Protein 5M26 (pdb70)

Solvent-accessible surface area: 72063 Å² total; per-residue (Å²): 191,59,90,9,105,34,6,26,15,136,108,72,156,82,18,17,4,87,57,89,108,34,43,13,105,37,0,0,1,0,0,1,3,49,5,0,44,119,7,57,68,23,48,2,0,0,0,0,32,3,52,52,16,0,1,1,0,0,32,0,69,30,84,10,18,12,13,1,7,31,31,24,0,1,0,2,0,4,28,30,84,0,35,0,37,2,13,61,12,76,38,36,64,57,67,7,84,61,70,33,85,0,1,34,66,24,29,148,80,127,6,79,29,138,120,0,0,67,0,12,0,133,84,0,7,0,0,0,2,4,70,13,3,0,4,58,0,79,0,133,116,63,0,1,1,1,0,1,0,10,63,29,96,27,22,52,83,45,18,46,139,19,11,35,68,133,88,220,92,205,67,115,55,152,2,90,92,51,46,79,103,52,76,97,73,152,108,16,27,4,70,21,3,62,0,3,24,0,36,0,54,3,28,73,126,70,0,102,2,58,14,84,81,27,74,29,79,6,68,0,31,34,0,0,39,0,0,3,1,0,14,34,34,35,3,29,43,1,2,0,4,14,26,107,4,0,0,0,29,9,59,53,20,40,0,11,0,1,0,0,53,14,17,52,73,58,102,134,70,58,171,28,42,67,12,97,0,69,12,41,20,0,27,53,2,0,110,54,0,1,35,25,0,0,6,47,19,7,19,0,5,10,1,60,165,61,35,32,123,3,97,23,101,56,68,37,61,21,56,130,9,19,78,80,90,86,49,84,2,110,17,0,0,37,11,65,47,26,19,88,39,28,53,52,84,72,52,53,84,46,20,92,32,0,74,67,7,74,51,113,92,10,74,60,79,35,61,118,70,31,111,27,26,5,13,16,3,4,0,6,2,9,3,0,29,7,62,10,1,4,30,30,17,19,0,0,30,5,58,54,0,30,2,8,2,4,0,3,8,81,50,14,14,0,19,4,0,2,22,2,6,3,0,6,1,1,3,0,14,66,0,26,3,30,0,39,29,39,89,27,16,127,70,38,0,94,0,30,1,53,9,0,0,0,1,0,1,2,3,47,0,4,3,28,0,86,2,137,44,0,0,0,1,0,6,2,2,2,18,8,51,92,0,34,113,55,34,82,92,63,94,5,83,52,15,24,12,124,64,190,56,91,9,104,32,6,22,22,135,95,67,158,91,19,24,37,96,67,94,108,33,48,66,187,33,0,36,41,26,0,0,2,55,25,0,47,113,7,56,66,26,45,2,4,5,4,0,44,5,78,65,16,0,0,1,0,0,31,0,63,30,81,9,30,7,13,0,6,26,33,23,0,1,0,2,0,4,30,30,86,0,31,0,36,4,8,57,11,84,38,33,61,57,67,7,91,58,130,38,81,0,1,35,67,30,35,87,80,129,8,84,31,143,140,0,4,81,0,14,0,134,85,0,6,0,0,0,3,3,68,12,2,0,2,63,0,81,1,134,124,61,0,1,1,3,0,1,0,10,69,27,90,26,20,46,80,71,112,84,121,163,103,17,92,88,52,48,76,101,54,77,86,65,142,134,12,26,4,74,17,3,60,0,3,24,0,38,0,49,3,26,72,126,73,0,102,2,53,14,83,87,25,75,28,79,6,67,0,31,32,0,0,42,1,0,4,1,0,13,26,20,28,3,28,45,2,5,0,2,14,27,110,3,0,0,0,29,10,60,53,18,40,0,12,0,1,0,0,52,12,22,55,75,58,107,131,56,61,174,27,41,64,13,110,0,86,11,41,17,0,24,54,3,0,111,52,0,1,36,28,0,0,8,115,50,8,19,0,6,11,2,63,164,63,35,34,123,2,99,22,103,56,97,34,73,32,58,157,9,19,79,83,90,156,49,72,2,115,18,0,0,37,12,64,44,26,16,88,61,32,50,58,104,73,52,56,85,34,19,92,34,0,73,65,6,61,24,87,155,8,72,60,85,36,55,113,69,26,110,24,29,5,15,16,7,16,0,6,3,10,2,0,16,9,64,10,2,4,27,31,14,19,0,0,29,4,59,55,0,32,2,7,2,4,0,3,8,83,47,14,14,0,19,5,0,2,23,3,14,2,1,6,1,1,2,0,15,69,0,27,4,30,0,38,31,36,84,24,16,133,70,34,0,90,0,27,2,58,11,0,1,0,1,0,1,2,3,54,0,3,4,27,0,88,2,136,46,1,0,0,0,1,6,1,3,2,18,13,46,123,4,32,68,96,39,86,152,124,47,51,88,188,54,93,9,109,37,7,22,21,132,105,74,66,86,19,22,29,38,27,5,74,32,52,45,148,38,0,2,3,1,0,1,1,50,7,0,44,110,8,53,65,25,48,2,0,0,0,0,35,7,70,63,16,0,0,0,0,0,29,0,66,35,74,3,23,12,17,1,7,33,30,24,0,1,0,2,0,4,25,33,71,0,35,0,57,2,10,66,11,88,99,36,105,81,70,7,87,91,135,32,86,0,1,33,66,25,38,133,82,131,5,122,29,143,102,1,5,70,0,14,0,130,88,0,9,1,0,0,3,4,67,14,2,0,4,51,1,80,2,134,132,61,0,2,1,2,2,1,0,9,63,28,91,26,23,49,82,45,31,78,130,20,44,59,258,15,90,86,57,46,76,103,53,76,92,66,144,136,14,28,4,75,16,4,62,0,5,29,0,34,0,47,2,13,42,0,0,0,58,1,55,13,84,68,11,30,16,10,6,36,0,32,34,0,0,39,1,0,4,1,0,14,34,35,40,3,29,43,2,7,0,3,14,28,75,3,0,0,1,28,13,60,104,48,38,0,12,0,1,0,0,55,13,9,28,5,6,98,112,32,57,108,28,43,63,17,109,0,87,19,90,18,0,26,54,3,0,107,51,0,2,35,28,0,0,7,115,50,7,20,0,6,9,1,21,83,63,31,33,81,3,38,4,76,57,93,34,75,28,58,155,9,18,80,82,91,82,56,87,2,196,40,0,0,38,11,99,94,24,19,84,38,25,53,39,32,43,51,54,86,46,19,93,24,0,72,65,6,76,55,118,89,9,76,61,77,35,70,115,68,24,112,60,48,4,16,15,3,4,1,6,3,8,2,0,31,7,60,11,1,5,29,27,14,16,0,0,28,5,59,50,0,30,2,8,3,3,0,3,1,10,24,14,13,0,10,5,0,2,26,3,12,2,0,8,2,0,2,0,16,57,0,6,3,22,0,29,28,39,86,26,19,64,14,35,0,16,0,30,2,83,10,0,1,1,0,0,1,2,3,47,0,3,3,28,0,27,0,23,41,1,0,0,1,2,6,2,2,3,21,16,113,149,2,32,109,56,37,82,91,59,95,8,95,58,34,30,99,114,128,48,100,9,107,30,6,24,17,136,105,76,157,88,19,17,16,39,27,3,76,34,48,40,156,25,0,7,2,0,0,1,2,46,7,0,44,112,10,54,69,26,51,3,0,0,0,0,66,6,81,70,16,0,0,0,1,0,31,0,67,31,78,10,31,8,12,0,8,30,31,24,0,1,0,2,0,4,30,26,79,0,30,0,37,3,13,62,12,91,99,36,103,80,68,7,86,96,87,37,80,0,0,34,66,26,30,152,76,124,9,118,29,144,128,2,3,78,0,12,0,137,86,0,9,0,0,0,2,2,70,16,1,0,3,63,0,76,1,134,108,68,0,3,0,2,2,0,0,10,58,25,98,28,19,49,85,44,60,78,142,22,31,86,154,158,94,239,155,20,91,87,53,48,76,102,58,77,81,75,144,110,16,27,4,68,21,2,59,0,3,24,0,39,0,57,3,14,39,0,0,0,56,1,51,14,84,59,12,35,15,12,7,35,0,31,33,0,0,36,2,0,2,1,0,15,30,12,37,4,20,41,2,3,0,3,13,28,72,3,0,0,0,28,12,60,101,47,39,0,12,0,1,0,0,51,12,8,28,5,6,100,113,37,55,95,28,42,62,14,109,0,92,21,92,18,0,23,54,4,0,107,52,0,1,34,28,0,0,7,113,49,8,19,0,8,9,2,20,81,62,33,35,84,2,40,4,87,52,92,35,72,30,59,154,9,24,81,83,92,127,37,68,2,169,63,0,0,38,11,96,65,20,21,88,40,22,52,68,55,63,28,47,83,44,19,96,30,0,74,66,7,75,53,117,91,10,75,58,80,36,56,116,71,27,110,55,47,5,16,16,3,4,0,6,3,8,3,0,34,9,59,10,1,5,22,17,11,18,0,0,30,4,58,52,0,29,2,3,3,3,0,3,1,10,23,14,14,0,13,4,0,1,21,3,14,2,5,6,1,1,3,0,17,52,1,6,4,22,0,25,30,37,88,24,18,67,14,36,0,17,0,29,2,50,8,0,1,0,1,0,0,2,6,37,0,2,3,26,0,28,0,24,44,1,0,0,0,0,5,2,7,3,19,15,109,98,3,28,60,47,39,89,105,65,101,7,100,62,33,52,53,184

Radius of gyration: 41.26 Å; Cα contacts (8 Å, |Δi|>4): 5365; chains: 8; bounding box: 118×99×93 Å

Foldseek 3Di:
DDDDDAAWLPGDDADADDDDDDFRVVVLDFDLSPVQNPDDAPQWEFSDDDPFWTKTKHKHEAKDAKKAFLAKKKKAWAAAKKKKWKWQAPCVCVQDPNPFWDIDRRGNDDGHGHTDDMDMDHHGDMDMRGHRIMMMMGGHDITMMMMTTGDGDRYDYDSVVGGDGHD/DDPPDDLADQDKDWADQDPFQRFTKIGDVQKIWDDHQFWTWIDGVQDIDIDGPLLQLLLLLQCLLCLNPFAWWALDQFWTWGDPDQKIKTKGCQQACVCVVVVNIDIHMHGSVSVSVVSLVNSFRQAAPFAQSQADPVVTDDSGGGHHHGDNVNSVDDAAAFPAAEPAVPTNHADDVVVPFDFDPLCVPPDADFDDWDDDPPCPRPGDGGDVVNSQRRDPGAQWFYFGHDDPQKGWGKHKHAAKNSTFAQHLAKKKKAFAAAKKKKFKAFRRHRHTDDIDIHHHGDMDMDFNGITIMMGDHGTGMMIIIDRRDSVRNVCPVVVVAGRGNDDD/DDDDDAAWLVGDDADADDDPDDDRVVVLGDDLSPVQNPDDAPQWEFSDDDPFKTKTKHKHEFKFAKKAFLFKKKKAWAAAKKKKWKWQAPCVCVQDPNPFWDMDGRGNDDHDGHGDDMDIDHHGDMDMPGHRIIMMMGGNHITMMMMTTTDHDRYHYDSPD/DDADQDKDWADQDPFQRFTKIDDVQKIWDDHQFWIWIDGVPDIDIDGVLLVLLLLLQCLLCLNPFAWWALDCFWTWGDPPQKIKTKGNQQAVVCVVVVNIDIGMHGSVSVSVRSLVNSFRQAAPFAASQADPVVTDDRGGGHHHGPNVRSPDDAAAFPAAEPAVPTNHADDVVVPFDFDPLCVPPDADFPDFDDDPPCVRPGDGGDVVNSQSRDPGADWFHFGHDDPQKTWGKHWHAAKNSTFAQGLAKKKKAWQAAKKKKFKAFRRHRHTDDIDIHHHGDMDMDFNRITIMMGGHGTTMMIIIDRRDPPRNVVVVVPRHD/DDDDDAAWLVGDDADADDDPDDDRLVVLGFDLSPVQNPDDAPQWEFSDDDPFKTKTKHKHDAKFAKKAFLFKKKKAWAAAKKKKWKFQAPCVCVQYPNPFWDIDRRGRDDHDGGTDDMDIDHHGDMDMRGHRIMMMMGGHHITMMMMTTGDGDRYHYDSVPGGD/DADQDKDWADQDPFQRFTKIDDDQKIWDDHQFWTWIDGVPDIDIDGVLLVLLLLLQCLLCLNPFAWWALDQFWTWGDPDQKIKTKGCQQACVCVVVVNIDIGMHGSVSVSVVSLVNSFRQAAPFAQSQADVVVTDDSGTGHHHGDNVNSVDDAAAFPAAEPAVVTNHQDDVVVPFDFDPLCVPPDADFDDWDDDPPCPRPGDGGDVVNSQSRDPGAQWFYFGHDDQQKGWGKHWHAAKNSTFAQHLAKKKKAFAAAKKKKFKAFRRHRHTDDIDIDHHGDMDMDFNGITIMMGGHGTTMMIIIDRRDPCRNVCPVVVVDDRDDD/DDDDDDAAWLVGDDADADDDPDDDRVVVLGFDLSPVQNPDDAPQWEFSDDDPFWTKTKHKHEFKDAKKAFLAKKKKAWAAAKKKKWKFQAPCVCVQDVNVFWDIDGRGRDDHDGHGDDMDIDHHGDMDMPGHRIMMMMGGNDITMMMMGTGDGDRYDYDRVVGGD/DDDPDADQDKDWADQDPFQRFTKIGDPQKIWDDHQFWTWIDGVPDIDIDGVLLVLLLLLQCLLCLNPFAWWALDLFWTWGDPDQKIKTKGCQQACVCVVVVNIDIGMHGSVSVSVVSLVNNFRQAAPFAASQADPVVTDDSGGGHHHGDNVNSVDDAAAFPAAEPAVPTNHQDDVVVPFDFDPLCVPPDADFDDFDDDPPCVRPRDGGDVVNSQSRDPGALWFYFGHDDPQKGWGKHKHAAKNSTFAQGLAKKKKAWAAAKKKKFKAFRRHRHTDDIDIDHHGDMDMDFNRITIMMGGHGTGMMTIIDRRDPCRNVCCVVVVDDRDNDD

Sequence (1963 aa):
DVVTEFGALTDYRKGGVEIIDDDPRNYVFSNVFEVAANAAPYERVAVGKNFEYVIESARAEGTSGWFSCAHDEFVLAMDGQIEVHLLKLDNSDAYVDPDSEGAVAIGEALPEGRKMGRIVLRRGHMALLPVGAAYRFYAEQPAAMLFQSIEGAVTVQKWGEICQTEAIDFGDSKARTDTEHLAINNETGYRSFRAGGFTTFTRDEYFARLTWPGGSHIIPIDAFLRAMMRDVAWGFFYGVVNFDHVFGTINHYGEVTMFAGRFNDDAYRNAGRDHEERFKSSALMAVFKDILSDWTVEGYDPFAAPMETGLPWGIKNGNNDEAISRQRVTARRMVGLPGDTPVRTDANGFPVNRQFADVPQEQPVVEAEPGFEAEVSAYNLFGYLSRSDVTWNPSVCSVVGDSLFCPTSEEFILPVEHGNDRCEWFLQLSDEIVWDVKDKESGKPRARVTARAGDICCCMPADIRHQGYSTKRSMLLVWENGSPKIPQMIADGTAPVVPVTFDVVTEFGALTDYRKGGVEIIDDDPRNYVFSNVFEVAANAAPYERVAVGKNFEYVIESARAEGTSGWFSCAHDEFVLAMDGQIEVHLLKLDNSDAYVDPDSEGAVAIGEALPEGRKMGRIVLRRGHMALLPVGAAYRFYAEQPAAMLFQSIEGAVTVQKWGESKARTDTEHLAINNETGYRSFRAGGFTFTRDEYFARLTWPGGSHIIPIDAFLRAMMRDVAWGFFYGVVNFDHVFGTINHYGEVTMFAGRFNDAYRRNAGRDHEERFKSSALMAVFKDILSDWTVEGYDPFAAPMETGLPWGIKNGNNDEAISRQRVTARRMVGLPGDTPVRTDANGFPVNRQFADVPQEQPVVEAEPGFEAEVSAYNLFGYLSRSDVTWNPSVCSVVGDSLFCPTSEEFILPVEHGNDRCEWFLQLSDEIVWDVKDKESGKPRARVTARAGDICCMPADIRHQGYSTKRSMLLVWENGSPKIPQMIADPVVPDVVTEFGALTDYRKGGVEIIDDDPRNYVFSNVFEVAANAAPYERVAVGKNFEYVIESARAEGTSGWFSCAHDEFVLAMDGQIEVHLLKLDNSDAYVDPDSEGAVAIGEALPEGRKMGRIVLRRGHMALLPVGAAYRFYAEQPAAMLFQSIEGAVTVQKWGEICQKARTDTEHLAINNETGYRSFRAGGFTTFTRDEYFARLTWPGGSHIIPIDAFLRAMMRDVAWGFFYGVVNFDHVFGTINHYGEVTMFAGRFNDAYRNAGRDHEERFKSSALMAVFKDILSDWTVEGYDPFAAPMETGLPWGIKNGNNDEAISRQRVTARRMVGLPGDTPVRTDANGFPVNRQFADVPQEQPVVEAEPGFEAEVSAYNLFGYLSRSDVTWNPSVCSVVGDSLFCPTSEEFILPVEHGNDRCEWFLQLSDEIVWDVKDKESGKPRARVTARAGDICCMPADIRHQGYSTKRSMLLVWENGSPKIPQMIADGTAPVVPVADVVTEFGALTDYRKGGVEIIDDDPRNYVFSNVFEVAANAAPYERVAVGKNFEYVIESARAEGTSGWFSCAHDEFVLAMDGQIEVHLLKLDNSDAYVDPDSEGAVAIGEALPEGRKMGRIVLRRGHMALLPVGAAYRFYAEQPAAMLFQSIEGAVTVQKWGEICQIIDFKARTDTEHLAINNETGYRSFRAGGFTFTRDEYFARLTWPGGSHIIPIDAFLRAMMRDVAWGFFYGVVNFDHVFGTINHYGEVTMFAGRFNDDAYRNAGRDHEERFKSSALMAVFKDILSDWTVEGYDPFAAPMETGLPWGIKNGNNDEAISRQRRVTARRMVGLPGDTPVRTDANGFPVNRQFADVPQEQPVVEAEPGFEAEVSAYNLFGYLSRSDVTWNPSVCSVVGDSLFCPTSEEFILPVEHGNDRCEWFLQLSDEIVWDVKDKESGKPRARVTARAGDICCMPADIRHQGYSTKRSMLLVWEENGSPKIPQMIADGTAPVVPVT

Secondary structure (DSSP, 8-state):
-------BTTB----EEEESSS-GGGG--EEHHHHHHHSPTT-EEEEEEETTEEEEEEEEEEE--EEE-SS-EEEEEEES-EEEEEEEES-GGGTS-TT--S-EEEESSPPSEEEEEEEEE-TTEEEEE-TTEEEEEEEEEEEEEEEEEE--TTEEP-HHHHS----/--TT--SSB--EEEEEEPTTT-PEEEEETTEEEEE-SSEEEEEETTEEEEEEHHHHHHHHHHHHHTTT-SSEEESSSSEEEEE-SSEEEEEESTT-HHHHHHT--EEEEEEHHHHHHHHHHHHHHH--TT--TTS-GGGS----SS-----HHHHTPPP---SSBTTSTTSPPPP-TTTT-PPPGGGTTS--PPPEEEEPTT-TTT--EEEHHHHHHT--SSS-----EEETTEEEEEEEEEEE-SSEEE-SS-EEEEE-SSEEEEEEEETTT--EEEEEEEETTEEEEE-TTEEEEEEEEEEEEEEEEEE--TTHHHHHHHTSS-SSS---/-------BTTB----EEEESSS-GGGG--EEHHHHHHHSPTT-EEEEEEETTEEEEEEEEEEE--EEE-SS-EEEEEEES-EEEEEEEES-GGGTS-TT--S-EEEESSPPSEEEEEEEEE-TTEEEEE-TTEEEEEEEEEEEEEEEEEES-TTEE--TT-/-PPB--EEEEEEPTTT-PEEEEETTEEEEE-SSEEEEEETTEEEEEEHHHHHHHHHHHHHTTT-SSEEESSSSEEEEE-SSEEEEEESTT-HHHHHTT--EEEEEEHHHHHHHHHHHHHHH--TT--TTS-GGGS----SS-----HHHHTPPP---SSBTTSTTSPPPP-TTTT-PPPGGGTTS--PPPEEEEPTT-TTT--EEEHHHHHHT-SSSS-----EEETTEEEEEEEEEEE-SSEEE-SS-EEEEE-SSEEEEEEEETTT--EEEEEEEETTEEEEE-TTEEEEEEEEEEEEEEEEEE--TTHHHHHT-----/-------BTTB----EEEESSS-GGGG--EEHHHHHHHS-BT-EEEEEEETTEEEEEEEEEEE--EEE-SS-EEEEEEESEEEEEEEEETTHHHHS-TT--S-EEEESS--SEEEEEEEEEETTEEEEE-TTEEEEEEEEEEEEEEEEEE--TTEE--HHHH--/--B--EEEEEEPTTT-PEEEEETTEEEEE-SSEEEEEETTEEEEEEHHHHHHHHHHHHHTTT-SSEEESSSSEEEEE-SSEEEEEESTT-HHHHHTT--EEEEEEHHHHHHHHHHHHHHH--TT--TTS-GGGS----SS-----HHHHTPPP---SSBTTSTTSPPPP-TTTT-PPPGGGTTS--PPPEEEE-TT-TTT--EEEHHHHHHT-SSSS-----EEETTEEEEEEEEEEE-SSEEE-SS-EEEEE-SSEEEEEEEETTT--EEEEEEEETTEEEEE-TTEEEEEEEEEEEEEEEEEE--TTHHHHHHHSSS-SS--/--------BTTB----EEEESSS-GGGG--EEHHHHHHHSPTT-EEEEEEETTEEEEEEEEEEE--EEE-SS-EEEEEEES-EEEEEEEES-GGGTS-TT--S-EEEESSPPSEEEEEEEEE-TTEEEEE-TTEEEEEEEEEEEEEEEEEE--TTEE--HHHH--/------B--EEEEEEPTTT-PEEEEETTEEEEE-SSEEEEEETTEEEEEEHHHHHHHHHHHHHTTT-SSEEESSSSEEEEE-SSEEEEEESTT-HHHHHTT--EEEEEEHHHHHHHHHHHHHHHPPTT--TTS-GGGS----SS-----HHHHTPPP---SSBTTSTTSPPPP-TTTT-PPPGGGTTS--PPPEEEEPTT-TTT--EEEHHHHHHT-SSSS-----EEETTEEEEEEEEEEE-SSEEE-SS-EEEEE-SSEEEEEEEETTT--EEEEEEEETTEEEEE-TTEEEEEEEEEEEEEEEEEE--TTHHHHHHHTSS-SS---

Nearest PDB structures (foldseek):
  5m4o-assembly1_D  TM=1.002E+00  e=1.406E-67  Sphingomonas sp. TTNP3
  5m21-assembly1_D  TM=1.002E+00  e=2.086E-67  Sphingomonas sp. TTNP3
  4zxc-assembly2_Y  TM=9.724E-01  e=1.083E-47  Pseudomonas sp. WBC-3
  1ipj-assembly1_B  TM=7.890E-01  e=8.448E-03  Glycine max
  1uik-assembly1_C  TM=7.619E-01  e=2.921E-02  Glycine max

Structure (mmCIF, N/CA/C/O backbone):
data_5M26
#
_entry.id   5M26
#
_cell.length_a   88.406
_cell.length_b   125.231
_cell.length_c   91.352
_cell.angle_alpha   90.000
_cell.angle_beta   102.550
_cell.angle_gamma   90.000
#
_symmetry.space_group_name_H-M   'P 1 21 1'
#
loop_
_entity.id
_entity.type
_entity.pdbx_description
1 polymer 'Hydroquinone dioxygenase small subunit'
2 polymer 'Hydroquinone dioxygenase large subunit'
3 non-polymer 'FE (III) ION'
4 non-polymer 2-methylbenzene-1,4-diol
5 water water
#
loop_
_atom_site.group_PDB
_atom_site.id
_atom_site.type_symbol
_atom_site.label_atom_id
_atom_site.label_alt_id
_atom_site.label_comp_id
_atom_site.label_asym_id
_atom_site.label_entity_id
_atom_site.label_seq_id
_atom_site.pdbx_PDB_ins_code
_atom_site.Cartn_x
_atom_site.Cartn_y
_atom_site.Cartn_z
_atom_site.occupancy
_atom_site.B_iso_or_equiv
_atom_site.auth_seq_id
_atom_site.auth_comp_id
_atom_site.auth_asym_id
_atom_site.auth_atom_id
_atom_site.pdbx_PDB_model_num
ATOM 1 N N . ASP A 1 3 ? 35.095 -26.644 16.311 1.00 41.12 3 ASP A N 1
ATOM 2 C CA . ASP A 1 3 ? 33.644 -26.299 16.275 1.00 41.04 3 ASP A CA 1
ATOM 3 C C . ASP A 1 3 ? 32.968 -26.562 17.610 1.00 34.88 3 ASP A C 1
ATOM 4 O O . ASP A 1 3 ? 33.151 -27.626 18.187 1.00 35.35 3 ASP A O 1
ATOM 9 N N . VAL A 1 4 ? 32.157 -25.610 18.066 1.00 30.71 4 VAL A N 1
ATOM 10 C CA . VAL A 1 4 ? 31.553 -25.643 19.415 1.00 24.58 4 VAL A CA 1
ATOM 11 C C . VAL A 1 4 ? 30.543 -26.786 19.634 1.00 22.09 4 VAL A C 1
ATOM 12 O O . VAL A 1 4 ? 29.617 -26.990 18.834 1.00 20.11 4 VAL A O 1
ATOM 16 N N . VAL A 1 5 ? 30.705 -27.519 20.734 1.00 19.81 5 VAL A N 1
ATOM 17 C CA . VAL A 1 5 ? 29.799 -28.617 21.040 1.00 18.83 5 VAL A CA 1
ATOM 18 C C . VAL A 1 5 ? 29.338 -28.454 22.472 1.00 18.43 5 VAL A C 1
ATOM 19 O O . VAL A 1 5 ? 30.115 -28.583 23.407 1.00 17.90 5 VAL A O 1
ATOM 23 N N . THR A 1 6 ? 28.062 -28.147 22.633 1.00 18.04 6 THR A N 1
ATOM 24 C CA . THR A 1 6 ? 27.457 -28.089 23.959 1.00 17.48 6 THR A CA 1
ATOM 25 C C . THR A 1 6 ? 26.985 -29.508 24.354 1.00 17.70 6 THR A C 1
ATOM 26 O O . THR A 1 6 ? 26.111 -30.084 23.705 1.00 17.18 6 THR A O 1
ATOM 30 N N . GLU A 1 7 ? 27.592 -30.067 25.398 1.00 18.08 7 GLU A N 1
ATOM 31 C CA . GLU A 1 7 ? 27.299 -31.438 25.818 1.00 19.45 7 GLU A CA 1
ATOM 32 C C . GLU A 1 7 ? 26.068 -31.493 26.715 1.00 18.24 7 GLU A C 1
ATOM 33 O O . GLU A 1 7 ? 26.100 -30.979 27.843 1.00 16.73 7 GLU A O 1
ATOM 39 N N . PHE A 1 8 ? 25.003 -32.123 26.224 1.00 16.60 8 PHE A N 1
ATOM 40 C CA . PHE A 1 8 ? 23.794 -32.365 27.015 1.00 16.12 8 PHE A CA 1
ATOM 41 C C . PHE A 1 8 ? 23.655 -33.849 27.339 1.00 16.47 8 PHE A C 1
ATOM 42 O O . PHE A 1 8 ? 24.057 -34.679 26.535 1.00 15.71 8 PHE A O 1
ATOM 50 N N . GLY A 1 9 ? 23.074 -34.178 28.501 1.00 15.74 9 GLY A N 1
ATOM 51 C CA . GLY A 1 9 ? 22.841 -35.567 28.877 1.00 16.95 9 GLY A CA 1
ATOM 52 C C . GLY A 1 9 ? 21.555 -36.098 28.254 1.00 17.31 9 GLY A C 1
ATOM 53 O O . GLY A 1 9 ? 20.745 -35.334 27.708 1.00 17.62 9 GLY A O 1
ATOM 54 N N . ALA A 1 10 ? 21.375 -37.406 28.352 1.00 17.64 10 ALA A N 1
ATOM 55 C CA . ALA A 1 10 ? 20.196 -38.115 27.854 1.00 18.22 10 ALA A CA 1
ATOM 56 C C . ALA A 1 10 ? 20.029 -39.374 28.705 1.00 18.69 10 ALA A C 1
ATOM 57 O O . ALA A 1 10 ? 20.982 -39.806 29.386 1.00 18.65 10 ALA A O 1
ATOM 59 N N . LEU A 1 11 ? 18.839 -39.985 28.669 1.00 18.68 11 LEU A N 1
ATOM 60 C CA . LEU A 1 11 ? 18.605 -41.177 29.467 1.00 19.66 11 LEU A CA 1
ATOM 61 C C . LEU A 1 11 ? 19.618 -42.275 29.160 1.00 21.22 11 LEU A C 1
ATOM 62 O O . LEU A 1 11 ? 19.998 -43.038 30.046 1.00 21.44 11 LEU A O 1
ATOM 67 N N . THR A 1 12 ? 20.027 -42.371 27.905 1.00 22.15 12 THR A N 1
ATOM 68 C CA . THR A 1 12 ? 20.945 -43.442 27.529 1.00 25.75 12 THR A CA 1
ATOM 69 C C . THR A 1 12 ? 22.345 -42.942 27.209 1.00 25.31 12 THR A C 1
ATOM 70 O O . THR A 1 12 ? 23.164 -43.681 26.699 1.00 26.75 12 THR A O 1
ATOM 74 N N . ASP A 1 13 ? 22.631 -41.688 27.530 1.00 24.35 13 ASP A N 1
ATOM 75 C CA . ASP A 1 13 ? 23.977 -41.192 27.358 1.00 24.61 13 ASP A CA 1
ATOM 76 C C . ASP A 1 13 ? 24.235 -40.057 28.317 1.00 23.64 13 ASP A C 1
ATOM 77 O O . ASP A 1 13 ? 23.955 -38.897 28.011 1.00 24.60 13 ASP A O 1
ATOM 82 N N . TYR A 1 14 ? 24.728 -40.404 29.497 1.00 22.54 14 TYR A N 1
ATOM 83 C CA . TYR A 1 14 ? 25.175 -39.421 30.480 1.00 22.27 14 TYR A CA 1
ATOM 84 C C . TYR A 1 14 ? 26.493 -39.907 31.075 1.00 23.27 14 TYR A C 1
ATOM 85 O O . TYR A 1 14 ? 26.864 -41.081 30.930 1.00 22.05 14 TYR A O 1
ATOM 94 N N . ARG A 1 15 ? 27.198 -39.027 31.767 1.00 23.47 15 ARG A N 1
ATOM 95 C CA . ARG A 1 15 ? 28.427 -39.422 32.382 1.00 23.80 15 ARG A CA 1
ATOM 96 C C . ARG A 1 15 ? 28.573 -38.731 33.729 1.00 24.73 15 ARG A C 1
ATOM 97 O O . ARG A 1 15 ? 29.040 -37.575 33.822 1.00 23.90 15 ARG A O 1
ATOM 105 N N . LYS A 1 16 ? 28.157 -39.447 34.763 1.00 22.07 16 LYS A N 1
ATOM 106 C CA . LYS A 1 16 ? 28.162 -38.949 36.130 1.00 22.98 16 LYS A CA 1
ATOM 107 C C . LYS A 1 16 ? 29.544 -38.526 36.622 1.00 22.27 16 LYS A C 1
ATOM 108 O O . LYS A 1 16 ? 30.546 -39.200 36.366 1.00 20.32 16 LYS A O 1
ATOM 114 N N . GLY A 1 17 ? 29.598 -37.384 37.307 1.00 20.54 17 GLY A N 1
ATOM 115 C CA . GLY A 1 17 ? 30.816 -36.978 37.988 1.00 19.01 17 GLY A CA 1
ATOM 116 C C . GLY A 1 17 ? 30.753 -37.429 39.434 1.00 18.17 17 GLY A C 1
ATOM 117 O O . GLY A 1 17 ? 30.232 -38.510 39.742 1.00 19.20 17 GLY A O 1
ATOM 118 N N . GLY A 1 18 ? 31.241 -36.603 40.340 1.00 16.54 18 GLY A N 1
ATOM 119 C CA . GLY A 1 18 ? 31.205 -36.990 41.739 1.00 16.70 18 GLY A CA 1
ATOM 120 C C . GLY A 1 18 ? 32.047 -36.147 42.632 1.00 16.94 18 GLY A C 1
ATOM 121 O O . GLY A 1 18 ? 32.643 -35.162 42.188 1.00 17.30 18 GLY A O 1
ATOM 122 N N . VAL A 1 19 ? 32.076 -36.545 43.899 1.00 17.10 19 VAL A N 1
ATOM 123 C CA . VAL A 1 19 ? 32.729 -35.800 44.958 1.00 16.84 19 VAL A CA 1
ATOM 124 C C . VAL A 1 19 ? 34.119 -36.410 45.193 1.00 17.79 19 VAL A C 1
ATOM 125 O O . VAL A 1 19 ? 34.212 -37.611 45.481 1.00 15.42 19 VAL A O 1
ATOM 129 N N . GLU A 1 20 ? 35.169 -35.587 45.033 1.00 17.44 20 GLU A N 1
ATOM 130 C CA . GLU A 1 20 ? 36.543 -35.940 45.423 1.00 19.34 20 GLU A CA 1
ATOM 131 C C . GLU A 1 20 ? 36.743 -35.406 46.847 1.00 19.12 20 GLU A C 1
ATOM 132 O O . GLU A 1 20 ? 36.468 -34.231 47.136 1.00 18.99 20 GLU A O 1
ATOM 138 N N . ILE A 1 21 ? 37.232 -36.249 47.740 1.00 18.24 21 ILE A N 1
ATOM 139 C CA . ILE A 1 21 ? 37.325 -35.845 49.136 1.00 19.13 21 ILE A CA 1
ATOM 140 C C . ILE A 1 21 ? 38.735 -35.397 49.532 1.00 20.35 21 ILE A C 1
ATOM 141 O O . ILE A 1 21 ? 39.723 -36.074 49.209 1.00 20.81 21 ILE A O 1
ATOM 146 N N . ILE A 1 22 ? 38.795 -34.261 50.240 1.00 18.84 22 ILE A N 1
ATOM 147 C CA . ILE A 1 22 ? 39.974 -33.857 50.962 1.00 19.58 22 ILE A CA 1
ATOM 148 C C . ILE A 1 22 ? 39.782 -34.179 52.457 1.00 20.83 22 ILE A C 1
ATOM 149 O O . ILE A 1 22 ? 40.586 -34.906 53.041 1.00 20.94 22 ILE A O 1
ATOM 154 N N . ASP A 1 23 ? 38.703 -33.674 53.051 1.00 20.36 23 ASP A N 1
ATOM 155 C CA . ASP A 1 23 ? 38.378 -33.952 54.440 1.00 20.63 23 ASP A CA 1
ATOM 156 C C . ASP A 1 23 ? 36.896 -33.677 54.568 1.00 19.71 23 ASP A C 1
ATOM 157 O O . ASP A 1 23 ? 36.487 -32.550 54.852 1.00 18.63 23 ASP A O 1
ATOM 162 N N . ASP A 1 24 ? 36.078 -34.692 54.309 1.00 19.25 24 ASP A N 1
ATOM 163 C CA . ASP A 1 24 ? 34.636 -34.473 54.238 1.00 18.93 24 ASP A CA 1
ATOM 164 C C . ASP A 1 24 ? 33.963 -35.818 54.070 1.00 17.98 24 ASP A C 1
ATOM 165 O O . ASP A 1 24 ? 34.633 -36.850 54.033 1.00 16.56 24 ASP A O 1
ATOM 170 N N . ASP A 1 25 ? 32.644 -35.796 53.962 1.00 17.41 25 ASP A N 1
ATOM 171 C CA . ASP A 1 25 ? 31.858 -37.020 53.748 1.00 18.67 25 ASP A CA 1
ATOM 172 C C . ASP A 1 25 ? 31.085 -36.797 52.454 1.00 18.00 25 ASP A C 1
ATOM 173 O O . ASP A 1 25 ? 30.336 -35.811 52.350 1.00 18.37 25 ASP A O 1
ATOM 178 N N . PRO A 1 26 ? 31.280 -37.666 51.447 1.00 18.13 26 PRO A N 1
ATOM 179 C CA . PRO A 1 26 ? 30.622 -37.368 50.161 1.00 18.87 26 PRO A CA 1
ATOM 180 C C . PRO A 1 26 ? 29.090 -37.381 50.251 1.00 18.81 26 PRO A C 1
ATOM 181 O O . PRO A 1 26 ? 28.420 -36.859 49.359 1.00 19.31 26 PRO A O 1
ATOM 185 N N . ARG A 1 27 ? 28.559 -37.954 51.330 1.00 18.69 27 ARG A N 1
ATOM 186 C CA . ARG A 1 27 ? 27.119 -37.981 51.565 1.00 19.93 27 ARG A CA 1
ATOM 187 C C . ARG A 1 27 ? 26.567 -36.584 51.825 1.00 18.65 27 ARG A C 1
ATOM 188 O O . ARG A 1 27 ? 25.403 -36.326 51.508 1.00 18.25 27 ARG A O 1
ATOM 196 N N . ASN A 1 28 ? 27.400 -35.695 52.372 1.00 18.66 28 ASN A N 1
ATOM 197 C CA . ASN A 1 28 ? 26.999 -34.296 52.620 1.00 17.61 28 ASN A CA 1
ATOM 198 C C . ASN A 1 28 ? 26.555 -33.590 51.331 1.00 16.84 28 ASN A C 1
ATOM 199 O O . ASN A 1 28 ? 25.852 -32.573 51.395 1.00 17.52 28 ASN A O 1
ATOM 204 N N . TYR A 1 29 ? 26.982 -34.107 50.179 1.00 15.24 29 TYR A N 1
ATOM 205 C CA . TYR A 1 29 ? 26.720 -33.459 48.891 1.00 14.37 29 TYR A CA 1
ATOM 206 C C . TYR A 1 29 ? 25.498 -34.010 48.185 1.00 13.99 29 TYR A C 1
ATOM 207 O O . TYR A 1 29 ? 25.110 -33.511 47.130 1.00 13.18 29 TYR A O 1
ATOM 216 N N . VAL A 1 30 ? 24.914 -35.064 48.755 1.00 13.49 30 VAL A N 1
ATOM 217 C CA . VAL A 1 30 ? 23.691 -35.655 48.200 1.00 13.76 30 VAL A CA 1
ATOM 218 C C . VAL A 1 30 ? 23.728 -35.656 46.658 1.00 13.53 30 VAL A C 1
ATOM 219 O O . VAL A 1 30 ? 22.860 -35.084 45.986 1.00 12.83 30 VAL A O 1
ATOM 223 N N . PHE A 1 31 ? 24.743 -36.316 46.118 1.00 13.59 31 PHE A N 1
ATOM 224 C CA . PHE A 1 31 ? 25.082 -36.235 44.676 1.00 14.28 31 PHE A CA 1
ATOM 225 C C . PHE A 1 31 ? 24.440 -37.377 43.865 1.00 14.89 31 PHE A C 1
ATOM 226 O O . PHE A 1 31 ? 24.723 -38.575 44.101 1.00 15.23 31 PHE A O 1
ATOM 234 N N . SER A 1 32 ? 23.589 -37.017 42.901 1.00 14.70 32 SER A N 1
ATOM 235 C CA . SER A 1 32 ? 22.986 -38.003 42.002 1.00 14.25 32 SER A CA 1
ATOM 236 C C . SER A 1 32 ? 23.012 -37.482 40.556 1.00 14.84 32 SER A C 1
ATOM 237 O O . SER A 1 32 ? 23.408 -36.337 40.317 1.00 14.90 32 SER A O 1
ATOM 240 N N . ASN A 1 33 ? 22.632 -38.326 39.600 1.00 14.19 33 ASN A N 1
ATOM 241 C CA . ASN A 1 33 ? 22.422 -37.897 38.230 1.00 14.16 33 ASN A CA 1
ATOM 242 C C . ASN A 1 33 ? 20.973 -38.146 37.843 1.00 14.41 33 ASN A C 1
ATOM 243 O O . ASN A 1 33 ? 20.490 -39.287 37.907 1.00 14.72 33 ASN A O 1
ATOM 248 N N . VAL A 1 34 ? 20.279 -37.079 37.457 1.00 13.78 34 VAL A N 1
ATOM 249 C CA . VAL A 1 34 ? 18.842 -37.158 37.196 1.00 14.30 34 VAL A CA 1
ATOM 250 C C . VAL A 1 34 ? 18.481 -38.093 36.056 1.00 15.03 34 VAL A C 1
ATOM 251 O O . VAL A 1 34 ? 17.372 -38.630 36.038 1.00 16.01 34 VAL A O 1
ATOM 255 N N . PHE A 1 35 ? 19.396 -38.287 35.095 1.00 15.22 35 PHE A N 1
ATOM 256 C CA . PHE A 1 35 ? 19.131 -39.228 34.009 1.00 15.61 35 PHE A CA 1
ATOM 257 C C . PHE A 1 35 ? 19.184 -40.674 34.512 1.00 16.76 35 PHE A C 1
ATOM 258 O O . PHE A 1 35 ? 18.348 -41.504 34.142 1.00 16.76 35 PHE A O 1
ATOM 266 N N . GLU A 1 36 ? 20.151 -40.957 35.378 1.00 17.38 36 GLU A N 1
ATOM 267 C CA . GLU A 1 36 ? 20.303 -42.282 35.971 1.00 18.85 36 GLU A CA 1
ATOM 268 C C . GLU A 1 36 ? 19.075 -42.585 36.822 1.00 19.44 36 GLU A C 1
ATOM 269 O O . GLU A 1 36 ? 18.539 -43.706 36.804 1.00 19.15 36 GLU A O 1
ATOM 275 N N . VAL A 1 37 ? 18.622 -41.573 37.556 1.00 18.60 37 VAL A N 1
ATOM 276 C CA . VAL A 1 37 ? 17.474 -41.726 38.416 1.00 17.79 37 VAL A CA 1
ATOM 277 C C . VAL A 1 37 ? 16.251 -42.035 37.571 1.00 18.62 37 VAL A C 1
ATOM 278 O O . VAL A 1 37 ? 15.557 -43.020 37.844 1.00 18.00 37 VAL A O 1
ATOM 282 N N . ALA A 1 38 ? 16.005 -41.229 36.539 1.00 18.94 38 ALA A N 1
ATOM 283 C CA . ALA A 1 38 ? 14.870 -41.454 35.636 1.00 19.72 38 ALA A CA 1
ATOM 284 C C . ALA A 1 38 ? 14.951 -42.815 34.904 1.00 20.61 38 ALA A C 1
ATOM 285 O O . ALA A 1 38 ? 13.931 -43.510 34.761 1.00 19.89 38 ALA A O 1
ATOM 287 N N . ALA A 1 39 ? 16.153 -43.206 34.478 1.00 20.20 39 ALA A N 1
ATOM 288 C CA . ALA A 1 39 ? 16.326 -44.507 33.796 1.00 21.66 39 ALA A CA 1
ATOM 289 C C . ALA A 1 39 ? 15.900 -45.671 34.661 1.00 21.86 39 ALA A C 1
ATOM 290 O O . ALA A 1 39 ? 15.341 -46.621 34.150 1.00 23.86 39 ALA A O 1
ATOM 292 N N . ASN A 1 40 ? 16.138 -45.584 35.967 1.00 23.13 40 ASN A N 1
ATOM 293 C CA . ASN A 1 40 ? 15.907 -46.716 36.873 1.00 24.08 40 ASN A CA 1
ATOM 294 C C . ASN A 1 40 ? 14.542 -46.734 37.562 1.00 23.55 40 ASN A C 1
ATOM 295 O O . ASN A 1 40 ? 14.206 -47.696 38.240 1.00 23.25 40 ASN A O 1
ATOM 300 N N . ALA A 1 41 ? 13.762 -45.674 37.396 1.00 21.57 41 ALA A N 1
ATOM 301 C CA . ALA A 1 41 ? 12.463 -45.580 38.036 1.00 22.05 41 ALA A CA 1
ATOM 302 C C . ALA A 1 41 ? 11.374 -46.139 37.113 1.00 21.67 41 ALA A C 1
ATOM 303 O O . ALA A 1 41 ? 11.606 -46.373 35.941 1.00 24.59 41 ALA A O 1
ATOM 305 N N . ALA A 1 42 ? 10.193 -46.362 37.661 1.00 20.81 42 ALA A N 1
ATOM 306 C CA . ALA A 1 42 ? 9.000 -46.729 36.900 1.00 20.22 42 ALA A CA 1
ATOM 307 C C . ALA A 1 42 ? 8.502 -45.495 36.159 1.00 20.88 42 ALA A C 1
ATOM 308 O O . ALA A 1 42 ? 8.736 -44.366 36.619 1.00 19.78 42 ALA A O 1
ATOM 310 N N . PRO A 1 43 ? 7.807 -45.691 35.028 1.00 20.50 43 PRO A N 1
ATOM 311 C CA . PRO A 1 43 ? 7.314 -44.566 34.229 1.00 20.54 43 PRO A CA 1
ATOM 312 C C . PRO A 1 43 ? 6.488 -43.592 35.055 1.00 19.64 43 PRO A C 1
ATOM 313 O O . PRO A 1 43 ? 5.543 -44.014 35.699 1.00 19.90 43 PRO A O 1
ATOM 317 N N . TYR A 1 44 ? 6.858 -42.312 35.047 1.00 17.30 44 TYR A N 1
ATOM 318 C CA . TYR A 1 44 ? 6.099 -41.250 35.696 1.00 16.71 44 TYR A CA 1
ATOM 319 C C . TYR A 1 44 ? 6.217 -41.263 37.219 1.00 16.54 44 TYR A C 1
ATOM 320 O O . TYR A 1 44 ? 5.586 -40.454 37.894 1.00 17.70 44 TYR A O 1
ATOM 329 N N . GLU A 1 45 ? 7.034 -42.174 37.750 1.00 16.06 45 GLU A N 1
ATOM 330 C CA . GLU A 1 45 ? 7.398 -42.156 39.183 1.00 16.19 45 GLU A CA 1
ATOM 331 C C . GLU A 1 45 ? 8.236 -40.895 39.441 1.00 15.27 45 GLU A C 1
ATOM 332 O O . GLU A 1 45 ? 9.216 -40.706 38.758 1.00 14.92 45 GLU A O 1
ATOM 338 N N . ARG A 1 46 ? 7.880 -40.096 40.451 1.00 14.67 46 ARG A N 1
ATOM 339 C CA . ARG A 1 46 ? 8.563 -38.818 40.703 1.00 13.66 46 ARG A CA 1
ATOM 340 C C . ARG A 1 46 ? 9.514 -38.903 41.874 1.00 13.35 46 ARG A C 1
ATOM 341 O O . ARG A 1 46 ? 9.115 -38.785 43.018 1.00 12.72 46 ARG A O 1
ATOM 349 N N . VAL A 1 47 ? 10.787 -39.154 41.564 1.00 14.17 47 VAL A N 1
ATOM 350 C CA . VAL A 1 47 ? 11.800 -39.395 42.568 1.00 14.76 47 VAL A CA 1
ATOM 351 C C . VAL A 1 47 ? 12.480 -38.095 42.951 1.00 15.27 47 VAL A C 1
ATOM 352 O O . VAL A 1 47 ? 12.956 -37.353 42.070 1.00 14.86 47 VAL A O 1
ATOM 356 N N . ALA A 1 48 ? 12.544 -37.825 44.252 1.00 13.78 48 ALA A N 1
ATOM 357 C CA . ALA A 1 48 ? 13.170 -36.604 44.734 1.00 14.47 48 ALA A CA 1
ATOM 358 C C . ALA A 1 48 ? 14.684 -36.661 44.451 1.00 14.89 48 ALA A C 1
ATOM 359 O O . ALA A 1 48 ? 15.336 -37.617 44.850 1.00 15.36 48 ALA A O 1
ATOM 361 N N . VAL A 1 49 ? 15.219 -35.663 43.735 1.00 14.33 49 VAL A N 1
ATOM 362 C CA . VAL A 1 49 ? 16.676 -35.553 43.507 1.00 14.15 49 VAL A CA 1
ATOM 363 C C . VAL A 1 49 ? 17.250 -34.317 44.230 1.00 14.27 49 VAL A C 1
ATOM 364 O O . VAL A 1 49 ? 18.456 -34.205 44.451 1.00 14.54 49 VAL A O 1
ATOM 368 N N . GLY A 1 50 ? 16.371 -33.394 44.595 1.00 13.88 50 GLY A N 1
ATOM 369 C CA . GLY A 1 50 ? 16.733 -32.276 45.449 1.00 14.73 50 GLY A CA 1
ATOM 370 C C . GLY A 1 50 ? 15.653 -31.985 46.480 1.00 14.55 50 GLY A C 1
ATOM 371 O O . GLY A 1 50 ? 14.453 -32.182 46.233 1.00 14.73 50 GLY A O 1
ATOM 372 N N . LYS A 1 51 ? 16.080 -31.528 47.647 1.00 14.70 51 LYS A N 1
ATOM 373 C CA . LYS A 1 51 ? 15.162 -31.221 48.724 1.00 15.88 51 LYS A CA 1
ATOM 374 C C . LYS A 1 51 ? 15.703 -30.075 49.565 1.00 15.66 51 LYS A C 1
ATOM 375 O O . LYS A 1 51 ? 16.883 -30.024 49.879 1.00 15.39 51 LYS A O 1
ATOM 381 N N . ASN A 1 52 ? 14.827 -29.147 49.926 1.00 15.79 52 ASN A N 1
ATOM 382 C CA . ASN A 1 52 ? 15.223 -28.019 50.759 1.00 15.76 52 ASN A CA 1
ATOM 38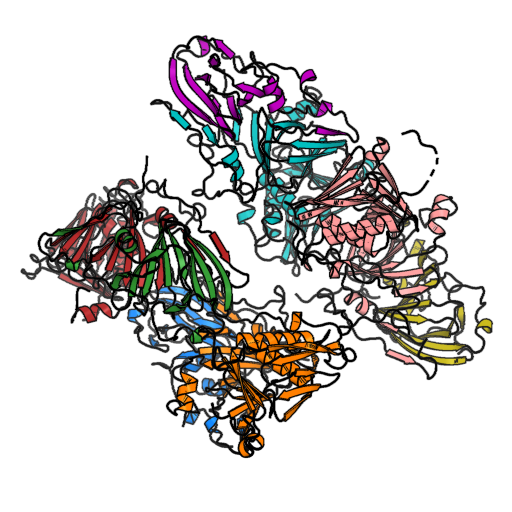3 C C . ASN A 1 52 ? 14.011 -27.589 51.554 1.00 16.35 52 ASN A C 1
ATOM 384 O O . ASN A 1 52 ? 13.103 -26.942 51.012 1.00 15.41 52 ASN A O 1
ATOM 389 N N . PHE A 1 53 ? 13.995 -27.975 52.835 1.00 15.67 53 PHE A N 1
ATOM 390 C CA . PHE A 1 53 ? 12.773 -27.958 53.634 1.00 16.15 53 PHE A CA 1
ATOM 391 C C . PHE A 1 53 ? 11.692 -28.689 52.829 1.00 14.90 53 PHE A C 1
ATOM 392 O O . PHE A 1 53 ? 11.921 -29.807 52.420 1.00 14.42 53 PHE A O 1
ATOM 400 N N . GLU A 1 54 ? 10.539 -28.078 52.580 1.00 14.20 54 GLU A N 1
ATOM 401 C CA . GLU A 1 54 ? 9.453 -28.804 51.927 1.00 14.94 54 GLU A CA 1
ATOM 402 C C . GLU A 1 54 ? 9.572 -28.861 50.395 1.00 13.79 54 GLU A C 1
ATOM 403 O O . GLU A 1 54 ? 8.959 -29.701 49.731 1.00 12.44 54 GLU A O 1
ATOM 409 N N . TYR A 1 55 ? 10.397 -27.989 49.843 1.00 12.82 55 TYR A N 1
ATOM 410 C CA . TYR A 1 55 ? 10.546 -27.916 48.382 1.00 12.70 55 TYR A CA 1
ATOM 411 C C . TYR A 1 55 ? 11.413 -29.055 47.781 1.00 12.65 55 TYR A C 1
ATOM 412 O O . TYR A 1 55 ? 12.398 -29.481 48.387 1.00 11.89 55 TYR A O 1
ATOM 421 N N . VAL A 1 56 ? 11.048 -29.517 46.581 1.00 12.56 56 VAL A N 1
ATOM 422 C CA . VAL A 1 56 ? 11.755 -30.610 45.926 1.00 12.83 56 VAL A CA 1
ATOM 423 C C . VAL A 1 56 ? 11.996 -30.316 44.453 1.00 13.08 56 VAL A C 1
ATOM 424 O O . VAL A 1 56 ? 11.280 -29.521 43.827 1.00 12.28 56 VAL A O 1
ATOM 428 N N . ILE A 1 57 ? 13.037 -30.957 43.938 1.00 12.74 57 ILE A N 1
ATOM 429 C CA . ILE A 1 57 ? 13.160 -31.217 42.512 1.00 13.42 57 ILE A CA 1
ATOM 430 C C . ILE A 1 57 ? 12.981 -32.719 42.399 1.00 13.61 57 ILE A C 1
ATOM 431 O O . ILE A 1 57 ? 13.644 -33.486 43.115 1.00 13.66 57 ILE A O 1
ATOM 436 N N . GLU A 1 58 ? 12.046 -33.119 41.549 1.00 14.20 58 GLU A N 1
ATOM 437 C CA . GLU A 1 58 ? 11.814 -34.541 41.271 1.00 13.68 58 GLU A CA 1
ATOM 438 C C . GLU A 1 58 ? 12.260 -34.899 39.861 1.00 13.89 58 GLU A C 1
ATOM 439 O O . GLU A 1 58 ? 12.010 -34.150 38.933 1.00 14.18 58 GLU A O 1
ATOM 445 N N . SER A 1 59 ? 12.909 -36.049 39.701 1.00 13.60 59 SER A N 1
ATOM 446 C CA . SER A 1 59 ? 13.213 -36.586 38.380 1.00 14.79 59 SER A CA 1
ATOM 447 C C . SER A 1 59 ? 12.227 -37.725 38.040 1.00 15.27 59 SER A C 1
ATOM 448 O O . SER A 1 59 ? 11.865 -38.492 38.935 1.00 15.83 59 SER A O 1
ATOM 451 N N . ALA A 1 60 ? 11.825 -37.844 36.766 1.00 15.54 60 ALA A N 1
ATOM 452 C CA . ALA A 1 60 ? 10.886 -38.898 36.316 1.00 15.91 60 ALA A CA 1
ATOM 453 C C . ALA A 1 60 ? 11.165 -39.234 34.863 1.00 17.10 60 ALA A C 1
ATOM 454 O O . ALA A 1 60 ? 11.569 -38.354 34.086 1.00 16.13 60 ALA A O 1
ATOM 456 N N . ARG A 1 61 ? 10.888 -40.487 34.499 1.00 17.06 61 ARG A N 1
ATOM 457 C CA . ARG A 1 61 ? 10.894 -40.904 33.120 1.00 18.93 61 ARG A CA 1
ATOM 458 C C . ARG A 1 61 ? 9.483 -40.854 32.576 1.00 18.74 61 ARG A C 1
ATOM 459 O O . ARG A 1 61 ? 8.553 -41.444 33.159 1.00 19.05 61 ARG A O 1
ATOM 467 N N . ALA A 1 62 ? 9.319 -40.169 31.454 1.00 18.47 62 ALA A N 1
ATOM 468 C CA . ALA A 1 62 ? 8.035 -40.198 30.755 1.00 19.71 62 ALA A CA 1
ATOM 469 C C . ALA A 1 62 ? 8.093 -41.306 29.725 1.00 20.91 62 ALA A C 1
ATOM 470 O O . ALA A 1 62 ? 9.010 -41.355 28.898 1.00 21.33 62 ALA A O 1
ATOM 472 N N . GLU A 1 63 ? 7.099 -42.186 29.779 1.00 21.77 63 GLU A N 1
ATOM 473 C CA . GLU A 1 63 ? 6.990 -43.294 28.851 1.00 22.73 63 GLU A CA 1
ATOM 474 C C . GLU A 1 63 ? 5.531 -43.728 28.806 1.00 20.54 63 GLU A C 1
ATOM 475 O O . GLU A 1 63 ? 4.958 -44.040 29.826 1.00 20.74 63 GLU A O 1
ATOM 481 N N . GLY A 1 64 ? 4.935 -43.716 27.628 1.00 20.95 64 GLY A N 1
ATOM 482 C CA . GLY A 1 64 ? 3.503 -43.941 27.505 1.00 21.44 64 GLY A CA 1
ATOM 483 C C . GLY A 1 64 ? 2.720 -42.754 28.019 1.00 22.56 64 GLY A C 1
ATOM 484 O O . GLY A 1 64 ? 3.224 -41.622 28.054 1.00 21.08 64 GLY A O 1
ATOM 485 N N . THR A 1 65 ? 1.481 -43.019 28.418 1.00 20.68 65 THR A N 1
ATOM 486 C CA . THR A 1 65 ? 0.578 -42.002 28.921 1.00 21.66 65 THR A CA 1
ATOM 487 C C . THR A 1 65 ? 0.491 -42.096 30.442 1.00 21.06 65 THR A C 1
ATOM 488 O O . THR A 1 65 ? 0.334 -43.176 30.987 1.00 21.28 65 THR A O 1
ATOM 492 N N . SER A 1 66 ? 0.597 -40.963 31.121 1.00 18.80 66 SER A N 1
ATOM 493 C CA . SER A 1 66 ? 0.489 -40.956 32.564 1.00 17.78 66 SER A CA 1
ATOM 494 C C . SER A 1 66 ? -0.983 -40.843 32.942 1.00 16.83 66 SER A C 1
ATOM 495 O O . SER A 1 66 ? -1.832 -40.599 32.080 1.00 16.19 66 SER A O 1
ATOM 498 N N . GLY A 1 67 ? -1.270 -40.996 34.235 1.00 16.24 67 GLY A N 1
ATOM 499 C CA . GLY A 1 67 ? -2.567 -40.632 34.770 1.00 16.67 67 GLY A CA 1
ATOM 500 C C . GLY A 1 67 ? -2.612 -39.107 34.883 1.00 17.36 67 GLY A C 1
ATOM 501 O O . GLY A 1 67 ? -1.655 -38.413 34.497 1.00 16.02 67 GLY A O 1
ATOM 502 N N . TRP A 1 68 ? -3.693 -38.594 35.461 1.00 16.33 68 TRP A N 1
ATOM 503 C CA . TRP A 1 68 ? -3.829 -37.163 35.702 1.00 16.42 68 TRP A CA 1
ATOM 504 C C . TRP A 1 68 ? -3.208 -36.755 37.032 1.00 16.39 68 TRP A C 1
ATOM 505 O O . TRP A 1 68 ? -3.264 -37.506 37.996 1.00 16.45 68 TRP A O 1
ATOM 516 N N . PHE A 1 69 ? -2.608 -35.558 37.070 1.00 16.53 69 PHE A N 1
ATOM 517 C CA . PHE A 1 69 ? -2.151 -34.949 38.309 1.00 16.10 69 PHE A CA 1
ATOM 518 C C . PHE A 1 69 ? -2.841 -33.583 38.502 1.00 15.80 69 PHE A C 1
ATOM 519 O O . PHE A 1 69 ? -3.256 -32.945 37.529 1.00 15.18 69 PHE A O 1
ATOM 527 N N . SER A 1 70 ? -2.954 -33.149 39.752 1.00 15.55 70 SER A N 1
ATOM 528 C CA . SER A 1 70 ? -3.269 -31.762 40.071 1.00 17.07 70 SER A CA 1
ATOM 529 C C . SER A 1 70 ? -2.601 -31.352 41.398 1.00 17.56 70 SER A C 1
ATOM 530 O O . SER A 1 70 ? -2.122 -32.201 42.144 1.00 17.35 70 SER A O 1
ATOM 533 N N . CYS A 1 71 ? -2.558 -30.054 41.687 1.00 16.81 71 CYS A N 1
ATOM 534 C CA . CYS A 1 71 ? -1.760 -29.578 42.793 1.00 16.28 71 CYS A CA 1
ATOM 535 C C . CYS A 1 71 ? -2.409 -28.339 43.384 1.00 16.67 71 CYS A C 1
ATOM 536 O O . CYS A 1 71 ? -3.044 -27.560 42.674 1.00 17.15 71 CYS A O 1
ATOM 539 N N . ALA A 1 72 ? -2.239 -28.153 44.692 1.00 17.00 72 ALA A N 1
ATOM 540 C CA . ALA A 1 72 ? -2.763 -26.975 45.360 1.00 17.37 72 ALA A CA 1
ATOM 541 C C . ALA A 1 72 ? -1.890 -25.729 45.123 1.00 17.22 72 ALA A C 1
ATOM 542 O O . ALA A 1 72 ? -2.236 -24.656 45.581 1.00 17.13 72 ALA A O 1
ATOM 544 N N . HIS A 1 73 ? -0.784 -25.866 44.397 1.00 16.76 73 HIS A N 1
ATOM 545 C CA . HIS A 1 73 ? 0.080 -24.714 44.078 1.00 16.16 73 HIS A CA 1
ATOM 546 C C . HIS A 1 73 ? 0.658 -24.902 42.682 1.00 15.46 73 HIS A C 1
ATOM 547 O O . HIS A 1 73 ? 0.531 -25.976 42.112 1.00 15.02 73 HIS A O 1
ATOM 554 N N . ASP A 1 74 ? 1.307 -23.869 42.152 1.00 13.95 74 ASP A N 1
ATOM 555 C CA . ASP A 1 74 ? 1.974 -23.944 40.840 1.00 13.36 74 ASP A CA 1
ATOM 556 C C . ASP A 1 74 ? 3.083 -24.980 40.924 1.00 12.34 74 ASP A C 1
ATOM 557 O O . ASP A 1 74 ? 3.683 -25.181 41.998 1.00 11.86 74 ASP A O 1
ATOM 562 N N . GLU A 1 75 ? 3.385 -25.567 39.775 1.00 12.35 75 GLU A N 1
ATOM 563 C CA . GLU A 1 75 ? 4.549 -26.441 39.600 1.00 12.47 75 GLU A CA 1
ATOM 564 C C . GLU A 1 75 ? 5.127 -26.162 38.231 1.00 12.23 75 GLU A C 1
ATOM 565 O O . GLU A 1 75 ? 4.449 -25.571 37.399 1.00 13.62 75 GLU A O 1
ATOM 571 N N . PHE A 1 76 ? 6.366 -26.576 37.991 1.00 11.88 76 PHE A N 1
ATOM 572 C CA . PHE A 1 76 ? 6.973 -26.434 36.674 1.00 12.21 76 PHE A CA 1
ATOM 573 C C . PHE A 1 76 ? 7.571 -27.747 36.285 1.00 12.33 76 PHE A C 1
ATOM 574 O O . PHE A 1 76 ? 8.013 -28.485 37.154 1.00 12.00 76 PHE A O 1
ATOM 582 N N . VAL A 1 77 ? 7.544 -28.040 34.988 1.00 12.07 77 VAL A N 1
ATOM 583 C CA . VAL A 1 77 ? 8.218 -29.225 34.471 1.00 12.29 77 VAL A CA 1
ATOM 584 C C . VAL A 1 77 ? 9.227 -28.771 33.425 1.00 12.30 77 VAL A C 1
ATOM 585 O O . VAL A 1 77 ? 8.932 -27.925 32.595 1.00 12.23 77 VAL A O 1
ATOM 589 N N . LEU A 1 78 ? 10.431 -29.321 33.492 1.00 13.22 78 LEU A N 1
ATOM 590 C CA . LEU A 1 78 ? 11.472 -29.050 32.521 1.00 13.45 78 LEU A CA 1
ATOM 591 C C . LEU A 1 78 ? 11.811 -30.382 31.872 1.00 13.94 78 LEU A C 1
ATOM 592 O O . LEU A 1 78 ? 12.213 -31.312 32.571 1.00 13.42 78 LEU A O 1
ATOM 597 N N . ALA A 1 79 ? 11.656 -30.469 30.549 1.00 13.77 79 ALA A N 1
ATOM 598 C CA . ALA A 1 79 ? 12.016 -31.676 29.810 1.00 14.21 79 ALA A CA 1
ATOM 599 C C . ALA A 1 79 ? 13.521 -31.688 29.674 1.00 14.77 79 ALA A C 1
ATOM 600 O O . ALA A 1 79 ? 14.121 -30.657 29.419 1.00 14.19 79 ALA A O 1
ATOM 602 N N . MET A 1 80 ? 14.132 -32.850 29.862 1.00 15.66 80 MET A N 1
ATOM 603 C CA . MET A 1 80 ? 15.591 -32.940 29.855 1.00 16.92 80 MET A CA 1
ATOM 604 C C . MET A 1 80 ? 16.137 -33.746 28.692 1.00 17.74 80 MET A C 1
ATOM 605 O O . MET A 1 80 ? 17.330 -33.682 28.413 1.00 18.47 80 MET A O 1
ATOM 610 N N . ASP A 1 81 ? 15.265 -34.500 28.025 1.00 18.49 81 ASP A N 1
ATOM 611 C CA . ASP A 1 81 ? 15.645 -35.421 26.971 1.00 20.85 81 ASP A CA 1
ATOM 612 C C . ASP A 1 81 ? 14.365 -36.004 26.386 1.00 22.52 81 ASP A C 1
ATOM 613 O O . ASP A 1 81 ? 13.540 -36.526 27.128 1.00 24.91 81 ASP A O 1
ATOM 618 N N . GLY A 1 82 ? 14.215 -35.944 25.066 1.00 22.06 82 GLY A N 1
ATOM 619 C CA . GLY A 1 82 ? 13.110 -36.601 24.385 1.00 21.86 82 GLY A CA 1
ATOM 620 C C . GLY A 1 82 ? 11.974 -35.623 24.177 1.00 22.91 82 GLY A C 1
ATOM 621 O O . GLY A 1 82 ? 12.132 -34.415 24.358 1.00 24.84 82 GLY A O 1
ATOM 622 N N . GLN A 1 83 ? 10.826 -36.133 23.781 1.00 20.54 83 GLN A N 1
ATOM 623 C CA . GLN A 1 83 ? 9.717 -35.255 23.524 1.00 21.63 83 GLN A CA 1
ATOM 624 C C . GLN A 1 83 ? 8.555 -35.640 24.423 1.00 20.14 83 GLN A C 1
ATOM 625 O O . GLN A 1 83 ? 8.187 -36.807 24.491 1.00 20.71 83 GLN A O 1
ATOM 631 N N . ILE A 1 84 ? 7.988 -34.665 25.119 1.00 18.36 84 ILE A N 1
ATOM 632 C CA . ILE A 1 84 ? 6.886 -34.923 26.034 1.00 17.64 84 ILE A CA 1
ATOM 633 C C . ILE A 1 84 ? 5.697 -34.018 25.735 1.00 18.15 84 ILE A C 1
ATOM 634 O O . ILE A 1 84 ? 5.820 -32.799 25.706 1.00 17.18 84 ILE A O 1
ATOM 639 N N . GLU A 1 85 ? 4.544 -34.631 25.527 1.00 18.72 85 GLU A N 1
ATOM 640 C CA . GLU A 1 85 ? 3.306 -33.901 25.340 1.00 21.54 85 GLU A CA 1
ATOM 641 C C . GLU A 1 85 ? 2.628 -33.677 26.695 1.00 20.93 85 GLU A C 1
ATOM 642 O O . GLU A 1 85 ? 2.537 -34.615 27.496 1.00 19.88 85 GLU A O 1
ATOM 648 N N . VAL A 1 86 ? 2.147 -32.452 26.947 1.00 18.39 86 VAL A N 1
ATOM 649 C CA . VAL A 1 86 ? 1.442 -32.135 28.181 1.00 18.02 86 VAL A CA 1
ATOM 650 C C . VAL A 1 86 ? 0.020 -31.715 27.808 1.00 19.34 86 VAL A C 1
ATOM 651 O O . VAL A 1 86 ? -0.167 -30.839 26.960 1.00 19.25 86 VAL A O 1
ATOM 655 N N . HIS A 1 87 ? -0.968 -32.346 28.436 1.00 19.25 87 HIS A N 1
ATOM 656 C CA . HIS A 1 87 ? -2.370 -31.949 28.304 1.00 19.27 87 HIS A CA 1
ATOM 657 C C . HIS A 1 87 ? -2.824 -31.293 29.585 1.00 18.54 87 HIS A C 1
ATOM 658 O O . HIS A 1 87 ? -2.544 -31.810 30.684 1.00 16.45 87 HIS A O 1
ATOM 665 N N . LEU A 1 88 ? -3.477 -30.134 29.449 1.00 17.41 88 LEU A N 1
ATOM 666 C CA . LEU A 1 88 ? -3.925 -29.346 30.582 1.00 16.86 88 LEU A CA 1
ATOM 667 C C . LEU A 1 88 ? -5.421 -29.229 30.509 1.00 17.46 88 LEU A C 1
ATOM 668 O O . LEU A 1 88 ? -5.981 -29.005 29.431 1.00 16.55 88 LEU A O 1
ATOM 673 N N . LEU A 1 89 ? -6.044 -29.328 31.680 1.00 18.30 89 LEU A N 1
ATOM 674 C CA . LEU A 1 89 ? -7.486 -29.363 31.809 1.00 19.48 89 LEU A CA 1
ATOM 675 C C . LEU A 1 89 ? -7.862 -28.498 33.004 1.00 19.01 89 LEU A C 1
ATOM 676 O O . LEU A 1 89 ? -7.319 -28.677 34.088 1.00 18.48 89 LEU A O 1
ATOM 681 N N . LYS A 1 90 ? -8.770 -27.543 32.801 1.00 19.17 90 LYS A N 1
ATOM 682 C CA . LYS A 1 90 ? -9.234 -26.690 33.878 1.00 20.28 90 LYS A CA 1
ATOM 683 C C . LYS A 1 90 ? -10.317 -27.434 34.670 1.00 19.31 90 LYS A C 1
ATOM 684 O O . LYS A 1 90 ? -11.411 -27.667 34.166 1.00 20.16 90 LYS A O 1
ATOM 690 N N . LEU A 1 91 ? -10.032 -27.802 35.910 1.00 19.18 91 LEU A N 1
ATOM 691 C CA . LEU A 1 91 ? -10.995 -28.622 36.676 1.00 18.18 91 LEU A CA 1
ATOM 692 C C . LEU A 1 91 ? -12.239 -27.810 37.044 1.00 18.71 91 LEU A C 1
ATOM 693 O O . LEU A 1 91 ? -12.116 -26.659 37.461 1.00 17.95 91 LEU A O 1
ATOM 698 N N . ASP A 1 92 ? -13.426 -28.406 36.859 1.00 19.02 92 ASP A N 1
ATOM 699 C CA . ASP A 1 92 ? -14.675 -27.752 37.253 1.00 22.32 92 ASP A CA 1
ATOM 700 C C . ASP A 1 92 ? -14.670 -27.518 38.752 1.00 21.96 92 ASP A C 1
ATOM 701 O O . ASP A 1 92 ? -15.053 -26.449 39.195 1.00 22.91 92 ASP A O 1
ATOM 706 N N . ASN A 1 93 ? -14.233 -28.522 39.511 1.00 20.72 93 ASN A N 1
ATOM 707 C CA . ASN A 1 93 ? -14.121 -28.460 40.965 1.00 20.32 93 ASN A CA 1
ATOM 708 C C . ASN A 1 93 ? -12.783 -29.065 41.408 1.00 21.94 93 ASN A C 1
ATOM 709 O O . ASN A 1 93 ? -12.698 -30.269 41.686 1.00 20.84 93 ASN A O 1
ATOM 714 N N . SER A 1 94 ? -11.737 -28.247 41.492 1.00 21.55 94 SER A N 1
ATOM 715 C CA . SER A 1 94 ? -10.437 -28.803 41.841 1.00 23.77 94 SER A CA 1
ATOM 716 C C . SER A 1 94 ? -10.429 -29.331 43.270 1.00 24.29 94 SER A C 1
ATOM 717 O O . SER A 1 94 ? -9.735 -30.311 43.565 1.00 24.23 94 SER A O 1
ATOM 720 N N . ASP A 1 95 ? -11.221 -28.709 44.143 1.00 24.67 95 ASP A N 1
ATOM 721 C CA . ASP A 1 95 ? -11.334 -29.164 45.529 1.00 27.42 95 ASP A CA 1
ATOM 722 C C . ASP A 1 95 ? -11.877 -30.589 45.657 1.00 26.51 95 ASP A C 1
ATOM 723 O O . ASP A 1 95 ? -11.695 -31.210 46.697 1.00 28.52 95 ASP A O 1
ATOM 728 N N . ALA A 1 96 ? -12.537 -31.106 44.619 1.00 24.42 96 ALA A N 1
ATOM 729 C CA . ALA A 1 96 ? -13.016 -32.488 44.632 1.00 24.24 96 ALA A CA 1
ATOM 730 C C . ALA A 1 96 ? -11.856 -33.463 44.433 1.00 25.33 96 ALA A C 1
ATOM 731 O O . ALA A 1 96 ? -11.987 -34.642 44.726 1.00 26.48 96 ALA A O 1
ATOM 733 N N . TYR A 1 97 ? -10.726 -32.965 43.932 1.00 24.77 97 TYR A N 1
ATOM 734 C CA . TYR A 1 97 ? -9.577 -33.817 43.619 1.00 24.74 97 TYR A CA 1
ATOM 735 C C . TYR A 1 97 ? -8.348 -33.502 44.470 1.00 24.23 97 TYR A C 1
ATOM 736 O O . TYR A 1 97 ? -7.491 -34.362 44.679 1.00 23.91 97 TYR A O 1
ATOM 745 N N . VAL A 1 98 ? -8.239 -32.263 44.934 1.00 25.04 98 VAL A N 1
ATOM 746 C CA . VAL A 1 98 ? -7.053 -31.828 45.673 1.00 25.55 98 VAL A CA 1
ATOM 747 C C . VAL A 1 98 ? -7.452 -31.088 46.938 1.00 26.73 98 VAL A C 1
ATOM 748 O O . VAL A 1 98 ? -8.157 -30.072 46.874 1.00 25.75 98 VAL A O 1
ATOM 752 N N . ASP A 1 99 ? -6.998 -31.584 48.093 1.00 29.90 99 ASP A N 1
ATOM 753 C CA . ASP A 1 99 ? -7.189 -30.859 49.354 1.00 30.75 99 ASP A CA 1
ATOM 754 C C . ASP A 1 99 ? -6.457 -29.528 49.233 1.00 33.56 99 ASP A C 1
ATOM 755 O O . ASP A 1 99 ? -5.267 -29.498 48.925 1.00 31.82 99 ASP A O 1
ATOM 760 N N . PRO A 1 100 ? -7.177 -28.416 49.454 1.00 35.21 100 PRO A N 1
ATOM 761 C CA . PRO A 1 100 ? -6.600 -27.084 49.305 1.00 35.75 100 PRO A CA 1
ATOM 762 C C . PRO A 1 100 ? -5.456 -26.836 50.294 1.00 33.25 100 PRO A C 1
ATOM 763 O O . PRO A 1 100 ? -4.579 -26.029 50.032 1.00 34.59 100 PRO A O 1
ATOM 767 N N . ASP A 1 101 ? -5.463 -27.550 51.412 1.00 33.37 101 ASP A N 1
ATOM 768 C CA . ASP A 1 101 ? -4.393 -27.455 52.397 1.00 34.09 101 ASP A CA 1
ATOM 769 C C . ASP A 1 101 ? -3.203 -28.382 52.063 1.00 31.26 101 ASP A C 1
ATOM 770 O O . ASP A 1 101 ? -2.188 -28.342 52.738 1.00 32.31 101 ASP A O 1
ATOM 772 N N . SER A 1 102 ? -3.331 -29.217 51.035 1.00 29.53 102 SER A N 1
ATOM 773 C CA . SER A 1 102 ? -2.239 -30.134 50.664 1.00 25.84 102 SER A CA 1
ATOM 774 C C . SER A 1 102 ? -1.093 -29.404 49.952 1.00 24.59 102 SER A C 1
ATOM 775 O O . SER A 1 102 ? -1.222 -28.251 49.580 1.00 22.17 102 SER A O 1
ATOM 778 N N . GLU A 1 103 ? 0.030 -30.097 49.790 1.00 22.96 103 GLU A N 1
ATOM 779 C CA . GLU A 1 103 ? 1.159 -29.596 49.034 1.00 21.90 103 GLU A CA 1
ATOM 780 C C . GLU A 1 103 ? 1.737 -30.747 48.243 1.00 21.02 103 GLU A C 1
ATOM 781 O O . GLU A 1 103 ? 1.498 -31.924 48.571 1.00 18.73 103 GLU A O 1
ATOM 787 N N . GLY A 1 104 ? 2.461 -30.418 47.174 1.00 18.70 104 GLY A N 1
ATOM 788 C CA . GLY A 1 104 ? 2.940 -31.437 46.233 1.00 17.26 104 GLY A CA 1
ATOM 789 C C . GLY A 1 104 ? 1.834 -31.920 45.309 1.00 17.20 104 GLY A C 1
ATOM 790 O O . GLY A 1 104 ? 0.651 -31.778 45.620 1.00 17.12 104 GLY A O 1
ATOM 791 N N . ALA A 1 105 ? 2.220 -32.451 44.150 1.00 16.38 105 ALA A N 1
ATOM 792 C CA . ALA A 1 105 ? 1.265 -33.004 43.217 1.00 16.23 105 ALA A CA 1
ATOM 793 C C . ALA A 1 105 ? 0.481 -34.159 43.862 1.00 16.77 105 ALA A C 1
ATOM 794 O O . ALA A 1 105 ? 0.974 -34.834 44.771 1.00 16.89 105 ALA A O 1
ATOM 796 N N . VAL A 1 106 ? -0.752 -34.320 43.396 1.00 16.93 106 VAL A N 1
ATOM 797 C CA . VAL A 1 106 ? -1.654 -35.420 43.781 1.00 17.45 106 VAL A CA 1
ATOM 798 C C . VAL A 1 106 ? -1.925 -36.235 42.515 1.00 17.88 106 VAL A C 1
ATOM 799 O O . VAL A 1 106 ? -2.198 -35.663 41.456 1.00 16.78 106 VAL A O 1
ATOM 803 N N . ALA A 1 107 ? -1.803 -37.569 42.567 1.00 18.83 107 ALA A N 1
ATOM 804 C CA . ALA A 1 107 ? -2.240 -38.369 41.405 1.00 18.49 107 ALA A CA 1
ATOM 805 C C . ALA A 1 107 ? -3.767 -38.498 41.471 1.00 19.32 107 ALA A C 1
ATOM 806 O O . ALA A 1 107 ? -4.301 -39.090 42.411 1.00 20.26 107 ALA A O 1
ATOM 808 N N . ILE A 1 108 ? -4.471 -37.929 40.502 1.00 17.83 108 ILE A N 1
ATOM 809 C CA . ILE A 1 108 ? -5.932 -37.868 40.625 1.00 18.57 108 ILE A CA 1
ATOM 810 C C . ILE A 1 108 ? -6.670 -38.887 39.764 1.00 18.82 108 ILE A C 1
ATOM 811 O O . ILE A 1 108 ? -7.886 -38.785 39.606 1.00 18.49 108 ILE A O 1
ATOM 816 N N . GLY A 1 109 ? -5.918 -39.869 39.242 1.00 19.30 109 GLY A N 1
ATOM 817 C CA . GLY A 1 109 ? -6.458 -41.042 38.567 1.00 19.70 109 GLY A CA 1
ATOM 818 C C . GLY A 1 109 ? -6.248 -41.023 37.076 1.00 21.31 109 GLY A C 1
ATOM 819 O O . GLY A 1 109 ? -5.953 -39.976 36.505 1.00 20.66 109 GLY A O 1
ATOM 820 N N . GLU A 1 110 ? -6.401 -42.192 36.448 1.00 22.83 110 GLU A N 1
ATOM 821 C CA . GLU A 1 110 ? -6.412 -42.330 34.981 1.00 23.98 110 GLU A CA 1
ATOM 822 C C . GLU A 1 110 ? -7.722 -41.872 34.340 1.00 23.90 110 GLU A C 1
ATOM 823 O O . GLU A 1 110 ? -7.729 -41.446 33.196 1.00 26.79 110 GLU A O 1
ATOM 829 N N . ALA A 1 111 ? -8.828 -41.977 35.066 1.00 24.87 111 ALA A N 1
ATOM 830 C CA . ALA A 1 111 ? -10.141 -41.500 34.596 1.00 25.27 111 ALA A CA 1
ATOM 831 C C . ALA A 1 111 ? -10.079 -40.021 34.252 1.00 25.81 111 ALA A C 1
ATOM 832 O O . ALA A 1 111 ? -9.461 -39.240 34.987 1.00 24.70 111 ALA A O 1
ATOM 834 N N . LEU A 1 112 ? -10.711 -39.640 33.143 1.00 25.92 112 LEU A N 1
ATOM 835 C CA . LEU A 1 112 ? -10.811 -38.221 32.747 1.00 25.79 112 LEU A CA 1
ATOM 836 C C . LEU A 1 112 ? -11.541 -37.392 33.811 1.00 25.08 112 LEU A C 1
ATOM 837 O O . LEU A 1 112 ? -12.722 -37.646 34.103 1.00 24.30 112 LEU A O 1
ATOM 842 N N . PRO A 1 113 ? -10.840 -36.408 34.425 1.00 24.75 113 PRO A N 1
ATOM 843 C CA . PRO A 1 113 ? -11.521 -35.559 35.397 1.00 23.55 113 PRO A CA 1
ATOM 844 C C . PRO A 1 113 ? -12.472 -34.623 34.687 1.00 22.31 113 PRO A C 1
ATOM 845 O O . PRO A 1 113 ? -12.344 -34.417 33.478 1.00 21.85 113 PRO A O 1
ATOM 849 N N . GLU A 1 114 ? -13.388 -34.044 35.455 1.00 22.99 114 GLU A N 1
ATOM 850 C CA . GLU A 1 114 ? -14.389 -33.108 34.947 1.00 24.14 114 GLU A CA 1
ATOM 851 C C . GLU A 1 114 ? -13.808 -31.716 34.814 1.00 22.65 114 GLU A C 1
ATOM 852 O O . GLU A 1 114 ? -13.358 -31.132 35.794 1.00 22.16 114 GLU A O 1
ATOM 858 N N . GLY A 1 115 ? -13.810 -31.182 33.603 1.00 23.33 115 GLY A N 1
ATOM 859 C CA . GLY A 1 115 ? -13.290 -29.830 33.398 1.00 24.82 115 GLY A CA 1
ATOM 860 C C . GLY A 1 115 ? -13.242 -29.475 31.935 1.00 25.22 115 GLY A C 1
ATOM 861 O O . GLY A 1 115 ? -13.686 -30.248 31.117 1.00 25.54 115 GLY A O 1
ATOM 862 N N . ARG A 1 116 ? -12.701 -28.302 31.613 1.00 25.77 116 ARG A N 1
ATOM 863 C CA . ARG A 1 116 ? -12.615 -27.850 30.220 1.00 25.39 116 ARG A CA 1
ATOM 864 C C . ARG A 1 116 ? -11.179 -27.977 29.728 1.00 23.18 116 ARG A C 1
ATOM 865 O O . ARG A 1 116 ? -10.246 -27.732 30.489 1.00 21.38 116 ARG A O 1
ATOM 873 N N . LYS A 1 117 ? -11.017 -28.372 28.465 1.00 22.54 117 LYS A N 1
ATOM 874 C CA . LYS A 1 117 ? -9.702 -28.492 27.849 1.00 23.30 117 LYS A CA 1
ATOM 875 C C . LYS A 1 117 ? -9.012 -27.114 27.831 1.00 22.39 117 LYS A C 1
ATOM 876 O O . LYS A 1 117 ? -9.567 -26.136 27.326 1.00 21.01 117 LYS A O 1
ATOM 882 N N . MET A 1 118 ? -7.807 -27.044 28.390 1.00 21.78 118 MET A N 1
ATOM 883 C CA . MET A 1 118 ? -7.069 -25.770 28.433 1.00 20.84 118 MET A CA 1
ATOM 884 C C . MET A 1 118 ? -6.099 -25.630 27.280 1.00 20.12 118 MET A C 1
ATOM 885 O O . MET A 1 118 ? -5.950 -24.551 26.704 1.00 20.25 118 MET A O 1
ATOM 890 N N . GLY A 1 119 ? -5.393 -26.715 26.996 1.00 19.12 119 GLY A N 1
ATOM 891 C CA . GLY A 1 119 ? -4.458 -26.714 25.9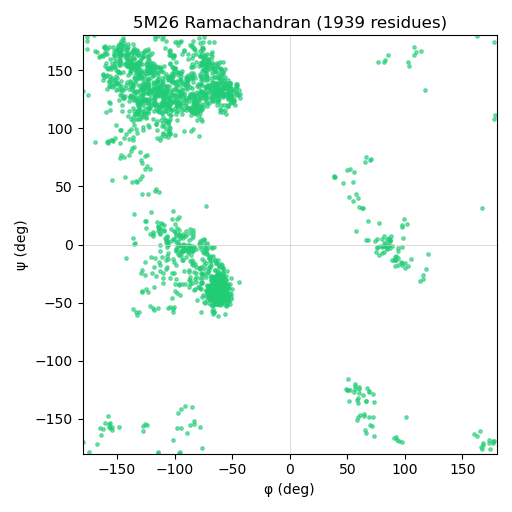08 1.00 18.85 119 GLY A CA 1
ATOM 892 C C . GLY A 1 119 ? -3.537 -27.904 25.878 1.00 17.61 119 GLY A C 1
ATOM 893 O O . GLY A 1 119 ? -3.682 -28.867 26.626 1.00 16.94 119 GLY A O 1
ATOM 894 N N . ARG A 1 120 ? -2.578 -27.825 24.978 1.00 17.92 120 ARG A N 1
ATOM 895 C CA . ARG A 1 120 ? -1.615 -28.892 24.788 1.00 18.66 120 ARG A CA 1
ATOM 896 C C . ARG A 1 120 ? -0.252 -28.221 24.613 1.00 17.20 120 ARG A C 1
ATOM 897 O O . ARG A 1 120 ? -0.164 -27.172 24.001 1.00 17.84 120 ARG A O 1
ATOM 905 N N . ILE A 1 121 ? 0.782 -28.798 25.202 1.00 16.04 121 ILE A N 1
ATOM 906 C CA . ILE A 1 121 ? 2.147 -28.324 24.981 1.00 15.88 121 ILE A CA 1
ATOM 907 C C . ILE A 1 121 ? 2.992 -29.519 24.562 1.00 16.11 121 ILE A C 1
ATOM 908 O O . ILE A 1 121 ? 2.820 -30.617 25.088 1.00 15.99 121 ILE A O 1
ATOM 913 N N . VAL A 1 122 ? 3.873 -29.327 23.581 1.00 16.70 122 VAL A N 1
ATOM 914 C CA . VAL A 1 122 ? 4.884 -30.332 23.281 1.00 16.39 122 VAL A CA 1
ATOM 915 C C . VAL A 1 122 ? 6.261 -29.788 23.675 1.00 17.24 122 VAL A C 1
ATOM 916 O O . VAL A 1 122 ? 6.761 -28.821 23.084 1.00 16.55 122 VAL A O 1
ATOM 920 N N . LEU A 1 123 ? 6.851 -30.420 24.685 1.00 16.20 123 LEU A N 1
ATOM 921 C CA . LEU A 1 123 ? 8.180 -30.077 25.151 1.00 16.15 123 LEU A CA 1
ATOM 922 C C . LEU A 1 123 ? 9.255 -30.939 24.511 1.00 16.63 123 LEU A C 1
ATOM 923 O O . LEU A 1 123 ? 9.084 -32.151 24.374 1.00 16.63 123 LEU A O 1
ATOM 928 N N . ARG A 1 124 ? 10.380 -30.314 24.162 1.00 16.73 124 ARG A N 1
ATOM 929 C CA . ARG A 1 124 ? 11.607 -31.045 23.873 1.00 18.99 124 ARG A CA 1
ATOM 930 C C . ARG A 1 124 ? 12.666 -30.702 24.923 1.00 17.10 124 ARG A C 1
ATOM 931 O O . ARG A 1 124 ? 12.408 -29.904 25.819 1.00 17.43 124 ARG A O 1
ATOM 939 N N . ARG A 1 125 ? 13.857 -31.275 24.771 1.00 15.09 125 ARG A N 1
ATOM 940 C CA . ARG A 1 125 ? 14.948 -31.089 25.707 1.00 14.93 125 ARG A CA 1
ATOM 941 C C . ARG A 1 125 ? 15.154 -29.592 25.959 1.00 14.25 125 ARG A C 1
ATOM 942 O O . ARG A 1 125 ? 15.227 -28.806 25.028 1.00 13.07 125 ARG A O 1
ATOM 950 N N . GLY A 1 126 ? 15.190 -29.208 27.226 1.00 13.20 126 GLY A N 1
ATOM 951 C CA . GLY A 1 126 ? 15.478 -27.820 27.565 1.00 12.78 126 GLY A CA 1
ATOM 952 C C . GLY A 1 126 ? 14.250 -26.928 27.592 1.00 12.33 126 GLY A C 1
ATOM 953 O O . GLY A 1 126 ? 14.368 -25.732 27.823 1.00 12.30 126 GLY A O 1
ATOM 954 N N . HIS A 1 127 ? 13.064 -27.496 27.382 1.00 11.84 127 HIS A N 1
ATOM 955 C CA . HIS A 1 127 ? 11.860 -26.672 27.409 1.00 11.92 127 HIS A CA 1
ATOM 956 C C . HIS A 1 127 ? 11.115 -26.807 28.735 1.00 12.11 127 HIS A C 1
ATOM 957 O O . HIS A 1 127 ? 10.939 -27.922 29.230 1.00 12.32 127 HIS A O 1
ATOM 964 N N . MET A 1 128 ? 10.608 -25.690 29.253 1.00 12.17 128 MET A N 1
ATOM 965 C CA . MET A 1 128 ? 9.885 -25.670 30.539 1.00 12.68 128 MET A CA 1
ATOM 966 C C . MET A 1 128 ? 8.438 -25.217 30.378 1.00 12.81 128 MET A C 1
ATOM 967 O O . MET A 1 128 ? 8.170 -24.284 29.642 1.00 13.88 128 MET A O 1
ATOM 972 N N . ALA A 1 129 ? 7.515 -25.869 31.074 1.00 12.58 129 ALA A N 1
ATOM 973 C CA . ALA A 1 129 ? 6.119 -25.471 31.041 1.00 11.85 129 ALA A CA 1
ATOM 974 C C . ALA A 1 129 ? 5.635 -25.153 32.430 1.00 11.58 129 ALA A C 1
ATOM 975 O O . ALA A 1 129 ? 6.073 -25.769 33.402 1.00 11.67 129 ALA A O 1
ATOM 977 N N . LEU A 1 130 ? 4.695 -24.205 32.524 1.00 11.45 130 LEU A N 1
ATOM 978 C CA . LEU A 1 130 ? 3.976 -23.926 33.750 1.00 11.48 130 LEU A CA 1
ATOM 979 C C . LEU A 1 130 ? 2.931 -25.033 33.956 1.00 11.80 130 LEU A C 1
ATOM 980 O O . LEU A 1 130 ? 2.254 -25.402 33.006 1.00 11.32 130 LEU A O 1
ATOM 985 N N . LEU A 1 131 ? 2.789 -25.524 35.197 1.00 12.12 131 LEU A N 1
ATOM 986 C CA . LEU A 1 131 ? 1.675 -26.405 35.557 1.00 12.56 131 LEU A CA 1
ATOM 987 C C . LEU A 1 131 ? 0.855 -25.628 36.577 1.00 13.09 131 LEU A C 1
ATOM 988 O O . LEU A 1 131 ? 1.143 -25.647 37.788 1.00 13.62 131 LEU A O 1
ATOM 993 N N . PRO A 1 132 ? -0.146 -24.883 36.084 1.00 13.59 132 PRO A N 1
ATOM 994 C CA . PRO A 1 132 ? -0.781 -23.879 36.942 1.00 14.55 132 PRO A CA 1
ATOM 995 C C . PRO A 1 132 ? -1.732 -24.490 37.953 1.00 15.25 132 PRO A C 1
ATOM 996 O O . PRO A 1 132 ? -2.449 -25.472 37.632 1.00 14.76 132 PRO A O 1
ATOM 1000 N N . VAL A 1 133 ? -1.745 -23.917 39.153 1.00 15.46 133 VAL A N 1
ATOM 1001 C CA . VAL A 1 133 ? -2.708 -24.364 40.151 1.00 17.60 133 VAL A CA 1
ATOM 1002 C C . VAL A 1 133 ? -4.109 -24.298 39.553 1.00 17.82 133 VAL A C 1
ATOM 1003 O O . VAL A 1 133 ? -4.450 -23.341 38.884 1.00 17.68 133 VAL A O 1
ATOM 1007 N N . GLY A 1 134 ? -4.896 -25.351 39.759 1.00 18.84 134 GLY A N 1
ATOM 1008 C CA . GLY A 1 134 ? -6.303 -25.339 39.361 1.00 19.13 134 GLY A CA 1
ATOM 1009 C C . GLY A 1 134 ? -6.503 -26.188 38.123 1.00 19.58 134 GLY A C 1
ATOM 1010 O O . GLY A 1 134 ? -7.642 -26.514 37.727 1.00 19.48 134 GLY A O 1
ATOM 1011 N N . ALA A 1 135 ? -5.386 -26.541 37.500 1.00 18.47 135 ALA A N 1
ATOM 1012 C CA . ALA A 1 135 ? -5.425 -27.352 36.319 1.00 17.60 135 ALA A CA 1
ATOM 1013 C C . ALA A 1 135 ? -5.068 -28.783 36.694 1.00 17.42 135 ALA A C 1
ATOM 1014 O O . ALA A 1 135 ? -4.376 -29.026 37.694 1.00 17.10 135 ALA A O 1
ATOM 1016 N N . ALA A 1 136 ? -5.587 -29.728 35.913 1.00 16.29 136 ALA A N 1
ATOM 1017 C CA . ALA A 1 136 ? -5.090 -31.103 35.955 1.00 15.49 136 ALA A CA 1
ATOM 1018 C C . ALA A 1 136 ? -4.171 -31.234 34.773 1.00 15.68 136 ALA A C 1
ATOM 1019 O O . ALA A 1 136 ? -4.394 -30.601 33.731 1.00 16.10 136 ALA A O 1
ATOM 1021 N N . TYR A 1 137 ? -3.151 -32.083 34.895 1.00 15.17 137 TYR A N 1
ATOM 1022 C CA . TYR A 1 137 ? -2.235 -32.251 33.800 1.00 14.73 137 TYR A CA 1
ATOM 1023 C C . TYR A 1 137 ? -1.892 -33.714 33.611 1.00 15.17 137 TYR A C 1
ATOM 1024 O O . TYR A 1 137 ? -1.901 -34.489 34.568 1.00 15.34 137 TYR A O 1
ATOM 1033 N N . ARG A 1 138 ? -1.618 -34.086 32.371 1.00 15.60 138 ARG A N 1
ATOM 1034 C CA . ARG A 1 138 ? -1.061 -35.398 32.083 1.00 18.19 138 ARG A CA 1
ATOM 1035 C C . ARG A 1 138 ? -0.139 -35.387 30.882 1.00 17.99 138 ARG A C 1
ATOM 1036 O O . ARG A 1 138 ? -0.151 -34.455 30.076 1.00 17.85 138 ARG A O 1
ATOM 1044 N N . PHE A 1 139 ? 0.649 -36.452 30.779 1.00 17.91 139 PHE A N 1
ATOM 1045 C CA . PHE A 1 139 ? 1.767 -36.518 29.878 1.00 18.34 139 PHE A CA 1
ATOM 1046 C C . PHE A 1 139 ? 1.654 -37.679 28.918 1.00 19.12 139 PHE A C 1
ATOM 1047 O O . PHE A 1 139 ? 1.092 -38.738 29.249 1.00 17.41 139 PHE A O 1
ATOM 1055 N N . TYR A 1 140 ? 2.201 -37.471 27.726 1.00 19.48 140 TYR A N 1
ATOM 1056 C CA . TYR A 1 140 ? 2.361 -38.547 26.775 1.00 21.87 140 TYR A CA 1
ATOM 1057 C C . TYR A 1 140 ? 3.750 -38.450 26.153 1.00 22.12 140 TYR A C 1
ATOM 1058 O O . TYR A 1 140 ? 4.146 -37.384 25.661 1.00 21.72 140 TYR A O 1
ATOM 1067 N N . ALA A 1 141 ? 4.486 -39.554 26.202 1.00 21.00 141 ALA A N 1
ATOM 1068 C CA . ALA A 1 141 ? 5.796 -39.664 25.565 1.00 22.40 141 ALA A CA 1
ATOM 1069 C C . ALA A 1 141 ? 5.845 -40.959 24.741 1.00 24.58 141 ALA A C 1
ATOM 1070 O O . ALA A 1 141 ? 5.704 -42.055 25.291 1.00 22.43 141 ALA A O 1
ATOM 1072 N N . GLU A 1 142 ? 6.003 -40.814 23.426 1.00 27.47 142 GLU A N 1
ATOM 1073 C CA . GLU A 1 142 ? 6.047 -41.962 22.518 1.00 31.21 142 GLU A CA 1
ATOM 1074 C C . GLU A 1 142 ? 7.322 -42.783 22.748 1.00 31.28 142 GLU A C 1
ATOM 1075 O O . GLU A 1 142 ? 7.266 -43.996 22.878 1.00 31.84 142 GLU A O 1
ATOM 1081 N N . GLN A 1 143 ? 8.460 -42.103 22.818 1.00 29.94 143 GLN A N 1
ATOM 1082 C CA . GLN A 1 143 ? 9.734 -42.708 23.194 1.00 29.91 143 GLN A CA 1
ATOM 1083 C C . GLN A 1 143 ? 10.065 -42.299 24.633 1.00 28.12 143 GLN A C 1
ATOM 1084 O O . GLN A 1 143 ? 9.579 -41.264 25.099 1.00 27.37 143 GLN A O 1
ATOM 1090 N N . PRO A 1 144 ? 10.901 -43.091 25.336 1.00 25.96 144 PRO A N 1
ATOM 1091 C CA . PRO A 1 144 ? 11.233 -42.753 26.724 1.00 24.81 144 PRO A CA 1
ATOM 1092 C C . PRO A 1 144 ? 11.902 -41.361 26.807 1.00 23.34 144 PRO A C 1
ATOM 1093 O O . PRO A 1 144 ? 12.703 -41.030 25.951 1.00 22.58 144 PRO A O 1
ATOM 1097 N N . ALA A 1 145 ? 11.530 -40.556 27.803 1.00 22.39 145 ALA A N 1
ATOM 1098 C CA . ALA A 1 145 ? 12.024 -39.169 27.942 1.00 20.34 145 ALA A CA 1
ATOM 1099 C C . ALA A 1 145 ? 12.300 -38.887 29.413 1.00 20.09 145 ALA A C 1
ATOM 1100 O O . ALA A 1 145 ? 11.704 -39.530 30.265 1.00 19.81 145 ALA A O 1
ATOM 1102 N N . ALA A 1 146 ? 13.205 -37.941 29.713 1.00 18.80 146 ALA A N 1
ATOM 1103 C CA . ALA A 1 146 ? 13.501 -37.539 31.086 1.00 17.03 146 ALA A CA 1
ATOM 1104 C C . ALA A 1 146 ? 12.873 -36.173 31.380 1.00 16.85 146 ALA A C 1
ATOM 1105 O O . ALA A 1 146 ? 12.833 -35.309 30.501 1.00 16.70 146 ALA A O 1
ATOM 1107 N N . MET A 1 147 ? 12.378 -35.975 32.595 1.00 15.66 147 MET A N 1
ATOM 1108 C CA . MET A 1 147 ? 11.818 -34.664 32.958 1.00 16.19 147 MET A CA 1
ATOM 1109 C C . MET A 1 147 ? 12.030 -34.371 34.433 1.00 15.67 147 MET A C 1
ATOM 1110 O O . MET A 1 147 ? 12.279 -35.286 35.234 1.00 14.66 147 MET A O 1
ATOM 1115 N N . LEU A 1 148 ? 11.941 -33.090 34.780 1.00 14.35 148 LEU A N 1
ATOM 1116 C CA . LEU A 1 148 ? 12.203 -32.659 36.133 1.00 14.44 148 LEU A CA 1
ATOM 1117 C C . LEU A 1 148 ? 11.040 -31.825 36.569 1.00 13.88 148 LEU A C 1
ATOM 1118 O O . LEU A 1 148 ? 10.515 -31.055 35.763 1.00 13.79 148 LEU A O 1
ATOM 1123 N N . PHE A 1 149 ? 10.681 -31.928 37.844 1.00 13.37 149 PHE A N 1
ATOM 1124 C CA . PHE A 1 149 ? 9.614 -31.105 38.391 1.00 13.74 149 PHE A CA 1
ATOM 1125 C C . PHE A 1 149 ? 10.149 -30.192 39.475 1.00 13.82 149 PHE A C 1
ATOM 1126 O O . PHE A 1 149 ? 10.916 -30.629 40.346 1.00 12.59 149 PHE A O 1
ATOM 1134 N N . GLN A 1 150 ? 9.762 -28.919 39.400 1.00 13.35 150 GLN A N 1
ATOM 1135 C CA . GLN A 1 150 ? 9.935 -28.007 40.513 1.00 13.28 150 GLN A CA 1
ATOM 1136 C C . GLN A 1 150 ? 8.634 -28.014 41.318 1.00 13.75 150 GLN A C 1
ATOM 1137 O O . GLN A 1 150 ? 7.574 -27.541 40.848 1.00 13.82 150 GLN A O 1
ATOM 1143 N N . SER A 1 151 ? 8.693 -28.551 42.535 1.00 13.91 151 SER A N 1
ATOM 1144 C CA . SER A 1 151 ? 7.456 -28.732 43.294 1.00 14.08 151 SER A CA 1
ATOM 1145 C C . SER A 1 151 ? 7.690 -28.757 44.801 1.00 14.06 151 SER A C 1
ATOM 1146 O O . SER A 1 151 ? 8.680 -28.190 45.288 1.00 13.54 151 SER A O 1
ATOM 1149 N N . ILE A 1 152 ? 6.759 -29.372 45.535 1.00 13.61 152 ILE A N 1
ATOM 1150 C CA . ILE A 1 152 ? 6.853 -29.493 46.987 1.00 14.25 152 ILE A CA 1
ATOM 1151 C C . ILE A 1 152 ? 6.609 -30.974 47.331 1.00 15.95 152 ILE A C 1
ATOM 1152 O O . ILE A 1 152 ? 5.855 -31.668 46.639 1.00 14.63 152 ILE A O 1
ATOM 1157 N N . GLU A 1 153 ? 7.267 -31.474 48.375 1.00 18.07 153 GLU A N 1
ATOM 1158 C CA . GLU A 1 153 ? 7.124 -32.892 48.714 1.00 20.28 153 GLU A CA 1
ATOM 1159 C C . GLU A 1 153 ? 5.670 -33.150 49.108 1.00 20.18 153 GLU A C 1
ATOM 1160 O O . GLU A 1 153 ? 5.093 -32.381 49.867 1.00 19.36 153 GLU A O 1
ATOM 1166 N N . GLY A 1 154 ? 5.081 -34.210 48.553 1.00 20.39 154 GLY A N 1
ATOM 1167 C CA . GLY A 1 154 ? 3.703 -34.598 48.868 1.00 19.86 154 GLY A CA 1
ATOM 1168 C C . GLY A 1 154 ? 3.442 -36.049 48.505 1.00 20.04 154 GLY A C 1
ATOM 1169 O O . GLY A 1 154 ? 4.371 -36.854 48.430 1.00 20.21 154 GLY A O 1
ATOM 1170 N N . ALA A 1 155 ? 2.184 -36.384 48.230 1.00 20.30 155 ALA A N 1
ATOM 1171 C CA . ALA A 1 155 ? 1.766 -37.789 48.096 1.00 20.17 155 ALA A CA 1
ATOM 1172 C C . ALA A 1 155 ? 2.432 -38.573 46.966 1.00 19.89 155 ALA A C 1
ATOM 1173 O O . ALA A 1 155 ? 2.412 -39.797 46.946 1.00 19.58 155 ALA A O 1
ATOM 1175 N N . VAL A 1 156 ? 3.033 -37.866 46.024 1.00 18.94 156 VAL A N 1
ATOM 1176 C CA . VAL A 1 156 ? 3.578 -38.482 44.825 1.00 19.15 156 VAL A CA 1
ATOM 1177 C C . VAL A 1 156 ? 5.134 -38.538 44.855 1.00 18.89 156 VAL A C 1
ATOM 1178 O O . VAL A 1 156 ? 5.778 -39.203 44.044 1.00 18.60 156 VAL A O 1
ATOM 1182 N N . THR A 1 157 ? 5.747 -37.868 45.814 1.00 19.35 157 THR A N 1
ATOM 1183 C CA . THR A 1 157 ? 7.210 -37.817 45.796 1.00 20.22 157 THR A CA 1
ATOM 1184 C C . THR A 1 157 ? 7.874 -38.991 46.506 1.00 20.59 157 THR A C 1
ATOM 1185 O O . THR A 1 157 ? 7.603 -39.284 47.677 1.00 20.76 157 THR A O 1
ATOM 1189 N N . VAL A 1 158 ? 8.725 -39.681 45.754 1.00 18.83 158 VAL A N 1
ATOM 1190 C CA . VAL A 1 158 ? 9.388 -40.878 46.231 1.00 18.82 158 VAL A CA 1
ATOM 1191 C C . VAL A 1 158 ? 10.784 -40.520 46.710 1.00 19.46 158 VAL A C 1
ATOM 1192 O O . VAL A 1 158 ? 11.603 -40.012 45.930 1.00 19.11 158 VAL A O 1
ATOM 1196 N N . GLN A 1 159 ? 11.075 -40.786 47.983 1.00 19.13 159 GLN A N 1
ATOM 1197 C CA . GLN A 1 159 ? 12.430 -40.537 48.484 1.00 20.21 159 GLN A CA 1
ATOM 1198 C C . GLN A 1 159 ? 13.236 -41.827 48.570 1.00 21.47 159 GLN A C 1
ATOM 1199 O O . GLN A 1 159 ? 12.751 -42.819 49.109 1.00 22.79 159 GLN A O 1
ATOM 1205 N N . LYS A 1 160 ? 14.440 -41.822 48.001 1.00 19.80 160 LYS A N 1
ATOM 1206 C CA . LYS A 1 160 ? 15.328 -42.990 48.075 1.00 19.89 160 LYS A CA 1
ATOM 1207 C C . LYS A 1 160 ? 16.794 -42.567 47.935 1.00 18.57 160 LYS A C 1
ATOM 1208 O O . LYS A 1 160 ? 17.537 -43.044 47.082 1.00 17.26 160 LYS A O 1
ATOM 1214 N N . TRP A 1 161 ? 17.183 -41.661 48.818 1.00 18.70 161 TRP A N 1
ATOM 1215 C CA . TRP A 1 161 ? 18.476 -40.988 48.769 1.00 18.58 161 TRP A CA 1
ATOM 1216 C C . TRP A 1 161 ? 19.626 -42.009 48.789 1.00 19.17 161 TRP A C 1
ATOM 1217 O O . TRP A 1 161 ? 20.550 -41.921 47.989 1.00 18.61 161 TRP A O 1
ATOM 1228 N N . GLY A 1 162 ? 19.542 -42.967 49.707 1.00 20.15 162 GLY A N 1
ATOM 1229 C CA . GLY A 1 162 ? 20.520 -44.056 49.805 1.00 20.64 162 GLY A CA 1
ATOM 1230 C C . GLY A 1 162 ? 20.747 -44.829 48.523 1.00 22.07 162 GLY A C 1
ATOM 1231 O O . GLY A 1 162 ? 21.855 -45.314 48.274 1.00 22.35 162 GLY A O 1
ATOM 1232 N N . GLU A 1 163 ? 19.696 -44.979 47.727 1.00 22.84 163 GLU A N 1
ATOM 1233 C CA . GLU A 1 163 ? 19.782 -45.685 46.456 1.00 25.16 163 GLU A CA 1
ATOM 1234 C C . GLU A 1 163 ? 20.425 -44.860 45.365 1.00 24.17 163 GLU A C 1
ATOM 1235 O O . GLU A 1 163 ? 21.158 -45.408 44.544 1.00 25.41 163 GLU A O 1
ATOM 1241 N N . ILE A 1 164 ? 20.131 -43.560 45.324 1.00 21.15 164 ILE A N 1
ATOM 1242 C CA . ILE A 1 164 ? 20.529 -42.754 44.172 1.00 20.25 164 ILE A CA 1
ATOM 1243 C C . ILE A 1 164 ? 21.816 -41.938 44.383 1.00 19.74 164 ILE A C 1
ATOM 1244 O O . ILE A 1 164 ? 22.400 -41.475 43.402 1.00 18.11 164 ILE A O 1
ATOM 1249 N N . CYS A 1 165 ? 22.236 -41.735 45.632 1.00 18.72 165 CYS A N 1
ATOM 1250 C CA . CYS A 1 165 ? 23.353 -40.822 45.896 1.00 20.33 165 CYS A CA 1
ATOM 1251 C C . CYS A 1 165 ? 24.715 -41.489 46.113 1.00 20.68 165 CYS A C 1
ATOM 1252 O O . CYS A 1 165 ? 24.796 -42.636 46.563 1.00 20.70 165 CYS A O 1
ATOM 1255 N N . GLN A 1 166 ? 25.774 -40.758 45.776 1.00 20.90 166 GLN A N 1
ATOM 1256 C CA . GLN A 1 166 ? 27.130 -41.188 46.016 1.00 21.60 166 GLN A CA 1
ATOM 1257 C C . GLN A 1 166 ? 27.331 -41.338 47.522 1.00 22.87 166 GLN A C 1
ATOM 1258 O O . GLN A 1 166 ? 26.970 -40.443 48.279 1.00 21.63 166 GLN A O 1
ATOM 1264 N N . THR A 1 167 ? 27.891 -42.469 47.959 1.00 23.81 167 THR A N 1
ATOM 1265 C CA . THR A 1 167 ? 28.103 -42.681 49.397 1.00 26.44 167 THR A CA 1
ATOM 1266 C C . THR A 1 167 ? 29.574 -42.844 49.788 1.00 29.33 167 THR A C 1
ATOM 1267 O O . THR A 1 167 ? 29.932 -42.668 50.953 1.00 31.50 167 THR A O 1
ATOM 1271 N N . GLU A 1 168 ? 30.417 -43.169 48.821 1.00 31.19 168 GLU A N 1
ATOM 1272 C CA . GLU A 1 168 ? 31.848 -43.358 49.070 1.00 36.41 168 GLU A CA 1
ATOM 1273 C C . GLU A 1 168 ? 32.684 -42.493 48.108 1.00 35.19 168 GLU A C 1
ATOM 1274 O O . GLU A 1 168 ? 32.159 -41.986 47.121 1.00 32.40 168 GLU A O 1
ATOM 1280 N N . ALA A 1 169 ? 33.976 -42.340 48.413 1.00 39.14 169 ALA A N 1
ATOM 1281 C CA . ALA A 1 169 ? 35.004 -41.845 47.470 1.00 41.49 169 ALA A CA 1
ATOM 1282 C C . ALA A 1 169 ? 34.869 -40.398 47.056 1.00 44.84 169 ALA A C 1
ATOM 1283 O O . ALA A 1 169 ? 35.440 -40.005 46.032 1.00 55.00 169 ALA A O 1
ATOM 1285 N N . ILE B 2 10 ? 18.961 13.225 70.769 1.00 34.64 10 ILE B N 1
ATOM 1286 C CA . ILE B 2 10 ? 18.423 11.850 70.488 1.00 35.23 10 ILE B CA 1
ATOM 1287 C C . ILE B 2 10 ? 17.692 11.803 69.152 1.00 35.18 10 ILE B C 1
ATOM 1288 O O . ILE B 2 10 ? 16.606 12.364 68.988 1.00 33.70 10 ILE B O 1
ATOM 1293 N N . ASP B 2 11 ? 18.292 11.080 68.219 1.00 36.08 11 ASP B N 1
ATOM 1294 C CA . ASP B 2 11 ? 17.852 11.029 66.834 1.00 35.60 11 ASP B CA 1
ATOM 1295 C C . ASP B 2 11 ? 17.256 9.641 66.523 1.00 35.18 11 ASP B C 1
ATOM 1296 O O . ASP B 2 11 ? 17.982 8.649 66.464 1.00 34.27 11 ASP B O 1
ATOM 1301 N N . PHE B 2 12 ? 15.937 9.568 66.337 1.00 35.83 12 PHE B N 1
ATOM 1302 C CA . PHE B 2 12 ? 15.272 8.299 66.008 1.00 38.91 12 PHE B CA 1
ATOM 1303 C C . PHE B 2 12 ? 15.754 7.704 64.667 1.00 41.36 12 PHE B C 1
ATOM 1304 O O . PHE B 2 12 ? 15.487 6.536 64.368 1.00 41.12 12 PHE B O 1
ATOM 1312 N N . GLY B 2 13 ? 16.459 8.517 63.878 1.00 41.29 13 GLY B N 1
ATOM 1313 C CA . GLY B 2 13 ? 17.131 8.070 62.656 1.00 44.90 13 GLY B CA 1
ATOM 1314 C C . GLY B 2 13 ? 18.413 7.304 62.924 1.00 45.98 13 GLY B C 1
ATOM 1315 O O . GLY B 2 13 ? 18.956 6.677 62.020 1.00 48.73 13 GLY B O 1
ATOM 1316 N N . ASP B 2 14 ? 18.890 7.354 64.169 1.00 49.94 14 ASP B N 1
ATOM 1317 C CA . ASP B 2 14 ? 20.083 6.615 64.610 1.00 50.51 14 ASP B CA 1
ATOM 1318 C C . ASP B 2 14 ? 19.885 5.106 64.594 1.00 50.26 14 ASP B C 1
ATOM 1319 O O . ASP B 2 14 ? 18.901 4.588 65.132 1.00 48.97 14 ASP B O 1
ATOM 1324 N N . SER B 2 15 ? 20.852 4.413 64.001 1.00 47.11 15 SER B N 1
ATOM 1325 C CA . SER B 2 15 ? 20.858 2.956 63.947 1.00 44.26 15 SER B CA 1
ATOM 1326 C C . SER B 2 15 ? 22.223 2.388 64.357 1.00 42.15 15 SER B C 1
ATOM 1327 O O . SER B 2 15 ? 23.254 3.058 64.216 1.00 39.95 15 SER B O 1
ATOM 1330 N N . LYS B 2 16 ? 22.224 1.162 64.881 1.00 39.26 16 LYS B N 1
ATOM 1331 C CA . LYS B 2 16 ? 23.477 0.427 65.132 1.00 37.43 16 LYS B CA 1
ATOM 1332 C C . LYS B 2 16 ? 24.290 0.353 63.828 1.00 34.43 16 LYS B C 1
ATOM 1333 O O . LYS B 2 16 ? 25.500 0.557 63.839 1.00 37.03 16 LYS B O 1
ATOM 1337 N N . ALA B 2 17 ? 23.596 0.112 62.712 1.00 31.70 17 ALA B N 1
ATOM 1338 C CA . ALA B 2 17 ? 24.211 -0.061 61.383 1.00 27.35 17 ALA B CA 1
ATOM 1339 C C . ALA B 2 17 ? 24.636 1.267 60.767 1.00 25.58 17 ALA B C 1
ATOM 1340 O O . ALA B 2 17 ? 23.855 2.199 60.713 1.00 24.10 17 ALA B O 1
ATOM 1342 N N . ARG B 2 18 ? 25.868 1.321 60.276 1.00 22.19 18 ARG B N 1
ATOM 1343 C CA . ARG B 2 18 ? 26.470 2.540 59.744 1.00 22.92 18 ARG B CA 1
ATOM 1344 C C . ARG B 2 18 ? 25.984 2.957 58.363 1.00 22.40 18 ARG B C 1
ATOM 1345 O O . ARG B 2 18 ? 25.487 2.156 57.564 1.00 21.99 18 ARG B O 1
ATOM 1353 N N . THR B 2 19 ? 26.221 4.226 58.079 1.00 22.59 19 THR B N 1
ATOM 1354 C CA . THR B 2 19 ? 25.620 4.909 56.986 1.00 22.70 19 THR B CA 1
ATOM 1355 C C . THR B 2 19 ? 26.661 5.866 56.374 1.00 23.81 19 THR B C 1
ATOM 1356 O O . THR B 2 19 ? 26.479 6.395 55.281 1.00 22.53 19 THR B O 1
ATOM 1360 N N . ASP B 2 20 ? 27.766 6.058 57.086 1.00 24.11 20 ASP B N 1
ATOM 1361 C CA . ASP B 2 20 ? 28.802 6.991 56.672 1.00 23.57 20 ASP B CA 1
ATOM 1362 C C . ASP B 2 20 ? 29.674 6.442 55.539 1.00 23.46 20 ASP B C 1
ATOM 1363 O O . ASP B 2 20 ? 30.512 5.566 55.749 1.00 23.87 20 ASP B O 1
ATOM 1368 N N . THR B 2 21 ? 29.472 6.962 54.334 1.00 22.35 21 THR B N 1
ATOM 1369 C CA . THR B 2 21 ? 30.369 6.668 53.219 1.00 22.38 21 THR B CA 1
ATOM 1370 C C . THR B 2 21 ? 30.849 7.992 52.624 1.00 22.31 21 THR B C 1
ATOM 1371 O O . THR B 2 21 ? 30.273 9.036 52.913 1.00 21.27 21 THR B O 1
ATOM 1375 N N . GLU B 2 22 ? 31.883 7.964 51.794 1.00 21.80 22 GLU B N 1
ATOM 1376 C CA . GLU B 2 22 ? 32.469 9.223 51.335 1.00 24.37 22 GLU B CA 1
ATOM 1377 C C . GLU B 2 22 ? 33.201 9.036 50.019 1.00 24.46 22 GLU B C 1
ATOM 1378 O O . GLU B 2 22 ? 33.916 8.059 49.852 1.00 24.30 22 GLU B O 1
ATOM 1384 N N . HIS B 2 23 ? 33.006 9.964 49.085 1.00 25.15 23 HIS B N 1
ATOM 1385 C CA . HIS B 2 23 ? 33.832 10.060 47.884 1.00 25.11 23 HIS B CA 1
ATOM 1386 C C . HIS B 2 23 ? 35.067 10.840 48.282 1.00 25.47 23 HIS B C 1
ATOM 1387 O O . HIS B 2 23 ? 34.953 11.967 48.771 1.00 24.60 23 HIS B O 1
ATOM 1394 N N . LEU B 2 24 ? 36.241 10.262 48.099 1.00 23.73 24 LEU B N 1
ATOM 1395 C CA . LEU B 2 24 ? 37.472 10.973 48.429 1.00 24.77 24 LEU B CA 1
ATOM 1396 C C . LEU B 2 24 ? 38.044 11.580 47.157 1.00 24.41 24 LEU B C 1
ATOM 1397 O O . LEU B 2 24 ? 37.305 11.782 46.165 1.00 23.46 24 LEU B O 1
ATOM 1402 N N . ALA B 2 25 ? 39.348 11.849 47.181 1.00 24.19 25 ALA B N 1
ATOM 1403 C CA . ALA B 2 25 ? 40.041 12.558 46.107 1.00 25.03 25 ALA B CA 1
ATOM 1404 C C . ALA B 2 25 ? 40.266 11.734 44.828 1.00 23.14 25 ALA B C 1
ATOM 1405 O O . ALA B 2 25 ? 40.430 10.519 44.896 1.00 24.94 25 ALA B O 1
ATOM 1407 N N . ILE B 2 26 ? 40.255 12.391 43.672 1.00 22.05 26 ILE B N 1
ATOM 1408 C CA . ILE B 2 26 ? 40.766 11.777 42.448 1.00 23.13 26 ILE B CA 1
ATOM 1409 C C . ILE B 2 26 ? 42.287 11.873 42.458 1.00 25.65 26 ILE B C 1
ATOM 1410 O O . ILE B 2 26 ? 42.852 12.955 42.709 1.00 25.52 26 ILE B O 1
ATOM 1415 N N . ASN B 2 27 ? 42.946 10.744 42.209 1.00 24.14 27 ASN B N 1
ATOM 1416 C CA . ASN B 2 27 ? 44.389 10.718 42.126 1.00 23.00 27 ASN B CA 1
ATOM 1417 C C . ASN B 2 27 ? 44.824 11.257 40.768 1.00 23.31 27 ASN B C 1
ATOM 1418 O O . ASN B 2 27 ? 44.370 10.799 39.722 1.00 20.99 27 ASN B O 1
ATOM 1423 N N . ASN B 2 28 ? 45.695 12.259 40.771 1.00 23.78 28 ASN B N 1
ATOM 1424 C CA . ASN B 2 28 ? 46.024 12.919 39.517 1.00 25.28 28 ASN B CA 1
ATOM 1425 C C . ASN B 2 28 ? 46.893 12.051 38.618 1.00 23.65 28 ASN B C 1
ATOM 1426 O O . ASN B 2 28 ? 46.834 12.181 37.398 1.00 24.26 28 ASN B O 1
ATOM 1431 N N . GLU B 2 29 ? 47.686 11.168 39.216 1.00 23.12 29 GLU B N 1
ATOM 1432 C CA . GLU B 2 29 ? 48.509 10.226 38.445 1.00 22.59 29 GLU B CA 1
ATOM 1433 C C . GLU B 2 29 ? 47.656 9.091 37.840 1.00 22.96 29 GLU B C 1
ATOM 1434 O O . GLU B 2 29 ? 47.740 8.830 36.635 1.00 22.39 29 GLU B O 1
ATOM 1437 N N . THR B 2 30 ? 46.818 8.446 38.655 1.00 19.07 30 THR B N 1
ATOM 1438 C CA . THR B 2 30 ? 46.033 7.305 38.155 1.00 17.81 30 THR B CA 1
ATOM 1439 C C . THR B 2 30 ? 44.690 7.659 37.518 1.00 16.78 30 THR B C 1
ATOM 1440 O O . THR B 2 30 ? 44.145 6.876 36.736 1.00 16.96 30 THR B O 1
ATOM 1444 N N . GLY B 2 31 ? 44.129 8.805 37.881 1.00 15.80 31 GLY B N 1
ATOM 1445 C CA . GLY B 2 31 ? 42.810 9.206 37.382 1.00 16.31 31 GLY B CA 1
ATOM 1446 C C . GLY B 2 31 ? 41.619 8.598 38.116 1.00 16.05 31 GLY B C 1
ATOM 1447 O O . GLY B 2 31 ? 40.464 8.925 37.795 1.00 15.52 31 GLY B O 1
ATOM 1448 N N . TYR B 2 32 ? 41.888 7.743 39.114 1.00 14.87 32 TYR B N 1
ATOM 1449 C CA . TYR B 2 32 ? 40.815 7.057 39.856 1.00 14.84 32 TYR B CA 1
ATOM 1450 C C . TYR B 2 32 ? 40.522 7.767 41.151 1.00 15.53 32 TYR B C 1
ATOM 1451 O O . TYR B 2 32 ? 41.425 8.339 41.763 1.00 15.07 32 TYR B O 1
ATOM 1460 N N . ARG B 2 33 ? 39.263 7.698 41.574 1.00 15.87 33 ARG B N 1
ATOM 1461 C CA . ARG B 2 33 ? 38.843 8.261 42.840 1.00 17.00 33 ARG B CA 1
ATOM 1462 C C . ARG B 2 33 ? 38.982 7.194 43.892 1.00 17.00 33 ARG B C 1
ATOM 1463 O O . ARG B 2 33 ? 38.728 6.011 43.622 1.00 16.03 33 ARG B O 1
ATOM 1471 N N . SER B 2 34 ? 39.399 7.577 45.092 1.00 16.91 34 SER B N 1
ATOM 1472 C CA . SER B 2 34 ? 39.241 6.646 46.212 1.00 17.75 34 SER B CA 1
ATOM 1473 C C . SER B 2 34 ? 37.930 6.885 46.966 1.00 17.12 34 SER B C 1
ATOM 1474 O O . SER B 2 34 ? 37.277 7.930 46.793 1.00 17.84 34 SER B O 1
ATOM 1477 N N . PHE B 2 35 ? 37.536 5.911 47.779 1.00 16.28 35 PHE B N 1
ATOM 1478 C CA . PHE B 2 35 ? 36.225 5.935 48.441 1.00 16.00 35 PHE B CA 1
ATOM 1479 C C . PHE B 2 35 ? 36.353 5.424 49.866 1.00 16.58 35 PHE B C 1
ATOM 1480 O O . PHE B 2 35 ? 37.243 4.631 50.168 1.00 17.01 35 PHE B O 1
ATOM 1488 N N . ARG B 2 36 ? 35.455 5.869 50.738 1.00 16.53 36 ARG B N 1
ATOM 1489 C CA . ARG B 2 36 ? 35.437 5.383 52.113 1.00 17.41 36 ARG B CA 1
ATOM 1490 C C . ARG B 2 36 ? 34.048 4.849 52.489 1.00 17.28 36 ARG B C 1
ATOM 1491 O O . ARG B 2 36 ? 33.024 5.450 52.170 1.00 17.44 36 ARG B O 1
ATOM 1499 N N . ALA B 2 37 ? 34.029 3.732 53.183 1.00 16.43 37 ALA B N 1
ATOM 1500 C CA . ALA B 2 37 ? 32.805 3.192 53.746 1.00 16.54 37 ALA B CA 1
ATOM 1501 C C . ALA B 2 37 ? 33.121 2.843 55.206 1.00 16.58 37 ALA B C 1
ATOM 1502 O O . ALA B 2 37 ? 33.864 1.887 55.481 1.00 16.20 37 ALA B O 1
ATOM 1504 N N . GLY B 2 38 ? 32.584 3.622 56.145 1.00 16.29 38 GLY B N 1
ATOM 1505 C CA . GLY B 2 38 ? 32.884 3.418 57.560 1.00 15.90 38 GLY B CA 1
ATOM 1506 C C . GLY B 2 38 ? 34.383 3.570 57.784 1.00 17.04 38 GLY B C 1
ATOM 1507 O O . GLY B 2 38 ? 34.969 4.557 57.357 1.00 17.64 38 GLY B O 1
ATOM 1508 N N . GLY B 2 39 ? 34.997 2.576 58.422 1.00 17.41 39 GLY B N 1
ATOM 1509 C CA . GLY B 2 39 ? 36.445 2.559 58.635 1.00 16.84 39 GLY B CA 1
ATOM 1510 C C . GLY B 2 39 ? 37.248 2.005 57.459 1.00 16.87 39 GLY B C 1
ATOM 1511 O O . GLY B 2 39 ? 38.477 1.958 57.517 1.00 17.54 39 GLY B O 1
ATOM 1512 N N . PHE B 2 40 ? 36.573 1.577 56.390 1.00 16.30 40 PHE B N 1
ATOM 1513 C CA . PHE B 2 40 ? 37.258 0.982 55.245 1.00 15.82 40 PHE B CA 1
ATOM 1514 C C . PHE B 2 40 ? 37.540 2.007 54.186 1.00 15.28 40 PHE B C 1
ATOM 1515 O O . PHE B 2 40 ? 36.700 2.868 53.946 1.00 15.78 40 PHE B O 1
ATOM 1523 N N . THR B 2 41 ? 38.712 1.917 53.549 1.00 14.50 41 THR B N 1
ATOM 1524 C CA A THR B 2 41 ? 39.038 2.747 52.402 0.50 15.23 41 THR B CA 1
ATOM 1525 C CA B THR B 2 41 ? 38.987 2.739 52.372 0.50 14.18 41 THR B CA 1
ATOM 1526 C C . THR B 2 41 ? 39.327 1.894 51.162 1.00 14.14 41 THR B C 1
ATOM 1527 O O . THR B 2 41 ? 39.926 0.822 51.271 1.00 15.39 41 THR B O 1
ATOM 1534 N N . PHE B 2 42 ? 38.921 2.395 50.011 1.00 13.92 42 PHE B N 1
ATOM 1535 C CA . PHE B 2 42 ? 39.087 1.701 48.739 1.00 13.45 42 PHE B CA 1
ATOM 1536 C C . PHE B 2 42 ? 39.867 2.601 47.806 1.00 13.84 42 PHE B C 1
ATOM 1537 O O . PHE B 2 42 ? 39.453 3.731 47.567 1.00 13.30 42 PHE B O 1
ATOM 1545 N N . THR B 2 43 ? 41.013 2.105 47.321 1.00 13.05 43 THR B N 1
ATOM 1546 C CA . THR B 2 43 ? 41.850 2.809 46.353 1.00 13.73 43 THR B CA 1
ATOM 1547 C C . THR B 2 43 ? 42.287 1.797 45.296 1.00 13.74 43 THR B C 1
ATOM 1548 O O . THR B 2 43 ? 42.580 0.645 45.637 1.00 13.27 43 THR B O 1
ATOM 1552 N N . ARG B 2 44 ? 42.283 2.184 44.018 1.00 12.88 44 ARG B N 1
ATOM 1553 C CA . ARG B 2 44 ? 42.862 1.295 43.012 1.00 12.73 44 ARG B CA 1
ATOM 1554 C C . ARG B 2 44 ? 43.999 2.004 42.295 1.00 13.11 44 ARG B C 1
ATOM 1555 O O . ARG B 2 44 ? 44.037 3.252 42.256 1.00 12.84 44 ARG B O 1
ATOM 1563 N N . ASP B 2 45 ? 44.910 1.212 41.741 1.00 12.42 45 ASP B N 1
ATOM 1564 C CA . ASP B 2 45 ? 45.978 1.745 40.918 1.00 12.66 45 ASP B CA 1
ATOM 1565 C C . ASP B 2 45 ? 46.000 1.009 39.574 1.00 12.46 45 ASP B C 1
ATOM 1566 O O . ASP B 2 45 ? 44.988 0.409 39.201 1.00 12.14 45 ASP B O 1
ATOM 1571 N N . GLU B 2 46 ? 47.116 1.055 38.848 1.00 11.84 46 GLU B N 1
ATOM 1572 C CA . GLU B 2 46 ? 47.212 0.375 37.534 1.00 12.83 46 GLU B CA 1
ATOM 1573 C C . GLU B 2 46 ? 46.881 -1.156 37.590 1.00 12.66 46 GLU B C 1
ATOM 1574 O O . GLU B 2 46 ? 46.417 -1.723 36.610 1.00 12.50 46 GLU B O 1
ATOM 1580 N N . TYR B 2 47 ? 47.095 -1.791 38.742 1.00 12.80 47 TYR B N 1
ATOM 1581 C CA . TYR B 2 47 ? 46.990 -3.262 38.847 1.00 12.24 47 TYR B CA 1
ATOM 1582 C C . TYR B 2 47 ? 46.111 -3.811 39.977 1.00 12.40 47 TYR B C 1
ATOM 1583 O O . TYR B 2 47 ? 45.648 -4.964 39.901 1.00 11.91 47 TYR B O 1
ATOM 1592 N N . PHE B 2 48 ? 45.924 -3.021 41.040 1.00 12.05 48 PHE B N 1
ATOM 1593 C CA . PHE B 2 48 ? 45.367 -3.534 42.285 1.00 12.56 48 PHE B CA 1
ATOM 1594 C C . PHE B 2 48 ? 44.207 -2.731 42.847 1.00 13.01 48 PHE B C 1
ATOM 1595 O O . PHE B 2 48 ? 44.147 -1.506 42.683 1.00 12.71 48 PHE B O 1
ATOM 1603 N N . ALA B 2 49 ? 43.300 -3.428 43.516 1.00 13.35 49 ALA B N 1
ATOM 1604 C CA . ALA B 2 49 ? 42.455 -2.795 44.518 1.00 14.32 49 ALA B CA 1
ATOM 1605 C C . ALA B 2 49 ? 43.204 -2.825 45.856 1.00 14.68 49 ALA B C 1
ATOM 1606 O O . ALA B 2 49 ? 43.680 -3.882 46.301 1.00 14.47 49 ALA B O 1
ATOM 1608 N N . ARG B 2 50 ? 43.318 -1.664 46.488 1.00 15.07 50 ARG B N 1
ATOM 1609 C CA . ARG B 2 50 ? 44.033 -1.533 47.778 1.00 16.36 50 ARG B CA 1
ATOM 1610 C C . ARG B 2 50 ? 43.046 -1.181 48.884 1.00 15.78 50 ARG B C 1
ATOM 1611 O O . ARG B 2 50 ? 42.402 -0.116 48.842 1.00 15.63 50 ARG B O 1
ATOM 1619 N N . LEU B 2 51 ? 42.928 -2.061 49.873 1.00 15.63 51 LEU B N 1
ATOM 1620 C CA . LEU B 2 51 ? 41.923 -1.906 50.935 1.00 15.45 51 LEU B CA 1
ATOM 1621 C C . LEU B 2 51 ? 42.612 -1.613 52.254 1.00 15.40 51 LEU B C 1
ATOM 1622 O O . LEU B 2 51 ? 43.687 -2.152 52.535 1.00 14.01 51 LEU B O 1
ATOM 1627 N N . THR B 2 52 ? 42.032 -0.717 53.043 1.00 15.56 52 THR B N 1
ATOM 1628 C CA . THR B 2 52 ? 42.511 -0.473 54.409 1.00 15.98 52 THR B CA 1
ATOM 1629 C C . THR B 2 52 ? 41.338 -0.481 55.343 1.00 16.51 52 THR B C 1
ATOM 1630 O O . THR B 2 52 ? 40.185 -0.243 54.930 1.00 16.64 52 THR B O 1
ATOM 1634 N N . TRP B 2 53 ? 41.612 -0.779 56.606 1.00 16.23 53 TRP B N 1
ATOM 1635 C CA . TRP B 2 53 ? 40.598 -0.679 57.654 1.00 15.65 53 TRP B CA 1
ATOM 1636 C C . TRP B 2 53 ? 41.407 -0.375 58.919 1.00 17.19 53 TRP B C 1
ATOM 1637 O O . TRP B 2 53 ? 42.642 -0.463 58.877 1.00 16.88 53 TRP B O 1
ATOM 1648 N N . PRO B 2 54 ? 40.751 0.034 60.027 1.00 19.06 54 PRO B N 1
ATOM 1649 C CA . PRO B 2 54 ? 41.603 0.324 61.195 1.00 20.06 54 PRO B CA 1
ATOM 1650 C C . PRO B 2 54 ? 42.437 -0.895 61.578 1.00 20.92 54 PRO B C 1
ATOM 1651 O O . PRO B 2 54 ? 41.880 -1.951 61.858 1.00 22.77 54 PRO B O 1
ATOM 1655 N N . GLY B 2 55 ? 43.763 -0.763 61.549 1.00 22.55 55 GLY B N 1
ATOM 1656 C CA . GLY B 2 55 ? 44.640 -1.859 61.970 1.00 22.21 55 GLY B CA 1
ATOM 1657 C C . GLY B 2 55 ? 45.155 -2.805 60.891 1.00 22.18 55 GLY B C 1
ATOM 1658 O O . GLY B 2 55 ? 45.959 -3.688 61.186 1.00 21.92 55 GLY B O 1
ATOM 1659 N N . GLY B 2 56 ? 44.697 -2.660 59.645 1.00 20.20 56 GLY B N 1
ATOM 1660 C CA . GLY B 2 56 ? 45.304 -3.450 58.584 1.00 19.26 56 GLY B CA 1
ATOM 1661 C C . GLY B 2 56 ? 44.959 -3.043 57.172 1.00 18.24 56 GLY B C 1
ATOM 1662 O O . GLY B 2 56 ? 44.282 -2.039 56.951 1.00 16.89 56 GLY B O 1
ATOM 1663 N N . SER B 2 57 ? 45.377 -3.880 56.231 1.00 17.00 57 SER B N 1
ATOM 1664 C CA . SER B 2 57 ? 45.376 -3.553 54.808 1.00 16.76 57 SER B CA 1
ATOM 1665 C C . SER B 2 57 ? 45.421 -4.800 53.988 1.00 15.57 57 SER B C 1
ATOM 1666 O O . SER B 2 57 ? 45.964 -5.819 54.430 1.00 16.03 57 SER B O 1
ATOM 1669 N N . HIS B 2 58 ? 44.942 -4.714 52.753 1.00 14.45 58 HIS B N 1
ATOM 1670 C CA . HIS B 2 58 ? 44.943 -5.895 51.907 1.00 14.51 58 HIS B CA 1
ATOM 1671 C C . HIS B 2 58 ? 44.981 -5.449 50.455 1.00 14.35 58 HIS B C 1
ATOM 1672 O O . HIS B 2 58 ? 44.568 -4.316 50.135 1.00 14.33 58 HIS B O 1
ATOM 1679 N N . ILE B 2 59 ? 45.467 -6.325 49.583 1.00 13.94 59 ILE B N 1
ATOM 1680 C CA . ILE B 2 59 ? 45.538 -6.037 48.150 1.00 13.91 59 ILE B CA 1
ATOM 1681 C C . ILE B 2 59 ? 44.840 -7.115 47.371 1.00 14.47 59 ILE B C 1
ATOM 1682 O O . ILE B 2 59 ? 45.018 -8.289 47.664 1.00 14.72 59 ILE B O 1
ATOM 1687 N N . ILE B 2 60 ? 44.047 -6.742 46.370 1.00 13.90 60 ILE B N 1
ATOM 1688 C CA . ILE B 2 60 ? 43.467 -7.743 45.496 1.00 14.10 60 ILE B CA 1
ATOM 1689 C C . ILE B 2 60 ? 43.755 -7.317 44.060 1.00 13.63 60 ILE B C 1
ATOM 1690 O O . ILE B 2 60 ? 43.518 -6.159 43.724 1.00 14.58 60 ILE B O 1
ATOM 1695 N N . PRO B 2 61 ? 44.206 -8.243 43.197 1.00 13.12 61 PRO B N 1
ATOM 1696 C CA . PRO B 2 61 ? 44.339 -7.879 41.763 1.00 12.58 61 PRO B CA 1
ATOM 1697 C C . PRO B 2 61 ? 43.067 -7.237 41.176 1.00 12.81 61 PRO B C 1
ATOM 1698 O O . PRO B 2 61 ? 41.966 -7.759 41.369 1.00 12.55 61 PRO B O 1
ATOM 1702 N N . ILE B 2 62 ? 43.209 -6.128 40.451 1.00 12.16 62 ILE B N 1
ATOM 1703 C CA . ILE B 2 62 ? 42.019 -5.327 40.130 1.00 12.51 62 ILE B CA 1
ATOM 1704 C C . ILE B 2 62 ? 40.990 -6.080 39.275 1.00 12.52 62 ILE B C 1
ATOM 1705 O O . ILE B 2 62 ? 39.798 -5.837 39.394 1.00 11.76 62 ILE B O 1
ATOM 1710 N N . ASP B 2 63 ? 41.440 -7.040 38.470 1.00 13.59 63 ASP B N 1
ATOM 1711 C CA . ASP B 2 63 ? 40.486 -7.809 37.657 1.00 14.12 63 ASP B CA 1
ATOM 1712 C C . ASP B 2 63 ? 39.601 -8.704 38.517 1.00 13.60 63 ASP B C 1
ATOM 1713 O O . ASP B 2 63 ? 38.380 -8.607 38.461 1.00 12.04 63 ASP B O 1
ATOM 1718 N N . ALA B 2 64 ? 40.223 -9.505 39.376 1.00 13.49 64 ALA B N 1
ATOM 1719 C CA . ALA B 2 64 ? 39.466 -10.286 40.338 1.00 13.93 64 ALA B CA 1
ATOM 1720 C C . ALA B 2 64 ? 38.542 -9.398 41.197 1.00 13.49 64 ALA B C 1
ATOM 1721 O O . ALA B 2 64 ? 37.411 -9.782 41.502 1.00 12.63 64 ALA B O 1
ATOM 1723 N N . PHE B 2 65 ? 39.037 -8.238 41.617 1.00 12.65 65 PHE B N 1
ATOM 1724 C CA . PHE B 2 65 ? 38.283 -7.418 42.549 1.00 12.30 65 PHE B CA 1
ATOM 1725 C C . PHE B 2 65 ? 37.008 -6.915 41.865 1.00 12.26 65 PHE B C 1
ATOM 1726 O O . PHE B 2 65 ? 35.928 -6.920 42.470 1.00 12.32 65 PHE B O 1
ATOM 1734 N N . LEU B 2 66 ? 37.143 -6.464 40.619 1.00 11.35 66 LEU B N 1
ATOM 1735 C CA . LEU B 2 66 ? 36.011 -5.908 39.900 1.00 11.36 66 LEU B CA 1
ATOM 1736 C C . LEU B 2 66 ? 34.994 -6.970 39.539 1.00 11.62 66 LEU B C 1
ATOM 1737 O O . LEU B 2 66 ? 33.787 -6.682 39.509 1.00 11.04 66 LEU B O 1
ATOM 1742 N N . ARG B 2 67 ? 35.478 -8.177 39.222 1.00 11.47 67 ARG B N 1
ATOM 1743 C CA . ARG B 2 67 ? 34.565 -9.263 38.897 1.00 11.63 67 ARG B CA 1
ATOM 1744 C C . ARG B 2 67 ? 33.746 -9.604 40.120 1.00 11.41 67 ARG B C 1
ATOM 1745 O O . ARG B 2 67 ? 32.568 -9.807 39.994 1.00 11.74 67 ARG B O 1
ATOM 1753 N N . ALA B 2 68 ? 34.368 -9.663 41.300 1.00 11.51 68 ALA B N 1
ATOM 1754 C CA . ALA B 2 68 ? 33.630 -9.897 42.576 1.00 11.31 68 ALA B CA 1
ATOM 1755 C C . ALA B 2 68 ? 32.675 -8.745 42.963 1.00 11.36 68 ALA B C 1
ATOM 1756 O O . ALA B 2 68 ? 31.533 -8.978 43.346 1.00 11.04 68 ALA B O 1
ATOM 1758 N N . MET B 2 69 ? 33.146 -7.504 42.846 1.00 11.62 69 MET B N 1
ATOM 1759 C CA . MET B 2 69 ? 32.299 -6.363 43.140 1.00 12.31 69 MET B CA 1
ATOM 1760 C C . MET B 2 69 ? 31.085 -6.323 42.211 1.00 12.20 69 MET B C 1
ATOM 1761 O O . MET B 2 69 ? 29.982 -6.017 42.676 1.00 13.39 69 MET B O 1
ATOM 1766 N N . MET B 2 70 ? 31.288 -6.606 40.915 1.00 11.30 70 MET B N 1
ATOM 1767 C CA . MET B 2 70 ? 30.174 -6.692 39.952 1.00 11.77 70 MET B CA 1
ATOM 1768 C C . MET B 2 70 ? 29.118 -7.659 40.463 1.00 11.59 70 MET B C 1
ATOM 1769 O O . MET B 2 70 ? 27.924 -7.380 40.392 1.00 12.09 70 MET B O 1
ATOM 1774 N N . ARG B 2 71 ? 29.553 -8.811 40.955 1.00 11.91 71 ARG B N 1
ATOM 1775 C CA . ARG B 2 71 ? 28.583 -9.814 41.438 1.00 12.10 71 ARG B CA 1
ATOM 1776 C C . ARG B 2 71 ? 27.894 -9.320 42.693 1.00 12.27 71 ARG B C 1
ATOM 1777 O O . ARG B 2 71 ? 26.679 -9.434 42.816 1.00 12.66 71 ARG B O 1
ATOM 1785 N N . ASP B 2 72 ? 28.658 -8.774 43.632 1.00 12.23 72 ASP B N 1
ATOM 1786 C CA . ASP B 2 72 ? 28.064 -8.370 44.906 1.00 12.12 72 ASP B CA 1
ATOM 1787 C C . ASP B 2 72 ? 27.036 -7.260 44.671 1.00 12.88 72 ASP B C 1
ATOM 1788 O O . ASP B 2 72 ? 25.973 -7.234 45.305 1.00 13.77 72 ASP B O 1
ATOM 1793 N N . VAL B 2 73 ? 27.320 -6.374 43.721 1.00 13.95 73 VAL B N 1
ATOM 1794 C CA . VAL B 2 73 ? 26.364 -5.294 43.356 1.00 13.44 73 VAL B CA 1
ATOM 1795 C C . VAL B 2 73 ? 25.128 -5.860 42.625 1.00 14.26 73 VAL B C 1
ATOM 1796 O O . VAL B 2 73 ? 23.978 -5.533 42.979 1.00 13.15 73 VAL B O 1
ATOM 1800 N N . ALA B 2 74 ? 25.373 -6.675 41.585 1.00 14.12 74 ALA B N 1
ATOM 1801 C CA . ALA B 2 74 ? 24.301 -7.212 40.763 1.00 15.49 74 ALA B CA 1
ATOM 1802 C C . ALA B 2 74 ? 23.355 -8.083 41.580 1.00 15.88 74 ALA B C 1
ATOM 1803 O O . ALA B 2 74 ? 22.143 -8.084 41.341 1.00 16.16 74 ALA B O 1
ATOM 1805 N N . TRP B 2 75 ? 23.901 -8.808 42.556 1.00 16.75 75 TRP B N 1
ATOM 1806 C CA . TRP B 2 75 ? 23.093 -9.725 43.387 1.00 16.87 75 TRP B CA 1
ATOM 1807 C C . TRP B 2 75 ? 22.452 -9.052 44.593 1.00 17.77 75 TRP B C 1
ATOM 1808 O O . TRP B 2 75 ? 21.755 -9.706 45.383 1.00 18.98 75 TRP B O 1
ATOM 1819 N N . GLY B 2 76 ? 22.734 -7.769 44.782 1.00 17.94 76 GLY B N 1
ATOM 1820 C CA . GLY B 2 76 ? 22.248 -7.038 45.955 1.00 17.90 76 GLY B CA 1
ATOM 1821 C C . GLY B 2 76 ? 22.737 -7.676 47.253 1.00 17.63 76 GLY B C 1
ATOM 1822 O O . GLY B 2 76 ? 21.983 -7.812 48.201 1.00 17.47 76 GLY B O 1
ATOM 1823 N N . PHE B 2 77 ? 23.998 -8.115 47.251 1.00 16.64 77 PHE B N 1
ATOM 1824 C CA . PHE B 2 77 ? 24.640 -8.793 48.369 1.00 15.55 77 PHE B CA 1
ATOM 1825 C C . PHE B 2 77 ? 24.257 -10.266 48.512 1.00 16.58 77 PHE B C 1
ATOM 1826 O O . PHE B 2 77 ? 24.769 -10.939 49.408 1.00 16.25 77 PHE B O 1
ATOM 1834 N N . PHE B 2 78 ? 23.380 -10.759 47.633 1.00 17.10 78 PHE B N 1
ATOM 1835 C CA . PHE B 2 78 ? 23.116 -12.206 47.497 1.00 18.01 78 PHE B CA 1
ATOM 1836 C C . PHE B 2 78 ? 22.578 -12.822 48.799 1.00 16.91 78 PHE B C 1
ATOM 1837 O O . PHE B 2 78 ? 21.857 -12.159 49.529 1.00 17.41 78 PHE B O 1
ATOM 1845 N N . TYR B 2 79 ? 22.924 -14.078 49.079 1.00 16.71 79 TYR B N 1
ATOM 1846 C CA . TYR B 2 79 ? 22.515 -14.772 50.302 1.00 15.77 79 TYR B CA 1
ATOM 1847 C C . TYR B 2 79 ? 23.768 -15.052 51.122 1.00 14.78 79 TYR B C 1
ATOM 1848 O O . TYR B 2 79 ? 24.745 -15.561 50.574 1.00 14.54 79 TYR B O 1
ATOM 1857 N N . GLY B 2 80 ? 23.753 -14.724 52.417 1.00 13.42 80 GLY B N 1
ATOM 1858 C CA . GLY B 2 80 ? 24.860 -15.129 53.285 1.00 12.41 80 GLY B CA 1
ATOM 1859 C C . GLY B 2 80 ? 26.172 -14.450 52.942 1.00 11.56 80 GLY B C 1
ATOM 1860 O O . GLY B 2 80 ? 26.217 -13.243 52.703 1.00 10.97 80 GLY B O 1
ATOM 1861 N N . VAL B 2 81 ? 27.245 -15.222 52.889 1.00 10.86 81 VAL B N 1
ATOM 1862 C CA . VAL B 2 81 ? 28.582 -14.626 52.764 1.00 10.84 81 VAL B CA 1
ATOM 1863 C C . VAL B 2 81 ? 29.068 -14.619 51.323 1.00 11.27 81 VAL B C 1
ATOM 1864 O O . VAL B 2 81 ? 29.150 -15.664 50.686 1.00 11.14 81 VAL B O 1
ATOM 1868 N N . VAL B 2 82 ? 29.421 -13.433 50.835 1.00 12.13 82 VAL B N 1
ATOM 1869 C CA . VAL B 2 82 ? 30.140 -13.294 49.569 1.00 12.38 82 VAL B CA 1
ATOM 1870 C C . VAL B 2 82 ? 31.616 -12.956 49.844 1.00 12.21 82 VAL B C 1
ATOM 1871 O O . VAL B 2 82 ? 31.975 -11.775 50.069 1.00 11.60 82 VAL B O 1
ATOM 1875 N N . ASN B 2 83 ? 32.476 -13.984 49.794 1.00 11.83 83 ASN B N 1
ATOM 1876 C CA . ASN B 2 83 ? 33.902 -13.793 50.038 1.00 12.42 83 ASN B CA 1
ATOM 1877 C C . ASN B 2 83 ? 34.538 -13.356 48.738 1.00 12.93 83 ASN B C 1
ATOM 1878 O O . ASN B 2 83 ? 34.522 -14.139 47.797 1.00 13.37 83 ASN B O 1
ATOM 1883 N N . PHE B 2 84 ? 35.088 -12.133 48.661 1.00 12.57 84 PHE B N 1
ATOM 1884 C CA . PHE B 2 84 ? 35.874 -11.758 47.456 1.00 12.57 84 PHE B CA 1
ATOM 1885 C C . PHE B 2 84 ? 37.085 -12.658 47.390 1.00 13.16 84 PHE B C 1
ATOM 1886 O O . PHE B 2 84 ? 37.498 -13.082 46.320 1.00 12.47 84 PHE B O 1
ATOM 1894 N N . ASP B 2 85 ? 37.674 -12.917 48.559 1.00 13.46 85 ASP B N 1
ATOM 1895 C CA . ASP B 2 85 ? 38.782 -13.838 48.651 1.00 14.84 85 ASP B CA 1
ATOM 1896 C C . ASP B 2 85 ? 38.880 -14.385 50.071 1.00 15.70 85 ASP B C 1
ATOM 1897 O O . ASP B 2 85 ? 37.867 -14.417 50.804 1.00 15.93 85 ASP B O 1
ATOM 1902 N N . HIS B 2 86 ? 40.084 -14.802 50.460 1.00 14.83 86 HIS B N 1
ATOM 1903 C CA . HIS B 2 86 ? 40.305 -15.395 51.772 1.00 15.21 86 HIS B CA 1
ATOM 1904 C C . HIS B 2 86 ? 40.312 -14.387 52.929 1.00 14.82 86 HIS B C 1
ATOM 1905 O O . HIS B 2 86 ? 40.331 -14.773 54.090 1.00 14.40 86 HIS B O 1
ATOM 1912 N N . VAL B 2 87 ? 40.260 -13.095 52.594 1.00 14.42 87 VAL B N 1
ATOM 1913 C CA . VAL B 2 87 ? 40.282 -12.009 53.560 1.00 13.30 87 VAL B CA 1
ATOM 1914 C C . VAL B 2 87 ? 38.995 -11.179 53.510 1.00 12.64 87 VAL B C 1
ATOM 1915 O O . VAL B 2 87 ? 38.332 -11.029 54.524 1.00 12.36 87 VAL B O 1
ATOM 1919 N N . PHE B 2 88 ? 38.650 -10.642 52.343 1.00 12.00 88 PHE B N 1
ATOM 1920 C CA . PHE B 2 88 ? 37.649 -9.574 52.270 1.00 11.57 88 PHE B CA 1
ATOM 1921 C C . PHE B 2 88 ? 36.286 -9.997 51.724 1.00 11.91 88 PHE B C 1
ATOM 1922 O O . PHE B 2 88 ? 36.212 -10.762 50.754 1.00 11.86 88 PHE B O 1
ATOM 1930 N N . GLY B 2 89 ? 35.193 -9.470 52.291 1.00 11.32 89 GLY B N 1
ATOM 1931 C CA . GLY B 2 89 ? 33.893 -9.842 51.775 1.00 11.05 89 GLY B CA 1
ATOM 1932 C C . GLY B 2 89 ? 32.723 -9.174 52.476 1.00 11.44 89 GLY B C 1
ATOM 1933 O O . GLY B 2 89 ? 32.914 -8.258 53.283 1.00 11.38 89 GLY B O 1
ATOM 1934 N N . THR B 2 90 ? 31.519 -9.641 52.176 1.00 11.09 90 THR B N 1
ATOM 1935 C CA . THR B 2 90 ? 30.315 -9.117 52.814 1.00 11.93 90 THR B CA 1
ATOM 1936 C C . THR B 2 90 ? 29.468 -10.255 53.343 1.00 11.70 90 THR B C 1
ATOM 1937 O O . THR B 2 90 ? 29.616 -11.376 52.879 1.00 11.48 90 THR B O 1
ATOM 1941 N N . ILE B 2 91 ? 28.624 -9.965 54.347 1.00 11.94 91 ILE B N 1
ATOM 1942 C CA . ILE B 2 91 ? 27.595 -10.895 54.826 1.00 11.75 91 ILE B CA 1
ATOM 1943 C C . ILE B 2 91 ? 26.244 -10.190 54.691 1.00 12.52 91 ILE B C 1
ATOM 1944 O O . ILE B 2 91 ? 26.053 -9.103 55.238 1.00 12.56 91 ILE B O 1
ATOM 1949 N N . ASN B 2 92 ? 25.308 -10.800 53.973 1.00 12.38 92 ASN B N 1
ATOM 1950 C CA . ASN B 2 92 ? 24.002 -10.169 53.814 1.00 12.73 92 ASN B CA 1
ATOM 1951 C C . ASN B 2 92 ? 23.101 -10.463 55.017 1.00 13.56 92 ASN B C 1
ATOM 1952 O O . ASN B 2 92 ? 22.921 -11.627 55.423 1.00 13.06 92 ASN B O 1
ATOM 1957 N N . HIS B 2 93 ? 22.539 -9.395 55.581 1.00 14.01 93 HIS B N 1
ATOM 1958 C CA . HIS B 2 93 ? 21.537 -9.538 56.628 1.00 15.37 93 HIS B CA 1
ATOM 1959 C C . HIS B 2 93 ? 20.183 -9.032 56.175 1.00 14.43 93 HIS B C 1
ATOM 1960 O O . HIS B 2 93 ? 19.291 -8.857 56.991 1.00 14.77 93 HIS B O 1
ATOM 1967 N N . TYR B 2 94 ? 20.047 -8.784 54.877 1.00 14.49 94 TYR B N 1
ATOM 1968 C CA . TYR B 2 94 ? 18.747 -8.485 54.260 1.00 14.92 94 TYR B CA 1
ATOM 1969 C C . TYR B 2 94 ? 18.148 -7.161 54.749 1.00 15.67 94 TYR B C 1
ATOM 1970 O O . TYR B 2 94 ? 17.147 -7.129 55.494 1.00 17.73 94 TYR B O 1
ATOM 1979 N N . GLY B 2 95 ? 18.780 -6.078 54.313 1.00 14.86 95 GLY B N 1
ATOM 1980 C CA . GLY B 2 95 ? 18.432 -4.711 54.717 1.00 15.38 95 GLY B CA 1
ATOM 1981 C C . GLY B 2 95 ? 19.630 -4.098 55.418 1.00 15.17 95 GLY B C 1
ATOM 1982 O O . GLY B 2 95 ? 19.761 -2.875 55.534 1.00 14.69 95 GLY B O 1
ATOM 1983 N N . GLU B 2 96 ? 20.508 -4.967 55.909 1.00 15.33 96 GLU B N 1
ATOM 1984 C CA . GLU B 2 96 ? 21.771 -4.561 56.506 1.00 15.55 96 GLU B CA 1
ATOM 1985 C C . GLU B 2 96 ? 22.845 -5.544 56.019 1.00 15.24 96 GLU B C 1
ATOM 1986 O O . GLU B 2 96 ? 22.516 -6.658 55.605 1.00 15.90 96 GLU B O 1
ATOM 1992 N N . VAL B 2 97 ? 24.103 -5.120 56.027 1.00 14.28 97 VAL B N 1
ATOM 1993 C CA . VAL B 2 97 ? 25.181 -5.923 55.448 1.00 13.90 97 VAL B CA 1
ATOM 1994 C C . VAL B 2 97 ? 26.465 -5.714 56.250 1.00 13.70 97 VAL B C 1
ATOM 1995 O O . VAL B 2 97 ? 26.835 -4.587 56.566 1.00 13.13 97 VAL B O 1
ATOM 1999 N N . THR B 2 98 ? 27.141 -6.806 56.568 1.00 13.59 98 THR B N 1
ATOM 2000 C CA . THR B 2 98 ? 28.441 -6.708 57.228 1.00 14.55 98 THR B CA 1
ATOM 2001 C C . THR B 2 98 ? 29.556 -6.752 56.189 1.00 14.34 98 THR B C 1
ATOM 2002 O O . THR B 2 98 ? 29.550 -7.616 55.308 1.00 14.33 98 THR B O 1
ATOM 2006 N N . MET B 2 99 ? 30.474 -5.790 56.261 1.00 13.90 99 MET B N 1
ATOM 2007 C CA . MET B 2 99 ? 31.688 -5.851 55.445 1.00 14.42 99 MET B CA 1
ATOM 2008 C C . MET B 2 99 ? 32.826 -6.245 56.378 1.00 14.34 99 MET B C 1
ATOM 2009 O O . MET B 2 99 ? 32.908 -5.752 57.495 1.00 14.90 99 MET B O 1
ATOM 2014 N N . PHE B 2 100 ? 33.682 -7.163 55.937 1.00 15.10 100 PHE B N 1
ATOM 2015 C CA . PHE B 2 100 ? 34.709 -7.716 56.810 1.00 13.56 100 PHE B CA 1
ATOM 2016 C C . PHE B 2 100 ? 36.086 -7.854 56.172 1.00 13.54 100 PHE B C 1
ATOM 2017 O O . PHE B 2 100 ? 36.248 -7.912 54.924 1.00 12.88 100 PHE B O 1
ATOM 2025 N N . ALA B 2 101 ? 37.075 -7.944 57.048 1.00 13.00 101 ALA B N 1
ATOM 2026 C CA . ALA B 2 101 ? 38.406 -8.369 56.664 1.00 13.59 101 ALA B CA 1
ATOM 2027 C C . ALA B 2 101 ? 38.846 -9.417 57.651 1.00 14.04 101 ALA B C 1
ATOM 2028 O O . ALA B 2 101 ? 39.015 -9.109 58.834 1.00 15.64 101 ALA B O 1
ATOM 2030 N N . GLY B 2 102 ? 38.989 -10.659 57.187 1.00 13.85 102 GLY B N 1
ATOM 2031 C CA . GLY B 2 102 ? 39.555 -11.742 58.011 1.00 14.37 102 GLY B CA 1
ATOM 2032 C C . GLY B 2 102 ? 38.532 -12.473 58.890 1.00 15.23 102 GLY B C 1
ATOM 2033 O O . GLY B 2 102 ? 38.910 -13.306 59.715 1.00 14.64 102 GLY B O 1
ATOM 2034 N N . ARG B 2 103 ? 37.245 -12.129 58.731 1.00 14.50 103 ARG B N 1
ATOM 2035 C CA . ARG B 2 103 ? 36.169 -12.753 59.499 1.00 14.88 103 ARG B CA 1
ATOM 2036 C C . ARG B 2 103 ? 36.088 -14.277 59.321 1.00 14.88 103 ARG B C 1
ATOM 2037 O O . ARG B 2 103 ? 35.809 -14.991 60.273 1.00 14.84 103 ARG B O 1
ATOM 2045 N N . PHE B 2 104 ? 36.361 -14.772 58.117 1.00 14.86 104 PHE B N 1
ATOM 2046 C CA . PHE B 2 104 ? 36.292 -16.195 57.888 1.00 15.51 104 PHE B CA 1
ATOM 2047 C C . PHE B 2 104 ? 37.671 -16.723 57.524 1.00 15.55 104 PHE B C 1
ATOM 2048 O O . PHE B 2 104 ? 37.849 -17.454 56.574 1.00 16.07 104 PHE B O 1
ATOM 2056 N N . ASN B 2 105 ? 38.637 -16.313 58.322 1.00 16.52 105 ASN B N 1
ATOM 2057 C CA . ASN B 2 105 ? 40.032 -16.669 58.127 1.00 17.61 105 ASN B CA 1
ATOM 2058 C C . ASN B 2 105 ? 40.646 -16.950 59.506 1.00 17.74 105 ASN B C 1
ATOM 2059 O O . ASN B 2 105 ? 40.835 -16.019 60.296 1.00 17.64 105 ASN B O 1
ATOM 2064 N N . ASP B 2 106 ? 40.969 -18.227 59.755 1.00 18.41 106 ASP B N 1
ATOM 2065 C CA A ASP B 2 106 ? 41.609 -18.704 60.993 0.50 18.88 106 ASP B CA 1
ATOM 2066 C CA B ASP B 2 106 ? 41.540 -18.646 61.052 0.50 18.69 106 ASP B CA 1
ATOM 2067 C C . ASP B 2 106 ? 42.734 -17.820 61.553 1.00 18.81 106 ASP B C 1
ATOM 2068 O O . ASP B 2 106 ? 42.816 -17.514 62.759 1.00 19.98 106 ASP B O 1
ATOM 2077 N N . ALA B 2 107 ? 43.639 -17.445 60.677 1.00 18.70 107 ALA B N 1
ATOM 2078 C CA . ALA B 2 107 ? 44.811 -16.687 61.083 1.00 17.50 107 ALA B CA 1
ATOM 2079 C C . ALA B 2 107 ? 44.409 -15.346 61.723 1.00 17.50 107 ALA B C 1
ATOM 2080 O O . ALA B 2 107 ? 44.928 -14.957 62.778 1.00 17.91 107 ALA B O 1
ATOM 2082 N N . TYR B 2 108 ? 43.463 -14.651 61.099 1.00 16.26 108 TYR B N 1
ATOM 2083 C CA . TYR B 2 108 ? 42.983 -13.370 61.607 1.00 15.99 108 TYR B CA 1
ATOM 2084 C C . TYR B 2 108 ? 42.135 -13.569 62.867 1.00 16.95 108 TYR B C 1
ATOM 2085 O O . TYR B 2 108 ? 42.333 -12.857 63.857 1.00 16.91 108 TYR B O 1
ATOM 2094 N N . ARG B 2 109 ? 41.189 -14.515 62.812 1.00 17.74 109 ARG B N 1
ATOM 2095 C CA . ARG B 2 109 ? 40.268 -14.787 63.940 1.00 19.78 109 ARG B CA 1
ATOM 2096 C C . ARG B 2 109 ? 40.991 -15.221 65.222 1.00 20.28 109 ARG B C 1
ATOM 2097 O O . ARG B 2 109 ? 40.785 -14.617 66.265 1.00 21.17 109 ARG B O 1
ATOM 2105 N N . ASN B 2 110 ? 41.859 -16.231 65.126 1.00 22.43 110 ASN B N 1
ATOM 2106 C CA . ASN B 2 110 ? 42.663 -16.679 66.270 1.00 23.13 110 ASN B CA 1
ATOM 2107 C C . ASN B 2 110 ? 43.469 -15.540 66.881 1.00 22.57 110 ASN B C 1
ATOM 2108 O O . ASN B 2 110 ? 43.611 -15.452 68.097 1.00 24.16 110 ASN B O 1
ATOM 2113 N N . ALA B 2 111 ? 43.991 -14.654 66.052 1.00 21.22 111 ALA B N 1
ATOM 2114 C CA . ALA B 2 111 ? 44.785 -13.528 66.556 1.00 20.82 111 ALA B CA 1
ATOM 2115 C C . ALA B 2 111 ? 43.948 -12.327 66.994 1.00 20.76 111 ALA B C 1
ATOM 2116 O O . ALA B 2 111 ? 44.484 -11.380 67.539 1.00 21.54 111 ALA B O 1
ATOM 2118 N N . GLY B 2 112 ? 42.630 -12.373 66.782 1.00 20.72 112 GLY B N 1
ATOM 2119 C CA . GLY B 2 112 ? 41.777 -11.214 67.057 1.00 20.10 112 GLY B CA 1
ATOM 2120 C C . GLY B 2 112 ? 42.103 -10.019 66.179 1.00 21.03 112 GLY B C 1
ATOM 2121 O O . GLY B 2 112 ? 41.931 -8.879 66.595 1.00 21.59 112 GLY B O 1
ATOM 2122 N N . ARG B 2 113 ? 42.567 -10.276 64.955 1.00 20.83 113 ARG B N 1
ATOM 2123 C CA . ARG B 2 113 ? 42.887 -9.210 64.011 1.00 21.71 113 ARG B CA 1
ATOM 2124 C C . ARG B 2 113 ? 41.854 -9.067 62.885 1.00 19.34 113 ARG B C 1
ATOM 2125 O O . ARG B 2 113 ? 42.022 -8.232 62.007 1.00 19.70 113 ARG B O 1
ATOM 2133 N N . ASP B 2 114 ? 40.791 -9.861 62.914 1.00 17.38 114 ASP B N 1
ATOM 2134 C CA . ASP B 2 114 ? 39.692 -9.663 61.986 1.00 16.82 114 ASP B CA 1
ATOM 2135 C C . ASP B 2 114 ? 38.994 -8.320 62.304 1.00 16.25 114 ASP B C 1
ATOM 2136 O O . ASP B 2 114 ? 38.992 -7.840 63.441 1.00 15.73 114 ASP B O 1
ATOM 2141 N N . HIS B 2 115 ? 38.407 -7.707 61.298 1.00 15.49 115 HIS B N 1
ATOM 2142 C CA . HIS B 2 115 ? 37.656 -6.478 61.515 1.00 15.70 115 HIS B CA 1
ATOM 2143 C C . HIS B 2 115 ? 36.337 -6.539 60.767 1.00 16.14 115 HIS B C 1
ATOM 2144 O O . HIS B 2 115 ? 36.317 -6.874 59.555 1.00 16.20 115 HIS B O 1
ATOM 2151 N N . GLU B 2 116 ? 35.238 -6.194 61.450 1.00 16.43 116 GLU B N 1
ATOM 2152 C CA . GLU B 2 116 ? 33.898 -6.205 60.824 1.00 16.31 116 GLU B CA 1
ATOM 2153 C C . GLU B 2 116 ? 33.163 -4.903 61.127 1.00 16.22 116 GLU B C 1
ATOM 2154 O O . GLU B 2 116 ? 33.212 -4.403 62.264 1.00 15.55 116 GLU B O 1
ATOM 2160 N N . GLU B 2 117 ? 32.502 -4.357 60.108 1.00 15.34 117 GLU B N 1
ATOM 2161 C CA . GLU B 2 117 ? 31.564 -3.214 60.279 1.00 16.05 117 GLU B CA 1
ATOM 2162 C C . GLU B 2 117 ? 30.219 -3.519 59.632 1.00 16.47 117 GLU B C 1
ATOM 2163 O O . GLU B 2 117 ? 30.154 -4.147 58.585 1.00 15.73 117 GLU B O 1
ATOM 2169 N N . ARG B 2 118 ? 29.137 -3.084 60.272 1.00 17.05 118 ARG B N 1
ATOM 2170 C CA . ARG B 2 118 ? 27.802 -3.399 59.762 1.00 17.65 118 ARG B CA 1
ATOM 2171 C C . ARG B 2 118 ? 27.161 -2.126 59.222 1.00 17.03 118 ARG B C 1
ATOM 2172 O O . ARG B 2 118 ? 27.194 -1.083 59.899 1.00 18.07 118 ARG B O 1
ATOM 2180 N N . PHE B 2 119 ? 26.608 -2.195 58.006 1.00 14.69 119 PHE B N 1
ATOM 2181 C CA . PHE B 2 119 ? 26.087 -1.005 57.337 1.00 14.54 119 PHE B CA 1
ATOM 2182 C C . PHE B 2 119 ? 24.624 -1.215 57.001 1.00 14.17 119 PHE B C 1
ATOM 2183 O O . PHE B 2 119 ? 24.157 -2.352 56.886 1.00 12.81 119 PHE B O 1
ATOM 2191 N N . LYS B 2 120 ? 23.914 -0.104 56.811 1.00 14.62 120 LYS B N 1
ATOM 2192 C CA . LYS B 2 120 ? 22.626 -0.132 56.134 1.00 14.77 120 LYS B CA 1
ATOM 2193 C C . LYS B 2 120 ? 22.925 -0.482 54.683 1.00 14.25 120 LYS B C 1
ATOM 2194 O O . LYS B 2 120 ? 23.848 0.062 54.105 1.00 13.62 120 LYS B O 1
ATOM 2200 N N . SER B 2 121 ? 22.167 -1.416 54.122 1.00 14.44 121 SER B N 1
ATOM 2201 C CA . SER B 2 121 ? 22.435 -1.927 52.774 1.00 15.42 121 SER B CA 1
ATOM 2202 C C . SER B 2 121 ? 22.439 -0.878 51.678 1.00 16.24 121 SER B C 1
ATOM 2203 O O . SER B 2 121 ? 23.311 -0.910 50.826 1.00 16.78 121 SER B O 1
ATOM 2206 N N . SER B 2 122 ? 21.481 0.058 51.672 1.00 16.47 122 SER B N 1
ATOM 2207 C CA . SER B 2 122 ? 21.457 1.039 50.583 1.00 16.45 122 SER B CA 1
ATOM 2208 C C . SER B 2 122 ? 22.698 1.947 50.604 1.00 14.70 122 SER B C 1
ATOM 2209 O O . SER B 2 122 ? 23.179 2.352 49.549 1.00 13.85 122 SER B O 1
ATOM 2212 N N . ALA B 2 123 ? 23.239 2.202 51.789 1.00 13.47 123 ALA B N 1
ATOM 2213 C CA . ALA B 2 123 ? 24.440 3.036 51.952 1.00 13.55 123 ALA B CA 1
ATOM 2214 C C . ALA B 2 123 ? 25.690 2.337 51.420 1.00 13.74 123 ALA B C 1
ATOM 2215 O O . ALA B 2 123 ? 26.499 2.966 50.735 1.00 13.39 123 ALA B O 1
ATOM 2217 N N . LEU B 2 124 ? 25.868 1.062 51.768 1.00 13.14 124 LEU B N 1
ATOM 2218 C CA . LEU B 2 124 ? 27.027 0.302 51.254 1.00 13.23 124 LEU B CA 1
ATOM 2219 C C . LEU B 2 124 ? 26.886 0.065 49.749 1.00 13.90 124 LEU B C 1
ATOM 2220 O O . LEU B 2 124 ? 27.855 0.231 49.017 1.00 13.62 124 LEU B O 1
ATOM 2225 N N . MET B 2 125 ? 25.664 -0.268 49.295 1.00 14.46 125 MET B N 1
ATOM 2226 C CA . MET B 2 125 ? 25.403 -0.500 47.868 1.00 14.80 125 MET B CA 1
ATOM 2227 C C . MET B 2 125 ? 25.731 0.731 47.044 1.00 14.58 125 MET B C 1
ATOM 2228 O O . MET B 2 125 ? 26.303 0.622 45.979 1.00 14.61 125 MET B O 1
ATOM 2233 N N . ALA B 2 126 ? 25.361 1.910 47.534 1.00 15.36 126 ALA B N 1
ATOM 2234 C CA . ALA B 2 126 ? 25.598 3.137 46.776 1.00 15.51 126 ALA B CA 1
ATOM 2235 C C . ALA B 2 126 ? 27.096 3.375 46.608 1.00 16.25 126 ALA B C 1
ATOM 2236 O O . ALA B 2 126 ? 27.556 3.727 45.532 1.00 15.77 126 ALA B O 1
ATOM 2238 N N . VAL B 2 127 ? 27.893 3.130 47.642 1.00 16.39 127 VAL B N 1
ATOM 2239 C CA . VAL B 2 127 ? 29.309 3.384 47.424 1.00 15.87 127 VAL B CA 1
ATOM 2240 C C . VAL B 2 127 ? 29.932 2.264 46.583 1.00 15.27 127 VAL B C 1
ATOM 2241 O O . VAL B 2 127 ? 30.806 2.525 45.774 1.00 14.27 127 VAL B O 1
ATOM 2245 N N . PHE B 2 128 ? 29.438 1.034 46.728 1.00 14.35 128 PHE B N 1
ATOM 2246 C CA . PHE B 2 128 ? 29.925 -0.088 45.910 1.00 14.10 128 PHE B CA 1
ATOM 2247 C C . PHE B 2 128 ? 29.668 0.220 44.413 1.00 13.72 128 PHE B C 1
ATOM 2248 O O . PHE B 2 128 ? 30.544 0.026 43.555 1.00 13.10 128 PHE B O 1
ATOM 2256 N N . LYS B 2 129 ? 28.484 0.755 44.118 1.00 13.40 129 LYS B N 1
ATOM 2257 C CA . LYS B 2 129 ? 28.153 1.183 42.760 1.00 13.30 129 LYS B CA 1
ATOM 2258 C C . LYS B 2 129 ? 29.086 2.295 42.262 1.00 13.40 129 LYS B C 1
ATOM 2259 O O . LYS B 2 129 ? 29.508 2.290 41.096 1.00 13.12 129 LYS B O 1
ATOM 2265 N N . ASP B 2 130 ? 29.407 3.253 43.128 1.00 13.22 130 ASP B N 1
ATOM 2266 C CA . ASP B 2 130 ? 30.294 4.341 42.698 1.00 13.88 130 ASP B CA 1
ATOM 2267 C C . ASP B 2 130 ? 31.716 3.802 42.440 1.00 13.02 130 ASP B C 1
ATOM 2268 O O . ASP B 2 130 ? 32.362 4.168 41.438 1.00 13.54 130 ASP B O 1
ATOM 2273 N N . ILE B 2 131 ? 32.176 2.920 43.323 1.00 11.57 131 ILE B N 1
ATOM 2274 C CA . ILE B 2 131 ? 33.464 2.222 43.107 1.00 11.37 131 ILE B CA 1
ATOM 2275 C C . ILE B 2 131 ? 33.506 1.488 41.771 1.00 11.35 131 ILE B C 1
ATOM 2276 O O . ILE B 2 131 ? 34.435 1.682 41.002 1.00 11.02 131 ILE B O 1
ATOM 2281 N N . LEU B 2 132 ? 32.505 0.642 41.511 1.00 11.04 132 LEU B N 1
ATOM 2282 C CA . LEU B 2 132 ? 32.427 -0.136 40.293 1.00 11.07 132 LEU B CA 1
ATOM 2283 C C . LEU B 2 132 ? 32.465 0.746 39.044 1.00 11.98 132 LEU B C 1
ATOM 2284 O O . LEU B 2 132 ? 33.172 0.443 38.090 1.00 11.61 132 LEU B O 1
ATOM 2289 N N . SER B 2 133 ? 31.705 1.845 39.060 1.00 11.95 133 SER B N 1
ATOM 2290 C CA . SER B 2 133 ? 31.637 2.731 37.920 1.00 12.77 133 SER B CA 1
ATOM 2291 C C . SER B 2 133 ? 32.965 3.450 37.697 1.00 12.49 133 SER B C 1
ATOM 2292 O O . SER B 2 133 ? 33.491 3.525 36.557 1.00 12.06 133 SER B O 1
ATOM 2295 N N . ASP B 2 134 ? 33.520 3.969 38.779 1.00 12.14 134 ASP B N 1
ATOM 2296 C CA . ASP B 2 134 ? 34.751 4.745 38.653 1.00 12.57 134 ASP B CA 1
ATOM 2297 C C . ASP B 2 134 ? 35.909 3.839 38.234 1.00 12.60 134 ASP B C 1
ATOM 2298 O O . ASP B 2 134 ? 36.805 4.263 37.500 1.00 12.57 134 ASP B O 1
ATOM 2303 N N . TRP B 2 135 ? 35.913 2.592 38.702 1.00 11.80 135 TRP B N 1
ATOM 2304 C CA . TRP B 2 135 ? 37.133 1.757 38.506 1.00 12.13 135 TRP B CA 1
ATOM 2305 C C . TRP B 2 135 ? 37.089 0.911 37.247 1.00 12.19 135 TRP B C 1
ATOM 2306 O O . TRP B 2 135 ? 38.090 0.315 36.851 1.00 12.22 135 TRP B O 1
ATOM 2317 N N . THR B 2 136 ? 35.909 0.811 36.645 1.00 12.99 136 THR B N 1
ATOM 2318 C CA . THR B 2 136 ? 35.750 0.100 35.381 1.00 12.80 136 THR B CA 1
ATOM 2319 C C . THR B 2 136 ? 36.106 1.030 34.228 1.00 13.28 136 THR B C 1
ATOM 2320 O O . THR B 2 136 ? 35.633 2.187 34.161 1.00 13.29 136 THR B O 1
ATOM 2324 N N . VAL B 2 137 ? 36.960 0.547 33.333 1.00 12.80 137 VAL B N 1
ATOM 2325 C CA . VAL B 2 137 ? 37.470 1.374 32.252 1.00 12.88 137 VAL B CA 1
ATOM 2326 C C . VAL B 2 137 ? 36.842 0.933 30.933 1.00 13.76 137 VAL B C 1
ATOM 2327 O O . VAL B 2 137 ? 36.166 -0.096 30.860 1.00 13.27 137 VAL B O 1
ATOM 2331 N N . GLU B 2 138 ? 37.044 1.744 29.907 1.00 14.73 138 GLU B N 1
ATOM 2332 C CA . GLU B 2 138 ? 36.532 1.491 28.565 1.00 15.46 138 GLU B CA 1
ATOM 2333 C C . GLU B 2 138 ? 36.896 0.093 28.060 1.00 14.74 138 GLU B C 1
ATOM 2334 O O . GLU B 2 138 ? 38.064 -0.276 28.094 1.00 14.15 138 GLU B O 1
ATOM 2340 N N . GLY B 2 139 ? 35.909 -0.663 27.569 1.00 14.89 139 GLY B N 1
ATOM 2341 C CA . GLY B 2 139 ? 36.168 -1.976 26.920 1.00 14.11 139 GLY B CA 1
ATOM 2342 C C . GLY B 2 139 ? 36.309 -3.157 27.865 1.00 14.52 139 GLY B C 1
ATOM 2343 O O . GLY B 2 139 ? 36.570 -4.283 27.430 1.00 14.14 139 GLY B O 1
ATOM 2344 N N . TYR B 2 140 ? 36.153 -2.890 29.168 1.00 13.86 140 TYR B N 1
ATOM 2345 C CA . TYR B 2 140 ? 36.258 -3.910 30.206 1.00 13.11 140 TYR B CA 1
ATOM 2346 C C . TYR B 2 140 ? 34.900 -4.173 30.813 1.00 12.15 140 TYR B C 1
ATOM 2347 O O . TYR B 2 140 ? 34.265 -3.252 31.335 1.00 11.27 140 TYR B O 1
ATOM 2356 N N . ASP B 2 141 ? 34.478 -5.436 30.782 1.00 11.73 141 ASP B N 1
ATOM 2357 C CA . ASP B 2 141 ? 33.152 -5.818 31.244 1.00 12.22 141 ASP B CA 1
ATOM 2358 C C . ASP B 2 141 ? 33.374 -6.837 32.339 1.00 12.74 141 ASP B C 1
ATOM 2359 O O . ASP B 2 141 ? 33.675 -8.003 32.044 1.00 13.68 141 ASP B O 1
ATOM 2364 N N . PRO B 2 142 ? 33.265 -6.420 33.608 1.00 12.74 142 PRO B N 1
ATOM 2365 C CA . PRO B 2 142 ? 33.572 -7.343 34.713 1.00 12.25 142 PRO B CA 1
ATOM 2366 C C . PRO B 2 142 ? 32.522 -8.455 34.909 1.00 12.58 142 PRO B C 1
ATOM 2367 O O . PRO B 2 142 ? 32.646 -9.272 35.844 1.00 12.04 142 PRO B O 1
ATOM 2371 N N . PHE B 2 143 ? 31.497 -8.456 34.057 1.00 12.46 143 PHE B N 1
ATOM 2372 C CA . PHE B 2 143 ? 30.455 -9.483 34.096 1.00 12.84 143 PHE B CA 1
ATOM 2373 C C . PHE B 2 143 ? 30.740 -10.621 33.123 1.00 13.41 143 PHE B C 1
ATOM 2374 O O . PHE B 2 143 ? 30.052 -11.662 33.175 1.00 14.20 143 PHE B O 1
ATOM 2382 N N . ALA B 2 144 ? 31.740 -10.426 32.252 1.00 13.30 144 ALA B N 1
ATOM 2383 C CA . ALA B 2 144 ? 32.026 -11.327 31.124 1.00 13.05 144 ALA B CA 1
ATOM 2384 C C . ALA B 2 144 ? 33.195 -12.227 31.448 1.00 13.28 144 ALA B C 1
ATOM 2385 O O . ALA B 2 144 ? 33.933 -11.969 32.415 1.00 13.94 144 ALA B O 1
ATOM 2387 N N . ALA B 2 145 ? 33.347 -13.308 30.673 1.00 13.02 145 ALA B N 1
ATOM 2388 C CA . ALA B 2 145 ? 34.490 -14.197 30.821 1.00 12.69 145 ALA B CA 1
ATOM 2389 C C . ALA B 2 145 ? 35.712 -13.518 30.205 1.00 13.04 145 ALA B C 1
ATOM 2390 O O . ALA B 2 145 ? 35.558 -12.657 29.323 1.00 14.17 145 ALA B O 1
ATOM 2392 N N . PRO B 2 146 ? 36.924 -13.883 30.657 1.00 13.15 146 PRO B N 1
ATOM 2393 C CA . PRO B 2 146 ? 38.104 -13.174 30.121 1.00 13.07 146 PRO B CA 1
ATOM 2394 C C . PRO B 2 146 ? 38.228 -13.193 28.597 1.00 14.26 146 PRO B C 1
ATOM 2395 O O . PRO B 2 146 ? 38.676 -12.200 28.040 1.00 13.66 146 PRO B O 1
ATOM 2399 N N . MET B 2 147 ? 37.874 -14.296 27.921 1.00 14.37 147 MET B N 1
ATOM 2400 C CA . MET B 2 147 ? 38.000 -14.324 26.449 1.00 14.60 147 MET B CA 1
ATOM 2401 C C . MET B 2 147 ? 37.006 -13.446 25.730 1.00 14.16 147 MET B C 1
ATOM 2402 O O . MET B 2 147 ? 37.133 -13.245 24.511 1.00 15.46 147 MET B O 1
ATOM 2407 N N . GLU B 2 148 ? 35.996 -12.951 26.443 1.00 12.79 148 GLU B N 1
ATOM 2408 C CA . GLU B 2 148 ? 34.968 -12.144 25.815 1.00 12.51 148 GLU B CA 1
ATOM 2409 C C . GLU B 2 148 ? 35.185 -10.651 25.982 1.00 12.51 148 GLU B C 1
ATOM 2410 O O . GLU B 2 148 ? 34.358 -9.871 25.522 1.00 12.40 148 GLU B O 1
ATOM 2416 N N . THR B 2 149 ? 36.223 -10.227 26.687 1.00 12.57 149 THR B N 1
ATOM 2417 C CA . THR B 2 149 ? 36.275 -8.789 27.058 1.00 12.70 149 THR B CA 1
ATOM 2418 C C . THR B 2 149 ? 37.715 -8.297 27.091 1.00 13.01 149 THR B C 1
ATOM 2419 O O . THR B 2 149 ? 38.655 -9.069 26.883 1.00 13.43 149 THR B O 1
ATOM 2423 N N . GLY B 2 150 ? 37.879 -7.007 27.311 1.00 13.63 150 GLY B N 1
ATOM 2424 C CA . GLY B 2 150 ? 39.220 -6.414 27.415 1.00 14.23 150 GLY B CA 1
ATOM 2425 C C . GLY B 2 150 ? 39.831 -6.557 28.795 1.00 14.49 150 GLY B C 1
ATOM 2426 O O . GLY B 2 150 ? 39.520 -7.510 29.542 1.00 14.07 150 GLY B O 1
ATOM 2427 N N . LEU B 2 151 ? 40.696 -5.604 29.126 1.00 14.62 151 LEU B N 1
ATOM 2428 C CA . LEU B 2 151 ? 41.531 -5.668 30.328 1.00 14.60 151 LEU B CA 1
ATOM 2429 C C . LEU B 2 151 ? 41.285 -4.466 31.237 1.00 14.02 151 LEU B C 1
ATOM 2430 O O . LEU B 2 151 ? 40.995 -3.360 30.749 1.00 14.37 151 LEU B O 1
ATOM 2435 N N . PRO B 2 152 ? 41.415 -4.644 32.561 1.00 13.93 152 PRO B N 1
ATOM 2436 C CA . PRO B 2 152 ? 41.147 -3.496 33.403 1.00 13.06 152 PRO B CA 1
ATOM 2437 C C . PRO B 2 152 ? 42.398 -2.699 33.792 1.00 13.47 152 PRO B C 1
ATOM 2438 O O . PRO B 2 152 ? 42.303 -1.795 34.620 1.00 14.01 152 PRO B O 1
ATOM 2442 N N . TRP B 2 153 ? 43.558 -3.063 33.240 1.00 13.02 153 TRP B N 1
ATOM 2443 C CA . TRP B 2 153 ? 44.834 -2.518 33.724 1.00 13.04 153 TRP B CA 1
ATOM 2444 C C . TRP B 2 153 ? 45.045 -1.044 33.369 1.00 13.19 153 TRP B C 1
ATOM 2445 O O . TRP B 2 153 ? 44.475 -0.558 32.410 1.00 13.67 153 TRP B O 1
ATOM 2456 N N . GLY B 2 154 ? 45.914 -0.366 34.125 1.00 12.50 154 GLY B N 1
ATOM 2457 C CA . GLY B 2 154 ? 46.397 0.963 33.756 1.00 12.67 154 GLY B CA 1
ATOM 2458 C C . GLY B 2 154 ? 45.567 2.078 34.368 1.00 13.28 154 GLY B C 1
ATOM 2459 O O . GLY B 2 154 ? 44.739 1.834 35.254 1.00 12.40 154 GLY B O 1
ATOM 2460 N N . ILE B 2 155 ? 45.805 3.298 33.884 1.00 13.27 155 ILE B N 1
ATOM 2461 C CA . ILE B 2 155 ? 45.200 4.492 34.440 1.00 14.12 155 ILE B CA 1
ATOM 2462 C C . ILE B 2 155 ? 43.770 4.554 33.922 1.00 13.87 155 ILE B C 1
ATOM 2463 O O . ILE B 2 155 ? 43.451 3.897 32.933 1.00 13.60 155 ILE B O 1
ATOM 2468 N N . LYS B 2 156 ? 42.926 5.350 34.587 1.00 13.93 156 LYS B N 1
ATOM 2469 C CA . LYS B 2 156 ? 41.533 5.531 34.218 1.00 14.05 156 LYS B CA 1
ATOM 2470 C C . LYS B 2 156 ? 41.454 5.943 32.765 1.00 15.72 156 LYS B C 1
ATOM 2471 O O . LYS B 2 156 ? 42.161 6.872 32.318 1.00 14.92 156 LYS B O 1
ATOM 2477 N N . ASN B 2 157 ? 40.580 5.267 32.036 1.00 14.93 157 ASN B N 1
ATOM 2478 C CA . ASN B 2 157 ? 40.426 5.479 30.625 1.00 15.65 157 ASN B CA 1
ATOM 2479 C C . ASN B 2 157 ? 38.959 5.249 30.327 1.00 15.53 157 ASN B C 1
ATOM 2480 O O . ASN B 2 157 ? 38.521 4.110 30.192 1.00 15.47 157 ASN B O 1
ATOM 2485 N N . GLY B 2 158 ? 38.184 6.322 30.237 1.00 14.36 158 GLY B N 1
ATOM 2486 C CA . GLY B 2 158 ? 36.753 6.130 29.987 1.00 16.20 158 GLY B CA 1
ATOM 2487 C C . GLY B 2 158 ? 36.050 5.270 31.039 1.00 15.65 158 GLY B C 1
ATOM 2488 O O . GLY B 2 158 ? 36.451 5.224 32.218 1.00 16.34 158 GLY B O 1
ATOM 2489 N N . ASN B 2 159 ? 35.006 4.578 30.617 1.00 15.24 159 ASN B N 1
ATOM 2490 C CA . ASN B 2 159 ? 34.181 3.843 31.552 1.00 15.51 159 ASN B CA 1
ATOM 2491 C C . ASN B 2 159 ? 33.427 2.762 30.818 1.00 15.66 159 ASN B C 1
ATOM 2492 O O . ASN B 2 159 ? 33.410 2.725 29.594 1.00 15.84 159 ASN B O 1
ATOM 2497 N N . ASN B 2 160 ? 32.819 1.858 31.565 1.00 16.26 160 ASN B N 1
ATOM 2498 C CA . ASN B 2 160 ? 31.884 0.933 30.938 1.00 15.97 160 ASN B CA 1
ATOM 2499 C C . ASN B 2 160 ? 30.619 0.855 31.764 1.00 16.12 160 ASN B C 1
ATOM 2500 O O . ASN B 2 160 ? 30.168 -0.225 32.175 1.00 15.47 160 ASN B O 1
ATOM 2505 N N . ASP B 2 161 ? 30.037 2.019 31.992 1.00 15.95 161 ASP B N 1
ATOM 2506 C CA . ASP B 2 161 ? 28.832 2.116 32.794 1.00 16.19 161 ASP B CA 1
ATOM 2507 C C . ASP B 2 161 ? 27.700 1.246 32.265 1.00 16.65 161 ASP B C 1
ATOM 2508 O O . ASP B 2 161 ? 26.937 0.707 33.054 1.00 16.27 161 ASP B O 1
ATOM 2513 N N . GLU B 2 162 ? 27.601 1.089 30.947 1.00 16.93 162 GLU B N 1
ATOM 2514 C CA . GLU B 2 162 ? 26.547 0.231 30.363 1.00 19.58 162 GLU B CA 1
ATOM 2515 C C . GLU B 2 162 ? 26.683 -1.232 30.829 1.00 17.64 162 GLU B C 1
ATOM 2516 O O . GLU B 2 162 ? 25.693 -1.843 31.239 1.00 18.21 162 GLU B O 1
ATOM 2522 N N . ALA B 2 163 ? 27.905 -1.771 30.788 1.00 15.95 163 ALA B N 1
ATOM 2523 C CA . ALA B 2 163 ? 28.135 -3.153 31.202 1.00 15.74 163 ALA B CA 1
ATOM 2524 C C . ALA B 2 163 ? 27.824 -3.340 32.692 1.00 15.83 163 ALA B C 1
ATOM 2525 O O . ALA B 2 163 ? 27.306 -4.381 33.089 1.00 15.06 163 ALA B O 1
ATOM 2527 N N . ILE B 2 164 ? 28.113 -2.320 33.508 1.00 15.19 164 ILE B N 1
ATOM 2528 C CA . ILE B 2 164 ? 27.938 -2.470 34.969 1.00 15.70 164 ILE B CA 1
ATOM 2529 C C . ILE B 2 164 ? 26.543 -2.065 35.476 1.00 16.44 164 ILE B C 1
ATOM 2530 O O . ILE B 2 164 ? 26.228 -2.233 36.662 1.00 17.24 164 ILE B O 1
ATOM 2535 N N . SER B 2 165 ? 25.718 -1.567 34.565 1.00 17.56 165 SER B N 1
ATOM 2536 C CA . SER B 2 165 ? 24.385 -1.066 34.883 1.00 19.69 165 SER B CA 1
ATOM 2537 C C . SER B 2 165 ? 23.285 -1.954 34.366 1.00 20.34 165 SER B C 1
ATOM 2538 O O . SER B 2 165 ? 22.140 -1.502 34.265 1.00 21.92 165 SER B O 1
ATOM 2541 N N . ARG B 2 166 ? 23.599 -3.194 34.021 1.00 20.08 166 ARG B N 1
ATOM 2542 C CA . ARG B 2 166 ? 22.585 -4.060 33.419 1.00 22.14 166 ARG B CA 1
ATOM 2543 C C . ARG B 2 166 ? 21.430 -4.245 34.390 1.00 22.44 166 ARG B C 1
ATOM 2544 O O . ARG B 2 166 ? 21.665 -4.432 35.562 1.00 23.53 166 ARG B O 1
ATOM 2552 N N . GLN B 2 167 ? 20.192 -4.155 33.896 1.00 26.62 167 GLN B N 1
ATOM 2553 C CA . GLN B 2 167 ? 18.982 -4.403 34.702 1.00 27.87 167 GLN B CA 1
ATOM 2554 C C . GLN B 2 167 ? 18.920 -5.878 35.175 1.00 27.58 167 GLN B C 1
ATOM 2555 O O . GLN B 2 167 ? 19.092 -6.792 34.367 1.00 27.17 167 GLN B O 1
ATOM 2557 N N . ARG B 2 168 ? 18.710 -6.110 36.474 1.00 27.33 168 ARG B N 1
ATOM 2558 C CA . ARG B 2 168 ? 18.541 -7.479 36.968 1.00 28.47 168 ARG B CA 1
ATOM 2559 C C . ARG B 2 168 ? 17.264 -8.058 36.337 1.00 28.13 168 ARG B C 1
ATOM 2560 O O . ARG B 2 168 ? 16.315 -7.322 36.038 1.00 26.80 168 ARG B O 1
ATOM 2562 N N . VAL B 2 169 ? 17.257 -9.369 36.130 1.00 27.10 169 VAL B N 1
ATOM 2563 C CA . VAL B 2 169 ? 16.160 -10.059 35.446 1.00 25.90 169 VAL B CA 1
ATOM 2564 C C . VAL B 2 169 ? 15.634 -11.114 36.413 1.00 23.99 169 VAL B C 1
ATOM 2565 O O . VAL B 2 169 ? 16.378 -11.994 36.823 1.00 25.78 169 VAL B O 1
ATOM 2569 N N . THR B 2 170 ? 14.368 -10.990 36.809 1.00 21.68 170 THR B N 1
ATOM 2570 C CA . THR B 2 170 ? 13.735 -11.920 37.730 1.00 21.43 170 THR B CA 1
ATOM 2571 C C . THR B 2 170 ? 12.332 -12.261 37.233 1.00 19.46 170 THR B C 1
ATOM 2572 O O . THR B 2 170 ? 11.519 -11.361 37.022 1.00 19.18 170 THR B O 1
ATOM 2576 N N . ALA B 2 171 ? 12.035 -13.542 37.052 1.00 16.48 171 ALA B N 1
ATOM 2577 C CA . ALA B 2 171 ? 10.651 -13.942 36.811 1.00 15.88 171 ALA B CA 1
ATOM 2578 C C . ALA B 2 171 ? 9.858 -13.786 38.102 1.00 15.52 171 ALA B C 1
ATOM 2579 O O . ALA B 2 171 ? 10.363 -14.104 39.169 1.00 15.03 171 ALA B O 1
ATOM 2581 N N . ARG B 2 172 ? 8.637 -13.257 38.001 1.00 15.28 172 ARG B N 1
ATOM 2582 C CA . ARG B 2 172 ? 7.682 -13.271 39.099 1.00 15.83 172 ARG B CA 1
ATOM 2583 C C . ARG B 2 172 ? 7.030 -14.666 39.207 1.00 14.58 172 ARG B C 1
ATOM 2584 O O . ARG B 2 172 ? 6.760 -15.139 40.298 1.00 14.35 172 ARG B O 1
ATOM 2592 N N . ARG B 2 173 ? 6.758 -15.315 38.076 1.00 13.27 173 ARG B N 1
ATOM 2593 C CA . ARG B 2 173 ? 6.130 -16.622 38.100 1.00 13.21 173 ARG B CA 1
ATOM 2594 C C . ARG B 2 173 ? 6.901 -17.529 37.145 1.00 13.85 173 ARG B C 1
ATOM 2595 O O . ARG B 2 173 ? 7.456 -18.547 37.560 1.00 13.22 173 ARG B O 1
ATOM 2603 N N . MET B 2 174 ? 6.985 -17.120 35.879 1.00 13.98 174 MET B N 1
ATOM 2604 C CA . MET B 2 174 ? 7.783 -17.824 34.888 1.00 14.81 174 MET B CA 1
ATOM 2605 C C . MET B 2 174 ? 8.088 -16.899 33.728 1.00 13.95 174 MET B C 1
ATOM 2606 O O . MET B 2 174 ? 7.262 -16.063 33.362 1.00 13.66 174 MET B O 1
ATOM 2611 N N . VAL B 2 175 ? 9.285 -17.073 33.178 1.00 13.76 175 VAL B N 1
ATOM 2612 C CA . VAL B 2 175 ? 9.691 -16.438 31.940 1.00 13.73 175 VAL B CA 1
ATOM 2613 C C . VAL B 2 175 ? 8.579 -16.599 30.895 1.00 14.13 175 VAL B C 1
ATOM 2614 O O . VAL B 2 175 ? 8.037 -17.683 30.716 1.00 13.23 175 VAL B O 1
ATOM 2618 N N . GLY B 2 176 ? 8.215 -15.501 30.239 1.00 14.07 176 GLY B N 1
ATOM 2619 C CA . GLY B 2 176 ? 7.394 -15.599 29.051 1.00 13.85 176 GLY B CA 1
ATOM 2620 C C . GLY B 2 176 ? 5.913 -15.454 29.296 1.00 14.39 176 GLY B C 1
ATOM 2621 O O . GLY B 2 176 ? 5.147 -15.324 28.325 1.00 14.68 176 GLY B O 1
ATOM 2622 N N . LEU B 2 177 ? 5.497 -15.493 30.573 1.00 13.62 177 LEU B N 1
ATOM 2623 C CA . LEU B 2 177 ? 4.094 -15.351 30.942 1.00 13.89 177 LEU B CA 1
ATOM 2624 C C . LEU B 2 177 ? 3.659 -13.897 30.708 1.00 13.69 177 LEU B C 1
ATOM 2625 O O . LEU B 2 177 ? 4.498 -13.014 30.758 1.00 13.14 177 LEU B O 1
ATOM 2630 N N . PRO B 2 178 ? 2.360 -13.643 30.461 1.00 14.64 178 PRO B N 1
ATOM 2631 C CA . PRO B 2 178 ? 1.978 -12.223 30.223 1.00 14.50 178 PRO B CA 1
ATOM 2632 C C . PRO B 2 178 ? 2.352 -11.324 31.379 1.00 15.34 178 PRO B C 1
ATOM 2633 O O . PRO B 2 178 ? 2.063 -11.629 32.538 1.00 15.09 178 PRO B O 1
ATOM 2637 N N . GLY B 2 179 ? 3.024 -10.219 31.077 1.00 15.42 179 GLY B N 1
ATOM 2638 C CA . GLY B 2 179 ? 3.426 -9.312 32.133 1.00 16.42 179 GLY B CA 1
ATOM 2639 C C . GLY B 2 179 ? 4.680 -9.747 32.891 1.00 17.37 179 GLY B C 1
ATOM 2640 O O . GLY B 2 179 ? 5.158 -8.993 33.738 1.00 17.34 179 GLY B O 1
ATOM 2641 N N . ASP B 2 180 ? 5.204 -10.957 32.627 1.00 15.68 180 ASP B N 1
ATOM 2642 C CA . ASP B 2 180 ? 6.413 -11.432 33.328 1.00 14.58 180 ASP B CA 1
ATOM 2643 C C . ASP B 2 180 ? 7.668 -11.173 32.488 1.00 14.78 180 ASP B C 1
ATOM 2644 O O . ASP B 2 180 ? 7.587 -10.673 31.362 1.00 14.95 180 ASP B O 1
ATOM 2649 N N . THR B 2 181 ? 8.829 -11.561 33.003 1.00 14.70 181 THR B N 1
ATOM 2650 C CA . THR B 2 181 ? 10.080 -11.304 32.308 1.00 14.68 181 THR B CA 1
ATOM 2651 C C . THR B 2 181 ? 10.107 -12.042 30.950 1.00 15.50 181 THR B C 1
ATOM 2652 O O . THR B 2 181 ? 9.611 -13.183 30.837 1.00 16.25 181 THR B O 1
ATOM 2656 N N . PRO B 2 182 ? 10.605 -11.378 29.897 1.00 15.03 182 PRO B N 1
ATOM 2657 C CA . PRO B 2 182 ? 10.382 -11.928 28.548 1.00 15.71 182 PRO B CA 1
ATOM 2658 C C . PRO B 2 182 ? 11.394 -12.984 28.111 1.00 16.26 182 PRO B C 1
ATOM 2659 O O . PRO B 2 182 ? 12.495 -13.037 28.642 1.00 16.45 182 PRO B O 1
ATOM 2663 N N . VAL B 2 183 ? 11.015 -13.779 27.115 1.00 16.93 183 VAL B N 1
ATOM 2664 C CA . VAL B 2 183 ? 11.947 -14.628 26.373 1.00 17.70 183 VAL B CA 1
ATOM 2665 C C . VAL B 2 183 ? 13.038 -13.739 25.732 1.00 17.82 183 VAL B C 1
ATOM 2666 O O . VAL B 2 183 ? 12.773 -12.576 25.372 1.00 17.25 183 VAL B O 1
ATOM 2670 N N . ARG B 2 184 ? 14.262 -14.265 25.628 1.00 16.64 184 ARG B N 1
ATOM 2671 C CA . ARG B 2 184 ? 15.363 -13.550 24.981 1.00 16.47 184 ARG B CA 1
ATOM 2672 C C . ARG B 2 184 ? 15.378 -13.848 23.487 1.00 16.71 184 ARG B C 1
ATOM 2673 O O . ARG B 2 184 ? 15.232 -14.991 23.090 1.00 15.84 184 ARG B O 1
ATOM 2681 N N . THR B 2 185 ? 15.591 -12.818 22.665 1.00 17.15 185 THR B N 1
ATOM 2682 C CA . THR B 2 185 ? 15.616 -12.981 21.190 1.00 17.89 185 THR B CA 1
ATOM 2683 C C . THR B 2 185 ? 16.723 -12.115 20.609 1.00 19.00 185 THR B C 1
ATOM 2684 O O . THR B 2 185 ? 17.233 -11.217 21.293 1.00 19.53 185 THR B O 1
ATOM 2688 N N . ASP B 2 186 ? 17.099 -12.375 19.354 1.00 20.08 186 ASP B N 1
ATOM 2689 C CA . ASP B 2 186 ? 17.988 -11.462 18.643 1.00 22.70 186 ASP B CA 1
ATOM 2690 C C . ASP B 2 186 ? 17.366 -10.071 18.648 1.00 23.62 186 ASP B C 1
ATOM 2691 O O . ASP B 2 186 ? 18.046 -9.082 18.935 1.00 23.82 186 ASP B O 1
ATOM 2696 N N . ALA B 2 187 ? 16.072 -10.009 18.345 1.00 24.58 187 ALA B N 1
ATOM 2697 C CA . ALA B 2 187 ? 15.328 -8.738 18.276 1.00 25.74 187 ALA B CA 1
ATOM 2698 C C . ALA B 2 187 ? 15.373 -7.912 19.562 1.00 25.92 187 ALA B C 1
ATOM 2699 O O . ALA B 2 187 ? 15.427 -6.680 19.493 1.00 27.02 187 ALA B O 1
ATOM 2701 N N . ASN B 2 188 ? 15.361 -8.553 20.733 1.00 24.09 188 ASN B N 1
ATOM 2702 C CA . ASN B 2 188 ? 15.435 -7.767 21.971 1.00 22.26 188 ASN B CA 1
ATOM 2703 C C . ASN B 2 188 ? 16.814 -7.629 22.575 1.00 22.75 188 ASN B C 1
ATOM 2704 O O . ASN B 2 188 ? 16.955 -7.164 23.703 1.00 22.42 188 ASN B O 1
ATOM 2709 N N . GLY B 2 189 ? 17.838 -7.998 21.811 1.00 21.17 189 GLY B N 1
ATOM 2710 C CA . GLY B 2 189 ? 19.210 -7.649 22.202 1.00 21.57 189 GLY B CA 1
ATOM 2711 C C . GLY B 2 189 ? 19.994 -8.784 22.833 1.00 21.01 189 GLY B C 1
ATOM 2712 O O . GLY B 2 189 ? 21.021 -8.559 23.487 1.00 20.93 189 GLY B O 1
ATOM 2713 N N . PHE B 2 190 ? 19.522 -10.010 22.636 1.00 19.85 190 PHE B N 1
ATOM 2714 C CA . PHE B 2 190 ? 20.170 -11.172 23.253 1.00 18.61 190 PHE B CA 1
ATOM 2715 C C . PHE B 2 190 ? 20.434 -12.271 22.249 1.00 18.87 190 PHE B C 1
ATOM 2716 O O . PHE B 2 190 ? 19.706 -13.260 22.192 1.00 19.10 190 PHE B O 1
ATOM 2724 N N . PRO B 2 191 ? 21.502 -12.110 21.465 1.00 19.07 191 PRO B N 1
ATOM 2725 C CA . PRO B 2 191 ? 21.878 -13.134 20.519 1.00 18.65 191 PRO B CA 1
ATOM 2726 C C . PRO B 2 191 ? 22.494 -14.318 21.248 1.00 18.68 191 PRO B C 1
ATOM 2727 O O . PRO B 2 191 ? 22.909 -14.194 22.398 1.00 19.03 191 PRO B O 1
ATOM 2731 N N . VAL B 2 192 ? 22.556 -15.451 20.576 1.00 17.06 192 VAL B N 1
ATOM 2732 C CA . VAL B 2 192 ? 23.162 -16.638 21.159 1.00 16.81 192 VAL B CA 1
ATOM 2733 C C . VAL B 2 192 ? 24.669 -16.422 21.379 1.00 16.83 192 VAL B C 1
ATOM 2734 O O . VAL B 2 192 ? 25.368 -15.961 20.479 1.00 16.26 192 VAL B O 1
ATOM 2738 N N . ASN B 2 193 ? 25.155 -16.740 22.572 1.00 15.94 193 ASN B N 1
ATOM 2739 C CA . ASN B 2 193 ? 26.592 -16.664 22.872 1.00 16.14 193 ASN B CA 1
ATOM 2740 C C . ASN B 2 193 ? 27.438 -17.607 21.993 1.00 16.89 193 ASN B C 1
ATOM 2741 O O . ASN B 2 193 ? 27.016 -18.737 21.676 1.00 16.25 193 ASN B O 1
ATOM 2746 N N . ARG B 2 194 ? 28.636 -17.161 21.608 1.00 16.64 194 ARG B N 1
ATOM 2747 C CA . ARG B 2 194 ? 29.456 -17.966 20.695 1.00 16.64 194 ARG B CA 1
ATOM 2748 C C . ARG B 2 194 ? 29.692 -19.396 21.219 1.00 16.57 194 ARG B C 1
ATOM 2749 O O . ARG B 2 194 ? 29.760 -20.335 20.441 1.00 15.20 194 ARG B O 1
ATOM 2757 N N . GLN B 2 195 ? 29.814 -19.574 22.534 1.00 16.27 195 GLN B N 1
ATOM 2758 C CA . GLN B 2 195 ? 30.115 -20.916 23.035 1.00 16.24 195 GLN B CA 1
ATOM 2759 C C . GLN B 2 195 ? 28.838 -21.737 23.239 1.00 15.46 195 GLN B C 1
ATOM 2760 O O . GLN B 2 195 ? 28.867 -22.819 23.815 1.00 14.27 195 GLN B O 1
ATOM 2766 N N . PHE B 2 196 ? 27.724 -21.205 22.746 1.00 14.27 196 PHE B N 1
ATOM 2767 C CA . PHE B 2 196 ? 26.483 -21.971 22.729 1.00 14.20 196 PHE B CA 1
ATOM 2768 C C . PHE B 2 196 ? 25.921 -22.004 21.302 1.00 14.70 196 PHE B C 1
ATOM 2769 O O . PHE B 2 196 ? 24.733 -22.236 21.110 1.00 14.23 196 PHE B O 1
ATOM 2777 N N . ALA B 2 197 ? 26.768 -21.754 20.309 1.00 15.49 197 ALA B N 1
ATOM 2778 C CA . ALA B 2 197 ? 26.283 -21.582 18.928 1.00 15.87 197 ALA B CA 1
ATOM 2779 C C . ALA B 2 197 ? 25.511 -22.777 18.371 1.00 16.15 197 ALA B C 1
ATOM 2780 O O . ALA B 2 197 ? 24.696 -22.607 17.488 1.00 16.45 197 ALA B O 1
ATOM 2782 N N . ASP B 2 198 ? 25.777 -23.975 18.874 1.00 16.27 198 ASP B N 1
ATOM 2783 C CA . ASP B 2 198 ? 25.072 -25.180 18.438 1.00 17.13 198 ASP B CA 1
ATOM 2784 C C . ASP B 2 198 ? 23.768 -25.471 19.210 1.00 17.91 198 ASP B C 1
ATOM 2785 O O . ASP B 2 198 ? 23.081 -26.449 18.922 1.00 18.39 198 ASP B O 1
ATOM 2790 N N . VAL B 2 199 ? 23.405 -24.647 20.186 1.00 17.66 199 VAL B N 1
ATOM 2791 C CA . VAL B 2 199 ? 22.207 -24.976 20.995 1.00 17.35 199 VAL B CA 1
ATOM 2792 C C . VAL B 2 199 ? 20.885 -24.755 20.233 1.00 16.77 199 VAL B C 1
ATOM 2793 O O . VAL B 2 199 ? 20.658 -23.677 19.694 1.00 17.91 199 VAL B O 1
ATOM 2797 N N . PRO B 2 200 ? 20.001 -25.774 20.165 1.00 16.81 200 PRO B N 1
ATOM 2798 C CA . PRO B 2 200 ? 18.753 -25.517 19.437 1.00 16.66 200 PRO B CA 1
ATOM 2799 C C . PRO B 2 200 ? 17.929 -24.370 20.040 1.00 16.78 200 PRO B C 1
ATOM 2800 O O . PRO B 2 200 ? 17.826 -24.245 21.267 1.00 17.10 200 PRO B O 1
ATOM 2804 N N . GLN B 2 201 ? 17.297 -23.594 19.169 1.00 16.63 201 GLN B N 1
ATOM 2805 C CA . GLN B 2 201 ? 16.559 -22.390 19.573 1.00 17.28 201 GLN B CA 1
ATOM 2806 C C . GLN B 2 201 ? 15.019 -22.445 19.395 1.00 18.02 201 GLN B C 1
ATOM 2807 O O . GLN B 2 201 ? 14.328 -21.532 19.819 1.00 18.42 201 GLN B O 1
ATOM 2813 N N . GLU B 2 202 ? 14.477 -23.496 18.793 1.00 18.89 202 GLU B N 1
ATOM 2814 C CA . GLU B 2 202 ? 13.011 -23.594 18.612 1.00 20.27 202 GLU B CA 1
ATOM 2815 C C . GLU B 2 202 ? 12.222 -23.502 19.921 1.00 20.03 202 GLU B C 1
ATOM 2816 O O . GLU B 2 202 ? 12.655 -24.007 20.941 1.00 20.50 202 GLU B O 1
ATOM 2820 N N . GLN B 2 203 ? 11.081 -22.821 19.902 1.00 19.75 203 GLN B N 1
ATOM 2821 C CA . GLN B 2 203 ? 10.219 -22.788 21.085 1.00 18.83 203 GLN B CA 1
ATOM 2822 C C . GLN B 2 203 ? 9.360 -24.061 21.086 1.00 19.07 203 GLN B C 1
ATOM 2823 O O . GLN B 2 203 ? 9.120 -24.662 20.020 1.00 17.92 203 GLN B O 1
ATOM 2829 N N . PRO B 2 204 ? 8.936 -24.503 22.276 1.00 17.87 204 PRO B N 1
ATOM 2830 C CA . PRO B 2 204 ? 7.978 -25.612 22.320 1.00 17.52 204 PRO B CA 1
ATOM 2831 C C . PRO B 2 204 ? 6.674 -25.250 21.612 1.00 17.38 204 PRO B C 1
ATOM 2832 O O . PRO B 2 204 ? 6.351 -24.077 21.483 1.00 17.89 204 PRO B O 1
ATOM 2836 N N . VAL B 2 205 ? 5.938 -26.265 21.171 1.00 17.69 205 VAL B N 1
ATOM 2837 C CA . VAL B 2 205 ? 4.594 -26.088 20.605 1.00 18.20 205 VAL B CA 1
ATOM 2838 C C . VAL B 2 205 ? 3.665 -25.797 21.767 1.00 18.11 205 VAL B C 1
ATOM 2839 O O . VAL B 2 205 ? 3.653 -26.528 22.757 1.00 17.35 205 VAL B O 1
ATOM 2843 N N . VAL B 2 206 ? 2.908 -24.717 21.651 1.00 18.29 206 VAL B N 1
ATOM 2844 C CA . VAL B 2 206 ? 1.978 -24.324 22.675 1.00 20.30 206 VAL B CA 1
ATOM 2845 C C . VAL B 2 206 ? 0.664 -24.023 21.955 1.00 22.51 206 VAL B C 1
ATOM 2846 O O . VAL B 2 206 ? 0.610 -23.112 21.128 1.00 22.08 206 VAL B O 1
ATOM 2850 N N . GLU B 2 207 ? -0.379 -24.813 22.235 1.00 23.80 207 GLU B N 1
ATOM 2851 C CA . GLU B 2 207 ? -1.706 -24.473 21.758 1.00 25.23 207 GLU B CA 1
ATOM 2852 C C . GLU B 2 207 ? -2.721 -24.394 22.884 1.00 24.57 207 GLU B C 1
ATOM 2853 O O . GLU B 2 207 ? -3.065 -25.398 23.506 1.00 23.83 207 GLU B O 1
ATOM 2859 N N . ALA B 2 208 ? -3.136 -23.166 23.169 1.00 23.35 208 ALA B N 1
ATOM 2860 C CA . ALA B 2 208 ? -4.154 -22.897 24.149 1.00 25.24 208 ALA B CA 1
ATOM 2861 C C . ALA B 2 208 ? -5.504 -22.953 23.460 1.00 25.31 208 ALA B C 1
ATOM 2862 O O . ALA B 2 208 ? -5.632 -22.595 22.296 1.00 25.54 208 ALA B O 1
ATOM 2864 N N . GLU B 2 209 ? -6.499 -23.420 24.193 1.00 25.99 209 GLU B N 1
ATOM 2865 C CA . GLU B 2 209 ? -7.884 -23.304 23.782 1.00 27.91 209 GLU B CA 1
ATOM 2866 C C . GLU B 2 209 ? -8.330 -21.867 24.055 1.00 28.60 209 GLU B C 1
ATOM 2867 O O . GLU B 2 209 ? -7.761 -21.211 24.938 1.00 27.89 209 GLU B O 1
ATOM 2873 N N . PRO B 2 210 ? -9.344 -21.362 23.313 1.00 30.10 210 PRO B N 1
ATOM 2874 C CA . PRO B 2 210 ? -9.788 -19.975 23.534 1.00 31.10 210 PRO B CA 1
ATOM 2875 C C . PRO B 2 210 ? -10.092 -19.677 25.007 1.00 30.76 210 PRO B C 1
ATOM 2876 O O . PRO B 2 210 ? -10.732 -20.487 25.686 1.00 31.60 210 PRO B O 1
ATOM 2880 N N . GLY B 2 211 ? -9.607 -18.539 25.499 1.00 28.42 211 GLY B N 1
ATOM 2881 C CA . GLY B 2 211 ? -9.828 -18.156 26.891 1.00 27.05 211 GLY B CA 1
ATOM 2882 C C . GLY B 2 211 ? -8.743 -18.607 27.852 1.00 26.59 211 GLY B C 1
ATOM 2883 O O . GLY B 2 211 ? -8.690 -18.151 28.993 1.00 25.51 211 GLY B O 1
ATOM 2884 N N . PHE B 2 212 ? -7.870 -19.502 27.408 1.00 26.07 212 PHE B N 1
ATOM 2885 C CA . PHE B 2 212 ? -6.820 -19.996 28.288 1.00 25.01 212 PHE B CA 1
ATOM 2886 C C . PHE B 2 212 ? -5.393 -19.621 27.868 1.00 24.28 212 PHE B C 1
ATOM 2887 O O . PHE B 2 212 ? -4.425 -20.181 28.390 1.00 25.10 212 PHE B O 1
ATOM 2895 N N . GLU B 2 213 ? -5.246 -18.666 26.961 1.00 26.30 213 GLU B N 1
ATOM 2896 C CA . GLU B 2 213 ? -3.906 -18.345 26.455 1.00 27.37 213 GLU B CA 1
ATOM 2897 C C . GLU B 2 213 ? -2.934 -17.838 27.517 1.00 26.74 213 GLU B C 1
ATOM 2898 O O . GLU B 2 213 ? -1.737 -18.059 27.389 1.00 26.94 213 GLU B O 1
ATOM 2904 N N . ALA B 2 214 ? -3.445 -17.206 28.572 1.00 25.51 214 ALA B N 1
ATOM 2905 C CA . ALA B 2 214 ? -2.599 -16.714 29.666 1.00 25.99 214 ALA B CA 1
ATOM 2906 C C . ALA B 2 214 ? -1.990 -17.799 30.547 1.00 26.70 214 ALA B C 1
ATOM 2907 O O . ALA B 2 214 ? -0.997 -17.533 31.232 1.00 28.58 214 ALA B O 1
ATOM 2909 N N . GLU B 2 215 ? -2.572 -19.003 30.572 1.00 23.80 215 GLU B N 1
ATOM 2910 C CA . GLU B 2 215 ? -2.063 -20.042 31.493 1.00 23.87 215 GLU B CA 1
ATOM 2911 C C . GLU B 2 215 ? -1.582 -21.347 30.867 1.00 20.88 215 GLU B C 1
ATOM 2912 O O . GLU B 2 215 ? -1.302 -22.314 31.564 1.00 21.83 215 GLU B O 1
ATOM 2918 N N . VAL B 2 216 ? -1.493 -21.363 29.546 1.00 19.01 216 VAL B N 1
ATOM 2919 C CA . VAL B 2 216 ? -0.874 -22.452 28.824 1.00 16.69 216 VAL B CA 1
ATOM 2920 C C . VAL B 2 216 ? 0.408 -21.809 28.314 1.00 15.89 216 VAL B C 1
ATOM 2921 O O . VAL B 2 216 ? 0.385 -21.051 27.347 1.00 15.97 216 VAL B O 1
ATOM 2925 N N . SER B 2 217 ? 1.525 -22.100 28.973 1.00 14.52 217 SER B N 1
ATOM 2926 C CA . SER B 2 217 ? 2.748 -21.368 28.695 1.00 13.75 217 SER B CA 1
ATOM 2927 C C . SER B 2 217 ? 3.986 -22.264 28.803 1.00 13.91 217 SER B C 1
ATOM 2928 O O . SER B 2 217 ? 4.130 -23.045 29.748 1.00 13.55 217 SER B O 1
ATOM 2931 N N . ALA B 2 218 ? 4.857 -22.166 27.810 1.00 13.31 218 ALA B N 1
ATOM 2932 C CA . ALA B 2 218 ? 6.123 -22.887 27.842 1.00 14.03 218 ALA B CA 1
ATOM 2933 C C . ALA B 2 218 ? 7.170 -22.124 27.035 1.00 14.45 218 ALA B C 1
ATOM 2934 O O . ALA B 2 218 ? 6.827 -21.357 26.138 1.00 15.48 218 ALA B O 1
ATOM 2936 N N . TYR B 2 219 ? 8.444 -22.349 27.344 1.00 14.39 219 TYR B N 1
ATOM 2937 C CA . TYR B 2 219 ? 9.518 -21.648 26.652 1.00 14.47 219 TYR B CA 1
ATOM 2938 C C . TYR B 2 219 ? 10.767 -22.539 26.630 1.00 14.02 219 TYR B C 1
ATOM 2939 O O . TYR B 2 219 ? 10.901 -23.472 27.441 1.00 14.35 219 TYR B O 1
ATOM 2948 N N . ASN B 2 220 ? 11.651 -22.270 25.678 1.00 13.67 220 ASN B N 1
ATOM 2949 C CA . ASN B 2 220 ? 12.927 -22.974 25.561 1.00 13.36 220 ASN B CA 1
ATOM 2950 C C . ASN B 2 220 ? 13.939 -22.421 26.579 1.00 13.25 220 ASN B C 1
ATOM 2951 O O . ASN B 2 220 ? 14.609 -21.420 26.317 1.00 12.97 220 ASN B O 1
ATOM 2956 N N . LEU B 2 221 ? 14.030 -23.038 27.751 1.00 13.02 221 LEU B N 1
ATOM 2957 C CA . LEU B 2 221 ? 14.960 -22.550 28.792 1.00 13.92 221 LEU B CA 1
ATOM 2958 C C . LEU B 2 221 ? 16.436 -22.642 28.375 1.00 14.65 221 LEU B C 1
ATOM 2959 O O . LEU B 2 221 ? 17.216 -21.679 28.587 1.00 13.76 221 LEU B O 1
ATOM 2964 N N . PHE B 2 222 ? 16.827 -23.766 27.767 1.00 14.50 222 PHE B N 1
ATOM 2965 C CA . PHE B 2 222 ? 18.221 -23.900 27.323 1.00 14.79 222 PHE B CA 1
ATOM 2966 C C . PHE B 2 222 ? 18.543 -22.839 26.274 1.00 15.36 222 PHE B C 1
ATOM 2967 O O . PHE B 2 222 ? 19.630 -22.269 26.296 1.00 15.35 222 PHE B O 1
ATOM 2975 N N . GLY B 2 223 ? 17.585 -22.535 25.395 1.00 15.79 223 GLY B N 1
ATOM 2976 C CA . GLY B 2 223 ? 17.719 -21.383 24.461 1.00 14.83 223 GLY B CA 1
ATOM 2977 C C . GLY B 2 223 ? 17.910 -20.054 25.200 1.00 14.86 223 GLY B C 1
ATOM 2978 O O . GLY B 2 223 ? 18.785 -19.235 24.847 1.00 14.12 223 GLY B O 1
ATOM 2979 N N . TYR B 2 224 ? 17.104 -19.848 26.239 1.00 13.77 224 TYR B N 1
ATOM 2980 C CA . TYR B 2 224 ? 17.146 -18.632 27.048 1.00 13.58 224 TYR B CA 1
ATOM 2981 C C . TYR B 2 224 ? 18.517 -18.479 27.728 1.00 13.45 224 TYR B C 1
ATOM 2982 O O . TYR B 2 224 ? 19.098 -17.380 27.764 1.00 13.04 224 TYR B O 1
ATOM 2991 N N . LEU B 2 225 ? 19.042 -19.576 28.257 1.00 12.96 225 LEU B N 1
ATOM 2992 C CA . LEU B 2 225 ? 20.380 -19.554 28.842 1.00 13.64 225 LEU B CA 1
ATOM 2993 C C . LEU B 2 225 ? 21.483 -19.341 27.844 1.00 14.09 225 LEU B C 1
ATOM 2994 O O . LEU B 2 225 ? 22.484 -18.675 28.181 1.00 14.63 225 LEU B O 1
ATOM 2999 N N . SER B 2 226 ? 21.328 -19.888 26.627 1.00 13.61 226 SER B N 1
ATOM 3000 C CA . SER B 2 226 ? 22.362 -19.736 25.587 1.00 14.02 226 SER B CA 1
ATOM 3001 C C . SER B 2 226 ? 22.508 -18.275 25.158 1.00 13.73 226 SER B C 1
ATOM 3002 O O . SER B 2 226 ? 23.479 -17.905 24.499 1.00 13.56 226 SER B O 1
ATOM 3005 N N . ARG B 2 227 ? 21.538 -17.454 25.555 1.00 13.97 227 ARG B N 1
ATOM 3006 C CA . ARG B 2 227 ? 21.526 -16.036 25.206 1.00 13.80 227 ARG B CA 1
ATOM 3007 C C . ARG B 2 227 ? 21.847 -15.121 26.383 1.00 13.70 227 ARG B C 1
ATOM 3008 O O . ARG B 2 227 ? 21.777 -13.881 26.271 1.00 13.11 227 ARG B O 1
ATOM 3016 N N . SER B 2 228 ? 22.160 -15.712 27.527 1.00 13.45 228 SER B N 1
ATOM 3017 C CA . SER B 2 228 ? 22.578 -14.900 28.652 1.00 14.02 228 SER B CA 1
ATOM 3018 C C . SER B 2 228 ? 23.830 -14.132 28.243 1.00 14.14 228 SER B C 1
ATOM 3019 O O . SER B 2 228 ? 24.757 -14.716 27.697 1.00 13.79 228 SER B O 1
ATOM 3022 N N . ASP B 2 229 ? 23.820 -12.823 28.481 1.00 14.91 229 ASP B N 1
ATOM 3023 C CA . ASP B 2 229 ? 24.944 -11.954 28.130 1.00 17.30 229 ASP B CA 1
ATOM 3024 C C . ASP B 2 229 ? 25.949 -11.748 29.289 1.00 16.77 229 ASP B C 1
ATOM 3025 O O . ASP B 2 229 ? 26.875 -10.926 29.163 1.00 16.78 229 ASP B O 1
ATOM 3030 N N . VAL B 2 230 ? 25.781 -12.473 30.398 1.00 14.50 230 VAL B N 1
ATOM 3031 C CA . VAL B 2 230 ? 26.682 -12.324 31.548 1.00 14.15 230 VAL B CA 1
ATOM 3032 C C . VAL B 2 230 ? 27.067 -13.697 32.066 1.00 13.62 230 VAL B C 1
ATOM 3033 O O . VAL B 2 230 ? 26.364 -14.669 31.781 1.00 13.96 230 VAL B O 1
ATOM 3037 N N . THR B 2 231 ? 28.125 -13.781 32.878 1.00 12.58 231 THR B N 1
ATOM 3038 C CA . THR B 2 231 ? 28.511 -15.069 33.469 1.00 12.39 231 THR B CA 1
ATOM 3039 C C . THR B 2 231 ? 28.283 -15.087 34.977 1.00 12.78 231 THR B C 1
ATOM 3040 O O . THR B 2 231 ? 28.368 -14.035 35.625 1.00 13.10 231 THR B O 1
ATOM 3044 N N . TRP B 2 232 ? 27.975 -16.259 35.541 1.00 11.72 232 TRP B N 1
ATOM 3045 C CA . TRP B 2 232 ? 27.883 -16.396 37.001 1.00 12.63 232 TRP B CA 1
ATOM 3046 C C . TRP B 2 232 ? 26.872 -15.387 37.569 1.00 12.85 232 TRP B C 1
ATOM 3047 O O . TRP B 2 232 ? 27.227 -14.486 38.332 1.00 13.40 232 TRP B O 1
ATOM 3058 N N . ASN B 2 233 ? 25.621 -15.541 37.146 1.00 13.22 233 ASN B N 1
ATOM 3059 C CA . ASN B 2 233 ? 24.557 -14.638 37.542 1.00 14.03 233 ASN B CA 1
ATOM 3060 C C . ASN B 2 233 ? 23.234 -15.382 37.721 1.00 14.42 233 ASN B C 1
ATOM 3061 O O . ASN B 2 233 ? 22.349 -15.276 36.889 1.00 15.15 233 ASN B O 1
ATOM 3066 N N . PRO B 2 234 ? 23.085 -16.122 38.821 1.00 15.33 234 PRO B N 1
ATOM 3067 C CA . PRO B 2 234 ? 21.838 -16.877 39.033 1.00 15.42 234 PRO B CA 1
ATOM 3068 C C . PRO B 2 234 ? 20.645 -15.939 38.875 1.00 15.73 234 PRO B C 1
ATOM 3069 O O . PRO B 2 234 ? 20.625 -14.867 39.493 1.00 15.07 234 PRO B O 1
ATOM 3073 N N . SER B 2 235 ? 19.706 -16.296 38.005 1.00 15.12 235 SER B N 1
ATOM 3074 C CA . SER B 2 235 ? 18.651 -15.388 37.645 1.00 15.55 235 SER B CA 1
ATOM 3075 C C . SER B 2 235 ? 17.326 -16.152 37.678 1.00 14.68 235 SER B C 1
ATOM 3076 O O . SER B 2 235 ? 17.229 -17.180 37.027 1.00 14.44 235 SER B O 1
ATOM 3079 N N . VAL B 2 236 ? 16.324 -15.676 38.432 1.00 13.51 236 VAL B N 1
ATOM 3080 C CA . VAL B 2 236 ? 15.065 -16.464 38.620 1.00 13.43 236 VAL B CA 1
ATOM 3081 C C . VAL B 2 236 ? 14.326 -16.677 37.302 1.00 13.31 236 VAL B C 1
ATOM 3082 O O . VAL B 2 236 ? 13.937 -15.709 36.628 1.00 13.07 236 VAL B O 1
ATOM 3086 N N . CYS B 2 237 ? 14.084 -17.946 36.956 1.00 13.11 237 CYS B N 1
ATOM 3087 C CA . CYS B 2 237 ? 13.239 -18.272 35.811 1.00 12.86 237 CYS B CA 1
ATOM 3088 C C . CYS B 2 237 ? 11.844 -18.821 36.150 1.00 13.06 237 CYS B C 1
ATOM 3089 O O . CYS B 2 237 ? 10.951 -18.752 35.310 1.00 12.94 237 CYS B O 1
ATOM 3092 N N . SER B 2 238 ? 11.641 -19.330 37.371 1.00 12.44 238 SER B N 1
ATOM 3093 C CA . SER B 2 238 ? 10.348 -19.923 37.742 1.00 12.60 238 SER B CA 1
ATOM 3094 C C . SER B 2 238 ? 10.278 -20.004 39.261 1.00 12.86 238 SER B C 1
ATOM 3095 O O . SER B 2 238 ? 11.310 -20.182 39.916 1.00 12.32 238 SER B O 1
ATOM 3098 N N . VAL B 2 239 ? 9.076 -19.818 39.806 1.00 13.11 239 VAL B N 1
ATOM 3099 C CA . VAL B 2 239 ? 8.891 -19.592 41.241 1.00 13.50 239 VAL B CA 1
ATOM 3100 C C . VAL B 2 239 ? 7.769 -20.487 41.754 1.00 13.98 239 VAL B C 1
ATOM 3101 O O . VAL B 2 239 ? 6.681 -20.489 41.169 1.00 14.50 239 VAL B O 1
ATOM 3105 N N . VAL B 2 240 ? 8.016 -21.173 42.874 1.00 13.84 240 VAL B N 1
ATOM 3106 C CA . VAL B 2 240 ? 6.975 -21.897 43.595 1.00 14.66 240 VAL B CA 1
ATOM 3107 C C . VAL B 2 240 ? 7.166 -21.534 45.054 1.00 15.26 240 VAL B C 1
ATOM 3108 O O . VAL B 2 240 ? 8.054 -22.066 45.702 1.00 15.08 240 VAL B O 1
ATOM 3112 N N . GLY B 2 241 ? 6.372 -20.597 45.565 1.00 15.47 241 GLY B N 1
ATOM 3113 C CA . GLY B 2 241 ? 6.608 -20.093 46.916 1.00 16.67 241 GLY B CA 1
ATOM 3114 C C . GLY B 2 241 ? 8.040 -19.573 47.024 1.00 16.65 241 GLY B C 1
ATOM 3115 O O . GLY B 2 241 ? 8.453 -18.771 46.208 1.00 16.44 241 GLY B O 1
ATOM 3116 N N . ASP B 2 242 ? 8.789 -20.051 48.018 1.00 16.21 242 ASP B N 1
ATOM 3117 C CA . ASP B 2 242 ? 10.199 -19.682 48.196 1.00 16.40 242 ASP B CA 1
ATOM 3118 C C . ASP B 2 242 ? 11.210 -20.461 47.358 1.00 15.93 242 ASP B C 1
ATOM 3119 O O . ASP B 2 242 ? 12.420 -20.171 47.414 1.00 15.22 242 ASP B O 1
ATOM 3124 N N . SER B 2 243 ? 10.719 -21.431 46.581 1.00 15.05 243 SER B N 1
ATOM 3125 C CA . SER B 2 243 ? 11.566 -22.227 45.699 1.00 14.96 243 SER B CA 1
ATOM 3126 C C . SER B 2 243 ? 11.823 -21.449 44.419 1.00 14.38 243 SER B C 1
ATOM 3127 O O . SER B 2 243 ? 10.883 -21.102 43.698 1.00 14.94 243 SER B O 1
ATOM 3130 N N . LEU B 2 244 ? 13.097 -21.167 44.157 1.00 13.83 244 LEU B N 1
ATOM 3131 C CA . LEU B 2 244 ? 13.497 -20.322 43.044 1.00 13.14 244 LEU B CA 1
ATOM 3132 C C . LEU B 2 244 ? 14.440 -21.080 42.150 1.00 12.91 244 LEU B C 1
ATOM 3133 O O . LEU B 2 244 ? 15.517 -21.474 42.588 1.00 12.78 244 LEU B O 1
ATOM 3138 N N . PHE B 2 245 ? 14.030 -21.302 40.902 1.00 12.84 245 PHE B N 1
ATOM 3139 C CA . PHE B 2 245 ? 14.942 -21.808 39.877 1.00 12.58 245 PHE B CA 1
ATOM 3140 C C . PHE B 2 245 ? 15.734 -20.617 39.310 1.00 12.99 245 PHE B C 1
ATOM 3141 O O . PHE B 2 245 ? 15.139 -19.718 38.703 1.00 11.72 245 PHE B O 1
ATOM 3149 N N . CYS B 2 246 ? 17.058 -20.645 39.509 1.00 12.57 246 CYS B N 1
ATOM 3150 C CA . CYS B 2 246 ? 17.953 -19.510 39.194 1.00 13.50 246 CYS B CA 1
ATOM 3151 C C . CYS B 2 246 ? 19.098 -19.936 38.264 1.00 13.76 246 CYS B C 1
ATOM 3152 O O . CYS B 2 246 ? 20.260 -19.906 38.664 1.00 14.70 246 CYS B O 1
ATOM 3155 N N . PRO B 2 247 ? 18.778 -20.335 37.022 1.00 13.37 247 PRO B N 1
ATOM 3156 C CA . PRO B 2 247 ? 19.842 -20.805 36.149 1.00 13.67 247 PRO B CA 1
ATOM 3157 C C . PRO B 2 247 ? 20.703 -19.653 35.607 1.00 13.44 247 PRO B C 1
ATOM 3158 O O . PRO B 2 247 ? 20.345 -18.495 35.764 1.00 12.62 247 PRO B O 1
ATOM 3162 N N . THR B 2 248 ? 21.830 -19.993 34.989 1.00 13.28 248 THR B N 1
ATOM 3163 C CA . THR B 2 248 ? 22.847 -18.992 34.610 1.00 14.39 248 THR B CA 1
ATOM 3164 C C . THR B 2 248 ? 23.836 -19.638 33.619 1.00 15.36 248 THR B C 1
ATOM 3165 O O . THR B 2 248 ? 23.892 -20.866 33.518 1.00 15.90 248 THR B O 1
ATOM 3169 N N . SER B 2 249 ? 24.590 -18.837 32.872 1.00 15.34 249 SER B N 1
ATOM 3170 C CA . SER B 2 249 ? 25.644 -19.390 32.028 1.00 15.45 249 SER B CA 1
ATOM 3171 C C . SER B 2 249 ? 26.994 -19.102 32.658 1.00 15.16 249 SER B C 1
ATOM 3172 O O . SER B 2 249 ? 27.264 -17.965 32.985 1.00 15.77 249 SER B O 1
ATOM 3175 N N . GLU B 2 250 ? 27.844 -20.118 32.811 1.00 14.16 250 GLU B N 1
ATOM 3176 C CA . GLU B 2 250 ? 29.074 -20.003 33.598 1.00 14.25 250 GLU B CA 1
ATOM 3177 C C . GLU B 2 250 ? 30.270 -20.246 32.702 1.00 13.48 250 GLU B C 1
ATOM 3178 O O . GLU B 2 250 ? 30.264 -21.177 31.911 1.00 13.89 250 GLU B O 1
ATOM 3184 N N . GLU B 2 251 ? 31.312 -19.439 32.862 1.00 12.49 251 GLU B N 1
ATOM 3185 C CA . GLU B 2 251 ? 32.527 -19.586 32.083 1.00 11.92 251 GLU B CA 1
ATOM 3186 C C . GLU B 2 251 ? 33.665 -19.024 32.928 1.00 11.84 251 GLU B C 1
ATOM 3187 O O . GLU B 2 251 ? 33.501 -17.988 33.568 1.00 11.99 251 GLU B O 1
ATOM 3193 N N . PHE B 2 252 ? 34.811 -19.714 32.930 1.00 11.63 252 PHE B N 1
ATOM 3194 C CA . PHE B 2 252 ? 35.979 -19.345 33.735 1.00 11.77 252 PHE B CA 1
ATOM 3195 C C . PHE B 2 252 ? 35.719 -19.645 35.228 1.00 11.35 252 PHE B C 1
ATOM 3196 O O . PHE B 2 252 ? 35.315 -20.747 35.542 1.00 11.60 252 PHE B O 1
ATOM 3204 N N . ILE B 2 253 ? 35.933 -18.685 36.125 1.00 11.58 253 ILE B N 1
ATOM 3205 C CA . ILE B 2 253 ? 35.865 -18.920 37.588 1.00 11.85 253 ILE B CA 1
ATOM 3206 C C . ILE B 2 253 ? 34.814 -18.045 38.253 1.00 12.01 253 ILE B C 1
ATOM 3207 O O . ILE B 2 253 ? 34.770 -16.818 38.008 1.00 11.15 253 ILE B O 1
ATOM 3212 N N . LEU B 2 254 ? 33.975 -18.653 39.097 1.00 12.21 254 LEU B N 1
ATOM 3213 C CA . LEU B 2 254 ? 33.030 -17.863 39.902 1.00 12.76 254 LEU B CA 1
ATOM 3214 C C . LEU B 2 254 ? 33.872 -16.813 40.643 1.00 12.76 254 LEU B C 1
ATOM 3215 O O . LEU B 2 254 ? 34.842 -17.192 41.298 1.00 12.18 254 LEU B O 1
ATOM 3220 N N . PRO B 2 255 ? 33.523 -15.499 40.517 1.00 13.14 255 PRO B N 1
ATOM 3221 C CA . PRO B 2 255 ? 34.422 -14.446 41.055 1.00 13.67 255 PRO B CA 1
ATOM 3222 C C . PRO B 2 255 ? 34.450 -14.335 42.566 1.00 13.48 255 PRO B C 1
ATOM 3223 O O . PRO B 2 255 ? 35.171 -13.488 43.097 1.00 13.20 255 PRO B O 1
ATOM 3227 N N . VAL B 2 256 ? 33.641 -15.137 43.242 1.00 13.39 256 VAL B N 1
ATOM 3228 C CA . VAL B 2 256 ? 33.635 -15.162 44.703 1.00 13.49 256 VAL B CA 1
ATOM 3229 C C . VAL B 2 256 ? 33.679 -16.604 45.255 1.00 14.40 256 VAL B C 1
ATOM 3230 O O . VAL B 2 256 ? 33.448 -17.557 44.514 1.00 13.83 256 VAL B O 1
ATOM 3234 N N . GLU B 2 257 ? 33.936 -16.754 46.561 1.00 14.98 257 GLU B N 1
ATOM 3235 C CA . GLU B 2 257 ? 33.646 -18.012 47.254 1.00 15.30 257 GLU B CA 1
ATOM 3236 C C . GLU B 2 257 ? 32.353 -17.761 48.041 1.00 15.28 257 GLU B C 1
ATOM 3237 O O . GLU B 2 257 ? 32.308 -16.914 48.940 1.00 15.25 257 GLU B O 1
ATOM 3243 N N . HIS B 2 258 ? 31.292 -18.472 47.680 1.00 14.11 258 HIS B N 1
ATOM 3244 C CA . HIS B 2 258 ? 30.013 -18.215 48.293 1.00 14.57 258 HIS B CA 1
ATOM 3245 C C . HIS B 2 258 ? 29.798 -19.081 49.510 1.00 13.75 258 HIS B C 1
ATOM 3246 O O . HIS B 2 258 ? 29.802 -20.299 49.405 1.00 12.72 258 HIS B O 1
ATOM 3253 N N . GLY B 2 259 ? 29.614 -18.453 50.662 1.00 14.13 259 GLY B N 1
ATOM 3254 C CA . GLY B 2 259 ? 29.295 -19.207 51.893 1.00 14.50 259 GLY B CA 1
ATOM 3255 C C . GLY B 2 259 ? 27.842 -18.929 52.213 1.00 14.46 259 GLY B C 1
ATOM 3256 O O . GLY B 2 259 ? 27.540 -17.940 52.867 1.00 14.24 259 GLY B O 1
ATOM 3257 N N . ASN B 2 260 ? 26.937 -19.779 51.742 1.00 15.27 260 ASN B N 1
ATOM 3258 C CA . ASN B 2 260 ? 25.517 -19.496 51.900 1.00 16.52 260 ASN B CA 1
ATOM 3259 C C . ASN B 2 260 ? 25.097 -19.653 53.354 1.00 16.92 260 ASN B C 1
ATOM 3260 O O . ASN B 2 260 ? 25.771 -20.348 54.120 1.00 17.30 260 ASN B O 1
ATOM 3265 N N . ASP B 2 261 ? 23.985 -19.013 53.730 1.00 16.30 261 ASP B N 1
ATOM 3266 C CA . ASP B 2 261 ? 23.448 -19.142 55.080 1.00 15.52 261 ASP B CA 1
ATOM 3267 C C . ASP B 2 261 ? 22.250 -20.097 55.094 1.00 15.41 261 ASP B C 1
ATOM 3268 O O . ASP B 2 261 ? 21.406 -20.035 55.988 1.00 15.61 261 ASP B O 1
ATOM 3273 N N . ARG B 2 262 ? 22.189 -20.961 54.083 1.00 15.51 262 ARG B N 1
ATOM 3274 C CA . ARG B 2 262 ? 21.136 -21.981 53.921 1.00 14.66 262 ARG B CA 1
ATOM 3275 C C . ARG B 2 262 ? 21.750 -23.038 53.041 1.00 15.20 262 ARG B C 1
ATOM 3276 O O . ARG B 2 262 ? 22.811 -22.803 52.477 1.00 14.07 262 ARG B O 1
ATOM 3284 N N . CYS B 2 263 ? 21.091 -24.190 52.880 1.00 15.78 263 CYS B N 1
ATOM 3285 C CA . CYS B 2 263 ? 21.547 -25.154 51.857 1.00 16.51 263 CYS B CA 1
ATOM 3286 C C . CYS B 2 263 ? 21.120 -24.662 50.494 1.00 16.27 263 CYS B C 1
ATOM 3287 O O . CYS B 2 263 ? 20.076 -24.015 50.345 1.00 16.97 263 CYS B O 1
ATOM 3290 N N . GLU B 2 264 ? 21.902 -24.973 49.483 1.00 15.93 264 GLU B N 1
ATOM 3291 C CA . GLU B 2 264 ? 21.489 -24.635 48.112 1.00 16.65 264 GLU B CA 1
ATOM 3292 C C . GLU B 2 264 ? 21.891 -25.778 47.177 1.00 15.39 264 GLU B C 1
ATOM 3293 O O . GLU B 2 264 ? 22.764 -26.582 47.516 1.00 16.16 264 GLU B O 1
ATOM 3299 N N . TRP B 2 265 ? 21.263 -25.870 46.014 1.00 14.90 265 TRP B N 1
ATOM 3300 C CA . TRP B 2 265 ? 21.517 -27.006 45.129 1.00 14.14 265 TRP B CA 1
ATOM 3301 C C . TRP B 2 265 ? 21.964 -26.560 43.737 1.00 13.53 265 TRP B C 1
ATOM 3302 O O . TRP B 2 265 ? 21.524 -25.520 43.226 1.00 13.97 265 TRP B O 1
ATOM 3313 N N . PHE B 2 266 ? 22.824 -27.369 43.131 1.00 12.66 266 PHE B N 1
ATOM 3314 C CA . PHE B 2 266 ? 23.288 -27.158 41.769 1.00 12.86 266 PHE B CA 1
ATOM 3315 C C . PHE B 2 266 ? 22.875 -28.318 40.888 1.00 13.14 266 PHE B C 1
ATOM 3316 O O . PHE B 2 266 ? 23.252 -29.479 41.158 1.00 12.89 266 PHE B O 1
ATOM 3324 N N . LEU B 2 267 ? 22.160 -28.018 39.810 1.00 12.41 267 LEU B N 1
ATOM 3325 C CA . LEU B 2 267 ? 21.911 -29.018 38.784 1.00 12.77 267 LEU B CA 1
ATOM 3326 C C . LEU B 2 267 ? 22.627 -28.571 37.520 1.00 11.75 267 LEU B C 1
ATOM 3327 O O . LEU B 2 267 ? 22.346 -27.496 36.983 1.00 11.13 267 LEU B O 1
ATOM 3332 N N . GLN B 2 268 ? 23.578 -29.394 37.065 1.00 11.25 268 GLN B N 1
ATOM 3333 C CA . GLN B 2 268 ? 24.357 -29.097 35.878 1.00 11.17 268 GLN B CA 1
ATOM 3334 C C . GLN B 2 268 ? 23.542 -29.461 34.655 1.00 11.80 268 GLN B C 1
ATOM 3335 O O . GLN B 2 268 ? 23.141 -30.636 34.494 1.00 12.26 268 GLN B O 1
ATOM 3341 N N . LEU B 2 269 ? 23.317 -28.478 33.778 1.00 11.27 269 LEU B N 1
ATOM 3342 C CA . LEU B 2 269 ? 22.409 -28.649 32.652 1.00 11.84 269 LEU B CA 1
ATOM 3343 C C . LEU B 2 269 ? 23.165 -28.954 31.353 1.00 12.22 269 LEU B C 1
ATOM 3344 O O . LEU B 2 269 ? 22.677 -29.710 30.516 1.00 12.56 269 LEU B O 1
ATOM 3349 N N . SER B 2 270 ? 24.361 -28.372 31.202 1.00 12.51 270 SER B N 1
ATOM 3350 C CA . SER B 2 270 ? 25.253 -28.716 30.093 1.00 13.12 270 SER B CA 1
ATOM 3351 C C . SER B 2 270 ? 26.718 -28.748 30.553 1.00 13.53 270 SER B C 1
ATOM 3352 O O . SER B 2 270 ? 27.076 -28.229 31.643 1.00 14.03 270 SER B O 1
ATOM 3355 N N . ASP B 2 271 ? 27.538 -29.419 29.748 1.00 12.99 271 ASP B N 1
ATOM 3356 C CA . ASP B 2 271 ? 28.986 -29.420 29.908 1.00 14.17 271 ASP B CA 1
ATOM 3357 C C . ASP B 2 271 ? 29.435 -29.770 31.343 1.00 14.55 271 ASP B C 1
ATOM 3358 O O . ASP B 2 271 ? 28.911 -30.715 31.930 1.00 14.79 271 ASP B O 1
ATOM 3363 N N . GLU B 2 272 ? 30.384 -29.043 31.913 1.00 14.94 272 GLU B N 1
ATOM 3364 C CA . GLU B 2 272 ? 30.998 -29.508 33.166 1.00 15.35 272 GLU B CA 1
ATOM 3365 C C . GLU B 2 272 ? 31.481 -28.386 34.059 1.00 15.65 272 GLU B C 1
ATOM 3366 O O . GLU B 2 272 ? 32.070 -27.412 33.563 1.00 14.17 272 GLU B O 1
ATOM 3372 N N . ILE B 2 273 ? 31.262 -28.522 35.373 1.00 14.62 273 ILE B N 1
ATOM 3373 C CA . ILE B 2 273 ? 31.823 -27.561 36.314 1.00 14.51 273 ILE B CA 1
ATOM 3374 C C . ILE B 2 273 ? 32.532 -28.331 37.413 1.00 15.09 273 ILE B C 1
ATOM 3375 O O . ILE B 2 273 ? 32.117 -29.433 37.766 1.00 15.23 273 ILE B O 1
ATOM 3380 N N . VAL B 2 274 ? 33.618 -27.769 37.934 1.00 14.45 274 VAL B N 1
ATOM 3381 C CA . VAL B 2 274 ? 34.230 -28.297 39.142 1.00 14.55 274 VAL B CA 1
ATOM 3382 C C . VAL B 2 274 ? 34.079 -27.266 40.243 1.00 14.19 274 VAL B C 1
ATOM 3383 O O . VAL B 2 274 ? 34.411 -26.101 40.042 1.00 13.84 274 VAL B O 1
ATOM 3387 N N . TRP B 2 275 ? 33.598 -27.705 41.400 1.00 13.62 275 TRP B N 1
ATOM 3388 C CA . TRP B 2 275 ? 33.393 -26.825 42.553 1.00 14.78 275 TRP B CA 1
ATOM 3389 C C . TRP B 2 275 ? 34.495 -27.095 43.572 1.00 15.35 275 TRP B C 1
ATOM 3390 O O . TRP B 2 275 ? 34.695 -28.251 44.012 1.00 15.55 275 TRP B O 1
ATOM 3401 N N . ASP B 2 276 ? 35.238 -26.043 43.886 1.00 15.87 276 ASP B N 1
ATOM 3402 C CA . ASP B 2 276 ? 36.191 -26.031 44.981 1.00 16.52 276 ASP B CA 1
ATOM 3403 C C . ASP B 2 276 ? 35.410 -25.750 46.273 1.00 15.09 276 ASP B C 1
ATOM 3404 O O . ASP B 2 276 ? 34.868 -24.645 46.465 1.00 14.96 276 ASP B O 1
ATOM 3409 N N . VAL B 2 277 ? 35.349 -26.741 47.155 1.00 14.72 277 VAL B N 1
ATOM 3410 C CA . VAL B 2 277 ? 34.571 -26.609 48.386 1.00 14.21 277 VAL B CA 1
ATOM 3411 C C . VAL B 2 277 ? 35.478 -26.462 49.595 1.00 14.66 277 VAL B C 1
ATOM 3412 O O . VAL B 2 277 ? 36.300 -27.345 49.867 1.00 14.54 277 VAL B O 1
ATOM 3416 N N . LYS B 2 278 ? 35.316 -25.361 50.326 1.00 14.74 278 LYS B N 1
ATOM 3417 C CA . LYS B 2 278 ? 36.089 -25.110 51.538 1.00 16.28 278 LYS B CA 1
ATOM 3418 C C . LYS B 2 278 ? 35.214 -24.942 52.750 1.00 16.11 278 LYS B C 1
ATOM 3419 O O . LYS B 2 278 ? 34.014 -24.667 52.636 1.00 17.11 278 LYS B O 1
ATOM 3425 N N . ASP B 2 279 ? 35.812 -25.051 53.922 1.00 16.23 279 ASP B N 1
ATOM 3426 C CA . ASP B 2 279 ? 35.051 -24.792 55.139 1.00 16.72 279 ASP B CA 1
ATOM 3427 C C . ASP B 2 279 ? 34.551 -23.358 55.131 1.00 16.43 279 ASP B C 1
ATOM 3428 O O . ASP B 2 279 ? 35.330 -22.440 54.848 1.00 16.19 279 ASP B O 1
ATOM 3433 N N . LYS B 2 280 ? 33.272 -23.143 55.456 1.00 16.23 280 LYS B N 1
ATOM 3434 C CA . LYS B 2 280 ? 32.763 -21.772 55.451 1.00 16.73 280 LYS B CA 1
ATOM 3435 C C . LYS B 2 280 ? 33.501 -20.897 56.482 1.00 17.16 280 LYS B C 1
ATOM 3436 O O . LYS B 2 280 ? 33.927 -19.771 56.167 1.00 17.85 280 LYS B O 1
ATOM 3442 N N . GLU B 2 281 ? 33.676 -21.418 57.700 1.00 16.54 281 GLU B N 1
ATOM 3443 C CA . GLU B 2 281 ? 34.275 -20.647 58.769 1.00 17.45 281 GLU B CA 1
ATOM 3444 C C . GLU B 2 281 ? 35.779 -20.428 58.607 1.00 17.56 281 GLU B C 1
ATOM 3445 O O . GLU B 2 281 ? 36.257 -19.319 58.817 1.00 17.06 281 GLU B O 1
ATOM 3451 N N . SER B 2 282 ? 36.521 -21.472 58.230 1.00 17.10 282 SER B N 1
ATOM 3452 C CA . SER B 2 282 ? 37.989 -21.388 58.202 1.00 17.78 282 SER B CA 1
ATOM 3453 C C . SER B 2 282 ? 38.613 -21.162 56.814 1.00 18.20 282 SER B C 1
ATOM 3454 O O . SER B 2 282 ? 39.727 -20.636 56.722 1.00 19.07 282 SER B O 1
ATOM 3457 N N . GLY B 2 283 ? 37.900 -21.543 55.758 1.00 17.24 283 GLY B N 1
ATOM 3458 C CA . GLY B 2 283 ? 38.460 -21.560 54.397 1.00 18.28 283 GLY B CA 1
ATOM 3459 C C . GLY B 2 283 ? 39.330 -22.785 54.050 1.00 18.82 283 GLY B C 1
ATOM 3460 O O . GLY B 2 283 ? 39.904 -22.854 52.957 1.00 18.14 283 GLY B O 1
ATOM 3461 N N . LYS B 2 284 ? 39.427 -23.754 54.959 1.00 18.38 284 LYS B N 1
ATOM 3462 C CA . LYS B 2 284 ? 40.165 -25.004 54.668 1.00 19.30 284 LYS B CA 1
ATOM 3463 C C . LYS B 2 284 ? 39.512 -25.842 53.568 1.00 18.87 284 LYS B C 1
ATOM 3464 O O . LYS B 2 284 ? 38.325 -26.178 53.662 1.00 17.33 284 LYS B O 1
ATOM 3470 N N . PRO B 2 285 ? 40.289 -26.212 52.530 1.00 18.20 285 PRO B N 1
ATOM 3471 C CA . PRO B 2 285 ? 39.811 -27.170 51.527 1.00 17.20 285 PRO B CA 1
ATOM 3472 C C . PRO B 2 285 ? 39.135 -28.390 52.170 1.00 17.08 285 PRO B C 1
ATOM 3473 O O . PRO B 2 285 ? 39.631 -28.907 53.187 1.00 15.95 285 PRO B O 1
ATOM 3477 N N . ARG B 2 286 ? 37.996 -28.808 51.604 1.00 15.38 286 ARG B N 1
ATOM 3478 C CA . ARG B 2 286 ? 37.249 -29.959 52.105 1.00 15.45 286 ARG B CA 1
ATOM 3479 C C . ARG B 2 286 ? 36.933 -30.971 51.013 1.00 14.75 286 ARG B C 1
ATOM 3480 O O . ARG B 2 286 ? 37.028 -32.187 51.240 1.00 15.90 286 ARG B O 1
ATOM 3488 N N . ALA B 2 287 ? 36.585 -30.484 49.824 1.00 13.37 287 ALA B N 1
ATOM 3489 C CA . ALA B 2 287 ? 36.175 -31.357 48.729 1.00 12.49 287 ALA B CA 1
ATOM 3490 C C . ALA B 2 287 ? 36.301 -30.648 47.393 1.00 12.13 287 ALA B C 1
ATOM 3491 O O . ALA B 2 287 ? 36.415 -29.438 47.339 1.00 12.08 287 ALA B O 1
ATOM 3493 N N . ARG B 2 288 ? 36.276 -31.411 46.313 1.00 12.80 288 ARG B N 1
ATOM 3494 C CA . ARG B 2 288 ? 36.180 -30.866 44.961 1.00 13.07 288 ARG B CA 1
ATOM 3495 C C . ARG B 2 288 ? 35.069 -31.662 44.299 1.00 13.09 288 ARG B C 1
ATOM 3496 O O . ARG B 2 288 ? 35.123 -32.891 44.281 1.00 13.07 288 ARG B O 1
ATOM 3504 N N . VAL B 2 289 ? 34.022 -30.977 43.824 1.00 12.99 289 VAL B N 1
ATOM 3505 C CA . VAL B 2 289 ? 32.860 -31.664 43.246 1.00 13.03 289 VAL B CA 1
ATOM 3506 C C . VAL B 2 289 ? 32.833 -31.435 41.732 1.00 13.46 289 VAL B C 1
ATOM 3507 O O . VAL B 2 289 ? 32.821 -30.291 41.278 1.00 13.28 289 VAL B O 1
ATOM 3511 N N . THR B 2 290 ? 32.848 -32.513 40.957 1.00 13.73 290 THR B N 1
ATOM 3512 C CA . THR B 2 290 ? 32.819 -32.404 39.493 1.00 13.75 290 THR B CA 1
ATOM 3513 C C . THR B 2 290 ? 31.417 -32.773 39.047 1.00 14.03 290 THR B C 1
ATOM 3514 O O . THR B 2 290 ? 30.920 -33.846 39.415 1.00 14.22 290 THR B O 1
ATOM 3518 N N . ALA B 2 291 ? 30.770 -31.885 38.287 1.00 13.14 291 ALA B N 1
ATOM 3519 C CA . ALA B 2 291 ? 29.393 -32.131 37.875 1.00 13.45 291 ALA B CA 1
ATOM 3520 C C . ALA B 2 291 ? 29.351 -32.057 36.370 1.00 13.86 291 ALA B C 1
ATOM 3521 O O . ALA B 2 291 ? 29.869 -31.105 35.780 1.00 13.38 291 ALA B O 1
ATOM 3523 N N . ARG B 2 292 ? 28.753 -33.072 35.748 1.00 14.26 292 ARG B N 1
ATOM 3524 C CA . ARG B 2 292 ? 28.543 -33.097 34.295 1.00 15.19 292 ARG B CA 1
ATOM 3525 C C . ARG B 2 292 ? 27.039 -33.059 34.059 1.00 14.59 292 ARG B C 1
ATOM 3526 O O . ARG B 2 292 ? 26.290 -33.032 35.017 1.00 14.70 292 ARG B O 1
ATOM 3534 N N . ALA B 2 293 ? 26.597 -33.056 32.803 1.00 14.20 293 ALA B N 1
ATOM 3535 C CA . ALA B 2 293 ? 25.186 -32.818 32.480 1.00 15.05 293 ALA B CA 1
ATOM 3536 C C . ALA B 2 293 ? 24.267 -33.831 33.188 1.00 15.34 293 ALA B C 1
ATOM 3537 O O . ALA B 2 293 ? 24.508 -35.042 33.147 1.00 16.01 293 ALA B O 1
ATOM 3539 N N . GLY B 2 294 ? 23.239 -33.319 33.865 1.00 14.99 294 GLY B N 1
ATOM 3540 C CA . GLY B 2 294 ? 22.310 -34.145 34.661 1.00 14.10 294 GLY B CA 1
ATOM 3541 C C . GLY B 2 294 ? 22.718 -34.335 36.119 1.00 12.98 294 GLY B C 1
ATOM 3542 O O . GLY B 2 294 ? 21.903 -34.783 36.948 1.00 12.60 294 GLY B O 1
ATOM 3543 N N . ASP B 2 295 ? 23.968 -33.995 36.461 1.00 12.95 295 ASP B N 1
ATOM 3544 C CA . ASP B 2 295 ? 24.443 -34.164 37.853 1.00 13.49 295 ASP B CA 1
ATOM 3545 C C . ASP B 2 295 ? 23.830 -33.120 38.778 1.00 13.53 295 ASP B C 1
ATOM 3546 O O . ASP B 2 295 ? 23.903 -31.913 38.516 1.00 12.84 295 ASP B O 1
ATOM 3551 N N . ILE B 2 296 ? 23.272 -33.584 39.886 1.00 13.82 296 ILE B N 1
ATOM 3552 C CA . ILE B 2 296 ? 22.704 -32.650 40.855 1.00 14.92 296 ILE B CA 1
ATOM 3553 C C . ILE B 2 296 ? 23.371 -32.881 42.191 1.00 15.31 296 ILE B C 1
ATOM 3554 O O . ILE B 2 296 ? 23.618 -34.046 42.573 1.00 15.87 296 ILE B O 1
ATOM 3559 N N . CYS B 2 297 ? 23.699 -31.795 42.883 1.00 14.52 297 CYS B N 1
ATOM 3560 C CA . CYS B 2 297 ? 24.259 -31.917 44.217 1.00 14.80 297 CYS B CA 1
ATOM 3561 C C . CYS B 2 297 ? 23.858 -30.760 45.083 1.00 14.55 297 CYS B C 1
ATOM 3562 O O . CYS B 2 297 ? 23.308 -29.770 44.590 1.00 14.69 297 CYS B O 1
ATOM 3565 N N . CYS B 2 298 ? 24.096 -30.922 46.379 1.00 14.08 298 CYS B N 1
ATOM 3566 C CA A CYS B 2 298 ? 23.789 -29.920 47.365 0.50 13.03 298 CYS B CA 1
ATOM 3567 C CA B CYS B 2 298 ? 23.802 -29.859 47.318 0.50 14.44 298 CYS B CA 1
ATOM 3568 C C . CYS B 2 298 ? 25.083 -29.333 47.934 1.00 13.31 298 CYS B C 1
ATOM 3569 O O . CYS B 2 298 ? 26.047 -30.069 48.164 1.00 13.03 298 CYS B O 1
ATOM 3574 N N . MET B 2 299 ? 25.092 -28.028 48.149 1.00 12.82 299 MET B N 1
ATOM 3575 C CA . MET B 2 299 ? 26.151 -27.371 48.844 1.00 13.00 299 MET B CA 1
ATOM 3576 C C . MET B 2 299 ? 25.638 -27.196 50.289 1.00 13.15 299 MET B C 1
ATOM 3577 O O . MET B 2 299 ? 24.694 -26.428 50.514 1.00 13.83 299 MET B O 1
ATOM 3582 N N . PRO B 2 300 ? 26.280 -27.861 51.271 1.00 13.49 300 PRO B N 1
ATOM 3583 C CA . PRO B 2 300 ? 25.909 -27.714 52.688 1.00 13.25 300 PRO B CA 1
ATOM 3584 C C . PRO B 2 300 ? 26.037 -26.277 53.178 1.00 13.69 300 PRO B C 1
ATOM 3585 O O . PRO B 2 300 ? 26.877 -25.509 52.677 1.00 13.56 300 PRO B O 1
ATOM 3589 N N . ALA B 2 301 ? 25.228 -25.909 54.166 1.00 14.46 301 ALA B N 1
ATOM 3590 C CA . ALA B 2 301 ? 25.272 -24.551 54.700 1.00 14.38 301 ALA B CA 1
ATOM 3591 C C . ALA B 2 301 ? 26.553 -24.233 55.492 1.00 15.79 301 ALA B C 1
ATOM 3592 O O . ALA B 2 301 ? 26.806 -23.063 55.808 1.00 15.14 301 ALA B O 1
ATOM 3594 N N . ASP B 2 302 ? 27.378 -25.243 55.793 1.00 15.87 302 ASP B N 1
ATOM 3595 C CA . ASP B 2 302 ? 28.621 -24.972 56.530 1.00 16.67 302 ASP B CA 1
ATOM 3596 C C . ASP B 2 302 ? 29.878 -24.922 55.624 1.00 16.05 302 ASP B C 1
ATOM 3597 O O . ASP B 2 302 ? 31.005 -24.917 56.119 1.00 15.59 302 ASP B O 1
ATOM 3602 N N . ILE B 2 303 ? 29.680 -24.879 54.306 1.00 15.09 303 ILE B N 1
ATOM 3603 C CA . ILE B 2 303 ? 30.813 -24.740 53.399 1.00 14.90 303 ILE B CA 1
ATOM 3604 C C . ILE B 2 303 ? 30.700 -23.477 52.554 1.00 15.15 303 ILE B C 1
ATOM 3605 O O . ILE B 2 303 ? 29.625 -22.861 52.506 1.00 14.93 303 ILE B O 1
ATOM 3610 N N . ARG B 2 304 ? 31.813 -23.081 51.927 1.00 14.83 304 ARG B N 1
ATOM 3611 C CA . ARG B 2 304 ? 31.804 -22.087 50.843 1.00 14.28 304 ARG B CA 1
ATOM 3612 C C . ARG B 2 304 ? 32.322 -22.759 49.574 1.00 13.97 304 ARG B C 1
ATOM 3613 O O . ARG B 2 304 ? 33.111 -23.719 49.634 1.00 14.24 304 ARG B O 1
ATOM 3621 N N . HIS B 2 305 ? 31.891 -22.258 48.427 1.00 13.13 305 HIS B N 1
ATOM 3622 C CA . HIS B 2 305 ? 32.182 -22.940 47.168 1.00 13.47 305 HIS B CA 1
ATOM 3623 C C . HIS B 2 305 ? 32.560 -21.948 46.097 1.00 13.44 305 HIS B C 1
ATOM 3624 O O . HIS B 2 305 ? 32.086 -20.796 46.110 1.00 12.30 305 HIS B O 1
ATOM 3631 N N . GLN B 2 306 ? 33.381 -22.410 45.152 1.00 13.11 306 GLN B N 1
ATOM 3632 C CA . GLN B 2 306 ? 33.782 -21.596 44.018 1.00 13.48 306 GLN B CA 1
ATOM 3633 C C . GLN B 2 306 ? 33.906 -22.474 42.775 1.00 13.12 306 GLN B C 1
ATOM 3634 O O . GLN B 2 306 ? 34.608 -23.505 42.795 1.00 12.78 306 GLN B O 1
ATOM 3640 N N . GLY B 2 307 ? 33.213 -22.075 41.705 1.00 12.61 307 GLY B N 1
ATOM 3641 C CA . GLY B 2 307 ? 33.098 -22.904 40.489 1.00 12.14 307 GLY B CA 1
ATOM 3642 C C . GLY B 2 307 ? 34.110 -22.603 39.386 1.00 12.38 307 GLY B C 1
ATOM 3643 O O . GLY B 2 307 ? 34.552 -21.458 39.223 1.00 11.21 307 GLY B O 1
ATOM 3644 N N . TYR B 2 308 ? 34.488 -23.664 38.657 1.00 12.40 308 TYR B N 1
ATOM 3645 C CA . TYR B 2 308 ? 35.354 -23.593 37.488 1.00 12.63 308 TYR B CA 1
ATOM 3646 C C . TYR B 2 308 ? 34.691 -24.228 36.262 1.00 12.94 308 TYR B C 1
ATOM 3647 O O . TYR B 2 308 ? 34.334 -25.431 36.269 1.00 12.20 308 TYR B O 1
ATOM 3656 N N . SER B 2 309 ? 34.596 -23.456 35.182 1.00 12.38 309 SER B N 1
ATOM 3657 C CA . SER B 2 309 ? 33.895 -23.926 33.993 1.00 13.76 309 SER B CA 1
ATOM 3658 C C . SER B 2 309 ? 34.705 -23.537 32.766 1.00 13.52 309 SER B C 1
ATOM 3659 O O . SER B 2 309 ? 34.806 -22.360 32.441 1.00 13.44 309 SER B O 1
ATOM 3662 N N . THR B 2 310 ? 35.334 -24.514 32.128 1.00 13.46 310 THR B N 1
ATOM 3663 C CA . THR B 2 310 ? 36.204 -24.191 30.980 1.00 14.26 310 THR B CA 1
ATOM 3664 C C . THR B 2 310 ? 35.405 -23.681 29.798 1.00 14.67 310 THR B C 1
ATOM 3665 O O . THR B 2 310 ? 35.656 -22.585 29.288 1.00 16.26 310 THR B O 1
ATOM 3669 N N . LYS B 2 311 ? 34.452 -24.485 29.353 1.00 14.43 311 LYS B N 1
ATOM 3670 C CA . LYS B 2 311 ? 33.533 -24.053 28.312 1.00 13.96 311 LYS B CA 1
ATOM 3671 C C . LYS B 2 311 ? 32.336 -23.379 28.990 1.00 13.04 311 LYS B C 1
ATOM 3672 O O . LYS B 2 311 ? 31.912 -23.793 30.081 1.00 13.43 311 LYS B O 1
ATOM 3678 N N . ARG B 2 312 ? 31.791 -22.343 28.358 1.00 11.88 312 ARG B N 1
ATOM 3679 C CA . ARG B 2 312 ? 30.580 -21.748 28.882 1.00 11.30 312 ARG B CA 1
ATOM 3680 C C . ARG B 2 312 ? 29.508 -22.854 29.063 1.00 11.64 312 ARG B C 1
ATOM 3681 O O . ARG B 2 312 ? 29.236 -23.583 28.126 1.00 11.07 312 ARG B O 1
ATOM 3689 N N . SER B 2 313 ? 28.931 -22.965 30.269 1.00 11.24 313 SER B N 1
ATOM 3690 C CA . SER B 2 313 ? 28.038 -24.065 30.596 1.00 12.51 313 SER B CA 1
ATOM 3691 C C . SER B 2 313 ? 26.718 -23.556 31.196 1.00 12.39 313 SER B C 1
ATOM 3692 O O . SER B 2 313 ? 26.637 -22.429 31.711 1.00 12.18 313 SER B O 1
ATOM 3695 N N . MET B 2 314 ? 25.699 -24.399 31.136 1.00 12.20 314 MET B N 1
ATOM 3696 C CA . MET B 2 314 ? 24.400 -24.066 31.681 1.00 12.79 314 MET B CA 1
ATOM 3697 C C . MET B 2 314 ? 24.249 -24.716 33.052 1.00 12.64 314 MET B C 1
ATOM 3698 O O . MET B 2 314 ? 24.393 -25.930 33.220 1.00 12.79 314 MET B O 1
ATOM 3703 N N . LEU B 2 315 ? 23.987 -23.902 34.050 1.00 12.22 315 LEU B N 1
ATOM 3704 C CA . LEU B 2 315 ? 23.861 -24.399 35.433 1.00 11.81 315 LEU B CA 1
ATOM 3705 C C . LEU B 2 315 ? 22.531 -23.920 35.985 1.00 12.25 315 LEU B C 1
ATOM 3706 O O . LEU B 2 315 ? 22.164 -22.767 35.769 1.00 12.98 315 LEU B O 1
ATOM 3711 N N . LEU B 2 316 ? 21.795 -24.805 36.666 1.00 12.42 316 LEU B N 1
ATOM 3712 C CA . LEU B 2 316 ? 20.622 -24.395 37.420 1.00 12.19 316 LEU B CA 1
ATOM 3713 C C . LEU B 2 316 ? 21.040 -24.252 38.880 1.00 12.35 316 LEU B C 1
ATOM 3714 O O . LEU B 2 316 ? 21.491 -25.227 39.496 1.00 12.22 316 LEU B O 1
ATOM 3719 N N . VAL B 2 317 ? 20.915 -23.054 39.435 1.00 11.77 317 VAL B N 1
ATOM 3720 C CA . VAL B 2 317 ? 21.115 -22.877 40.864 1.00 12.66 317 VAL B CA 1
ATOM 3721 C C . VAL B 2 317 ? 19.706 -22.859 41.472 1.00 13.28 317 VAL B C 1
ATOM 3722 O O . VAL B 2 317 ? 18.838 -22.077 41.036 1.00 13.28 317 VAL B O 1
ATOM 3726 N N . TRP B 2 318 ? 19.483 -23.703 42.479 1.00 14.00 318 TRP B N 1
ATOM 3727 C CA . TRP B 2 318 ? 18.171 -23.808 43.105 1.00 14.51 318 TRP B CA 1
ATOM 3728 C C . TRP B 2 318 ? 18.199 -23.336 44.543 1.00 15.47 318 TRP B C 1
ATOM 3729 O O . TRP B 2 318 ? 18.911 -23.910 45.382 1.00 15.36 318 TRP B O 1
ATOM 3740 N N . GLU B 2 319 ? 17.459 -22.257 44.810 1.00 15.48 319 GLU B N 1
ATOM 3741 C CA . GLU B 2 319 ? 17.448 -21.639 46.129 1.00 16.61 319 GLU B CA 1
ATOM 3742 C C . GLU B 2 319 ? 16.094 -21.785 46.820 1.00 15.56 319 GLU B C 1
ATOM 3743 O O . GLU B 2 319 ? 15.047 -21.812 46.167 1.00 15.45 319 GLU B O 1
ATOM 3749 N N . ASN B 2 320 ? 16.153 -21.842 48.148 1.00 15.10 320 ASN B N 1
ATOM 3750 C CA . ASN B 2 320 ? 15.015 -21.606 49.026 1.00 15.49 320 ASN B CA 1
ATOM 3751 C C . ASN B 2 320 ? 15.194 -20.214 49.652 1.00 15.57 320 ASN B C 1
ATOM 3752 O O . ASN B 2 320 ? 16.038 -20.020 50.540 1.00 15.93 320 ASN B O 1
ATOM 3757 N N . GLY B 2 321 ? 14.408 -19.249 49.197 1.00 15.65 321 GLY B N 1
ATOM 3758 C CA . GLY B 2 321 ? 14.570 -17.863 49.639 1.00 15.82 321 GLY B CA 1
ATOM 3759 C C . GLY B 2 321 ? 13.883 -17.502 50.957 1.00 16.23 321 GLY B C 1
ATOM 3760 O O . GLY B 2 321 ? 13.748 -16.312 51.292 1.00 15.41 321 GLY B O 1
ATOM 3761 N N . SER B 2 322 ? 13.426 -18.501 51.705 1.00 16.63 322 SER B N 1
ATOM 3762 C CA . SER B 2 322 ? 12.716 -18.233 52.967 1.00 17.29 322 SER B CA 1
ATOM 3763 C C . SER B 2 322 ? 13.660 -17.534 53.936 1.00 17.61 322 SER B C 1
ATOM 3764 O O . SER B 2 322 ? 14.772 -18.014 54.136 1.00 18.84 322 SER B O 1
ATOM 3767 N N . PRO B 2 323 ? 13.236 -16.389 54.518 1.00 17.93 323 PRO B N 1
ATOM 3768 C CA . PRO B 2 323 ? 14.080 -15.685 55.475 1.00 16.75 323 PRO B CA 1
ATOM 3769 C C . PRO B 2 323 ? 14.198 -16.396 56.817 1.00 16.29 323 PRO B C 1
ATOM 3770 O O . PRO B 2 323 ? 15.017 -15.992 57.607 1.00 15.66 323 PRO B O 1
ATOM 3774 N N . LYS B 2 324 ? 13.429 -17.460 57.077 1.00 16.11 324 LYS B N 1
ATOM 3775 C CA . LYS B 2 324 ? 13.526 -18.133 58.385 1.00 17.14 324 LYS B CA 1
ATOM 3776 C C . LYS B 2 324 ? 14.802 -18.969 58.506 1.00 16.68 324 LYS B C 1
ATOM 3777 O O . LYS B 2 324 ? 15.230 -19.267 59.616 1.00 15.95 324 LYS B O 1
ATOM 3783 N N . ILE B 2 325 ? 15.406 -19.336 57.375 1.00 15.77 325 ILE B N 1
ATOM 3784 C CA . ILE B 2 325 ? 16.474 -20.359 57.364 1.00 15.39 325 ILE B CA 1
ATOM 3785 C C . ILE B 2 325 ? 17.730 -19.977 58.153 1.00 15.65 325 ILE B C 1
ATOM 3786 O O . ILE B 2 325 ? 18.190 -20.766 58.984 1.00 15.71 325 ILE B O 1
ATOM 3791 N N . PRO B 2 326 ? 18.281 -18.768 57.938 1.00 15.80 326 PRO B N 1
ATOM 3792 C CA . PRO B 2 326 ? 19.583 -18.533 58.600 1.00 16.42 326 PRO B CA 1
ATOM 3793 C C . PRO B 2 326 ? 19.558 -18.649 60.139 1.00 17.21 326 PRO B C 1
ATOM 3794 O O . PRO B 2 326 ? 20.501 -19.184 60.724 1.00 17.37 326 PRO B O 1
ATOM 3798 N N . GLN B 2 327 ? 18.490 -18.198 60.794 1.00 17.80 327 GLN B N 1
ATOM 3799 C CA . GLN B 2 327 ? 18.424 -18.344 62.258 1.00 18.70 327 GLN B CA 1
ATOM 3800 C C . GLN B 2 327 ? 18.278 -19.819 62.651 1.00 17.97 327 GLN B C 1
ATOM 3801 O O . GLN B 2 327 ? 18.823 -20.266 63.656 1.00 17.77 327 GLN B O 1
ATOM 3807 N N . MET B 2 328 ? 17.501 -20.564 61.881 1.00 17.64 328 MET B N 1
ATOM 3808 C CA . MET B 2 328 ? 17.322 -21.968 62.160 1.00 18.75 328 MET B CA 1
ATOM 3809 C C . MET B 2 328 ? 18.639 -22.744 62.085 1.00 20.29 328 MET B C 1
ATOM 3810 O O . MET B 2 328 ? 18.935 -23.547 62.986 1.00 20.40 328 MET B O 1
ATOM 3815 N N . ILE B 2 329 ? 19.438 -22.481 61.049 1.00 20.46 329 ILE B N 1
ATOM 3816 C CA . ILE B 2 329 ? 20.784 -23.077 60.938 1.00 22.80 329 ILE B CA 1
ATOM 3817 C C . ILE B 2 329 ? 21.642 -22.701 62.155 1.00 22.80 329 ILE B C 1
ATOM 3818 O O . ILE B 2 329 ? 22.218 -23.560 62.797 1.00 21.93 329 ILE B O 1
ATOM 3823 N N . ALA B 2 330 ? 21.694 -21.416 62.465 1.00 23.36 330 ALA B N 1
ATOM 3824 C CA . ALA B 2 330 ? 22.398 -20.912 63.644 1.00 24.47 330 ALA B CA 1
ATOM 3825 C C . ALA B 2 330 ? 21.987 -21.637 64.934 1.00 25.05 330 ALA B C 1
ATOM 3826 O O . ALA B 2 330 ? 22.834 -21.975 65.744 1.00 26.40 330 ALA B O 1
ATOM 3828 N N . ASP B 2 331 ? 20.693 -21.898 65.102 1.00 25.45 331 ASP B N 1
ATOM 3829 C CA . ASP B 2 331 ? 20.154 -22.578 66.292 1.00 23.43 331 ASP B CA 1
ATOM 3830 C C . ASP B 2 331 ? 20.355 -24.078 66.264 1.00 22.97 331 ASP B C 1
ATOM 3831 O O . ASP B 2 331 ? 20.264 -24.731 67.294 1.00 24.77 331 ASP B O 1
ATOM 3836 N N . GLY B 2 332 ? 20.573 -24.633 65.081 1.00 21.15 332 GLY B N 1
ATOM 3837 C CA . GLY B 2 332 ? 20.587 -26.072 64.916 1.00 20.50 332 GLY B CA 1
ATOM 3838 C C . GLY B 2 332 ? 19.183 -26.637 64.900 1.00 21.37 332 GLY B C 1
ATOM 3839 O O . GLY B 2 332 ? 19.002 -27.825 65.125 1.00 21.47 332 GLY B O 1
ATOM 3840 N N . THR B 2 333 ? 18.182 -25.783 64.647 1.00 19.24 333 THR B N 1
ATOM 3841 C CA . THR B 2 333 ? 16.818 -26.251 64.364 1.00 17.88 333 THR B CA 1
ATOM 3842 C C . THR B 2 333 ? 16.596 -26.602 62.895 1.00 17.78 333 THR B C 1
ATOM 3843 O O . THR B 2 333 ? 15.569 -27.191 62.546 1.00 18.43 333 THR B O 1
ATOM 3847 N N . ALA B 2 334 ? 17.520 -26.193 62.034 1.00 16.11 334 ALA B N 1
ATOM 3848 C CA . ALA B 2 334 ? 17.537 -26.670 60.649 1.00 17.03 334 ALA B CA 1
ATOM 3849 C C . ALA B 2 334 ? 18.891 -27.356 60.408 1.00 17.49 334 ALA B C 1
ATOM 3850 O O . ALA B 2 334 ? 19.894 -26.883 60.935 1.00 17.97 334 ALA B O 1
ATOM 3852 N N . PRO B 2 335 ? 18.927 -28.454 59.611 1.00 18.66 335 PRO B N 1
ATOM 3853 C CA . PRO B 2 335 ? 20.201 -29.150 59.423 1.00 19.88 335 PRO B CA 1
ATOM 3854 C C . PRO B 2 335 ? 21.132 -28.442 58.432 1.00 20.34 335 PRO B C 1
ATOM 3855 O O . PRO B 2 335 ? 20.698 -27.625 57.627 1.00 21.21 335 PRO B O 1
ATOM 3859 N N . VAL B 2 336 ? 22.409 -28.783 58.485 1.00 20.70 336 VAL B N 1
ATOM 3860 C CA . VAL B 2 336 ? 23.393 -28.165 57.616 1.00 22.07 336 VAL B CA 1
ATOM 3861 C C . VAL B 2 336 ? 23.415 -28.873 56.252 1.00 21.94 336 VAL B C 1
ATOM 3862 O O . VAL B 2 336 ? 23.884 -28.326 55.249 1.00 21.73 336 VAL B O 1
ATOM 3866 N N . VAL B 2 337 ? 22.855 -30.084 56.228 1.00 21.25 337 VAL B N 1
ATOM 3867 C CA . VAL B 2 337 ? 22.657 -30.862 55.009 1.00 21.46 337 VAL B CA 1
ATOM 3868 C C . VAL B 2 337 ? 21.160 -31.201 54.961 1.00 22.97 337 VAL B C 1
ATOM 3869 O O . VAL B 2 337 ? 20.587 -31.583 55.982 1.00 20.76 337 VAL B O 1
ATOM 3873 N N . PRO B 2 338 ? 20.505 -31.046 53.788 1.00 24.48 338 PRO B N 1
ATOM 3874 C CA . PRO B 2 338 ? 19.024 -31.185 53.784 1.00 26.04 338 PRO B CA 1
ATOM 3875 C C . PRO B 2 338 ? 18.489 -32.611 53.914 1.00 28.39 338 PRO B C 1
ATOM 3876 O O . PRO B 2 338 ? 17.303 -32.803 54.185 1.00 30.72 338 PRO B O 1
ATOM 3880 N N . VAL B 2 339 ? 19.354 -33.595 53.719 1.00 29.28 339 VAL B N 1
ATOM 3881 C CA . VAL B 2 339 ? 18.955 -34.987 53.610 1.00 31.88 339 VAL B CA 1
ATOM 3882 C C . VAL B 2 339 ? 20.076 -35.820 54.221 1.00 33.86 339 VAL B C 1
ATOM 3883 O O . VAL B 2 339 ? 21.252 -35.537 53.966 1.00 32.20 339 VAL B O 1
ATOM 3887 N N . THR B 2 340 ? 19.742 -36.829 55.025 1.00 36.00 340 THR B N 1
ATOM 3888 C CA . THR B 2 340 ? 20.743 -37.856 55.385 1.00 38.94 340 THR B CA 1
ATOM 3889 C C . THR B 2 340 ? 20.271 -39.275 55.028 1.00 40.16 340 THR B C 1
ATOM 3890 O O . THR B 2 340 ? 19.068 -39.535 54.963 1.00 39.46 340 THR B O 1
ATOM 3894 N N . PHE B 2 341 ? 21.218 -40.180 54.777 1.00 40.89 341 PHE B N 1
ATOM 3895 C CA . PHE B 2 341 ? 20.890 -41.541 54.317 1.00 42.20 341 PHE B CA 1
ATOM 3896 C C . PHE B 2 341 ? 21.903 -42.591 54.772 1.00 44.86 341 PHE B C 1
ATOM 3897 O O . PHE B 2 341 ? 23.112 -42.427 54.591 1.00 48.58 341 PHE B O 1
ATOM 3905 N N . ASP C 1 3 ? -34.974 11.204 33.584 1.00 38.97 3 ASP C N 1
ATOM 3906 C CA . ASP C 1 3 ? -33.516 11.097 33.293 1.00 39.96 3 ASP C CA 1
ATOM 3907 C C . ASP C 1 3 ? -32.847 10.156 34.304 1.00 33.73 3 ASP C C 1
ATOM 3908 O O . ASP C 1 3 ? -33.084 10.280 35.505 1.00 35.41 3 ASP C O 1
ATOM 3913 N N . VAL C 1 4 ? -32.017 9.226 33.832 1.00 29.02 4 VAL C N 1
ATOM 3914 C CA . VAL C 1 4 ? -31.440 8.191 34.712 1.00 24.23 4 VAL C CA 1
ATOM 3915 C C . VAL C 1 4 ? -30.451 8.742 35.759 1.00 21.92 4 VAL C C 1
ATOM 3916 O O . VAL C 1 4 ? -29.502 9.434 35.432 1.00 21.27 4 VAL C O 1
ATOM 3920 N N . VAL C 1 5 ? -30.690 8.443 37.025 1.00 19.83 5 VAL C N 1
ATOM 3921 C CA . VAL C 1 5 ? -29.782 8.881 38.083 1.00 19.19 5 VAL C CA 1
ATOM 3922 C C . VAL C 1 5 ? -29.335 7.684 38.942 1.00 17.44 5 VAL C C 1
ATOM 3923 O O . VAL C 1 5 ? -30.134 7.038 39.631 1.00 17.94 5 VAL C O 1
ATOM 3927 N N . THR C 1 6 ? -28.055 7.379 38.860 1.00 15.60 6 THR C N 1
ATOM 3928 C CA . THR C 1 6 ? -27.456 6.316 39.643 1.00 15.19 6 THR C CA 1
ATOM 3929 C C . THR C 1 6 ? -26.955 6.912 40.971 1.00 15.53 6 THR C C 1
ATOM 3930 O O . THR C 1 6 ? -26.068 7.759 40.989 1.00 16.37 6 THR C O 1
ATOM 3934 N N . GLU C 1 7 ? -27.537 6.473 42.076 1.00 15.54 7 GLU C N 1
ATOM 3935 C CA . GLU C 1 7 ? -27.258 7.057 43.388 1.00 16.34 7 GLU C CA 1
ATOM 3936 C C . GLU C 1 7 ? -26.037 6.415 44.032 1.00 15.15 7 GLU C C 1
ATOM 3937 O O . GLU C 1 7 ? -26.061 5.214 44.316 1.00 14.55 7 GLU C O 1
ATOM 3943 N N . PHE C 1 8 ? -24.971 7.196 44.225 1.00 14.60 8 PHE C N 1
ATOM 3944 C CA . PHE C 1 8 ? -23.770 6.736 44.950 1.00 13.98 8 PHE C CA 1
ATOM 3945 C C . PHE C 1 8 ? -23.679 7.505 46.258 1.00 14.60 8 PHE C C 1
ATOM 3946 O O . PHE C 1 8 ? -24.151 8.644 46.336 1.00 14.55 8 PHE C O 1
ATOM 3954 N N . GLY C 1 9 ? -23.074 6.889 47.258 1.00 14.29 9 GLY C N 1
ATOM 3955 C CA . GLY C 1 9 ? -22.925 7.481 48.582 1.00 14.16 9 GLY C CA 1
ATOM 3956 C C . GLY C 1 9 ? -21.672 8.357 48.575 1.00 14.38 9 GLY C C 1
ATOM 3957 O O . GLY C 1 9 ? -20.899 8.348 47.611 1.00 13.31 9 GLY C O 1
ATOM 3958 N N . ALA C 1 10 ? -21.508 9.134 49.638 1.00 14.53 10 ALA C N 1
ATOM 3959 C CA . ALA C 1 10 ? -20.325 9.986 49.867 1.00 15.53 10 ALA C CA 1
ATOM 3960 C C . ALA C 1 10 ? -20.239 10.223 51.367 1.00 16.36 10 ALA C C 1
ATOM 3961 O O . ALA C 1 10 ? -21.252 10.087 52.063 1.00 16.41 10 ALA C O 1
ATOM 3963 N N . LEU C 1 11 ? -19.058 10.604 51.858 1.00 17.15 11 LEU C N 1
ATOM 3964 C CA . LEU C 1 11 ? -18.864 10.929 53.276 1.00 19.63 11 LEU C CA 1
ATOM 3965 C C . LEU C 1 11 ? -19.922 11.911 53.768 1.00 21.20 11 LEU C C 1
ATOM 3966 O O . LEU C 1 11 ? -20.409 11.778 54.884 1.00 22.68 11 LEU C O 1
ATOM 3971 N N . THR C 1 12 ? -20.277 12.869 52.913 1.00 22.35 12 THR C N 1
ATOM 3972 C CA . THR C 1 12 ? -21.177 13.977 53.298 1.00 26.62 12 THR C CA 1
ATOM 3973 C C . THR C 1 12 ? -22.624 13.718 52.909 1.00 25.30 12 THR C C 1
ATOM 3974 O O . THR C 1 12 ? -23.508 14.541 53.168 1.00 25.78 12 THR C O 1
ATOM 3978 N N . ASP C 1 13 ? -22.872 12.581 52.271 1.00 22.93 13 ASP C N 1
ATOM 3979 C CA . ASP C 1 13 ? -24.192 12.330 51.740 1.00 21.11 13 ASP C CA 1
ATOM 3980 C C . ASP C 1 13 ? -24.402 10.848 51.571 1.00 19.51 13 ASP C C 1
ATOM 3981 O O . ASP C 1 13 ? -24.127 10.319 50.518 1.00 17.95 13 ASP C O 1
ATOM 3986 N N . TYR C 1 14 ? -24.899 10.188 52.609 1.00 18.50 14 TYR C N 1
ATOM 3987 C CA . TYR C 1 14 ? -25.345 8.798 52.496 1.00 19.03 14 TYR C CA 1
ATOM 3988 C C . TYR C 1 14 ? -26.646 8.678 53.265 1.00 20.75 14 TYR C C 1
ATOM 3989 O O . TYR C 1 14 ? -26.954 9.539 54.085 1.00 19.43 14 TYR C O 1
ATOM 3998 N N . ARG C 1 15 ? -27.393 7.606 53.018 1.00 21.78 15 ARG C N 1
ATOM 3999 C CA . ARG C 1 15 ? -28.688 7.388 53.646 1.00 25.04 15 ARG C CA 1
ATOM 4000 C C . ARG C 1 15 ? -28.777 5.921 54.006 1.00 24.76 15 ARG C C 1
ATOM 4001 O O . ARG C 1 15 ? -29.216 5.110 53.205 1.00 25.55 15 ARG C O 1
ATOM 4009 N N . LYS C 1 16 ? -28.342 5.591 55.213 1.00 24.24 16 LYS C N 1
ATOM 4010 C CA . LYS C 1 16 ? -28.244 4.224 55.680 1.00 24.05 16 LYS C CA 1
ATOM 4011 C C . LYS C 1 16 ? -29.619 3.538 55.662 1.00 23.51 16 LYS C C 1
ATOM 4012 O O . LYS C 1 16 ? -30.634 4.164 55.987 1.00 23.51 16 LYS C O 1
ATOM 4018 N N . GLY C 1 17 ? -29.660 2.265 55.274 1.00 21.33 17 GLY C N 1
ATOM 4019 C CA . GLY C 1 17 ? -30.896 1.467 55.336 1.00 20.71 17 GLY C CA 1
ATOM 4020 C C . GLY C 1 17 ? -30.942 0.770 56.685 1.00 20.58 17 GLY C C 1
ATOM 4021 O O . GLY C 1 17 ? -30.562 1.365 57.686 1.00 18.60 17 GLY C O 1
ATOM 4022 N N . GLY C 1 18 ? -31.356 -0.499 56.728 1.00 19.52 18 GLY C N 1
ATOM 4023 C CA . GLY C 1 18 ? -31.326 -1.209 57.999 1.00 18.64 18 GLY C CA 1
ATOM 4024 C C . GLY C 1 18 ? -32.069 -2.524 57.989 1.00 19.03 18 GLY C C 1
ATOM 4025 O O . GLY C 1 18 ? -32.485 -3.011 56.929 1.00 17.47 18 GLY C O 1
ATOM 4026 N N . VAL C 1 19 ? -32.225 -3.092 59.186 1.00 18.02 19 VAL C N 1
ATOM 4027 C CA . VAL C 1 19 ? -32.832 -4.397 59.346 1.00 18.35 19 VAL C CA 1
ATOM 4028 C C . VAL C 1 19 ? -34.229 -4.292 59.965 1.00 19.33 19 VAL C C 1
ATOM 4029 O O . VAL C 1 19 ? -34.425 -3.720 61.036 1.00 19.07 19 VAL C O 1
ATOM 4033 N N . GLU C 1 20 ? -35.186 -4.881 59.282 1.00 19.22 20 GLU C N 1
ATOM 4034 C CA . GLU C 1 20 ? -36.542 -4.935 59.746 1.00 20.46 20 GLU C CA 1
ATOM 4035 C C . GLU C 1 20 ? -36.691 -6.374 60.233 1.00 20.39 20 GLU C C 1
ATOM 4036 O O . GLU C 1 20 ? -36.441 -7.311 59.485 1.00 19.10 20 GLU C O 1
ATOM 4042 N N . ILE C 1 21 ? -37.074 -6.556 61.493 1.00 19.43 21 ILE C N 1
ATOM 4043 C CA . ILE C 1 21 ? -37.161 -7.899 62.076 1.00 21.06 21 ILE C CA 1
ATOM 4044 C C . ILE C 1 21 ? -38.554 -8.530 61.993 1.00 20.12 21 ILE C C 1
ATOM 4045 O O . ILE C 1 21 ? -39.542 -7.886 62.293 1.00 20.19 21 ILE C O 1
ATOM 4050 N N . ILE C 1 22 ? -38.637 -9.789 61.577 1.00 19.40 22 ILE C N 1
ATOM 4051 C CA . ILE C 1 22 ? -39.898 -10.506 61.715 1.00 19.13 22 ILE C CA 1
ATOM 4052 C C . ILE C 1 22 ? -39.722 -11.441 62.894 1.00 20.96 22 ILE C C 1
ATOM 4053 O O . ILE C 1 22 ? -40.497 -11.381 63.833 1.00 21.48 22 ILE C O 1
ATOM 4058 N N . ASP C 1 23 ? -38.669 -12.264 62.850 1.00 21.27 23 ASP C N 1
ATOM 4059 C CA . ASP C 1 23 ? -38.275 -13.110 63.960 1.00 23.82 23 ASP C CA 1
ATOM 4060 C C . ASP C 1 23 ? -36.776 -13.392 63.878 1.00 24.16 23 ASP C C 1
ATOM 4061 O O . ASP C 1 23 ? -36.357 -14.369 63.266 1.00 24.45 23 ASP C O 1
ATOM 4066 N N . ASP C 1 24 ? -35.970 -12.524 64.480 1.00 24.26 24 ASP C N 1
ATOM 4067 C CA . ASP C 1 24 ? -34.519 -12.648 64.382 1.00 24.58 24 ASP C CA 1
ATOM 4068 C C . ASP C 1 24 ? -33.842 -11.688 65.361 1.00 24.79 24 ASP C C 1
ATOM 4069 O O . ASP C 1 24 ? -34.489 -10.949 66.096 1.00 23.28 24 ASP C O 1
ATOM 4074 N N . ASP C 1 25 ? -32.522 -11.718 65.358 1.00 25.33 25 ASP C N 1
ATOM 4075 C CA . ASP C 1 25 ? -31.729 -10.777 66.113 1.00 25.67 25 ASP C CA 1
ATOM 4076 C C . ASP C 1 25 ? -31.018 -9.870 65.099 1.00 24.18 25 ASP C C 1
ATOM 4077 O O . ASP C 1 25 ? -30.209 -10.354 64.326 1.00 22.29 25 ASP C O 1
ATOM 4082 N N . PRO C 1 26 ? -31.313 -8.552 65.102 1.00 24.44 26 PRO C N 1
ATOM 4083 C CA . PRO C 1 26 ? -30.662 -7.684 64.109 1.00 24.41 26 PRO C CA 1
ATOM 4084 C C . PRO C 1 26 ? -29.123 -7.739 64.115 1.00 24.32 26 PRO C C 1
ATOM 4085 O O . PRO C 1 26 ? -28.517 -7.541 63.058 1.00 21.98 26 PRO C O 1
ATOM 4089 N N . ARG C 1 27 ? -28.504 -7.999 65.272 1.00 25.50 27 ARG C N 1
ATOM 4090 C CA . ARG C 1 27 ? -27.029 -8.097 65.373 1.00 27.87 27 ARG C CA 1
ATOM 4091 C C . ARG C 1 27 ? -26.408 -9.110 64.409 1.00 26.04 27 ARG C C 1
ATOM 4092 O O . ARG C 1 27 ? -25.255 -8.960 64.018 1.00 25.12 27 ARG C O 1
ATOM 4100 N N . ASN C 1 28 ? -27.154 -10.166 64.077 1.00 25.77 28 ASN C N 1
ATOM 4101 C CA . ASN C 1 28 ? -26.688 -11.235 63.191 1.00 24.42 28 ASN C CA 1
ATOM 4102 C C . ASN C 1 28 ? -26.272 -10.739 61.813 1.00 22.45 28 ASN C C 1
ATOM 4103 O O . ASN C 1 28 ? -25.486 -11.401 61.127 1.00 23.03 28 ASN C O 1
ATOM 4108 N N . TYR C 1 29 ? -26.831 -9.594 61.415 1.00 20.54 29 TYR C N 1
ATOM 4109 C CA . TYR C 1 29 ? -26.608 -9.014 60.096 1.00 19.07 29 TYR C CA 1
ATOM 4110 C C . TYR C 1 29 ? -25.465 -7.998 60.079 1.00 19.06 29 TYR C C 1
ATOM 4111 O O . TYR C 1 29 ? -25.096 -7.518 59.016 1.00 18.60 29 TYR C O 1
ATOM 4120 N N . VAL C 1 30 ? -24.903 -7.691 61.255 1.00 17.74 30 VAL C N 1
ATOM 4121 C CA . VAL C 1 30 ? -23.723 -6.814 61.380 1.00 17.83 30 VAL C CA 1
ATOM 4122 C C . VAL C 1 30 ? -23.792 -5.643 60.393 1.00 18.83 30 VAL C C 1
ATOM 4123 O O . VAL C 1 30 ? -22.899 -5.445 59.548 1.00 19.38 30 VAL C O 1
ATOM 4127 N N . PHE C 1 31 ? -24.864 -4.863 60.495 1.00 18.16 31 PHE C N 1
ATOM 4128 C CA . PHE C 1 31 ? -25.176 -3.867 59.478 1.00 17.72 31 PHE C CA 1
ATOM 4129 C C . PHE C 1 31 ? -24.446 -2.563 59.755 1.00 17.13 31 PHE C C 1
ATOM 4130 O O . PHE C 1 31 ? -24.521 -2.047 60.852 1.00 17.27 31 PHE C O 1
ATOM 4138 N N . SER C 1 32 ? -23.757 -2.015 58.764 1.00 16.03 32 SER C N 1
ATOM 4139 C CA . SER C 1 32 ? -23.181 -0.679 58.904 1.00 16.10 32 SER C CA 1
ATOM 4140 C C . SER C 1 32 ? -23.141 0.064 57.573 1.00 16.42 32 SER C C 1
ATOM 4141 O O . SER C 1 32 ? -23.447 -0.503 56.512 1.00 16.59 32 SER C O 1
ATOM 4144 N N . ASN C 1 33 ? -22.779 1.344 57.621 1.00 16.19 33 ASN C N 1
ATOM 4145 C CA . ASN C 1 33 ? -22.568 2.071 56.394 1.00 15.58 33 ASN C CA 1
ATOM 4146 C C . ASN C 1 33 ? -21.114 2.504 56.343 1.00 16.32 33 ASN C C 1
ATOM 4147 O O . ASN C 1 33 ? -20.607 3.121 57.299 1.00 15.28 33 ASN C O 1
ATOM 4152 N N . VAL C 1 34 ? -20.438 2.182 55.236 1.00 14.94 34 VAL C N 1
ATOM 4153 C CA . VAL C 1 34 ? -18.985 2.348 55.193 1.00 15.12 34 VAL C CA 1
ATOM 4154 C C . VAL C 1 34 ? -18.575 3.827 55.204 1.00 15.13 34 VAL C C 1
ATOM 4155 O O . VAL C 1 34 ? -17.484 4.177 55.677 1.00 15.30 34 VAL C O 1
ATOM 4159 N N . PHE C 1 35 ? -19.457 4.684 54.697 1.00 14.87 35 PHE C N 1
ATOM 4160 C CA . PHE C 1 35 ? -19.227 6.134 54.714 1.00 15.91 35 PHE C CA 1
ATOM 4161 C C . PHE C 1 35 ? -19.320 6.691 56.137 1.00 16.74 35 PHE C C 1
ATOM 4162 O O . PHE C 1 35 ? -18.484 7.513 56.542 1.00 18.21 35 PHE C O 1
ATOM 4170 N N . GLU C 1 36 ? -20.318 6.235 56.889 1.00 17.04 36 GLU C N 1
ATOM 4171 C CA . GLU C 1 36 ? -20.465 6.615 58.287 1.00 18.50 36 GLU C CA 1
ATOM 4172 C C . GLU C 1 36 ? -19.271 6.175 59.139 1.00 17.78 36 GLU C C 1
ATOM 4173 O O . GLU C 1 36 ? -18.726 6.962 59.917 1.00 17.94 36 GLU C O 1
ATOM 4179 N N . VAL C 1 37 ? -18.878 4.914 58.976 1.00 15.98 37 VAL C N 1
ATOM 4180 C CA . VAL C 1 37 ? -17.672 4.374 59.593 1.00 15.85 37 VAL C CA 1
ATOM 4181 C C . VAL C 1 37 ? -16.399 5.187 59.281 1.00 15.97 37 VAL C C 1
ATOM 4182 O O . VAL C 1 37 ? -15.697 5.554 60.210 1.00 15.48 37 VAL C O 1
ATOM 4186 N N . ALA C 1 38 ? -16.122 5.474 58.003 1.00 14.87 38 ALA C N 1
ATOM 4187 C CA . ALA C 1 38 ? -14.977 6.317 57.625 1.00 16.10 38 ALA C CA 1
ATOM 4188 C C . ALA C 1 38 ? -15.068 7.747 58.196 1.00 16.97 38 ALA C C 1
ATOM 4189 O O . ALA C 1 38 ? -14.049 8.301 58.654 1.00 16.12 38 ALA C O 1
ATOM 4191 N N . ALA C 1 39 ? -16.277 8.336 58.178 1.00 17.42 39 ALA C N 1
ATOM 4192 C CA . ALA C 1 39 ? -16.472 9.707 58.683 1.00 18.92 39 ALA C CA 1
ATOM 4193 C C . ALA C 1 39 ? -16.174 9.783 60.194 1.00 20.00 39 ALA C C 1
ATOM 4194 O O . ALA C 1 39 ? -15.713 10.814 60.685 1.00 20.18 39 ALA C O 1
ATOM 4196 N N . ASN C 1 40 ? -16.405 8.674 60.895 1.00 19.81 40 ASN C N 1
ATOM 4197 C CA . ASN C 1 40 ? -16.216 8.584 62.338 1.00 22.18 40 ASN C CA 1
ATOM 4198 C C . ASN C 1 40 ? -14.822 8.083 62.763 1.00 23.14 40 ASN C C 1
ATOM 4199 O O . ASN C 1 40 ? -14.520 8.057 63.948 1.00 24.47 40 ASN C O 1
ATOM 4204 N N . ALA C 1 41 ? -13.986 7.679 61.811 1.00 21.55 41 ALA C N 1
ATOM 4205 C CA . ALA C 1 41 ? -12.649 7.183 62.158 1.00 22.63 41 ALA C CA 1
ATOM 4206 C C . ALA C 1 41 ? -11.614 8.309 62.145 1.00 21.99 41 ALA C C 1
ATOM 4207 O O . ALA C 1 41 ? -11.897 9.397 61.637 1.00 23.94 41 ALA C O 1
ATOM 4209 N N . ALA C 1 42 ? -10.432 8.053 62.712 1.00 21.43 42 ALA C N 1
ATOM 4210 C CA . ALA C 1 42 ? -9.265 8.932 62.541 1.00 21.04 42 ALA C CA 1
ATOM 4211 C C . ALA C 1 42 ? -8.731 8.825 61.102 1.00 21.18 42 ALA C C 1
ATOM 4212 O O . ALA C 1 42 ? -8.991 7.830 60.439 1.00 22.24 42 ALA C O 1
ATOM 4214 N N . PRO C 1 43 ? -7.962 9.824 60.610 1.00 20.98 43 PRO C N 1
ATOM 4215 C CA . PRO C 1 43 ? -7.472 9.662 59.222 1.00 19.97 43 PRO C CA 1
ATOM 4216 C C . PRO C 1 43 ? -6.606 8.410 59.001 1.00 19.44 43 PRO C C 1
ATOM 4217 O O . PRO C 1 43 ? -5.717 8.116 59.803 1.00 17.74 43 PRO C O 1
ATOM 4221 N N . TYR C 1 44 ? -6.902 7.673 57.930 1.00 18.80 44 TYR C N 1
ATOM 4222 C CA . TYR C 1 44 ? -6.176 6.430 57.559 1.00 18.41 44 TYR C CA 1
ATOM 4223 C C . TYR C 1 44 ? -6.320 5.247 58.519 1.00 19.13 44 TYR C C 1
ATOM 4224 O O . TYR C 1 44 ? -5.728 4.174 58.320 1.00 18.87 44 TYR C O 1
ATOM 4233 N N . GLU C 1 45 ? -7.135 5.422 59.546 1.00 18.74 45 GLU C N 1
ATOM 4234 C CA . GLU C 1 45 ? -7.480 4.311 60.398 1.00 19.43 45 GLU C CA 1
ATOM 4235 C C . GLU C 1 45 ? -8.360 3.305 59.645 1.00 18.43 45 GLU C C 1
ATOM 4236 O O . GLU C 1 45 ? -9.412 3.646 59.098 1.00 18.66 45 GLU C O 1
ATOM 4242 N N . ARG C 1 46 ? -7.931 2.052 59.652 1.00 17.33 46 ARG C N 1
ATOM 4243 C CA . ARG C 1 46 ? -8.581 1.000 58.879 1.00 16.90 46 ARG C CA 1
ATOM 4244 C C . ARG C 1 46 ? -9.524 0.129 59.715 1.00 16.30 46 ARG C C 1
ATOM 4245 O O . ARG C 1 46 ? -9.127 -0.874 60.334 1.00 16.72 46 ARG C O 1
ATOM 4253 N N . VAL C 1 47 ? -10.795 0.510 59.702 1.00 16.05 47 VAL C N 1
ATOM 4254 C CA . VAL C 1 47 ? -11.799 -0.086 60.574 1.00 16.19 47 VAL C CA 1
ATOM 4255 C C . VAL C 1 47 ? -12.426 -1.278 59.862 1.00 16.28 47 VAL C C 1
ATOM 4256 O O . VAL C 1 47 ? -12.889 -1.133 58.723 1.00 17.54 47 VAL C O 1
ATOM 4260 N N . ALA C 1 48 ? -12.433 -2.451 60.493 1.00 15.27 48 ALA C N 1
ATOM 4261 C CA . ALA C 1 48 ? -13.094 -3.620 59.893 1.00 14.48 48 ALA C CA 1
ATOM 4262 C C . ALA C 1 48 ? -14.601 -3.344 59.801 1.00 14.54 48 ALA C C 1
ATOM 4263 O O . ALA C 1 48 ? -15.226 -2.946 60.796 1.00 13.84 48 ALA C O 1
ATOM 4265 N N . VAL C 1 49 ? -15.175 -3.507 58.610 1.00 13.86 49 VAL C N 1
ATOM 4266 C CA . VAL C 1 49 ? -16.633 -3.417 58.440 1.00 14.07 49 VAL C CA 1
ATOM 4267 C C . VAL C 1 49 ? -17.233 -4.741 57.966 1.00 14.43 49 VAL C C 1
ATOM 4268 O O . VAL C 1 49 ? -18.444 -4.911 57.941 1.00 15.46 49 VAL C O 1
ATOM 4272 N N . GLY C 1 50 ? -16.372 -5.669 57.562 1.00 15.13 50 GLY C N 1
ATOM 4273 C CA . GLY C 1 50 ? -16.800 -7.017 57.194 1.00 14.63 50 GLY C CA 1
ATOM 4274 C C . GLY C 1 50 ? -15.690 -7.971 57.579 1.00 15.30 50 GLY C C 1
ATOM 4275 O O . GLY C 1 50 ? -14.510 -7.642 57.422 1.00 15.54 50 GLY C O 1
ATOM 4276 N N . LYS C 1 51 ? -16.063 -9.146 58.089 1.00 15.16 51 LYS C N 1
ATOM 4277 C CA . LYS C 1 51 ? -15.080 -10.154 58.501 1.00 16.00 51 LYS C CA 1
ATOM 4278 C C . LYS C 1 51 ? -15.592 -11.571 58.142 1.00 15.74 51 LYS C C 1
ATOM 4279 O O . LYS C 1 51 ? -16.769 -11.880 58.307 1.00 15.70 51 LYS C O 1
ATOM 4285 N N . ASN C 1 52 ? -14.714 -12.414 57.620 1.00 15.65 52 ASN C N 1
ATOM 4286 C CA . ASN C 1 52 ? -15.103 -13.770 57.258 1.00 16.87 52 ASN C CA 1
ATOM 4287 C C . ASN C 1 52 ? -13.879 -14.609 57.492 1.00 17.37 52 ASN C C 1
ATOM 4288 O O . ASN C 1 52 ? -12.973 -14.638 56.654 1.00 18.10 52 ASN C O 1
ATOM 4293 N N . PHE C 1 53 ? -13.870 -15.268 58.647 1.00 19.23 53 PHE C N 1
ATOM 4294 C CA . PHE C 1 53 ? -12.641 -15.835 59.250 1.00 19.87 53 PHE C CA 1
ATOM 4295 C C . PHE C 1 53 ? -11.565 -14.763 59.255 1.00 19.10 53 PHE C C 1
ATOM 4296 O O . PHE C 1 53 ? -11.830 -13.685 59.796 1.00 19.53 53 PHE C O 1
ATOM 4304 N N . GLU C 1 54 ? -10.394 -15.021 58.672 1.00 18.06 54 GLU C N 1
ATOM 4305 C CA . GLU C 1 54 ? -9.289 -14.061 58.723 1.00 17.70 54 GLU C CA 1
ATOM 4306 C C . GLU C 1 54 ? -9.458 -12.862 57.766 1.00 16.96 54 GLU C C 1
ATOM 4307 O O . GLU C 1 54 ? -8.877 -11.793 58.010 1.00 16.52 54 GLU C O 1
ATOM 4313 N N . TYR C 1 55 ? -10.230 -13.050 56.684 1.00 15.17 55 TYR C N 1
ATOM 4314 C CA . TYR C 1 55 ? -10.418 -12.014 55.673 1.00 14.59 55 TYR C CA 1
ATOM 4315 C C . TYR C 1 55 ? -11.291 -10.847 56.162 1.00 13.60 55 TYR C C 1
ATOM 4316 O O . TYR C 1 55 ? -12.239 -11.035 56.926 1.00 12.63 55 TYR C O 1
ATOM 4325 N N . VAL C 1 56 ? -10.916 -9.649 55.755 1.00 13.59 56 VAL C N 1
ATOM 4326 C CA . VAL C 1 56 ? -11.669 -8.444 56.122 1.00 14.44 56 VAL C CA 1
ATOM 4327 C C . VAL C 1 56 ? -11.962 -7.517 54.942 1.00 14.54 56 VAL C C 1
ATOM 4328 O O . VAL C 1 56 ? -11.261 -7.517 53.927 1.00 14.66 56 VAL C O 1
ATOM 4332 N N . ILE C 1 57 ? -13.014 -6.724 55.101 1.00 15.19 57 ILE C N 1
ATOM 4333 C CA . ILE C 1 57 ? -13.138 -5.476 54.383 1.00 15.06 57 ILE C CA 1
ATOM 4334 C C . ILE C 1 57 ? -12.940 -4.368 55.435 1.00 15.36 57 ILE C C 1
ATOM 4335 O O . ILE C 1 57 ? -13.556 -4.414 56.519 1.00 16.32 57 ILE C O 1
ATOM 4340 N N . GLU C 1 58 ? -12.075 -3.399 55.133 1.00 15.45 58 GLU C N 1
ATOM 4341 C CA . GLU C 1 58 ? -11.806 -2.259 56.026 1.00 15.50 58 GLU C CA 1
ATOM 4342 C C . GLU C 1 58 ? -12.257 -0.966 55.353 1.00 15.74 58 GLU C C 1
ATOM 4343 O O . GLU C 1 58 ? -12.078 -0.800 54.141 1.00 15.08 58 GLU C O 1
ATOM 4349 N N . SER C 1 59 ? -12.831 -0.056 56.147 1.00 14.96 59 SER C N 1
ATOM 4350 C CA . SER C 1 59 ? -13.226 1.251 55.657 1.00 14.57 59 SER C CA 1
ATOM 4351 C C . SER C 1 59 ? -12.293 2.281 56.263 1.00 14.54 59 SER C C 1
ATOM 4352 O O . SER C 1 59 ? -11.930 2.174 57.433 1.00 14.87 59 SER C O 1
ATOM 4355 N N . ALA C 1 60 ? -11.909 3.269 55.469 1.00 14.29 60 ALA C N 1
ATOM 4356 C CA . ALA C 1 60 ? -11.026 4.321 55.947 1.00 15.25 60 ALA C CA 1
ATOM 4357 C C . ALA C 1 60 ? -11.299 5.653 55.276 1.00 15.71 60 ALA C C 1
ATOM 4358 O O . ALA C 1 60 ? -11.780 5.694 54.145 1.00 16.39 60 ALA C O 1
ATOM 4360 N N . ARG C 1 61 ? -10.953 6.730 55.983 1.00 15.76 61 ARG C N 1
ATOM 4361 C CA . ARG C 1 61 ? -10.974 8.067 55.438 1.00 16.35 61 ARG C CA 1
ATOM 4362 C C . ARG C 1 61 ? -9.542 8.508 55.180 1.00 16.52 61 ARG C C 1
ATOM 4363 O O . ARG C 1 61 ? -8.724 8.539 56.101 1.00 16.18 61 ARG C O 1
ATOM 4371 N N . ALA C 1 62 ? -9.246 8.791 53.909 1.00 16.27 62 ALA C N 1
ATOM 4372 C CA . ALA C 1 62 ? -7.969 9.325 53.496 1.00 17.05 62 ALA C CA 1
ATOM 4373 C C . ALA C 1 62 ? -8.078 10.832 53.683 1.00 18.19 62 ALA C C 1
ATOM 4374 O O . ALA C 1 62 ? -9.089 11.434 53.293 1.00 17.21 62 ALA C O 1
ATOM 4376 N N . GLU C 1 63 ? -7.043 11.429 54.273 1.00 19.09 63 GLU C N 1
ATOM 4377 C CA . GLU C 1 63 ? -7.031 12.849 54.564 1.00 20.99 63 GLU C CA 1
ATOM 4378 C C . GLU C 1 63 ? -5.567 13.202 54.722 1.00 20.66 63 GLU C C 1
ATOM 4379 O O . GLU C 1 63 ? -4.918 12.709 55.647 1.00 22.18 63 GLU C O 1
ATOM 4385 N N . GLY C 1 64 ? -5.041 14.021 53.819 1.00 19.05 64 GLY C N 1
ATOM 4386 C CA . GLY C 1 64 ? -3.590 14.273 53.772 1.00 19.35 64 GLY C CA 1
ATOM 4387 C C . GLY C 1 64 ? -2.777 13.059 53.322 1.00 19.03 64 GLY C C 1
ATOM 4388 O O . GLY C 1 64 ? -3.257 12.236 52.551 1.00 17.75 64 GLY C O 1
ATOM 4389 N N . THR C 1 65 ? -1.552 12.948 53.834 1.00 19.91 65 THR C N 1
ATOM 4390 C CA . THR C 1 65 ? -0.577 11.923 53.412 1.00 19.71 65 THR C CA 1
ATOM 4391 C C . THR C 1 65 ? -0.446 10.855 54.468 1.00 19.74 65 THR C C 1
ATOM 4392 O O . THR C 1 65 ? -0.213 11.179 55.631 1.00 19.66 65 THR C O 1
ATOM 4396 N N . SER C 1 66 ? -0.606 9.578 54.093 1.00 18.97 66 SER C N 1
ATOM 4397 C CA . SER C 1 66 ? -0.551 8.508 55.085 1.00 18.32 66 SER C CA 1
ATOM 4398 C C . SER C 1 66 ? 0.900 8.079 55.337 1.00 18.93 66 SER C C 1
ATOM 4399 O O . SER C 1 66 ? 1.810 8.482 54.607 1.00 19.36 66 SER C O 1
ATOM 4402 N N . GLY C 1 67 ? 1.107 7.238 56.342 1.00 18.28 67 GLY C N 1
ATOM 4403 C CA . GLY C 1 67 ? 2.392 6.542 56.451 1.00 19.11 67 GLY C CA 1
ATOM 4404 C C . GLY C 1 67 ? 2.518 5.499 55.342 1.00 19.07 67 GLY C C 1
ATOM 4405 O O . GLY C 1 67 ? 1.568 5.248 54.584 1.00 18.15 67 GLY C O 1
ATOM 4406 N N . TRP C 1 68 ? 3.686 4.877 55.253 1.00 18.72 68 TRP C N 1
ATOM 4407 C CA . TRP C 1 68 ? 3.891 3.802 54.302 1.00 17.75 68 TRP C CA 1
ATOM 4408 C C . TRP C 1 68 ? 3.365 2.513 54.894 1.00 17.57 68 TRP C C 1
ATOM 4409 O O . TRP C 1 68 ? 3.405 2.325 56.104 1.00 17.57 68 TRP C O 1
ATOM 4420 N N . PHE C 1 69 ? 2.822 1.657 54.029 1.00 17.67 69 PHE C N 1
ATOM 4421 C CA . PHE C 1 69 ? 2.327 0.338 54.409 1.00 18.11 69 PHE C CA 1
ATOM 4422 C C . PHE C 1 69 ? 3.013 -0.730 53.531 1.00 17.93 69 PHE C C 1
ATOM 4423 O O . PHE C 1 69 ? 3.374 -0.462 52.398 1.00 18.86 69 PHE C O 1
ATOM 4431 N N . SER C 1 70 ? 3.100 -1.956 54.027 1.00 18.23 70 SER C N 1
ATOM 4432 C CA . SER C 1 70 ? 3.387 -3.095 53.146 1.00 18.76 70 SER C CA 1
ATOM 4433 C C . SER C 1 70 ? 2.719 -4.340 53.713 1.00 18.09 70 SER C C 1
ATOM 4434 O O . SER C 1 70 ? 2.221 -4.323 54.842 1.00 18.34 70 SER C O 1
ATOM 4437 N N . CYS C 1 71 ? 2.712 -5.422 52.942 1.00 17.48 71 CYS C N 1
ATOM 4438 C CA . CYS C 1 71 ? 1.928 -6.590 53.316 1.00 17.15 71 CYS C CA 1
ATOM 4439 C C . CYS C 1 71 ? 2.525 -7.886 52.756 1.00 17.49 71 CYS C C 1
ATOM 4440 O O . CYS C 1 71 ? 3.188 -7.885 51.707 1.00 18.41 71 CYS C O 1
ATOM 4443 N N . ALA C 1 72 ? 2.268 -9.001 53.424 1.00 17.52 72 ALA C N 1
ATOM 4444 C CA . ALA C 1 72 ? 2.881 -10.266 52.983 1.00 17.47 72 ALA C CA 1
ATOM 4445 C C . ALA C 1 72 ? 2.095 -10.903 51.802 1.00 17.96 72 ALA C C 1
ATOM 4446 O O . ALA C 1 72 ? 2.497 -11.923 51.254 1.00 16.48 72 ALA C O 1
ATOM 4448 N N . HIS C 1 73 ? 0.969 -10.286 51.428 1.00 16.68 73 HIS C N 1
ATOM 4449 C CA . HIS C 1 73 ? 0.098 -10.793 50.368 1.00 16.35 73 HIS C CA 1
ATOM 4450 C C . HIS C 1 73 ? -0.521 -9.592 49.627 1.00 16.55 73 HIS C C 1
ATOM 4451 O O . HIS C 1 73 ? -0.463 -8.476 50.114 1.00 15.39 73 HIS C O 1
ATOM 4458 N N . ASP C 1 74 ? -1.079 -9.818 48.436 1.00 16.08 74 ASP C N 1
ATOM 4459 C CA . ASP C 1 74 ? -1.809 -8.774 47.731 1.00 15.39 74 ASP C CA 1
ATOM 4460 C C . ASP C 1 74 ? -2.966 -8.257 48.575 1.00 14.64 74 ASP C C 1
ATOM 4461 O O . ASP C 1 74 ? -3.593 -8.998 49.346 1.00 14.53 74 ASP C O 1
ATOM 4466 N N . GLU C 1 75 ? -3.246 -6.982 48.373 1.00 13.99 75 GLU C N 1
ATOM 4467 C CA . GLU C 1 75 ? -4.455 -6.333 48.848 1.00 13.52 75 GLU C CA 1
ATOM 4468 C C . GLU C 1 75 ? -5.014 -5.477 47.717 1.00 13.12 75 GLU C C 1
ATOM 4469 O O . GLU C 1 75 ? -4.330 -5.232 46.716 1.00 12.26 75 GLU C O 1
ATOM 4475 N N . PHE C 1 76 ? -6.252 -4.992 47.918 1.00 13.34 76 PHE C N 1
ATOM 4476 C CA . PHE C 1 76 ? -6.912 -4.119 46.952 1.00 13.09 76 PHE C CA 1
ATOM 4477 C C . PHE C 1 76 ? -7.560 -2.929 47.658 1.00 13.14 76 PHE C C 1
ATOM 4478 O O . PHE C 1 76 ? -8.025 -3.030 48.806 1.00 12.37 76 PHE C O 1
ATOM 4486 N N . VAL C 1 77 ? -7.505 -1.782 46.999 1.00 13.15 77 VAL C N 1
ATOM 4487 C CA . VAL C 1 77 ? -8.154 -0.580 47.535 1.00 13.05 77 VAL C CA 1
ATOM 4488 C C . VAL C 1 77 ? -9.187 -0.124 46.512 1.00 13.38 77 VAL C C 1
ATOM 4489 O O . VAL C 1 77 ? -8.911 -0.064 45.303 1.00 13.27 77 VAL C O 1
ATOM 4493 N N . LEU C 1 78 ? -10.390 0.152 47.006 1.00 14.23 78 LEU C N 1
ATOM 4494 C CA . LEU C 1 78 ? -11.458 0.689 46.185 1.00 13.88 78 LEU C CA 1
ATOM 4495 C C . LEU C 1 78 ? -11.806 2.071 46.741 1.00 14.36 78 LEU C C 1
ATOM 4496 O O . LEU C 1 78 ? -12.155 2.201 47.929 1.00 13.17 78 LEU C O 1
ATOM 4501 N N . ALA C 1 79 ? -11.697 3.076 45.872 1.00 14.38 79 ALA C N 1
ATOM 4502 C CA . ALA C 1 79 ? -12.002 4.469 46.226 1.00 15.37 79 ALA C CA 1
ATOM 4503 C C . ALA C 1 79 ? -13.515 4.629 46.153 1.00 14.72 79 ALA C C 1
ATOM 4504 O O . ALA C 1 79 ? -14.126 4.243 45.162 1.00 14.46 79 ALA C O 1
ATOM 4506 N N . MET C 1 80 ? -14.112 5.145 47.214 1.00 14.24 80 MET C N 1
ATOM 4507 C CA . MET C 1 80 ? -15.564 5.247 47.281 1.00 15.07 80 MET C CA 1
ATOM 4508 C C . MET C 1 80 ? -16.096 6.682 47.139 1.00 15.30 80 MET C C 1
ATOM 4509 O O . MET C 1 80 ? -17.296 6.876 46.933 1.00 14.76 80 MET C O 1
ATOM 4514 N N . ASP C 1 81 ? -15.224 7.686 47.243 1.00 15.11 81 ASP C N 1
ATOM 4515 C CA . ASP C 1 81 ? -15.686 9.072 47.225 1.00 17.01 81 ASP C CA 1
ATOM 4516 C C . ASP C 1 81 ? -14.494 9.981 47.412 1.00 18.02 81 ASP C C 1
ATOM 4517 O O . ASP C 1 81 ? -13.958 10.055 48.527 1.00 19.64 81 ASP C O 1
ATOM 4522 N N . GLY C 1 82 ? -14.145 10.719 46.370 1.00 17.63 82 GLY C N 1
ATOM 4523 C CA . GLY C 1 82 ? -13.086 11.723 46.461 1.00 18.93 82 GLY C CA 1
ATOM 4524 C C . GLY C 1 82 ? -11.821 11.190 45.834 1.00 19.61 82 GLY C C 1
ATOM 4525 O O . GLY C 1 82 ? -11.614 9.984 45.733 1.00 23.94 82 GLY C O 1
ATOM 4526 N N . GLN C 1 83 ? -10.953 12.080 45.424 1.00 20.10 83 GLN C N 1
ATOM 4527 C CA . GLN C 1 83 ? -9.719 11.695 44.763 1.00 19.89 83 GLN C CA 1
ATOM 4528 C C . GLN C 1 83 ? -8.642 11.204 45.751 1.00 19.80 83 GLN C C 1
ATOM 4529 O O . GLN C 1 83 ? -8.360 11.867 46.771 1.00 18.63 83 GLN C O 1
ATOM 4535 N N . ILE C 1 84 ? -8.062 10.032 45.465 1.00 18.94 84 ILE C N 1
ATOM 4536 C CA . ILE C 1 84 ? -6.992 9.462 46.315 1.00 18.47 84 ILE C CA 1
ATOM 4537 C C . ILE C 1 84 ? -5.796 9.027 45.456 1.00 18.44 84 ILE C C 1
ATOM 4538 O O . ILE C 1 84 ? -5.957 8.276 44.489 1.00 17.63 84 ILE C O 1
ATOM 4543 N N . GLU C 1 85 ? -4.608 9.514 45.809 1.00 18.60 85 GLU C N 1
ATOM 4544 C CA . GLU C 1 85 ? -3.372 9.095 45.134 1.00 19.52 85 GLU C CA 1
ATOM 4545 C C . GLU C 1 85 ? -2.771 7.898 45.803 1.00 19.12 85 GLU C C 1
ATOM 4546 O O . GLU C 1 85 ? -2.741 7.814 47.035 1.00 19.22 85 GLU C O 1
ATOM 4552 N N . VAL C 1 86 ? -2.294 6.964 44.995 1.00 17.74 86 VAL C N 1
ATOM 4553 C CA . VAL C 1 86 ? -1.539 5.844 45.520 1.00 16.78 86 VAL C CA 1
ATOM 4554 C C . VAL C 1 86 ? -0.112 5.990 45.010 1.00 16.50 86 VAL C C 1
ATOM 4555 O O . VAL C 1 86 ? 0.107 6.172 43.799 1.00 15.41 86 VAL C O 1
ATOM 4559 N N . HIS C 1 87 ? 0.847 5.929 45.936 1.00 16.11 87 HIS C N 1
ATOM 4560 C CA . HIS C 1 87 ? 2.259 5.924 45.576 1.00 17.18 87 HIS C CA 1
ATOM 4561 C C . HIS C 1 87 ? 2.839 4.558 45.864 1.00 16.57 87 HIS C C 1
ATOM 4562 O O . HIS C 1 87 ? 2.703 4.094 46.971 1.00 16.76 87 HIS C O 1
ATOM 4569 N N . LEU C 1 88 ? 3.510 3.952 44.885 1.00 16.37 88 LEU C N 1
ATOM 4570 C CA . LEU C 1 88 ? 4.089 2.612 45.041 1.00 16.12 88 LEU C CA 1
ATOM 4571 C C . LEU C 1 88 ? 5.607 2.582 44.919 1.00 16.35 88 LEU C C 1
ATOM 4572 O O . LEU C 1 88 ? 6.173 3.132 43.977 1.00 16.26 88 LEU C O 1
ATOM 4577 N N . LEU C 1 89 ? 6.238 1.871 45.855 1.00 17.54 89 LEU C N 1
ATOM 4578 C CA . LEU C 1 89 ? 7.688 1.730 45.935 1.00 19.35 89 LEU C CA 1
ATOM 4579 C C . LEU C 1 89 ? 8.015 0.228 45.997 1.00 18.09 89 LEU C C 1
ATOM 4580 O O . LEU C 1 89 ? 7.411 -0.474 46.770 1.00 17.85 89 LEU C O 1
ATOM 4585 N N . LYS C 1 90 ? 8.925 -0.263 45.153 1.00 17.25 90 LYS C N 1
ATOM 4586 C CA . LYS C 1 90 ? 9.328 -1.685 45.196 1.00 17.36 90 LYS C CA 1
ATOM 4587 C C . LYS C 1 90 ? 10.405 -1.851 46.247 1.00 17.03 90 LYS C C 1
ATOM 4588 O O . LYS C 1 90 ? 11.480 -1.284 46.098 1.00 16.57 90 LYS C O 1
ATOM 4594 N N . LEU C 1 91 ? 10.132 -2.580 47.319 1.00 18.17 91 LEU C N 1
ATOM 4595 C CA . LEU C 1 91 ? 11.125 -2.704 48.394 1.00 17.91 91 LEU C CA 1
ATOM 4596 C C . LEU C 1 91 ? 12.330 -3.557 47.950 1.00 18.35 91 LEU C C 1
ATOM 4597 O O . LEU C 1 91 ? 12.158 -4.566 47.251 1.00 17.96 91 LEU C O 1
ATOM 4602 N N . ASP C 1 92 ? 13.535 -3.095 48.313 1.00 18.91 92 ASP C N 1
ATOM 4603 C CA . ASP C 1 92 ? 14.792 -3.825 48.097 1.00 19.41 92 ASP C CA 1
ATOM 4604 C C . ASP C 1 92 ? 14.805 -5.132 48.900 1.00 20.01 92 ASP C C 1
ATOM 4605 O O . ASP C 1 92 ? 15.234 -6.163 48.405 1.00 19.98 92 ASP C O 1
ATOM 4610 N N . ASN C 1 93 ? 14.364 -5.056 50.152 1.00 19.19 93 ASN C N 1
ATOM 4611 C CA . ASN C 1 93 ? 14.270 -6.184 51.046 1.00 19.85 93 ASN C CA 1
ATOM 4612 C C . ASN C 1 93 ? 12.942 -6.119 51.800 1.00 19.57 93 ASN C C 1
ATOM 4613 O O . ASN C 1 93 ? 12.896 -5.662 52.939 1.00 19.15 93 ASN C O 1
ATOM 4618 N N . SER C 1 94 ? 11.858 -6.598 51.208 1.00 19.96 94 SER C N 1
ATOM 4619 C CA . SER C 1 94 ? 10.549 -6.450 51.886 1.00 20.53 94 SER C CA 1
ATOM 4620 C C . SER C 1 94 ? 10.478 -7.190 53.227 1.00 21.91 94 SER C C 1
ATOM 4621 O O . SER C 1 94 ? 9.720 -6.803 54.124 1.00 21.21 94 SER C O 1
ATOM 4624 N N . ASP C 1 95 ? 11.279 -8.257 53.351 1.00 22.28 95 ASP C N 1
ATOM 4625 C CA . ASP C 1 95 ? 11.413 -9.031 54.593 1.00 22.07 95 ASP C CA 1
ATOM 4626 C C . ASP C 1 95 ? 11.956 -8.180 55.729 1.00 21.80 95 ASP C C 1
ATOM 4627 O O . ASP C 1 95 ? 11.710 -8.468 56.894 1.00 20.96 95 ASP C O 1
ATOM 4632 N N . ALA C 1 96 ? 12.695 -7.123 55.403 1.00 20.61 96 ALA C N 1
ATOM 4633 C CA . ALA C 1 96 ? 13.171 -6.195 56.426 1.00 22.17 96 ALA C CA 1
ATOM 4634 C C . ALA C 1 96 ? 12.019 -5.396 57.051 1.00 23.10 96 ALA C C 1
ATOM 4635 O O . ALA C 1 96 ? 12.171 -4.824 58.131 1.00 24.84 96 ALA C O 1
ATOM 4637 N N . TYR C 1 97 ? 10.874 -5.363 56.376 1.00 22.92 97 TYR C N 1
ATOM 4638 C CA . TYR C 1 97 ? 9.778 -4.494 56.792 1.00 24.10 97 TYR C CA 1
ATOM 4639 C C . TYR C 1 97 ? 8.536 -5.286 57.177 1.00 24.78 97 TYR C C 1
ATOM 4640 O O . TYR C 1 97 ? 7.817 -4.900 58.094 1.00 26.06 97 TYR C O 1
ATOM 4649 N N . VAL C 1 98 ? 8.272 -6.381 56.478 1.00 25.81 98 VAL C N 1
ATOM 4650 C CA . VAL C 1 98 ? 7.126 -7.231 56.831 1.00 26.49 98 VAL C CA 1
ATOM 4651 C C . VAL C 1 98 ? 7.542 -8.704 56.891 1.00 27.90 98 VAL C C 1
ATOM 4652 O O . VAL C 1 98 ? 8.216 -9.216 55.992 1.00 25.69 98 VAL C O 1
ATOM 4656 N N . ASP C 1 99 ? 7.159 -9.364 57.980 1.00 31.10 99 ASP C N 1
ATOM 4657 C CA . ASP C 1 99 ? 7.382 -10.796 58.163 1.00 33.42 99 ASP C CA 1
ATOM 4658 C C . ASP C 1 99 ? 6.607 -11.542 57.079 1.00 36.69 99 ASP C C 1
ATOM 4659 O O . ASP C 1 99 ? 5.378 -11.419 57.011 1.00 33.50 99 ASP C O 1
ATOM 4664 N N . PRO C 1 100 ? 7.317 -12.317 56.222 1.00 38.60 100 PRO C N 1
ATOM 4665 C CA . PRO C 1 100 ? 6.623 -12.902 55.062 1.00 39.70 100 PRO C CA 1
ATOM 4666 C C . PRO C 1 100 ? 5.592 -13.966 55.441 1.00 37.94 100 PRO C C 1
ATOM 4667 O O . PRO C 1 100 ? 4.867 -14.448 54.563 1.00 36.56 100 PRO C O 1
ATOM 4671 N N . ASP C 1 101 ? 5.491 -14.286 56.734 1.00 36.42 101 ASP C N 1
ATOM 4672 C CA . ASP C 1 101 ? 4.406 -15.154 57.201 1.00 39.05 101 ASP C CA 1
ATOM 4673 C C . ASP C 1 101 ? 3.269 -14.485 57.989 1.00 35.18 101 ASP C C 1
ATOM 4674 O O . ASP C 1 101 ? 2.295 -15.140 58.352 1.00 34.23 101 ASP C O 1
ATOM 4679 N N . SER C 1 102 ? 3.396 -13.180 58.217 1.00 29.78 102 SER C N 1
ATOM 4680 C CA . SER C 1 102 ? 2.296 -12.346 58.711 1.00 25.82 102 SER C CA 1
ATOM 4681 C C . SER C 1 102 ? 1.136 -12.230 57.694 1.00 24.57 102 SER C C 1
ATOM 4682 O O . SER C 1 102 ? 1.228 -12.702 56.555 1.00 22.90 102 SER C O 1
ATOM 4685 N N . GLU C 1 103 ? 0.050 -11.586 58.120 1.00 22.97 103 GLU C N 1
ATOM 4686 C CA . GLU C 1 103 ? -1.062 -11.276 57.232 1.00 21.47 103 GLU C CA 1
ATOM 4687 C C . GLU C 1 103 ? -1.583 -9.924 57.620 1.00 20.45 103 GLU C C 1
ATOM 4688 O O . GLU C 1 103 ? -1.430 -9.484 58.767 1.00 20.03 103 GLU C O 1
ATOM 4694 N N . GLY C 1 104 ? -2.225 -9.281 56.660 1.00 18.53 104 GLY C N 1
ATOM 4695 C CA . GLY C 1 104 ? -2.782 -7.962 56.868 1.00 17.53 104 GLY C CA 1
ATOM 4696 C C . GLY C 1 104 ? -1.702 -6.923 56.676 1.00 17.43 104 GLY C C 1
ATOM 4697 O O . GLY C 1 104 ? -0.487 -7.212 56.751 1.00 17.19 104 GLY C O 1
ATOM 4698 N N . ALA C 1 105 ? -2.116 -5.699 56.401 1.00 16.59 105 ALA C N 1
ATOM 4699 C CA . ALA C 1 105 ? -1.116 -4.663 56.192 1.00 16.85 105 ALA C CA 1
ATOM 4700 C C . ALA C 1 105 ? -0.326 -4.393 57.491 1.00 17.51 105 ALA C C 1
ATOM 4701 O O . ALA C 1 105 ? -0.822 -4.619 58.611 1.00 18.08 105 ALA C O 1
ATOM 4703 N N . VAL C 1 106 ? 0.903 -3.905 57.314 1.00 17.47 106 VAL C N 1
ATOM 4704 C CA . VAL C 1 106 ? 1.767 -3.480 58.396 1.00 18.44 106 VAL C CA 1
ATOM 4705 C C . VAL C 1 106 ? 2.112 -2.005 58.118 1.00 18.53 106 VAL C C 1
ATOM 4706 O O . VAL C 1 106 ? 2.402 -1.645 56.965 1.00 18.24 106 VAL C O 1
ATOM 4710 N N . ALA C 1 107 ? 2.023 -1.150 59.139 1.00 18.13 107 ALA C N 1
ATOM 4711 C CA . ALA C 1 107 ? 2.451 0.251 58.996 1.00 19.85 107 ALA C CA 1
ATOM 4712 C C . ALA C 1 107 ? 3.955 0.277 59.159 1.00 20.60 107 ALA C C 1
ATOM 4713 O O . ALA C 1 107 ? 4.472 -0.162 60.176 1.00 21.75 107 ALA C O 1
ATOM 4715 N N . ILE C 1 108 ? 4.654 0.770 58.148 1.00 21.27 108 ILE C N 1
ATOM 4716 C CA . ILE C 1 108 ? 6.117 0.764 58.161 1.00 23.28 108 ILE C CA 1
ATOM 4717 C C . ILE C 1 108 ? 6.765 2.155 58.270 1.00 23.76 108 ILE C C 1
ATOM 4718 O O . ILE C 1 108 ? 7.955 2.299 58.043 1.00 24.26 108 ILE C O 1
ATOM 4723 N N . GLY C 1 109 ? 5.984 3.169 58.617 1.00 24.11 109 GLY C N 1
ATOM 4724 C CA . GLY C 1 109 ? 6.552 4.473 58.916 1.00 26.55 109 GLY C CA 1
ATOM 4725 C C . GLY C 1 109 ? 6.291 5.570 57.914 1.00 27.68 109 GLY C C 1
ATOM 4726 O O . GLY C 1 109 ? 5.875 5.325 56.778 1.00 28.71 109 GLY C O 1
ATOM 4727 N N . GLU C 1 110 ? 6.556 6.800 58.340 1.00 28.99 110 GLU C N 1
ATOM 4728 C CA . GLU C 1 110 ? 6.342 7.973 57.508 1.00 30.20 110 GLU C CA 1
ATOM 4729 C C . GLU C 1 110 ? 7.516 8.131 56.562 1.00 30.33 110 GLU C C 1
ATOM 4730 O O . GLU C 1 110 ? 7.332 8.583 55.434 1.00 30.47 110 GLU C O 1
ATOM 4732 N N . ALA C 1 111 ? 8.705 7.730 57.027 1.00 28.83 111 ALA C N 1
ATOM 4733 C CA . ALA C 1 111 ? 9.949 7.804 56.250 1.00 28.89 111 ALA C CA 1
ATOM 4734 C C . ALA C 1 111 ? 9.894 6.947 54.990 1.00 27.81 111 ALA C C 1
ATOM 4735 O O . ALA C 1 111 ? 9.307 5.859 54.981 1.00 27.16 111 ALA C O 1
ATOM 4737 N N . LEU C 1 112 ? 10.505 7.455 53.931 1.00 25.22 112 LEU C N 1
ATOM 4738 C CA . LEU C 1 112 ? 10.624 6.728 52.692 1.00 24.13 112 LEU C CA 1
ATOM 4739 C C . LEU C 1 112 ? 11.381 5.407 52.910 1.00 22.59 112 LEU C C 1
ATOM 4740 O O . LEU C 1 112 ? 12.540 5.425 53.296 1.00 22.72 112 LEU C O 1
ATOM 4745 N N . PRO C 1 113 ? 10.717 4.252 52.694 1.00 21.94 113 PRO C N 1
ATOM 4746 C CA . PRO C 1 113 ? 11.455 2.970 52.781 1.00 21.09 113 PRO C CA 1
ATOM 4747 C C . PRO C 1 113 ? 12.460 2.803 51.638 1.00 22.25 113 PRO C C 1
ATOM 4748 O O . PRO C 1 113 ? 12.351 3.506 50.625 1.00 20.57 113 PRO C O 1
ATOM 4752 N N . GLU C 1 114 ? 13.407 1.864 51.794 1.00 22.98 114 GLU C N 1
ATOM 4753 C CA . GLU C 1 114 ? 14.449 1.628 50.797 1.00 24.37 114 GLU C CA 1
ATOM 4754 C C . GLU C 1 114 ? 13.935 0.858 49.575 1.00 23.48 114 GLU C C 1
ATOM 4755 O O . GLU C 1 114 ? 13.522 -0.293 49.678 1.00 23.77 114 GLU C O 1
ATOM 4761 N N . GLY C 1 115 ? 13.968 1.476 48.411 1.00 22.53 115 GLY C N 1
ATOM 4762 C CA . GLY C 1 115 ? 13.515 0.761 47.229 1.00 23.44 115 GLY C CA 1
ATOM 4763 C C . GLY C 1 115 ? 13.437 1.612 45.999 1.00 24.35 115 GLY C C 1
ATOM 4764 O O . GLY C 1 115 ? 13.930 2.737 45.980 1.00 28.08 115 GLY C O 1
ATOM 4765 N N . ARG C 1 116 ? 12.812 1.085 44.962 1.00 22.91 116 ARG C N 1
ATOM 4766 C CA . ARG C 1 116 ? 12.725 1.797 43.713 1.00 21.82 116 ARG C CA 1
ATOM 4767 C C . ARG C 1 116 ? 11.300 2.293 43.516 1.00 21.53 116 ARG C C 1
ATOM 4768 O O . ARG C 1 116 ? 10.338 1.544 43.749 1.00 18.13 116 ARG C O 1
ATOM 4776 N N . LYS C 1 117 ? 11.186 3.548 43.078 1.00 21.18 117 LYS C N 1
ATOM 4777 C CA . LYS C 1 117 ? 9.917 4.097 42.563 1.00 22.83 117 LYS C CA 1
ATOM 4778 C C . LYS C 1 117 ? 9.255 3.155 41.554 1.00 21.23 117 LYS C C 1
ATOM 4779 O O . LYS C 1 117 ? 9.836 2.835 40.513 1.00 22.49 117 LYS C O 1
ATOM 4785 N N . MET C 1 118 ? 8.041 2.713 41.874 1.00 20.06 118 MET C N 1
ATOM 4786 C CA . MET C 1 118 ? 7.265 1.811 41.017 1.00 19.47 118 MET C CA 1
ATOM 4787 C C . MET C 1 118 ? 6.261 2.558 40.169 1.00 18.92 118 MET C C 1
ATOM 4788 O O . MET C 1 118 ? 6.054 2.226 39.022 1.00 18.96 118 MET C O 1
ATOM 4793 N N . GLY C 1 119 ? 5.598 3.545 40.760 1.00 17.68 119 GLY C N 1
ATOM 4794 C CA . GLY C 1 119 ? 4.541 4.214 40.030 1.00 17.51 119 GLY C CA 1
ATOM 4795 C C . GLY C 1 119 ? 3.585 5.016 40.884 1.00 16.91 119 GLY C C 1
ATOM 4796 O O . GLY C 1 119 ? 3.695 5.061 42.124 1.00 15.00 119 GLY C O 1
ATOM 4797 N N . ARG C 1 120 ? 2.629 5.639 40.198 1.00 16.60 120 ARG C N 1
ATOM 4798 C CA . ARG C 1 120 ? 1.663 6.484 40.854 1.00 16.83 120 ARG C CA 1
ATOM 4799 C C . ARG C 1 120 ? 0.307 6.226 40.228 1.00 15.98 120 ARG C C 1
ATOM 4800 O O . ARG C 1 120 ? 0.201 6.088 39.005 1.00 16.31 120 ARG C O 1
ATOM 4808 N N . ILE C 1 121 ? -0.720 6.148 41.059 1.00 14.47 121 ILE C N 1
ATOM 4809 C CA . ILE C 1 121 ? -2.085 5.917 40.567 1.00 13.77 121 ILE C CA 1
ATOM 4810 C C . ILE C 1 121 ? -2.955 6.997 41.172 1.00 13.62 121 ILE C C 1
ATOM 4811 O O . ILE C 1 121 ? -2.854 7.296 42.373 1.00 13.55 121 ILE C O 1
ATOM 4816 N N . VAL C 1 122 ? -3.787 7.615 40.351 1.00 12.94 122 VAL C N 1
ATOM 4817 C CA . VAL C 1 122 ? -4.802 8.526 40.900 1.00 12.72 122 VAL C CA 1
ATOM 4818 C C . VAL C 1 122 ? -6.199 7.927 40.723 1.00 12.53 122 VAL C C 1
ATOM 4819 O O . VAL C 1 122 ? -6.705 7.797 39.589 1.00 12.65 122 VAL C O 1
ATOM 4823 N N . LEU C 1 123 ? -6.806 7.592 41.847 1.00 12.72 123 LEU C N 1
ATOM 4824 C CA . LEU C 1 123 ? -8.119 6.973 41.905 1.00 13.64 123 LEU C CA 1
ATOM 4825 C C . LEU C 1 123 ? -9.192 8.035 42.111 1.00 15.24 123 LEU C C 1
ATOM 4826 O O . LEU C 1 123 ? -9.011 8.956 42.922 1.00 15.59 123 LEU C O 1
ATOM 4831 N N . ARG C 1 124 ? -10.326 7.851 41.440 1.00 15.47 124 ARG C N 1
ATOM 4832 C CA . ARG C 1 124 ? -11.548 8.586 41.773 1.00 16.54 124 ARG C CA 1
ATOM 4833 C C . ARG C 1 124 ? -12.622 7.575 42.220 1.00 15.23 124 ARG C C 1
ATOM 4834 O O . ARG C 1 124 ? -12.382 6.344 42.214 1.00 13.52 124 ARG C O 1
ATOM 4842 N N . ARG C 1 125 ? -13.785 8.086 42.624 1.00 14.06 125 ARG C N 1
ATOM 4843 C CA . ARG C 1 125 ? -14.902 7.228 43.055 1.00 13.35 125 ARG C CA 1
ATOM 4844 C C . ARG C 1 125 ? -15.068 6.042 42.112 1.00 12.83 125 ARG C C 1
ATOM 4845 O O . ARG C 1 125 ? -15.127 6.211 40.878 1.00 12.56 125 ARG C O 1
ATOM 4853 N N . GLY C 1 126 ? -15.138 4.846 42.684 1.00 12.98 126 GLY C N 1
ATOM 4854 C CA . GLY C 1 126 ? -15.373 3.623 41.895 1.00 13.22 126 GLY C CA 1
ATOM 4855 C C . GLY C 1 126 ? -14.146 2.950 41.272 1.00 13.43 126 GLY C C 1
ATOM 4856 O O . GLY C 1 126 ? -14.260 1.896 40.616 1.00 13.30 126 GLY C O 1
ATOM 4857 N N . HIS C 1 127 ? -12.973 3.541 41.484 1.00 12.89 127 HIS C N 1
ATOM 4858 C CA . HIS C 1 127 ? -11.746 2.980 40.933 1.00 12.31 127 HIS C CA 1
ATOM 4859 C C . HIS C 1 127 ? -11.057 2.101 41.956 1.00 12.27 127 HIS C C 1
ATOM 4860 O O . HIS C 1 127 ? -10.966 2.451 43.147 1.00 12.59 127 HIS C O 1
ATOM 4867 N N . MET C 1 128 ? -10.572 0.953 41.482 1.00 11.74 128 MET C N 1
ATOM 4868 C CA . MET C 1 128 ? -9.908 -0.017 42.325 1.00 11.41 128 MET C CA 1
ATOM 4869 C C . MET C 1 128 ? -8.451 -0.124 41.862 1.00 11.38 128 MET C C 1
ATOM 4870 O O . MET C 1 128 ? -8.176 -0.079 40.667 1.00 10.79 128 MET C O 1
ATOM 4875 N N . ALA C 1 129 ? -7.538 -0.235 42.819 1.00 11.09 129 ALA C N 1
ATOM 4876 C CA . ALA C 1 129 ? -6.135 -0.475 42.512 1.00 11.37 129 ALA C CA 1
ATOM 4877 C C . ALA C 1 129 ? -5.628 -1.734 43.195 1.00 11.34 129 ALA C C 1
ATOM 4878 O O . ALA C 1 129 ? -6.046 -2.051 44.287 1.00 11.98 129 ALA C O 1
ATOM 4880 N N . LEU C 1 130 ? -4.672 -2.397 42.548 1.00 11.88 130 LEU C N 1
ATOM 4881 C CA . LEU C 1 130 ? -3.891 -3.494 43.118 1.00 12.58 130 LEU C CA 1
ATOM 4882 C C . LEU C 1 130 ? -2.837 -2.894 44.066 1.00 13.24 130 LEU C C 1
ATOM 4883 O O . LEU C 1 130 ? -2.152 -1.923 43.717 1.00 15.47 130 LEU C O 1
ATOM 4888 N N . LEU C 1 131 ? -2.726 -3.450 45.265 1.00 13.46 131 LEU C N 1
ATOM 4889 C CA . LEU C 1 131 ? -1.620 -3.167 46.164 1.00 13.71 131 LEU C CA 1
ATOM 4890 C C . LEU C 1 131 ? -0.779 -4.451 46.221 1.00 14.03 131 LEU C C 1
ATOM 4891 O O . LEU C 1 131 ? -1.075 -5.364 46.982 1.00 14.27 131 LEU C O 1
ATOM 4896 N N . PRO C 1 132 ? 0.282 -4.512 45.407 1.00 13.94 132 PRO C N 1
ATOM 4897 C CA . PRO C 1 132 ? 0.849 -5.836 45.191 1.00 14.09 132 PRO C CA 1
ATOM 4898 C C . PRO C 1 132 ? 1.837 -6.194 46.274 1.00 13.94 132 PRO C C 1
ATOM 4899 O O . PRO C 1 132 ? 2.563 -5.316 46.737 1.00 14.29 132 PRO C O 1
ATOM 4903 N N . VAL C 1 133 ? 1.881 -7.471 46.643 1.00 14.30 133 VAL C N 1
ATOM 4904 C CA . VAL C 1 133 ? 2.868 -7.976 47.622 1.00 15.39 133 VAL C CA 1
ATOM 4905 C C . VAL C 1 133 ? 4.266 -7.568 47.144 1.00 15.39 133 VAL C C 1
ATOM 4906 O O . VAL C 1 133 ? 4.538 -7.601 45.928 1.00 16.22 133 VAL C O 1
ATOM 4910 N N . GLY C 1 134 ? 5.150 -7.188 48.059 1.00 16.66 134 GLY C N 1
ATOM 4911 C CA . GLY C 1 134 ? 6.508 -6.744 47.659 1.00 17.14 134 GLY C CA 1
ATOM 4912 C C . GLY C 1 134 ? 6.672 -5.238 47.468 1.00 17.98 134 GLY C C 1
ATOM 4913 O O . GLY C 1 134 ? 7.808 -4.716 47.422 1.00 19.73 134 GLY C O 1
ATOM 4914 N N . ALA C 1 135 ? 5.548 -4.542 47.320 1.00 17.42 135 ALA C N 1
ATOM 4915 C CA . ALA C 1 135 ? 5.522 -3.079 47.216 1.00 17.53 135 ALA C CA 1
ATOM 4916 C C . ALA C 1 135 ? 5.245 -2.458 48.566 1.00 16.86 135 ALA C C 1
ATOM 4917 O O . ALA C 1 135 ? 4.531 -3.034 49.369 1.00 17.44 135 ALA C O 1
ATOM 4919 N N . ALA C 1 136 ? 5.809 -1.276 48.810 1.00 16.62 136 ALA C N 1
ATOM 4920 C CA . ALA C 1 136 ? 5.284 -0.414 49.849 1.00 16.37 136 ALA C CA 1
ATOM 4921 C C . ALA C 1 136 ? 4.324 0.592 49.191 1.00 16.03 136 ALA C C 1
ATOM 4922 O O . ALA C 1 136 ? 4.502 0.972 48.029 1.00 16.78 136 ALA C O 1
ATOM 4924 N N . TYR C 1 137 ? 3.292 0.992 49.919 1.00 15.53 137 TYR C N 1
ATOM 4925 C CA . TYR C 1 137 ? 2.334 1.945 49.384 1.00 15.77 137 TYR C CA 1
ATOM 4926 C C . TYR C 1 137 ? 1.965 2.989 50.419 1.00 15.82 137 TYR C C 1
ATOM 4927 O O . TYR C 1 137 ? 2.028 2.737 51.619 1.00 14.49 137 TYR C O 1
ATOM 4936 N N . ARG C 1 138 ? 1.592 4.164 49.926 1.00 16.19 138 ARG C N 1
ATOM 4937 C CA . ARG C 1 138 ? 1.013 5.181 50.772 1.00 17.86 138 ARG C CA 1
ATOM 4938 C C . ARG C 1 138 ? 0.044 6.027 49.956 1.00 17.34 138 ARG C C 1
ATOM 4939 O O . ARG C 1 138 ? 0.013 5.971 48.707 1.00 17.37 138 ARG C O 1
ATOM 4947 N N . PHE C 1 139 ? -0.734 6.818 50.676 1.00 16.39 139 PHE C N 1
ATOM 4948 C CA . PHE C 1 139 ? -1.812 7.542 50.064 1.00 16.58 139 PHE C CA 1
ATOM 4949 C C . PHE C 1 139 ? -1.662 9.037 50.279 1.00 16.60 139 PHE C C 1
ATOM 4950 O O . PHE C 1 139 ? -1.044 9.477 51.259 1.00 16.33 139 PHE C O 1
ATOM 4958 N N . TYR C 1 140 ? -2.227 9.792 49.347 1.00 15.98 140 TYR C N 1
ATOM 4959 C CA . TYR C 1 140 ? -2.424 11.216 49.536 1.00 17.46 140 TYR C CA 1
ATOM 4960 C C . TYR C 1 140 ? -3.814 11.636 49.028 1.00 17.07 140 TYR C C 1
ATOM 4961 O O . TYR C 1 140 ? -4.197 11.353 47.885 1.00 18.14 140 TYR C O 1
ATOM 4970 N N . ALA C 1 141 ? -4.542 12.330 49.888 1.00 17.72 141 ALA C N 1
ATOM 4971 C CA . ALA C 1 141 ? -5.844 12.882 49.537 1.00 18.33 141 ALA C CA 1
ATOM 4972 C C . ALA C 1 141 ? -5.871 14.345 49.968 1.00 19.25 141 ALA C C 1
ATOM 4973 O O . ALA C 1 141 ? -5.722 14.656 51.157 1.00 17.68 141 ALA C O 1
ATOM 4975 N N . GLU C 1 142 ? -6.041 15.238 48.995 1.00 21.31 142 GLU C N 1
ATOM 4976 C CA . GLU C 1 142 ? -6.113 16.678 49.305 1.00 24.41 142 GLU C CA 1
ATOM 4977 C C . GLU C 1 142 ? -7.336 17.005 50.180 1.00 23.75 142 GLU C C 1
ATOM 4978 O O . GLU C 1 142 ? -7.234 17.803 51.120 1.00 23.52 142 GLU C O 1
ATOM 4984 N N . GLN C 1 143 ? -8.471 16.376 49.871 1.00 21.07 143 GLN C N 1
ATOM 4985 C CA . GLN C 1 143 ? -9.698 16.515 50.667 1.00 20.84 143 GLN C CA 1
ATOM 4986 C C . GLN C 1 143 ? -10.090 15.144 51.235 1.00 21.21 143 GLN C C 1
ATOM 4987 O O . GLN C 1 143 ? -9.754 14.106 50.624 1.00 19.11 143 GLN C O 1
ATOM 4993 N N . PRO C 1 144 ? -10.774 15.130 52.407 1.00 20.14 144 PRO C N 1
ATOM 4994 C CA . PRO C 1 144 ? -11.251 13.869 52.961 1.00 20.30 144 PRO C CA 1
ATOM 4995 C C . PRO C 1 144 ? -11.950 13.002 51.892 1.00 19.37 144 PRO C C 1
ATOM 4996 O O . PRO C 1 144 ? -12.782 13.494 51.144 1.00 17.48 144 PRO C O 1
ATOM 5000 N N . ALA C 1 145 ? -11.550 11.734 51.803 1.00 17.60 145 ALA C N 1
ATOM 5001 C CA . ALA C 1 145 ? -12.124 10.792 50.833 1.00 17.91 145 ALA C CA 1
ATOM 5002 C C . ALA C 1 145 ? -12.293 9.410 51.483 1.00 17.55 145 ALA C C 1
ATOM 5003 O O . ALA C 1 145 ? -11.487 9.040 52.334 1.00 19.18 145 ALA C O 1
ATOM 5005 N N . ALA C 1 146 ? -13.342 8.668 51.107 1.00 16.83 146 ALA C N 1
ATOM 5006 C CA . ALA C 1 146 ? -13.584 7.326 51.639 1.00 16.00 146 ALA C CA 1
ATOM 5007 C C . ALA C 1 146 ? -12.901 6.268 50.757 1.00 15.99 146 ALA C C 1
ATOM 5008 O O . ALA C 1 146 ? -12.855 6.392 49.528 1.00 15.95 146 ALA C O 1
ATOM 5010 N N . MET C 1 147 ? -12.395 5.219 51.379 1.00 15.76 147 MET C N 1
ATOM 5011 C CA . MET C 1 147 ? -11.845 4.094 50.616 1.00 16.33 147 MET C CA 1
ATOM 5012 C C . MET C 1 147 ? -12.072 2.785 51.372 1.00 15.21 147 MET C C 1
ATOM 5013 O O . MET C 1 147 ? -12.312 2.784 52.589 1.00 15.06 147 MET C O 1
ATOM 5018 N N . LEU C 1 148 ? -11.971 1.690 50.628 1.00 14.52 148 LEU C N 1
ATOM 5019 C CA . LEU C 1 148 ? -12.206 0.338 51.121 1.00 14.47 148 LEU C CA 1
ATOM 5020 C C . LEU C 1 148 ? -11.004 -0.536 50.824 1.00 13.86 148 LEU C C 1
ATOM 5021 O O . LEU C 1 148 ? -10.417 -0.421 49.749 1.00 14.34 148 LEU C O 1
ATOM 5026 N N . PHE C 1 149 ? -10.658 -1.410 51.765 1.00 13.41 149 PHE C N 1
ATOM 5027 C CA . PHE C 1 149 ? -9.580 -2.391 51.547 1.00 12.88 149 PHE C CA 1
ATOM 5028 C C . PHE C 1 149 ? -10.118 -3.795 51.559 1.00 12.67 149 PHE C C 1
ATOM 5029 O O . PHE C 1 149 ? -10.969 -4.134 52.380 1.00 13.40 149 PHE C O 1
ATOM 5037 N N . GLN C 1 150 ? -9.598 -4.604 50.645 1.00 12.56 150 GLN C N 1
ATOM 5038 C CA . GLN C 1 150 ? -9.841 -6.033 50.626 1.00 12.45 150 GLN C CA 1
ATOM 5039 C C . GLN C 1 150 ? -8.524 -6.607 51.135 1.00 12.84 150 GLN C C 1
ATOM 5040 O O . GLN C 1 150 ? -7.519 -6.563 50.428 1.00 12.62 150 GLN C O 1
ATOM 5046 N N . SER C 1 151 ? -8.516 -7.079 52.374 1.00 13.28 151 SER C N 1
ATOM 5047 C CA . SER C 1 151 ? -7.290 -7.588 52.980 1.00 14.53 151 SER C CA 1
ATOM 5048 C C . SER C 1 151 ? -7.574 -8.722 53.982 1.00 15.26 151 SER C C 1
ATOM 5049 O O . SER C 1 151 ? -8.612 -9.416 53.917 1.00 14.16 151 SER C O 1
ATOM 5052 N N . ILE C 1 152 ? -6.632 -8.908 54.896 1.00 15.32 152 ILE C N 1
ATOM 5053 C CA . ILE C 1 152 ? -6.729 -9.899 55.952 1.00 16.80 152 ILE C CA 1
ATOM 5054 C C . ILE C 1 152 ? -6.491 -9.181 57.278 1.00 16.76 152 ILE C C 1
ATOM 5055 O O . ILE C 1 152 ? -5.770 -8.191 57.329 1.00 17.80 152 ILE C O 1
ATOM 5060 N N . GLU C 1 153 ? -7.114 -9.665 58.339 1.00 18.63 153 GLU C N 1
ATOM 5061 C CA . GLU C 1 153 ? -7.030 -9.035 59.655 1.00 21.03 153 GLU C CA 1
ATOM 5062 C C . GLU C 1 153 ? -5.560 -9.050 60.100 1.00 21.11 153 GLU C C 1
ATOM 5063 O O . GLU C 1 153 ? -4.911 -10.093 60.050 1.00 20.73 153 GLU C O 1
ATOM 5069 N N . GLY C 1 154 ? -5.033 -7.902 60.512 1.00 19.47 154 GLY C N 1
ATOM 5070 C CA . GLY C 1 154 ? -3.649 -7.848 61.005 1.00 18.94 154 GLY C CA 1
ATOM 5071 C C . GLY C 1 154 ? -3.390 -6.662 61.898 1.00 19.45 154 GLY C C 1
ATOM 5072 O O . GLY C 1 154 ? -4.293 -6.206 62.597 1.00 19.25 154 GLY C O 1
ATOM 5073 N N . ALA C 1 155 ? -2.163 -6.149 61.850 1.00 20.03 155 ALA C N 1
ATOM 5074 C CA . ALA C 1 155 ? -1.692 -5.112 62.791 1.00 20.14 155 ALA C CA 1
ATOM 5075 C C . ALA C 1 155 ? -2.397 -3.770 62.695 1.00 20.57 155 ALA C C 1
ATOM 5076 O O . ALA C 1 155 ? -2.511 -3.082 63.698 1.00 20.60 155 ALA C O 1
ATOM 5078 N N . VAL C 1 156 ? -2.873 -3.399 61.505 1.00 20.39 156 VAL C N 1
ATOM 5079 C CA . VAL C 1 156 ? -3.557 -2.120 61.339 1.00 19.48 156 VAL C CA 1
ATOM 5080 C C . VAL C 1 156 ? -5.081 -2.254 61.350 1.00 19.35 156 VAL C C 1
ATOM 5081 O O . VAL C 1 156 ? -5.779 -1.256 61.278 1.00 21.25 156 VAL C O 1
ATOM 5085 N N . THR C 1 157 ? -5.602 -3.472 61.432 1.00 19.27 157 THR C N 1
ATOM 5086 C CA . THR C 1 157 ? -7.054 -3.663 61.412 1.00 19.43 157 THR C CA 1
ATOM 5087 C C . THR C 1 157 ? -7.665 -3.187 62.725 1.00 21.18 157 THR C C 1
ATOM 5088 O O . THR C 1 157 ? -7.329 -3.708 63.790 1.00 21.27 157 THR C O 1
ATOM 5092 N N . VAL C 1 158 ? -8.554 -2.202 62.658 1.00 21.29 158 VAL C N 1
ATOM 5093 C CA . VAL C 1 158 ? -9.208 -1.739 63.866 1.00 22.58 158 VAL C CA 1
ATOM 5094 C C . VAL C 1 158 ? -10.597 -2.374 63.953 1.00 24.13 158 VAL C C 1
ATOM 5095 O O . VAL C 1 158 ? -11.413 -2.252 63.028 1.00 23.14 158 VAL C O 1
ATOM 5099 N N . GLN C 1 159 ? -10.848 -3.091 65.046 1.00 25.54 159 GLN C N 1
ATOM 5100 C CA . GLN C 1 159 ? -12.148 -3.732 65.242 1.00 28.05 159 GLN C CA 1
ATOM 5101 C C . GLN C 1 159 ? -12.981 -2.929 66.240 1.00 30.31 159 GLN C C 1
ATOM 5102 O O . GLN C 1 159 ? -12.568 -2.754 67.384 1.00 31.78 159 GLN C O 1
ATOM 5108 N N . LYS C 1 160 ? -14.107 -2.379 65.770 1.00 28.40 160 LYS C N 1
ATOM 5109 C CA . LYS C 1 160 ? -14.960 -1.492 66.572 1.00 29.37 160 LYS C CA 1
ATOM 5110 C C . LYS C 1 160 ? -16.403 -1.962 66.547 1.00 30.66 160 LYS C C 1
ATOM 5111 O O . LYS C 1 160 ? -17.312 -1.134 66.416 1.00 30.45 160 LYS C O 1
ATOM 5117 N N . TRP C 1 161 ? -16.610 -3.273 66.683 1.00 29.18 161 TRP C N 1
ATOM 5118 C CA . TRP C 1 161 ? -17.926 -3.870 66.478 1.00 32.84 161 TRP C CA 1
ATOM 5119 C C . TRP C 1 161 ? -19.052 -3.229 67.302 1.00 37.00 161 TRP C C 1
ATOM 5120 O O . TRP C 1 161 ? -20.174 -3.080 66.811 1.00 39.22 161 TRP C O 1
ATOM 5131 N N . GLY C 1 162 ? -18.747 -2.815 68.529 1.00 39.04 162 GLY C N 1
ATOM 5132 C CA . GLY C 1 162 ? -19.728 -2.122 69.364 1.00 41.40 162 GLY C CA 1
ATOM 5133 C C . GLY C 1 162 ? -20.057 -0.688 68.957 1.00 43.80 162 GLY C C 1
ATOM 5134 O O . GLY C 1 162 ? -21.216 -0.281 69.014 1.00 44.96 162 GLY C O 1
ATOM 5135 N N . GLU C 1 163 ? -19.050 0.085 68.552 1.00 45.46 163 GLU C N 1
ATOM 5136 C CA . GLU C 1 163 ? -19.234 1.521 68.303 1.00 46.79 163 GLU C CA 1
ATOM 5137 C C . GLU C 1 163 ? -19.585 1.833 66.854 1.00 47.66 163 GLU C C 1
ATOM 5138 O O . GLU C 1 163 ? -20.422 1.163 66.254 1.00 50.91 163 GLU C O 1
ATOM 5140 N N . SER D 2 15 ? -23.644 -45.981 48.351 1.00 54.39 15 SER D N 1
ATOM 5141 C CA . SER D 2 15 ? -24.440 -44.736 48.094 1.00 55.04 15 SER D CA 1
ATOM 5142 C C . SER D 2 15 ? -23.743 -43.801 47.092 1.00 54.94 15 SER D C 1
ATOM 5143 O O . SER D 2 15 ? -23.530 -42.620 47.384 1.00 56.10 15 SER D O 1
ATOM 5145 N N . LYS D 2 16 ? -23.387 -44.329 45.918 1.00 51.61 16 LYS D N 1
ATOM 5146 C CA . LYS D 2 16 ? -22.695 -43.535 44.891 1.00 46.18 16 LYS D CA 1
ATOM 5147 C C . LYS D 2 16 ? -23.637 -42.511 44.220 1.00 42.36 16 LYS D C 1
ATOM 5148 O O . LYS D 2 16 ? -24.849 -42.737 44.088 1.00 42.79 16 LYS D O 1
ATOM 5150 N N . ALA D 2 17 ? -23.068 -41.378 43.824 1.00 34.83 17 ALA D N 1
ATOM 5151 C CA . ALA D 2 17 ? -23.789 -40.345 43.099 1.00 28.21 17 ALA D CA 1
ATOM 5152 C C . ALA D 2 17 ? -24.263 -40.777 41.701 1.00 26.66 17 ALA D C 1
ATOM 5153 O O . ALA D 2 17 ? -23.529 -41.387 40.923 1.00 26.40 17 ALA D O 1
ATOM 5155 N N . ARG D 2 18 ? -25.504 -40.432 41.389 1.00 23.73 18 ARG D N 1
ATOM 5156 C CA . ARG D 2 18 ? -26.169 -40.844 40.172 1.00 22.97 18 ARG D CA 1
ATOM 5157 C C . ARG D 2 18 ? -25.634 -40.176 38.884 1.00 21.48 18 ARG D C 1
ATOM 5158 O O . ARG D 2 18 ? -25.116 -39.050 38.915 1.00 20.33 18 ARG D O 1
ATOM 5166 N N . THR D 2 19 ? -25.809 -40.838 37.744 1.00 19.60 19 THR D N 1
ATOM 5167 C CA . THR D 2 19 ? -25.400 -40.234 36.466 1.00 19.84 19 THR D CA 1
ATOM 5168 C C . THR D 2 19 ? -26.451 -40.406 35.395 1.00 20.05 19 THR D C 1
ATOM 5169 O O . THR D 2 19 ? -26.257 -39.961 34.254 1.00 22.28 19 THR D O 1
ATOM 5173 N N . ASP D 2 20 ? -27.559 -41.052 35.740 1.00 20.97 20 ASP D N 1
ATOM 5174 C CA . ASP D 2 20 ? -28.583 -41.392 34.750 1.00 21.18 20 ASP D CA 1
ATOM 5175 C C . ASP D 2 20 ? -29.469 -40.194 34.359 1.00 21.38 20 ASP D C 1
ATOM 5176 O O . ASP D 2 20 ? -30.236 -39.690 35.171 1.00 21.08 20 ASP D O 1
ATOM 5181 N N . THR D 2 21 ? -29.353 -39.760 33.109 1.00 21.39 21 THR D N 1
ATOM 5182 C CA . THR D 2 21 ? -30.166 -38.672 32.579 1.00 21.33 21 THR D CA 1
ATOM 5183 C C . THR D 2 21 ? -30.570 -39.096 31.187 1.00 22.86 21 THR D C 1
ATOM 5184 O O . THR D 2 21 ? -29.942 -39.980 30.583 1.00 21.62 21 THR D O 1
ATOM 5188 N N . GLU D 2 22 ? -31.609 -38.471 30.659 1.00 22.23 22 GLU D N 1
ATOM 5189 C CA . GLU D 2 22 ? -32.167 -38.949 29.429 1.00 23.55 22 GLU D CA 1
ATOM 5190 C C . GLU D 2 22 ? -32.918 -37.837 28.751 1.00 22.62 22 GLU D C 1
ATOM 5191 O O . GLU D 2 22 ? -33.580 -37.051 29.416 1.00 21.70 22 GLU D O 1
ATOM 5197 N N . HIS D 2 23 ? -32.803 -37.772 27.427 1.00 22.34 23 HIS D N 1
ATOM 5198 C CA . HIS D 2 23 ? -33.669 -36.925 26.614 1.00 22.69 23 HIS D CA 1
ATOM 5199 C C . HIS D 2 23 ? -34.946 -37.708 26.344 1.00 24.20 23 HIS D C 1
ATOM 5200 O O . HIS D 2 23 ? -34.895 -38.797 25.783 1.00 24.64 23 HIS D O 1
ATOM 5207 N N . LEU D 2 24 ? -36.087 -37.179 26.766 1.00 23.41 24 LEU D N 1
ATOM 5208 C CA . LEU D 2 24 ? -37.356 -37.817 26.441 1.00 23.29 24 LEU D CA 1
ATOM 5209 C C . LEU D 2 24 ? -37.899 -37.289 25.112 1.00 22.44 24 LEU D C 1
ATOM 5210 O O . LEU D 2 24 ? -37.145 -36.738 24.317 1.00 23.30 24 LEU D O 1
ATOM 5215 N N . ALA D 2 25 ? -39.191 -37.493 24.857 1.00 23.43 25 ALA D N 1
ATOM 5216 C CA . ALA D 2 25 ? -39.821 -37.044 23.602 1.00 24.62 25 ALA D CA 1
ATOM 5217 C C . ALA D 2 25 ? -40.059 -35.532 23.485 1.00 23.93 25 ALA D C 1
ATOM 5218 O O . ALA D 2 25 ? -40.206 -34.821 24.481 1.00 22.43 25 ALA D O 1
ATOM 5220 N N . ILE D 2 26 ? -40.125 -35.060 22.247 1.00 25.08 26 ILE D N 1
ATOM 5221 C CA . ILE D 2 26 ? -40.691 -33.759 21.944 1.00 25.60 26 ILE D CA 1
ATOM 5222 C C . ILE D 2 26 ? -42.209 -33.888 21.911 1.00 26.20 26 ILE D C 1
ATOM 5223 O O . ILE D 2 26 ? -42.742 -34.796 21.276 1.00 28.45 26 ILE D O 1
ATOM 5228 N N . ASN D 2 27 ? -42.902 -32.987 22.594 1.00 24.38 27 ASN D N 1
ATOM 5229 C CA . ASN D 2 27 ? -44.346 -32.909 22.527 1.00 25.30 27 ASN D CA 1
ATOM 5230 C C . ASN D 2 27 ? -44.769 -32.213 21.242 1.00 26.25 27 ASN D C 1
ATOM 5231 O O . ASN D 2 27 ? -44.315 -31.105 20.953 1.00 23.59 27 ASN D O 1
ATOM 5236 N N . ASN D 2 28 ? -45.646 -32.862 20.473 1.00 29.61 28 ASN D N 1
ATOM 5237 C CA . ASN D 2 28 ? -46.100 -32.336 19.168 1.00 31.61 28 ASN D CA 1
ATOM 5238 C C . ASN D 2 28 ? -46.837 -31.007 19.217 1.00 29.81 28 ASN D C 1
ATOM 5239 O O . ASN D 2 28 ? -46.661 -30.173 18.348 1.00 30.49 28 ASN D O 1
ATOM 5244 N N . GLU D 2 29 ? -47.673 -30.806 20.222 1.00 30.06 29 GLU D N 1
ATOM 5245 C CA . GLU D 2 29 ? -48.394 -29.544 20.324 1.00 30.89 29 GLU D CA 1
ATOM 5246 C C . GLU D 2 29 ? -47.465 -28.405 20.772 1.00 27.75 29 GLU D C 1
ATOM 5247 O O . GLU D 2 29 ? -47.420 -27.368 20.125 1.00 28.84 29 GLU D O 1
ATOM 5253 N N . THR D 2 30 ? -46.706 -28.613 21.842 1.00 22.16 30 THR D N 1
ATOM 5254 C CA . THR D 2 30 ? -45.887 -27.536 22.391 1.00 19.39 30 THR D CA 1
ATOM 5255 C C . THR D 2 30 ? -44.552 -27.336 21.667 1.00 18.22 30 THR D C 1
ATOM 5256 O O . THR D 2 30 ? -44.010 -26.245 21.676 1.00 17.80 30 THR D O 1
ATOM 5260 N N . GLY D 2 31 ? -43.985 -28.393 21.099 1.00 16.47 31 GLY D N 1
ATOM 5261 C CA . GLY D 2 31 ? -42.690 -28.273 20.434 1.00 15.67 31 GLY D CA 1
ATOM 5262 C C . GLY D 2 31 ? -41.486 -28.394 21.361 1.00 15.08 31 GLY D C 1
ATOM 5263 O O . GLY D 2 31 ? -40.360 -28.361 20.896 1.00 14.41 31 GLY D O 1
ATOM 5264 N N . TYR D 2 32 ? -41.705 -28.515 22.672 1.00 14.27 32 TYR D N 1
ATOM 5265 C CA . TYR D 2 32 ? -40.597 -28.657 23.611 1.00 14.42 32 TYR D CA 1
ATOM 5266 C C . TYR D 2 32 ? -40.300 -30.103 23.891 1.00 14.98 32 TYR D C 1
ATOM 5267 O O . TYR D 2 32 ? -41.213 -30.951 23.907 1.00 14.24 32 TYR D O 1
ATOM 5276 N N . ARG D 2 33 ? -39.026 -30.358 24.160 1.00 15.62 33 ARG D N 1
ATOM 5277 C CA . ARG D 2 33 ? -38.587 -31.659 24.635 1.00 17.53 33 ARG D CA 1
ATOM 5278 C C . ARG D 2 33 ? -38.734 -31.778 26.148 1.00 18.01 33 ARG D C 1
ATOM 5279 O O . ARG D 2 33 ? -38.518 -30.820 26.901 1.00 17.20 33 ARG D O 1
ATOM 5287 N N . SER D 2 34 ? -39.098 -32.964 26.606 1.00 18.18 34 SER D N 1
ATOM 5288 C CA . SER D 2 34 ? -39.030 -33.177 28.034 1.00 18.77 34 SER D CA 1
ATOM 5289 C C . SER D 2 34 ? -37.775 -34.007 28.394 1.00 17.93 34 SER D C 1
ATOM 5290 O O . SER D 2 34 ? -37.146 -34.599 27.512 1.00 16.69 34 SER D O 1
ATOM 5293 N N . PHE D 2 35 ? -37.368 -33.982 29.667 1.00 16.58 35 PHE D N 1
ATOM 5294 C CA . PHE D 2 35 ? -36.071 -34.524 30.086 1.00 17.76 35 PHE D CA 1
ATOM 5295 C C . PHE D 2 35 ? -36.204 -35.233 31.430 1.00 18.90 35 PHE D C 1
ATOM 5296 O O . PHE D 2 35 ? -37.101 -34.907 32.222 1.00 18.07 35 PHE D O 1
ATOM 5304 N N . ARG D 2 36 ? -35.318 -36.207 31.662 1.00 18.44 36 ARG D N 1
ATOM 5305 C CA . ARG D 2 36 ? -35.259 -36.933 32.926 1.00 19.67 36 ARG D CA 1
ATOM 5306 C C . ARG D 2 36 ? -33.863 -36.824 33.555 1.00 18.48 36 ARG D C 1
ATOM 5307 O O . ARG D 2 36 ? -32.845 -36.900 32.851 1.00 18.07 36 ARG D O 1
ATOM 5315 N N . ALA D 2 37 ? -33.824 -36.623 34.872 1.00 16.75 37 ALA D N 1
ATOM 5316 C CA . ALA D 2 37 ? -32.585 -36.715 35.619 1.00 17.20 37 ALA D CA 1
ATOM 5317 C C . ALA D 2 37 ? -32.886 -37.569 36.844 1.00 17.33 37 ALA D C 1
ATOM 5318 O O . ALA D 2 37 ? -33.652 -37.152 37.688 1.00 16.51 37 ALA D O 1
ATOM 5320 N N . GLY D 2 38 ? -32.303 -38.775 36.907 1.00 17.03 38 GLY D N 1
ATOM 5321 C CA . GLY D 2 38 ? -32.670 -39.770 37.915 1.00 16.13 38 GLY D CA 1
ATOM 5322 C C . GLY D 2 38 ? -34.170 -40.000 37.920 1.00 15.92 38 GLY D C 1
ATOM 5323 O O . GLY D 2 38 ? -34.775 -40.331 36.892 1.00 15.35 38 GLY D O 1
ATOM 5324 N N . GLY D 2 39 ? -34.779 -39.831 39.086 1.00 15.93 39 GLY D N 1
ATOM 5325 C CA . GLY D 2 39 ? -36.227 -39.979 39.198 1.00 15.29 39 GLY D CA 1
ATOM 5326 C C . GLY D 2 39 ? -37.024 -38.730 38.899 1.00 15.51 39 GLY D C 1
ATOM 5327 O O . GLY D 2 39 ? -38.251 -38.773 38.964 1.00 15.29 39 GLY D O 1
ATOM 5328 N N . PHE D 2 40 ? -36.358 -37.612 38.590 1.00 14.70 40 PHE D N 1
ATOM 5329 C CA . PHE D 2 40 ? -37.067 -36.354 38.281 1.00 14.97 40 PHE D CA 1
ATOM 5330 C C . PHE D 2 40 ? -37.335 -36.240 36.783 1.00 15.85 40 PHE D C 1
ATOM 5331 O O . PHE D 2 40 ? -36.471 -36.599 35.985 1.00 16.47 40 PHE D O 1
ATOM 5339 N N . THR D 2 41 ? -38.514 -35.752 36.401 1.00 15.54 41 THR D N 1
ATOM 5340 C CA . THR D 2 41 ? -38.772 -35.397 35.006 1.00 16.05 41 THR D CA 1
ATOM 5341 C C . THR D 2 41 ? -39.138 -33.910 34.897 1.00 15.93 41 THR D C 1
ATOM 5342 O O . THR D 2 41 ? -39.660 -33.322 35.834 1.00 16.42 41 THR D O 1
ATOM 5346 N N . PHE D 2 42 ? -38.838 -33.332 33.737 1.00 15.91 42 PHE D N 1
ATOM 5347 C CA . PHE D 2 42 ? -38.978 -31.917 33.456 1.00 15.07 42 PHE D CA 1
ATOM 5348 C C . PHE D 2 42 ? -39.721 -31.775 32.144 1.00 14.82 42 PHE D C 1
ATOM 5349 O O . PHE D 2 42 ? -39.299 -32.306 31.106 1.00 15.82 42 PHE D O 1
ATOM 5357 N N . THR D 2 43 ? -40.825 -31.041 32.167 1.00 14.20 43 THR D N 1
ATOM 5358 C CA . THR D 2 43 ? -41.606 -30.836 30.973 1.00 13.26 43 THR D CA 1
ATOM 5359 C C . THR D 2 43 ? -42.025 -29.364 31.017 1.00 13.75 43 THR D C 1
ATOM 5360 O O . THR D 2 43 ? -42.379 -28.853 32.081 1.00 14.32 43 THR D O 1
ATOM 5364 N N . ARG D 2 44 ? -42.020 -28.679 29.888 1.00 13.09 44 ARG D N 1
ATOM 5365 C CA . ARG D 2 44 ? -42.639 -27.342 29.874 1.00 12.79 44 ARG D CA 1
ATOM 5366 C C . ARG D 2 44 ? -43.787 -27.265 28.880 1.00 13.00 44 ARG D C 1
ATOM 5367 O O . ARG D 2 44 ? -43.814 -27.981 27.885 1.00 13.97 44 ARG D O 1
ATOM 5375 N N . ASP D 2 45 ? -44.727 -26.375 29.138 1.00 12.94 45 ASP D N 1
ATOM 5376 C CA . ASP D 2 45 ? -45.753 -26.110 28.174 1.00 12.95 45 ASP D CA 1
ATOM 5377 C C . ASP D 2 45 ? -45.773 -24.608 27.904 1.00 13.62 45 ASP D C 1
ATOM 5378 O O . ASP D 2 45 ? -44.752 -23.938 28.076 1.00 13.48 45 ASP D O 1
ATOM 5383 N N . GLU D 2 46 ? -46.921 -24.072 27.487 1.00 13.45 46 GLU D N 1
ATOM 5384 C CA . GLU D 2 46 ? -46.974 -22.647 27.116 1.00 13.83 46 GLU D CA 1
ATOM 5385 C C . GLU D 2 46 ? -46.639 -21.695 28.267 1.00 13.59 46 GLU D C 1
ATOM 5386 O O . GLU D 2 46 ? -46.173 -20.561 28.026 1.00 13.25 46 GLU D O 1
ATOM 5392 N N . TYR D 2 47 ? -46.890 -22.133 29.505 1.00 13.47 47 TYR D N 1
ATOM 5393 C CA . TYR D 2 47 ? -46.847 -21.239 30.658 1.00 13.31 47 TYR D CA 1
ATOM 5394 C C . TYR D 2 47 ? -45.983 -21.726 31.801 1.00 13.99 47 TYR D C 1
ATOM 5395 O O . TYR D 2 47 ? -45.569 -20.902 32.636 1.00 15.27 47 TYR D O 1
ATOM 5404 N N . PHE D 2 48 ? -45.736 -23.045 31.866 1.00 13.39 48 PHE D N 1
ATOM 5405 C CA . PHE D 2 48 ? -45.240 -23.679 33.081 1.00 12.97 48 PHE D CA 1
ATOM 5406 C C . PHE D 2 48 ? -44.076 -24.635 32.846 1.00 12.72 48 PHE D C 1
ATOM 5407 O O . PHE D 2 48 ? -43.990 -25.265 31.809 1.00 12.14 48 PHE D O 1
ATOM 5415 N N . ALA D 2 49 ? -43.194 -24.721 33.831 1.00 12.88 49 ALA D N 1
ATOM 5416 C CA . ALA D 2 49 ? -42.324 -25.878 33.990 1.00 13.63 49 ALA D CA 1
ATOM 5417 C C . ALA D 2 49 ? -43.046 -26.848 34.917 1.00 14.19 49 ALA D C 1
ATOM 5418 O O . ALA D 2 49 ? -43.503 -26.470 36.010 1.00 13.38 49 ALA D O 1
ATOM 5420 N N . ARG D 2 50 ? -43.123 -28.106 34.487 1.00 14.76 50 ARG D N 1
ATOM 5421 C CA . ARG D 2 50 ? -43.850 -29.148 35.224 1.00 15.30 50 ARG D CA 1
ATOM 5422 C C . ARG D 2 50 ? -42.813 -30.175 35.654 1.00 15.63 50 ARG D C 1
ATOM 5423 O O . ARG D 2 50 ? -42.150 -30.811 34.820 1.00 14.71 50 ARG D O 1
ATOM 5431 N N . LEU D 2 51 ? -42.662 -30.310 36.963 1.00 15.01 51 LEU D N 1
ATOM 5432 C CA . LEU D 2 51 ? -41.714 -31.230 37.531 1.00 15.70 51 LEU D CA 1
ATOM 5433 C C . LEU D 2 51 ? -42.430 -32.411 38.150 1.00 15.50 51 LEU D C 1
ATOM 5434 O O . LEU D 2 51 ? -43.495 -32.250 38.732 1.00 14.96 51 LEU D O 1
ATOM 5439 N N . THR D 2 52 ? -41.823 -33.587 38.031 1.00 15.57 52 THR D N 1
ATOM 5440 C CA . THR D 2 52 ? -42.280 -34.762 38.759 1.00 16.86 52 THR D CA 1
ATOM 5441 C C . THR D 2 52 ? -41.082 -35.478 39.356 1.00 16.48 52 THR D C 1
ATOM 5442 O O . THR D 2 52 ? -39.944 -35.357 38.854 1.00 15.92 52 THR D O 1
ATOM 5446 N N . TRP D 2 53 ? -41.357 -36.198 40.439 1.00 16.42 53 TRP D N 1
ATOM 5447 C CA . TRP D 2 53 ? -40.411 -37.109 41.087 1.00 17.34 53 TRP D CA 1
ATOM 5448 C C . TRP D 2 53 ? -41.212 -38.252 41.726 1.00 18.36 53 TRP D C 1
ATOM 5449 O O . TRP D 2 53 ? -42.448 -38.180 41.803 1.00 17.56 53 TRP D O 1
ATOM 5460 N N . PRO D 2 54 ? -40.523 -39.309 42.197 1.00 20.20 54 PRO D N 1
ATOM 5461 C CA . PRO D 2 54 ? -41.315 -40.386 42.826 1.00 21.11 54 PRO D CA 1
ATOM 5462 C C . PRO D 2 54 ? -42.226 -39.909 43.985 1.00 20.89 54 PRO D C 1
ATOM 5463 O O . PRO D 2 54 ? -41.743 -39.478 45.039 1.00 22.93 54 PRO D O 1
ATOM 5467 N N . GLY D 2 55 ? -43.539 -39.971 43.779 1.00 19.82 55 GLY D N 1
ATOM 5468 C CA . GLY D 2 55 ? -44.490 -39.599 44.822 1.00 20.75 55 GLY D CA 1
ATOM 5469 C C . GLY D 2 55 ? -45.008 -38.165 44.803 1.00 19.12 55 GLY D C 1
ATOM 5470 O O . GLY D 2 55 ? -45.866 -37.799 45.593 1.00 20.37 55 GLY D O 1
ATOM 5471 N N . GLY D 2 56 ? -44.520 -37.345 43.891 1.00 19.63 56 GLY D N 1
ATOM 5472 C CA . GLY D 2 56 ? -44.960 -35.943 43.873 1.00 18.92 56 GLY D CA 1
ATOM 5473 C C . GLY D 2 56 ? -44.734 -35.216 42.568 1.00 17.57 56 GLY D C 1
ATOM 5474 O O . GLY D 2 56 ? -44.053 -35.719 41.686 1.00 16.75 56 GLY D O 1
ATOM 5475 N N . SER D 2 57 ? -45.302 -34.017 42.495 1.00 17.13 57 SER D N 1
ATOM 5476 C CA . SER D 2 57 ? -45.294 -33.148 41.320 1.00 17.83 57 SER D CA 1
ATOM 5477 C C . SER D 2 57 ? -45.272 -31.681 41.760 1.00 16.68 57 SER D C 1
ATOM 5478 O O . SER D 2 57 ? -45.655 -31.380 42.876 1.00 17.15 57 SER D O 1
ATOM 5481 N N . HIS D 2 58 ? -44.831 -30.789 40.885 1.00 15.55 58 HIS D N 1
ATOM 5482 C CA . HIS D 2 58 ? -44.781 -29.353 41.193 1.00 14.81 58 HIS D CA 1
ATOM 5483 C C . HIS D 2 58 ? -44.815 -28.540 39.899 1.00 15.25 58 HIS D C 1
ATOM 5484 O O . HIS D 2 58 ? -44.392 -29.023 38.836 1.00 14.85 58 HIS D O 1
ATOM 5491 N N . ILE D 2 59 ? -45.325 -27.307 39.982 1.00 15.07 59 ILE D N 1
ATOM 5492 C CA . ILE D 2 59 ? -45.373 -26.410 38.819 1.00 15.24 59 ILE D CA 1
ATOM 5493 C C . ILE D 2 59 ? -44.706 -25.097 39.170 1.00 14.43 59 ILE D C 1
ATOM 5494 O O . ILE D 2 59 ? -44.927 -24.571 40.266 1.00 14.24 59 ILE D O 1
ATOM 5499 N N . ILE D 2 60 ? -43.873 -24.590 38.262 1.00 14.24 60 ILE D N 1
ATOM 5500 C CA . ILE D 2 60 ? -43.236 -23.267 38.424 1.00 13.56 60 ILE D CA 1
ATOM 5501 C C . ILE D 2 60 ? -43.542 -22.449 37.158 1.00 13.59 60 ILE D C 1
ATOM 5502 O O . ILE D 2 60 ? -43.410 -22.972 36.052 1.00 13.42 60 ILE D O 1
ATOM 5507 N N . PRO D 2 61 ? -43.971 -21.174 37.294 1.00 13.26 61 PRO D N 1
ATOM 5508 C CA . PRO D 2 61 ? -44.160 -20.423 36.041 1.00 12.78 61 PRO D CA 1
ATOM 5509 C C . PRO D 2 61 ? -42.862 -20.393 35.232 1.00 12.28 61 PRO D C 1
ATOM 5510 O O . PRO D 2 61 ? -41.779 -20.212 35.801 1.00 12.00 61 PRO D O 1
ATOM 5514 N N . ILE D 2 62 ? -42.966 -20.542 33.917 1.00 11.56 62 ILE D N 1
ATOM 5515 C CA . ILE D 2 62 ? -41.775 -20.838 33.134 1.00 11.63 62 ILE D CA 1
ATOM 5516 C C . ILE D 2 62 ? -40.752 -19.707 33.126 1.00 11.65 62 ILE D C 1
ATOM 5517 O O . ILE D 2 62 ? -39.551 -19.972 32.937 1.00 11.43 62 ILE D O 1
ATOM 5522 N N . ASP D 2 63 ? -41.208 -18.465 33.287 1.00 11.94 63 ASP D N 1
ATOM 5523 C CA . ASP D 2 63 ? -40.258 -17.349 33.327 1.00 12.59 63 ASP D CA 1
ATOM 5524 C C . ASP D 2 63 ? -39.398 -17.453 34.568 1.00 12.26 63 ASP D C 1
ATOM 5525 O O . ASP D 2 63 ? -38.168 -17.444 34.456 1.00 12.19 63 ASP D O 1
ATOM 5530 N N . ALA D 2 64 ? -40.037 -17.594 35.741 1.00 12.08 64 ALA D N 1
ATOM 5531 C CA . ALA D 2 64 ? -39.291 -17.800 37.003 1.00 11.85 64 ALA D CA 1
ATOM 5532 C C . ALA D 2 64 ? -38.388 -19.027 36.904 1.00 12.31 64 ALA D C 1
ATOM 5533 O O . ALA D 2 64 ? -37.232 -18.977 37.290 1.00 12.50 64 ALA D O 1
ATOM 5535 N N . PHE D 2 65 ? -38.904 -20.122 36.359 1.00 12.56 65 PHE D N 1
ATOM 5536 C CA . PHE D 2 65 ? -38.073 -21.333 36.233 1.00 12.56 65 PHE D CA 1
ATOM 5537 C C . PHE D 2 65 ? -36.797 -21.097 35.402 1.00 12.08 65 PHE D C 1
ATOM 5538 O O . PHE D 2 65 ? -35.712 -21.466 35.818 1.00 12.20 65 PHE D O 1
ATOM 5546 N N . LEU D 2 66 ? -36.940 -20.461 34.243 1.00 12.24 66 LEU D N 1
ATOM 5547 C CA . LEU D 2 66 ? -35.809 -20.281 33.319 1.00 12.72 66 LEU D CA 1
ATOM 5548 C C . LEU D 2 66 ? -34.783 -19.318 33.885 1.00 12.78 66 LEU D C 1
ATOM 5549 O O . LEU D 2 66 ? -33.588 -19.541 33.751 1.00 12.28 66 LEU D O 1
ATOM 5554 N N . ARG D 2 67 ? -35.254 -18.245 34.521 1.00 13.16 67 ARG D N 1
ATOM 5555 C CA . ARG D 2 67 ? -34.341 -17.306 35.171 1.00 12.69 67 ARG D CA 1
ATOM 5556 C C . ARG D 2 67 ? -33.534 -18.030 36.243 1.00 12.98 67 ARG D C 1
ATOM 5557 O O . ARG D 2 67 ? -32.333 -17.786 36.400 1.00 11.37 67 ARG D O 1
ATOM 5565 N N . ALA D 2 68 ? -34.213 -18.913 36.990 1.00 12.47 68 ALA D N 1
ATOM 5566 C CA . ALA D 2 68 ? -33.592 -19.673 38.071 1.00 12.69 68 ALA D CA 1
ATOM 5567 C C . ALA D 2 68 ? -32.560 -20.687 37.503 1.00 13.33 68 ALA D C 1
ATOM 5568 O O . ALA D 2 68 ? -31.420 -20.789 38.000 1.00 13.29 68 ALA D O 1
ATOM 5570 N N . MET D 2 69 ? -32.979 -21.410 36.461 1.00 13.69 69 MET D N 1
ATOM 5571 C CA . MET D 2 69 ? -32.140 -22.384 35.764 1.00 14.24 69 MET D CA 1
ATOM 5572 C C . MET D 2 69 ? -30.917 -21.717 35.144 1.00 14.24 69 MET D C 1
ATOM 5573 O O . MET D 2 69 ? -29.794 -22.244 35.229 1.00 13.63 69 MET D O 1
ATOM 5578 N N . MET D 2 70 ? -31.126 -20.552 34.533 1.00 13.67 70 MET D N 1
ATOM 5579 C CA . MET D 2 70 ? -30.004 -19.774 34.000 1.00 12.90 70 MET D CA 1
ATOM 5580 C C . MET D 2 70 ? -28.928 -19.560 35.080 1.00 13.00 70 MET D C 1
ATOM 5581 O O . MET D 2 70 ? -27.745 -19.767 34.830 1.00 13.86 70 MET D O 1
ATOM 5586 N N . ARG D 2 71 ? -29.335 -19.135 36.274 1.00 13.29 71 ARG D N 1
ATOM 5587 C CA . ARG D 2 71 ? -28.366 -18.920 37.382 1.00 13.33 71 ARG D CA 1
ATOM 5588 C C . ARG D 2 71 ? -27.652 -20.213 37.824 1.00 13.88 71 ARG D C 1
ATOM 5589 O O . ARG D 2 71 ? -26.416 -20.260 37.874 1.00 13.54 71 ARG D O 1
ATOM 5597 N N . ASP D 2 72 ? -28.407 -21.275 38.097 1.00 13.61 72 ASP D N 1
ATOM 5598 C CA . ASP D 2 72 ? -27.778 -22.533 38.574 1.00 14.44 72 ASP D CA 1
ATOM 5599 C C . ASP D 2 72 ? -26.769 -23.039 37.566 1.00 14.36 72 ASP D C 1
ATOM 5600 O O . ASP D 2 72 ? -25.691 -23.522 37.959 1.00 15.68 72 ASP D O 1
ATOM 5605 N N . VAL D 2 73 ? -27.107 -22.918 36.272 1.00 14.24 73 VAL D N 1
ATOM 5606 C CA . VAL D 2 73 ? -26.206 -23.303 35.176 1.00 14.53 73 VAL D CA 1
ATOM 5607 C C . VAL D 2 73 ? -24.971 -22.379 35.173 1.00 15.84 73 VAL D C 1
ATOM 5608 O O . VAL D 2 73 ? -23.854 -22.854 35.322 1.00 15.70 73 VAL D O 1
ATOM 5612 N N . ALA D 2 74 ? -25.182 -21.064 35.049 1.00 16.10 74 ALA D N 1
ATOM 5613 C CA . ALA D 2 74 ? -24.054 -20.114 34.950 1.00 15.81 74 ALA D CA 1
ATOM 5614 C C . ALA D 2 74 ? -23.130 -20.185 36.156 1.00 16.28 74 ALA D C 1
ATOM 5615 O O . ALA D 2 74 ? -21.916 -19.981 36.033 1.00 17.16 74 ALA D O 1
ATOM 5617 N N . TRP D 2 75 ? -23.692 -20.455 37.329 1.00 16.57 75 TRP D N 1
ATOM 5618 C CA . TRP D 2 75 ? -22.887 -20.478 38.555 1.00 16.91 75 TRP D CA 1
ATOM 5619 C C . TRP D 2 75 ? -22.242 -21.818 38.880 1.00 17.00 75 TRP D C 1
ATOM 5620 O O . TRP D 2 75 ? -21.639 -21.955 39.942 1.00 18.08 75 TRP D O 1
ATOM 5631 N N . GLY D 2 76 ? -22.388 -22.809 38.007 1.00 16.80 76 GLY D N 1
ATOM 5632 C CA . GLY D 2 76 ? -21.981 -24.190 38.319 1.00 16.68 76 GLY D CA 1
ATOM 5633 C C . GLY D 2 76 ? -22.533 -24.714 39.638 1.00 17.12 76 GLY D C 1
ATOM 5634 O O . GLY D 2 76 ? -21.811 -25.402 40.377 1.00 17.32 76 GLY D O 1
ATOM 5635 N N . PHE D 2 77 ? -23.805 -24.403 39.925 1.00 16.44 77 PHE D N 1
ATOM 5636 C CA . PHE D 2 77 ? -24.494 -24.789 41.179 1.00 15.66 77 PHE D CA 1
ATOM 5637 C C . PHE D 2 77 ? -24.087 -23.968 42.408 1.00 16.31 77 PHE D C 1
ATOM 5638 O O . PHE D 2 77 ? -24.616 -24.187 43.509 1.00 15.62 77 PHE D O 1
ATOM 5646 N N . PHE D 2 78 ? -23.128 -23.058 42.235 1.00 16.40 78 PHE D N 1
ATOM 5647 C CA . PHE D 2 78 ? -22.851 -22.000 43.217 1.00 18.24 78 PHE D CA 1
ATOM 5648 C C . PHE D 2 78 ? -22.340 -22.497 44.584 1.00 18.10 78 PHE D C 1
ATOM 5649 O O . PHE D 2 78 ? -21.623 -23.497 44.660 1.00 19.97 78 PHE D O 1
ATOM 5657 N N . TYR D 2 79 ? -22.678 -21.795 45.652 1.00 16.95 79 TYR D N 1
ATOM 5658 C CA . TYR D 2 79 ? -22.343 -22.240 46.982 1.00 17.74 79 TYR D CA 1
ATOM 5659 C C . TYR D 2 79 ? -23.589 -22.670 47.725 1.00 16.50 79 TYR D C 1
ATOM 5660 O O . TYR D 2 79 ? -24.593 -21.946 47.742 1.00 15.51 79 TYR D O 1
ATOM 5669 N N . GLY D 2 80 ? -23.531 -23.849 48.332 1.00 16.04 80 GLY D N 1
ATOM 5670 C CA . GLY D 2 80 ? -24.641 -24.308 49.174 1.00 16.80 80 GLY D CA 1
ATOM 5671 C C . GLY D 2 80 ? -25.935 -24.496 48.388 1.00 15.56 80 GLY D C 1
ATOM 5672 O O . GLY D 2 80 ? -25.937 -25.122 47.344 1.00 16.24 80 GLY D O 1
ATOM 5673 N N . VAL D 2 81 ? -27.031 -23.916 48.875 1.00 15.33 81 VAL D N 1
ATOM 5674 C CA . VAL D 2 81 ? -28.351 -24.256 48.362 1.00 14.80 81 VAL D CA 1
ATOM 5675 C C . VAL D 2 81 ? -28.861 -23.191 47.426 1.00 14.78 81 VAL D C 1
ATOM 5676 O O . VAL D 2 81 ? -28.882 -22.024 47.792 1.00 14.35 81 VAL D O 1
ATOM 5680 N N . VAL D 2 82 ? -29.255 -23.613 46.222 1.00 15.07 82 VAL D N 1
ATOM 5681 C CA . VAL D 2 82 ? -29.943 -22.757 45.264 1.00 15.26 82 VAL D CA 1
ATOM 5682 C C . VAL D 2 82 ? -31.419 -23.220 45.219 1.00 16.16 82 VAL D C 1
ATOM 5683 O O . VAL D 2 82 ? -31.748 -24.234 44.588 1.00 16.94 82 VAL D O 1
ATOM 5687 N N . ASN D 2 83 ? -32.298 -22.512 45.923 1.00 15.41 83 ASN D N 1
ATOM 5688 C CA . ASN D 2 83 ? -33.725 -22.828 45.913 1.00 17.25 83 ASN D CA 1
ATOM 5689 C C . ASN D 2 83 ? -34.353 -22.097 44.759 1.00 17.00 83 ASN D C 1
ATOM 5690 O O . ASN D 2 83 ? -34.345 -20.858 44.746 1.00 17.46 83 ASN D O 1
ATOM 5695 N N . PHE D 2 84 ? -34.910 -22.825 43.798 1.00 15.99 84 PHE D N 1
ATOM 5696 C CA . PHE D 2 84 ? -35.688 -22.186 42.753 1.00 15.16 84 PHE D CA 1
ATOM 5697 C C . PHE D 2 84 ? -36.923 -21.541 43.369 1.00 15.93 84 PHE D C 1
ATOM 5698 O O . PHE D 2 84 ? -37.322 -20.441 42.974 1.00 15.96 84 PHE D O 1
ATOM 5706 N N . ASP D 2 85 ? -37.513 -22.238 44.337 1.00 15.87 85 ASP D N 1
ATOM 5707 C CA . ASP D 2 85 ? -38.615 -21.714 45.096 1.00 15.96 85 ASP D CA 1
ATOM 5708 C C . ASP D 2 85 ? -38.702 -22.434 46.436 1.00 16.35 85 ASP D C 1
ATOM 5709 O O . ASP D 2 85 ? -37.719 -22.991 46.922 1.00 15.17 85 ASP D O 1
ATOM 5714 N N . HIS D 2 86 ? -39.887 -22.409 47.018 1.00 16.36 86 HIS D N 1
ATOM 5715 C CA . HIS D 2 86 ? -40.144 -23.010 48.316 1.00 17.10 86 HIS D CA 1
ATOM 5716 C C . HIS D 2 86 ? -40.160 -24.556 48.240 1.00 16.22 86 HIS D C 1
ATOM 5717 O O . HIS D 2 86 ? -40.240 -25.217 49.259 1.00 15.84 86 HIS D O 1
ATOM 5724 N N . VAL D 2 87 ? -40.064 -25.124 47.033 1.00 15.47 87 VAL D N 1
ATOM 5725 C CA . VAL D 2 87 ? -40.033 -26.600 46.884 1.00 15.67 87 VAL D CA 1
ATOM 5726 C C . VAL D 2 87 ? -38.751 -27.147 46.238 1.00 16.01 87 VAL D C 1
ATOM 5727 O O . VAL D 2 87 ? -38.088 -28.029 46.803 1.00 17.12 87 VAL D O 1
ATOM 5731 N N . PHE D 2 88 ? -38.409 -26.633 45.057 1.00 14.95 88 PHE D N 1
ATOM 5732 C CA . PHE D 2 88 ? -37.432 -27.287 44.186 1.00 14.19 88 PHE D CA 1
ATOM 5733 C C . PHE D 2 88 ? -36.086 -26.576 44.228 1.00 13.18 88 PHE D C 1
ATOM 5734 O O . PHE D 2 88 ? -36.050 -25.350 44.319 1.00 12.57 88 PHE D O 1
ATOM 5742 N N . GLY D 2 89 ? -34.980 -27.327 44.153 1.00 12.63 89 GLY D N 1
ATOM 5743 C CA . GLY D 2 89 ? -33.663 -26.662 44.089 1.00 12.50 89 GLY D CA 1
ATOM 5744 C C . GLY D 2 89 ? -32.509 -27.630 44.101 1.00 12.67 89 GLY D C 1
ATOM 5745 O O . GLY D 2 89 ? -32.716 -28.849 43.997 1.00 13.36 89 GLY D O 1
ATOM 5746 N N . THR D 2 90 ? -31.297 -27.108 44.243 1.00 12.50 90 THR D N 1
ATOM 5747 C CA . THR D 2 90 ? -30.112 -27.960 44.257 1.00 12.82 90 THR D CA 1
ATOM 5748 C C . THR D 2 90 ? -29.237 -27.621 45.466 1.00 13.41 90 THR D C 1
ATOM 5749 O O . THR D 2 90 ? -29.328 -26.503 46.014 1.00 13.25 90 THR D O 1
ATOM 5753 N N . ILE D 2 91 ? -28.387 -28.570 45.876 1.00 13.37 91 ILE D N 1
ATOM 5754 C CA . ILE D 2 91 ? -27.412 -28.313 46.944 1.00 13.77 91 ILE D CA 1
ATOM 5755 C C . ILE D 2 91 ? -26.070 -28.690 46.369 1.00 14.62 91 ILE D C 1
ATOM 5756 O O . ILE D 2 91 ? -25.880 -29.815 45.921 1.00 14.83 91 ILE D O 1
ATOM 5761 N N . ASN D 2 92 ? -25.148 -27.747 46.351 1.00 14.78 92 ASN D N 1
ATOM 5762 C CA . ASN D 2 92 ? -23.849 -28.041 45.784 1.00 16.00 92 ASN D CA 1
ATOM 5763 C C . ASN D 2 92 ? -22.970 -28.750 46.808 1.00 15.97 92 ASN D C 1
ATOM 5764 O O . ASN D 2 92 ? -22.822 -28.294 47.956 1.00 16.14 92 ASN D O 1
ATOM 5769 N N . HIS D 2 93 ? -22.434 -29.893 46.404 1.00 16.55 93 HIS D N 1
ATOM 5770 C CA . HIS D 2 93 ? -21.439 -30.580 47.219 1.00 17.65 93 HIS D CA 1
ATOM 5771 C C . HIS D 2 93 ? -20.042 -30.481 46.604 1.00 17.60 93 HIS D C 1
ATOM 5772 O O . HIS D 2 93 ? -19.133 -31.075 47.130 1.00 17.71 93 HIS D O 1
ATOM 5779 N N . TYR D 2 94 ? -19.900 -29.722 45.514 1.00 17.33 94 TYR D N 1
ATOM 5780 C CA . TYR D 2 94 ? -18.594 -29.415 44.866 1.00 18.39 94 TYR D CA 1
ATOM 5781 C C . TYR D 2 94 ? -17.990 -30.639 44.182 1.00 18.13 94 TYR D C 1
ATOM 5782 O O . TYR D 2 94 ? -17.021 -31.225 44.675 1.00 17.97 94 TYR D O 1
ATOM 5791 N N . GLY D 2 95 ? -18.592 -31.016 43.047 1.00 17.02 95 GLY D N 1
ATOM 5792 C CA . GLY D 2 95 ? -18.244 -32.246 42.335 1.00 17.15 95 GLY D CA 1
ATOM 5793 C C . GLY D 2 95 ? -19.435 -33.182 42.350 1.00 16.71 95 GLY D C 1
ATOM 5794 O O . GLY D 2 95 ? -19.627 -33.954 41.416 1.00 17.48 95 GLY D O 1
ATOM 5795 N N . GLU D 2 96 ? -20.248 -33.076 43.401 1.00 16.62 96 GLU D N 1
ATOM 5796 C CA . GLU D 2 96 ? -21.566 -33.738 43.441 1.00 16.42 96 GLU D CA 1
ATOM 5797 C C . GLU D 2 96 ? -22.640 -32.695 43.785 1.00 15.97 96 GLU D C 1
ATOM 5798 O O . GLU D 2 96 ? -22.313 -31.608 44.268 1.00 15.77 96 GLU D O 1
ATOM 5804 N N . VAL D 2 97 ? -23.897 -33.011 43.489 1.00 15.23 97 VAL D N 1
ATOM 5805 C CA . VAL D 2 97 ? -24.992 -32.039 43.656 1.00 14.68 97 VAL D CA 1
ATOM 5806 C C . VAL D 2 97 ? -26.253 -32.811 43.985 1.00 15.00 97 VAL D C 1
ATOM 5807 O O . VAL D 2 97 ? -26.531 -33.831 43.361 1.00 15.75 97 VAL D O 1
ATOM 5811 N N . THR D 2 98 ? -26.991 -32.344 44.984 1.00 15.75 98 THR D N 1
ATOM 5812 C CA . THR D 2 98 ? -28.286 -32.917 45.335 1.00 15.68 98 THR D CA 1
ATOM 5813 C C . THR D 2 98 ? -29.385 -32.113 44.681 1.00 15.91 98 THR D C 1
ATOM 5814 O O . THR D 2 98 ? -29.363 -30.885 44.734 1.00 15.81 98 THR D O 1
ATOM 5818 N N . MET D 2 99 ? -30.327 -32.789 44.038 1.00 15.40 99 MET D N 1
ATOM 5819 C CA . MET D 2 99 ? -31.527 -32.110 43.572 1.00 15.53 99 MET D CA 1
ATOM 5820 C C . MET D 2 99 ? -32.703 -32.514 44.471 1.00 16.04 99 MET D C 1
ATOM 5821 O O . MET D 2 99 ? -32.839 -33.697 44.849 1.00 15.24 99 MET D O 1
ATOM 5826 N N . PHE D 2 100 ? -33.527 -31.540 44.862 1.00 14.76 100 PHE D N 1
ATOM 5827 C CA . PHE D 2 100 ? -34.532 -31.800 45.875 1.00 14.87 100 PHE D CA 1
ATOM 5828 C C . PHE D 2 100 ? -35.928 -31.264 45.531 1.00 15.36 100 PHE D C 1
ATOM 5829 O O . PHE D 2 100 ? -36.073 -30.334 44.729 1.00 14.38 100 PHE D O 1
ATOM 5837 N N . ALA D 2 101 ? -36.948 -31.910 46.091 1.00 15.34 101 ALA D N 1
ATOM 5838 C CA . ALA D 2 101 ? -38.284 -31.334 46.161 1.00 15.17 101 ALA D CA 1
ATOM 5839 C C . ALA D 2 101 ? -38.670 -31.415 47.633 1.00 15.75 101 ALA D C 1
ATOM 5840 O O . ALA D 2 101 ? -38.768 -32.521 48.178 1.00 15.85 101 ALA D O 1
ATOM 5842 N N . GLY D 2 102 ? -38.797 -30.254 48.281 1.00 15.15 102 GLY D N 1
ATOM 5843 C CA . GLY D 2 102 ? -39.306 -30.153 49.635 1.00 15.33 102 GLY D CA 1
ATOM 5844 C C . GLY D 2 102 ? -38.323 -30.315 50.772 1.00 15.24 102 GLY D C 1
ATOM 5845 O O . GLY D 2 102 ? -38.726 -30.319 51.923 1.00 15.32 102 GLY D O 1
ATOM 5846 N N . ARG D 2 103 ? -37.036 -30.455 50.459 1.00 15.48 103 ARG D N 1
ATOM 5847 C CA . ARG D 2 103 ? -35.968 -30.636 51.475 1.00 15.52 103 ARG D CA 1
ATOM 5848 C C . ARG D 2 103 ? -35.887 -29.512 52.498 1.00 16.13 103 ARG D C 1
ATOM 5849 O O . ARG D 2 103 ? -35.520 -29.747 53.649 1.00 15.71 103 ARG D O 1
ATOM 5857 N N . PHE D 2 104 ? -36.266 -28.291 52.106 1.00 16.25 104 PHE D N 1
ATOM 5858 C CA . PHE D 2 104 ? -36.195 -27.128 53.009 1.00 16.53 104 PHE D CA 1
ATOM 5859 C C . PHE D 2 104 ? -37.573 -26.510 53.125 1.00 17.87 104 PHE D C 1
ATOM 5860 O O . PHE D 2 104 ? -37.739 -25.294 53.093 1.00 16.98 104 PHE D O 1
ATOM 5868 N N . ASN D 2 105 ? -38.557 -27.382 53.261 1.00 17.61 105 ASN D N 1
ATOM 5869 C CA . ASN D 2 105 ? -39.929 -26.971 53.392 1.00 18.10 105 ASN D CA 1
ATOM 5870 C C . ASN D 2 105 ? -40.472 -27.819 54.497 1.00 18.81 105 ASN D C 1
ATOM 5871 O O . ASN D 2 105 ? -40.533 -29.046 54.361 1.00 17.98 105 ASN D O 1
ATOM 5876 N N . ASP D 2 106 ? -40.844 -27.180 55.598 1.00 20.55 106 ASP D N 1
ATOM 5877 C CA . ASP D 2 106 ? -41.342 -27.913 56.761 1.00 24.44 106 ASP D CA 1
ATOM 5878 C C . ASP D 2 106 ? -42.537 -28.819 56.473 1.00 22.62 106 ASP D C 1
ATOM 5879 O O . ASP D 2 106 ? -42.601 -29.927 56.989 1.00 23.61 106 ASP D O 1
ATOM 5884 N N . ALA D 2 107 ? -43.492 -28.354 55.665 1.00 22.56 107 ALA D N 1
ATOM 5885 C CA . ALA D 2 107 ? -44.657 -29.186 55.324 1.00 20.26 107 ALA D CA 1
ATOM 5886 C C . ALA D 2 107 ? -44.221 -30.526 54.758 1.00 19.61 107 ALA D C 1
ATOM 5887 O O . ALA D 2 107 ? -44.690 -31.579 55.196 1.00 19.27 107 ALA D O 1
ATOM 5889 N N . TYR D 2 108 ? -43.351 -30.484 53.750 1.00 18.38 108 TYR D N 1
ATOM 5890 C CA . TYR D 2 108 ? -42.904 -31.699 53.089 1.00 18.09 108 TYR D CA 1
ATOM 5891 C C . TYR D 2 108 ? -42.090 -32.538 54.064 1.00 19.43 108 TYR D C 1
ATOM 5892 O O . TYR D 2 108 ? -42.266 -33.756 54.171 1.00 18.80 108 TYR D O 1
ATOM 5901 N N . ARG D 2 109 ? -41.205 -31.871 54.791 1.00 21.06 109 ARG D N 1
ATOM 5902 C CA A ARG D 2 109 ? -40.354 -32.623 55.683 0.50 21.96 109 ARG D CA 1
ATOM 5903 C CA B ARG D 2 109 ? -40.305 -32.488 55.769 0.50 23.13 109 ARG D CA 1
ATOM 5904 C C . ARG D 2 109 ? -41.030 -33.256 56.884 1.00 23.85 109 ARG D C 1
ATOM 5905 O O . ARG D 2 109 ? -40.771 -34.441 57.141 1.00 25.56 109 ARG D O 1
ATOM 5920 N N . ASN D 2 110 ? -41.925 -32.551 57.571 1.00 23.77 110 ASN D N 1
ATOM 5921 C CA . ASN D 2 110 ? -42.634 -33.200 58.687 1.00 26.55 110 ASN D CA 1
ATOM 5922 C C . ASN D 2 110 ? -43.460 -34.374 58.198 1.00 25.66 110 ASN D C 1
ATOM 5923 O O . ASN D 2 110 ? -43.708 -35.297 58.959 1.00 27.10 110 ASN D O 1
ATOM 5928 N N . ALA D 2 111 ? -43.858 -34.352 56.925 1.00 24.77 111 ALA D N 1
ATOM 5929 C CA . ALA D 2 111 ? -44.700 -35.392 56.362 1.00 23.23 111 ALA D CA 1
ATOM 5930 C C . ALA D 2 111 ? -43.896 -36.550 55.800 1.00 22.72 111 ALA D C 1
ATOM 5931 O O . ALA D 2 111 ? -44.463 -37.550 55.370 1.00 22.00 111 ALA D O 1
ATOM 5933 N N . GLY D 2 112 ? -42.570 -36.425 55.786 1.00 21.58 112 GLY D N 1
ATOM 5934 C CA . GLY D 2 112 ? -41.760 -37.424 55.108 1.00 20.33 112 GLY D CA 1
ATOM 5935 C C . GLY D 2 112 ? -41.960 -37.389 53.598 1.00 19.73 112 GLY D C 1
ATOM 5936 O O . GLY D 2 112 ? -41.649 -38.343 52.923 1.00 20.49 112 GLY D O 1
ATOM 5937 N N . ARG D 2 113 ? -42.459 -36.284 53.053 1.00 19.78 113 ARG D N 1
ATOM 5938 C CA . ARG D 2 113 ? -42.657 -36.213 51.585 1.00 19.59 113 ARG D CA 1
ATOM 5939 C C . ARG D 2 113 ? -41.634 -35.455 50.743 1.00 18.09 113 ARG D C 1
ATOM 5940 O O . ARG D 2 113 ? -41.778 -35.341 49.528 1.00 16.30 113 ARG D O 1
ATOM 5948 N N . ASP D 2 114 ? -40.575 -34.982 51.378 1.00 18.20 114 ASP D N 1
ATOM 5949 C CA . ASP D 2 114 ? -39.448 -34.440 50.630 1.00 18.65 114 ASP D CA 1
ATOM 5950 C C . ASP D 2 114 ? -38.761 -35.551 49.863 1.00 19.61 114 ASP D C 1
ATOM 5951 O O . ASP D 2 114 ? -38.807 -36.713 50.281 1.00 18.79 114 ASP D O 1
ATOM 5956 N N . HIS D 2 115 ? -38.132 -35.204 48.741 1.00 19.04 115 HIS D N 1
ATOM 5957 C CA . HIS D 2 115 ? -37.386 -36.182 47.951 1.00 18.72 115 HIS D CA 1
ATOM 5958 C C . HIS D 2 115 ? -36.056 -35.602 47.483 1.00 18.29 115 HIS D C 1
ATOM 5959 O O . HIS D 2 115 ? -36.006 -34.482 46.933 1.00 15.67 115 HIS D O 1
ATOM 5966 N N . GLU D 2 116 ? -34.982 -36.376 47.659 1.00 17.68 116 GLU D N 1
ATOM 5967 C CA . GLU D 2 116 ? -33.634 -35.906 47.300 1.00 18.40 116 GLU D CA 1
ATOM 5968 C C . GLU D 2 116 ? -32.913 -36.961 46.470 1.00 17.69 116 GLU D C 1
ATOM 5969 O O . GLU D 2 116 ? -33.089 -38.152 46.698 1.00 16.89 116 GLU D O 1
ATOM 5975 N N . GLU D 2 117 ? -32.106 -36.528 45.512 1.00 16.87 117 GLU D N 1
ATOM 5976 C CA . GLU D 2 117 ? -31.266 -37.459 44.734 1.00 17.39 117 GLU D CA 1
ATOM 5977 C C . GLU D 2 117 ? -29.932 -36.775 44.549 1.00 17.28 117 GLU D C 1
ATOM 5978 O O . GLU D 2 117 ? -29.900 -35.581 44.226 1.00 17.39 117 GLU D O 1
ATOM 5984 N N . ARG D 2 118 ? -28.854 -37.514 44.785 1.00 15.93 118 ARG D N 1
ATOM 5985 C CA . ARG D 2 118 ? -27.500 -36.980 44.651 1.00 17.67 118 ARG D CA 1
ATOM 5986 C C . ARG D 2 118 ? -26.890 -37.411 43.313 1.00 17.43 118 ARG D C 1
ATOM 5987 O O . ARG D 2 118 ? -26.872 -38.623 42.989 1.00 18.12 118 ARG D O 1
ATOM 5995 N N . PHE D 2 119 ? -26.372 -36.440 42.559 1.00 17.16 119 PHE D N 1
ATOM 5996 C CA . PHE D 2 119 ? -25.827 -36.679 41.206 1.00 16.84 119 PHE D CA 1
ATOM 5997 C C . PHE D 2 119 ? -24.353 -36.330 41.118 1.00 17.39 119 PHE D C 1
ATOM 5998 O O . PHE D 2 119 ? -23.874 -35.486 41.859 1.00 17.43 119 PHE D O 1
ATOM 6006 N N . LYS D 2 120 ? -23.639 -36.932 40.166 1.00 19.45 120 LYS D N 1
ATOM 6007 C CA . LYS D 2 120 ? -22.354 -36.357 39.762 1.00 20.14 120 LYS D CA 1
ATOM 6008 C C . LYS D 2 120 ? -22.687 -35.026 39.122 1.00 19.21 120 LYS D C 1
ATOM 6009 O O . LYS D 2 120 ? -23.616 -34.953 38.308 1.00 19.28 120 LYS D O 1
ATOM 6015 N N . SER D 2 121 ? -21.932 -33.988 39.475 1.00 17.70 121 SER D N 1
ATOM 6016 C CA . SER D 2 121 ? -22.263 -32.626 39.060 1.00 16.98 121 SER D CA 1
ATOM 6017 C C . SER D 2 121 ? -22.270 -32.476 37.533 1.00 16.97 121 SER D C 1
ATOM 6018 O O . SER D 2 121 ? -23.175 -31.862 37.007 1.00 15.95 121 SER D O 1
ATOM 6021 N N . SER D 2 122 ? -21.297 -33.042 36.815 1.00 16.15 122 SER D N 1
ATOM 6022 C CA . SER D 2 122 ? -21.289 -32.859 35.343 1.00 17.56 122 SER D CA 1
ATOM 6023 C C . SER D 2 122 ? -22.486 -33.547 34.674 1.00 17.44 122 SER D C 1
ATOM 6024 O O . SER D 2 122 ? -23.004 -33.070 33.668 1.00 18.56 122 SER D O 1
ATOM 6027 N N . ALA D 2 123 ? -22.933 -34.670 35.238 1.00 17.03 123 ALA D N 1
ATOM 6028 C CA . ALA D 2 123 ? -24.142 -35.348 34.761 1.00 15.74 123 ALA D CA 1
ATOM 6029 C C . ALA D 2 123 ? -25.384 -34.471 34.945 1.00 15.58 123 ALA D C 1
ATOM 6030 O O . ALA D 2 123 ? -26.110 -34.276 33.969 1.00 15.48 123 ALA D O 1
ATOM 6032 N N . LEU D 2 124 ? -25.607 -33.899 36.140 1.00 14.65 124 LEU D N 1
ATOM 6033 C CA . LEU D 2 124 ? -26.767 -32.982 36.305 1.00 14.67 124 LEU D CA 1
ATOM 6034 C C . LEU D 2 124 ? -26.646 -31.708 35.497 1.00 14.67 124 LEU D C 1
ATOM 6035 O O . LEU D 2 124 ? -27.631 -31.251 34.900 1.00 14.84 124 LEU D O 1
ATOM 6040 N N . MET D 2 125 ? -25.454 -31.112 35.494 1.00 15.49 125 MET D N 1
ATOM 6041 C CA . MET D 2 125 ? -25.205 -29.916 34.691 1.00 15.63 125 MET D CA 1
ATOM 6042 C C . MET D 2 125 ? -25.496 -30.131 33.210 1.00 15.80 125 MET D C 1
ATOM 6043 O O . MET D 2 125 ? -26.122 -29.274 32.592 1.00 16.11 125 MET D O 1
ATOM 6048 N N . ALA D 2 126 ? -25.048 -31.255 32.626 1.00 15.89 126 ALA D N 1
ATOM 6049 C CA . ALA D 2 126 ? -25.322 -31.497 31.186 1.00 15.90 126 ALA D CA 1
ATOM 6050 C C . ALA D 2 126 ? -26.846 -31.484 30.830 1.00 16.13 126 ALA D C 1
ATOM 6051 O O . ALA D 2 126 ? -27.284 -30.902 29.815 1.00 16.32 126 ALA D O 1
ATOM 6053 N N . VAL D 2 127 ? -27.646 -32.143 31.650 1.00 15.69 127 VAL D N 1
ATOM 6054 C CA . VAL D 2 127 ? -29.076 -32.156 31.392 1.00 15.04 127 VAL D CA 1
ATOM 6055 C C . VAL D 2 127 ? -29.725 -30.794 31.693 1.00 14.55 127 VAL D C 1
ATOM 6056 O O . VAL D 2 127 ? -30.624 -30.380 30.966 1.00 13.97 127 VAL D O 1
ATOM 6060 N N . PHE D 2 128 ? -29.249 -30.081 32.715 1.00 14.83 128 PHE D N 1
ATOM 6061 C CA . PHE D 2 128 ? -29.731 -28.707 32.973 1.00 15.18 128 PHE D CA 1
ATOM 6062 C C . PHE D 2 128 ? -29.468 -27.798 31.761 1.00 15.89 128 PHE D C 1
ATOM 6063 O O . PHE D 2 128 ? -30.319 -26.994 31.388 1.00 16.03 128 PHE D O 1
ATOM 6071 N N . LYS D 2 129 ? -28.277 -27.912 31.169 1.00 16.25 129 LYS D N 1
ATOM 6072 C CA . LYS D 2 129 ? -27.937 -27.113 29.990 1.00 16.49 129 LYS D CA 1
ATOM 6073 C C . LYS D 2 129 ? -28.844 -27.453 28.810 1.00 16.28 129 LYS D C 1
ATOM 6074 O O . LYS D 2 129 ? -29.288 -26.561 28.069 1.00 16.79 129 LYS D O 1
ATOM 6080 N N . ASP D 2 130 ? -29.160 -28.732 28.644 1.00 15.29 130 ASP D N 1
ATOM 6081 C CA . ASP D 2 130 ? -30.072 -29.133 27.559 1.00 15.08 130 ASP D CA 1
ATOM 6082 C C . ASP D 2 130 ? -31.493 -28.597 27.776 1.00 14.12 130 ASP D C 1
ATOM 6083 O O . ASP D 2 130 ? -32.153 -28.184 26.831 1.00 13.68 130 ASP D O 1
ATOM 6088 N N . ILE D 2 131 ? -31.947 -28.611 29.025 1.00 13.48 131 ILE D N 1
ATOM 6089 C CA . ILE D 2 131 ? -33.275 -28.089 29.374 1.00 13.43 131 ILE D CA 1
ATOM 6090 C C . ILE D 2 131 ? -33.303 -26.596 29.059 1.00 13.13 131 ILE D C 1
ATOM 6091 O O . ILE D 2 131 ? -34.203 -26.090 28.351 1.00 13.14 131 ILE D O 1
ATOM 6096 N N . LEU D 2 132 ? -32.294 -25.891 29.567 1.00 12.88 132 LEU D N 1
ATOM 6097 C CA . LEU D 2 132 ? -32.205 -24.442 29.364 1.00 13.14 132 LEU D CA 1
ATOM 6098 C C . LEU D 2 132 ? -32.204 -24.097 27.867 1.00 13.91 132 LEU D C 1
ATOM 6099 O O . LEU D 2 132 ? -32.960 -23.229 27.427 1.00 13.91 132 LEU D O 1
ATOM 6104 N N . SER D 2 133 ? -31.391 -24.802 27.074 1.00 13.97 133 SER D N 1
ATOM 6105 C CA . SER D 2 133 ? -31.363 -24.547 25.619 1.00 14.30 133 SER D CA 1
ATOM 6106 C C . SER D 2 133 ? -32.688 -24.819 24.926 1.00 14.38 133 SER D C 1
ATOM 6107 O O . SER D 2 133 ? -33.160 -24.005 24.128 1.00 15.14 133 SER D O 1
ATOM 6110 N N . ASP D 2 134 ? -33.283 -25.973 25.200 1.00 14.55 134 ASP D N 1
ATOM 6111 C CA . ASP D 2 134 ? -34.532 -26.351 24.550 1.00 14.52 134 ASP D CA 1
ATOM 6112 C C . ASP D 2 134 ? -35.727 -25.458 24.914 1.00 14.05 134 ASP D C 1
ATOM 6113 O O . ASP D 2 134 ? -36.552 -25.143 24.058 1.00 14.60 134 ASP D O 1
ATOM 6118 N N . TRP D 2 135 ? -35.811 -25.059 26.181 1.00 13.11 135 TRP D N 1
ATOM 6119 C CA . TRP D 2 135 ? -36.959 -24.319 26.679 1.00 12.59 135 TRP D CA 1
ATOM 6120 C C . TRP D 2 135 ? -36.893 -22.808 26.502 1.00 12.77 135 TRP D C 1
ATOM 6121 O O . TRP D 2 135 ? -37.913 -22.119 26.663 1.00 12.25 135 TRP D O 1
ATOM 6132 N N . THR D 2 136 ? -35.697 -22.299 26.191 1.00 12.61 136 THR D N 1
ATOM 6133 C CA . THR D 2 136 ? -35.510 -20.878 25.858 1.00 13.51 136 THR D CA 1
ATOM 6134 C C . THR D 2 136 ? -35.837 -20.579 24.392 1.00 14.34 136 THR D C 1
ATOM 6135 O O . THR D 2 136 ? -35.332 -21.251 23.476 1.00 15.28 136 THR D O 1
ATOM 6139 N N . VAL D 2 137 ? -36.679 -19.570 24.170 1.00 14.26 137 VAL D N 1
ATOM 6140 C CA . VAL D 2 137 ? -37.116 -19.259 22.815 1.00 14.43 137 VAL D CA 1
ATOM 6141 C C . VAL D 2 137 ? -36.405 -18.010 22.315 1.00 16.12 137 VAL D C 1
ATOM 6142 O O . VAL D 2 137 ? -35.771 -17.269 23.091 1.00 14.35 137 VAL D O 1
ATOM 6146 N N . GLU D 2 138 ? -36.504 -17.797 21.003 1.00 17.03 138 GLU D N 1
ATOM 6147 C CA . GLU D 2 138 ? -35.926 -16.651 20.332 1.00 18.67 138 GLU D CA 1
ATOM 6148 C C . GLU D 2 138 ? -36.448 -15.394 20.997 1.00 17.47 138 GLU D C 1
ATOM 6149 O O . GLU D 2 138 ? -37.626 -15.335 21.302 1.00 16.38 138 GLU D O 1
ATOM 6155 N N . GLY D 2 139 ? -35.584 -14.395 21.225 1.00 15.77 139 GLY D N 1
ATOM 6156 C CA . GLY D 2 139 ? -36.039 -13.118 21.786 1.00 15.46 139 GLY D CA 1
ATOM 6157 C C . GLY D 2 139 ? -36.141 -13.107 23.309 1.00 15.50 139 GLY D C 1
ATOM 6158 O O . GLY D 2 139 ? -36.452 -12.076 23.888 1.00 15.47 139 GLY D O 1
ATOM 6159 N N . TYR D 2 140 ? -35.870 -14.246 23.956 1.00 13.64 140 TYR D N 1
ATOM 6160 C CA . TYR D 2 140 ? -36.016 -14.355 25.425 1.00 13.84 140 TYR D CA 1
ATOM 6161 C C . TYR D 2 140 ? -34.664 -14.631 26.059 1.00 13.76 140 TYR D C 1
ATOM 6162 O O . TYR D 2 140 ? -34.010 -15.612 25.710 1.00 13.04 140 TYR D O 1
ATOM 6171 N N . ASP D 2 141 ? -34.228 -13.731 26.940 1.00 14.02 141 ASP D N 1
ATOM 6172 C CA . ASP D 2 141 ? -32.935 -13.833 27.623 1.00 13.98 141 ASP D CA 1
ATOM 6173 C C . ASP D 2 141 ? -33.172 -13.998 29.138 1.00 13.83 141 ASP D C 1
ATOM 6174 O O . ASP D 2 141 ? -33.498 -13.011 29.842 1.00 13.16 141 ASP D O 1
ATOM 6179 N N . PRO D 2 142 ? -33.001 -15.231 29.648 1.00 12.75 142 PRO D N 1
ATOM 6180 C CA . PRO D 2 142 ? -33.305 -15.471 31.057 1.00 12.64 142 PRO D CA 1
ATOM 6181 C C . PRO D 2 142 ? -32.261 -14.901 32.024 1.00 12.06 142 PRO D C 1
ATOM 6182 O O . PRO D 2 142 ? -32.424 -15.024 33.241 1.00 11.93 142 PRO D O 1
ATOM 6186 N N . PHE D 2 143 ? -31.224 -14.259 31.489 1.00 12.32 143 PHE D N 1
ATOM 6187 C CA . PHE D 2 143 ? -30.189 -13.643 32.295 1.00 12.50 143 PHE D CA 1
ATOM 6188 C C . PHE D 2 143 ? -30.466 -12.139 32.429 1.00 12.85 143 PHE D C 1
ATOM 6189 O O . PHE D 2 143 ? -29.769 -11.444 33.162 1.00 13.42 143 PHE D O 1
ATOM 6197 N N . ALA D 2 144 ? -31.476 -11.633 31.725 1.00 12.93 144 ALA D N 1
ATOM 6198 C CA . ALA D 2 144 ? -31.733 -10.183 31.698 1.00 13.04 144 ALA D CA 1
ATOM 6199 C C . ALA D 2 144 ? -32.926 -9.781 32.583 1.00 13.49 144 ALA D C 1
ATOM 6200 O O . ALA D 2 144 ? -33.729 -10.636 32.982 1.00 14.52 144 ALA D O 1
ATOM 6202 N N . ALA D 2 145 ? -33.085 -8.491 32.869 1.00 13.39 145 ALA D N 1
ATOM 6203 C CA . ALA D 2 145 ? -34.299 -8.041 33.575 1.00 13.60 145 ALA D CA 1
ATOM 6204 C C . ALA D 2 145 ? -35.502 -8.039 32.631 1.00 13.76 145 ALA D C 1
ATOM 6205 O O . ALA D 2 145 ? -35.314 -7.928 31.436 1.00 13.76 145 ALA D O 1
ATOM 6207 N N . PRO D 2 146 ? -36.742 -8.150 33.171 1.00 13.93 146 PRO D N 1
ATOM 6208 C CA . PRO D 2 146 ? -37.930 -8.241 32.290 1.00 14.39 146 PRO D CA 1
ATOM 6209 C C . PRO D 2 146 ? -38.057 -7.090 31.269 1.00 14.53 146 PRO D C 1
ATOM 6210 O O . PRO D 2 146 ? -38.432 -7.335 30.131 1.00 14.24 146 PRO D O 1
ATOM 6214 N N . MET D 2 147 ? -37.712 -5.862 31.671 1.00 14.07 147 MET D N 1
ATOM 6215 C CA . MET D 2 147 ? -37.803 -4.708 30.777 1.00 15.32 147 MET D CA 1
ATOM 6216 C C . MET D 2 147 ? -36.786 -4.733 29.645 1.00 15.20 147 MET D C 1
ATOM 6217 O O . MET D 2 147 ? -36.925 -3.999 28.686 1.00 16.32 147 MET D O 1
ATOM 6222 N N . GLU D 2 148 ? -35.787 -5.594 29.749 1.00 14.10 148 GLU D N 1
ATOM 6223 C CA . GLU D 2 148 ? -34.719 -5.666 28.763 1.00 14.47 148 GLU D CA 1
ATOM 6224 C C . GLU D 2 148 ? -34.949 -6.738 27.710 1.00 14.58 148 GLU D C 1
ATOM 6225 O O . GLU D 2 148 ? -34.200 -6.826 26.761 1.00 14.17 148 GLU D O 1
ATOM 6231 N N . THR D 2 149 ? -35.954 -7.584 27.880 1.00 14.56 149 THR D N 1
ATOM 6232 C CA . THR D 2 149 ? -36.055 -8.722 26.995 1.00 15.18 149 THR D CA 1
ATOM 6233 C C . THR D 2 149 ? -37.501 -9.096 26.673 1.00 15.61 149 THR D C 1
ATOM 6234 O O . THR D 2 149 ? -38.441 -8.455 27.155 1.00 15.49 149 THR D O 1
ATOM 6238 N N . GLY D 2 150 ? -37.665 -10.106 25.819 1.00 16.17 150 GLY D N 1
ATOM 6239 C CA . GLY D 2 150 ? -38.987 -10.544 25.377 1.00 15.48 150 GLY D CA 1
ATOM 6240 C C . GLY D 2 150 ? -39.562 -11.540 26.353 1.00 15.74 150 GLY D C 1
ATOM 6241 O O . GLY D 2 150 ? -39.186 -11.564 27.545 1.00 15.84 150 GLY D O 1
ATOM 6242 N N . LEU D 2 151 ? -40.461 -12.379 25.852 1.00 14.51 151 LEU D N 1
ATOM 6243 C CA . LEU D 2 151 ? -41.245 -13.273 26.719 1.00 14.81 151 LEU D CA 1
ATOM 6244 C C . LEU D 2 151 ? -41.050 -14.743 26.375 1.00 14.11 151 LEU D C 1
ATOM 6245 O O . LEU D 2 151 ? -40.777 -15.074 25.218 1.00 14.36 151 LEU D O 1
ATOM 6250 N N . PRO D 2 152 ? -41.195 -15.631 27.378 1.00 13.97 152 PRO D N 1
ATOM 6251 C CA . PRO D 2 152 ? -40.949 -17.048 27.131 1.00 13.40 152 PRO D CA 1
ATOM 6252 C C . PRO D 2 152 ? -42.177 -17.873 26.846 1.00 13.80 152 PRO D C 1
ATOM 6253 O O . PRO D 2 152 ? -42.047 -19.084 26.675 1.00 14.32 152 PRO D O 1
ATOM 6257 N N . TRP D 2 153 ? -43.357 -17.252 26.831 1.00 13.57 153 TRP D N 1
ATOM 6258 C CA . TRP D 2 153 ? -44.622 -17.991 26.753 1.00 13.06 153 TRP D CA 1
ATOM 6259 C C . TRP D 2 153 ? -44.882 -18.621 25.407 1.00 13.59 153 TRP D C 1
ATOM 6260 O O . TRP D 2 153 ? -44.381 -18.150 24.390 1.00 13.15 153 TRP D O 1
ATOM 6271 N N . GLY D 2 154 ? -45.716 -19.657 25.393 1.00 13.83 154 GLY D N 1
ATOM 6272 C CA . GLY D 2 154 ? -46.185 -20.204 24.115 1.00 15.54 154 GLY D CA 1
ATOM 6273 C C . GLY D 2 154 ? -45.402 -21.419 23.631 1.00 16.74 154 GLY D C 1
ATOM 6274 O O . GLY D 2 154 ? -44.594 -22.002 24.364 1.00 16.45 154 GLY D O 1
ATOM 6275 N N . ILE D 2 155 ? -45.660 -21.814 22.389 1.00 17.58 155 ILE D N 1
ATOM 6276 C CA . ILE D 2 155 ? -45.012 -22.994 21.826 1.00 17.81 155 ILE D CA 1
ATOM 6277 C C . ILE D 2 155 ? -43.547 -22.672 21.495 1.00 17.67 155 ILE D C 1
ATOM 6278 O O . ILE D 2 155 ? -43.173 -21.509 21.374 1.00 16.88 155 ILE D O 1
ATOM 6283 N N . LYS D 2 156 ? -42.717 -23.705 21.382 1.00 17.72 156 LYS D N 1
ATOM 6284 C CA . LYS D 2 156 ? -41.321 -23.509 21.009 1.00 17.77 156 LYS D CA 1
ATOM 6285 C C . LYS D 2 156 ? -41.240 -22.654 19.747 1.00 18.87 156 LYS D C 1
ATOM 6286 O O . LYS D 2 156 ? -41.973 -22.881 18.773 1.00 17.19 156 LYS D O 1
ATOM 6292 N N . ASN D 2 157 ? -40.365 -21.650 19.780 1.00 19.35 157 ASN D N 1
ATOM 6293 C CA . ASN D 2 157 ? -40.173 -20.795 18.640 1.00 20.36 157 ASN D CA 1
ATOM 6294 C C . ASN D 2 157 ? -38.720 -20.347 18.592 1.00 20.65 157 ASN D C 1
ATOM 6295 O O . ASN D 2 157 ? -38.365 -19.295 19.147 1.00 19.92 157 ASN D O 1
ATOM 6300 N N . GLY D 2 158 ? -37.875 -21.150 17.951 1.00 19.25 158 GLY D N 1
ATOM 6301 C CA . GLY D 2 158 ? -36.471 -20.780 17.813 1.00 19.27 158 GLY D CA 1
ATOM 6302 C C . GLY D 2 158 ? -35.784 -20.951 19.152 1.00 18.89 158 GLY D C 1
ATOM 6303 O O . GLY D 2 158 ? -36.300 -21.617 20.035 1.00 20.17 158 GLY D O 1
ATOM 6304 N N . ASN D 2 159 ? -34.600 -20.374 19.293 1.00 18.10 159 ASN D N 1
ATOM 6305 C CA . ASN D 2 159 ? -33.834 -20.528 20.516 1.00 17.70 159 ASN D CA 1
ATOM 6306 C C . ASN D 2 159 ? -33.136 -19.224 20.780 1.00 16.40 159 ASN D C 1
ATOM 6307 O O . ASN D 2 159 ? -33.159 -18.338 19.934 1.00 17.29 159 ASN D O 1
ATOM 6312 N N . ASN D 2 160 ? -32.544 -19.113 21.963 1.00 16.40 160 ASN D N 1
ATOM 6313 C CA . ASN D 2 160 ? -31.593 -18.052 22.271 1.00 16.84 160 ASN D CA 1
ATOM 6314 C C . ASN D 2 160 ? -30.341 -18.678 22.874 1.00 17.20 160 ASN D C 1
ATOM 6315 O O . ASN D 2 160 ? -29.940 -18.351 24.000 1.00 16.86 160 ASN D O 1
ATOM 6320 N N . ASP D 2 161 ? -29.729 -19.609 22.146 1.00 17.42 161 ASP D N 1
ATOM 6321 C CA . ASP D 2 161 ? -28.534 -20.252 22.657 1.00 17.75 161 ASP D CA 1
ATOM 6322 C C . ASP D 2 161 ? -27.383 -19.259 22.983 1.00 18.66 161 ASP D C 1
ATOM 6323 O O . ASP D 2 161 ? -26.659 -19.459 23.960 1.00 17.23 161 ASP D O 1
ATOM 6328 N N . GLU D 2 162 ? -27.251 -18.179 22.214 1.00 19.42 162 GLU D N 1
ATOM 6329 C CA . GLU D 2 162 ? -26.220 -17.164 22.516 1.00 22.15 162 GLU D CA 1
ATOM 6330 C C . GLU D 2 162 ? -26.364 -16.548 23.908 1.00 20.47 162 GLU D C 1
ATOM 6331 O O . GLU D 2 162 ? -25.373 -16.392 24.618 1.00 20.94 162 GLU D O 1
ATOM 6337 N N . ALA D 2 163 ? -27.596 -16.216 24.293 1.00 18.74 163 ALA D N 1
ATOM 6338 C CA . ALA D 2 163 ? -27.865 -15.658 25.609 1.00 18.12 163 ALA D CA 1
ATOM 6339 C C . ALA D 2 163 ? -27.530 -16.613 26.753 1.00 17.77 163 ALA D C 1
ATOM 6340 O O . ALA D 2 163 ? -27.037 -16.183 27.794 1.00 17.39 163 ALA D O 1
ATOM 6342 N N . ILE D 2 164 ? -27.831 -17.901 26.590 1.00 17.78 164 ILE D N 1
ATOM 6343 C CA . ILE D 2 164 ? -27.651 -18.849 27.694 1.00 18.34 164 ILE D CA 1
ATOM 6344 C C . ILE D 2 164 ? -26.265 -19.518 27.736 1.00 19.35 164 ILE D C 1
ATOM 6345 O O . ILE D 2 164 ? -25.996 -20.281 28.665 1.00 20.47 164 ILE D O 1
ATOM 6350 N N . SER D 2 165 ? -25.407 -19.249 26.743 1.00 19.59 165 SER D N 1
ATOM 6351 C CA . SER D 2 165 ? -24.024 -19.792 26.739 1.00 22.89 165 SER D CA 1
ATOM 6352 C C . SER D 2 165 ? -22.934 -18.746 26.946 1.00 23.54 165 SER D C 1
ATOM 6353 O O . SER D 2 165 ? -21.787 -19.011 26.603 1.00 23.54 165 SER D O 1
ATOM 6356 N N . ARG D 2 166 ? -23.268 -17.566 27.452 1.00 23.74 166 ARG D N 1
ATOM 6357 C CA . ARG D 2 166 ? -22.239 -16.565 27.733 1.00 26.14 166 ARG D CA 1
ATOM 6358 C C . ARG D 2 166 ? -21.116 -17.159 28.581 1.00 26.52 166 ARG D C 1
ATOM 6359 O O . ARG D 2 166 ? -21.369 -17.935 29.489 1.00 26.16 166 ARG D O 1
ATOM 6367 N N . GLN D 2 167 ? -19.879 -16.797 28.253 1.00 30.29 167 GLN D N 1
ATOM 6368 C CA . GLN D 2 167 ? -18.712 -17.273 28.986 1.00 31.62 167 GLN D CA 1
ATOM 6369 C C . GLN D 2 167 ? -18.647 -16.563 30.323 1.00 32.23 167 GLN D C 1
ATOM 6370 O O . GLN D 2 167 ? -18.857 -15.337 30.394 1.00 32.04 167 GLN D O 1
ATOM 6372 N N . ARG D 2 168 ? -18.369 -17.340 31.368 1.00 29.76 168 ARG D N 1
ATOM 6373 C CA . ARG D 2 168 ? -18.142 -16.803 32.691 1.00 31.85 168 ARG D CA 1
ATOM 6374 C C . ARG D 2 168 ? -16.848 -15.987 32.661 1.00 30.66 168 ARG D C 1
ATOM 6375 O O . ARG D 2 168 ? -15.875 -16.366 31.991 1.00 30.01 168 ARG D O 1
ATOM 6383 N N . VAL D 2 169 ? -16.853 -14.848 33.343 1.00 27.92 169 VAL D N 1
ATOM 6384 C CA . VAL D 2 169 ? -15.634 -14.065 33.495 1.00 26.91 169 VAL D CA 1
ATOM 6385 C C . VAL D 2 169 ? -15.256 -14.154 34.956 1.00 24.65 169 VAL D C 1
ATOM 6386 O O . VAL D 2 169 ? -16.109 -14.013 35.835 1.00 24.86 169 VAL D O 1
ATOM 6390 N N . THR D 2 170 ? -13.986 -14.425 35.210 1.00 22.08 170 THR D N 1
ATOM 6391 C CA . THR D 2 170 ? -13.479 -14.575 36.574 1.00 20.02 170 THR D CA 1
ATOM 6392 C C . THR D 2 170 ? -12.058 -14.037 36.571 1.00 18.97 170 THR D C 1
ATOM 6393 O O . THR D 2 170 ? -11.208 -14.540 35.826 1.00 19.52 170 THR D O 1
ATOM 6397 N N . ALA D 2 171 ? -11.804 -13.018 37.378 1.00 16.75 171 ALA D N 1
ATOM 6398 C CA . ALA D 2 171 ? -10.440 -12.547 37.563 1.00 16.22 171 ALA D CA 1
ATOM 6399 C C . ALA D 2 171 ? -9.633 -13.585 38.347 1.00 15.92 171 ALA D C 1
ATOM 6400 O O . ALA D 2 171 ? -10.134 -14.143 39.320 1.00 15.14 171 ALA D O 1
ATOM 6402 N N . ARG D 2 172 ? -8.403 -13.832 37.901 1.00 17.01 172 ARG D N 1
ATOM 6403 C CA . ARG D 2 172 ? -7.439 -14.649 38.642 1.00 17.65 172 ARG D CA 1
ATOM 6404 C C . ARG D 2 172 ? -6.796 -13.827 39.777 1.00 16.06 172 ARG D C 1
ATOM 6405 O O . ARG D 2 172 ? -6.526 -14.339 40.843 1.00 16.78 172 ARG D O 1
ATOM 6413 N N . ARG D 2 173 ? -6.552 -12.545 39.534 1.00 14.36 173 ARG D N 1
ATOM 6414 C CA . ARG D 2 173 ? -5.956 -11.663 40.514 1.00 12.88 173 ARG D CA 1
ATOM 6415 C C . ARG D 2 173 ? -6.733 -10.325 40.509 1.00 12.12 173 ARG D C 1
ATOM 6416 O O . ARG D 2 173 ? -7.244 -9.913 41.552 1.00 11.54 173 ARG D O 1
ATOM 6424 N N . MET D 2 174 ? -6.837 -9.678 39.339 1.00 11.38 174 MET D N 1
ATOM 6425 C CA . MET D 2 174 ? -7.631 -8.417 39.188 1.00 11.02 174 MET D CA 1
ATOM 6426 C C . MET D 2 174 ? -7.958 -8.111 37.728 1.00 11.27 174 MET D C 1
ATOM 6427 O O . MET D 2 174 ? -7.123 -8.291 36.847 1.00 11.29 174 MET D O 1
ATOM 6432 N N . VAL D 2 175 ? -9.170 -7.602 37.484 1.00 11.03 175 VAL D N 1
ATOM 6433 C CA . VAL D 2 175 ? -9.535 -7.101 36.183 1.00 11.16 175 VAL D CA 1
ATOM 6434 C C . VAL D 2 175 ? -8.422 -6.206 35.656 1.00 11.66 175 VAL D C 1
ATOM 6435 O O . VAL D 2 175 ? -7.848 -5.389 36.407 1.00 11.09 175 VAL D O 1
ATOM 6439 N N . GLY D 2 176 ? -8.115 -6.349 34.362 1.00 12.54 176 GLY D N 1
ATOM 6440 C CA . GLY D 2 176 ? -7.231 -5.380 33.704 1.00 12.29 176 GLY D CA 1
ATOM 6441 C C . GLY D 2 176 ? -5.746 -5.701 33.706 1.00 13.43 176 GLY D C 1
ATOM 6442 O O . GLY D 2 176 ? -4.975 -5.108 32.911 1.00 14.70 176 GLY D O 1
ATOM 6443 N N . LEU D 2 177 ? -5.317 -6.599 34.589 1.00 13.04 177 LEU D N 1
ATOM 6444 C CA . LEU D 2 177 ? -3.909 -7.017 34.646 1.00 13.83 177 LEU D CA 1
ATOM 6445 C C . LEU D 2 177 ? -3.532 -7.816 33.400 1.00 15.21 177 LEU D C 1
ATOM 6446 O O . LEU D 2 177 ? -4.405 -8.439 32.779 1.00 16.00 177 LEU D O 1
ATOM 6451 N N . PRO D 2 178 ? -2.236 -7.828 33.039 1.00 16.66 178 PRO D N 1
ATOM 6452 C CA . PRO D 2 178 ? -1.833 -8.583 31.845 1.00 17.50 178 PRO D CA 1
ATOM 6453 C C . PRO D 2 178 ? -2.174 -10.064 31.995 1.00 17.44 178 PRO D C 1
ATOM 6454 O O . PRO D 2 178 ? -1.895 -10.665 33.038 1.00 17.09 178 PRO D O 1
ATOM 6458 N N . GLY D 2 179 ? -2.788 -10.624 30.961 1.00 16.73 179 GLY D N 1
ATOM 6459 C CA . GLY D 2 179 ? -3.238 -12.012 30.974 1.00 16.38 179 GLY D CA 1
ATOM 6460 C C . GLY D 2 179 ? -4.518 -12.237 31.762 1.00 17.06 179 GLY D C 1
ATOM 6461 O O . GLY D 2 179 ? -5.071 -13.324 31.709 1.00 18.12 179 GLY D O 1
ATOM 6462 N N . ASP D 2 180 ? -5.013 -11.236 32.499 1.00 15.94 180 ASP D N 1
ATOM 6463 C CA . ASP D 2 180 ? -6.214 -11.457 33.334 1.00 15.53 180 ASP D CA 1
ATOM 6464 C C . ASP D 2 180 ? -7.495 -11.018 32.616 1.00 15.51 180 ASP D C 1
ATOM 6465 O O . ASP D 2 180 ? -7.451 -10.598 31.454 1.00 14.97 180 ASP D O 1
ATOM 6470 N N . THR D 2 181 ? -8.639 -11.145 33.287 1.00 15.53 181 THR D N 1
ATOM 6471 C CA . THR D 2 181 ? -9.911 -10.813 32.653 1.00 15.66 181 THR D CA 1
ATOM 6472 C C . THR D 2 181 ? -9.914 -9.316 32.291 1.00 15.58 181 THR D C 1
ATOM 6473 O O . THR D 2 181 ? -9.557 -8.499 33.119 1.00 15.35 181 THR D O 1
ATOM 6477 N N . PRO D 2 182 ? -10.289 -8.969 31.041 1.00 15.19 182 PRO D N 1
ATOM 6478 C CA . PRO D 2 182 ? -10.152 -7.598 30.524 1.00 15.83 182 PRO D CA 1
ATOM 6479 C C . PRO D 2 182 ? -11.176 -6.584 31.061 1.00 15.78 182 PRO D C 1
ATOM 6480 O O . PRO D 2 182 ? -12.263 -6.957 31.529 1.00 15.12 182 PRO D O 1
ATOM 6484 N N . VAL D 2 183 ? -10.856 -5.301 30.965 1.00 16.08 183 VAL D N 1
ATOM 6485 C CA . VAL D 2 183 ? -11.894 -4.288 31.207 1.00 15.93 183 VAL D CA 1
ATOM 6486 C C . VAL D 2 183 ? -12.923 -4.312 30.068 1.00 15.61 183 VAL D C 1
ATOM 6487 O O . VAL D 2 183 ? -12.615 -4.750 28.970 1.00 15.92 183 VAL D O 1
ATOM 6491 N N . ARG D 2 184 ? -14.143 -3.866 30.345 1.00 15.08 184 ARG D N 1
ATOM 6492 C CA . ARG D 2 184 ? -15.220 -3.841 29.372 1.00 14.17 184 ARG D CA 1
ATOM 6493 C C . ARG D 2 184 ? -15.244 -2.502 28.668 1.00 14.54 184 ARG D C 1
ATOM 6494 O O . ARG D 2 184 ? -15.088 -1.456 29.319 1.00 12.98 184 ARG D O 1
ATOM 6502 N N . THR D 2 185 ? -15.450 -2.532 27.344 1.00 14.10 185 THR D N 1
ATOM 6503 C CA . THR D 2 185 ? -15.544 -1.309 26.538 1.00 14.42 185 THR D CA 1
ATOM 6504 C C . THR D 2 185 ? -16.625 -1.510 25.457 1.00 14.75 185 THR D C 1
ATOM 6505 O O . THR D 2 185 ? -17.071 -2.649 25.198 1.00 13.99 185 THR D O 1
ATOM 6509 N N . ASP D 2 186 ? -17.079 -0.415 24.853 1.00 15.04 186 ASP D N 1
ATOM 6510 C CA . ASP D 2 186 ? -17.894 -0.521 23.629 1.00 16.48 186 ASP D CA 1
ATOM 6511 C C . ASP D 2 186 ? -17.207 -1.411 22.594 1.00 17.53 186 ASP D C 1
ATOM 6512 O O . ASP D 2 186 ? -17.856 -2.274 21.982 1.00 18.40 186 ASP D O 1
ATOM 6517 N N . ALA D 2 187 ? -15.900 -1.235 22.445 1.00 18.33 187 ALA D N 1
ATOM 6518 C CA . ALA D 2 187 ? -15.125 -1.930 21.403 1.00 19.71 187 ALA D CA 1
ATOM 6519 C C . ALA D 2 187 ? -15.069 -3.442 21.638 1.00 20.09 187 ALA D C 1
ATOM 6520 O O . ALA D 2 187 ? -15.055 -4.213 20.683 1.00 20.84 187 ALA D O 1
ATOM 6522 N N . ASN D 2 188 ? -15.054 -3.893 22.890 1.00 18.45 188 ASN D N 1
ATOM 6523 C CA . ASN D 2 188 ? -15.055 -5.351 23.080 1.00 17.78 188 ASN D CA 1
ATOM 6524 C C . ASN D 2 188 ? -16.440 -5.932 23.373 1.00 17.30 188 ASN D C 1
ATOM 6525 O O . ASN D 2 188 ? -16.600 -7.098 23.765 1.00 18.29 188 ASN D O 1
ATOM 6530 N N . GLY D 2 189 ? -17.452 -5.112 23.123 1.00 16.41 189 GLY D N 1
ATOM 6531 C CA . GLY D 2 189 ? -18.823 -5.576 23.056 1.00 16.47 189 GLY D CA 1
ATOM 6532 C C . GLY D 2 189 ? -19.622 -5.337 24.307 1.00 15.99 189 GLY D C 1
ATOM 6533 O O . GLY D 2 189 ? -20.653 -5.988 24.542 1.00 15.45 189 GLY D O 1
ATOM 6534 N N . PHE D 2 190 ? -19.176 -4.387 25.110 1.00 15.58 190 PHE D N 1
ATOM 6535 C CA . PHE D 2 190 ? -19.826 -4.153 26.408 1.00 16.03 190 PHE D CA 1
ATOM 6536 C C . PHE D 2 190 ? -20.198 -2.705 26.657 1.00 15.55 190 PHE D C 1
ATOM 6537 O O . PHE D 2 190 ? -19.539 -2.029 27.473 1.00 16.37 190 PHE D O 1
ATOM 6545 N N . PRO D 2 191 ? -21.240 -2.222 25.961 1.00 15.40 191 PRO D N 1
ATOM 6546 C CA . PRO D 2 191 ? -21.671 -0.841 26.162 1.00 15.19 191 PRO D CA 1
ATOM 6547 C C . PRO D 2 191 ? -22.347 -0.642 27.515 1.00 14.82 191 PRO D C 1
ATOM 6548 O O . PRO D 2 191 ? -22.821 -1.608 28.150 1.00 14.67 191 PRO D O 1
ATOM 6552 N N . VAL D 2 192 ? -22.379 0.605 27.955 1.00 13.84 192 VAL D N 1
ATOM 6553 C CA . VAL D 2 192 ? -23.001 0.954 29.228 1.00 13.79 192 VAL D CA 1
ATOM 6554 C C . VAL D 2 192 ? -24.505 0.623 29.196 1.00 13.89 192 VAL D C 1
ATOM 6555 O O . VAL D 2 192 ? -25.184 0.964 28.243 1.00 14.62 192 VAL D O 1
ATOM 6559 N N . ASN D 2 193 ? -25.021 -0.038 30.233 1.00 13.33 193 ASN D N 1
ATOM 6560 C CA . ASN D 2 193 ? -26.431 -0.384 30.282 1.00 12.86 193 ASN D CA 1
ATOM 6561 C C . ASN D 2 193 ? -27.266 0.893 30.380 1.00 13.03 193 ASN D C 1
ATOM 6562 O O . ASN D 2 193 ? -26.815 1.872 30.963 1.00 14.37 193 ASN D O 1
ATOM 6567 N N . ARG D 2 194 ? -28.473 0.906 29.824 1.00 12.20 194 ARG D N 1
ATOM 6568 C CA . ARG D 2 194 ? -29.297 2.127 29.884 1.00 12.17 194 ARG D CA 1
ATOM 6569 C C . ARG D 2 194 ? -29.579 2.657 31.307 1.00 12.50 194 ARG D C 1
ATOM 6570 O O . ARG D 2 194 ? -29.688 3.875 31.517 1.00 12.47 194 ARG D O 1
ATOM 6578 N N . GLN D 2 195 ? -29.667 1.779 32.290 1.00 12.36 195 GLN D N 1
ATOM 6579 C CA . GLN D 2 195 ? -29.938 2.255 33.654 1.00 12.76 195 GLN D CA 1
ATOM 6580 C C . GLN D 2 195 ? -28.698 2.665 34.447 1.00 12.86 195 GLN D C 1
ATOM 6581 O O . GLN D 2 195 ? -28.769 2.848 35.667 1.00 13.41 195 GLN D O 1
ATOM 6587 N N . PHE D 2 196 ? -27.573 2.819 33.752 1.00 12.99 196 PHE D N 1
ATOM 6588 C CA . PHE D 2 196 ? -26.343 3.372 34.340 1.00 13.24 196 PHE D CA 1
ATOM 6589 C C . PHE D 2 196 ? -25.774 4.387 33.339 1.00 13.51 196 PHE D C 1
ATOM 6590 O O . PHE D 2 196 ? -24.568 4.607 33.283 1.00 12.94 196 PHE D O 1
ATOM 6598 N N . ALA D 2 197 ? -26.634 4.965 32.508 1.00 13.77 197 ALA D N 1
ATOM 6599 C CA . ALA D 2 197 ? -26.178 5.857 31.439 1.00 15.18 197 ALA D CA 1
ATOM 6600 C C . ALA D 2 197 ? -25.445 7.088 31.978 1.00 16.36 197 ALA D C 1
ATOM 6601 O O . ALA D 2 197 ? -24.620 7.654 31.277 1.00 17.39 197 ALA D O 1
ATOM 6603 N N . ASP D 2 198 ? -25.723 7.475 33.222 1.00 16.51 198 ASP D N 1
ATOM 6604 C CA . ASP D 2 198 ? -25.051 8.619 33.874 1.00 16.03 198 ASP D CA 1
ATOM 6605 C C . ASP D 2 198 ? -23.728 8.295 34.617 1.00 15.97 198 ASP D C 1
ATOM 6606 O O . ASP D 2 198 ? -23.083 9.207 35.147 1.00 14.60 198 ASP D O 1
ATOM 6611 N N . VAL D 2 199 ? -23.333 7.022 34.679 1.00 14.56 199 VAL D N 1
ATOM 6612 C CA . VAL D 2 199 ? -22.158 6.635 35.500 1.00 14.70 199 VAL D CA 1
ATOM 6613 C C . VAL D 2 199 ? -20.875 7.069 34.771 1.00 15.07 199 VAL D C 1
ATOM 6614 O O . VAL D 2 199 ? -20.729 6.790 33.586 1.00 15.79 199 VAL D O 1
ATOM 6618 N N . PRO D 2 200 ? -19.976 7.796 35.460 1.00 16.02 200 PRO D N 1
ATOM 6619 C CA . PRO D 2 200 ? -18.687 8.226 34.870 1.00 15.99 200 PRO D CA 1
ATOM 6620 C C . PRO D 2 200 ? -17.841 7.044 34.404 1.00 16.50 200 PRO D C 1
ATOM 6621 O O . PRO D 2 200 ? -17.839 5.978 35.050 1.00 16.12 200 PRO D O 1
ATOM 6625 N N . GLN D 2 201 ? -17.140 7.238 33.286 1.00 15.55 201 GLN D N 1
ATOM 6626 C CA . GLN D 2 201 ? -16.455 6.158 32.618 1.00 17.16 201 GLN D CA 1
ATOM 6627 C C . GLN D 2 201 ? -14.946 6.424 32.410 1.00 19.03 201 GLN D C 1
ATOM 6628 O O . GLN D 2 201 ? -14.307 5.733 31.647 1.00 20.98 201 GLN D O 1
ATOM 6634 N N . GLU D 2 202 ? -14.381 7.420 33.078 1.00 19.48 202 GLU D N 1
ATOM 6635 C CA . GLU D 2 202 ? -12.946 7.692 32.932 1.00 22.89 202 GLU D CA 1
ATOM 6636 C C . GLU D 2 202 ? -12.105 6.553 33.529 1.00 21.36 202 GLU D C 1
ATOM 6637 O O . GLU D 2 202 ? -12.496 5.925 34.499 1.00 20.43 202 GLU D O 1
ATOM 6643 N N . GLN D 2 203 ? -10.944 6.293 32.959 1.00 21.50 203 GLN D N 1
ATOM 6644 C CA . GLN D 2 203 ? -9.987 5.387 33.607 1.00 22.21 203 GLN D CA 1
ATOM 6645 C C . GLN D 2 203 ? -9.253 6.113 34.733 1.00 21.04 203 GLN D C 1
ATOM 6646 O O . GLN D 2 203 ? -8.996 7.319 34.608 1.00 21.12 203 GLN D O 1
ATOM 6652 N N . PRO D 2 204 ? -8.890 5.391 35.823 1.00 19.50 204 PRO D N 1
ATOM 6653 C CA . PRO D 2 204 ? -7.993 6.037 36.771 1.00 18.69 204 PRO D CA 1
ATOM 6654 C C . PRO D 2 204 ? -6.708 6.459 36.060 1.00 18.17 204 PRO D C 1
ATOM 6655 O O . PRO D 2 204 ? -6.384 5.941 34.992 1.00 18.00 204 PRO D O 1
ATOM 6659 N N . VAL D 2 205 ? -6.003 7.429 36.612 1.00 17.71 205 VAL D N 1
ATOM 6660 C CA . VAL D 2 205 ? -4.680 7.744 36.078 1.00 16.60 205 VAL D CA 1
ATOM 6661 C C . VAL D 2 205 ? -3.676 6.716 36.628 1.00 16.09 205 VAL D C 1
ATOM 6662 O O . VAL D 2 205 ? -3.559 6.522 37.856 1.00 14.40 205 VAL D O 1
ATOM 6666 N N . VAL D 2 206 ? -2.971 6.056 35.718 1.00 15.65 206 VAL D N 1
ATOM 6667 C CA . VAL D 2 206 ? -1.981 5.012 36.078 1.00 16.11 206 VAL D CA 1
ATOM 6668 C C . VAL D 2 206 ? -0.633 5.376 35.431 1.00 17.63 206 VAL D C 1
ATOM 6669 O O . VAL D 2 206 ? -0.523 5.436 34.204 1.00 17.71 206 VAL D O 1
ATOM 6673 N N . GLU D 2 207 ? 0.379 5.623 36.256 1.00 17.85 207 GLU D N 1
ATOM 6674 C CA . GLU D 2 207 ? 1.686 6.043 35.757 1.00 19.35 207 GLU D CA 1
ATOM 6675 C C . GLU D 2 207 ? 2.742 5.126 36.331 1.00 19.94 207 GLU D C 1
ATOM 6676 O O . GLU D 2 207 ? 3.129 5.259 37.482 1.00 19.42 207 GLU D O 1
ATOM 6682 N N . ALA D 2 208 ? 3.182 4.169 35.516 1.00 20.89 208 ALA D N 1
ATOM 6683 C CA . ALA D 2 208 ? 4.140 3.165 35.965 1.00 22.91 208 ALA D CA 1
ATOM 6684 C C . ALA D 2 208 ? 5.550 3.542 35.524 1.00 22.71 208 ALA D C 1
ATOM 6685 O O . ALA D 2 208 ? 5.742 4.032 34.418 1.00 22.74 208 ALA D O 1
ATOM 6687 N N . GLU D 2 209 ? 6.525 3.332 36.399 1.00 23.82 209 GLU D N 1
ATOM 6688 C CA . GLU D 2 209 ? 7.925 3.508 36.022 1.00 25.23 209 GLU D CA 1
ATOM 6689 C C . GLU D 2 209 ? 8.330 2.344 35.157 1.00 26.82 209 GLU D C 1
ATOM 6690 O O . GLU D 2 209 ? 7.788 1.237 35.337 1.00 25.23 209 GLU D O 1
ATOM 6696 N N . PRO D 2 210 ? 9.295 2.570 34.226 1.00 27.66 210 PRO D N 1
ATOM 6697 C CA . PRO D 2 210 ? 9.752 1.509 33.321 1.00 28.00 210 PRO D CA 1
ATOM 6698 C C . PRO D 2 210 ? 10.120 0.248 34.093 1.00 27.23 210 PRO D C 1
ATOM 6699 O O . PRO D 2 210 ? 10.841 0.328 35.087 1.00 28.77 210 PRO D O 1
ATOM 6703 N N . GLY D 2 211 ? 9.594 -0.894 33.669 1.00 25.31 211 GLY D N 1
ATOM 6704 C CA . GLY D 2 211 ? 9.842 -2.150 34.359 1.00 24.76 211 GLY D CA 1
ATOM 6705 C C . GLY D 2 211 ? 8.708 -2.587 35.271 1.00 24.77 211 GLY D C 1
ATOM 6706 O O . GLY D 2 211 ? 8.617 -3.757 35.622 1.00 24.09 211 GLY D O 1
ATOM 6707 N N . PHE D 2 212 ? 7.835 -1.661 35.671 1.00 23.28 212 PHE D N 1
ATOM 6708 C CA . PHE D 2 212 ? 6.805 -2.016 36.648 1.00 22.83 212 PHE D CA 1
ATOM 6709 C C . PHE D 2 212 ? 5.378 -1.949 36.085 1.00 22.61 212 PHE D C 1
ATOM 6710 O O . PHE D 2 212 ? 4.403 -1.947 36.854 1.00 21.48 212 PHE D O 1
ATOM 6718 N N . GLU D 2 213 ? 5.267 -1.910 34.752 1.00 21.55 213 GLU D N 1
ATOM 6719 C CA . GLU D 2 213 ? 3.971 -1.807 34.046 1.00 22.94 213 GLU D CA 1
ATOM 6720 C C . GLU D 2 213 ? 2.976 -2.884 34.487 1.00 22.66 213 GLU D C 1
ATOM 6721 O O . GLU D 2 213 ? 1.783 -2.626 34.578 1.00 22.43 213 GLU D O 1
ATOM 6727 N N . ALA D 2 214 ? 3.470 -4.094 34.751 1.00 22.61 214 ALA D N 1
ATOM 6728 C CA . ALA D 2 214 ? 2.585 -5.219 35.050 1.00 21.88 214 ALA D CA 1
ATOM 6729 C C . ALA D 2 214 ? 2.014 -5.195 36.460 1.00 21.92 214 ALA D C 1
ATOM 6730 O O . ALA D 2 214 ? 1.025 -5.884 36.720 1.00 24.07 214 ALA D O 1
ATOM 6732 N N . GLU D 2 215 ? 2.625 -4.446 37.379 1.00 19.97 215 GLU D N 1
ATOM 6733 C CA . GLU D 2 215 ? 2.125 -4.440 38.759 1.00 19.62 215 GLU D CA 1
ATOM 6734 C C . GLU D 2 215 ? 1.656 -3.087 39.273 1.00 17.72 215 GLU D C 1
ATOM 6735 O O . GLU D 2 215 ? 1.385 -2.935 40.459 1.00 18.64 215 GLU D O 1
ATOM 6741 N N . VAL D 2 216 ? 1.569 -2.116 38.381 1.00 15.12 216 VAL D N 1
ATOM 6742 C CA . VAL D 2 216 ? 0.972 -0.818 38.707 1.00 14.37 216 VAL D CA 1
ATOM 6743 C C . VAL D 2 216 ? -0.322 -0.785 37.898 1.00 13.64 216 VAL D C 1
ATOM 6744 O O . VAL D 2 216 ? -0.299 -0.613 36.689 1.00 13.33 216 VAL D O 1
ATOM 6748 N N . SER D 2 217 ? -1.451 -1.029 38.552 1.00 14.13 217 SER D N 1
ATOM 6749 C CA . SER D 2 217 ? -2.666 -1.308 37.816 1.00 14.24 217 SER D CA 1
ATOM 6750 C C . SER D 2 217 ? -3.891 -0.846 38.575 1.00 13.95 217 SER D C 1
ATOM 6751 O O . SER D 2 217 ? -3.977 -1.016 39.795 1.00 13.60 217 SER D O 1
ATOM 6754 N N . ALA D 2 218 ? -4.837 -0.268 37.838 1.00 13.29 218 ALA D N 1
ATOM 6755 C CA . ALA D 2 218 ? -6.084 0.248 38.427 1.00 12.75 218 ALA D CA 1
ATOM 6756 C C . ALA D 2 218 ? -7.119 0.317 37.342 1.00 13.09 218 ALA D C 1
ATOM 6757 O O . ALA D 2 218 ? -6.786 0.502 36.175 1.00 12.90 218 ALA D O 1
ATOM 6759 N N . TYR D 2 219 ? -8.390 0.169 37.718 1.00 13.02 219 TYR D N 1
ATOM 6760 C CA . TYR D 2 219 ? -9.460 0.261 36.730 1.00 12.41 219 TYR D CA 1
ATOM 6761 C C . TYR D 2 219 ? -10.700 0.872 37.382 1.00 11.74 219 TYR D C 1
ATOM 6762 O O . TYR D 2 219 ? -10.831 0.941 38.614 1.00 12.97 219 TYR D O 1
ATOM 6771 N N . ASN D 2 220 ? -11.604 1.325 36.543 1.00 10.87 220 ASN D N 1
ATOM 6772 C CA . ASN D 2 220 ? -12.847 1.892 36.987 1.00 10.43 220 ASN D CA 1
ATOM 6773 C C . ASN D 2 220 ? -13.838 0.755 37.183 1.00 10.29 220 ASN D C 1
ATOM 6774 O O . ASN D 2 220 ? -14.449 0.288 36.231 1.00 9.92 220 ASN D O 1
ATOM 6779 N N . LEU D 2 221 ? -13.976 0.308 38.425 1.00 9.94 221 LEU D N 1
ATOM 6780 C CA . LEU D 2 221 ? -14.879 -0.809 38.752 1.00 10.45 221 LEU D CA 1
ATOM 6781 C C . LEU D 2 221 ? -16.345 -0.428 38.540 1.00 10.34 221 LEU D C 1
ATOM 6782 O O . LEU D 2 221 ? -17.113 -1.232 38.020 1.00 10.92 221 LEU D O 1
ATOM 6787 N N . PHE D 2 222 ? -16.747 0.787 38.909 1.00 10.54 222 PHE D N 1
ATOM 6788 C CA . PHE D 2 222 ? -18.163 1.149 38.730 1.00 10.73 222 PHE D CA 1
ATOM 6789 C C . PHE D 2 222 ? -18.479 1.139 37.229 1.00 11.04 222 PHE D C 1
ATOM 6790 O O . PHE D 2 222 ? -19.554 0.680 36.805 1.00 11.71 222 PHE D O 1
ATOM 6798 N N . GLY D 2 223 ? -17.543 1.636 36.425 1.00 10.98 223 GLY D N 1
ATOM 6799 C CA . GLY D 2 223 ? -17.669 1.592 34.943 1.00 11.13 223 GLY D CA 1
ATOM 6800 C C . GLY D 2 223 ? -17.836 0.170 34.414 1.00 11.63 223 GLY D C 1
ATOM 6801 O O . GLY D 2 223 ? -18.771 -0.130 33.656 1.00 12.36 223 GLY D O 1
ATOM 6802 N N . TYR D 2 224 ? -16.975 -0.718 34.875 1.00 11.17 224 TYR D N 1
ATOM 6803 C CA . TYR D 2 224 ? -17.024 -2.144 34.521 1.00 11.71 224 TYR D CA 1
ATOM 6804 C C . TYR D 2 224 ? -18.383 -2.774 34.853 1.00 11.52 224 TYR D C 1
ATOM 6805 O O . TYR D 2 224 ? -18.975 -3.521 34.043 1.00 11.35 224 TYR D O 1
ATOM 6814 N N . LEU D 2 225 ? -18.886 -2.484 36.045 1.00 11.24 225 LEU D N 1
ATOM 6815 C CA . LEU D 2 225 ? -20.202 -2.974 36.431 1.00 12.06 225 LEU D CA 1
ATOM 6816 C C . LEU D 2 225 ? -21.340 -2.330 35.638 1.00 12.41 225 LEU D C 1
ATOM 6817 O O . LEU D 2 225 ? -22.381 -2.984 35.356 1.00 12.86 225 LEU D O 1
ATOM 6822 N N . SER D 2 226 ? -21.169 -1.060 35.283 1.00 12.02 226 SER D N 1
ATOM 6823 C CA . SER D 2 226 ? -22.211 -0.335 34.532 1.00 12.51 226 SER D CA 1
ATOM 6824 C C . SER D 2 226 ? -22.390 -0.985 33.167 1.00 13.20 226 SER D C 1
ATOM 6825 O O . SER D 2 226 ? -23.416 -0.787 32.505 1.00 13.66 226 SER D O 1
ATOM 6828 N N . ARG D 2 227 ? -21.399 -1.802 32.792 1.00 12.53 227 ARG D N 1
ATOM 6829 C CA . ARG D 2 227 ? -21.319 -2.439 31.470 1.00 12.96 227 ARG D CA 1
ATOM 6830 C C . ARG D 2 227 ? -21.630 -3.938 31.513 1.00 13.39 227 ARG D C 1
ATOM 6831 O O . ARG D 2 227 ? -21.604 -4.596 30.493 1.00 13.50 227 ARG D O 1
ATOM 6839 N N . SER D 2 228 ? -21.952 -4.456 32.690 1.00 13.49 228 SER D N 1
ATOM 6840 C CA . SER D 2 228 ? -22.414 -5.844 32.801 1.00 14.58 228 SER D CA 1
ATOM 6841 C C . SER D 2 228 ? -23.647 -6.098 31.932 1.00 14.97 228 SER D C 1
ATOM 6842 O O . SER D 2 228 ? -24.625 -5.333 31.981 1.00 14.10 228 SER D O 1
ATOM 6845 N N . ASP D 2 229 ? -23.591 -7.178 31.147 1.00 15.31 229 ASP D N 1
ATOM 6846 C CA . ASP D 2 229 ? -24.643 -7.474 30.189 1.00 16.62 229 ASP D CA 1
ATOM 6847 C C . ASP D 2 229 ? -25.662 -8.473 30.742 1.00 15.60 229 ASP D C 1
ATOM 6848 O O . ASP D 2 229 ? -26.519 -8.950 29.990 1.00 14.35 229 ASP D O 1
ATOM 6853 N N . VAL D 2 230 ? -25.565 -8.783 32.044 1.00 14.61 230 VAL D N 1
ATOM 6854 C CA . VAL D 2 230 ? -26.481 -9.735 32.693 1.00 14.40 230 VAL D CA 1
ATOM 6855 C C . VAL D 2 230 ? -26.818 -9.233 34.094 1.00 13.83 230 VAL D C 1
ATOM 6856 O O . VAL D 2 230 ? -26.136 -8.349 34.617 1.00 13.30 230 VAL D O 1
ATOM 6860 N N . THR D 2 231 ? -27.871 -9.785 34.694 1.00 13.20 231 THR D N 1
ATOM 6861 C CA . THR D 2 231 ? -28.231 -9.430 36.072 1.00 13.06 231 THR D CA 1
ATOM 6862 C C . THR D 2 231 ? -28.054 -10.578 37.063 1.00 12.74 231 THR D C 1
ATOM 6863 O O . THR D 2 231 ? -28.191 -11.763 36.692 1.00 13.27 231 THR D O 1
ATOM 6867 N N . TRP D 2 232 ? -27.801 -10.224 38.322 1.00 12.45 232 TRP D N 1
ATOM 6868 C CA . TRP D 2 232 ? -27.692 -11.177 39.420 1.00 12.27 232 TRP D CA 1
ATOM 6869 C C . TRP D 2 232 ? -26.695 -12.289 39.060 1.00 12.85 232 TRP D C 1
ATOM 6870 O O . TRP D 2 232 ? -27.054 -13.468 38.890 1.00 12.33 232 TRP D O 1
ATOM 6881 N N . ASN D 2 233 ? -25.450 -11.884 38.900 1.00 13.71 233 ASN D N 1
ATOM 6882 C CA . ASN D 2 233 ? -24.371 -12.803 38.474 1.00 13.88 233 ASN D CA 1
ATOM 6883 C C . ASN D 2 233 ? -23.053 -12.389 39.134 1.00 13.39 233 ASN D C 1
ATOM 6884 O O . ASN D 2 233 ? -22.192 -11.804 38.497 1.00 13.27 233 ASN D O 1
ATOM 6889 N N . PRO D 2 234 ? -22.876 -12.712 40.421 1.00 13.77 234 PRO D N 1
ATOM 6890 C CA . PRO D 2 234 ? -21.611 -12.325 41.053 1.00 13.71 234 PRO D CA 1
ATOM 6891 C C . PRO D 2 234 ? -20.427 -12.834 40.228 1.00 14.48 234 PRO D C 1
ATOM 6892 O O . PRO D 2 234 ? -20.373 -14.005 39.854 1.00 13.04 234 PRO D O 1
ATOM 6896 N N . SER D 2 235 ? -19.492 -11.939 39.939 1.00 14.29 235 SER D N 1
ATOM 6897 C CA . SER D 2 235 ? -18.406 -12.245 39.044 1.00 15.65 235 SER D CA 1
ATOM 6898 C C . SER D 2 235 ? -17.126 -11.695 39.684 1.00 14.51 235 SER D C 1
ATOM 6899 O O . SER D 2 235 ? -17.090 -10.563 40.105 1.00 13.73 235 SER D O 1
ATOM 6902 N N . VAL D 2 236 ? -16.101 -12.532 39.830 1.00 14.02 236 VAL D N 1
ATOM 6903 C CA . VAL D 2 236 ? -14.898 -12.174 40.597 1.00 13.56 236 VAL D CA 1
ATOM 6904 C C . VAL D 2 236 ? -14.109 -11.044 39.938 1.00 14.01 236 VAL D C 1
ATOM 6905 O O . VAL D 2 236 ? -13.722 -11.165 38.776 1.00 14.82 236 VAL D O 1
ATOM 6909 N N . CYS D 2 237 ? -13.864 -9.948 40.661 1.00 14.13 237 CYS D N 1
ATOM 6910 C CA . CYS D 2 237 ? -13.059 -8.861 40.074 1.00 13.33 237 CYS D CA 1
ATOM 6911 C C . CYS D 2 237 ? -11.673 -8.799 40.688 1.00 12.82 237 CYS D C 1
ATOM 6912 O O . CYS D 2 237 ? -10.738 -8.236 40.087 1.00 12.43 237 CYS D O 1
ATOM 6915 N N . SER D 2 238 ? -11.534 -9.368 41.884 1.00 12.31 238 SER D N 1
ATOM 6916 C CA . SER D 2 238 ? -10.265 -9.290 42.614 1.00 12.49 238 SER D CA 1
ATOM 6917 C C . SER D 2 238 ? -10.181 -10.346 43.713 1.00 12.52 238 SER D C 1
ATOM 6918 O O . SER D 2 238 ? -11.189 -10.705 44.308 1.00 11.67 238 SER D O 1
ATOM 6921 N N . VAL D 2 239 ? -8.964 -10.836 43.946 1.00 12.77 239 VAL D N 1
ATOM 6922 C CA . VAL D 2 239 ? -8.717 -12.064 44.694 1.00 14.24 239 VAL D CA 1
ATOM 6923 C C . VAL D 2 239 ? -7.603 -11.860 45.704 1.00 13.79 239 VAL D C 1
ATOM 6924 O O . VAL D 2 239 ? -6.520 -11.471 45.341 1.00 14.10 239 VAL D O 1
ATOM 6928 N N . VAL D 2 240 ? -7.877 -12.142 46.970 1.00 15.43 240 VAL D N 1
ATOM 6929 C CA . VAL D 2 240 ? -6.825 -12.223 48.000 1.00 15.79 240 VAL D CA 1
ATOM 6930 C C . VAL D 2 240 ? -6.994 -13.586 48.696 1.00 15.95 240 VAL D C 1
ATOM 6931 O O . VAL D 2 240 ? -7.837 -13.744 49.593 1.00 15.09 240 VAL D O 1
ATOM 6935 N N . GLY D 2 241 ? -6.189 -14.560 48.276 1.00 15.30 241 GLY D N 1
ATOM 6936 C CA . GLY D 2 241 ? -6.322 -15.925 48.776 1.00 14.85 241 GLY D CA 1
ATOM 6937 C C . GLY D 2 241 ? -7.738 -16.387 48.514 1.00 15.06 241 GLY D C 1
ATOM 6938 O O . GLY D 2 241 ? -8.188 -16.389 47.360 1.00 14.67 241 GLY D O 1
ATOM 6939 N N . ASP D 2 242 ? -8.456 -16.771 49.568 1.00 14.21 242 ASP D N 1
ATOM 6940 C CA . ASP D 2 242 ? -9.843 -17.220 49.387 1.00 15.31 242 ASP D CA 1
ATOM 6941 C C . ASP D 2 242 ? -10.886 -16.073 49.388 1.00 14.94 242 ASP D C 1
ATOM 6942 O O . ASP D 2 242 ? -12.090 -16.318 49.170 1.00 14.87 242 ASP D O 1
ATOM 6947 N N . SER D 2 243 ? -10.427 -14.846 49.643 1.00 13.87 243 SER D N 1
ATOM 6948 C CA . SER D 2 243 ? -11.310 -13.666 49.616 1.00 14.06 243 SER D CA 1
ATOM 6949 C C . SER D 2 243 ? -11.608 -13.248 48.166 1.00 13.83 243 SER D C 1
ATOM 6950 O O . SER D 2 243 ? -10.707 -12.831 47.431 1.00 14.44 243 SER D O 1
ATOM 6953 N N . LEU D 2 244 ? -12.874 -13.347 47.774 1.00 13.27 244 LEU D N 1
ATOM 6954 C CA . LEU D 2 244 ? -13.264 -13.055 46.386 1.00 13.01 244 LEU D CA 1
ATOM 6955 C C . LEU D 2 244 ? -14.221 -11.884 46.396 1.00 13.18 244 LEU D C 1
ATOM 6956 O O . LEU D 2 244 ? -15.285 -11.948 47.046 1.00 12.68 244 LEU D O 1
ATOM 6961 N N . PHE D 2 245 ? -13.854 -10.799 45.714 1.00 12.90 245 PHE D N 1
ATOM 6962 C CA . PHE D 2 245 ? -14.826 -9.700 45.507 1.00 12.29 245 PHE D CA 1
ATOM 6963 C C . PHE D 2 245 ? -15.572 -10.036 44.242 1.00 12.12 245 PHE D C 1
ATOM 6964 O O . PHE D 2 245 ? -14.928 -10.179 43.211 1.00 12.46 245 PHE D O 1
ATOM 6972 N N . CYS D 2 246 ? -16.894 -10.251 44.340 1.00 11.75 246 CYS D N 1
ATOM 6973 C CA . CYS D 2 246 ? -17.735 -10.741 43.245 1.00 12.13 246 CYS D CA 1
ATOM 6974 C C . CYS D 2 246 ? -18.880 -9.765 42.913 1.00 12.19 246 CYS D C 1
ATOM 6975 O O . CYS D 2 246 ? -20.045 -10.107 43.094 1.00 12.80 246 CYS D O 1
ATOM 6978 N N . PRO D 2 247 ? -18.566 -8.545 42.430 1.00 11.95 247 PRO D N 1
ATOM 6979 C CA . PRO D 2 247 ? -19.679 -7.593 42.260 1.00 12.02 247 PRO D CA 1
ATOM 6980 C C . PRO D 2 247 ? -20.520 -7.909 41.023 1.00 12.54 247 PRO D C 1
ATOM 6981 O O . PRO D 2 247 ? -20.103 -8.716 40.186 1.00 12.21 247 PRO D O 1
ATOM 6985 N N . THR D 2 248 ? -21.692 -7.275 40.899 1.00 12.67 248 THR D N 1
ATOM 6986 C CA . THR D 2 248 ? -22.628 -7.634 39.840 1.00 13.38 248 THR D CA 1
ATOM 6987 C C . THR D 2 248 ? -23.710 -6.532 39.682 1.00 13.92 248 THR D C 1
ATOM 6988 O O . THR D 2 248 ? -23.852 -5.699 40.547 1.00 14.48 248 THR D O 1
ATOM 6992 N N . SER D 2 249 ? -24.418 -6.489 38.566 1.00 13.48 249 SER D N 1
ATOM 6993 C CA . SER D 2 249 ? -25.487 -5.503 38.394 1.00 14.16 249 SER D CA 1
ATOM 6994 C C . SER D 2 249 ? -26.870 -6.175 38.576 1.00 14.56 249 SER D C 1
ATOM 6995 O O . SER D 2 249 ? -27.171 -7.163 37.916 1.00 16.36 249 SER D O 1
ATOM 6998 N N . GLU D 2 250 ? -27.676 -5.675 39.515 1.00 14.83 250 GLU D N 1
ATOM 6999 C CA . GLU D 2 250 ? -28.925 -6.330 39.931 1.00 14.37 250 GLU D CA 1
ATOM 7000 C C . GLU D 2 250 ? -30.122 -5.506 39.494 1.00 14.13 250 GLU D C 1
ATOM 7001 O O . GLU D 2 250 ? -30.148 -4.296 39.703 1.00 13.50 250 GLU D O 1
ATOM 7007 N N . GLU D 2 251 ? -31.140 -6.160 38.940 1.00 13.36 251 GLU D N 1
ATOM 7008 C CA . GLU D 2 251 ? -32.372 -5.472 38.519 1.00 11.96 251 GLU D CA 1
ATOM 7009 C C . GLU D 2 251 ? -33.500 -6.468 38.661 1.00 12.11 251 GLU D C 1
ATOM 7010 O O . GLU D 2 251 ? -33.305 -7.644 38.370 1.00 12.29 251 GLU D O 1
ATOM 7016 N N . PHE D 2 252 ? -34.682 -5.995 39.074 1.00 11.90 252 PHE D N 1
ATOM 7017 C CA . PHE D 2 252 ? -35.853 -6.886 39.327 1.00 11.88 252 PHE D CA 1
ATOM 7018 C C . PHE D 2 252 ? -35.625 -7.790 40.563 1.00 11.88 252 PHE D C 1
ATOM 7019 O O . PHE D 2 252 ? -35.270 -7.285 41.605 1.00 12.19 252 PHE D O 1
ATOM 7027 N N . ILE D 2 253 ? -35.784 -9.108 40.458 1.00 11.54 253 ILE D N 1
ATOM 7028 C CA . ILE D 2 253 ? -35.686 -9.999 41.624 1.00 11.51 253 ILE D CA 1
ATOM 7029 C C . ILE D 2 253 ? -34.617 -11.093 41.441 1.00 11.17 253 ILE D C 1
ATOM 7030 O O . ILE D 2 253 ? -34.562 -11.712 40.389 1.00 10.63 253 ILE D O 1
ATOM 7035 N N . LEU D 2 254 ? -33.802 -11.337 42.475 1.00 11.32 254 LEU D N 1
ATOM 7036 C CA . LEU D 2 254 ? -32.851 -12.457 42.441 1.00 11.81 254 LEU D CA 1
ATOM 7037 C C . LEU D 2 254 ? -33.677 -13.735 42.131 1.00 11.71 254 LEU D C 1
ATOM 7038 O O . LEU D 2 254 ? -34.606 -14.020 42.859 1.00 11.41 254 LEU D O 1
ATOM 7043 N N . PRO D 2 255 ? -33.381 -14.451 41.014 1.00 12.56 255 PRO D N 1
ATOM 7044 C CA . PRO D 2 255 ? -34.239 -15.587 40.592 1.00 12.82 255 PRO D CA 1
ATOM 7045 C C . PRO D 2 255 ? -34.270 -16.794 41.517 1.00 13.00 255 PRO D C 1
ATOM 7046 O O . PRO D 2 255 ? -34.997 -17.762 41.230 1.00 13.83 255 PRO D O 1
ATOM 7050 N N . VAL D 2 256 ? -33.507 -16.757 42.605 1.00 12.56 256 VAL D N 1
ATOM 7051 C CA . VAL D 2 256 ? -33.429 -17.900 43.519 1.00 12.22 256 VAL D CA 1
ATOM 7052 C C . VAL D 2 256 ? -33.485 -17.380 44.965 1.00 12.58 256 VAL D C 1
ATOM 7053 O O . VAL D 2 256 ? -33.319 -16.179 45.215 1.00 12.10 256 VAL D O 1
ATOM 7057 N N . GLU D 2 257 ? -33.727 -18.268 45.920 1.00 12.46 257 GLU D N 1
ATOM 7058 C CA . GLU D 2 257 ? -33.448 -17.948 47.321 1.00 12.97 257 GLU D CA 1
ATOM 7059 C C . GLU D 2 257 ? -32.148 -18.687 47.642 1.00 12.34 257 GLU D C 1
ATOM 7060 O O . GLU D 2 257 ? -32.099 -19.933 47.646 1.00 12.11 257 GLU D O 1
ATOM 7066 N N . HIS D 2 258 ? -31.088 -17.918 47.842 1.00 11.60 258 HIS D N 1
ATOM 7067 C CA . HIS D 2 258 ? -29.782 -18.503 48.120 1.00 12.13 258 HIS D CA 1
ATOM 7068 C C . HIS D 2 258 ? -29.608 -18.824 49.611 1.00 12.35 258 HIS D C 1
ATOM 7069 O O . HIS D 2 258 ? -29.630 -17.929 50.423 1.00 11.87 258 HIS D O 1
ATOM 7076 N N . GLY D 2 259 ? -29.415 -20.100 49.943 1.00 13.01 259 GLY D N 1
ATOM 7077 C CA . GLY D 2 259 ? -29.082 -20.499 51.294 1.00 14.20 259 GLY D CA 1
ATOM 7078 C C . GLY D 2 259 ? -27.647 -20.972 51.316 1.00 15.36 259 GLY D C 1
ATOM 7079 O O . GLY D 2 259 ? -27.365 -22.126 50.994 1.00 14.75 259 GLY D O 1
ATOM 7080 N N . ASN D 2 260 ? -26.734 -20.071 51.668 1.00 17.32 260 ASN D N 1
ATOM 7081 C CA . ASN D 2 260 ? -25.299 -20.363 51.567 1.00 18.50 260 ASN D CA 1
ATOM 7082 C C . ASN D 2 260 ? -24.862 -21.289 52.694 1.00 18.26 260 ASN D C 1
ATOM 7083 O O . ASN D 2 260 ? -25.516 -21.351 53.750 1.00 19.00 260 ASN D O 1
ATOM 7088 N N . ASP D 2 261 ? -23.771 -22.024 52.466 1.00 18.53 261 ASP D N 1
ATOM 7089 C CA . ASP D 2 261 ? -23.187 -22.916 53.475 1.00 17.80 261 ASP D CA 1
ATOM 7090 C C . ASP D 2 261 ? -22.014 -22.255 54.189 1.00 18.01 261 ASP D C 1
ATOM 7091 O O . ASP D 2 261 ? -21.154 -22.927 54.763 1.00 17.45 261 ASP D O 1
ATOM 7096 N N . ARG D 2 262 ? -21.994 -20.925 54.150 1.00 17.41 262 ARG D N 1
ATOM 7097 C CA . ARG D 2 262 ? -20.968 -20.103 54.777 1.00 17.41 262 ARG D CA 1
ATOM 7098 C C . ARG D 2 262 ? -21.595 -18.698 54.892 1.00 18.25 262 ARG D C 1
ATOM 7099 O O . ARG D 2 262 ? -22.660 -18.455 54.326 1.00 16.87 262 ARG D O 1
ATOM 7107 N N . CYS D 2 263 ? -20.952 -17.789 55.617 1.00 20.07 263 CYS D N 1
ATOM 7108 C CA . CYS D 2 263 ? -21.413 -16.402 55.645 1.00 20.43 263 CYS D CA 1
ATOM 7109 C C . CYS D 2 263 ? -20.999 -15.760 54.331 1.00 19.69 263 CYS D C 1
ATOM 7110 O O . CYS D 2 263 ? -20.015 -16.162 53.736 1.00 18.27 263 CYS D O 1
ATOM 7113 N N . GLU D 2 264 ? -21.762 -14.777 53.875 1.00 18.80 264 GLU D N 1
ATOM 7114 C CA . GLU D 2 264 ? -21.337 -13.957 52.750 1.00 19.77 264 GLU D CA 1
ATOM 7115 C C . GLU D 2 264 ? -21.780 -12.547 53.070 1.00 18.20 264 GLU D C 1
ATOM 7116 O O . GLU D 2 264 ? -22.744 -12.364 53.822 1.00 18.39 264 GLU D O 1
ATOM 7122 N N . TRP D 2 265 ? -21.082 -11.563 52.521 1.00 16.38 265 TRP D N 1
ATOM 7123 C CA . TRP D 2 265 ? -21.416 -10.184 52.821 1.00 15.71 265 TRP D CA 1
ATOM 7124 C C . TRP D 2 265 ? -21.841 -9.484 51.546 1.00 15.06 265 TRP D C 1
ATOM 7125 O O . TRP D 2 265 ? -21.351 -9.821 50.446 1.00 14.44 265 TRP D O 1
ATOM 7136 N N . PHE D 2 266 ? -22.772 -8.537 51.700 1.00 14.92 266 PHE D N 1
ATOM 7137 C CA . PHE D 2 266 ? -23.190 -7.655 50.612 1.00 15.13 266 PHE D CA 1
ATOM 7138 C C . PHE D 2 266 ? -22.790 -6.232 50.977 1.00 14.87 266 PHE D C 1
ATOM 7139 O O . PHE D 2 266 ? -23.111 -5.776 52.080 1.00 15.60 266 PHE D O 1
ATOM 7147 N N . LEU D 2 267 ? -22.097 -5.559 50.065 1.00 14.22 267 LEU D N 1
ATOM 7148 C CA . LEU D 2 267 ? -21.870 -4.113 50.126 1.00 13.99 267 LEU D CA 1
ATOM 7149 C C . LEU D 2 267 ? -22.607 -3.471 48.943 1.00 13.91 267 LEU D C 1
ATOM 7150 O O . LEU D 2 267 ? -22.261 -3.705 47.782 1.00 13.15 267 LEU D O 1
ATOM 7155 N N . GLN D 2 268 ? -23.628 -2.669 49.235 1.00 13.65 268 GLN D N 1
ATOM 7156 C CA . GLN D 2 268 ? -24.345 -1.942 48.195 1.00 13.63 268 GLN D CA 1
ATOM 7157 C C . GLN D 2 268 ? -23.475 -0.789 47.664 1.00 13.59 268 GLN D C 1
ATOM 7158 O O . GLN D 2 268 ? -23.035 0.068 48.442 1.00 13.90 268 GLN D O 1
ATOM 7164 N N . LEU D 2 269 ? -23.220 -0.770 46.357 1.00 11.80 269 LEU D N 1
ATOM 7165 C CA . LEU D 2 269 ? -22.356 0.242 45.764 1.00 11.93 269 LEU D CA 1
ATOM 7166 C C . LEU D 2 269 ? -23.184 1.392 45.197 1.00 12.23 269 LEU D C 1
ATOM 7167 O O . LEU D 2 269 ? -22.776 2.538 45.235 1.00 11.20 269 LEU D O 1
ATOM 7172 N N . SER D 2 270 ? -24.362 1.086 44.671 1.00 12.04 270 SER D N 1
ATOM 7173 C CA . SER D 2 270 ? -25.217 2.167 44.228 1.00 12.83 270 SER D CA 1
ATOM 7174 C C . SER D 2 270 ? -26.657 1.831 44.525 1.00 13.88 270 SER D C 1
ATOM 7175 O O . SER D 2 270 ? -27.007 0.656 44.722 1.00 14.02 270 SER D O 1
ATOM 7178 N N . ASP D 2 271 ? -27.499 2.865 44.533 1.00 13.96 271 ASP D N 1
ATOM 7179 C CA . ASP D 2 271 ? -28.951 2.661 44.538 1.00 13.79 271 ASP D CA 1
ATOM 7180 C C . ASP D 2 271 ? -29.408 1.845 45.762 1.00 14.41 271 ASP D C 1
ATOM 7181 O O . ASP D 2 271 ? -28.932 2.089 46.881 1.00 14.69 271 ASP D O 1
ATOM 7186 N N . GLU D 2 272 ? -30.310 0.880 45.591 1.00 14.36 272 GLU D N 1
ATOM 7187 C CA . GLU D 2 272 ? -30.907 0.243 46.766 1.00 15.17 272 GLU D CA 1
ATOM 7188 C C . GLU D 2 272 ? -31.444 -1.150 46.450 1.00 14.36 272 GLU D C 1
ATOM 7189 O O . GLU D 2 272 ? -32.020 -1.381 45.369 1.00 14.28 272 GLU D O 1
ATOM 7195 N N . ILE D 2 273 ? -31.237 -2.069 47.385 1.00 13.00 273 ILE D N 1
ATOM 7196 C CA . ILE D 2 273 ? -31.785 -3.414 47.287 1.00 12.34 273 ILE D CA 1
ATOM 7197 C C . ILE D 2 273 ? -32.457 -3.742 48.600 1.00 12.32 273 ILE D C 1
ATOM 7198 O O . ILE D 2 273 ? -31.961 -3.354 49.682 1.00 12.40 273 ILE D O 1
ATOM 7203 N N . VAL D 2 274 ? -33.571 -4.470 48.529 1.00 12.06 274 VAL D N 1
ATOM 7204 C CA . VAL D 2 274 ? -34.166 -5.020 49.739 1.00 12.40 274 VAL D CA 1
ATOM 7205 C C . VAL D 2 274 ? -34.031 -6.530 49.676 1.00 12.53 274 VAL D C 1
ATOM 7206 O O . VAL D 2 274 ? -34.319 -7.130 48.633 1.00 11.46 274 VAL D O 1
ATOM 7210 N N . TRP D 2 275 ? -33.541 -7.119 50.769 1.00 12.86 275 TRP D N 1
ATOM 7211 C CA . TRP D 2 275 ? -33.339 -8.566 50.858 1.00 13.83 275 TRP D CA 1
ATOM 7212 C C . TRP D 2 275 ? -34.425 -9.195 51.715 1.00 14.26 275 TRP D C 1
ATOM 7213 O O . TRP D 2 275 ? -34.574 -8.870 52.915 1.00 13.89 275 TRP D O 1
ATOM 7224 N N . ASP D 2 276 ? -35.169 -10.106 51.103 1.00 15.32 276 ASP D N 1
ATOM 7225 C CA . ASP D 2 276 ? -36.106 -10.960 51.838 1.00 16.04 276 ASP D CA 1
ATOM 7226 C C . ASP D 2 276 ? -35.299 -12.095 52.483 1.00 15.45 276 ASP D C 1
ATOM 7227 O O . ASP D 2 276 ? -34.726 -12.910 51.775 1.00 15.32 276 ASP D O 1
ATOM 7232 N N . VAL D 2 277 ? -35.254 -12.138 53.817 1.00 14.91 277 VAL D N 1
ATOM 7233 C CA . VAL D 2 277 ? -34.424 -13.132 54.554 1.00 15.15 277 VAL D CA 1
ATOM 7234 C C . VAL D 2 277 ? -35.326 -14.134 55.261 1.00 15.26 277 VAL D C 1
ATOM 7235 O O . VAL D 2 277 ? -36.174 -13.729 56.076 1.00 15.88 277 VAL D O 1
ATOM 7239 N N . LYS D 2 278 ? -35.161 -15.423 54.940 1.00 15.74 278 LYS D N 1
ATOM 7240 C CA . LYS D 2 278 ? -35.984 -16.503 55.509 1.00 16.07 278 LYS D CA 1
ATOM 7241 C C . LYS D 2 278 ? -35.080 -17.540 56.172 1.00 17.06 278 LYS D C 1
ATOM 7242 O O . LYS D 2 278 ? -33.887 -17.593 55.894 1.00 15.32 278 LYS D O 1
ATOM 7248 N N . ASP D 2 279 ? -35.641 -18.377 57.033 1.00 17.02 279 ASP D N 1
ATOM 7249 C CA . ASP D 2 279 ? -34.835 -19.430 57.624 1.00 17.95 279 ASP D CA 1
ATOM 7250 C C . ASP D 2 279 ? -34.331 -20.370 56.543 1.00 17.22 279 ASP D C 1
ATOM 7251 O O . ASP D 2 279 ? -35.108 -20.757 55.662 1.00 16.62 279 ASP D O 1
ATOM 7256 N N . LYS D 2 280 ? -33.055 -20.769 56.601 1.00 16.83 280 LYS D N 1
ATOM 7257 C CA . LYS D 2 280 ? -32.557 -21.652 55.558 1.00 17.74 280 LYS D CA 1
ATOM 7258 C C . LYS D 2 280 ? -33.285 -23.008 55.517 1.00 17.69 280 LYS D C 1
ATOM 7259 O O . LYS D 2 280 ? -33.621 -23.489 54.436 1.00 15.96 280 LYS D O 1
ATOM 7265 N N . GLU D 2 281 ? -33.524 -23.613 56.682 1.00 18.90 281 GLU D N 1
ATOM 7266 C CA . GLU D 2 281 ? -34.163 -24.947 56.775 1.00 20.16 281 GLU D CA 1
ATOM 7267 C C . GLU D 2 281 ? -35.666 -24.956 56.521 1.00 20.59 281 GLU D C 1
ATOM 7268 O O . GLU D 2 281 ? -36.170 -25.872 55.910 1.00 20.42 281 GLU D O 1
ATOM 7274 N N . SER D 2 282 ? -36.393 -23.994 57.081 1.00 21.47 282 SER D N 1
ATOM 7275 C CA . SER D 2 282 ? -37.861 -24.079 57.121 1.00 21.93 282 SER D CA 1
ATOM 7276 C C . SER D 2 282 ? -38.510 -23.261 56.010 1.00 22.23 282 SER D C 1
ATOM 7277 O O . SER D 2 282 ? -39.615 -23.585 55.548 1.00 22.72 282 SER D O 1
ATOM 7280 N N . GLY D 2 283 ? -37.829 -22.191 55.609 1.00 20.15 283 GLY D N 1
ATOM 7281 C CA . GLY D 2 283 ? -38.390 -21.238 54.666 1.00 21.20 283 GLY D CA 1
ATOM 7282 C C . GLY D 2 283 ? -39.204 -20.127 55.311 1.00 20.82 283 GLY D C 1
ATOM 7283 O O . GLY D 2 283 ? -39.830 -19.330 54.601 1.00 20.56 283 GLY D O 1
ATOM 7284 N N . LYS D 2 284 ? -39.186 -20.048 56.650 1.00 19.83 284 LYS D N 1
ATOM 7285 C CA . LYS D 2 284 ? -39.994 -19.059 57.366 1.00 18.56 284 LYS D CA 1
ATOM 7286 C C . LYS D 2 284 ? -39.356 -17.695 57.325 1.00 17.67 284 LYS D C 1
ATOM 7287 O O . LYS D 2 284 ? -38.150 -17.560 57.566 1.00 17.43 284 LYS D O 1
ATOM 7293 N N . PRO D 2 285 ? -40.164 -16.660 57.057 1.00 17.08 285 PRO D N 1
ATOM 7294 C CA . PRO D 2 285 ? -39.665 -15.294 57.089 1.00 15.95 285 PRO D CA 1
ATOM 7295 C C . PRO D 2 285 ? -38.966 -14.935 58.400 1.00 16.28 285 PRO D C 1
ATOM 7296 O O . PRO D 2 285 ? -39.486 -15.221 59.466 1.00 15.55 285 PRO D O 1
ATOM 7300 N N . ARG D 2 286 ? -37.800 -14.299 58.317 1.00 15.71 286 ARG D N 1
ATOM 7301 C CA . ARG D 2 286 ? -37.052 -13.900 59.526 1.00 15.75 286 ARG D CA 1
ATOM 7302 C C . ARG D 2 286 ? -36.760 -12.419 59.600 1.00 15.59 286 ARG D C 1
ATOM 7303 O O . ARG D 2 286 ? -36.850 -11.809 60.676 1.00 15.76 286 ARG D O 1
ATOM 7311 N N . ALA D 2 287 ? -36.404 -11.829 58.463 1.00 15.45 287 ALA D N 1
ATOM 7312 C CA . ALA D 2 287 ? -36.046 -10.413 58.432 1.00 15.05 287 ALA D CA 1
ATOM 7313 C C . ALA D 2 287 ? -36.152 -9.866 57.017 1.00 14.75 287 ALA D C 1
ATOM 7314 O O . ALA D 2 287 ? -36.322 -10.641 56.067 1.00 14.27 287 ALA D O 1
ATOM 7316 N N . ARG D 2 288 ? -36.072 -8.530 56.908 1.00 13.95 288 ARG D N 1
ATOM 7317 C CA . ARG D 2 288 ? -36.014 -7.825 55.626 1.00 14.42 288 ARG D CA 1
ATOM 7318 C C . ARG D 2 288 ? -34.954 -6.738 55.738 1.00 14.33 288 ARG D C 1
ATOM 7319 O O . ARG D 2 288 ? -35.082 -5.861 56.580 1.00 15.55 288 ARG D O 1
ATOM 7327 N N . VAL D 2 289 ? -33.901 -6.835 54.934 1.00 12.61 289 VAL D N 1
ATOM 7328 C CA . VAL D 2 289 ? -32.769 -5.901 55.010 1.00 12.96 289 VAL D CA 1
ATOM 7329 C C . VAL D 2 289 ? -32.768 -4.938 53.846 1.00 13.52 289 VAL D C 1
ATOM 7330 O O . VAL D 2 289 ? -32.701 -5.373 52.705 1.00 14.05 2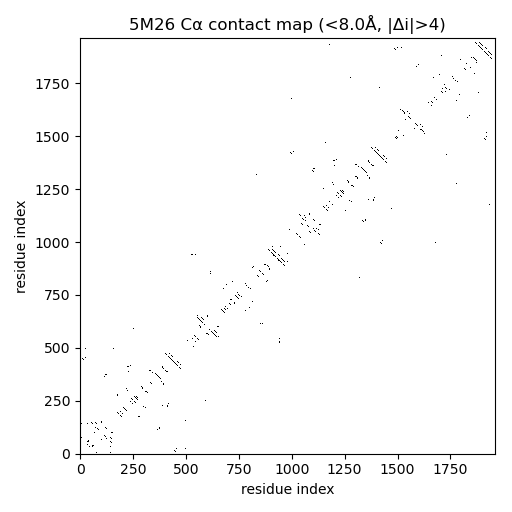89 VAL D O 1
ATOM 7334 N N . THR D 2 290 ? -32.846 -3.637 54.137 1.00 14.16 290 THR D N 1
ATOM 7335 C CA . THR D 2 290 ? -32.845 -2.587 53.129 1.00 14.48 290 THR D CA 1
ATOM 7336 C C . THR D 2 290 ? -31.440 -1.984 53.126 1.00 15.06 290 THR D C 1
ATOM 7337 O O . THR D 2 290 ? -30.939 -1.568 54.166 1.00 14.93 290 THR D O 1
ATOM 7341 N N . ALA D 2 291 ? -30.793 -2.008 51.960 1.00 15.34 291 ALA D N 1
ATOM 7342 C CA . ALA D 2 291 ? -29.430 -1.530 51.826 1.00 16.49 291 ALA D CA 1
ATOM 7343 C C . ALA D 2 291 ? -29.360 -0.472 50.761 1.00 16.86 291 ALA D C 1
ATOM 7344 O O . ALA D 2 291 ? -29.757 -0.694 49.601 1.00 17.32 291 ALA D O 1
ATOM 7346 N N . ARG D 2 292 ? -28.842 0.686 51.154 1.00 16.92 292 ARG D N 1
ATOM 7347 C CA . ARG D 2 292 ? -28.599 1.765 50.225 1.00 17.22 292 ARG D CA 1
ATOM 7348 C C . ARG D 2 292 ? -27.107 1.957 50.036 1.00 17.16 292 ARG D C 1
ATOM 7349 O O . ARG D 2 292 ? -26.323 1.267 50.667 1.00 15.90 292 ARG D O 1
ATOM 7357 N N . ALA D 2 293 ? -26.722 2.902 49.181 1.00 16.94 293 ALA D N 1
ATOM 7358 C CA . ALA D 2 293 ? -25.324 3.052 48.798 1.00 17.08 293 ALA D CA 1
ATOM 7359 C C . ALA D 2 293 ? -24.414 3.152 50.020 1.00 17.19 293 ALA D C 1
ATOM 7360 O O . ALA D 2 293 ? -24.590 4.016 50.879 1.00 17.26 293 ALA D O 1
ATOM 7362 N N . GLY D 2 294 ? -23.452 2.239 50.112 1.00 17.54 294 GLY D N 1
ATOM 7363 C CA . GLY D 2 294 ? -22.495 2.232 51.234 1.00 15.53 294 GLY D CA 1
ATOM 7364 C C . GLY D 2 294 ? -22.832 1.274 52.361 1.00 15.17 294 GLY D C 1
ATOM 7365 O O . GLY D 2 294 ? -21.976 0.988 53.217 1.00 14.64 294 GLY D O 1
ATOM 7366 N N . ASP D 2 295 ? -24.071 0.791 52.389 1.00 14.17 295 ASP D N 1
ATOM 7367 C CA . ASP D 2 295 ? -24.503 -0.190 53.398 1.00 14.42 295 ASP D CA 1
ATOM 7368 C C . ASP D 2 295 ? -23.865 -1.566 53.173 1.00 15.05 295 ASP D C 1
ATOM 7369 O O . ASP D 2 295 ? -23.909 -2.113 52.061 1.00 14.30 295 ASP D O 1
ATOM 7374 N N . ILE D 2 296 ? -23.297 -2.112 54.243 1.00 14.75 296 ILE D N 1
ATOM 7375 C CA . ILE D 2 296 ? -22.718 -3.451 54.227 1.00 15.52 296 ILE D CA 1
ATOM 7376 C C . ILE D 2 296 ? -23.401 -4.280 55.307 1.00 15.78 296 ILE D C 1
ATOM 7377 O O . ILE D 2 296 ? -23.732 -3.773 56.371 1.00 16.93 296 ILE D O 1
ATOM 7382 N N . CYS D 2 297 ? -23.654 -5.538 55.018 1.00 15.96 297 CYS D N 1
ATOM 7383 C CA . CYS D 2 297 ? -24.278 -6.407 55.997 1.00 16.16 297 CYS D CA 1
ATOM 7384 C C . CYS D 2 297 ? -23.851 -7.831 55.716 1.00 15.14 297 CYS D C 1
ATOM 7385 O O . CYS D 2 297 ? -23.391 -8.150 54.609 1.00 15.17 297 CYS D O 1
ATOM 7388 N N . CYS D 2 298 ? -23.997 -8.674 56.729 1.00 15.38 298 CYS D N 1
ATOM 7389 C CA . CYS D 2 298 ? -23.685 -10.095 56.642 1.00 16.07 298 CYS D CA 1
ATOM 7390 C C . CYS D 2 298 ? -24.974 -10.909 56.491 1.00 15.95 298 CYS D C 1
ATOM 7391 O O . CYS D 2 298 ? -26.000 -10.569 57.099 1.00 16.48 298 CYS D O 1
ATOM 7394 N N . MET D 2 299 ? -24.909 -11.930 55.641 1.00 15.45 299 MET D N 1
ATOM 7395 C CA . MET D 2 299 ? -25.948 -12.949 55.460 1.00 16.18 299 MET D CA 1
ATOM 7396 C C . MET D 2 299 ? -25.442 -14.209 56.140 1.00 17.28 299 MET D C 1
ATOM 7397 O O . MET D 2 299 ? -24.551 -14.893 55.622 1.00 17.55 299 MET D O 1
ATOM 7402 N N . PRO D 2 300 ? -25.959 -14.492 57.342 1.00 18.10 300 PRO D N 1
ATOM 7403 C CA . PRO D 2 300 ? -25.518 -15.678 58.071 1.00 18.72 300 PRO D CA 1
ATOM 7404 C C . PRO D 2 300 ? -25.827 -16.985 57.338 1.00 18.49 300 PRO D C 1
ATOM 7405 O O . PRO D 2 300 ? -26.753 -17.038 56.505 1.00 17.32 300 PRO D O 1
ATOM 7409 N N . ALA D 2 301 ? -25.049 -18.032 57.652 1.00 18.04 301 ALA D N 1
ATOM 7410 C CA . ALA D 2 301 ? -25.204 -19.321 57.007 1.00 17.75 301 ALA D CA 1
ATOM 7411 C C . ALA D 2 301 ? -26.502 -20.032 57.371 1.00 19.26 301 ALA D C 1
ATOM 7412 O O . ALA D 2 301 ? -26.871 -20.976 56.698 1.00 22.32 301 ALA D O 1
ATOM 7414 N N . ASP D 2 302 ? -27.218 -19.592 58.407 1.00 18.99 302 ASP D N 1
ATOM 7415 C CA . ASP D 2 302 ? -28.475 -20.266 58.755 1.00 19.36 302 ASP D CA 1
ATOM 7416 C C . ASP D 2 302 ? -29.718 -19.648 58.102 1.00 17.81 302 ASP D C 1
ATOM 7417 O O . ASP D 2 302 ? -30.847 -20.019 58.449 1.00 17.62 302 ASP D O 1
ATOM 7422 N N . ILE D 2 303 ? -29.517 -18.717 57.168 1.00 16.36 303 ILE D N 1
ATOM 7423 C CA . ILE D 2 303 ? -30.655 -18.110 56.446 1.00 15.22 303 ILE D CA 1
ATOM 7424 C C . ILE D 2 303 ? -30.521 -18.285 54.934 1.00 14.05 303 ILE D C 1
ATOM 7425 O O . ILE D 2 303 ? -29.480 -18.708 54.450 1.00 12.65 303 ILE D O 1
ATOM 7430 N N . ARG D 2 304 ? -31.610 -18.029 54.218 1.00 13.68 304 ARG D N 1
ATOM 7431 C CA . ARG D 2 304 ? -31.595 -17.941 52.745 1.00 14.80 304 ARG D CA 1
ATOM 7432 C C . ARG D 2 304 ? -32.116 -16.547 52.431 1.00 14.94 304 ARG D C 1
ATOM 7433 O O . ARG D 2 304 ? -32.875 -15.979 53.231 1.00 16.25 304 ARG D O 1
ATOM 7441 N N . HIS D 2 305 ? -31.686 -15.972 51.313 1.00 15.24 305 HIS D N 1
ATOM 7442 C CA . HIS D 2 305 ? -32.017 -14.591 50.993 1.00 14.33 305 HIS D CA 1
ATOM 7443 C C . HIS D 2 305 ? -32.373 -14.424 49.514 1.00 13.78 305 HIS D C 1
ATOM 7444 O O . HIS D 2 305 ? -31.919 -15.188 48.683 1.00 13.88 305 HIS D O 1
ATOM 7451 N N . GLN D 2 306 ? -33.183 -13.410 49.202 1.00 12.99 306 GLN D N 1
ATOM 7452 C CA . GLN D 2 306 ? -33.590 -13.129 47.842 1.00 13.13 306 GLN D CA 1
ATOM 7453 C C . GLN D 2 306 ? -33.774 -11.618 47.759 1.00 13.50 306 GLN D C 1
ATOM 7454 O O . GLN D 2 306 ? -34.514 -11.048 48.559 1.00 12.97 306 GLN D O 1
ATOM 7460 N N . GLY D 2 307 ? -33.079 -10.981 46.816 1.00 13.39 307 GLY D N 1
ATOM 7461 C CA . GLY D 2 307 ? -33.089 -9.519 46.693 1.00 12.98 307 GLY D CA 1
ATOM 7462 C C . GLY D 2 307 ? -34.030 -8.921 45.644 1.00 12.91 307 GLY D C 1
ATOM 7463 O O . GLY D 2 307 ? -34.402 -9.566 44.669 1.00 12.70 307 GLY D O 1
ATOM 7464 N N . TYR D 2 308 ? -34.371 -7.654 45.865 1.00 12.83 308 TYR D N 1
ATOM 7465 C CA . TYR D 2 308 ? -35.297 -6.894 45.033 1.00 13.21 308 TYR D CA 1
ATOM 7466 C C . TYR D 2 308 ? -34.628 -5.561 44.742 1.00 13.00 308 TYR D C 1
ATOM 7467 O O . TYR D 2 308 ? -34.245 -4.825 45.678 1.00 12.36 308 TYR D O 1
ATOM 7476 N N . SER D 2 309 ? -34.458 -5.267 43.460 1.00 12.06 309 SER D N 1
ATOM 7477 C CA . SER D 2 309 ? -33.775 -4.045 43.049 1.00 12.02 309 SER D CA 1
ATOM 7478 C C . SER D 2 309 ? -34.609 -3.390 41.962 1.00 12.66 309 SER D C 1
ATOM 7479 O O . SER D 2 309 ? -34.639 -3.867 40.843 1.00 12.95 309 SER D O 1
ATOM 7482 N N . THR D 2 310 ? -35.268 -2.279 42.286 1.00 13.32 310 THR D N 1
ATOM 7483 C CA . THR D 2 310 ? -36.081 -1.571 41.306 1.00 13.88 310 THR D CA 1
ATOM 7484 C C . THR D 2 310 ? -35.282 -1.042 40.114 1.00 13.93 310 THR D C 1
ATOM 7485 O O . THR D 2 310 ? -35.542 -1.409 38.958 1.00 14.21 310 THR D O 1
ATOM 7489 N N . LYS D 2 311 ? -34.334 -0.152 40.389 1.00 13.43 311 LYS D N 1
ATOM 7490 C CA . LYS D 2 311 ? -33.412 0.343 39.368 1.00 13.16 311 LYS D CA 1
ATOM 7491 C C . LYS D 2 311 ? -32.210 -0.613 39.338 1.00 12.29 311 LYS D C 1
ATOM 7492 O O . LYS D 2 311 ? -31.767 -1.068 40.394 1.00 12.79 311 LYS D O 1
ATOM 7498 N N . ARG D 2 312 ? -31.682 -0.899 38.157 1.00 11.85 312 ARG D N 1
ATOM 7499 C CA . ARG D 2 312 ? -30.417 -1.658 38.040 1.00 11.62 312 ARG D CA 1
ATOM 7500 C C . ARG D 2 312 ? -29.370 -1.028 38.973 1.00 12.06 312 ARG D C 1
ATOM 7501 O O . ARG D 2 312 ? -29.088 0.193 38.888 1.00 11.81 312 ARG D O 1
ATOM 7509 N N . SER D 2 313 ? -28.835 -1.827 39.897 1.00 11.60 313 SER D N 1
ATOM 7510 C CA . SER D 2 313 ? -27.939 -1.305 40.926 1.00 11.97 313 SER D CA 1
ATOM 7511 C C . SER D 2 313 ? -26.625 -2.094 40.980 1.00 11.81 313 SER D C 1
ATOM 7512 O O . SER D 2 313 ? -26.555 -3.214 40.484 1.00 10.58 313 SER D O 1
ATOM 7515 N N . MET D 2 314 ? -25.611 -1.505 41.600 1.00 12.15 314 MET D N 1
ATOM 7516 C CA . MET D 2 314 ? -24.291 -2.116 41.682 1.00 12.89 314 MET D CA 1
ATOM 7517 C C . MET D 2 314 ? -24.168 -2.732 43.054 1.00 12.84 314 MET D C 1
ATOM 7518 O O . MET D 2 314 ? -24.351 -2.037 44.057 1.00 13.27 314 MET D O 1
ATOM 7523 N N . LEU D 2 315 ? -23.874 -4.031 43.095 1.00 12.14 315 LEU D N 1
ATOM 7524 C CA . LEU D 2 315 ? -23.759 -4.750 44.354 1.00 12.01 315 LEU D CA 1
ATOM 7525 C C . LEU D 2 315 ? -22.426 -5.474 44.370 1.00 12.62 315 LEU D C 1
ATOM 7526 O O . LEU D 2 315 ? -22.067 -6.121 43.386 1.00 13.39 315 LEU D O 1
ATOM 7531 N N . LEU D 2 316 ? -21.696 -5.350 45.473 1.00 13.02 316 LEU D N 1
ATOM 7532 C CA . LEU D 2 316 ? -20.526 -6.205 45.729 1.00 12.78 316 LEU D CA 1
ATOM 7533 C C . LEU D 2 316 ? -20.934 -7.426 46.564 1.00 13.01 316 LEU D C 1
ATOM 7534 O O . LEU D 2 316 ? -21.371 -7.294 47.702 1.00 12.75 316 LEU D O 1
ATOM 7539 N N . VAL D 2 317 ? -20.809 -8.621 46.009 1.00 13.25 317 VAL D N 1
ATOM 7540 C CA . VAL D 2 317 ? -20.994 -9.825 46.819 1.00 13.40 317 VAL D CA 1
ATOM 7541 C C . VAL D 2 317 ? -19.603 -10.273 47.274 1.00 13.76 317 VAL D C 1
ATOM 7542 O O . VAL D 2 317 ? -18.707 -10.484 46.465 1.00 14.67 317 VAL D O 1
ATOM 7546 N N . TRP D 2 318 ? -19.398 -10.367 48.577 1.00 13.41 318 TRP D N 1
ATOM 7547 C CA . TRP D 2 318 ? -18.088 -10.721 49.065 1.00 14.05 318 TRP D CA 1
ATOM 7548 C C . TRP D 2 318 ? -18.134 -12.142 49.614 1.00 14.77 318 TRP D C 1
ATOM 7549 O O . TRP D 2 318 ? -18.897 -12.425 50.565 1.00 13.98 318 TRP D O 1
ATOM 7560 N N . GLU D 2 319 ? -17.318 -13.015 49.007 1.00 16.12 319 GLU D N 1
ATOM 7561 C CA . GLU D 2 319 ? -17.284 -14.437 49.347 1.00 17.35 319 GLU D CA 1
ATOM 7562 C C . GLU D 2 319 ? -15.934 -14.852 49.935 1.00 17.04 319 GLU D C 1
ATOM 7563 O O . GLU D 2 319 ? -14.872 -14.289 49.599 1.00 15.62 319 GLU D O 1
ATOM 7569 N N . ASN D 2 320 ? -16.003 -15.833 50.833 1.00 16.20 320 ASN D N 1
ATOM 7570 C CA . ASN D 2 320 ? -14.839 -16.616 51.226 1.00 16.26 320 ASN D CA 1
ATOM 7571 C C . ASN D 2 320 ? -14.980 -18.018 50.619 1.00 17.29 320 ASN D C 1
ATOM 7572 O O . ASN D 2 320 ? -15.828 -18.830 51.055 1.00 16.28 320 ASN D O 1
ATOM 7577 N N . GLY D 2 321 ? -14.170 -18.287 49.596 1.00 17.64 321 GLY D N 1
ATOM 7578 C CA . GLY D 2 321 ? -14.297 -19.510 48.816 1.00 18.70 321 GLY D CA 1
ATOM 7579 C C . GLY D 2 321 ? -13.616 -20.740 49.387 1.00 20.40 321 GLY D C 1
ATOM 7580 O O . GLY D 2 321 ? -13.595 -21.777 48.737 1.00 20.88 321 GLY D O 1
ATOM 7581 N N . SER D 2 322 ? -13.087 -20.644 50.607 1.00 21.38 322 SER D N 1
ATOM 7582 C CA . SER D 2 322 ? -12.421 -21.785 51.260 1.00 21.92 322 SER D CA 1
ATOM 7583 C C . SER D 2 322 ? -13.354 -22.988 51.326 1.00 21.76 322 SER D C 1
ATOM 7584 O O . SER D 2 322 ? -14.483 -22.866 51.786 1.00 20.44 322 SER D O 1
ATOM 7587 N N . PRO D 2 323 ? -12.892 -24.158 50.861 1.00 22.37 323 PRO D N 1
ATOM 7588 C CA . PRO D 2 323 ? -13.780 -25.326 50.961 1.00 22.45 323 PRO D CA 1
ATOM 7589 C C . PRO D 2 323 ? -13.910 -25.901 52.378 1.00 22.21 323 PRO D C 1
ATOM 7590 O O . PRO D 2 323 ? -14.732 -26.792 52.580 1.00 20.10 323 PRO D O 1
ATOM 7594 N N . LYS D 2 324 ? -13.117 -25.405 53.330 1.00 23.97 324 LYS D N 1
ATOM 7595 C CA . LYS D 2 324 ? -13.156 -25.891 54.733 1.00 27.56 324 LYS D CA 1
ATOM 7596 C C . LYS D 2 324 ? -14.317 -25.352 55.565 1.00 28.98 324 LYS D C 1
ATOM 7597 O O . LYS D 2 324 ? -14.674 -25.922 56.607 1.00 28.94 324 LYS D O 1
ATOM 7603 N N . ILE D 2 325 ? -14.902 -24.247 55.125 1.00 28.14 325 ILE D N 1
ATOM 7604 C CA . ILE D 2 325 ? -15.904 -23.566 55.950 1.00 29.27 325 ILE D CA 1
ATOM 7605 C C . ILE D 2 325 ? -17.176 -24.382 56.242 1.00 29.16 325 ILE D C 1
ATOM 7606 O O . ILE D 2 325 ? -17.590 -24.447 57.397 1.00 29.70 325 ILE D O 1
ATOM 7611 N N . PRO D 2 326 ? -17.795 -25.007 55.213 1.00 30.90 326 PRO D N 1
ATOM 7612 C CA . PRO D 2 326 ? -19.063 -25.688 55.489 1.00 32.24 326 PRO D CA 1
ATOM 7613 C C . PRO D 2 326 ? -18.979 -26.695 56.640 1.00 38.06 326 PRO D C 1
ATOM 7614 O O . PRO D 2 326 ? -19.819 -26.644 57.552 1.00 41.10 326 PRO D O 1
ATOM 7618 N N . GLN D 2 327 ? -17.971 -27.572 56.619 1.00 39.56 327 GLN D N 1
ATOM 7619 C CA . GLN D 2 327 ? -17.770 -28.558 57.687 1.00 40.15 327 GLN D CA 1
ATOM 7620 C C . GLN D 2 327 ? -17.678 -27.890 59.057 1.00 41.75 327 GLN D C 1
ATOM 7621 O O . GLN D 2 327 ? -18.307 -28.345 60.015 1.00 44.05 327 GLN D O 1
ATOM 7623 N N . MET D 2 328 ? -16.914 -26.800 59.135 1.00 42.16 328 MET D N 1
ATOM 7624 C CA . MET D 2 328 ? -16.691 -26.058 60.388 1.00 46.93 328 MET D CA 1
ATOM 7625 C C . MET D 2 328 ? -17.953 -25.418 60.950 1.00 51.59 328 MET D C 1
ATOM 7626 O O . MET D 2 328 ? -18.060 -25.193 62.159 1.00 55.53 328 MET D O 1
ATOM 7631 N N . ILE D 2 329 ? -18.889 -25.100 60.062 1.00 54.82 329 ILE D N 1
ATOM 7632 C CA . ILE D 2 329 ? -20.193 -24.581 60.455 1.00 56.91 329 ILE D CA 1
ATOM 7633 C C . ILE D 2 329 ? -21.071 -25.722 60.970 1.00 58.88 329 ILE D C 1
ATOM 7634 O O . ILE D 2 329 ? -21.859 -25.527 61.893 1.00 61.72 329 ILE D O 1
ATOM 7639 N N . ALA D 2 330 ? -20.900 -26.914 60.400 1.00 63.09 330 ALA D N 1
ATOM 7640 C CA . ALA D 2 330 ? -21.531 -28.132 60.928 1.00 66.77 330 ALA D CA 1
ATOM 7641 C C . ALA D 2 330 ? -20.871 -28.609 62.240 1.00 68.07 330 ALA D C 1
ATOM 7642 O O . ALA D 2 330 ? -20.782 -29.810 62.499 1.00 69.11 330 ALA D O 1
ATOM 7644 N N . ASP D 2 331 ? -20.401 -27.642 63.036 1.00 68.03 331 ASP D N 1
ATOM 7645 C CA . ASP D 2 331 ? -19.885 -27.820 64.401 1.00 68.61 331 ASP D CA 1
ATOM 7646 C C . ASP D 2 331 ? -19.154 -26.556 64.859 1.00 66.23 331 ASP D C 1
ATOM 7647 O O . ASP D 2 331 ? -19.409 -26.027 65.936 1.00 62.16 331 ASP D O 1
ATOM 7652 N N . PRO D 2 335 ? -18.945 -20.891 64.443 1.00 74.69 335 PRO D N 1
ATOM 7653 C CA . PRO D 2 335 ? -20.351 -20.503 64.515 1.00 76.44 335 PRO D CA 1
ATOM 7654 C C . PRO D 2 335 ? -20.990 -20.327 63.128 1.00 76.32 335 PRO D C 1
ATOM 7655 O O . PRO D 2 335 ? -20.300 -20.409 62.104 1.00 80.02 335 PRO D O 1
ATOM 7659 N N . VAL D 2 336 ? -22.301 -20.093 63.106 1.00 74.60 336 VAL D N 1
ATOM 7660 C CA . VAL D 2 336 ? -23.033 -19.813 61.864 1.00 70.02 336 VAL D CA 1
ATOM 7661 C C . VAL D 2 336 ? -23.067 -18.296 61.570 1.00 71.81 336 VAL D C 1
ATOM 7662 O O . VAL D 2 336 ? -23.442 -17.865 60.469 1.00 65.02 336 VAL D O 1
ATOM 7666 N N . VAL D 2 337 ? -22.641 -17.507 62.560 1.00 75.17 337 VAL D N 1
ATOM 7667 C CA . VAL D 2 337 ? -22.602 -16.039 62.476 1.00 78.55 337 VAL D CA 1
ATOM 7668 C C . VAL D 2 337 ? -21.248 -15.495 63.013 1.00 79.27 337 VAL D C 1
ATOM 7669 O O . VAL D 2 337 ? -20.663 -16.089 63.926 1.00 76.40 337 VAL D O 1
ATOM 7673 N N . PRO D 2 338 ? -20.722 -14.392 62.423 1.00 80.98 338 PRO D N 1
ATOM 7674 C CA . PRO D 2 338 ? -19.465 -13.840 62.952 1.00 79.45 338 PRO D CA 1
ATOM 7675 C C . PRO D 2 338 ? -19.672 -13.010 64.219 1.00 79.47 338 PRO D C 1
ATOM 7676 O O . PRO D 2 338 ? -18.774 -12.934 65.060 1.00 80.53 338 PRO D O 1
ATOM 7680 N N . ASP E 1 3 ? 1.142 23.293 31.788 1.00 41.66 3 ASP E N 1
ATOM 7681 C CA . ASP E 1 3 ? -0.300 23.100 31.451 1.00 41.26 3 ASP E CA 1
ATOM 7682 C C . ASP E 1 3 ? -0.627 23.468 30.022 1.00 36.57 3 ASP E C 1
ATOM 7683 O O . ASP E 1 3 ? -0.248 24.538 29.528 1.00 36.87 3 ASP E O 1
ATOM 7688 N N . VAL E 1 4 ? -1.359 22.573 29.377 1.00 30.38 4 VAL E N 1
ATOM 7689 C CA . VAL E 1 4 ? -1.782 22.753 28.003 1.00 27.40 4 VAL E CA 1
ATOM 7690 C C . VAL E 1 4 ? -2.740 23.954 27.917 1.00 24.50 4 VAL E C 1
ATOM 7691 O O . VAL E 1 4 ? -3.616 24.122 28.779 1.00 24.27 4 VAL E O 1
ATOM 7695 N N . VAL E 1 5 ? -2.532 24.799 26.909 1.00 21.29 5 VAL E N 1
ATOM 7696 C CA . VAL E 1 5 ? -3.391 25.965 26.680 1.00 19.89 5 VAL E CA 1
ATOM 7697 C C . VAL E 1 5 ? -3.852 25.949 25.229 1.00 17.80 5 VAL E C 1
ATOM 7698 O O . VAL E 1 5 ? -3.077 26.140 24.306 1.00 17.51 5 VAL E O 1
ATOM 7702 N N . THR E 1 6 ? -5.132 25.672 25.045 1.00 17.70 6 THR E N 1
ATOM 7703 C CA . THR E 1 6 ? -5.766 25.684 23.726 1.00 16.82 6 THR E CA 1
ATOM 7704 C C . THR E 1 6 ? -6.235 27.112 23.438 1.00 17.57 6 THR E C 1
ATOM 7705 O O . THR E 1 6 ? -7.104 27.648 24.127 1.00 17.48 6 THR E O 1
ATOM 7709 N N . GLU E 1 7 ? -5.659 27.736 22.424 1.00 18.77 7 GLU E N 1
ATOM 7710 C CA . GLU E 1 7 ? -5.957 29.145 22.173 1.00 20.95 7 GLU E CA 1
ATOM 7711 C C . GLU E 1 7 ? -7.146 29.319 21.243 1.00 19.71 7 GLU E C 1
ATOM 7712 O O . GLU E 1 7 ? -7.114 28.864 20.097 1.00 18.47 7 GLU E O 1
ATOM 7718 N N . PHE E 1 8 ? -8.168 30.019 21.732 1.00 18.98 8 PHE E N 1
ATOM 7719 C CA . PHE E 1 8 ? -9.369 30.313 20.955 1.00 18.45 8 PHE E CA 1
ATOM 7720 C C . PHE E 1 8 ? -9.481 31.807 20.700 1.00 18.71 8 PHE E C 1
ATOM 7721 O O . PHE E 1 8 ? -9.089 32.596 21.547 1.00 18.61 8 PHE E O 1
ATOM 7729 N N . GLY E 1 9 ? -10.045 32.189 19.554 1.00 18.44 9 GLY E N 1
ATOM 7730 C CA . GLY E 1 9 ? -10.296 33.608 19.283 1.00 19.09 9 GLY E CA 1
ATOM 7731 C C . GLY E 1 9 ? -11.530 34.155 20.003 1.00 18.79 9 GLY E C 1
ATOM 7732 O O . GLY E 1 9 ? -12.364 33.410 20.515 1.00 16.98 9 GLY E O 1
ATOM 7733 N N . ALA E 1 10 ? -11.649 35.475 20.024 1.00 19.31 10 ALA E N 1
ATOM 7734 C CA . ALA E 1 10 ? -12.831 36.134 20.547 1.00 20.52 10 ALA E CA 1
ATOM 7735 C C . ALA E 1 10 ? -12.997 37.467 19.832 1.00 21.55 10 ALA E C 1
ATOM 7736 O O . ALA E 1 10 ? -12.010 38.036 19.370 1.00 20.56 10 ALA E O 1
ATOM 7738 N N . LEU E 1 11 ? -14.237 37.960 19.735 1.00 23.07 11 LEU E N 1
ATOM 7739 C CA . LEU E 1 11 ? -14.523 39.233 19.069 1.00 24.64 11 LEU E CA 1
ATOM 7740 C C . LEU E 1 11 ? -13.530 40.297 19.455 1.00 25.91 11 LEU E C 1
ATOM 7741 O O . LEU E 1 11 ? -13.188 41.150 18.661 1.00 28.49 11 LEU E O 1
ATOM 7746 N N . THR E 1 12 ? -13.060 40.210 20.687 1.00 27.91 12 THR E N 1
ATOM 7747 C CA . THR E 1 12 ? -12.395 41.288 21.363 1.00 32.53 12 THR E CA 1
ATOM 7748 C C . THR E 1 12 ? -10.912 40.939 21.592 1.00 34.29 12 THR E C 1
ATOM 7749 O O . THR E 1 12 ? -10.181 41.654 22.282 1.00 35.31 12 THR E O 1
ATOM 7753 N N . ASP E 1 13 ? -10.482 39.839 20.976 1.00 32.40 13 ASP E N 1
ATOM 7754 C CA . ASP E 1 13 ? -9.183 39.236 21.241 1.00 32.17 13 ASP E CA 1
ATOM 7755 C C . ASP E 1 13 ? -8.915 38.175 20.172 1.00 29.76 13 ASP E C 1
ATOM 7756 O O . ASP E 1 13 ? -9.271 37.005 20.321 1.00 28.32 13 ASP E O 1
ATOM 7761 N N . TYR E 1 14 ? -8.327 38.607 19.064 1.00 27.26 14 TYR E N 1
ATOM 7762 C CA . TYR E 1 14 ? -7.899 37.691 18.015 1.00 27.05 14 TYR E CA 1
ATOM 7763 C C . TYR E 1 14 ? -6.547 38.161 17.487 1.00 27.10 14 TYR E C 1
ATOM 7764 O O . TYR E 1 14 ? -6.200 39.329 17.632 1.00 26.53 14 TYR E O 1
ATOM 7773 N N . ARG E 1 15 ? -5.771 37.258 16.902 1.00 27.36 15 ARG E N 1
ATOM 7774 C CA . ARG E 1 15 ? -4.505 37.644 16.266 1.00 26.26 15 ARG E CA 1
ATOM 7775 C C . ARG E 1 15 ? -4.387 37.021 14.866 1.00 27.33 15 ARG E C 1
ATOM 7776 O O . ARG E 1 15 ? -3.979 35.877 14.715 1.00 28.87 15 ARG E O 1
ATOM 7778 N N . LYS E 1 16 ? -4.755 37.802 13.858 1.00 26.30 16 LYS E N 1
ATOM 7779 C CA . LYS E 1 16 ? -4.842 37.367 12.464 1.00 24.66 16 LYS E CA 1
ATOM 7780 C C . LYS E 1 16 ? -3.481 36.960 11.871 1.00 24.45 16 LYS E C 1
ATOM 7781 O O . LYS E 1 16 ? -2.466 37.637 12.086 1.00 22.34 16 LYS E O 1
ATOM 7787 N N . GLY E 1 17 ? -3.451 35.837 11.156 1.00 21.99 17 GLY E N 1
ATOM 7788 C CA . GLY E 1 17 ? -2.249 35.425 10.419 1.00 22.37 17 GLY E CA 1
ATOM 7789 C C . GLY E 1 17 ? -2.220 36.088 9.053 1.00 23.54 17 GLY E C 1
ATOM 7790 O O . GLY E 1 17 ? -2.591 37.272 8.915 1.00 25.50 17 GLY E O 1
ATOM 7791 N N . GLY E 1 18 ? -1.816 35.344 8.024 1.00 22.35 18 GLY E N 1
ATOM 7792 C CA . GLY E 1 18 ? -1.804 35.902 6.678 1.00 20.83 18 GLY E CA 1
ATOM 7793 C C . GLY E 1 18 ? -1.046 35.123 5.637 1.00 20.91 18 GLY E C 1
ATOM 7794 O O . GLY E 1 18 ? -0.569 33.997 5.884 1.00 19.97 18 GLY E O 1
ATOM 7795 N N . VAL E 1 19 ? -0.944 35.718 4.452 1.00 20.00 19 VAL E N 1
ATOM 7796 C CA . VAL E 1 19 ? -0.329 35.047 3.309 1.00 19.97 19 VAL E CA 1
ATOM 7797 C C . VAL E 1 19 ? 1.042 35.638 3.024 1.00 20.80 19 VAL E C 1
ATOM 7798 O O . VAL E 1 19 ? 1.155 36.849 2.775 1.00 21.16 19 VAL E O 1
ATOM 7802 N N . GLU E 1 20 ? 2.073 34.790 3.079 1.00 21.71 20 GLU E N 1
ATOM 7803 C CA . GLU E 1 20 ? 3.424 35.133 2.612 1.00 22.86 20 GLU E CA 1
ATOM 7804 C C . GLU E 1 20 ? 3.526 34.631 1.174 1.00 22.79 20 GLU E C 1
ATOM 7805 O O . GLU E 1 20 ? 3.233 33.461 0.902 1.00 23.86 20 GLU E O 1
ATOM 7811 N N . ILE E 1 21 ? 3.956 35.494 0.253 1.00 23.06 21 ILE E N 1
ATOM 7812 C CA . ILE E 1 21 ? 3.999 35.123 -1.182 1.00 22.96 21 ILE E CA 1
ATOM 7813 C C . ILE E 1 21 ? 5.421 34.737 -1.610 1.00 24.20 21 ILE E C 1
ATOM 7814 O O . ILE E 1 21 ? 6.405 35.417 -1.265 1.00 24.97 21 ILE E O 1
ATOM 7819 N N . ILE E 1 22 ? 5.537 33.632 -2.338 1.00 25.14 22 ILE E N 1
ATOM 7820 C CA . ILE E 1 22 ? 6.776 33.333 -3.041 1.00 24.71 22 ILE E CA 1
ATOM 7821 C C . ILE E 1 22 ? 6.581 33.723 -4.521 1.00 24.94 22 ILE E C 1
ATOM 7822 O O . ILE E 1 22 ? 7.356 34.507 -5.076 1.00 24.11 22 ILE E O 1
ATOM 7827 N N . ASP E 1 23 ? 5.526 33.193 -5.131 1.00 24.62 23 ASP E N 1
ATOM 7828 C CA . ASP E 1 23 ? 5.160 33.524 -6.497 1.00 24.78 23 ASP E CA 1
ATOM 7829 C C . ASP E 1 23 ? 3.673 33.264 -6.661 1.00 23.71 23 ASP E C 1
ATOM 7830 O O . ASP E 1 23 ? 3.271 32.162 -6.995 1.00 24.54 23 ASP E O 1
ATOM 7835 N N . ASP E 1 24 ? 2.850 34.274 -6.389 1.00 24.47 24 ASP E N 1
ATOM 7836 C CA . ASP E 1 24 ? 1.397 34.092 -6.353 1.00 25.19 24 ASP E CA 1
ATOM 7837 C C . ASP E 1 24 ? 0.735 35.426 -6.107 1.00 25.02 24 ASP E C 1
ATOM 7838 O O . ASP E 1 24 ? 1.408 36.418 -5.883 1.00 24.05 24 ASP E O 1
ATOM 7843 N N . ASP E 1 25 ? -0.594 35.427 -6.142 1.00 26.47 25 ASP E N 1
ATOM 7844 C CA . ASP E 1 25 ? -1.388 36.614 -5.854 1.00 25.82 25 ASP E CA 1
ATOM 7845 C C . ASP E 1 25 ? -2.155 36.341 -4.556 1.00 24.78 25 ASP E C 1
ATOM 7846 O O . ASP E 1 25 ? -2.970 35.402 -4.496 1.00 23.63 25 ASP E O 1
ATOM 7851 N N . PRO E 1 26 ? -1.901 37.151 -3.511 1.00 24.39 26 PRO E N 1
ATOM 7852 C CA . PRO E 1 26 ? -2.523 36.788 -2.224 1.00 26.12 26 PRO E CA 1
ATOM 7853 C C . PRO E 1 26 ? -4.054 36.859 -2.240 1.00 27.50 26 PRO E C 1
ATOM 7854 O O . PRO E 1 26 ? -4.707 36.323 -1.338 1.00 28.02 26 PRO E O 1
ATOM 7858 N N . ARG E 1 27 ? -4.622 37.479 -3.272 1.00 28.50 27 ARG E N 1
ATOM 7859 C CA . ARG E 1 27 ? -6.070 37.566 -3.388 1.00 30.49 27 ARG E CA 1
ATOM 7860 C C . ARG E 1 27 ? -6.746 36.242 -3.736 1.00 28.05 27 ARG E C 1
ATOM 7861 O O . ARG E 1 27 ? -7.925 36.050 -3.419 1.00 25.62 27 ARG E O 1
ATOM 7869 N N . ASN E 1 28 ? -6.000 35.329 -4.364 1.00 26.90 28 ASN E N 1
ATOM 7870 C CA . ASN E 1 28 ? -6.486 33.968 -4.617 1.00 25.19 28 ASN E CA 1
ATOM 7871 C C . ASN E 1 28 ? -6.881 33.247 -3.322 1.00 23.78 28 ASN E C 1
ATOM 7872 O O . ASN E 1 28 ? -7.670 32.297 -3.356 1.00 21.76 28 ASN E O 1
ATOM 7877 N N . TYR E 1 29 ? -6.315 33.693 -2.198 1.00 22.52 29 TYR E N 1
ATOM 7878 C CA . TYR E 1 29 ? -6.473 33.004 -0.906 1.00 21.45 29 TYR E CA 1
ATOM 7879 C C . TYR E 1 29 ? -7.616 33.512 -0.040 1.00 21.16 29 TYR E C 1
ATOM 7880 O O . TYR E 1 29 ? -7.967 32.854 0.955 1.00 19.37 29 TYR E O 1
ATOM 7889 N N . VAL E 1 30 ? -8.163 34.686 -0.408 1.00 19.15 30 VAL E N 1
ATOM 7890 C CA . VAL E 1 30 ? -9.376 35.266 0.214 1.00 18.35 30 VAL E CA 1
ATOM 7891 C C . VAL E 1 30 ? -9.279 35.175 1.756 1.00 18.10 30 VAL E C 1
ATOM 7892 O O . VAL E 1 30 ? -10.179 34.650 2.438 1.00 17.27 30 VAL E O 1
ATOM 7896 N N . PHE E 1 31 ? -8.163 35.684 2.278 1.00 18.08 31 PHE E N 1
ATOM 7897 C CA . PHE E 1 31 ? -7.805 35.506 3.682 1.00 19.23 31 PHE E CA 1
ATOM 7898 C C . PHE E 1 31 ? -8.525 36.549 4.525 1.00 19.92 31 PHE E C 1
ATOM 7899 O O . PHE E 1 31 ? -8.368 37.762 4.299 1.00 19.26 31 PHE E O 1
ATOM 7907 N N . SER E 1 32 ? -9.336 36.086 5.478 1.00 19.50 32 SER E N 1
ATOM 7908 C CA . SER E 1 32 ? -9.911 36.990 6.464 1.00 18.45 32 SER E CA 1
ATOM 7909 C C . SER E 1 32 ? -9.970 36.374 7.844 1.00 17.77 32 SER E C 1
ATOM 7910 O O . SER E 1 32 ? -9.743 35.169 8.021 1.00 16.57 32 SER E O 1
ATOM 7913 N N . ASN E 1 33 ? -10.243 37.212 8.831 1.00 17.63 33 ASN E N 1
ATOM 7914 C CA . ASN E 1 33 ? -10.510 36.709 10.166 1.00 17.69 33 ASN E CA 1
ATOM 7915 C C . ASN E 1 33 ? -11.983 36.911 10.550 1.00 17.77 33 ASN E C 1
ATOM 7916 O O . ASN E 1 33 ? -12.456 38.052 10.599 1.00 16.99 33 ASN E O 1
ATOM 7921 N N . VAL E 1 34 ? -12.685 35.812 10.836 1.00 16.39 34 VAL E N 1
ATOM 7922 C CA . VAL E 1 34 ? -14.122 35.887 11.087 1.00 16.28 34 VAL E CA 1
ATOM 7923 C C . VAL E 1 34 ? -14.496 36.769 12.281 1.00 16.53 34 VAL E C 1
ATOM 7924 O O . VAL E 1 34 ? -15.579 37.383 12.261 1.00 15.54 34 VAL E O 1
ATOM 7928 N N . PHE E 1 35 ? -13.631 36.838 13.299 1.00 16.02 35 PHE E N 1
ATOM 7929 C CA . PHE E 1 35 ? -13.866 37.779 14.426 1.00 17.16 35 PHE E CA 1
ATOM 7930 C C . PHE E 1 35 ? -13.756 39.255 13.985 1.00 18.64 35 PHE E C 1
ATOM 7931 O O . PHE E 1 35 ? -14.605 40.092 14.356 1.00 18.18 35 PHE E O 1
ATOM 7939 N N . GLU E 1 36 ? -12.741 39.566 13.174 1.00 19.38 36 GLU E N 1
ATOM 7940 C CA . GLU E 1 36 ? -12.608 40.915 12.604 1.00 20.64 36 GLU E CA 1
ATOM 7941 C C . GLU E 1 36 ? -13.814 41.290 11.744 1.00 21.14 36 GLU E C 1
ATOM 7942 O O . GLU E 1 36 ? -14.370 42.376 11.886 1.00 20.06 36 GLU E O 1
ATOM 7948 N N . VAL E 1 37 ? -14.238 40.380 10.876 1.00 20.31 37 VAL E N 1
ATOM 7949 C CA . VAL E 1 37 ? -15.399 40.633 10.041 1.00 20.35 37 VAL E CA 1
ATOM 7950 C C . VAL E 1 37 ? -16.642 40.910 10.919 1.00 20.42 37 VAL E C 1
ATOM 7951 O O . VAL E 1 37 ? -17.397 41.882 10.682 1.00 19.31 37 VAL E O 1
ATOM 7955 N N . ALA E 1 38 ? -16.846 40.094 11.948 1.00 20.13 38 ALA E N 1
ATOM 7956 C CA . ALA E 1 38 ? -18.030 40.251 12.789 1.00 21.15 38 ALA E CA 1
ATOM 7957 C C . ALA E 1 38 ? -17.971 41.532 13.618 1.00 21.96 38 ALA E C 1
ATOM 7958 O O . ALA E 1 38 ? -19.006 42.194 13.792 1.00 21.52 38 ALA E O 1
ATOM 7960 N N . ALA E 1 39 ? -16.774 41.882 14.104 1.00 21.80 39 ALA E N 1
ATOM 7961 C CA . ALA E 1 39 ? -16.547 43.146 14.811 1.00 22.91 39 ALA E CA 1
ATOM 7962 C C . ALA E 1 39 ? -16.894 44.368 13.954 1.00 25.30 39 ALA E C 1
ATOM 7963 O O . ALA E 1 39 ? -17.467 45.333 14.443 1.00 25.39 39 ALA E O 1
ATOM 7965 N N . ASN E 1 40 ? -16.586 44.310 12.661 1.00 26.08 40 ASN E N 1
ATOM 7966 C CA . ASN E 1 40 ? -16.819 45.444 11.776 1.00 26.09 40 ASN E CA 1
ATOM 7967 C C . ASN E 1 40 ? -18.199 45.529 11.153 1.00 25.95 40 ASN E C 1
ATOM 7968 O O . ASN E 1 40 ? -18.507 46.489 10.447 1.00 26.18 40 ASN E O 1
ATOM 7973 N N . ALA E 1 41 ? -19.041 44.538 11.420 1.00 23.77 41 ALA E N 1
ATOM 7974 C CA . ALA E 1 41 ? -20.329 44.463 10.751 1.00 23.07 41 ALA E CA 1
ATOM 7975 C C . ALA E 1 41 ? -21.397 45.049 11.661 1.00 23.15 41 ALA E C 1
ATOM 7976 O O . ALA E 1 41 ? -21.116 45.414 12.807 1.00 23.89 41 ALA E O 1
ATOM 7978 N N . ALA E 1 42 ? -22.612 45.163 11.146 1.00 23.30 42 ALA E N 1
ATOM 7979 C CA . ALA E 1 42 ? -23.735 45.618 11.948 1.00 22.66 42 ALA E CA 1
ATOM 7980 C C . ALA E 1 42 ? -24.288 44.391 12.683 1.00 22.50 42 ALA E C 1
ATOM 7981 O O . ALA E 1 42 ? -24.122 43.256 12.209 1.00 20.66 42 ALA E O 1
ATOM 7983 N N . PRO E 1 43 ? -24.956 44.604 13.834 1.00 21.93 43 PRO E N 1
ATOM 7984 C CA . PRO E 1 43 ? -25.558 43.473 14.569 1.00 21.03 43 PRO E CA 1
ATOM 7985 C C . PRO E 1 43 ? -26.370 42.586 13.643 1.00 20.32 43 PRO E C 1
ATOM 7986 O O . PRO E 1 43 ? -27.211 43.103 12.905 1.00 18.74 43 PRO E O 1
ATOM 7990 N N . TYR E 1 44 ? -26.094 41.277 13.658 1.00 18.80 44 TYR E N 1
ATOM 7991 C CA . TYR E 1 44 ? -26.862 40.272 12.879 1.00 18.09 44 TYR E CA 1
ATOM 7992 C C . TYR E 1 44 ? -26.726 40.339 11.351 1.00 18.08 44 TYR E C 1
ATOM 7993 O O . TYR E 1 44 ? -27.344 39.587 10.636 1.00 18.15 44 TYR E O 1
ATOM 8002 N N . GLU E 1 45 ? -25.873 41.223 10.856 1.00 19.01 45 GLU E N 1
ATOM 8003 C CA . GLU E 1 45 ? -25.583 41.268 9.436 1.00 19.23 45 GLU E CA 1
ATOM 8004 C C . GLU E 1 45 ? -24.768 40.009 9.092 1.00 18.82 45 GLU E C 1
ATOM 8005 O O . GLU E 1 45 ? -23.813 39.682 9.789 1.00 19.27 45 GLU E O 1
ATOM 8011 N N . ARG E 1 46 ? -25.144 39.299 8.034 1.00 18.09 46 ARG E N 1
ATOM 8012 C CA . ARG E 1 46 ? -24.480 38.031 7.746 1.00 17.70 46 ARG E CA 1
ATOM 8013 C C . ARG E 1 46 ? -23.538 38.206 6.569 1.00 17.54 46 ARG E C 1
ATOM 8014 O O . ARG E 1 46 ? -23.947 38.177 5.418 1.00 18.19 46 ARG E O 1
ATOM 8022 N N . VAL E 1 47 ? -22.269 38.425 6.889 1.00 18.44 47 VAL E N 1
ATOM 8023 C CA . VAL E 1 47 ? -21.235 38.718 5.885 1.00 18.63 47 VAL E CA 1
ATOM 8024 C C . VAL E 1 47 ? -20.576 37.418 5.393 1.00 18.17 47 VAL E C 1
ATOM 8025 O O . VAL E 1 47 ? -20.043 36.653 6.199 1.00 18.15 47 VAL E O 1
ATOM 8029 N N . ALA E 1 48 ? -20.582 37.169 4.080 1.00 17.99 48 ALA E N 1
ATOM 8030 C CA . ALA E 1 48 ? -19.922 35.973 3.550 1.00 18.15 48 ALA E CA 1
ATOM 8031 C C . ALA E 1 48 ? -18.416 36.061 3.818 1.00 18.10 48 ALA E C 1
ATOM 8032 O O . ALA E 1 48 ? -17.808 37.108 3.625 1.00 18.46 48 ALA E O 1
ATOM 8034 N N . VAL E 1 49 ? -17.823 34.974 4.283 1.00 17.24 49 VAL E N 1
ATOM 8035 C CA . VAL E 1 49 ? -16.376 34.931 4.511 1.00 17.03 49 VAL E CA 1
ATOM 8036 C C . VAL E 1 49 ? -15.796 33.744 3.766 1.00 17.63 49 VAL E C 1
ATOM 8037 O O . VAL E 1 49 ? -14.571 33.650 3.580 1.00 17.33 49 VAL E O 1
ATOM 8041 N N . GLY E 1 50 ? -16.691 32.843 3.351 1.00 17.51 50 GLY E N 1
ATOM 8042 C CA . GLY E 1 50 ? -16.364 31.786 2.403 1.00 18.51 50 GLY E CA 1
ATOM 8043 C C . GLY E 1 50 ? -17.485 31.590 1.402 1.00 20.35 50 GLY E C 1
ATOM 8044 O O . GLY E 1 50 ? -18.673 31.799 1.718 1.00 21.19 50 GLY E O 1
ATOM 8045 N N . LYS E 1 51 ? -17.111 31.186 0.193 1.00 19.39 51 LYS E N 1
ATOM 8046 C CA . LYS E 1 51 ? -18.058 30.917 -0.862 1.00 20.86 51 LYS E CA 1
ATOM 8047 C C . LYS E 1 51 ? -17.551 29.769 -1.747 1.00 20.00 51 LYS E C 1
ATOM 8048 O O . LYS E 1 51 ? -16.393 29.768 -2.168 1.00 18.90 51 LYS E O 1
ATOM 8054 N N . ASN E 1 52 ? -18.416 28.802 -2.032 1.00 19.39 52 ASN E N 1
ATOM 8055 C CA . ASN E 1 52 ? -18.070 27.744 -2.979 1.00 20.30 52 ASN E CA 1
ATOM 8056 C C . ASN E 1 52 ? -19.280 27.470 -3.831 1.00 20.65 52 ASN E C 1
ATOM 8057 O O . ASN E 1 52 ? -20.192 26.763 -3.419 1.00 19.67 52 ASN E O 1
ATOM 8062 N N . PHE E 1 53 ? -19.292 28.065 -5.019 1.00 22.21 53 PHE E N 1
ATOM 8063 C CA . PHE E 1 53 ? -20.499 28.125 -5.843 1.00 22.11 53 PHE E CA 1
ATOM 8064 C C . PHE E 1 53 ? -21.605 28.781 -5.022 1.00 21.45 53 PHE E C 1
ATOM 8065 O O . PHE E 1 53 ? -21.419 29.901 -4.578 1.00 20.92 53 PHE E O 1
ATOM 8073 N N . GLU E 1 54 ? -22.726 28.098 -4.785 1.00 21.72 54 GLU E N 1
ATOM 8074 C CA . GLU E 1 54 ? -23.850 28.773 -4.116 1.00 22.44 54 GLU E CA 1
ATOM 8075 C C . GLU E 1 54 ? -23.671 28.769 -2.598 1.00 21.37 54 GLU E C 1
ATOM 8076 O O . GLU E 1 54 ? -24.206 29.614 -1.890 1.00 22.55 54 GLU E O 1
ATOM 8082 N N . TYR E 1 55 ? -22.899 27.815 -2.109 1.00 20.68 55 TYR E N 1
ATOM 8083 C CA . TYR E 1 55 ? -22.690 27.667 -0.658 1.00 18.83 55 TYR E CA 1
ATOM 8084 C C . TYR E 1 55 ? -21.797 28.746 -0.022 1.00 18.25 55 TYR E C 1
ATOM 8085 O O . TYR E 1 55 ? -20.850 29.240 -0.631 1.00 18.20 55 TYR E O 1
ATOM 8094 N N . VAL E 1 56 ? -22.137 29.135 1.207 1.00 16.66 56 VAL E N 1
ATOM 8095 C CA . VAL E 1 56 ? -21.442 30.190 1.916 1.00 17.03 56 VAL E CA 1
ATOM 8096 C C . VAL E 1 56 ? -21.188 29.776 3.369 1.00 16.28 56 VAL E C 1
ATOM 8097 O O . VAL E 1 56 ? -21.915 28.950 3.934 1.00 15.62 56 VAL E O 1
ATOM 8101 N N . ILE E 1 57 ? -20.141 30.358 3.937 1.00 15.44 57 ILE E N 1
ATOM 8102 C CA . ILE E 1 57 ? -20.011 30.492 5.370 1.00 15.95 57 ILE E CA 1
ATOM 8103 C C . ILE E 1 57 ? -20.186 31.978 5.611 1.00 16.10 57 ILE E C 1
ATOM 8104 O O . ILE E 1 57 ? -19.510 32.787 4.970 1.00 15.99 57 ILE E O 1
ATOM 8109 N N . GLU E 1 58 ? -21.105 32.333 6.516 1.00 15.99 58 GLU E N 1
ATOM 8110 C CA . GLU E 1 58 ? -21.316 33.738 6.895 1.00 16.51 58 GLU E CA 1
ATOM 8111 C C . GLU E 1 58 ? -20.844 33.976 8.325 1.00 16.60 58 GLU E C 1
ATOM 8112 O O . GLU E 1 58 ? -21.080 33.140 9.212 1.00 17.75 58 GLU E O 1
ATOM 8118 N N . SER E 1 59 ? -20.183 35.106 8.547 1.00 15.91 59 SER E N 1
ATOM 8119 C CA . SER E 1 59 ? -19.870 35.575 9.900 1.00 17.04 59 SER E CA 1
ATOM 8120 C C . SER E 1 59 ? -20.850 36.682 10.323 1.00 17.28 59 SER E C 1
ATOM 8121 O O . SER E 1 59 ? -21.204 37.537 9.513 1.00 18.66 59 SER E O 1
ATOM 8124 N N . ALA E 1 60 ? -21.275 36.669 11.584 1.00 16.87 60 ALA E N 1
ATOM 8125 C CA . ALA E 1 60 ? -22.169 37.698 12.124 1.00 17.87 60 ALA E CA 1
ATOM 8126 C C . ALA E 1 60 ? -21.852 37.996 13.584 1.00 17.70 60 ALA E C 1
ATOM 8127 O O . ALA E 1 60 ? -21.385 37.118 14.316 1.00 17.82 60 ALA E O 1
ATOM 8129 N N . ARG E 1 61 ? -22.071 39.239 14.001 1.00 17.93 61 ARG E N 1
ATOM 8130 C CA . ARG E 1 61 ? -22.025 39.565 15.425 1.00 18.91 61 ARG E CA 1
ATOM 8131 C C . ARG E 1 61 ? -23.449 39.518 15.988 1.00 18.82 61 ARG E C 1
ATOM 8132 O O . ARG E 1 61 ? -24.329 40.233 15.514 1.00 19.71 61 ARG E O 1
ATOM 8140 N N . ALA E 1 62 ? -23.678 38.618 16.938 1.00 19.16 62 ALA E N 1
ATOM 8141 C CA . ALA E 1 62 ? -24.907 38.616 17.734 1.00 19.00 62 ALA E CA 1
ATOM 8142 C C . ALA E 1 62 ? -24.756 39.696 18.800 1.00 19.07 62 ALA E C 1
ATOM 8143 O O . ALA E 1 62 ? -23.814 39.675 19.574 1.00 18.83 62 ALA E O 1
ATOM 8145 N N . GLU E 1 63 ? -25.696 40.635 18.820 1.00 20.65 63 GLU E N 1
ATOM 8146 C CA . GLU E 1 63 ? -25.704 41.739 19.783 1.00 20.44 63 GLU E CA 1
ATOM 8147 C C . GLU E 1 63 ? -27.140 42.186 19.866 1.00 19.27 63 GLU E C 1
ATOM 8148 O O . GLU E 1 63 ? -27.717 42.566 18.865 1.00 17.37 63 GLU E O 1
ATOM 8154 N N . GLY E 1 64 ? -27.703 42.144 21.066 1.00 19.99 64 GLY E N 1
ATOM 8155 C CA . GLY E 1 64 ? -29.125 42.408 21.265 1.00 19.85 64 GLY E CA 1
ATOM 8156 C C . GLY E 1 64 ? -29.980 41.264 20.751 1.00 19.27 64 GLY E C 1
ATOM 8157 O O . GLY E 1 64 ? -29.556 40.104 20.743 1.00 19.19 64 GLY E O 1
ATOM 8158 N N . THR E 1 65 ? -31.166 41.603 20.272 1.00 18.61 65 THR E N 1
ATOM 8159 C CA . THR E 1 65 ? -32.159 40.620 19.870 1.00 18.83 65 THR E CA 1
ATOM 8160 C C . THR E 1 65 ? -32.336 40.738 18.362 1.00 18.89 65 THR E C 1
ATOM 8161 O O . THR E 1 65 ? -32.553 41.836 17.866 1.00 18.86 65 THR E O 1
ATOM 8165 N N . SER E 1 66 ? -32.233 39.628 17.632 1.00 17.14 66 SER E N 1
ATOM 8166 C CA . SER E 1 66 ? -32.433 39.663 16.183 1.00 16.80 66 SER E CA 1
ATOM 8167 C C . SER E 1 66 ? -33.917 39.638 15.833 1.00 17.27 66 SER E C 1
ATOM 8168 O O . SER E 1 66 ? -34.748 39.267 16.672 1.00 17.32 66 SER E O 1
ATOM 8171 N N . GLY E 1 67 ? -34.242 39.990 14.580 1.00 17.61 67 GLY E N 1
ATOM 8172 C CA . GLY E 1 67 ? -35.557 39.666 14.003 1.00 16.64 67 GLY E CA 1
ATOM 8173 C C . GLY E 1 67 ? -35.580 38.176 13.666 1.00 17.41 67 GLY E C 1
ATOM 8174 O O . GLY E 1 67 ? -34.562 37.472 13.854 1.00 15.59 67 GLY E O 1
ATOM 8175 N N . TRP E 1 68 ? -36.718 37.699 13.153 1.00 17.48 68 TRP E N 1
ATOM 8176 C CA . TRP E 1 68 ? -36.886 36.278 12.792 1.00 18.45 68 TRP E CA 1
ATOM 8177 C C . TRP E 1 68 ? -36.367 35.940 11.386 1.00 19.21 68 TRP E C 1
ATOM 8178 O O . TRP E 1 68 ? -36.514 36.740 10.467 1.00 19.56 68 TRP E O 1
ATOM 8189 N N . PHE E 1 69 ? -35.795 34.740 11.232 1.00 19.38 69 PHE E N 1
ATOM 8190 C CA . PHE E 1 69 ? -35.319 34.217 9.941 1.00 19.33 69 PHE E CA 1
ATOM 8191 C C . PHE E 1 69 ? -35.987 32.863 9.630 1.00 19.78 69 PHE E C 1
ATOM 8192 O O . PHE E 1 69 ? -36.360 32.142 10.552 1.00 18.78 69 PHE E O 1
ATOM 8200 N N . SER E 1 70 ? -36.129 32.511 8.349 1.00 19.02 70 SER E N 1
ATOM 8201 C CA . SER E 1 70 ? -36.457 31.123 7.993 1.00 19.62 70 SER E CA 1
ATOM 8202 C C . SER E 1 70 ? -35.776 30.798 6.675 1.00 19.07 70 SER E C 1
ATOM 8203 O O . SER E 1 70 ? -35.302 31.690 5.994 1.00 19.73 70 SER E O 1
ATOM 8206 N N . CYS E 1 71 ? -35.742 29.523 6.317 1.00 18.97 71 CYS E N 1
ATOM 8207 C CA . CYS E 1 71 ? -34.992 29.104 5.159 1.00 18.78 71 CYS E CA 1
ATOM 8208 C C . CYS E 1 71 ? -35.666 27.909 4.480 1.00 19.79 71 CYS E C 1
ATOM 8209 O O . CYS E 1 71 ? -36.270 27.046 5.140 1.00 18.45 71 CYS E O 1
ATOM 8212 N N . ALA E 1 72 ? -35.534 27.840 3.157 1.00 19.36 72 ALA E N 1
ATOM 8213 C CA . ALA E 1 72 ? -36.084 26.729 2.414 1.00 19.49 72 ALA E CA 1
ATOM 8214 C C . ALA E 1 72 ? -35.255 25.436 2.586 1.00 19.58 72 ALA E C 1
ATOM 8215 O O . ALA E 1 72 ? -35.635 24.414 2.061 1.00 21.03 72 ALA E O 1
ATOM 8217 N N . HIS E 1 73 ? -34.143 25.487 3.323 1.00 19.39 73 HIS E N 1
ATOM 8218 C CA . HIS E 1 73 ? -33.273 24.308 3.537 1.00 18.64 73 HIS E CA 1
ATOM 8219 C C . HIS E 1 73 ? -32.625 24.392 4.914 1.00 18.45 73 HIS E C 1
ATOM 8220 O O . HIS E 1 73 ? -32.653 25.449 5.542 1.00 20.55 73 HIS E O 1
ATOM 8227 N N . ASP E 1 74 ? -32.060 23.284 5.399 1.00 17.73 74 ASP E N 1
ATOM 8228 C CA . ASP E 1 74 ? -31.321 23.282 6.684 1.00 16.69 74 ASP E CA 1
ATOM 8229 C C . ASP E 1 74 ? -30.202 24.327 6.643 1.00 15.32 74 ASP E C 1
ATOM 8230 O O . ASP E 1 74 ? -29.648 24.640 5.585 1.00 15.60 74 ASP E O 1
ATOM 8235 N N . GLU E 1 75 ? -29.869 24.856 7.806 1.00 15.44 75 GLU E N 1
ATOM 8236 C CA . GLU E 1 75 ? -28.680 25.662 7.978 1.00 14.85 75 GLU E CA 1
ATOM 8237 C C . GLU E 1 75 ? -28.127 25.289 9.334 1.00 14.66 75 GLU E C 1
ATOM 8238 O O . GLU E 1 75 ? -28.823 24.678 10.170 1.00 14.66 75 GLU E O 1
ATOM 8244 N N . PHE E 1 76 ? -26.871 25.637 9.546 1.00 13.82 76 PHE E N 1
ATOM 8245 C CA . PHE E 1 76 ? -26.224 25.419 10.848 1.00 13.37 76 PHE E CA 1
ATOM 8246 C C . PHE E 1 76 ? -25.626 26.703 11.383 1.00 13.33 76 PHE E C 1
ATOM 8247 O O . PHE E 1 76 ? -25.181 27.535 10.611 1.00 12.91 76 PHE E O 1
ATOM 8255 N N . VAL E 1 77 ? -25.626 26.856 12.710 1.00 14.02 77 VAL E N 1
ATOM 8256 C CA . VAL E 1 77 ? -24.996 27.997 13.326 1.00 14.47 77 VAL E CA 1
ATOM 8257 C C . VAL E 1 77 ? -23.974 27.493 14.330 1.00 15.47 77 VAL E C 1
ATOM 8258 O O . VAL E 1 77 ? -24.241 26.561 15.114 1.00 15.59 77 VAL E O 1
ATOM 8262 N N . LEU E 1 78 ? -22.795 28.099 14.281 1.00 15.63 78 LEU E N 1
ATOM 8263 C CA . LEU E 1 78 ? -21.733 27.785 15.207 1.00 15.90 78 LEU E CA 1
ATOM 8264 C C . LEU E 1 78 ? -21.344 29.037 15.963 1.00 16.12 78 LEU E C 1
ATOM 8265 O O . LEU E 1 78 ? -20.917 30.023 15.362 1.00 16.46 78 LEU E O 1
ATOM 8270 N N . ALA E 1 79 ? -21.499 28.985 17.281 1.00 16.80 79 ALA E N 1
ATOM 8271 C CA . ALA E 1 79 ? -21.105 30.085 18.151 1.00 16.90 79 ALA E CA 1
ATOM 8272 C C . ALA E 1 79 ? -19.585 30.084 18.262 1.00 17.70 79 ALA E C 1
ATOM 8273 O O . ALA E 1 79 ? -18.969 29.051 18.567 1.00 16.46 79 ALA E O 1
ATOM 8275 N N . MET E 1 80 ? -18.977 31.235 18.009 1.00 17.72 80 MET E N 1
ATOM 8276 C CA . MET E 1 80 ? -17.517 31.303 18.019 1.00 19.40 80 MET E CA 1
ATOM 8277 C C . MET E 1 80 ? -16.962 31.915 19.294 1.00 20.86 80 MET E C 1
ATOM 8278 O O . MET E 1 80 ? -15.774 31.805 19.567 1.00 21.26 80 MET E O 1
ATOM 8283 N N . ASP E 1 81 ? -17.830 32.533 20.088 1.00 22.65 81 ASP E N 1
ATOM 8284 C CA . ASP E 1 81 ? -17.390 33.287 21.247 1.00 26.25 81 ASP E CA 1
ATOM 8285 C C . ASP E 1 81 ? -18.592 33.888 21.987 1.00 26.68 81 ASP E C 1
ATOM 8286 O O . ASP E 1 81 ? -19.426 34.520 21.369 1.00 31.56 81 ASP E O 1
ATOM 8291 N N . GLY E 1 82 ? -18.660 33.741 23.302 1.00 24.30 82 GLY E N 1
ATOM 8292 C CA . GLY E 1 82 ? -19.700 34.429 24.074 1.00 23.79 82 GLY E CA 1
ATOM 8293 C C . GLY E 1 82 ? -20.807 33.452 24.402 1.00 25.48 82 GLY E C 1
ATOM 8294 O O . GLY E 1 82 ? -20.545 32.253 24.579 1.00 29.92 82 GLY E O 1
ATOM 8295 N N . GLN E 1 83 ? -22.040 33.939 24.484 1.00 22.74 83 GLN E N 1
ATOM 8296 C CA . GLN E 1 83 ? -23.189 33.051 24.694 1.00 21.54 83 GLN E CA 1
ATOM 8297 C C . GLN E 1 83 ? -24.367 33.583 23.878 1.00 20.96 83 GLN E C 1
ATOM 8298 O O . GLN E 1 83 ? -24.717 34.761 24.009 1.00 19.87 83 GLN E O 1
ATOM 8304 N N . ILE E 1 84 ? -24.986 32.723 23.059 1.00 19.46 84 ILE E N 1
ATOM 8305 C CA . ILE E 1 84 ? -26.064 33.129 22.143 1.00 17.11 84 ILE E CA 1
ATOM 8306 C C . ILE E 1 84 ? -27.269 32.208 22.329 1.00 17.35 84 ILE E C 1
ATOM 8307 O O . ILE E 1 84 ? -27.138 30.979 22.249 1.00 16.30 84 ILE E O 1
ATOM 8312 N N . GLU E 1 85 ? -28.437 32.802 22.552 1.00 16.92 85 GLU E N 1
ATOM 8313 C CA . GLU E 1 85 ? -29.667 32.021 22.732 1.00 17.54 85 GLU E CA 1
ATOM 8314 C C . GLU E 1 85 ? -30.422 31.980 21.414 1.00 17.66 85 GLU E C 1
ATOM 8315 O O . GLU E 1 85 ? -30.595 33.014 20.767 1.00 17.17 85 GLU E O 1
ATOM 8321 N N . VAL E 1 86 ? -30.879 30.788 21.038 1.00 17.20 86 VAL E N 1
ATOM 8322 C CA . VAL E 1 86 ? -31.572 30.573 19.781 1.00 17.52 86 VAL E CA 1
ATOM 8323 C C . VAL E 1 86 ? -32.976 30.139 20.108 1.00 17.79 86 VAL E C 1
ATOM 8324 O O . VAL E 1 86 ? -33.163 29.211 20.881 1.00 18.84 86 VAL E O 1
ATOM 8328 N N . HIS E 1 87 ? -33.959 30.802 19.508 1.00 18.00 87 HIS E N 1
ATOM 8329 C CA . HIS E 1 87 ? -35.360 30.431 19.667 1.00 18.31 87 HIS E CA 1
ATOM 8330 C C . HIS E 1 87 ? -35.868 29.841 18.383 1.00 18.46 87 HIS E C 1
ATOM 8331 O O . HIS E 1 87 ? -35.663 30.422 17.313 1.00 18.56 87 HIS E O 1
ATOM 8338 N N . LEU E 1 88 ? -36.520 28.682 18.477 1.00 17.73 88 LEU E N 1
ATOM 8339 C CA . LEU E 1 88 ? -37.060 28.008 17.288 1.00 17.89 88 LEU E CA 1
ATOM 8340 C C . LEU E 1 88 ? -38.584 27.951 17.322 1.00 18.21 88 LEU E C 1
ATOM 8341 O O . LEU E 1 88 ? -39.171 27.758 18.375 1.00 17.51 88 LEU E O 1
ATOM 8346 N N . LEU E 1 89 ? -39.205 28.110 16.159 1.00 18.36 89 LEU E N 1
ATOM 8347 C CA . LEU E 1 89 ? -40.658 28.184 16.058 1.00 20.66 89 LEU E CA 1
ATOM 8348 C C . LEU E 1 89 ? -41.066 27.385 14.812 1.00 20.65 89 LEU E C 1
ATOM 8349 O O . LEU E 1 89 ? -40.576 27.653 13.714 1.00 19.45 89 LEU E O 1
ATOM 8354 N N . LYS E 1 90 ? -41.928 26.385 14.974 1.00 21.47 90 LYS E N 1
ATOM 8355 C CA . LYS E 1 90 ? -42.426 25.620 13.815 1.00 22.54 90 LYS E CA 1
ATOM 8356 C C . LYS E 1 90 ? -43.535 26.419 13.105 1.00 23.39 90 LYS E C 1
ATOM 8357 O O . LYS E 1 90 ? -44.626 26.596 13.663 1.00 22.34 90 LYS E O 1
ATOM 8363 N N . LEU E 1 91 ? -43.243 26.907 11.894 1.00 21.59 91 LEU E N 1
ATOM 8364 C CA . LEU E 1 91 ? -44.180 27.724 11.125 1.00 22.07 91 LEU E CA 1
ATOM 8365 C C . LEU E 1 91 ? -45.405 26.920 10.691 1.00 22.84 91 LEU E C 1
ATOM 8366 O O . LEU E 1 91 ? -45.266 25.806 10.197 1.00 21.28 91 LEU E O 1
ATOM 8371 N N . ASP E 1 92 ? -46.601 27.495 10.877 1.00 23.24 92 ASP E N 1
ATOM 8372 C CA . ASP E 1 92 ? -47.838 26.848 10.425 1.00 24.73 92 ASP E CA 1
ATOM 8373 C C . ASP E 1 92 ? -47.836 26.747 8.902 1.00 23.73 92 ASP E C 1
ATOM 8374 O O . ASP E 1 92 ? -48.227 25.723 8.347 1.00 26.67 92 ASP E O 1
ATOM 8379 N N . ASN E 1 93 ? -47.387 27.801 8.232 1.00 22.15 93 ASN E N 1
ATOM 8380 C CA . ASN E 1 93 ? -47.342 27.846 6.771 1.00 21.97 93 ASN E CA 1
ATOM 8381 C C . ASN E 1 93 ? -46.024 28.476 6.331 1.00 22.10 93 ASN E C 1
ATOM 8382 O O . ASN E 1 93 ? -45.957 29.671 6.021 1.00 20.93 93 ASN E O 1
ATOM 8387 N N . SER E 1 94 ? -44.956 27.683 6.338 1.00 23.73 94 SER E N 1
ATOM 8388 C CA . SER E 1 94 ? -43.624 28.239 6.070 1.00 23.83 94 SER E CA 1
ATOM 8389 C C . SER E 1 94 ? -43.556 28.938 4.705 1.00 23.59 94 SER E C 1
ATOM 8390 O O . SER E 1 94 ? -42.827 29.912 4.529 1.00 22.57 94 SER E O 1
ATOM 8393 N N . ASP E 1 95 ? -44.346 28.453 3.755 1.00 24.82 95 ASP E N 1
ATOM 8394 C CA . ASP E 1 95 ? -44.392 29.029 2.406 1.00 27.32 95 ASP E CA 1
ATOM 8395 C C . ASP E 1 95 ? -45.028 30.418 2.390 1.00 26.47 95 ASP E C 1
ATOM 8396 O O . ASP E 1 95 ? -44.834 31.174 1.444 1.00 26.86 95 ASP E O 1
ATOM 8401 N N . ALA E 1 96 ? -45.781 30.753 3.433 1.00 24.78 96 ALA E N 1
ATOM 8402 C CA . ALA E 1 96 ? -46.238 32.135 3.614 1.00 25.60 96 ALA E CA 1
ATOM 8403 C C . ALA E 1 96 ? -45.081 33.116 3.830 1.00 26.37 96 ALA E C 1
ATOM 8404 O O . ALA E 1 96 ? -45.209 34.299 3.506 1.00 27.10 96 ALA E O 1
ATOM 8406 N N . TYR E 1 97 ? -43.966 32.640 4.387 1.00 25.69 97 TYR E N 1
ATOM 8407 C CA . TYR E 1 97 ? -42.829 33.526 4.719 1.00 26.05 97 TYR E CA 1
ATOM 8408 C C . TYR E 1 97 ? -41.597 33.322 3.849 1.00 26.39 97 TYR E C 1
ATOM 8409 O O . TYR E 1 97 ? -40.797 34.238 3.675 1.00 25.95 97 TYR E O 1
ATOM 8418 N N . VAL E 1 98 ? -41.418 32.101 3.355 1.00 27.66 98 VAL E N 1
ATOM 8419 C CA . VAL E 1 98 ? -40.224 31.733 2.594 1.00 28.52 98 VAL E CA 1
ATOM 8420 C C . VAL E 1 98 ? -40.656 31.132 1.272 1.00 30.63 98 VAL E C 1
ATOM 8421 O O . VAL E 1 98 ? -41.456 30.189 1.259 1.00 31.31 98 VAL E O 1
ATOM 8425 N N . ASP E 1 99 ? -40.148 31.689 0.167 1.00 31.76 99 ASP E N 1
ATOM 8426 C CA . ASP E 1 99 ? -40.371 31.108 -1.152 1.00 35.74 99 ASP E CA 1
ATOM 8427 C C . ASP E 1 99 ? -39.755 29.701 -1.205 1.00 37.11 99 ASP E C 1
ATOM 8428 O O . ASP E 1 99 ? -38.563 29.525 -0.950 1.00 36.95 99 ASP E O 1
ATOM 8433 N N . PRO E 1 100 ? -40.569 28.685 -1.524 1.00 37.40 100 PRO E N 1
ATOM 8434 C CA . PRO E 1 100 ? -40.049 27.322 -1.628 1.00 36.96 100 PRO E CA 1
ATOM 8435 C C . PRO E 1 100 ? -38.900 27.136 -2.649 1.00 35.71 100 PRO E C 1
ATOM 8436 O O . PRO E 1 100 ? -38.155 26.177 -2.541 1.00 33.69 100 PRO E O 1
ATOM 8440 N N . ASP E 1 101 ? -38.750 28.054 -3.605 1.00 37.23 101 ASP E N 1
ATOM 8441 C CA . ASP E 1 101 ? -37.673 27.981 -4.610 1.00 39.48 101 ASP E CA 1
ATOM 8442 C C . ASP E 1 101 ? -36.483 28.865 -4.265 1.00 36.67 101 ASP E C 1
ATOM 8443 O O . ASP E 1 101 ? -35.577 29.039 -5.077 1.00 39.28 101 ASP E O 1
ATOM 8448 N N . SER E 1 102 ? -36.497 29.449 -3.077 1.00 32.33 102 SER E N 1
ATOM 8449 C CA . SER E 1 102 ? -35.415 30.316 -2.652 1.00 28.62 102 SER E CA 1
ATOM 8450 C C . SER E 1 102 ? -34.329 29.494 -1.969 1.00 26.67 102 SER E C 1
ATOM 8451 O O . SER E 1 102 ? -34.556 28.357 -1.576 1.00 25.23 102 SER E O 1
ATOM 8454 N N . GLU E 1 103 ? -33.158 30.097 -1.831 1.00 24.49 103 GLU E N 1
ATOM 8455 C CA . GLU E 1 103 ? -32.069 29.504 -1.098 1.00 24.96 103 GLU E CA 1
ATOM 8456 C C . GLU E 1 103 ? -31.471 30.580 -0.219 1.00 23.49 103 GLU E C 1
ATOM 8457 O O . GLU E 1 103 ? -31.591 31.765 -0.512 1.00 22.48 103 GLU E O 1
ATOM 8463 N N . GLY E 1 104 ? -30.823 30.181 0.865 1.00 23.60 104 GLY E N 1
ATOM 8464 C CA . GLY E 1 104 ? -30.315 31.162 1.818 1.00 22.15 104 GLY E CA 1
ATOM 8465 C C . GLY E 1 104 ? -31.409 31.614 2.764 1.00 22.63 104 GLY E C 1
ATOM 8466 O O . GLY E 1 104 ? -32.605 31.497 2.452 1.00 23.43 104 GLY E O 1
ATOM 8467 N N . ALA E 1 105 ? -31.007 32.114 3.930 1.00 21.86 105 ALA E N 1
ATOM 8468 C CA . ALA E 1 105 ? -31.959 32.580 4.919 1.00 21.85 105 ALA E CA 1
ATOM 8469 C C . ALA E 1 105 ? -32.732 33.797 4.407 1.00 21.95 105 ALA E C 1
ATOM 8470 O O . ALA E 1 105 ? -32.237 34.557 3.598 1.00 21.81 105 ALA E O 1
ATOM 8472 N N . VAL E 1 106 ? -33.970 33.927 4.871 1.00 22.81 106 VAL E N 1
ATOM 8473 C CA . VAL E 1 106 ? -34.835 35.050 4.544 1.00 22.07 106 VAL E CA 1
ATOM 8474 C C . VAL E 1 106 ? -35.119 35.755 5.866 1.00 22.11 106 VAL E C 1
ATOM 8475 O O . VAL E 1 106 ? -35.425 35.096 6.856 1.00 20.61 106 VAL E O 1
ATOM 8479 N N . ALA E 1 107 ? -34.989 37.077 5.893 1.00 21.66 107 ALA E N 1
ATOM 8480 C CA . ALA E 1 107 ? -35.365 37.843 7.058 1.00 23.55 107 ALA E CA 1
ATOM 8481 C C . ALA E 1 107 ? -36.875 37.950 7.004 1.00 24.55 107 ALA E C 1
ATOM 8482 O O . ALA E 1 107 ? -37.417 38.492 6.050 1.00 25.64 107 ALA E O 1
ATOM 8484 N N . ILE E 1 108 ? -37.567 37.419 8.006 1.00 26.02 108 ILE E N 1
ATOM 8485 C CA . ILE E 1 108 ? -39.034 37.371 7.922 1.00 26.29 108 ILE E CA 1
ATOM 8486 C C . ILE E 1 108 ? -39.760 38.320 8.865 1.00 28.16 108 ILE E C 1
ATOM 8487 O O . ILE E 1 108 ? -40.968 38.184 9.031 1.00 30.25 108 ILE E O 1
ATOM 8492 N N . GLY E 1 109 ? -39.032 39.259 9.480 1.00 29.76 109 GLY E N 1
ATOM 8493 C CA . GLY E 1 109 ? -39.658 40.335 10.282 1.00 31.59 109 GLY E CA 1
ATOM 8494 C C . GLY E 1 109 ? -39.370 40.313 11.775 1.00 33.49 109 GLY E C 1
ATOM 8495 O O . GLY E 1 109 ? -38.880 39.322 12.310 1.00 30.77 109 GLY E O 1
ATOM 8496 N N . GLU E 1 110 ? -39.687 41.418 12.447 1.00 36.53 110 GLU E N 1
ATOM 8497 C CA . GLU E 1 110 ? -39.522 41.539 13.899 1.00 39.49 110 GLU E CA 1
ATOM 8498 C C . GLU E 1 110 ? -40.695 40.907 14.660 1.00 37.58 110 GLU E C 1
ATOM 8499 O O . GLU E 1 110 ? -40.544 40.461 15.798 1.00 38.11 110 GLU E O 1
ATOM 8505 N N . ALA E 1 111 ? -41.862 40.885 14.026 1.00 34.78 111 ALA E N 1
ATOM 8506 C CA . ALA E 1 111 ? -43.067 40.356 14.645 1.00 33.30 111 ALA E CA 1
ATOM 8507 C C . ALA E 1 111 ? -42.997 38.836 14.761 1.00 31.79 111 ALA E C 1
ATOM 8508 O O . ALA E 1 111 ? -42.464 38.180 13.869 1.00 31.86 111 ALA E O 1
ATOM 8510 N N . LEU E 1 112 ? -43.521 38.287 15.857 1.00 30.30 112 LEU E N 1
ATOM 8511 C CA . LEU E 1 112 ? -43.636 36.830 16.042 1.00 30.10 112 LEU E CA 1
ATOM 8512 C C . LEU E 1 112 ? -44.417 36.156 14.905 1.00 29.97 112 LEU E C 1
ATOM 8513 O O . LEU E 1 112 ? -45.609 36.419 14.744 1.00 31.25 112 LEU E O 1
ATOM 8518 N N . PRO E 1 113 ? -43.750 35.273 14.120 1.00 27.91 113 PRO E N 1
ATOM 8519 C CA . PRO E 1 113 ? -44.421 34.556 13.037 1.00 26.20 113 PRO E CA 1
ATOM 8520 C C . PRO E 1 113 ? -45.431 33.568 13.610 1.00 25.90 113 PRO E C 1
ATOM 8521 O O . PRO E 1 113 ? -45.357 33.228 14.799 1.00 25.55 113 PRO E O 1
ATOM 8525 N N . GLU E 1 114 ? -46.364 33.115 12.780 1.00 25.55 114 GLU E N 1
ATOM 8526 C CA . GLU E 1 114 ? -47.466 32.270 13.251 1.00 26.64 114 GLU E CA 1
ATOM 8527 C C . GLU E 1 114 ? -46.990 30.828 13.311 1.00 24.68 114 GLU E C 1
ATOM 8528 O O . GLU E 1 114 ? -46.510 30.312 12.315 1.00 23.05 114 GLU E O 1
ATOM 8534 N N . GLY E 1 115 ? -47.105 30.190 14.472 1.00 24.29 115 GLY E N 1
ATOM 8535 C CA . GLY E 1 115 ? -46.728 28.782 14.590 1.00 24.28 115 GLY E CA 1
ATOM 8536 C C . GLY E 1 115 ? -46.583 28.309 16.012 1.00 25.18 115 GLY E C 1
ATOM 8537 O O . GLY E 1 115 ? -47.096 28.947 16.920 1.00 25.53 115 GLY E O 1
ATOM 8538 N N . ARG E 1 116 ? -45.874 27.196 16.212 1.00 25.76 116 ARG E N 1
ATOM 8539 C CA . ARG E 1 116 ? -45.723 26.597 17.538 1.00 25.40 116 ARG E CA 1
ATOM 8540 C C . ARG E 1 116 ? -44.272 26.686 18.002 1.00 24.58 116 ARG E C 1
ATOM 8541 O O . ARG E 1 116 ? -43.362 26.359 17.250 1.00 22.43 116 ARG E O 1
ATOM 8549 N N . LYS E 1 117 ? -44.072 27.150 19.232 1.00 24.07 117 LYS E N 1
ATOM 8550 C CA . LYS E 1 117 ? -42.757 27.213 19.863 1.00 24.96 117 LYS E CA 1
ATOM 8551 C C . LYS E 1 117 ? -42.131 25.807 19.841 1.00 23.96 117 LYS E C 1
ATOM 8552 O O . LYS E 1 117 ? -42.782 24.825 20.215 1.00 24.63 117 LYS E O 1
ATOM 8556 N N . MET E 1 118 ? -40.896 25.704 19.365 1.00 21.84 118 MET E N 1
ATOM 8557 C CA . MET E 1 118 ? -40.193 24.402 19.273 1.00 21.12 118 MET E CA 1
ATOM 8558 C C . MET E 1 118 ? -39.230 24.193 20.429 1.00 20.17 118 MET E C 1
ATOM 8559 O O . MET E 1 118 ? -39.085 23.092 20.967 1.00 18.11 118 MET E O 1
ATOM 8564 N N . GLY E 1 119 ? -38.547 25.269 20.782 1.00 18.80 119 GLY E N 1
ATOM 8565 C CA . GLY E 1 119 ? -37.692 25.236 21.938 1.00 20.08 119 GLY E CA 1
ATOM 8566 C C . GLY E 1 119 ? -36.652 26.316 21.937 1.00 19.60 119 GLY E C 1
ATOM 8567 O O . GLY E 1 119 ? -36.752 27.307 21.202 1.00 20.36 119 GLY E O 1
ATOM 8568 N N . ARG E 1 120 ? -35.649 26.113 22.769 1.00 19.27 120 ARG E N 1
ATOM 8569 C CA . ARG E 1 120 ? -34.644 27.116 23.014 1.00 18.82 120 ARG E CA 1
ATOM 8570 C C . ARG E 1 120 ? -33.328 26.395 23.140 1.00 17.68 120 ARG E C 1
ATOM 8571 O O . ARG E 1 120 ? -33.268 25.319 23.742 1.00 17.69 120 ARG E O 1
ATOM 8579 N N . ILE E 1 121 ? -32.283 26.992 22.574 1.00 16.08 121 ILE E N 1
ATOM 8580 C CA . ILE E 1 121 ? -30.937 26.438 22.642 1.00 16.00 121 ILE E CA 1
ATOM 8581 C C . ILE E 1 121 ? -30.012 27.539 23.168 1.00 16.49 121 ILE E C 1
ATOM 8582 O O . ILE E 1 121 ? -30.051 28.674 22.663 1.00 16.17 121 ILE E O 1
ATOM 8587 N N . VAL E 1 122 ? -29.209 27.229 24.183 1.00 15.66 122 VAL E N 1
ATOM 8588 C CA . VAL E 1 122 ? -28.192 28.199 24.628 1.00 16.25 122 VAL E CA 1
ATOM 8589 C C . VAL E 1 122 ? -26.783 27.769 24.177 1.00 16.23 122 VAL E C 1
ATOM 8590 O O . VAL E 1 122 ? -26.196 26.860 24.750 1.00 16.14 122 VAL E O 1
ATOM 8594 N N . LEU E 1 123 ? -26.248 28.433 23.148 1.00 16.35 123 LEU E N 1
ATOM 8595 C CA . LEU E 1 123 ? -24.914 28.114 22.634 1.00 17.01 123 LEU E CA 1
ATOM 8596 C C . LEU E 1 123 ? -23.837 28.926 23.319 1.00 17.82 123 LEU E C 1
ATOM 8597 O O . LEU E 1 123 ? -24.000 30.121 23.527 1.00 18.51 123 LEU E O 1
ATOM 8602 N N . ARG E 1 124 ? -22.738 28.273 23.673 1.00 17.78 124 ARG E N 1
ATOM 8603 C CA . ARG E 1 124 ? -21.522 28.985 24.049 1.00 18.26 124 ARG E CA 1
ATOM 8604 C C . ARG E 1 124 ? -20.434 28.695 23.001 1.00 16.67 124 ARG E C 1
ATOM 8605 O O . ARG E 1 124 ? -20.704 28.011 21.985 1.00 16.44 124 ARG E O 1
ATOM 8613 N N . ARG E 1 125 ? -19.244 29.265 23.189 1.00 15.99 125 ARG E N 1
ATOM 8614 C CA . ARG E 1 125 ? -18.116 29.035 22.270 1.00 14.76 125 ARG E CA 1
ATOM 8615 C C . ARG E 1 125 ? -18.001 27.567 21.893 1.00 13.81 125 ARG E C 1
ATOM 8616 O O . ARG E 1 125 ? -17.935 26.697 22.763 1.00 12.87 125 ARG E O 1
ATOM 8624 N N . GLY E 1 126 ? -17.977 27.310 20.592 1.00 12.13 126 GLY E N 1
ATOM 8625 C CA . GLY E 1 126 ? -17.737 25.983 20.087 1.00 12.93 126 GLY E CA 1
ATOM 8626 C C . GLY E 1 126 ? -18.956 25.087 19.945 1.00 13.06 126 GLY E C 1
ATOM 8627 O O . GLY E 1 126 ? -18.818 23.922 19.614 1.00 12.63 126 GLY E O 1
ATOM 8628 N N . HIS E 1 127 ? -20.137 25.630 20.218 1.00 13.11 127 HIS E N 1
ATOM 8629 C CA . HIS E 1 127 ? -21.367 24.856 20.131 1.00 13.62 127 HIS E CA 1
ATOM 8630 C C . HIS E 1 127 ? -22.062 25.132 18.808 1.00 13.74 127 HIS E C 1
ATOM 8631 O O . HIS E 1 127 ? -22.205 26.286 18.404 1.00 13.64 127 HIS E O 1
ATOM 8638 N N . MET E 1 128 ? -22.553 24.072 18.189 1.00 13.75 128 MET E N 1
ATOM 8639 C CA . MET E 1 128 ? -23.274 24.165 16.909 1.00 14.11 128 MET E CA 1
ATOM 8640 C C . MET E 1 128 ? -24.736 23.776 17.099 1.00 14.48 128 MET E C 1
ATOM 8641 O O . MET E 1 128 ? -25.031 22.754 17.749 1.00 14.39 128 MET E O 1
ATOM 8646 N N . ALA E 1 129 ? -25.648 24.559 16.511 1.00 13.80 129 ALA E N 1
ATOM 8647 C CA . ALA E 1 129 ? -27.070 24.185 16.470 1.00 12.98 129 ALA E CA 1
ATOM 8648 C C . ALA E 1 129 ? -27.561 23.912 15.043 1.00 13.13 129 ALA E C 1
ATOM 8649 O O . ALA E 1 129 ? -27.122 24.552 14.077 1.00 12.95 129 ALA E O 1
ATOM 8651 N N . LEU E 1 130 ? -28.468 22.945 14.920 1.00 13.64 130 LEU E N 1
ATOM 8652 C CA . LEU E 1 130 ? -29.247 22.753 13.696 1.00 13.76 130 LEU E CA 1
ATOM 8653 C C . LEU E 1 130 ? -30.341 23.826 13.617 1.00 14.15 130 LEU E C 1
ATOM 8654 O O . LEU E 1 130 ? -31.023 24.060 14.611 1.00 15.17 130 LEU E O 1
ATOM 8659 N N . LEU E 1 131 ? -30.468 24.493 12.462 1.00 13.88 131 LEU E N 1
ATOM 8660 C CA . LEU E 1 131 ? -31.588 25.418 12.160 1.00 14.07 131 LEU E CA 1
ATOM 8661 C C . LEU E 1 131 ? -32.394 24.724 11.076 1.00 14.60 131 LEU E C 1
ATOM 8662 O O . LEU E 1 131 ? -32.074 24.830 9.874 1.00 14.40 131 LEU E O 1
ATOM 8667 N N . PRO E 1 132 ? -33.416 23.950 11.494 1.00 15.27 132 PRO E N 1
ATOM 8668 C CA . PRO E 1 132 ? -34.031 23.020 10.550 1.00 16.39 132 PRO E CA 1
ATOM 8669 C C . PRO E 1 132 ? -34.969 23.701 9.570 1.00 17.22 132 PRO E C 1
ATOM 8670 O O . PRO E 1 132 ? -35.700 24.629 9.950 1.00 16.67 132 PRO E O 1
ATOM 8674 N N . VAL E 1 133 ? -34.945 23.228 8.326 1.00 18.34 133 VAL E N 1
ATOM 8675 C CA . VAL E 1 133 ? -35.902 23.675 7.316 1.00 20.03 133 VAL E CA 1
ATOM 8676 C C . VAL E 1 133 ? -37.337 23.608 7.899 1.00 21.57 133 VAL E C 1
ATOM 8677 O O . VAL E 1 133 ? -37.713 22.628 8.550 1.00 20.88 133 VAL E O 1
ATOM 8681 N N . GLY E 1 134 ? -38.129 24.660 7.697 1.00 23.44 134 GLY E N 1
ATOM 8682 C CA . GLY E 1 134 ? -39.515 24.669 8.195 1.00 23.41 134 GLY E CA 1
ATOM 8683 C C . GLY E 1 134 ? -39.667 25.451 9.484 1.00 23.39 134 GLY E C 1
ATOM 8684 O O . GLY E 1 134 ? -40.790 25.785 9.887 1.00 22.45 134 GLY E O 1
ATOM 8685 N N . ALA E 1 135 ? -38.540 25.720 10.147 1.00 21.10 135 ALA E N 1
ATOM 8686 C CA . ALA E 1 135 ? -38.572 26.462 11.397 1.00 20.26 135 ALA E CA 1
ATOM 8687 C C . ALA E 1 135 ? -38.206 27.918 11.156 1.00 20.68 135 ALA E C 1
ATOM 8688 O O . ALA E 1 135 ? -37.505 28.242 10.196 1.00 20.26 135 ALA E O 1
ATOM 8690 N N . ALA E 1 136 ? -38.732 28.794 12.010 1.00 19.00 136 ALA E N 1
ATOM 8691 C CA . ALA E 1 136 ? -38.267 30.171 12.084 1.00 18.32 136 ALA E CA 1
ATOM 8692 C C . ALA E 1 136 ? -37.340 30.228 13.290 1.00 18.01 136 ALA E C 1
ATOM 8693 O O . ALA E 1 136 ? -37.539 29.487 14.259 1.00 17.63 136 ALA E O 1
ATOM 8695 N N . TYR E 1 137 ? -36.306 31.066 13.207 1.00 17.20 137 TYR E N 1
ATOM 8696 C CA . TYR E 1 137 ? -35.380 31.205 14.300 1.00 17.44 137 TYR E CA 1
ATOM 8697 C C . TYR E 1 137 ? -35.027 32.655 14.544 1.00 17.80 137 TYR E C 1
ATOM 8698 O O . TYR E 1 137 ? -35.080 33.479 13.625 1.00 17.36 137 TYR E O 1
ATOM 8707 N N . ARG E 1 138 ? -34.674 32.953 15.797 1.00 17.20 138 ARG E N 1
ATOM 8708 C CA . ARG E 1 138 ? -34.173 34.258 16.163 1.00 18.57 138 ARG E CA 1
ATOM 8709 C C . ARG E 1 138 ? -33.174 34.140 17.307 1.00 18.10 138 ARG E C 1
ATOM 8710 O O . ARG E 1 138 ? -33.086 33.116 18.005 1.00 17.59 138 ARG E O 1
ATOM 8718 N N . PHE E 1 139 ? -32.413 35.198 17.498 1.00 18.01 139 PHE E N 1
ATOM 8719 C CA . PHE E 1 139 ? -31.322 35.170 18.460 1.00 18.28 139 PHE E CA 1
ATOM 8720 C C . PHE E 1 139 ? -31.448 36.233 19.555 1.00 18.60 139 PHE E C 1
ATOM 8721 O O . PHE E 1 139 ? -32.021 37.298 19.342 1.00 17.96 139 PHE E O 1
ATOM 8729 N N . TYR E 1 140 ? -30.872 35.932 20.712 1.00 18.74 140 TYR E N 1
ATOM 8730 C CA . TYR E 1 140 ? -30.676 36.903 21.769 1.00 19.26 140 TYR E CA 1
ATOM 8731 C C . TYR E 1 140 ? -29.246 36.736 22.289 1.00 18.99 140 TYR E C 1
ATOM 8732 O O . TYR E 1 140 ? -28.818 35.631 22.573 1.00 19.14 140 TYR E O 1
ATOM 8741 N N . ALA E 1 141 ? -28.513 37.836 22.386 1.00 19.45 141 ALA E N 1
ATOM 8742 C CA . ALA E 1 141 ? -27.179 37.839 22.971 1.00 20.53 141 ALA E CA 1
ATOM 8743 C C . ALA E 1 141 ? -27.141 38.963 23.985 1.00 22.09 141 ALA E C 1
ATOM 8744 O O . ALA E 1 141 ? -27.391 40.119 23.642 1.00 22.54 141 ALA E O 1
ATOM 8746 N N . GLU E 1 142 ? -26.871 38.632 25.239 1.00 23.35 142 GLU E N 1
ATOM 8747 C CA . GLU E 1 142 ? -26.798 39.664 26.245 1.00 25.23 142 GLU E CA 1
ATOM 8748 C C . GLU E 1 142 ? -25.569 40.549 26.057 1.00 25.58 142 GLU E C 1
ATOM 8749 O O . GLU E 1 142 ? -25.639 41.736 26.304 1.00 26.47 142 GLU E O 1
ATOM 8755 N N . GLN E 1 143 ? -24.453 39.961 25.650 1.00 24.78 143 GLN E N 1
ATOM 8756 C CA . GLN E 1 143 ? -23.226 40.705 25.339 1.00 25.66 143 GLN E CA 1
ATOM 8757 C C . GLN E 1 143 ? -22.869 40.363 23.904 1.00 23.76 143 GLN E C 1
ATOM 8758 O O . GLN E 1 143 ? -23.241 39.283 23.429 1.00 23.41 143 GLN E O 1
ATOM 8764 N N . PRO E 1 144 ? -22.160 41.265 23.192 1.00 21.71 144 PRO E N 1
ATOM 8765 C CA . PRO E 1 144 ? -21.765 40.924 21.823 1.00 20.78 144 PRO E CA 1
ATOM 8766 C C . PRO E 1 144 ? -21.020 39.579 21.742 1.00 20.05 144 PRO E C 1
ATOM 8767 O O . PRO E 1 144 ? -20.171 39.296 22.574 1.00 20.73 144 PRO E O 1
ATOM 8771 N N . ALA E 1 145 ? -21.370 38.752 20.762 1.00 19.53 145 ALA E N 1
ATOM 8772 C CA . ALA E 1 145 ? -20.768 37.424 20.579 1.00 20.15 145 ALA E CA 1
ATOM 8773 C C . ALA E 1 145 ? -20.625 37.188 19.080 1.00 19.92 145 ALA E C 1
ATOM 8774 O O . ALA E 1 145 ? -21.347 37.814 18.288 1.00 20.19 145 ALA E O 1
ATOM 8776 N N . ALA E 1 146 ? -19.689 36.320 18.679 1.00 19.59 146 ALA E N 1
ATOM 8777 C CA . ALA E 1 146 ? -19.526 35.983 17.255 1.00 18.04 146 ALA E CA 1
ATOM 8778 C C . ALA E 1 146 ? -20.140 34.623 16.892 1.00 17.98 146 ALA E C 1
ATOM 8779 O O . ALA E 1 146 ? -20.089 33.675 17.674 1.00 18.42 146 ALA E O 1
ATOM 8781 N N . MET E 1 147 ? -20.676 34.510 15.684 1.00 17.04 147 MET E N 1
ATOM 8782 C CA . MET E 1 147 ? -21.219 33.237 15.229 1.00 17.44 147 MET E CA 1
ATOM 8783 C C . MET E 1 147 ? -21.043 33.068 13.716 1.00 16.79 147 MET E C 1
ATOM 8784 O O . MET E 1 147 ? -20.873 34.059 13.004 1.00 16.59 147 MET E O 1
ATOM 8789 N N . LEU E 1 148 ? -21.076 31.823 13.252 1.00 15.78 148 LEU E N 1
ATOM 8790 C CA . LEU E 1 148 ? -20.897 31.470 11.840 1.00 16.33 148 LEU E CA 1
ATOM 8791 C C . LEU E 1 148 ? -22.104 30.668 11.376 1.00 16.28 148 LEU E C 1
ATOM 8792 O O . LEU E 1 148 ? -22.627 29.842 12.128 1.00 15.66 148 LEU E O 1
ATOM 8797 N N . PHE E 1 149 ? -22.528 30.909 10.133 1.00 16.54 149 PHE E N 1
ATOM 8798 C CA . PHE E 1 149 ? -23.586 30.156 9.497 1.00 16.07 149 PHE E CA 1
ATOM 8799 C C . PHE E 1 149 ? -23.019 29.332 8.326 1.00 16.72 149 PHE E C 1
ATOM 8800 O O . PHE E 1 149 ? -22.228 29.836 7.510 1.00 14.59 149 PHE E O 1
ATOM 8808 N N . GLN E 1 150 ? -23.459 28.073 8.254 1.00 15.78 150 GLN E N 1
ATOM 8809 C CA . GLN E 1 150 ? -23.276 27.236 7.091 1.00 16.13 150 GLN E CA 1
ATOM 8810 C C . GLN E 1 150 ? -24.604 27.308 6.318 1.00 15.73 150 GLN E C 1
ATOM 8811 O O . GLN E 1 150 ? -25.646 26.837 6.793 1.00 15.69 150 GLN E O 1
ATOM 8817 N N . SER E 1 151 ? -24.578 27.918 5.140 1.00 15.30 151 SER E N 1
ATOM 8818 C CA . SER E 1 151 ? -25.825 28.164 4.427 1.00 15.60 151 SER E CA 1
ATOM 8819 C C . SER E 1 151 ? -25.566 28.311 2.937 1.00 16.11 151 SER E C 1
ATOM 8820 O O . SER E 1 151 ? -24.572 27.787 2.429 1.00 15.47 151 SER E O 1
ATOM 8823 N N . ILE E 1 152 ? -26.481 28.969 2.233 1.00 16.77 152 ILE E N 1
ATOM 8824 C CA . ILE E 1 152 ? -26.343 29.198 0.786 1.00 18.36 152 ILE E CA 1
ATOM 8825 C C . ILE E 1 152 ? -26.583 30.690 0.619 1.00 20.00 152 ILE E C 1
ATOM 8826 O O . ILE E 1 152 ? -27.384 31.265 1.356 1.00 19.30 152 ILE E O 1
ATOM 8831 N N . GLU E 1 153 ? -25.869 31.324 -0.305 1.00 22.39 153 GLU E N 1
ATOM 8832 C CA . GLU E 1 153 ? -26.043 32.754 -0.568 1.00 23.66 153 GLU E CA 1
ATOM 8833 C C . GLU E 1 153 ? -27.521 33.041 -0.861 1.00 22.80 153 GLU E C 1
ATOM 8834 O O . GLU E 1 153 ? -28.176 32.301 -1.586 1.00 24.05 153 GLU E O 1
ATOM 8840 N N . GLY E 1 154 ? -28.045 34.104 -0.280 1.00 22.35 154 GLY E N 1
ATOM 8841 C CA . GLY E 1 154 ? -29.438 34.451 -0.488 1.00 21.03 154 GLY E CA 1
ATOM 8842 C C . GLY E 1 154 ? -29.693 35.867 -0.046 1.00 21.08 154 GLY E C 1
ATOM 8843 O O . GLY E 1 154 ? -28.768 36.667 0.062 1.00 20.42 154 GLY E O 1
ATOM 8844 N N . ALA E 1 155 ? -30.953 36.162 0.247 1.00 21.50 155 ALA E N 1
ATOM 8845 C CA . ALA E 1 155 ? -31.407 37.525 0.479 1.00 21.37 155 ALA E CA 1
ATOM 8846 C C . ALA E 1 155 ? -30.710 38.262 1.619 1.00 22.40 155 ALA E C 1
ATOM 8847 O O . ALA E 1 155 ? -30.756 39.489 1.663 1.00 22.99 155 ALA E O 1
ATOM 8849 N N . VAL E 1 156 ? -30.062 37.544 2.536 1.00 22.09 156 VAL E N 1
ATOM 8850 C CA . VAL E 1 156 ? -29.436 38.199 3.689 1.00 22.32 156 VAL E CA 1
ATOM 8851 C C . VAL E 1 156 ? -27.910 38.110 3.673 1.00 22.46 156 VAL E C 1
ATOM 8852 O O . VAL E 1 156 ? -27.255 38.638 4.561 1.00 21.44 156 VAL E O 1
ATOM 8856 N N . THR E 1 157 ? -27.363 37.460 2.647 1.00 21.38 157 THR E N 1
ATOM 8857 C CA . THR E 1 157 ? -25.924 37.291 2.514 1.00 21.04 157 THR E CA 1
ATOM 8858 C C . THR E 1 157 ? -25.303 38.592 2.024 1.00 21.89 157 THR E C 1
ATOM 8859 O O . THR E 1 157 ? -25.598 39.055 0.920 1.00 23.15 157 THR E O 1
ATOM 8863 N N . VAL E 1 158 ? -24.452 39.183 2.848 1.00 20.66 158 VAL E N 1
ATOM 8864 C CA . VAL E 1 158 ? -23.775 40.411 2.475 1.00 22.25 158 VAL E CA 1
ATOM 8865 C C . VAL E 1 158 ? -22.409 40.022 1.929 1.00 24.21 158 VAL E C 1
ATOM 8866 O O . VAL E 1 158 ? -21.622 39.377 2.621 1.00 23.07 158 VAL E O 1
ATOM 8870 N N . GLN E 1 159 ? -22.131 40.384 0.682 1.00 26.38 159 GLN E N 1
ATOM 8871 C CA . GLN E 1 159 ? -20.806 40.120 0.127 1.00 30.48 159 GLN E CA 1
ATOM 8872 C C . GLN E 1 159 ? -19.994 41.406 0.056 1.00 32.94 159 GLN E C 1
ATOM 8873 O O . GLN E 1 159 ? -20.449 42.390 -0.511 1.00 35.87 159 GLN E O 1
ATOM 8879 N N . LYS E 1 160 ? -18.819 41.408 0.684 1.00 32.45 160 LYS E N 1
ATOM 8880 C CA . LYS E 1 160 ? -17.897 42.541 0.603 1.00 33.62 160 LYS E CA 1
ATOM 8881 C C . LYS E 1 160 ? -16.435 42.083 0.558 1.00 33.26 160 LYS E C 1
ATOM 8882 O O . LYS E 1 160 ? -15.604 42.459 1.386 1.00 32.41 160 LYS E O 1
ATOM 8888 N N . TRP E 1 161 ? -16.159 41.273 -0.451 1.00 33.93 161 TRP E N 1
ATOM 8889 C CA . TRP E 1 161 ? -14.888 40.586 -0.632 1.00 37.67 161 TRP E CA 1
ATOM 8890 C C . TRP E 1 161 ? -13.679 41.520 -0.702 1.00 42.26 161 TRP E C 1
ATOM 8891 O O . TRP E 1 161 ? -12.656 41.268 -0.042 1.00 48.57 161 TRP E O 1
ATOM 8902 N N . GLY E 1 162 ? -13.802 42.594 -1.478 1.00 41.57 162 GLY E N 1
ATOM 8903 C CA . GLY E 1 162 ? -12.721 43.559 -1.627 1.00 41.36 162 GLY E CA 1
ATOM 8904 C C . GLY E 1 162 ? -12.380 44.219 -0.305 1.00 43.21 162 GLY E C 1
ATOM 8905 O O . GLY E 1 162 ? -11.250 44.662 -0.098 1.00 43.71 162 GLY E O 1
ATOM 8906 N N . GLU E 1 163 ? -13.356 44.260 0.598 1.00 44.22 163 GLU E N 1
ATOM 8907 C CA . GLU E 1 163 ? -13.204 44.924 1.887 1.00 46.37 163 GLU E CA 1
ATOM 8908 C C . GLU E 1 163 ? -12.585 44.026 2.970 1.00 46.64 163 GLU E C 1
ATOM 8909 O O . GLU E 1 163 ? -11.835 44.508 3.813 1.00 47.82 163 GLU E O 1
ATOM 8915 N N . ILE E 1 164 ? -12.887 42.727 2.939 1.00 44.73 164 ILE E N 1
ATOM 8916 C CA . ILE E 1 164 ? -12.471 41.819 4.025 1.00 45.20 164 ILE E CA 1
ATOM 8917 C C . ILE E 1 164 ? -11.116 41.112 3.831 1.00 45.31 164 ILE E C 1
ATOM 8918 O O . ILE E 1 164 ? -10.496 40.719 4.818 1.00 42.48 164 ILE E O 1
ATOM 8923 N N . CYS E 1 165 ? -10.662 40.979 2.580 1.00 48.05 165 CYS E N 1
ATOM 8924 C CA . CYS E 1 165 ? -9.506 40.126 2.227 1.00 53.05 165 CYS E CA 1
ATOM 8925 C C . CYS E 1 165 ? -8.106 40.751 2.426 1.00 55.24 165 CYS E C 1
ATOM 8926 O O . CYS E 1 165 ? -7.973 41.968 2.627 1.00 51.43 165 CYS E O 1
ATOM 8929 N N . GLN E 1 166 ? -7.080 39.891 2.365 1.00 60.55 166 GLN E N 1
ATOM 8930 C CA . GLN E 1 166 ? -5.660 40.293 2.389 1.00 66.29 166 GLN E CA 1
ATOM 8931 C C . GLN E 1 166 ? -5.188 40.839 1.034 1.00 71.14 166 GLN E C 1
ATOM 8932 O O . GLN E 1 166 ? -5.346 40.197 -0.012 1.00 74.59 166 GLN E O 1
ATOM 8934 N N . LYS F 2 16 ? -9.726 0.366 -20.339 1.00 47.17 16 LYS F N 1
ATOM 8935 C CA . LYS F 2 16 ? -10.359 0.026 -19.033 1.00 47.92 16 LYS F CA 1
ATOM 8936 C C . LYS F 2 16 ? -9.372 -0.088 -17.864 1.00 46.49 16 LYS F C 1
ATOM 8937 O O . LYS F 2 16 ? -8.260 -0.629 -17.988 1.00 47.00 16 LYS F O 1
ATOM 8943 N N . ALA F 2 17 ? -9.813 0.451 -16.734 1.00 40.98 17 ALA F N 1
ATOM 8944 C CA . ALA F 2 17 ? -9.125 0.363 -15.456 1.00 36.55 17 ALA F CA 1
ATOM 8945 C C . ALA F 2 17 ? -8.636 -1.047 -15.097 1.00 34.86 17 ALA F C 1
ATOM 8946 O O . ALA F 2 17 ? -9.362 -2.048 -15.224 1.00 34.37 17 ALA F O 1
ATOM 8948 N N . ARG F 2 18 ? -7.396 -1.100 -14.624 1.00 32.01 18 ARG F N 1
ATOM 8949 C CA . ARG F 2 18 ? -6.750 -2.335 -14.247 1.00 31.53 18 ARG F CA 1
ATOM 8950 C C . ARG F 2 18 ? -7.296 -2.847 -12.925 1.00 30.29 18 ARG F C 1
ATOM 8951 O O . ARG F 2 18 ? -7.805 -2.080 -12.107 1.00 29.53 18 ARG F O 1
ATOM 8959 N N . THR F 2 19 ? -7.183 -4.154 -12.727 1.00 28.79 19 THR F N 1
ATOM 8960 C CA . THR F 2 19 ? -7.615 -4.790 -11.497 1.00 28.24 19 THR F CA 1
ATOM 8961 C C . THR F 2 19 ? -6.564 -5.778 -10.987 1.00 27.62 19 THR F C 1
ATOM 8962 O O . THR F 2 19 ? -6.775 -6.450 -9.974 1.00 27.99 19 THR F O 1
ATOM 8966 N N . ASP F 2 20 ? -5.443 -5.877 -11.697 1.00 28.78 20 ASP F N 1
ATOM 8967 C CA . ASP F 2 20 ? -4.421 -6.881 -11.391 1.00 30.29 20 ASP F CA 1
ATOM 8968 C C . ASP F 2 20 ? -3.527 -6.444 -10.227 1.00 29.40 20 ASP F C 1
ATOM 8969 O O . ASP F 2 20 ? -2.696 -5.548 -10.362 1.00 29.37 20 ASP F O 1
ATOM 8974 N N . THR F 2 21 ? -3.714 -7.082 -9.082 1.00 29.10 21 THR F N 1
ATOM 8975 C CA . THR F 2 21 ? -2.846 -6.838 -7.938 1.00 29.04 21 THR F CA 1
ATOM 8976 C C . THR F 2 21 ? -2.372 -8.191 -7.428 1.00 30.56 21 THR F C 1
ATOM 8977 O O . THR F 2 21 ? -2.935 -9.250 -7.777 1.00 29.94 21 THR F O 1
ATOM 8981 N N . GLU F 2 22 ? -1.338 -8.186 -6.601 1.00 29.29 22 GLU F N 1
ATOM 8982 C CA . GLU F 2 22 ? -0.725 -9.456 -6.238 1.00 30.85 22 GLU F CA 1
ATOM 8983 C C . GLU F 2 22 ? 0.007 -9.349 -4.924 1.00 29.50 22 GLU F C 1
ATOM 8984 O O . GLU F 2 22 ? 0.702 -8.369 -4.686 1.00 28.49 22 GLU F O 1
ATOM 8990 N N . HIS F 2 23 ? -0.157 -10.355 -4.076 1.00 29.93 23 HIS F N 1
ATOM 8991 C CA . HIS F 2 23 ? 0.729 -10.521 -2.927 1.00 33.24 23 HIS F CA 1
ATOM 8992 C C . HIS F 2 23 ? 1.968 -11.245 -3.412 1.00 33.94 23 HIS F C 1
ATOM 8993 O O . HIS F 2 23 ? 1.861 -12.355 -3.923 1.00 35.47 23 HIS F O 1
ATOM 9000 N N . LEU F 2 24 ? 3.138 -10.627 -3.271 1.00 33.50 24 LEU F N 1
ATOM 9001 C CA . LEU F 2 24 ? 4.388 -11.278 -3.657 1.00 33.60 24 LEU F CA 1
ATOM 9002 C C . LEU F 2 24 ? 4.991 -11.943 -2.416 1.00 33.98 24 LEU F C 1
ATOM 9003 O O . LEU F 2 24 ? 4.257 -12.234 -1.460 1.00 33.38 24 LEU F O 1
ATOM 9008 N N . ALA F 2 25 ? 6.303 -12.185 -2.425 1.00 33.94 25 ALA F N 1
ATOM 9009 C CA . ALA F 2 25 ? 6.960 -13.013 -1.396 1.00 34.19 25 ALA F CA 1
ATOM 9010 C C . ALA F 2 25 ? 7.126 -12.299 -0.058 1.00 34.11 25 ALA F C 1
ATOM 9011 O O . ALA F 2 25 ? 7.364 -11.092 -0.036 1.00 35.46 25 ALA F O 1
ATOM 9013 N N . ILE F 2 26 ? 7.010 -13.039 1.048 1.00 34.04 26 ILE F N 1
ATOM 9014 C CA . ILE F 2 26 ? 7.502 -12.531 2.337 1.00 35.18 26 ILE F CA 1
ATOM 9015 C C . ILE F 2 26 ? 9.021 -12.554 2.255 1.00 36.68 26 ILE F C 1
ATOM 9016 O O . ILE F 2 26 ? 9.604 -13.508 1.735 1.00 35.09 26 ILE F O 1
ATOM 9021 N N . ASN F 2 27 ? 9.661 -11.487 2.717 1.00 35.44 27 ASN F N 1
ATOM 9022 C CA . ASN F 2 27 ? 11.106 -11.497 2.851 1.00 34.99 27 ASN F CA 1
ATOM 9023 C C . ASN F 2 27 ? 11.461 -12.156 4.176 1.00 37.59 27 ASN F C 1
ATOM 9024 O O . ASN F 2 27 ? 10.940 -11.773 5.218 1.00 34.81 27 ASN F O 1
ATOM 9029 N N . ASN F 2 28 ? 12.336 -13.158 4.111 1.00 40.23 28 ASN F N 1
ATOM 9030 C CA . ASN F 2 28 ? 12.805 -13.910 5.274 1.00 43.40 28 ASN F CA 1
ATOM 9031 C C . ASN F 2 28 ? 13.478 -13.058 6.316 1.00 41.45 28 ASN F C 1
ATOM 9032 O O . ASN F 2 28 ? 13.348 -13.320 7.510 1.00 41.73 28 ASN F O 1
ATOM 9037 N N . GLU F 2 29 ? 14.232 -12.066 5.857 1.00 39.48 29 GLU F N 1
ATOM 9038 C CA . GLU F 2 29 ? 14.987 -11.216 6.761 1.00 41.03 29 GLU F CA 1
ATOM 9039 C C . GLU F 2 29 ? 14.084 -10.179 7.446 1.00 36.91 29 GLU F C 1
ATOM 9040 O O . GLU F 2 29 ? 13.973 -10.173 8.675 1.00 37.45 29 GLU F O 1
ATOM 9046 N N . THR F 2 30 ? 13.408 -9.355 6.647 1.00 30.97 30 THR F N 1
ATOM 9047 C CA . THR F 2 30 ? 12.614 -8.237 7.162 1.00 27.04 30 THR F CA 1
ATOM 9048 C C . THR F 2 30 ? 11.258 -8.673 7.755 1.00 26.77 30 THR F C 1
ATOM 9049 O O . THR F 2 30 ? 10.693 -7.973 8.600 1.00 25.65 30 THR F O 1
ATOM 9053 N N . GLY F 2 31 ? 10.735 -9.820 7.313 1.00 24.39 31 GLY F N 1
ATOM 9054 C CA . GLY F 2 31 ? 9.424 -10.309 7.778 1.00 22.60 31 GLY F CA 1
ATOM 9055 C C . GLY F 2 31 ? 8.217 -9.675 7.084 1.00 21.47 31 GLY F C 1
ATOM 9056 O O . GLY F 2 31 ? 7.073 -10.026 7.372 1.00 20.20 31 GLY F O 1
ATOM 9057 N N . TYR F 2 32 ? 8.472 -8.738 6.170 1.00 20.17 32 TYR F N 1
ATOM 9058 C CA . TYR F 2 32 ? 7.408 -8.052 5.437 1.00 20.27 32 TYR F CA 1
ATOM 9059 C C . TYR F 2 32 ? 7.185 -8.688 4.089 1.00 19.67 32 TYR F C 1
ATOM 9060 O O . TYR F 2 32 ? 8.123 -9.154 3.445 1.00 19.37 32 TYR F O 1
ATOM 9069 N N . ARG F 2 33 ? 5.928 -8.685 3.671 1.00 21.53 33 ARG F N 1
ATOM 9070 C CA . ARG F 2 33 ? 5.550 -9.098 2.330 1.00 22.63 33 ARG F CA 1
ATOM 9071 C C . ARG F 2 33 ? 5.674 -7.926 1.386 1.00 23.04 33 ARG F C 1
ATOM 9072 O O . ARG F 2 33 ? 5.425 -6.771 1.761 1.00 22.89 33 ARG F O 1
ATOM 9080 N N . SER F 2 34 ? 6.024 -8.216 0.141 1.00 23.75 34 SER F N 1
ATOM 9081 C CA . SER F 2 34 ? 5.946 -7.201 -0.883 1.00 25.01 34 SER F CA 1
ATOM 9082 C C . SER F 2 34 ? 4.689 -7.397 -1.742 1.00 23.81 34 SER F C 1
ATOM 9083 O O . SER F 2 34 ? 4.081 -8.476 -1.727 1.00 25.19 34 SER F O 1
ATOM 9086 N N . PHE F 2 35 ? 4.278 -6.341 -2.443 1.00 23.22 35 PHE F N 1
ATOM 9087 C CA . PHE F 2 35 ? 2.985 -6.325 -3.152 1.00 22.71 35 PHE F CA 1
ATOM 9088 C C . PHE F 2 35 ? 3.136 -5.691 -4.517 1.00 23.34 35 PHE F C 1
ATOM 9089 O O . PHE F 2 35 ? 4.053 -4.910 -4.749 1.00 22.25 35 PHE F O 1
ATOM 9097 N N . ARG F 2 36 ? 2.214 -6.023 -5.413 1.00 24.48 36 ARG F N 1
ATOM 9098 C CA . ARG F 2 36 ? 2.207 -5.472 -6.751 1.00 24.82 36 ARG F CA 1
ATOM 9099 C C . ARG F 2 36 ? 0.808 -4.924 -7.072 1.00 23.98 36 ARG F C 1
ATOM 9100 O O . ARG F 2 36 ? -0.200 -5.540 -6.721 1.00 23.36 36 ARG F O 1
ATOM 9108 N N . ALA F 2 37 ? 0.764 -3.748 -7.695 1.00 23.02 37 ALA F N 1
ATOM 9109 C CA . ALA F 2 37 ? -0.453 -3.238 -8.325 1.00 22.42 37 ALA F CA 1
ATOM 9110 C C . ALA F 2 37 ? -0.117 -2.743 -9.732 1.00 22.53 37 ALA F C 1
ATOM 9111 O O . ALA F 2 37 ? 0.615 -1.767 -9.894 1.00 22.07 37 ALA F O 1
ATOM 9113 N N . GLY F 2 38 ? -0.675 -3.398 -10.748 1.00 22.51 38 GLY F N 1
ATOM 9114 C CA . GLY F 2 38 ? -0.333 -3.083 -12.136 1.00 23.09 38 GLY F CA 1
ATOM 9115 C C . GLY F 2 38 ? 1.154 -3.303 -12.361 1.00 22.76 38 GLY F C 1
ATOM 9116 O O . GLY F 2 38 ? 1.668 -4.388 -12.111 1.00 23.27 38 GLY F O 1
ATOM 9117 N N . GLY F 2 39 ? 1.843 -2.262 -12.798 1.00 23.44 39 GLY F N 1
ATOM 9118 C CA . GLY F 2 39 ? 3.289 -2.339 -13.004 1.00 23.62 39 GLY F CA 1
ATOM 9119 C C . GLY F 2 39 ? 4.094 -1.801 -11.831 1.00 24.26 39 GLY F C 1
ATOM 9120 O O . GLY F 2 39 ? 5.318 -1.725 -11.913 1.00 23.80 39 GLY F O 1
ATOM 9121 N N . PHE F 2 40 ? 3.406 -1.399 -10.754 1.00 22.93 40 PHE F N 1
ATOM 9122 C CA . PHE F 2 40 ? 4.059 -0.911 -9.533 1.00 22.52 40 PHE F CA 1
ATOM 9123 C C . PHE F 2 40 ? 4.354 -2.028 -8.549 1.00 22.51 40 PHE F C 1
ATOM 9124 O O . PHE F 2 40 ? 3.538 -2.938 -8.367 1.00 24.63 40 PHE F O 1
ATOM 9132 N N . THR F 2 41 ? 5.516 -1.974 -7.904 1.00 21.13 41 THR F N 1
ATOM 9133 C CA A THR F 2 41 ? 5.813 -2.921 -6.841 0.50 21.68 41 THR F CA 1
ATOM 9134 C CA B THR F 2 41 ? 5.794 -2.919 -6.824 0.50 20.56 41 THR F CA 1
ATOM 9135 C C . THR F 2 41 ? 6.086 -2.149 -5.540 1.00 20.86 41 THR F C 1
ATOM 9136 O O . THR F 2 41 ? 6.591 -1.023 -5.579 1.00 20.95 41 THR F O 1
ATOM 9143 N N . PHE F 2 42 ? 5.734 -2.757 -4.411 1.00 20.59 42 PHE F N 1
ATOM 9144 C CA . PHE F 2 42 ? 5.841 -2.148 -3.104 1.00 20.38 42 PHE F CA 1
ATOM 9145 C C . PHE F 2 42 ? 6.581 -3.084 -2.197 1.00 19.74 42 PHE F C 1
ATOM 9146 O O . PHE F 2 42 ? 6.140 -4.202 -1.950 1.00 20.24 42 PHE F O 1
ATOM 9154 N N . THR F 2 43 ? 7.711 -2.605 -1.688 1.00 20.06 43 THR F N 1
ATOM 9155 C CA . THR F 2 43 ? 8.520 -3.344 -0.736 1.00 20.49 43 THR F CA 1
ATOM 9156 C C . THR F 2 43 ? 8.964 -2.402 0.373 1.00 19.61 43 THR F C 1
ATOM 9157 O O . THR F 2 43 ? 9.341 -1.275 0.087 1.00 19.78 43 THR F O 1
ATOM 9161 N N . ARG F 2 44 ? 8.908 -2.844 1.632 1.00 19.72 44 ARG F N 1
ATOM 9162 C CA . ARG F 2 44 ? 9.498 -2.047 2.729 1.00 18.96 44 ARG F CA 1
ATOM 9163 C C . ARG F 2 44 ? 10.628 -2.813 3.389 1.00 19.25 44 ARG F C 1
ATOM 9164 O O . ARG F 2 44 ? 10.657 -4.052 3.382 1.00 19.35 44 ARG F O 1
ATOM 9172 N N . ASP F 2 45 ? 11.579 -2.076 3.948 1.00 18.72 45 ASP F N 1
ATOM 9173 C CA . ASP F 2 45 ? 12.606 -2.708 4.767 1.00 18.03 45 ASP F CA 1
ATOM 9174 C C . ASP F 2 45 ? 12.629 -2.055 6.168 1.00 17.82 45 ASP F C 1
ATOM 9175 O O . ASP F 2 45 ? 11.621 -1.499 6.603 1.00 16.53 45 ASP F O 1
ATOM 9180 N N . GLU F 2 46 ? 13.761 -2.116 6.869 1.00 17.36 46 GLU F N 1
ATOM 9181 C CA . GLU F 2 46 ? 13.835 -1.540 8.220 1.00 17.29 46 GLU F CA 1
ATOM 9182 C C . GLU F 2 46 ? 13.513 -0.021 8.271 1.00 16.43 46 GLU F C 1
ATOM 9183 O O . GLU F 2 46 ? 13.048 0.490 9.294 1.00 15.85 46 GLU F O 1
ATOM 9189 N N . TYR F 2 47 ? 13.759 0.693 7.174 1.00 15.21 47 TYR F N 1
ATOM 9190 C CA . TYR F 2 47 ? 13.643 2.156 7.177 1.00 15.10 47 TYR F CA 1
ATOM 9191 C C . TYR F 2 47 ? 12.736 2.751 6.102 1.00 14.70 47 TYR F C 1
ATOM 9192 O O . TYR F 2 47 ? 12.222 3.852 6.272 1.00 15.56 47 TYR F O 1
ATOM 9201 N N . PHE F 2 48 ? 12.576 2.045 4.985 1.00 15.15 48 PHE F N 1
ATOM 9202 C CA . PHE F 2 48 ? 12.044 2.627 3.752 1.00 15.16 48 PHE F CA 1
ATOM 9203 C C . PHE F 2 48 ? 10.902 1.810 3.129 1.00 15.78 48 PHE F C 1
ATOM 9204 O O . PHE F 2 48 ? 10.854 0.582 3.267 1.00 15.59 48 PHE F O 1
ATOM 9212 N N . ALA F 2 49 ? 9.996 2.529 2.467 1.00 15.77 49 ALA F N 1
ATOM 9213 C CA . ALA F 2 49 ? 9.145 1.988 1.406 1.00 16.33 49 ALA F CA 1
ATOM 9214 C C . ALA F 2 49 ? 9.939 2.148 0.121 1.00 16.80 49 ALA F C 1
ATOM 9215 O O . ALA F 2 49 ? 10.413 3.240 -0.177 1.00 15.88 49 ALA F O 1
ATOM 9217 N N . ARG F 2 50 ? 10.100 1.042 -0.608 1.00 18.31 50 ARG F N 1
ATOM 9218 C CA . ARG F 2 50 ? 10.754 1.003 -1.928 1.00 20.13 50 ARG F CA 1
ATOM 9219 C C . ARG F 2 50 ? 9.731 0.687 -3.029 1.00 19.49 50 ARG F C 1
ATOM 9220 O O . ARG F 2 50 ? 9.096 -0.371 -3.037 1.00 19.29 50 ARG F O 1
ATOM 9228 N N . LEU F 2 51 ? 9.592 1.613 -3.963 1.00 19.29 51 LEU F N 1
ATOM 9229 C CA . LEU F 2 51 ? 8.592 1.522 -5.005 1.00 20.08 51 LEU F CA 1
ATOM 9230 C C . LEU F 2 51 ? 9.310 1.397 -6.335 1.00 19.92 51 LEU F C 1
ATOM 9231 O O . LEU F 2 51 ? 10.342 2.040 -6.560 1.00 18.40 51 LEU F O 1
ATOM 9235 N N . THR F 2 52 ? 8.772 0.561 -7.207 1.00 20.07 52 THR F N 1
ATOM 9236 C CA . THR F 2 52 ? 9.251 0.504 -8.581 1.00 20.66 52 THR F CA 1
ATOM 9237 C C . THR F 2 52 ? 8.071 0.559 -9.528 1.00 21.01 52 THR F C 1
ATOM 9238 O O . THR F 2 52 ? 6.939 0.250 -9.140 1.00 21.28 52 THR F O 1
ATOM 9242 N N . TRP F 2 53 ? 8.344 0.979 -10.760 1.00 21.04 53 TRP F N 1
ATOM 9243 C CA . TRP F 2 53 ? 7.382 0.934 -11.866 1.00 21.12 53 TRP F CA 1
ATOM 9244 C C . TRP F 2 53 ? 8.253 0.735 -13.110 1.00 23.28 53 TRP F C 1
ATOM 9245 O O . TRP F 2 53 ? 9.477 0.861 -13.019 1.00 22.94 53 TRP F O 1
ATOM 9256 N N . PRO F 2 54 ? 7.641 0.418 -14.264 1.00 24.71 54 PRO F N 1
ATOM 9257 C CA . PRO F 2 54 ? 8.462 0.255 -15.472 1.00 25.21 54 PRO F CA 1
ATOM 9258 C C . PRO F 2 54 ? 9.259 1.520 -15.768 1.00 25.01 54 PRO F C 1
ATOM 9259 O O . PRO F 2 54 ? 8.664 2.571 -16.043 1.00 26.56 54 PRO F O 1
ATOM 9263 N N . GLY F 2 55 ? 10.584 1.421 -15.669 1.00 24.82 55 GLY F N 1
ATOM 9264 C CA . GLY F 2 55 ? 11.477 2.516 -16.015 1.00 24.67 55 GLY F CA 1
ATOM 9265 C C . GLY F 2 55 ? 11.967 3.386 -14.865 1.00 26.09 55 GLY F C 1
ATOM 9266 O O . GLY F 2 55 ? 12.747 4.317 -15.078 1.00 26.64 55 GLY F O 1
ATOM 9267 N N . GLY F 2 56 ? 11.512 3.113 -13.643 1.00 25.06 56 GLY F N 1
ATOM 9268 C CA . GLY F 2 56 ? 11.923 3.955 -12.519 1.00 22.28 56 GLY F CA 1
ATOM 9269 C C . GLY F 2 56 ? 11.730 3.318 -11.164 1.00 20.74 56 GLY F C 1
ATOM 9270 O O . GLY F 2 56 ? 11.103 2.258 -11.032 1.00 19.66 56 GLY F O 1
ATOM 9271 N N . SER F 2 57 ? 12.273 3.967 -10.147 1.00 19.26 57 SER F N 1
ATOM 9272 C CA . SER F 2 57 ? 11.956 3.580 -8.776 1.00 19.31 57 SER F CA 1
ATOM 9273 C C . SER F 2 57 ? 12.119 4.785 -7.864 1.00 18.18 57 SER F C 1
ATOM 9274 O O . SER F 2 57 ? 12.621 5.836 -8.298 1.00 17.28 57 SER F O 1
ATOM 9277 N N . HIS F 2 58 ? 11.674 4.639 -6.616 1.00 17.38 58 HIS F N 1
ATOM 9278 C CA . HIS F 2 58 ? 11.634 5.747 -5.660 1.00 18.15 58 HIS F CA 1
ATOM 9279 C C . HIS F 2 58 ? 11.682 5.156 -4.259 1.00 18.03 58 HIS F C 1
ATOM 9280 O O . HIS F 2 58 ? 11.240 4.037 -4.027 1.00 18.09 58 HIS F O 1
ATOM 9287 N N . ILE F 2 59 ? 12.236 5.915 -3.332 1.00 20.11 59 ILE F N 1
ATOM 9288 C CA . ILE F 2 59 ? 12.263 5.519 -1.943 1.00 19.38 59 ILE F CA 1
ATOM 9289 C C . ILE F 2 59 ? 11.598 6.592 -1.101 1.00 18.61 59 ILE F C 1
ATOM 9290 O O . ILE F 2 59 ? 11.852 7.771 -1.308 1.00 20.16 59 ILE F O 1
ATOM 9295 N N . ILE F 2 60 ? 10.761 6.180 -0.149 1.00 17.98 60 ILE F N 1
ATOM 9296 C CA . ILE F 2 60 ? 10.151 7.104 0.821 1.00 17.34 60 ILE F CA 1
ATOM 9297 C C . ILE F 2 60 ? 10.414 6.574 2.242 1.00 17.06 60 ILE F C 1
ATOM 9298 O O . ILE F 2 60 ? 10.248 5.383 2.469 1.00 18.08 60 ILE F O 1
ATOM 9303 N N . PRO F 2 61 ? 10.828 7.443 3.202 1.00 17.00 61 PRO F N 1
ATOM 9304 C CA . PRO F 2 61 ? 10.987 6.907 4.574 1.00 16.69 61 PRO F CA 1
ATOM 9305 C C . PRO F 2 61 ? 9.688 6.257 5.064 1.00 17.05 61 PRO F C 1
ATOM 9306 O O . PRO F 2 61 ? 8.597 6.814 4.842 1.00 18.20 61 PRO F O 1
ATOM 9310 N N . ILE F 2 62 ? 9.794 5.095 5.700 1.00 16.73 62 ILE F N 1
ATOM 9311 C CA . ILE F 2 62 ? 8.610 4.257 5.968 1.00 16.59 62 ILE F CA 1
ATOM 9312 C C . ILE F 2 62 ? 7.579 4.944 6.860 1.00 17.55 62 ILE F C 1
ATOM 9313 O O . ILE F 2 62 ? 6.372 4.721 6.691 1.00 18.10 62 ILE F O 1
ATOM 9318 N N . ASP F 2 63 ? 8.036 5.797 7.779 1.00 18.28 63 ASP F N 1
ATOM 9319 C CA . ASP F 2 63 ? 7.096 6.513 8.642 1.00 18.74 63 ASP F CA 1
ATOM 9320 C C . ASP F 2 63 ? 6.233 7.473 7.836 1.00 18.06 63 ASP F C 1
ATOM 9321 O O . ASP F 2 63 ? 4.996 7.431 7.924 1.00 17.28 63 ASP F O 1
ATOM 9326 N N . ALA F 2 64 ? 6.878 8.278 6.993 1.00 16.44 64 ALA F N 1
ATOM 9327 C CA . ALA F 2 64 ? 6.129 9.167 6.094 1.00 15.99 64 ALA F CA 1
ATOM 9328 C C . ALA F 2 64 ? 5.211 8.360 5.186 1.00 15.38 64 ALA F C 1
ATOM 9329 O O . ALA F 2 64 ? 4.063 8.742 4.970 1.00 14.52 64 ALA F O 1
ATOM 9331 N N . PHE F 2 65 ? 5.710 7.234 4.677 1.00 15.22 65 PHE F N 1
ATOM 9332 C CA . PHE F 2 65 ? 4.927 6.448 3.747 1.00 14.73 65 PHE F CA 1
ATOM 9333 C C . PHE F 2 65 ? 3.660 5.911 4.412 1.00 15.00 65 PHE F C 1
ATOM 9334 O O . PHE F 2 65 ? 2.569 5.973 3.838 1.00 13.51 65 PHE F O 1
ATOM 9342 N N . LEU F 2 66 ? 3.804 5.383 5.625 1.00 15.15 66 LEU F N 1
ATOM 9343 C CA . LEU F 2 66 ? 2.649 4.769 6.285 1.00 15.26 66 LEU F CA 1
ATOM 9344 C C . LEU F 2 66 ? 1.621 5.798 6.729 1.00 15.57 66 LEU F C 1
ATOM 9345 O O . LEU F 2 66 ? 0.410 5.556 6.622 1.00 15.55 66 LEU F O 1
ATOM 9350 N N . ARG F 2 67 ? 2.090 6.944 7.217 1.00 15.36 67 ARG F N 1
ATOM 9351 C CA . ARG F 2 67 ? 1.179 8.056 7.516 1.00 15.54 67 ARG F CA 1
ATOM 9352 C C . ARG F 2 67 ? 0.401 8.481 6.281 1.00 15.67 67 ARG F C 1
ATOM 9353 O O . ARG F 2 67 ? -0.812 8.694 6.373 1.00 15.66 67 ARG F O 1
ATOM 9361 N N . ALA F 2 68 ? 1.078 8.603 5.125 1.00 14.84 68 ALA F N 1
ATOM 9362 C CA . ALA F 2 68 ? 0.380 8.981 3.872 1.00 15.13 68 ALA F CA 1
ATOM 9363 C C . ALA F 2 68 ? -0.624 7.897 3.440 1.00 15.54 68 ALA F C 1
ATOM 9364 O O . ALA F 2 68 ? -1.766 8.196 3.110 1.00 16.04 68 ALA F O 1
ATOM 9366 N N . MET F 2 69 ? -0.187 6.641 3.482 1.00 15.21 69 MET F N 1
ATOM 9367 C CA . MET F 2 69 ? -1.032 5.523 3.093 1.00 15.77 69 MET F CA 1
ATOM 9368 C C . MET F 2 69 ? -2.283 5.440 3.982 1.00 15.88 69 MET F C 1
ATOM 9369 O O . MET F 2 69 ? -3.399 5.223 3.475 1.00 15.41 69 MET F O 1
ATOM 9374 N N . MET F 2 70 ? -2.090 5.586 5.301 1.00 14.65 70 MET F N 1
ATOM 9375 C CA . MET F 2 70 ? -3.195 5.595 6.229 1.00 15.29 70 MET F CA 1
ATOM 9376 C C . MET F 2 70 ? -4.261 6.599 5.748 1.00 15.87 70 MET F C 1
ATOM 9377 O O . MET F 2 70 ? -5.451 6.271 5.686 1.00 15.76 70 MET F O 1
ATOM 9382 N N . ARG F 2 71 ? -3.829 7.809 5.377 1.00 16.77 71 ARG F N 1
ATOM 9383 C CA . ARG F 2 71 ? -4.762 8.844 4.884 1.00 16.82 71 ARG F CA 1
ATOM 9384 C C . ARG F 2 71 ? -5.466 8.452 3.572 1.00 16.90 71 ARG F C 1
ATOM 9385 O O . ARG F 2 71 ? -6.695 8.563 3.462 1.00 16.04 71 ARG F O 1
ATOM 9393 N N . ASP F 2 72 ? -4.702 7.978 2.585 1.00 16.24 72 ASP F N 1
ATOM 9394 C CA . ASP F 2 72 ? -5.304 7.643 1.290 1.00 17.53 72 ASP F CA 1
ATOM 9395 C C . ASP F 2 72 ? -6.311 6.490 1.452 1.00 18.33 72 ASP F C 1
ATOM 9396 O O . ASP F 2 72 ? -7.394 6.494 0.834 1.00 18.30 72 ASP F O 1
ATOM 9401 N N . VAL F 2 73 ? -5.968 5.540 2.325 1.00 19.57 73 VAL F N 1
ATOM 9402 C CA . VAL F 2 73 ? -6.894 4.452 2.700 1.00 19.76 73 VAL F CA 1
ATOM 9403 C C . VAL F 2 73 ? -8.134 4.976 3.455 1.00 20.76 73 VAL F C 1
ATOM 9404 O O . VAL F 2 73 ? -9.261 4.669 3.059 1.00 20.99 73 VAL F O 1
ATOM 9408 N N . ALA F 2 74 ? -7.945 5.777 4.509 1.00 21.23 74 ALA F N 1
ATOM 9409 C CA . ALA F 2 74 ? -9.089 6.182 5.343 1.00 22.09 74 ALA F CA 1
ATOM 9410 C C . ALA F 2 74 ? -10.065 7.033 4.546 1.00 22.56 74 ALA F C 1
ATOM 9411 O O . ALA F 2 74 ? -11.284 6.973 4.759 1.00 22.14 74 ALA F O 1
ATOM 9413 N N . TRP F 2 75 ? -9.521 7.802 3.607 1.00 22.00 75 TRP F N 1
ATOM 9414 C CA . TRP F 2 75 ? -10.306 8.755 2.834 1.00 21.75 75 TRP F CA 1
ATOM 9415 C C . TRP F 2 75 ? -10.916 8.161 1.564 1.00 22.00 75 TRP F C 1
ATOM 9416 O O . TRP F 2 75 ? -11.576 8.876 0.807 1.00 20.65 75 TRP F O 1
ATOM 9427 N N . GLY F 2 76 ? -10.672 6.879 1.306 1.00 21.24 76 GLY F N 1
ATOM 9428 C CA . GLY F 2 76 ? -11.156 6.262 0.066 1.00 22.64 76 GLY F CA 1
ATOM 9429 C C . GLY F 2 76 ? -10.677 7.049 -1.147 1.00 22.46 76 GLY F C 1
ATOM 9430 O O . GLY F 2 76 ? -11.429 7.237 -2.106 1.00 22.86 76 GLY F O 1
ATOM 9431 N N . PHE F 2 77 ? -9.436 7.541 -1.058 1.00 21.97 77 PHE F N 1
ATOM 9432 C CA . PHE F 2 77 ? -8.737 8.351 -2.092 1.00 21.63 77 PHE F CA 1
ATOM 9433 C C . PHE F 2 77 ? -9.042 9.853 -2.125 1.00 23.60 77 PHE F C 1
ATOM 9434 O O . PHE F 2 77 ? -8.459 10.591 -2.948 1.00 23.05 77 PHE F O 1
ATOM 9442 N N . PHE F 2 78 ? -9.932 10.297 -1.225 1.00 23.36 78 PHE F N 1
ATOM 9443 C CA . PHE F 2 78 ? -10.208 11.714 -0.976 1.00 24.57 78 PHE F CA 1
ATOM 9444 C C . PHE F 2 78 ? -10.711 12.414 -2.262 1.00 24.68 78 PHE F C 1
ATOM 9445 O O . PHE F 2 78 ? -11.380 11.791 -3.086 1.00 26.33 78 PHE F O 1
ATOM 9453 N N . TYR F 2 79 ? -10.407 13.694 -2.425 1.00 23.17 79 TYR F N 1
ATOM 9454 C CA . TYR F 2 79 ? -10.805 14.442 -3.603 1.00 22.95 79 TYR F CA 1
ATOM 9455 C C . TYR F 2 79 ? -9.563 14.832 -4.377 1.00 22.97 79 TYR F C 1
ATOM 9456 O O . TYR F 2 79 ? -8.625 15.387 -3.801 1.00 22.87 79 TYR F O 1
ATOM 9465 N N . GLY F 2 80 ? -9.557 14.589 -5.684 1.00 21.43 80 GLY F N 1
ATOM 9466 C CA . GLY F 2 80 ? -8.474 15.113 -6.515 1.00 19.99 80 GLY F CA 1
ATOM 9467 C C . GLY F 2 80 ? -7.203 14.330 -6.257 1.00 19.29 80 GLY F C 1
ATOM 9468 O O . GLY F 2 80 ? -7.238 13.104 -6.146 1.00 18.64 80 GLY F O 1
ATOM 9469 N N . VAL F 2 81 ? -6.098 15.046 -6.117 1.00 19.12 81 VAL F N 1
ATOM 9470 C CA . VAL F 2 81 ? -4.781 14.410 -6.012 1.00 19.24 81 VAL F CA 1
ATOM 9471 C C . VAL F 2 81 ? -4.300 14.287 -4.563 1.00 18.99 81 VAL F C 1
ATOM 9472 O O . VAL F 2 81 ? -4.263 15.275 -3.829 1.00 17.87 81 VAL F O 1
ATOM 9476 N N . VAL F 2 82 ? -3.920 13.064 -4.177 1.00 18.56 82 VAL F N 1
ATOM 9477 C CA . VAL F 2 82 ? -3.225 12.826 -2.913 1.00 17.72 82 VAL F CA 1
ATOM 9478 C C . VAL F 2 82 ? -1.732 12.519 -3.195 1.00 17.32 82 VAL F C 1
ATOM 9479 O O . VAL F 2 82 ? -1.357 11.386 -3.512 1.00 16.46 82 VAL F O 1
ATOM 9483 N N . ASN F 2 83 ? -0.895 13.556 -3.121 1.00 16.90 83 ASN F N 1
ATOM 9484 C CA . ASN F 2 83 ? 0.543 13.410 -3.314 1.00 17.31 83 ASN F CA 1
ATOM 9485 C C . ASN F 2 83 ? 1.174 12.943 -2.025 1.00 18.44 83 ASN F C 1
ATOM 9486 O O . ASN F 2 83 ? 1.153 13.678 -1.024 1.00 18.09 83 ASN F O 1
ATOM 9491 N N . PHE F 2 84 ? 1.723 11.727 -2.031 1.00 17.92 84 PHE F N 1
ATOM 9492 C CA . PHE F 2 84 ? 2.439 11.201 -0.860 1.00 16.83 84 PHE F CA 1
ATOM 9493 C C . PHE F 2 84 ? 3.679 12.066 -0.707 1.00 17.37 84 PHE F C 1
ATOM 9494 O O . PHE F 2 84 ? 4.134 12.332 0.406 1.00 15.76 84 PHE F O 1
ATOM 9502 N N . ASP F 2 85 ? 4.250 12.460 -1.841 1.00 17.14 85 ASP F N 1
ATOM 9503 C CA . ASP F 2 85 ? 5.391 13.382 -1.848 1.00 18.56 85 ASP F CA 1
ATOM 9504 C C . ASP F 2 85 ? 5.527 13.976 -3.232 1.00 18.66 85 ASP F C 1
ATOM 9505 O O . ASP F 2 85 ? 4.567 13.975 -3.997 1.00 18.51 85 ASP F O 1
ATOM 9510 N N . HIS F 2 86 ? 6.720 14.468 -3.556 1.00 19.28 86 HIS F N 1
ATOM 9511 C CA . HIS F 2 86 ? 6.945 15.154 -4.815 1.00 19.16 86 HIS F CA 1
ATOM 9512 C C . HIS F 2 86 ? 6.953 14.221 -6.043 1.00 18.53 86 HIS F C 1
ATOM 9513 O O . HIS F 2 86 ? 7.063 14.698 -7.180 1.00 19.58 86 HIS F O 1
ATOM 9520 N N . VAL F 2 87 ? 6.838 12.909 -5.824 1.00 17.21 87 VAL F N 1
ATOM 9521 C CA . VAL F 2 87 ? 6.885 11.934 -6.907 1.00 17.04 87 VAL F CA 1
ATOM 9522 C C . VAL F 2 87 ? 5.632 11.074 -6.984 1.00 17.63 87 VAL F C 1
ATOM 9523 O O . VAL F 2 87 ? 5.030 10.932 -8.064 1.00 18.18 87 VAL F O 1
ATOM 9527 N N . PHE F 2 88 ? 5.275 10.457 -5.856 1.00 17.81 88 PHE F N 1
ATOM 9528 C CA . PHE F 2 88 ? 4.284 9.378 -5.849 1.00 18.13 88 PHE F CA 1
ATOM 9529 C C . PHE F 2 88 ? 2.932 9.834 -5.277 1.00 17.50 88 PHE F C 1
ATOM 9530 O O . PHE F 2 88 ? 2.896 10.631 -4.351 1.00 18.68 88 PHE F O 1
ATOM 9538 N N . GLY F 2 89 ? 1.836 9.309 -5.815 1.00 16.85 89 GLY F N 1
ATOM 9539 C CA . GLY F 2 89 ? 0.514 9.628 -5.278 1.00 16.16 89 GLY F CA 1
ATOM 9540 C C . GLY F 2 89 ? -0.629 8.990 -6.043 1.00 17.05 89 GLY F C 1
ATOM 9541 O O . GLY F 2 89 ? -0.408 8.122 -6.885 1.00 17.70 89 GLY F O 1
ATOM 9542 N N . THR F 2 90 ? -1.854 9.422 -5.747 1.00 16.53 90 THR F N 1
ATOM 9543 C CA . THR F 2 90 ? -3.043 8.938 -6.458 1.00 16.84 90 THR F CA 1
ATOM 9544 C C . THR F 2 90 ? -3.926 10.102 -6.898 1.00 16.80 90 THR F C 1
ATOM 9545 O O . THR F 2 90 ? -3.792 11.231 -6.397 1.00 16.19 90 THR F O 1
ATOM 9549 N N . ILE F 2 91 ? -4.823 9.829 -7.840 1.00 16.64 91 ILE F N 1
ATOM 9550 C CA . ILE F 2 91 ? -5.765 10.826 -8.302 1.00 18.05 91 ILE F CA 1
ATOM 9551 C C . ILE F 2 91 ? -7.101 10.123 -8.274 1.00 18.55 91 ILE F C 1
ATOM 9552 O O . ILE F 2 91 ? -7.251 9.053 -8.868 1.00 19.80 91 ILE F O 1
ATOM 9557 N N . ASN F 2 92 ? -8.064 10.685 -7.569 1.00 18.07 92 ASN F N 1
ATOM 9558 C CA . ASN F 2 92 ? -9.326 9.992 -7.432 1.00 18.79 92 ASN F CA 1
ATOM 9559 C C . ASN F 2 92 ? -10.198 10.378 -8.624 1.00 20.16 92 ASN F C 1
ATOM 9560 O O . ASN F 2 92 ? -10.389 11.572 -8.903 1.00 19.65 92 ASN F O 1
ATOM 9565 N N . HIS F 2 93 ? -10.713 9.364 -9.323 1.00 21.16 93 HIS F N 1
ATOM 9566 C CA . HIS F 2 93 ? -11.688 9.580 -10.383 1.00 22.32 93 HIS F CA 1
ATOM 9567 C C . HIS F 2 93 ? -13.085 9.141 -9.943 1.00 22.38 93 HIS F C 1
ATOM 9568 O O . HIS F 2 93 ? -14.011 9.203 -10.735 1.00 22.94 93 HIS F O 1
ATOM 9575 N N . TYR F 2 94 ? -13.218 8.720 -8.679 1.00 22.42 94 TYR F N 1
ATOM 9576 C CA . TYR F 2 94 ? -14.511 8.362 -8.043 1.00 22.47 94 TYR F CA 1
ATOM 9577 C C . TYR F 2 94 ? -15.130 7.065 -8.584 1.00 22.96 94 TYR F C 1
ATOM 9578 O O . TYR F 2 94 ? -16.131 7.079 -9.328 1.00 23.87 94 TYR F O 1
ATOM 9587 N N . GLY F 2 95 ? -14.521 5.945 -8.192 1.00 21.18 95 GLY F N 1
ATOM 9588 C CA . GLY F 2 95 ? -14.875 4.639 -8.730 1.00 21.64 95 GLY F CA 1
ATOM 9589 C C . GLY F 2 95 ? -13.708 4.050 -9.499 1.00 20.64 95 GLY F C 1
ATOM 9590 O O . GLY F 2 95 ? -13.581 2.827 -9.624 1.00 23.05 95 GLY F O 1
ATOM 9591 N N . GLU F 2 96 ? -12.848 4.916 -10.009 1.00 20.78 96 GLU F N 1
ATOM 9592 C CA . GLU F 2 96 ? -11.547 4.501 -10.522 1.00 21.12 96 GLU F CA 1
ATOM 9593 C C . GLU F 2 96 ? -10.493 5.452 -9.953 1.00 21.02 96 GLU F C 1
ATOM 9594 O O . GLU F 2 96 ? -10.834 6.504 -9.436 1.00 20.72 96 GLU F O 1
ATOM 9600 N N . VAL F 2 97 ? -9.210 5.100 -10.075 1.00 21.13 97 VAL F N 1
ATOM 9601 C CA . VAL F 2 97 ? -8.159 5.905 -9.454 1.00 20.81 97 VAL F CA 1
ATOM 9602 C C . VAL F 2 97 ? -6.841 5.727 -10.215 1.00 20.99 97 VAL F C 1
ATOM 9603 O O . VAL F 2 97 ? -6.473 4.613 -10.582 1.00 21.53 97 VAL F O 1
ATOM 9607 N N . THR F 2 98 ? -6.151 6.829 -10.457 1.00 20.11 98 THR F N 1
ATOM 9608 C CA . THR F 2 98 ? -4.848 6.783 -11.079 1.00 22.73 98 THR F CA 1
ATOM 9609 C C . THR F 2 98 ? -3.753 6.802 -10.008 1.00 22.92 98 THR F C 1
ATOM 9610 O O . THR F 2 98 ? -3.805 7.615 -9.087 1.00 22.28 98 THR F O 1
ATOM 9614 N N . MET F 2 99 ? -2.799 5.880 -10.134 1.00 21.70 99 MET F N 1
ATOM 9615 C CA . MET F 2 99 ? -1.601 5.868 -9.315 1.00 21.90 99 MET F CA 1
ATOM 9616 C C . MET F 2 99 ? -0.432 6.265 -10.203 1.00 21.26 99 MET F C 1
ATOM 9617 O O . MET F 2 99 ? -0.300 5.776 -11.326 1.00 21.31 99 MET F O 1
ATOM 9622 N N . PHE F 2 100 ? 0.383 7.186 -9.703 1.00 21.03 100 PHE F N 1
ATOM 9623 C CA . PHE F 2 100 ? 1.395 7.839 -10.503 1.00 19.93 100 PHE F CA 1
ATOM 9624 C C . PHE F 2 100 ? 2.778 7.939 -9.859 1.00 20.35 100 PHE F C 1
ATOM 9625 O O . PHE F 2 100 ? 2.917 7.972 -8.632 1.00 17.85 100 PHE F O 1
ATOM 9633 N N . ALA F 2 101 ? 3.791 7.976 -10.716 1.00 20.27 101 ALA F N 1
ATOM 9634 C CA . ALA F 2 101 ? 5.124 8.409 -10.340 1.00 21.01 101 ALA F CA 1
ATOM 9635 C C . ALA F 2 101 ? 5.532 9.526 -11.268 1.00 20.41 101 ALA F C 1
ATOM 9636 O O . ALA F 2 101 ? 5.677 9.297 -12.475 1.00 21.66 101 ALA F O 1
ATOM 9638 N N . GLY F 2 102 ? 5.676 10.735 -10.709 1.00 19.38 102 GLY F N 1
ATOM 9639 C CA . GLY F 2 102 ? 6.188 11.909 -11.410 1.00 19.35 102 GLY F CA 1
ATOM 9640 C C . GLY F 2 102 ? 5.183 12.713 -12.235 1.00 20.66 102 GLY F C 1
ATOM 9641 O O . GLY F 2 102 ? 5.551 13.656 -12.933 1.00 18.54 102 GLY F O 1
ATOM 9642 N N . ARG F 2 103 ? 3.908 12.336 -12.163 1.00 20.78 103 ARG F N 1
ATOM 9643 C CA . ARG F 2 103 ? 2.857 13.020 -12.937 1.00 20.78 103 ARG F CA 1
ATOM 9644 C C . ARG F 2 103 ? 2.780 14.537 -12.631 1.00 20.84 103 ARG F C 1
ATOM 9645 O O . ARG F 2 103 ? 2.510 15.356 -13.524 1.00 19.02 103 ARG F O 1
ATOM 9653 N N . PHE F 2 104 ? 3.040 14.926 -11.378 1.00 19.47 104 PHE F N 1
ATOM 9654 C CA . PHE F 2 104 ? 2.986 16.353 -11.034 1.00 20.28 104 PHE F CA 1
ATOM 9655 C C . PHE F 2 104 ? 4.357 16.861 -10.581 1.00 20.83 104 PHE F C 1
ATOM 9656 O O . PHE F 2 104 ? 4.493 17.562 -9.571 1.00 21.50 104 PHE F O 1
ATOM 9664 N N . ASN F 2 105 ? 5.363 16.483 -11.354 1.00 21.13 105 ASN F N 1
ATOM 9665 C CA . ASN F 2 105 ? 6.737 16.847 -11.100 1.00 21.79 105 ASN F CA 1
ATOM 9666 C C . ASN F 2 105 ? 7.307 17.292 -12.446 1.00 22.87 105 ASN F C 1
ATOM 9667 O O . ASN F 2 105 ? 7.451 16.493 -13.376 1.00 24.56 105 ASN F O 1
ATOM 9672 N N . ASP F 2 106 ? 7.612 18.577 -12.559 1.00 24.32 106 ASP F N 1
ATOM 9673 C CA . ASP F 2 106 ? 8.091 19.126 -13.826 1.00 26.02 106 ASP F CA 1
ATOM 9674 C C . ASP F 2 106 ? 9.349 18.429 -14.363 1.00 25.98 106 ASP F C 1
ATOM 9675 O O . ASP F 2 106 ? 9.515 18.291 -15.586 1.00 27.49 106 ASP F O 1
ATOM 9680 N N . ALA F 2 107 ? 10.229 17.983 -13.465 1.00 24.36 107 ALA F N 1
ATOM 9681 C CA . ALA F 2 107 ? 11.468 17.325 -13.897 1.00 22.88 107 ALA F CA 1
ATOM 9682 C C . ALA F 2 107 ? 11.128 16.015 -14.609 1.00 22.93 107 ALA F C 1
ATOM 9683 O O . ALA F 2 107 ? 11.649 15.732 -15.686 1.00 23.23 107 ALA F O 1
ATOM 9685 N N . TYR F 2 108 ? 10.224 15.231 -14.023 1.00 22.46 108 TYR F N 1
ATOM 9686 C CA . TYR F 2 108 ? 9.790 13.985 -14.645 1.00 21.77 108 TYR F CA 1
ATOM 9687 C C . TYR F 2 108 ? 8.953 14.247 -15.894 1.00 22.55 108 TYR F C 1
ATOM 9688 O O . TYR F 2 108 ? 9.180 13.634 -16.926 1.00 22.02 108 TYR F O 1
ATOM 9697 N N . ARG F 2 109 ? 7.984 15.156 -15.784 1.00 22.62 109 ARG F N 1
ATOM 9698 C CA . ARG F 2 109 ? 7.076 15.456 -16.882 1.00 24.24 109 ARG F CA 1
ATOM 9699 C C . ARG F 2 109 ? 7.761 16.011 -18.121 1.00 24.20 109 ARG F C 1
ATOM 9700 O O . ARG F 2 109 ? 7.479 15.550 -19.209 1.00 24.82 109 ARG F O 1
ATOM 9708 N N . ASN F 2 110 ? 8.643 16.996 -17.952 1.00 25.39 110 ASN F N 1
ATOM 9709 C CA . ASN F 2 110 ? 9.384 17.577 -19.076 1.00 25.78 110 ASN F CA 1
ATOM 9710 C C . ASN F 2 110 ? 10.235 16.535 -19.790 1.00 26.10 110 ASN F C 1
ATOM 9711 O O . ASN F 2 110 ? 10.415 16.604 -20.990 1.00 27.08 110 ASN F O 1
ATOM 9716 N N . ALA F 2 111 ? 10.756 15.565 -19.051 1.00 25.26 111 ALA F N 1
ATOM 9717 C CA . ALA F 2 111 ? 11.610 14.549 -19.638 1.00 24.80 111 ALA F CA 1
ATOM 9718 C C . ALA F 2 111 ? 10.817 13.326 -20.070 1.00 25.48 111 ALA F C 1
ATOM 9719 O O . ALA F 2 111 ? 11.398 12.320 -20.477 1.00 27.66 111 ALA F O 1
ATOM 9721 N N . GLY F 2 112 ? 9.493 13.397 -19.966 1.00 25.69 112 GLY F N 1
ATOM 9722 C CA . GLY F 2 112 ? 8.632 12.264 -20.322 1.00 25.41 112 GLY F CA 1
ATOM 9723 C C . GLY F 2 112 ? 8.887 11.014 -19.505 1.00 26.14 112 GLY F C 1
ATOM 9724 O O . GLY F 2 112 ? 8.700 9.891 -19.996 1.00 25.27 112 GLY F O 1
ATOM 9725 N N . ARG F 2 113 ? 9.284 11.191 -18.242 1.00 25.97 113 ARG F N 1
ATOM 9726 C CA . ARG F 2 113 ? 9.630 10.038 -17.402 1.00 26.02 113 ARG F CA 1
ATOM 9727 C C . ARG F 2 113 ? 8.575 9.706 -16.346 1.00 24.66 113 ARG F C 1
ATOM 9728 O O . ARG F 2 113 ? 8.729 8.756 -15.591 1.00 22.70 113 ARG F O 1
ATOM 9736 N N . ASP F 2 114 ? 7.504 10.484 -16.302 1.00 23.33 114 ASP F N 1
ATOM 9737 C CA . ASP F 2 114 ? 6.401 10.169 -15.423 1.00 23.57 114 ASP F CA 1
ATOM 9738 C C . ASP F 2 114 ? 5.775 8.832 -15.835 1.00 24.12 114 ASP F C 1
ATOM 9739 O O . ASP F 2 114 ? 5.909 8.392 -16.976 1.00 25.70 114 ASP F O 1
ATOM 9744 N N . HIS F 2 115 ? 5.116 8.172 -14.898 1.00 24.48 115 HIS F N 1
ATOM 9745 C CA . HIS F 2 115 ? 4.357 6.971 -15.198 1.00 24.98 115 HIS F CA 1
ATOM 9746 C C . HIS F 2 115 ? 3.024 7.006 -14.456 1.00 26.03 115 HIS F C 1
ATOM 9747 O O . HIS F 2 115 ? 2.982 7.347 -13.271 1.00 23.32 115 HIS F O 1
ATOM 9754 N N . GLU F 2 116 ? 1.942 6.657 -15.158 1.00 26.14 116 GLU F N 1
ATOM 9755 C CA . GLU F 2 116 ? 0.596 6.600 -14.562 1.00 27.07 116 GLU F CA 1
ATOM 9756 C C . GLU F 2 116 ? -0.097 5.297 -14.918 1.00 26.48 116 GLU F C 1
ATOM 9757 O O . GLU F 2 116 ? 0.077 4.785 -16.019 1.00 27.72 116 GLU F O 1
ATOM 9763 N N . GLU F 2 117 ? -0.866 4.754 -13.992 1.00 23.61 117 GLU F N 1
ATOM 9764 C CA . GLU F 2 117 ? -1.735 3.630 -14.299 1.00 24.89 117 GLU F CA 1
ATOM 9765 C C . GLU F 2 117 ? -3.080 3.893 -13.665 1.00 25.43 117 GLU F C 1
ATOM 9766 O O . GLU F 2 117 ? -3.146 4.453 -12.562 1.00 25.13 117 GLU F O 1
ATOM 9772 N N . ARG F 2 118 ? -4.143 3.491 -14.361 1.00 24.13 118 ARG F N 1
ATOM 9773 C CA . ARG F 2 118 ? -5.504 3.654 -13.862 1.00 23.65 118 ARG F CA 1
ATOM 9774 C C . ARG F 2 118 ? -6.098 2.304 -13.407 1.00 23.65 118 ARG F C 1
ATOM 9775 O O . ARG F 2 118 ? -6.010 1.296 -14.126 1.00 24.32 118 ARG F O 1
ATOM 9783 N N . PHE F 2 119 ? -6.699 2.297 -12.217 1.00 22.06 119 PHE F N 1
ATOM 9784 C CA . PHE F 2 119 ? -7.241 1.089 -11.581 1.00 22.66 119 PHE F CA 1
ATOM 9785 C C . PHE F 2 119 ? -8.719 1.237 -11.238 1.00 22.40 119 PHE F C 1
ATOM 9786 O O . PHE F 2 119 ? -9.199 2.363 -11.043 1.00 21.52 119 PHE F O 1
ATOM 9794 N N . LYS F 2 120 ? -9.428 0.107 -11.112 1.00 23.09 120 LYS F N 1
ATOM 9795 C CA . LYS F 2 120 ? -10.714 0.136 -10.390 1.00 23.90 120 LYS F CA 1
ATOM 9796 C C . LYS F 2 120 ? -10.354 0.459 -8.947 1.00 22.34 120 LYS F C 1
ATOM 9797 O O . LYS F 2 120 ? -9.380 -0.067 -8.426 1.00 19.59 120 LYS F O 1
ATOM 9803 N N . SER F 2 121 ? -11.122 1.341 -8.318 1.00 22.21 121 SER F N 1
ATOM 9804 C CA . SER F 2 121 ? -10.813 1.775 -6.957 1.00 22.69 121 SER F CA 1
ATOM 9805 C C . SER F 2 121 ? -10.813 0.636 -5.940 1.00 22.67 121 SER F C 1
ATOM 9806 O O . SER F 2 121 ? -9.938 0.571 -5.085 1.00 23.14 121 SER F O 1
ATOM 9809 N N . SER F 2 122 ? -11.777 -0.274 -6.026 1.00 23.11 122 SER F N 1
ATOM 9810 C CA . SER F 2 122 ? -11.805 -1.364 -5.063 1.00 24.15 122 SER F CA 1
ATOM 9811 C C . SER F 2 122 ? -10.597 -2.308 -5.187 1.00 23.71 122 SER F C 1
ATOM 9812 O O . SER F 2 122 ? -10.180 -2.892 -4.187 1.00 23.74 122 SER F O 1
ATOM 9815 N N . ALA F 2 123 ? -10.040 -2.465 -6.389 1.00 22.21 123 ALA F N 1
ATOM 9816 C CA . ALA F 2 123 ? -8.846 -3.315 -6.548 1.00 23.18 123 ALA F CA 1
ATOM 9817 C C . ALA F 2 123 ? -7.588 -2.662 -5.944 1.00 23.06 123 ALA F C 1
ATOM 9818 O O . ALA F 2 123 ? -6.807 -3.340 -5.285 1.00 23.65 123 ALA F O 1
ATOM 9820 N N . LEU F 2 124 ? -7.398 -1.360 -6.178 1.00 21.93 124 LEU F N 1
ATOM 9821 C CA . LEU F 2 124 ? -6.276 -0.609 -5.579 1.00 22.04 124 LEU F CA 1
ATOM 9822 C C . LEU F 2 124 ? -6.444 -0.418 -4.067 1.00 23.16 124 LEU F C 1
ATOM 9823 O O . LEU F 2 124 ? -5.482 -0.534 -3.320 1.00 23.19 124 LEU F O 1
ATOM 9828 N N . MET F 2 125 ? -7.662 -0.103 -3.627 1.00 22.66 125 MET F N 1
ATOM 9829 C CA . MET F 2 125 ? -7.951 -0.033 -2.204 1.00 22.22 125 MET F CA 1
ATOM 9830 C C . MET F 2 125 ? -7.618 -1.343 -1.483 1.00 22.59 125 MET F C 1
ATOM 9831 O O . MET F 2 125 ? -7.040 -1.331 -0.388 1.00 24.22 125 MET F O 1
ATOM 9836 N N . ALA F 2 126 ? -8.004 -2.473 -2.077 1.00 22.34 126 ALA F N 1
ATOM 9837 C CA . ALA F 2 126 ? -7.749 -3.771 -1.460 1.00 21.18 126 ALA F CA 1
ATOM 9838 C C . ALA F 2 126 ? -6.248 -4.010 -1.198 1.00 20.42 126 ALA F C 1
ATOM 9839 O O . ALA F 2 126 ? -5.883 -4.500 -0.122 1.00 20.83 126 ALA F O 1
ATOM 9841 N N . VAL F 2 127 ? -5.394 -3.682 -2.169 1.00 19.38 127 VAL F N 1
ATOM 9842 C CA . VAL F 2 127 ? -3.954 -3.943 -2.020 1.00 18.79 127 VAL F CA 1
ATOM 9843 C C . VAL F 2 127 ? -3.319 -2.885 -1.093 1.00 18.85 127 VAL F C 1
ATOM 9844 O O . VAL F 2 127 ? -2.416 -3.206 -0.324 1.00 19.36 127 VAL F O 1
ATOM 9848 N N . PHE F 2 128 ? -3.841 -1.653 -1.127 1.00 18.20 128 PHE F N 1
ATOM 9849 C CA . PHE F 2 128 ? -3.404 -0.594 -0.215 1.00 17.77 128 PHE F CA 1
ATOM 9850 C C . PHE F 2 128 ? -3.652 -1.001 1.239 1.00 19.43 128 PHE F C 1
ATOM 9851 O O . PHE F 2 128 ? -2.784 -0.820 2.089 1.00 19.69 128 PHE F O 1
ATOM 9859 N N . LYS F 2 129 ? -4.817 -1.587 1.526 1.00 19.37 129 LYS F N 1
ATOM 9860 C CA . LYS F 2 129 ? -5.115 -2.060 2.892 1.00 19.54 129 LYS F CA 1
ATOM 9861 C C . LYS F 2 129 ? -4.231 -3.230 3.342 1.00 19.14 129 LYS F C 1
ATOM 9862 O O . LYS F 2 129 ? -3.833 -3.325 4.516 1.00 18.41 129 LYS F O 1
ATOM 9868 N N . ASP F 2 130 ? -3.904 -4.101 2.399 1.00 18.56 130 ASP F N 1
ATOM 9869 C CA . ASP F 2 130 ? -3.007 -5.216 2.675 1.00 19.35 130 ASP F CA 1
ATOM 9870 C C . ASP F 2 130 ? -1.592 -4.723 2.964 1.00 18.80 130 ASP F C 1
ATOM 9871 O O . ASP F 2 130 ? -0.935 -5.213 3.869 1.00 19.03 130 ASP F O 1
ATOM 9876 N N . ILE F 2 131 ? -1.142 -3.751 2.186 1.00 18.74 131 ILE F N 1
ATOM 9877 C CA . ILE F 2 131 ? 0.178 -3.136 2.394 1.00 18.16 131 ILE F CA 1
ATOM 9878 C C . ILE F 2 131 ? 0.224 -2.459 3.757 1.00 18.57 131 ILE F C 1
ATOM 9879 O O . ILE F 2 131 ? 1.147 -2.677 4.540 1.00 17.84 131 ILE F O 1
ATOM 9884 N N . LEU F 2 132 ? -0.771 -1.616 4.018 1.00 18.33 132 LEU F N 1
ATOM 9885 C CA . LEU F 2 132 ? -0.893 -0.932 5.294 1.00 18.47 132 LEU F CA 1
ATOM 9886 C C . LEU F 2 132 ? -0.928 -1.937 6.448 1.00 17.32 132 LEU F C 1
ATOM 9887 O O . LEU F 2 132 ? -0.238 -1.775 7.441 1.00 18.10 132 LEU F O 1
ATOM 9892 N N . SER F 2 133 ? -1.745 -2.968 6.335 1.00 16.49 133 SER F N 1
ATOM 9893 C CA . SER F 2 133 ? -1.827 -3.932 7.414 1.00 17.14 133 SER F CA 1
ATOM 9894 C C . SER F 2 133 ? -0.514 -4.668 7.623 1.00 17.04 133 SER F C 1
ATOM 9895 O O . SER F 2 133 ? -0.062 -4.860 8.767 1.00 15.88 133 SER F O 1
ATOM 9898 N N . ASP F 2 134 ? 0.106 -5.073 6.521 1.00 17.41 134 ASP F N 1
ATOM 9899 C CA . ASP F 2 134 ? 1.349 -5.836 6.621 1.00 18.46 134 ASP F CA 1
ATOM 9900 C C . ASP F 2 134 ? 2.519 -5.026 7.174 1.00 19.73 134 ASP F C 1
ATOM 9901 O O . ASP F 2 134 ? 3.320 -5.535 7.990 1.00 22.15 134 ASP F O 1
ATOM 9906 N N . TRP F 2 135 ? 2.621 -3.783 6.725 1.00 17.59 135 TRP F N 1
ATOM 9907 C CA . TRP F 2 135 ? 3.793 -2.947 7.011 1.00 18.20 135 TRP F CA 1
ATOM 9908 C C . TRP F 2 135 ? 3.712 -2.221 8.360 1.00 17.72 135 TRP F C 1
ATOM 9909 O O . TRP F 2 135 ? 4.716 -1.699 8.844 1.00 17.50 135 TRP F O 1
ATOM 9920 N N . THR F 2 136 ? 2.504 -2.137 8.925 1.00 17.76 136 THR F N 1
ATOM 9921 C CA . THR F 2 136 ? 2.298 -1.538 10.235 1.00 17.84 136 THR F CA 1
ATOM 9922 C C . THR F 2 136 ? 2.583 -2.541 11.358 1.00 19.03 136 THR F C 1
ATOM 9923 O O . THR F 2 136 ? 2.002 -3.634 11.390 1.00 19.60 136 THR F O 1
ATOM 9927 N N . VAL F 2 137 ? 3.457 -2.147 12.287 1.00 18.93 137 VAL F N 1
ATOM 9928 C CA . VAL F 2 137 ? 3.898 -3.028 13.369 1.00 19.50 137 VAL F CA 1
ATOM 9929 C C . VAL F 2 137 ? 3.240 -2.659 14.688 1.00 20.63 137 VAL F C 1
ATOM 9930 O O . VAL F 2 137 ? 2.682 -1.569 14.831 1.00 19.73 137 VAL F O 1
ATOM 9934 N N . GLU F 2 138 ? 3.295 -3.589 15.637 1.00 21.76 138 GLU F N 1
ATOM 9935 C CA . GLU F 2 138 ? 2.723 -3.400 16.961 1.00 23.41 138 GLU F CA 1
ATOM 9936 C C . GLU F 2 138 ? 3.219 -2.104 17.596 1.00 23.07 138 GLU F C 1
ATOM 9937 O O . GLU F 2 138 ? 4.406 -1.785 17.517 1.00 22.17 138 GLU F O 1
ATOM 9943 N N . GLY F 2 139 ? 2.299 -1.370 18.219 1.00 22.04 139 GLY F N 1
ATOM 9944 C CA . GLY F 2 139 ? 2.617 -0.124 18.909 1.00 20.81 139 GLY F CA 1
ATOM 9945 C C . GLY F 2 139 ? 2.878 1.096 18.026 1.00 20.57 139 GLY F C 1
ATOM 9946 O O . GLY F 2 139 ? 3.235 2.147 18.543 1.00 20.70 139 GLY F O 1
ATOM 9947 N N . TYR F 2 140 ? 2.707 0.956 16.707 1.00 19.87 140 TYR F N 1
ATOM 9948 C CA . TYR F 2 140 ? 2.850 2.077 15.779 1.00 18.64 140 TYR F CA 1
ATOM 9949 C C . TYR F 2 140 ? 1.480 2.419 15.202 1.00 17.88 140 TYR F C 1
ATOM 9950 O O . TYR F 2 140 ? 0.821 1.554 14.611 1.00 17.19 140 TYR F O 1
ATOM 9959 N N . ASP F 2 141 ? 1.050 3.670 15.386 1.00 16.81 141 ASP F N 1
ATOM 9960 C CA . ASP F 2 141 ? -0.252 4.117 14.894 1.00 16.25 141 ASP F CA 1
ATOM 9961 C C . ASP F 2 141 ? -0.040 5.195 13.826 1.00 16.62 141 ASP F C 1
ATOM 9962 O O . ASP F 2 141 ? 0.306 6.322 14.168 1.00 16.69 141 ASP F O 1
ATOM 9967 N N . PRO F 2 142 ? -0.246 4.866 12.530 1.00 16.45 142 PRO F N 1
ATOM 9968 C CA . PRO F 2 142 ? 0.110 5.888 11.520 1.00 16.49 142 PRO F CA 1
ATOM 9969 C C . PRO F 2 142 ? -0.907 7.020 11.360 1.00 16.12 142 PRO F C 1
ATOM 9970 O O . PRO F 2 142 ? -0.734 7.879 10.478 1.00 15.22 142 PRO F O 1
ATOM 9974 N N . PHE F 2 143 ? -1.960 7.000 12.191 1.00 16.54 143 PHE F N 1
ATOM 9975 C CA . PHE F 2 143 ? -3.032 8.013 12.183 1.00 16.16 143 PHE F CA 1
ATOM 9976 C C . PHE F 2 143 ? -2.769 9.029 13.292 1.00 17.66 143 PHE F C 1
ATOM 9977 O O . PHE F 2 143 ? -3.503 10.032 13.437 1.00 18.46 143 PHE F O 1
ATOM 9985 N N . ALA F 2 144 ? -1.729 8.752 14.084 1.00 18.07 144 ALA F N 1
ATOM 9986 C CA . ALA F 2 144 ? -1.405 9.525 15.279 1.00 16.88 144 ALA F CA 1
ATOM 9987 C C . ALA F 2 144 ? -0.205 10.451 15.045 1.00 17.26 144 ALA F C 1
ATOM 9988 O O . ALA F 2 144 ? 0.537 10.283 14.054 1.00 16.97 144 ALA F O 1
ATOM 9990 N N . ALA F 2 145 ? -0.038 11.442 15.923 1.00 16.41 145 ALA F N 1
ATOM 9991 C CA . ALA F 2 145 ? 1.135 12.350 15.878 1.00 16.39 145 ALA F CA 1
ATOM 9992 C C . ALA F 2 145 ? 2.336 11.624 16.490 1.00 15.00 145 ALA F C 1
ATOM 9993 O O . ALA F 2 145 ? 2.136 10.723 17.292 1.00 15.77 145 ALA F O 1
ATOM 9995 N N . PRO F 2 146 ? 3.573 11.986 16.095 1.00 15.17 146 PRO F N 1
ATOM 9996 C CA . PRO F 2 146 ? 4.744 11.219 16.568 1.00 15.41 146 PRO F CA 1
ATOM 9997 C C . PRO F 2 146 ? 4.887 11.131 18.093 1.00 16.37 146 PRO F C 1
ATOM 9998 O O . PRO F 2 146 ? 5.330 10.108 18.603 1.00 17.26 146 PRO F O 1
ATOM 10002 N N . MET F 2 147 ? 4.529 12.183 18.826 1.00 16.21 147 MET F N 1
ATOM 10003 C CA . MET F 2 147 ? 4.676 12.106 20.291 1.00 17.18 147 MET F CA 1
ATOM 10004 C C . MET F 2 147 ? 3.638 11.182 20.921 1.00 17.17 147 MET F C 1
ATOM 10005 O O . MET F 2 147 ? 3.738 10.864 22.105 1.00 18.14 147 MET F O 1
ATOM 10010 N N . GLU F 2 148 ? 2.670 10.720 20.129 1.00 16.26 148 GLU F N 1
ATOM 10011 C CA . GLU F 2 148 ? 1.590 9.881 20.658 1.00 16.61 148 GLU F CA 1
ATOM 10012 C C . GLU F 2 148 ? 1.787 8.384 20.470 1.00 16.32 148 GLU F C 1
ATOM 10013 O O . GLU F 2 148 ? 0.994 7.577 20.960 1.00 17.14 148 GLU F O 1
ATOM 10019 N N . THR F 2 149 ? 2.801 7.994 19.725 1.00 16.02 149 THR F N 1
ATOM 10020 C CA . THR F 2 149 ? 2.852 6.600 19.300 1.00 15.97 149 THR F CA 1
ATOM 10021 C C . THR F 2 149 ? 4.268 6.074 19.243 1.00 15.72 149 THR F C 1
ATOM 10022 O O . THR F 2 149 ? 5.214 6.832 19.436 1.00 16.28 149 THR F O 1
ATOM 10026 N N . GLY F 2 150 ? 4.422 4.787 18.939 1.00 17.05 150 GLY F N 1
ATOM 10027 C CA . GLY F 2 150 ? 5.750 4.211 18.829 1.00 17.00 150 GLY F CA 1
ATOM 10028 C C . GLY F 2 150 ? 6.373 4.459 17.465 1.00 17.92 150 GLY F C 1
ATOM 10029 O O . GLY F 2 150 ? 6.016 5.414 16.754 1.00 18.50 150 GLY F O 1
ATOM 10030 N N . LEU F 2 151 ? 7.289 3.575 17.092 1.00 17.96 151 LEU F N 1
ATOM 10031 C CA . LEU F 2 151 ? 8.112 3.756 15.877 1.00 18.19 151 LEU F CA 1
ATOM 10032 C C . LEU F 2 151 ? 7.864 2.635 14.883 1.00 17.74 151 LEU F C 1
ATOM 10033 O O . LEU F 2 151 ? 7.536 1.528 15.294 1.00 18.12 151 LEU F O 1
ATOM 10038 N N . PRO F 2 152 ? 7.987 2.911 13.562 1.00 17.71 152 PRO F N 1
ATOM 10039 C CA . PRO F 2 152 ? 7.721 1.852 12.591 1.00 17.75 152 PRO F CA 1
ATOM 10040 C C . PRO F 2 152 ? 8.988 1.158 12.073 1.00 17.96 152 PRO F C 1
ATOM 10041 O O . PRO F 2 152 ? 8.882 0.288 11.215 1.00 17.21 152 PRO F O 1
ATOM 10045 N N . TRP F 2 153 ? 10.157 1.559 12.584 1.00 17.33 153 TRP F N 1
ATOM 10046 C CA . TRP F 2 153 ? 11.438 1.036 12.098 1.00 17.69 153 TRP F CA 1
ATOM 10047 C C . TRP F 2 153 ? 11.644 -0.434 12.409 1.00 17.79 153 TRP F C 1
ATOM 10048 O O . TRP F 2 153 ? 11.086 -0.966 13.372 1.00 17.78 153 TRP F O 1
ATOM 10059 N N . GLY F 2 154 ? 12.498 -1.057 11.602 1.00 17.96 154 GLY F N 1
ATOM 10060 C CA . GLY F 2 154 ? 12.993 -2.394 11.867 1.00 18.60 154 GLY F CA 1
ATOM 10061 C C . GLY F 2 154 ? 12.147 -3.494 11.266 1.00 19.43 154 GLY F C 1
ATOM 10062 O O . GLY F 2 154 ? 11.280 -3.241 10.402 1.00 17.45 154 GLY F O 1
ATOM 10063 N N . ILE F 2 155 ? 12.413 -4.717 11.723 1.00 19.92 155 ILE F N 1
ATOM 10064 C CA . ILE F 2 155 ? 11.753 -5.913 11.182 1.00 21.32 155 ILE F CA 1
ATOM 10065 C C . ILE F 2 155 ? 10.323 -6.030 11.689 1.00 21.39 155 ILE F C 1
ATOM 10066 O O . ILE F 2 155 ? 9.983 -5.497 12.754 1.00 20.09 155 ILE F O 1
ATOM 10071 N N . LYS F 2 156 ? 9.505 -6.736 10.916 1.00 21.34 156 LYS F N 1
ATOM 10072 C CA . LYS F 2 156 ? 8.108 -6.988 11.251 1.00 21.31 156 LYS F CA 1
ATOM 10073 C C . LYS F 2 156 ? 7.981 -7.530 12.672 1.00 22.25 156 LYS F C 1
ATOM 10074 O O . LYS F 2 156 ? 8.640 -8.498 13.063 1.00 21.89 156 LYS F O 1
ATOM 10080 N N . ASN F 2 157 ? 7.140 -6.876 13.454 1.00 21.10 157 ASN F N 1
ATOM 10081 C CA . ASN F 2 157 ? 6.940 -7.265 14.802 1.00 20.44 157 ASN F CA 1
ATOM 10082 C C . ASN F 2 157 ? 5.478 -7.014 15.088 1.00 20.74 157 ASN F C 1
ATOM 10083 O O . ASN F 2 157 ? 5.094 -5.905 15.486 1.00 19.10 157 ASN F O 1
ATOM 10088 N N . GLY F 2 158 ? 4.668 -8.048 14.860 1.00 19.66 158 GLY F N 1
ATOM 10089 C CA . GLY F 2 158 ? 3.225 -7.973 15.105 1.00 19.85 158 GLY F CA 1
ATOM 10090 C C . GLY F 2 158 ? 2.533 -7.000 14.166 1.00 19.68 158 GLY F C 1
ATOM 10091 O O . GLY F 2 158 ? 3.065 -6.631 13.116 1.00 19.67 158 GLY F O 1
ATOM 10092 N N . ASN F 2 159 ? 1.331 -6.589 14.540 1.00 19.46 159 ASN F N 1
ATOM 10093 C CA . ASN F 2 159 ? 0.578 -5.662 13.718 1.00 19.88 159 ASN F CA 1
ATOM 10094 C C . ASN F 2 159 ? -0.135 -4.646 14.577 1.00 19.48 159 ASN F C 1
ATOM 10095 O O . ASN F 2 159 ? -0.134 -4.733 15.814 1.00 18.60 159 ASN F O 1
ATOM 10100 N N . ASN F 2 160 ? -0.723 -3.661 13.917 1.00 19.88 160 ASN F N 1
ATOM 10101 C CA . ASN F 2 160 ? -1.612 -2.743 14.612 1.00 19.49 160 ASN F CA 1
ATOM 10102 C C . ASN F 2 160 ? -2.859 -2.598 13.787 1.00 20.42 160 ASN F C 1
ATOM 10103 O O . ASN F 2 160 ? -3.304 -1.481 13.476 1.00 19.19 160 ASN F O 1
ATOM 10108 N N . ASP F 2 161 ? -3.460 -3.746 13.474 1.00 21.19 161 ASP F N 1
ATOM 10109 C CA . ASP F 2 161 ? -4.652 -3.777 12.646 1.00 22.55 161 ASP F CA 1
ATOM 10110 C C . ASP F 2 161 ? -5.816 -2.953 13.222 1.00 22.44 161 ASP F C 1
ATOM 10111 O O . ASP F 2 161 ? -6.624 -2.428 12.469 1.00 20.64 161 ASP F O 1
ATOM 10116 N N . GLU F 2 162 ? -5.873 -2.810 14.542 1.00 23.09 162 GLU F N 1
ATOM 10117 C CA . GLU F 2 162 ? -6.922 -2.021 15.170 1.00 25.32 162 GLU F CA 1
ATOM 10118 C C . GLU F 2 162 ? -6.761 -0.546 14.840 1.00 23.53 162 GLU F C 1
ATOM 10119 O O . GLU F 2 162 ? -7.737 0.118 14.523 1.00 24.53 162 GLU F O 1
ATOM 10125 N N . ALA F 2 163 ? -5.534 -0.033 14.910 1.00 22.53 163 ALA F N 1
ATOM 10126 C CA . ALA F 2 163 ? -5.288 1.370 14.606 1.00 21.82 163 ALA F CA 1
ATOM 10127 C C . ALA F 2 163 ? -5.657 1.720 13.172 1.00 21.44 163 ALA F C 1
ATOM 10128 O O . ALA F 2 163 ? -6.217 2.791 12.911 1.00 23.11 163 ALA F O 1
ATOM 10130 N N . ILE F 2 164 ? -5.382 0.811 12.242 1.00 20.26 164 ILE F N 1
ATOM 10131 C CA . ILE F 2 164 ? -5.536 1.120 10.815 1.00 19.90 164 ILE F CA 1
ATOM 10132 C C . ILE F 2 164 ? -6.914 0.745 10.243 1.00 20.94 164 ILE F C 1
ATOM 10133 O O . ILE F 2 164 ? -7.164 0.982 9.057 1.00 20.29 164 ILE F O 1
ATOM 10138 N N . SER F 2 165 ? -7.779 0.202 11.104 1.00 21.73 165 SER F N 1
ATOM 10139 C CA . SER F 2 165 ? -9.122 -0.291 10.762 1.00 24.46 165 SER F CA 1
ATOM 10140 C C . SER F 2 165 ? -10.220 0.552 11.360 1.00 25.88 165 SER F C 1
ATOM 10141 O O . SER F 2 165 ? -11.332 0.052 11.507 1.00 28.13 165 SER F O 1
ATOM 10144 N N . ARG F 2 166 ? -9.925 1.783 11.768 1.00 26.51 166 ARG F N 1
ATOM 10145 C CA . ARG F 2 166 ? -10.941 2.599 12.433 1.00 28.08 166 ARG F CA 1
ATOM 10146 C C . ARG F 2 166 ? -12.094 2.907 11.472 1.00 28.14 166 ARG F C 1
ATOM 10147 O O . ARG F 2 166 ? -11.859 3.189 10.305 1.00 26.91 166 ARG F O 1
ATOM 10155 N N . GLN F 2 167 ? -13.329 2.840 11.968 1.00 30.10 167 GLN F N 1
ATOM 10156 C CA . GLN F 2 167 ? -14.506 3.185 11.161 1.00 32.05 167 GLN F CA 1
ATOM 10157 C C . GLN F 2 167 ? -14.489 4.674 10.814 1.00 31.28 167 GLN F C 1
ATOM 10158 O O . GLN F 2 167 ? -14.326 5.503 11.693 1.00 31.11 167 GLN F O 1
ATOM 10160 N N . ARG F 2 168 ? -14.630 5.011 9.534 1.00 31.39 168 ARG F N 1
ATOM 10161 C CA . ARG F 2 168 ? -14.825 6.411 9.140 1.00 32.48 168 ARG F CA 1
ATOM 10162 C C . ARG F 2 168 ? -16.137 6.940 9.743 1.00 32.64 168 ARG F C 1
ATOM 10163 O O . ARG F 2 168 ? -17.140 6.218 9.784 1.00 31.06 168 ARG F O 1
ATOM 10165 N N . VAL F 2 169 ? -16.135 8.176 10.242 1.00 32.44 169 VAL F N 1
ATOM 10166 C CA . VAL F 2 169 ? -17.399 8.753 10.702 1.00 32.22 169 VAL F CA 1
ATOM 10167 C C . VAL F 2 169 ? -17.811 9.935 9.854 1.00 29.99 169 VAL F C 1
ATOM 10168 O O . VAL F 2 169 ? -16.988 10.788 9.513 1.00 30.49 169 VAL F O 1
ATOM 10172 N N . THR F 2 170 ? -19.095 9.938 9.501 1.00 26.27 170 THR F N 1
ATOM 10173 C CA . THR F 2 170 ? -19.689 10.900 8.576 1.00 22.81 170 THR F CA 1
ATOM 10174 C C . THR F 2 170 ? -21.116 11.191 9.013 1.00 20.53 170 THR F C 1
ATOM 10175 O O . THR F 2 170 ? -21.953 10.304 8.978 1.00 19.83 170 THR F O 1
ATOM 10179 N N . ALA F 2 171 ? -21.400 12.417 9.425 1.00 17.96 171 ALA F N 1
ATOM 10180 C CA . ALA F 2 171 ? -22.785 12.797 9.742 1.00 17.46 171 ALA F CA 1
ATOM 10181 C C . ALA F 2 171 ? -23.623 12.804 8.463 1.00 17.75 171 ALA F C 1
ATOM 10182 O O . ALA F 2 171 ? -23.137 13.256 7.428 1.00 17.40 171 ALA F O 1
ATOM 10184 N N . ARG F 2 172 ? -24.865 12.319 8.524 1.00 17.37 172 ARG F N 1
ATOM 10185 C CA . ARG F 2 172 ? -25.789 12.447 7.379 1.00 18.39 172 ARG F CA 1
ATOM 10186 C C . ARG F 2 172 ? -26.375 13.865 7.392 1.00 16.99 172 ARG F C 1
ATOM 10187 O O . ARG F 2 172 ? -26.611 14.467 6.347 1.00 15.75 172 ARG F O 1
ATOM 10195 N N . ARG F 2 173 ? -26.626 14.384 8.596 1.00 16.10 173 ARG F N 1
ATOM 10196 C CA . ARG F 2 173 ? -27.203 15.730 8.749 1.00 15.53 173 ARG F CA 1
ATOM 10197 C C . ARG F 2 173 ? -26.437 16.547 9.797 1.00 14.98 173 ARG F C 1
ATOM 10198 O O . ARG F 2 173 ? -25.890 17.610 9.499 1.00 15.16 173 ARG F O 1
ATOM 10206 N N . MET F 2 174 ? -26.408 16.064 11.035 1.00 14.91 174 MET F N 1
ATOM 10207 C CA . MET F 2 174 ? -25.562 16.669 12.048 1.00 14.45 174 MET F CA 1
ATOM 10208 C C . MET F 2 174 ? -25.252 15.654 13.124 1.00 14.76 174 MET F C 1
ATOM 10209 O O . MET F 2 174 ? -26.108 14.829 13.472 1.00 14.75 174 MET F O 1
ATOM 10214 N N . VAL F 2 175 ? -24.035 15.734 13.663 1.00 13.96 175 VAL F N 1
ATOM 10215 C CA . VAL F 2 175 ? -23.666 15.021 14.876 1.00 13.75 175 VAL F CA 1
ATOM 10216 C C . VAL F 2 175 ? -24.770 15.147 15.934 1.00 14.02 175 VAL F C 1
ATOM 10217 O O . VAL F 2 175 ? -25.287 16.238 16.162 1.00 13.39 175 VAL F O 1
ATOM 10221 N N . GLY F 2 176 ? -25.144 14.030 16.558 1.00 14.42 176 GLY F N 1
ATOM 10222 C CA . GLY F 2 176 ? -26.035 14.075 17.715 1.00 14.78 176 GLY F CA 1
ATOM 10223 C C . GLY F 2 176 ? -27.518 13.950 17.403 1.00 15.47 176 GLY F C 1
ATOM 10224 O O . GLY F 2 176 ? -28.316 13.763 18.318 1.00 15.96 176 GLY F O 1
ATOM 10225 N N . LEU F 2 177 ? -27.911 14.039 16.130 1.00 15.22 177 LEU F N 1
ATOM 10226 C CA . LEU F 2 177 ? -29.327 13.848 15.773 1.00 15.72 177 LEU F CA 1
ATOM 10227 C C . LEU F 2 177 ? -29.761 12.371 15.931 1.00 15.93 177 LEU F C 1
ATOM 10228 O O . LEU F 2 177 ? -28.932 11.473 15.783 1.00 15.20 177 LEU F O 1
ATOM 10233 N N . PRO F 2 178 ? -31.061 12.113 16.199 1.00 16.57 178 PRO F N 1
ATOM 10234 C CA . PRO F 2 178 ? -31.488 10.707 16.284 1.00 16.77 178 PRO F CA 1
ATOM 10235 C C . PRO F 2 178 ? -31.048 9.949 15.042 1.00 17.46 178 PRO F C 1
ATOM 10236 O O . PRO F 2 178 ? -31.256 10.417 13.917 1.00 16.25 178 PRO F O 1
ATOM 10240 N N . GLY F 2 179 ? -30.393 8.812 15.269 1.00 18.43 179 GLY F N 1
ATOM 10241 C CA . GLY F 2 179 ? -29.946 7.949 14.202 1.00 18.91 179 GLY F CA 1
ATOM 10242 C C . GLY F 2 179 ? -28.715 8.450 13.475 1.00 19.11 179 GLY F C 1
ATOM 10243 O O . GLY F 2 179 ? -28.236 7.770 12.582 1.00 20.15 179 GLY F O 1
ATOM 10244 N N . ASP F 2 180 ? -28.207 9.626 13.844 1.00 17.30 180 ASP F N 1
ATOM 10245 C CA . ASP F 2 180 ? -27.038 10.174 13.190 1.00 16.92 180 ASP F CA 1
ATOM 10246 C C . ASP F 2 180 ? -25.738 9.819 13.928 1.00 16.59 180 ASP F C 1
ATOM 10247 O O . ASP F 2 180 ? -25.776 9.223 15.000 1.00 16.23 180 ASP F O 1
ATOM 10252 N N . THR F 2 181 ? -24.589 10.182 13.363 1.00 17.01 181 THR F N 1
ATOM 10253 C CA . THR F 2 181 ? -23.320 9.928 14.055 1.00 17.11 181 THR F CA 1
ATOM 10254 C C . THR F 2 181 ? -23.340 10.583 15.439 1.00 17.34 181 THR F C 1
ATOM 10255 O O . THR F 2 181 ? -23.809 11.729 15.595 1.00 17.92 181 THR F O 1
ATOM 10259 N N . PRO F 2 182 ? -22.896 9.847 16.460 1.00 17.72 182 PRO F N 1
ATOM 10260 C CA . PRO F 2 182 ? -23.121 10.362 17.819 1.00 17.87 182 PRO F CA 1
ATOM 10261 C C . PRO F 2 182 ? -22.032 11.273 18.345 1.00 16.73 182 PRO F C 1
ATOM 10262 O O . PRO F 2 182 ? -20.927 11.288 17.829 1.00 18.22 182 PRO F O 1
ATOM 10266 N N . VAL F 2 183 ? -22.392 12.062 19.346 1.00 16.91 183 VAL F N 1
ATOM 10267 C CA . VAL F 2 183 ? -21.456 12.837 20.166 1.00 16.77 183 VAL F CA 1
ATOM 10268 C C . VAL F 2 183 ? -20.420 11.884 20.775 1.00 15.68 183 VAL F C 1
ATOM 10269 O O . VAL F 2 183 ? -20.776 10.746 21.127 1.00 15.23 183 VAL F O 1
ATOM 10273 N N . ARG F 2 184 ? -19.167 12.346 20.900 1.00 13.99 184 ARG F N 1
ATOM 10274 C CA . ARG F 2 184 ? -18.066 11.545 21.467 1.00 13.59 184 ARG F CA 1
ATOM 10275 C C . ARG F 2 184 ? -18.045 11.692 22.984 1.00 13.57 184 ARG F C 1
ATOM 10276 O O . ARG F 2 184 ? -18.216 12.792 23.501 1.00 13.32 184 ARG F O 1
ATOM 10284 N N . THR F 2 185 ? -17.882 10.588 23.699 1.00 12.99 185 THR F N 1
ATOM 10285 C CA . THR F 2 185 ? -17.862 10.635 25.178 1.00 13.32 185 THR F CA 1
ATOM 10286 C C . THR F 2 185 ? -16.791 9.675 25.663 1.00 13.58 185 THR F C 1
ATOM 10287 O O . THR F 2 185 ? -16.277 8.889 24.868 1.00 13.62 185 THR F O 1
ATOM 10291 N N . ASP F 2 186 ? -16.474 9.719 26.965 1.00 14.39 186 ASP F N 1
ATOM 10292 C CA . ASP F 2 186 ? -15.645 8.687 27.574 1.00 15.60 186 ASP F CA 1
ATOM 10293 C C . ASP F 2 186 ? -16.328 7.355 27.375 1.00 15.45 186 ASP F C 1
ATOM 10294 O O . ASP F 2 186 ? -15.682 6.381 26.965 1.00 15.32 186 ASP F O 1
ATOM 10299 N N . ALA F 2 187 ? -17.640 7.319 27.629 1.00 14.87 187 ALA F N 1
ATOM 10300 C CA . ALA F 2 187 ? -18.413 6.052 27.553 1.00 14.77 187 ALA F CA 1
ATOM 10301 C C . ALA F 2 187 ? -18.244 5.336 26.200 1.00 15.33 187 ALA F C 1
ATOM 10302 O O . ALA F 2 187 ? -18.096 4.098 26.147 1.00 15.23 187 ALA F O 1
ATOM 10304 N N . ASN F 2 188 ? -18.294 6.099 25.103 1.00 15.75 188 ASN F N 1
ATOM 10305 C CA . ASN F 2 188 ? -18.170 5.471 23.783 1.00 14.94 188 ASN F CA 1
ATOM 10306 C C . ASN F 2 188 ? -16.742 5.351 23.249 1.00 15.05 188 ASN F C 1
ATOM 10307 O O . ASN F 2 188 ? -16.541 5.039 22.101 1.00 14.88 188 ASN F O 1
ATOM 10312 N N . GLY F 2 189 ? -15.750 5.601 24.101 1.00 14.78 189 GLY F N 1
ATOM 10313 C CA . GLY F 2 189 ? -14.365 5.298 23.737 1.00 15.55 189 GLY F CA 1
ATOM 10314 C C . GLY F 2 189 ? -13.565 6.473 23.204 1.00 16.87 189 GLY F C 1
ATOM 10315 O O . GLY F 2 189 ? -12.501 6.278 22.598 1.00 16.23 189 GLY F O 1
ATOM 10316 N N . PHE F 2 190 ? -14.052 7.695 23.443 1.00 16.33 190 PHE F N 1
ATOM 10317 C CA . PHE F 2 190 ? -13.355 8.891 22.984 1.00 17.21 190 PHE F CA 1
ATOM 10318 C C . PHE F 2 190 ? -13.019 9.906 24.102 1.00 16.96 190 PHE F C 1
ATOM 10319 O O . PHE F 2 190 ? -13.684 10.933 24.230 1.00 17.10 190 PHE F O 1
ATOM 10327 N N . PRO F 2 191 ? -11.976 9.629 24.905 1.00 16.41 191 PRO F N 1
ATOM 10328 C CA . PRO F 2 191 ? -11.611 10.564 25.961 1.00 16.37 191 PRO F CA 1
ATOM 10329 C C . PRO F 2 191 ? -10.933 11.791 25.356 1.00 16.25 191 PRO F C 1
ATOM 10330 O O . PRO F 2 191 ? -10.511 11.751 24.192 1.00 15.99 191 PRO F O 1
ATOM 10334 N N . VAL F 2 192 ? -10.857 12.873 26.124 1.00 16.51 192 VAL F N 1
ATOM 10335 C CA . VAL F 2 192 ? -10.216 14.111 25.651 1.00 15.49 192 VAL F CA 1
ATOM 10336 C C . VAL F 2 192 ? -8.726 13.879 25.396 1.00 15.56 192 VAL F C 1
ATOM 10337 O O . VAL F 2 192 ? -8.033 13.338 26.236 1.00 14.36 192 VAL F O 1
ATOM 10341 N N . ASN F 2 193 ? -8.239 14.291 24.228 1.00 15.93 193 ASN F N 1
ATOM 10342 C CA . ASN F 2 193 ? -6.799 14.221 23.936 1.00 15.78 193 ASN F CA 1
ATOM 10343 C C . ASN F 2 193 ? -5.964 15.092 24.889 1.00 16.74 193 ASN F C 1
ATOM 10344 O O . ASN F 2 193 ? -6.391 16.192 25.307 1.00 17.53 193 ASN F O 1
ATOM 10349 N N . ARG F 2 194 ? -4.772 14.625 25.221 1.00 16.04 194 ARG F N 1
ATOM 10350 C CA . ARG F 2 194 ? -3.960 15.318 26.213 1.00 16.40 194 ARG F CA 1
ATOM 10351 C C . ARG F 2 194 ? -3.656 16.753 25.800 1.00 16.26 194 ARG F C 1
ATOM 10352 O O . ARG F 2 194 ? -3.525 17.616 26.663 1.00 16.35 194 ARG F O 1
ATOM 10360 N N . GLN F 2 195 ? -3.582 17.038 24.498 1.00 16.01 195 GLN F N 1
ATOM 10361 C CA . GLN F 2 195 ? -3.251 18.406 24.097 1.00 16.40 195 GLN F CA 1
ATOM 10362 C C . GLN F 2 195 ? -4.494 19.297 23.909 1.00 16.00 195 GLN F C 1
ATOM 10363 O O . GLN F 2 195 ? -4.391 20.440 23.459 1.00 17.09 195 GLN F O 1
ATOM 10369 N N . PHE F 2 196 ? -5.661 18.765 24.281 1.00 14.98 196 PHE F N 1
ATOM 10370 C CA . PHE F 2 196 ? -6.871 19.578 24.442 1.00 14.18 196 PHE F CA 1
ATOM 10371 C C . PHE F 2 196 ? -7.409 19.474 25.878 1.00 14.34 196 PHE F C 1
ATOM 10372 O O . PHE F 2 196 ? -8.599 19.664 26.101 1.00 13.71 196 PHE F O 1
ATOM 10380 N N . ALA F 2 197 ? -6.535 19.223 26.844 1.00 15.02 197 ALA F N 1
ATOM 10381 C CA . ALA F 2 197 ? -6.999 18.907 28.213 1.00 16.13 197 ALA F CA 1
ATOM 10382 C C . ALA F 2 197 ? -7.781 20.030 28.861 1.00 16.96 197 ALA F C 1
ATOM 10383 O O . ALA F 2 197 ? -8.640 19.776 29.707 1.00 18.62 197 ALA F O 1
ATOM 10385 N N . ASP F 2 198 ? -7.484 21.265 28.470 1.00 16.72 198 ASP F N 1
ATOM 10386 C CA . ASP F 2 198 ? -8.170 22.443 28.984 1.00 17.73 198 ASP F CA 1
ATOM 10387 C C . ASP F 2 198 ? -9.493 22.805 28.277 1.00 18.21 198 ASP F C 1
ATOM 10388 O O . ASP F 2 198 ? -10.154 23.764 28.686 1.00 19.47 198 ASP F O 1
ATOM 10393 N N . VAL F 2 199 ? -9.885 22.085 27.222 1.00 16.59 199 VAL F N 1
ATOM 10394 C CA . VAL F 2 199 ? -11.096 22.471 26.459 1.00 15.97 199 VAL F CA 1
ATOM 10395 C C . VAL F 2 199 ? -12.417 22.208 27.226 1.00 15.60 199 VAL F C 1
ATOM 10396 O O . VAL F 2 199 ? -12.667 21.080 27.631 1.00 15.71 199 VAL F O 1
ATOM 10400 N N . PRO F 2 200 ? -13.249 23.256 27.459 1.00 15.52 200 PRO F N 1
ATOM 10401 C CA . PRO F 2 200 ? -14.561 23.040 28.093 1.00 15.42 200 PRO F CA 1
ATOM 10402 C C . PRO F 2 200 ? -15.383 21.966 27.366 1.00 15.66 200 PRO F C 1
ATOM 10403 O O . PRO F 2 200 ? -15.460 21.954 26.122 1.00 17.00 200 PRO F O 1
ATOM 10407 N N . GLN F 2 201 ? -15.955 21.056 28.137 1.00 15.90 201 GLN F N 1
ATOM 10408 C CA . GLN F 2 201 ? -16.686 19.899 27.609 1.00 16.31 201 GLN F CA 1
ATOM 10409 C C . GLN F 2 201 ? -18.236 19.956 27.717 1.00 17.59 201 GLN F C 1
ATOM 10410 O O . GLN F 2 201 ? -18.928 19.106 27.125 1.00 16.52 201 GLN F O 1
ATOM 10416 N N . GLU F 2 202 ? -18.790 20.966 28.401 1.00 16.92 202 GLU F N 1
ATOM 10417 C CA . GLU F 2 202 ? -20.253 20.975 28.653 1.00 18.21 202 GLU F CA 1
ATOM 10418 C C . GLU F 2 202 ? -21.008 21.027 27.349 1.00 17.40 202 GLU F C 1
ATOM 10419 O O . GLU F 2 202 ? -20.550 21.658 26.415 1.00 18.45 202 GLU F O 1
ATOM 10423 N N . GLN F 2 203 ? -22.185 20.418 27.295 1.00 16.59 203 GLN F N 1
ATOM 10424 C CA . GLN F 2 203 ? -23.026 20.522 26.090 1.00 15.99 203 GLN F CA 1
ATOM 10425 C C . GLN F 2 203 ? -23.871 21.800 26.174 1.00 15.43 203 GLN F C 1
ATOM 10426 O O . GLN F 2 203 ? -24.168 22.246 27.273 1.00 15.60 203 GLN F O 1
ATOM 10432 N N . PRO F 2 204 ? -24.259 22.380 25.026 1.00 15.09 204 PRO F N 1
ATOM 10433 C CA . PRO F 2 204 ? -25.175 23.528 25.025 1.00 15.13 204 PRO F CA 1
ATOM 10434 C C . PRO F 2 204 ? -26.480 23.159 25.709 1.00 16.14 204 PRO F C 1
ATOM 10435 O O . PRO F 2 204 ? -26.898 22.024 25.630 1.00 16.14 204 PRO F O 1
ATOM 10439 N N . VAL F 2 205 ? -27.124 24.106 26.376 1.00 17.76 205 VAL F N 1
ATOM 10440 C CA . VAL F 2 205 ? -28.473 23.872 26.881 1.00 18.43 205 VAL F CA 1
ATOM 10441 C C . VAL F 2 205 ? -29.443 23.683 25.716 1.00 18.06 205 VAL F C 1
ATOM 10442 O O . VAL F 2 205 ? -29.485 24.499 24.794 1.00 18.65 205 VAL F O 1
ATOM 10446 N N . VAL F 2 206 ? -30.221 22.603 25.756 1.00 17.98 206 VAL F N 1
ATOM 10447 C CA . VAL F 2 206 ? -31.217 22.335 24.721 1.00 19.11 206 VAL F CA 1
ATOM 10448 C C . VAL F 2 206 ? -32.551 22.045 25.413 1.00 20.30 206 VAL F C 1
ATOM 10449 O O . VAL F 2 206 ? -32.668 21.062 26.151 1.00 18.35 206 VAL F O 1
ATOM 10453 N N . GLU F 2 207 ? -33.537 22.913 25.203 1.00 21.08 207 GLU F N 1
ATOM 10454 C CA . GLU F 2 207 ? -34.882 22.686 25.741 1.00 23.52 207 GLU F CA 1
ATOM 10455 C C . GLU F 2 207 ? -35.877 22.587 24.614 1.00 23.32 207 GLU F C 1
ATOM 10456 O O . GLU F 2 207 ? -36.202 23.598 24.001 1.00 23.55 207 GLU F O 1
ATOM 10462 N N . ALA F 2 208 ? -36.368 21.379 24.357 1.00 22.30 208 ALA F N 1
ATOM 10463 C CA . ALA F 2 208 ? -37.359 21.175 23.316 1.00 23.13 208 ALA F CA 1
ATOM 10464 C C . ALA F 2 208 ? -38.744 21.192 23.937 1.00 24.66 208 ALA F C 1
ATOM 10465 O O . ALA F 2 208 ? -38.928 20.726 25.060 1.00 24.79 208 ALA F O 1
ATOM 10467 N N . GLU F 2 209 ? -39.706 21.764 23.229 1.00 25.72 209 GLU F N 1
ATOM 10468 C CA . GLU F 2 209 ? -41.099 21.643 23.639 1.00 27.67 209 GLU F CA 1
ATOM 10469 C C . GLU F 2 209 ? -41.587 20.258 23.227 1.00 28.65 209 GLU F C 1
ATOM 10470 O O . GLU F 2 209 ? -41.028 19.674 22.307 1.00 29.09 209 GLU F O 1
ATOM 10476 N N . PRO F 2 210 ? -42.633 19.733 23.900 1.00 31.21 210 PRO F N 1
ATOM 10477 C CA . PRO F 2 210 ? -43.235 18.444 23.542 1.00 32.33 210 PRO F CA 1
ATOM 10478 C C . PRO F 2 210 ? -43.454 18.273 22.042 1.00 31.38 210 PRO F C 1
ATOM 10479 O O . PRO F 2 210 ? -44.023 19.158 21.401 1.00 32.63 210 PRO F O 1
ATOM 10483 N N . GLY F 2 211 ? -42.982 17.152 21.496 1.00 29.09 211 GLY F N 1
ATOM 10484 C CA . GLY F 2 211 ? -43.140 16.841 20.074 1.00 28.93 211 GLY F CA 1
ATOM 10485 C C . GLY F 2 211 ? -41.987 17.295 19.196 1.00 29.46 211 GLY F C 1
ATOM 10486 O O . GLY F 2 211 ? -41.880 16.872 18.038 1.00 31.12 211 GLY F O 1
ATOM 10487 N N . PHE F 2 212 ? -41.103 18.144 19.729 1.00 28.56 212 PHE F N 1
ATOM 10488 C CA . PHE F 2 212 ? -40.022 18.694 18.910 1.00 27.17 212 PHE F CA 1
ATOM 10489 C C . PHE F 2 212 ? -38.625 18.240 19.280 1.00 27.04 212 PHE F C 1
ATOM 10490 O O . PHE F 2 212 ? -37.649 18.778 18.745 1.00 27.63 212 PHE F O 1
ATOM 10498 N N . GLU F 2 213 ? -38.517 17.254 20.164 1.00 26.64 213 GLU F N 1
ATOM 10499 C CA . GLU F 2 213 ? -37.203 16.882 20.710 1.00 29.98 213 GLU F CA 1
ATOM 10500 C C . GLU F 2 213 ? -36.241 16.321 19.652 1.00 28.32 213 GLU F C 1
ATOM 10501 O O . GLU F 2 213 ? -35.021 16.385 19.821 1.00 27.75 213 GLU F O 1
ATOM 10507 N N . ALA F 2 214 ? -36.801 15.833 18.549 1.00 27.73 214 ALA F N 1
ATOM 10508 C CA . ALA F 2 214 ? -36.017 15.302 17.449 1.00 28.34 214 ALA F CA 1
ATOM 10509 C C . ALA F 2 214 ? -35.472 16.380 16.514 1.00 28.76 214 ALA F C 1
ATOM 10510 O O . ALA F 2 214 ? -34.532 16.123 15.763 1.00 28.93 214 ALA F O 1
ATOM 10512 N N . GLU F 2 215 ? -36.043 17.579 16.536 1.00 27.53 215 GLU F N 1
ATOM 10513 C CA . GLU F 2 215 ? -35.506 18.612 15.657 1.00 28.61 215 GLU F CA 1
ATOM 10514 C C . GLU F 2 215 ? -34.952 19.870 16.335 1.00 24.49 215 GLU F C 1
ATOM 10515 O O . GLU F 2 215 ? -34.599 20.842 15.655 1.00 23.74 215 GLU F O 1
ATOM 10521 N N . VAL F 2 216 ? -34.868 19.844 17.664 1.00 20.88 216 VAL F N 1
ATOM 10522 C CA . VAL F 2 216 ? -34.191 20.903 18.412 1.00 18.58 216 VAL F CA 1
ATOM 10523 C C . VAL F 2 216 ? -32.912 20.239 18.897 1.00 18.27 216 VAL F C 1
ATOM 10524 O O . VAL F 2 216 ? -32.948 19.381 19.784 1.00 17.10 216 VAL F O 1
ATOM 10528 N N . SER F 2 217 ? -31.782 20.603 18.303 1.00 16.79 217 SER F N 1
ATOM 10529 C CA . SER F 2 217 ? -30.562 19.822 18.539 1.00 16.21 217 SER F CA 1
ATOM 10530 C C . SER F 2 217 ? -29.332 20.690 18.430 1.00 15.61 217 SER F C 1
ATOM 10531 O O . SER F 2 217 ? -29.240 21.525 17.528 1.00 14.38 217 SER F O 1
ATOM 10534 N N . ALA F 2 218 ? -28.383 20.464 19.342 1.00 15.28 218 ALA F N 1
ATOM 10535 C CA . ALA F 2 218 ? -27.119 21.201 19.355 1.00 14.53 218 ALA F CA 1
ATOM 10536 C C . ALA F 2 218 ? -26.085 20.412 20.153 1.00 14.32 218 ALA F C 1
ATOM 10537 O O . ALA F 2 218 ? -26.448 19.650 21.047 1.00 14.23 218 ALA F O 1
ATOM 10539 N N . TYR F 2 219 ? -24.804 20.614 19.845 1.00 13.56 219 TYR F N 1
ATOM 10540 C CA . TYR F 2 219 ? -23.738 19.891 20.512 1.00 13.82 219 TYR F CA 1
ATOM 10541 C C . TYR F 2 219 ? -22.498 20.777 20.594 1.00 14.06 219 TYR F C 1
ATOM 10542 O O . TYR F 2 219 ? -22.416 21.805 19.922 1.00 13.36 219 TYR F O 1
ATOM 10551 N N . ASN F 2 220 ? -21.539 20.347 21.415 1.00 13.89 220 ASN F N 1
ATOM 10552 C CA . ASN F 2 220 ? -20.323 21.087 21.632 1.00 14.02 220 ASN F CA 1
ATOM 10553 C C . ASN F 2 220 ? -19.325 20.556 20.603 1.00 14.15 220 ASN F C 1
ATOM 10554 O O . ASN F 2 220 ? -18.736 19.458 20.784 1.00 13.29 220 ASN F O 1
ATOM 10559 N N . LEU F 2 221 ? -19.198 21.281 19.495 1.00 13.90 221 LEU F N 1
ATOM 10560 C CA . LEU F 2 221 ? -18.291 20.841 18.428 1.00 14.99 221 LEU F CA 1
ATOM 10561 C C . LEU F 2 221 ? -16.803 20.863 18.828 1.00 15.68 221 LEU F C 1
ATOM 10562 O O . LEU F 2 221 ? -16.042 19.926 18.460 1.00 16.03 221 LEU F O 1
ATOM 10567 N N . PHE F 2 222 ? -16.379 21.898 19.570 1.00 15.28 222 PHE F N 1
ATOM 10568 C CA . PHE F 2 222 ? -14.969 21.967 20.008 1.00 14.85 222 PHE F CA 1
ATOM 10569 C C . PHE F 2 222 ? -14.670 20.801 20.945 1.00 14.90 222 PHE F C 1
ATOM 10570 O O . PHE F 2 222 ? -13.595 20.199 20.876 1.00 13.86 222 PHE F O 1
ATOM 10578 N N . GLY F 2 223 ? -15.644 20.430 21.779 1.00 15.74 223 GLY F N 1
ATOM 10579 C CA . GLY F 2 223 ? -15.465 19.247 22.654 1.00 15.15 223 GLY F CA 1
ATOM 10580 C C . GLY F 2 223 ? -15.335 17.968 21.808 1.00 15.13 223 GLY F C 1
ATOM 10581 O O . GLY F 2 223 ? -14.464 17.114 22.040 1.00 14.75 223 GLY F O 1
ATOM 10582 N N . TYR F 2 224 ? -16.211 17.839 20.822 1.00 14.84 224 TYR F N 1
ATOM 10583 C CA . TYR F 2 224 ? -16.191 16.714 19.883 1.00 14.69 224 TYR F CA 1
ATOM 10584 C C . TYR F 2 224 ? -14.801 16.587 19.215 1.00 14.58 224 TYR F C 1
ATOM 10585 O O . TYR F 2 224 ? -14.234 15.493 19.115 1.00 14.35 224 TYR F O 1
ATOM 10594 N N . LEU F 2 225 ? -14.251 17.707 18.788 1.00 13.47 225 LEU F N 1
ATOM 10595 C CA . LEU F 2 225 ? -12.896 17.726 18.214 1.00 14.06 225 LEU F CA 1
ATOM 10596 C C . LEU F 2 225 ? -11.802 17.455 19.245 1.00 14.04 225 LEU F C 1
ATOM 10597 O O . LEU F 2 225 ? -10.792 16.818 18.917 1.00 14.80 225 LEU F O 1
ATOM 10602 N N . SER F 2 226 ? -11.994 17.920 20.479 1.00 13.52 226 SER F N 1
ATOM 10603 C CA . SER F 2 226 ? -11.005 17.632 21.526 1.00 14.29 226 SER F CA 1
ATOM 10604 C C . SER F 2 226 ? -10.882 16.123 21.754 1.00 14.60 226 SER F C 1
ATOM 10605 O O . SER F 2 226 ? -9.880 15.642 22.292 1.00 14.76 226 SER F O 1
ATOM 10608 N N . ARG F 2 227 ? -11.900 15.386 21.307 1.00 14.45 227 ARG F N 1
ATOM 10609 C CA . ARG F 2 227 ? -11.949 13.936 21.512 1.00 15.33 227 ARG F CA 1
ATOM 10610 C C . ARG F 2 227 ? -11.597 13.105 20.284 1.00 16.16 227 ARG F C 1
ATOM 10611 O O . ARG F 2 227 ? -11.645 11.887 20.338 1.00 16.29 227 ARG F O 1
ATOM 10619 N N . SER F 2 228 ? -11.228 13.754 19.184 1.00 17.32 228 SER F N 1
ATOM 10620 C CA . SER F 2 228 ? -10.808 13.008 18.011 1.00 18.08 228 SER F CA 1
ATOM 10621 C C . SER F 2 228 ? -9.579 12.175 18.364 1.00 18.20 228 SER F C 1
ATOM 10622 O O . SER F 2 228 ? -8.596 12.682 18.926 1.00 18.68 228 SER F O 1
ATOM 10625 N N . ASP F 2 229 ? -9.657 10.888 18.062 1.00 18.48 229 ASP F N 1
ATOM 10626 C CA . ASP F 2 229 ? -8.552 9.987 18.355 1.00 19.29 229 ASP F CA 1
ATOM 10627 C C . ASP F 2 229 ? -7.544 9.880 17.216 1.00 18.90 229 ASP F C 1
ATOM 10628 O O . ASP F 2 229 ? -6.712 8.983 17.253 1.00 18.51 229 ASP F O 1
ATOM 10633 N N . VAL F 2 230 ? -7.674 10.713 16.177 1.00 17.46 230 VAL F N 1
ATOM 10634 C CA . VAL F 2 230 ? -6.787 10.666 15.008 1.00 16.85 230 VAL F CA 1
ATOM 10635 C C . VAL F 2 230 ? -6.376 12.094 14.628 1.00 16.85 230 VAL F C 1
ATOM 10636 O O . VAL F 2 230 ? -6.962 13.060 15.124 1.00 17.07 230 VAL F O 1
ATOM 10640 N N . THR F 2 231 ? -5.350 12.217 13.783 1.00 15.90 231 THR F N 1
ATOM 10641 C CA . THR F 2 231 ? -4.901 13.517 13.285 1.00 15.75 231 THR F CA 1
ATOM 10642 C C . THR F 2 231 ? -5.146 13.610 11.780 1.00 16.17 231 THR F C 1
ATOM 10643 O O . THR F 2 231 ? -5.150 12.574 11.102 1.00 15.89 231 THR F O 1
ATOM 10647 N N . TRP F 2 232 ? -5.326 14.839 11.269 1.00 15.31 232 TRP F N 1
ATOM 10648 C CA . TRP F 2 232 ? -5.447 15.076 9.828 1.00 15.60 232 TRP F CA 1
ATOM 10649 C C . TRP F 2 232 ? -6.483 14.120 9.187 1.00 16.66 232 TRP F C 1
ATOM 10650 O O . TRP F 2 232 ? -6.146 13.232 8.381 1.00 15.64 232 TRP F O 1
ATOM 10661 N N . ASN F 2 233 ? -7.735 14.281 9.612 1.00 16.57 233 ASN F N 1
ATOM 10662 C CA . ASN F 2 233 ? -8.826 13.424 9.160 1.00 17.63 233 ASN F CA 1
ATOM 10663 C C . ASN F 2 233 ? -10.178 14.170 9.069 1.00 17.06 233 ASN F C 1
ATOM 10664 O O . ASN F 2 233 ? -11.067 14.002 9.918 1.00 17.02 233 ASN F O 1
ATOM 10669 N N . PRO F 2 234 ? -10.328 15.011 8.029 1.00 17.41 234 PRO F N 1
ATOM 10670 C CA . PRO F 2 234 ? -11.548 15.808 7.839 1.00 16.68 234 PRO F CA 1
ATOM 10671 C C . PRO F 2 234 ? -12.726 14.859 7.900 1.00 17.24 234 PRO F C 1
ATOM 10672 O O . PRO F 2 234 ? -12.694 13.799 7.297 1.00 16.66 234 PRO F O 1
ATOM 10676 N N . SER F 2 235 ? -13.724 15.198 8.696 1.00 16.95 235 SER F N 1
ATOM 10677 C CA . SER F 2 235 ? -14.777 14.243 8.980 1.00 18.71 235 SER F CA 1
ATOM 10678 C C . SER F 2 235 ? -16.072 15.019 9.163 1.00 18.33 235 SER F C 1
ATOM 10679 O O . SER F 2 235 ? -16.116 15.963 9.950 1.00 17.77 235 SER F O 1
ATOM 10682 N N . VAL F 2 236 ? -17.106 14.601 8.438 1.00 17.72 236 VAL F N 1
ATOM 10683 C CA . VAL F 2 236 ? -18.313 15.409 8.277 1.00 17.69 236 VAL F CA 1
ATOM 10684 C C . VAL F 2 236 ? -19.076 15.539 9.604 1.00 17.56 236 VAL F C 1
ATOM 10685 O O . VAL F 2 236 ? -19.363 14.526 10.254 1.00 17.25 236 VAL F O 1
ATOM 10689 N N . CYS F 2 237 ? -19.392 16.786 9.999 1.00 16.38 237 CYS F N 1
ATOM 10690 C CA . CYS F 2 237 ? -20.208 17.043 11.198 1.00 16.06 237 CYS F CA 1
ATOM 10691 C C . CYS F 2 237 ? -21.590 17.640 10.910 1.00 15.26 237 CYS F C 1
ATOM 10692 O O . CYS F 2 237 ? -22.507 17.524 11.733 1.00 15.41 237 CYS F O 1
ATOM 10695 N N . SER F 2 238 ? -21.733 18.281 9.753 1.00 15.02 238 SER F N 1
ATOM 10696 C CA . SER F 2 238 ? -22.978 18.982 9.387 1.00 15.83 238 SER F CA 1
ATOM 10697 C C . SER F 2 238 ? -23.025 19.127 7.866 1.00 17.00 238 SER F C 1
ATOM 10698 O O . SER F 2 238 ? -21.987 19.319 7.223 1.00 16.53 238 SER F O 1
ATOM 10701 N N . VAL F 2 239 ? -24.237 19.063 7.313 1.00 17.19 239 VAL F N 1
ATOM 10702 C CA . VAL F 2 239 ? -24.447 18.941 5.868 1.00 18.28 239 VAL F CA 1
ATOM 10703 C C . VAL F 2 239 ? -25.602 19.828 5.421 1.00 18.52 239 VAL F C 1
ATOM 10704 O O . VAL F 2 239 ? -26.694 19.753 5.980 1.00 18.45 239 VAL F O 1
ATOM 10708 N N . VAL F 2 240 ? -25.364 20.669 4.423 1.00 19.13 240 VAL F N 1
ATOM 10709 C CA . VAL F 2 240 ? -26.469 21.291 3.686 1.00 20.98 240 VAL F CA 1
ATOM 10710 C C . VAL F 2 240 ? -26.232 21.113 2.180 1.00 21.27 240 VAL F C 1
ATOM 10711 O O . VAL F 2 240 ? -25.319 21.703 1.603 1.00 20.25 240 VAL F O 1
ATOM 10715 N N . GLY F 2 241 ? -27.033 20.245 1.572 1.00 20.94 241 GLY F N 1
ATOM 10716 C CA . GLY F 2 241 ? -26.832 19.900 0.169 1.00 21.37 241 GLY F CA 1
ATOM 10717 C C . GLY F 2 241 ? -25.439 19.309 0.057 1.00 21.69 241 GLY F C 1
ATOM 10718 O O . GLY F 2 241 ? -25.098 18.388 0.801 1.00 19.34 241 GLY F O 1
ATOM 10719 N N . ASP F 2 242 ? -24.623 19.898 -0.821 1.00 21.07 242 ASP F N 1
ATOM 10720 C CA . ASP F 2 242 ? -23.242 19.483 -0.996 1.00 22.02 242 ASP F CA 1
ATOM 10721 C C . ASP F 2 242 ? -22.242 20.146 -0.059 1.00 20.86 242 ASP F C 1
ATOM 10722 O O . ASP F 2 242 ? -21.052 19.818 -0.103 1.00 21.32 242 ASP F O 1
ATOM 10727 N N . SER F 2 243 ? -22.696 21.112 0.737 1.00 19.13 243 SER F N 1
ATOM 10728 C CA . SER F 2 243 ? -21.818 21.815 1.679 1.00 18.17 243 SER F CA 1
ATOM 10729 C C . SER F 2 243 ? -21.538 20.891 2.867 1.00 17.65 243 SER F C 1
ATOM 10730 O O . SER F 2 243 ? -22.462 20.464 3.559 1.00 16.83 243 SER F O 1
ATOM 10733 N N . LEU F 2 244 ? -20.264 20.597 3.081 1.00 16.89 244 LEU F N 1
ATOM 10734 C CA . LEU F 2 244 ? -19.836 19.670 4.113 1.00 16.53 244 LEU F CA 1
ATOM 10735 C C . LEU F 2 244 ? -18.868 20.359 5.060 1.00 16.01 244 LEU F C 1
ATOM 10736 O O . LEU F 2 244 ? -17.770 20.735 4.659 1.00 16.15 244 LEU F O 1
ATOM 10741 N N . PHE F 2 245 ? -19.269 20.523 6.317 1.00 15.33 245 PHE F N 1
ATOM 10742 C CA . PHE F 2 245 ? -18.310 20.922 7.356 1.00 15.52 245 PHE F CA 1
ATOM 10743 C C . PHE F 2 245 ? -17.564 19.668 7.788 1.00 15.09 245 PHE F C 1
ATOM 10744 O O . PHE F 2 245 ? -18.186 18.697 8.217 1.00 14.82 245 PHE F O 1
ATOM 10752 N N . CYS F 2 246 ? -16.248 19.670 7.602 1.00 14.79 246 CYS F N 1
ATOM 10753 C CA . CYS F 2 246 ? -15.412 18.486 7.865 1.00 15.14 246 CYS F CA 1
ATOM 10754 C C . CYS F 2 246 ? -14.246 18.873 8.770 1.00 14.93 246 CYS F C 1
ATOM 10755 O O . CYS F 2 246 ? -13.094 18.912 8.318 1.00 15.70 246 CYS F O 1
ATOM 10758 N N . PRO F 2 247 ? -14.531 19.174 10.043 1.00 14.49 247 PRO F N 1
ATOM 10759 C CA . PRO F 2 247 ? -13.453 19.503 10.956 1.00 14.62 247 PRO F CA 1
ATOM 10760 C C . PRO F 2 247 ? -12.668 18.282 11.450 1.00 15.10 247 PRO F C 1
ATOM 10761 O O . PRO F 2 247 ? -13.121 17.125 11.353 1.00 14.40 247 PRO F O 1
ATOM 10765 N N . THR F 2 248 ? -11.478 18.568 11.968 1.00 15.37 248 THR F N 1
ATOM 10766 C CA . THR F 2 248 ? -10.523 17.558 12.354 1.00 16.51 248 THR F CA 1
ATOM 10767 C C . THR F 2 248 ? -9.505 18.161 13.343 1.00 17.11 248 THR F C 1
ATOM 10768 O O . THR F 2 248 ? -9.411 19.396 13.497 1.00 17.49 248 THR F O 1
ATOM 10772 N N . SER F 2 249 ? -8.749 17.295 14.003 1.00 16.77 249 SER F N 1
ATOM 10773 C CA . SER F 2 249 ? -7.709 17.723 14.935 1.00 17.21 249 SER F CA 1
ATOM 10774 C C . SER F 2 249 ? -6.346 17.452 14.321 1.00 16.91 249 SER F C 1
ATOM 10775 O O . SER F 2 249 ? -6.076 16.332 13.895 1.00 17.95 249 SER F O 1
ATOM 10778 N N . GLU F 2 250 ? -5.498 18.476 14.284 1.00 16.78 250 GLU F N 1
ATOM 10779 C CA . GLU F 2 250 ? -4.254 18.441 13.505 1.00 18.01 250 GLU F CA 1
ATOM 10780 C C . GLU F 2 250 ? -3.030 18.580 14.392 1.00 17.00 250 GLU F C 1
ATOM 10781 O O . GLU F 2 250 ? -2.978 19.465 15.230 1.00 16.97 250 GLU F O 1
ATOM 10787 N N . GLU F 2 251 ? -2.017 17.751 14.168 1.00 15.84 251 GLU F N 1
ATOM 10788 C CA . GLU F 2 251 ? -0.799 17.856 14.967 1.00 16.42 251 GLU F CA 1
ATOM 10789 C C . GLU F 2 251 ? 0.352 17.339 14.106 1.00 15.22 251 GLU F C 1
ATOM 10790 O O . GLU F 2 251 ? 0.179 16.360 13.411 1.00 15.11 251 GLU F O 1
ATOM 10796 N N . PHE F 2 252 ? 1.518 17.983 14.195 1.00 15.49 252 PHE F N 1
ATOM 10797 C CA . PHE F 2 252 ? 2.663 17.683 13.360 1.00 15.01 252 PHE F CA 1
ATOM 10798 C C . PHE F 2 252 ? 2.386 18.094 11.892 1.00 15.58 252 PHE F C 1
ATOM 10799 O O . PHE F 2 252 ? 2.011 19.246 11.645 1.00 15.92 252 PHE F O 1
ATOM 10807 N N . ILE F 2 253 ? 2.552 17.183 10.930 1.00 14.83 253 ILE F N 1
ATOM 10808 C CA . ILE F 2 253 ? 2.508 17.553 9.499 1.00 14.90 253 ILE F CA 1
ATOM 10809 C C . ILE F 2 253 ? 1.442 16.745 8.760 1.00 14.83 253 ILE F C 1
ATOM 10810 O O . ILE F 2 253 ? 1.390 15.509 8.866 1.00 14.04 253 ILE F O 1
ATOM 10815 N N . LEU F 2 254 ? 0.603 17.429 7.988 1.00 14.90 254 LEU F N 1
ATOM 10816 C CA . LEU F 2 254 ? -0.321 16.707 7.107 1.00 15.37 254 LEU F CA 1
ATOM 10817 C C . LEU F 2 254 ? 0.508 15.715 6.276 1.00 15.45 254 LEU F C 1
ATOM 10818 O O . LEU F 2 254 ? 1.480 16.116 5.657 1.00 15.65 254 LEU F O 1
ATOM 10823 N N . PRO F 2 255 ? 0.160 14.410 6.292 1.00 15.99 255 PRO F N 1
ATOM 10824 C CA . PRO F 2 255 ? 1.092 13.437 5.682 1.00 16.20 255 PRO F CA 1
ATOM 10825 C C . PRO F 2 255 ? 1.092 13.415 4.132 1.00 16.38 255 PRO F C 1
ATOM 10826 O O . PRO F 2 255 ? 1.774 12.582 3.549 1.00 17.25 255 PRO F O 1
ATOM 10830 N N . VAL F 2 256 ? 0.330 14.305 3.495 1.00 15.88 256 VAL F N 1
ATOM 10831 C CA . VAL F 2 256 ? 0.238 14.372 2.025 1.00 16.26 256 VAL F CA 1
ATOM 10832 C C . VAL F 2 256 ? 0.301 15.836 1.579 1.00 17.23 256 VAL F C 1
ATOM 10833 O O . VAL F 2 256 ? 0.155 16.733 2.410 1.00 17.50 256 VAL F O 1
ATOM 10837 N N . GLU F 2 257 ? 0.498 16.077 0.280 1.00 17.67 257 GLU F N 1
ATOM 10838 C CA . GLU F 2 257 ? 0.259 17.398 -0.295 1.00 18.71 257 GLU F CA 1
ATOM 10839 C C . GLU F 2 257 ? -0.982 17.179 -1.097 1.00 18.93 257 GLU F C 1
ATOM 10840 O O . GLU F 2 257 ? -0.980 16.351 -2.019 1.00 18.47 257 GLU F O 1
ATOM 10846 N N . HIS F 2 258 ? -2.064 17.847 -0.695 1.00 18.17 258 HIS F N 1
ATOM 10847 C CA . HIS F 2 258 ? -3.374 17.622 -1.304 1.00 18.81 258 HIS F CA 1
ATOM 10848 C C . HIS F 2 258 ? -3.568 18.606 -2.443 1.00 18.80 258 HIS F C 1
ATOM 10849 O O . HIS F 2 258 ? -3.596 19.814 -2.218 1.00 18.88 258 HIS F O 1
ATOM 10856 N N . GLY F 2 259 ? -3.695 18.089 -3.660 1.00 20.76 259 GLY F N 1
ATOM 10857 C CA . GLY F 2 259 ? -4.063 18.913 -4.811 1.00 19.98 259 GLY F CA 1
ATOM 10858 C C . GLY F 2 259 ? -5.509 18.630 -5.154 1.00 20.09 259 GLY F C 1
ATOM 10859 O O . GLY F 2 259 ? -5.808 17.663 -5.837 1.00 19.28 259 GLY F O 1
ATOM 10860 N N . ASN F 2 260 ? -6.410 19.463 -4.655 1.00 21.83 260 ASN F N 1
ATOM 10861 C CA . ASN F 2 260 ? -7.844 19.208 -4.803 1.00 21.75 260 ASN F CA 1
ATOM 10862 C C . ASN F 2 260 ? -8.307 19.546 -6.227 1.00 21.27 260 ASN F C 1
ATOM 10863 O O . ASN F 2 260 ? -7.669 20.337 -6.911 1.00 19.33 260 ASN F O 1
ATOM 10868 N N . ASP F 2 261 ? -9.396 18.921 -6.661 1.00 20.73 261 ASP F N 1
ATOM 10869 C CA . ASP F 2 261 ? -9.952 19.159 -7.993 1.00 22.21 261 ASP F CA 1
ATOM 10870 C C . ASP F 2 261 ? -11.102 20.202 -7.936 1.00 22.41 261 ASP F C 1
ATOM 10871 O O . ASP F 2 261 ? -11.954 20.275 -8.832 1.00 22.60 261 ASP F O 1
ATOM 10876 N N . ARG F 2 262 ? -11.074 21.035 -6.891 1.00 23.29 262 ARG F N 1
ATOM 10877 C CA . ARG F 2 262 ? -12.132 22.031 -6.583 1.00 23.89 262 ARG F CA 1
ATOM 10878 C C . ARG F 2 262 ? -11.545 22.955 -5.533 1.00 23.72 262 ARG F C 1
ATOM 10879 O O . ARG F 2 262 ? -10.520 22.625 -4.942 1.00 22.59 262 ARG F O 1
ATOM 10887 N N . CYS F 2 263 ? -12.167 24.104 -5.279 1.00 23.04 263 CYS F N 1
ATOM 10888 C CA . CYS F 2 263 ? -11.685 24.934 -4.169 1.00 23.53 263 CYS F CA 1
ATOM 10889 C C . CYS F 2 263 ? -12.101 24.273 -2.865 1.00 22.27 263 CYS F C 1
ATOM 10890 O O . CYS F 2 263 ? -13.115 23.605 -2.799 1.00 20.54 263 CYS F O 1
ATOM 10893 N N . GLU F 2 264 ? -11.319 24.478 -1.818 1.00 21.98 264 GLU F N 1
ATOM 10894 C CA . GLU F 2 264 ? -11.771 24.091 -0.497 1.00 23.07 264 GLU F CA 1
ATOM 10895 C C . GLU F 2 264 ? -11.361 25.201 0.439 1.00 20.97 264 GLU F C 1
ATOM 10896 O O . GLU F 2 264 ? -10.478 25.993 0.120 1.00 22.39 264 GLU F O 1
ATOM 10902 N N . TRP F 2 265 ? -12.031 25.297 1.570 1.00 19.75 265 TRP F N 1
ATOM 10903 C CA . TRP F 2 265 ? -11.767 26.395 2.501 1.00 17.47 265 TRP F CA 1
ATOM 10904 C C . TRP F 2 265 ? -11.331 25.826 3.841 1.00 15.99 265 TRP F C 1
ATOM 10905 O O . TRP F 2 265 ? -11.745 24.723 4.226 1.00 15.72 265 TRP F O 1
ATOM 10916 N N . PHE F 2 266 ? -10.486 26.584 4.526 1.00 15.18 266 PHE F N 1
ATOM 10917 C CA . PHE F 2 266 ? -9.957 26.226 5.840 1.00 15.41 266 PHE F CA 1
ATOM 10918 C C . PHE F 2 266 ? -10.330 27.301 6.820 1.00 15.35 266 PHE F C 1
ATOM 10919 O O . PHE F 2 266 ? -10.015 28.489 6.588 1.00 16.07 266 PHE F O 1
ATOM 10927 N N . LEU F 2 267 ? -10.970 26.897 7.916 1.00 14.42 267 LEU F N 1
ATOM 10928 C CA . LEU F 2 267 ? -11.233 27.814 9.018 1.00 15.31 267 LEU F CA 1
ATOM 10929 C C . LEU F 2 267 ? -10.524 27.331 10.279 1.00 14.89 267 LEU F C 1
ATOM 10930 O O . LEU F 2 267 ? -10.837 26.282 10.807 1.00 14.43 267 LEU F O 1
ATOM 10935 N N . GLN F 2 268 ? -9.559 28.105 10.748 1.00 15.62 268 GLN F N 1
ATOM 10936 C CA . GLN F 2 268 ? -8.803 27.741 11.945 1.00 15.85 268 GLN F CA 1
ATOM 10937 C C . GLN F 2 268 ? -9.656 27.979 13.190 1.00 15.96 268 GLN F C 1
ATOM 10938 O O . GLN F 2 268 ? -10.063 29.108 13.471 1.00 15.75 268 GLN F O 1
ATOM 10944 N N . LEU F 2 269 ? -9.946 26.917 13.940 1.00 15.73 269 LEU F N 1
ATOM 10945 C CA . LEU F 2 269 ? -10.800 27.069 15.137 1.00 15.09 269 LEU F CA 1
ATOM 10946 C C . LEU F 2 269 ? -9.994 27.282 16.423 1.00 15.17 269 LEU F C 1
ATOM 10947 O O . LEU F 2 269 ? -10.421 27.997 17.329 1.00 16.61 269 LEU F O 1
ATOM 10952 N N . SER F 2 270 ? -8.825 26.655 16.518 1.00 15.14 270 SER F N 1
ATOM 10953 C CA . SER F 2 270 ? -7.948 26.896 17.659 1.00 15.49 270 SER F CA 1
ATOM 10954 C C . SER F 2 270 ? -6.471 26.931 17.217 1.00 16.11 270 SER F C 1
ATOM 10955 O O . SER F 2 270 ? -6.105 26.411 16.142 1.00 15.65 270 SER F O 1
ATOM 10958 N N . ASP F 2 271 ? -5.653 27.599 18.021 1.00 17.04 271 ASP F N 1
ATOM 10959 C CA . ASP F 2 271 ? -4.205 27.541 17.876 1.00 17.73 271 ASP F CA 1
ATOM 10960 C C . ASP F 2 271 ? -3.765 28.016 16.471 1.00 18.69 271 ASP F C 1
ATOM 10961 O O . ASP F 2 271 ? -4.272 29.036 15.991 1.00 18.94 271 ASP F O 1
ATOM 10966 N N . GLU F 2 272 ? -2.872 27.288 15.805 1.00 18.00 272 GLU F N 1
ATOM 10967 C CA . GLU F 2 272 ? -2.234 27.819 14.598 1.00 18.58 272 GLU F CA 1
ATOM 10968 C C . GLU F 2 272 ? -1.758 26.741 13.650 1.00 17.60 272 GLU F C 1
ATOM 10969 O O . GLU F 2 272 ? -1.194 25.738 14.083 1.00 15.67 272 GLU F O 1
ATOM 10975 N N . ILE F 2 273 ? -1.968 26.956 12.345 1.00 17.57 273 ILE F N 1
ATOM 10976 C CA . ILE F 2 273 ? -1.362 26.083 11.326 1.00 16.77 273 ILE F CA 1
ATOM 10977 C C . ILE F 2 273 ? -0.692 26.974 10.297 1.00 16.23 273 ILE F C 1
ATOM 10978 O O . ILE F 2 273 ? -1.102 28.119 10.109 1.00 16.34 273 ILE F O 1
ATOM 10983 N N . VAL F 2 274 ? 0.367 26.456 9.678 1.00 15.08 274 VAL F N 1
ATOM 10984 C CA . VAL F 2 274 ? 0.985 27.070 8.518 1.00 15.01 274 VAL F CA 1
ATOM 10985 C C . VAL F 2 274 ? 0.855 26.111 7.360 1.00 14.86 274 VAL F C 1
ATOM 10986 O O . VAL F 2 274 ? 1.193 24.910 7.469 1.00 13.97 274 VAL F O 1
ATOM 10990 N N . TRP F 2 275 ? 0.346 26.651 6.265 1.00 14.33 275 TRP F N 1
ATOM 10991 C CA . TRP F 2 275 ? 0.145 25.874 5.059 1.00 15.53 275 TRP F CA 1
ATOM 10992 C C . TRP F 2 275 ? 1.227 26.189 4.047 1.00 15.70 275 TRP F C 1
ATOM 10993 O O . TRP F 2 275 ? 1.384 27.331 3.641 1.00 16.63 275 TRP F O 1
ATOM 11004 N N . ASP F 2 276 ? 1.957 25.155 3.652 1.00 16.20 276 ASP F N 1
ATOM 11005 C CA . ASP F 2 276 ? 2.939 25.239 2.584 1.00 16.64 276 ASP F CA 1
ATOM 11006 C C . ASP F 2 276 ? 2.163 25.074 1.282 1.00 16.14 276 ASP F C 1
ATOM 11007 O O . ASP F 2 276 ? 1.613 24.012 1.035 1.00 15.82 276 ASP F O 1
ATOM 11012 N N . VAL F 2 277 ? 2.103 26.129 0.467 1.00 16.26 277 VAL F N 1
ATOM 11013 C CA . VAL F 2 277 ? 1.323 26.065 -0.768 1.00 17.01 277 VAL F CA 1
ATOM 11014 C C . VAL F 2 277 ? 2.229 26.003 -1.996 1.00 16.91 277 VAL F C 1
ATOM 11015 O O . VAL F 2 277 ? 3.063 26.887 -2.181 1.00 16.93 277 VAL F O 1
ATOM 11019 N N . LYS F 2 278 ? 2.047 24.961 -2.812 1.00 17.19 278 LYS F N 1
ATOM 11020 C CA . LYS F 2 278 ? 2.820 24.753 -4.048 1.00 18.66 278 LYS F CA 1
ATOM 11021 C C . LYS F 2 278 ? 1.894 24.644 -5.241 1.00 19.98 278 LYS F C 1
ATOM 11022 O O . LYS F 2 278 ? 0.702 24.350 -5.090 1.00 19.15 278 LYS F O 1
ATOM 11028 N N . ASP F 2 279 ? 2.442 24.873 -6.431 1.00 20.01 279 ASP F N 1
ATOM 11029 C CA . ASP F 2 279 ? 1.700 24.648 -7.652 1.00 20.44 279 ASP F CA 1
ATOM 11030 C C . ASP F 2 279 ? 1.231 23.208 -7.747 1.00 20.70 279 ASP F C 1
ATOM 11031 O O . ASP F 2 279 ? 2.008 22.283 -7.499 1.00 21.24 279 ASP F O 1
ATOM 11036 N N . LYS F 2 280 ? -0.037 22.996 -8.104 1.00 20.66 280 LYS F N 1
ATOM 11037 C CA . LYS F 2 280 ? -0.525 21.626 -8.187 1.00 20.31 280 LYS F CA 1
ATOM 11038 C C . LYS F 2 280 ? 0.204 20.817 -9.259 1.00 20.02 280 LYS F C 1
ATOM 11039 O O . LYS F 2 280 ? 0.512 19.651 -9.052 1.00 19.85 280 LYS F O 1
ATOM 11045 N N . GLU F 2 281 ? 0.486 21.450 -10.393 1.00 21.69 281 GLU F N 1
ATOM 11046 C CA . GLU F 2 281 ? 0.987 20.738 -11.577 1.00 23.62 281 GLU F CA 1
ATOM 11047 C C . GLU F 2 281 ? 2.512 20.517 -11.527 1.00 22.93 281 GLU F C 1
ATOM 11048 O O . GLU F 2 281 ? 3.004 19.455 -11.900 1.00 21.61 281 GLU F O 1
ATOM 11054 N N . SER F 2 282 ? 3.247 21.510 -11.038 1.00 23.55 282 SER F N 1
ATOM 11055 C CA . SER F 2 282 ? 4.702 21.486 -11.146 1.00 23.77 282 SER F CA 1
ATOM 11056 C C . SER F 2 282 ? 5.425 21.097 -9.850 1.00 24.50 282 SER F C 1
ATOM 11057 O O . SER F 2 282 ? 6.578 20.630 -9.872 1.00 23.75 282 SER F O 1
ATOM 11060 N N . GLY F 2 283 ? 4.757 21.332 -8.722 1.00 24.50 283 GLY F N 1
ATOM 11061 C CA . GLY F 2 283 ? 5.388 21.193 -7.414 1.00 24.42 283 GLY F CA 1
ATOM 11062 C C . GLY F 2 283 ? 6.105 22.439 -6.913 1.00 23.22 283 GLY F C 1
ATOM 11063 O O . GLY F 2 283 ? 6.604 22.457 -5.789 1.00 22.76 283 GLY F O 1
ATOM 11064 N N . LYS F 2 284 ? 6.146 23.495 -7.715 1.00 21.97 284 LYS F N 1
ATOM 11065 C CA . LYS F 2 284 ? 6.888 24.687 -7.301 1.00 22.77 284 LYS F CA 1
ATOM 11066 C C . LYS F 2 284 ? 6.240 25.418 -6.139 1.00 22.57 284 LYS F C 1
ATOM 11067 O O . LYS F 2 284 ? 5.022 25.622 -6.149 1.00 21.37 284 LYS F O 1
ATOM 11073 N N . PRO F 2 285 ? 7.059 25.841 -5.149 1.00 21.29 285 PRO F N 1
ATOM 11074 C CA . PRO F 2 285 ? 6.624 26.728 -4.070 1.00 20.89 285 PRO F CA 1
ATOM 11075 C C . PRO F 2 285 ? 5.945 28.007 -4.554 1.00 21.00 285 PRO F C 1
ATOM 11076 O O . PRO F 2 285 ? 6.485 28.705 -5.413 1.00 20.58 285 PRO F O 1
ATOM 11080 N N . ARG F 2 286 ? 4.778 28.316 -3.986 1.00 20.27 286 ARG F N 1
ATOM 11081 C CA . ARG F 2 286 ? 4.023 29.507 -4.391 1.00 19.60 286 ARG F CA 1
ATOM 11082 C C . ARG F 2 286 ? 3.683 30.453 -3.258 1.00 19.28 286 ARG F C 1
ATOM 11083 O O . ARG F 2 286 ? 3.698 31.675 -3.427 1.00 18.49 286 ARG F O 1
ATOM 11091 N N . ALA F 2 287 ? 3.359 29.890 -2.096 1.00 19.53 287 ALA F N 1
ATOM 11092 C CA 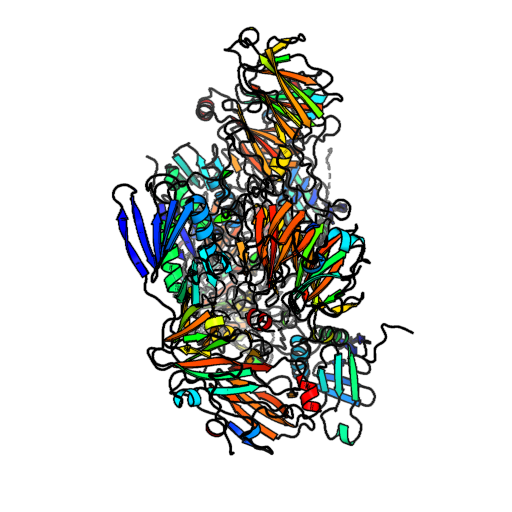. ALA F 2 287 ? 2.908 30.700 -0.956 1.00 19.19 287 ALA F CA 1
ATOM 11093 C C . ALA F 2 287 ? 3.009 29.934 0.373 1.00 17.55 287 ALA F C 1
ATOM 11094 O O . ALA F 2 287 ? 3.108 28.708 0.385 1.00 18.53 287 ALA F O 1
ATOM 11096 N N . ARG F 2 288 ? 2.976 30.674 1.474 1.00 16.63 288 ARG F N 1
ATOM 11097 C CA . ARG F 2 288 ? 2.877 30.097 2.818 1.00 17.04 288 ARG F CA 1
ATOM 11098 C C . ARG F 2 288 ? 1.788 30.841 3.578 1.00 16.55 288 ARG F C 1
ATOM 11099 O O . ARG F 2 288 ? 1.825 32.074 3.700 1.00 16.84 288 ARG F O 1
ATOM 11107 N N . VAL F 2 289 ? 0.787 30.091 4.020 1.00 15.62 289 VAL F N 1
ATOM 11108 C CA . VAL F 2 289 ? -0.375 30.701 4.657 1.00 16.39 289 VAL F CA 1
ATOM 11109 C C . VAL F 2 289 ? -0.342 30.339 6.144 1.00 16.96 289 VAL F C 1
ATOM 11110 O O . VAL F 2 289 ? -0.325 29.150 6.510 1.00 16.67 289 VAL F O 1
ATOM 11114 N N . THR F 2 290 ? -0.299 31.370 6.980 1.00 16.37 290 THR F N 1
ATOM 11115 C CA . THR F 2 290 ? -0.267 31.202 8.423 1.00 16.54 290 THR F CA 1
ATOM 11116 C C . THR F 2 290 ? -1.649 31.558 8.939 1.00 17.94 290 THR F C 1
ATOM 11117 O O . THR F 2 290 ? -2.130 32.692 8.756 1.00 18.40 290 THR F O 1
ATOM 11121 N N . ALA F 2 291 ? -2.311 30.574 9.544 1.00 19.54 291 ALA F N 1
ATOM 11122 C CA . ALA F 2 291 ? -3.659 30.780 10.044 1.00 20.40 291 ALA F CA 1
ATOM 11123 C C . ALA F 2 291 ? -3.723 30.601 11.563 1.00 21.15 291 ALA F C 1
ATOM 11124 O O . ALA F 2 291 ? -3.325 29.548 12.092 1.00 21.35 291 ALA F O 1
ATOM 11126 N N . ARG F 2 292 ? -4.244 31.625 12.249 1.00 19.32 292 ARG F N 1
ATOM 11127 C CA . ARG F 2 292 ? -4.535 31.561 13.675 1.00 18.92 292 ARG F CA 1
ATOM 11128 C C . ARG F 2 292 ? -6.045 31.498 13.906 1.00 18.07 292 ARG F C 1
ATOM 11129 O O . ARG F 2 292 ? -6.811 31.546 12.949 1.00 17.15 292 ARG F O 1
ATOM 11137 N N . ALA F 2 293 ? -6.464 31.334 15.162 1.00 17.07 293 ALA F N 1
ATOM 11138 C CA . ALA F 2 293 ? -7.881 31.142 15.510 1.00 16.88 293 ALA F CA 1
ATOM 11139 C C . ALA F 2 293 ? -8.801 32.203 14.892 1.00 16.61 293 ALA F C 1
ATOM 11140 O O . ALA F 2 293 ? -8.615 33.403 15.090 1.00 17.31 293 ALA F O 1
ATOM 11142 N N . GLY F 2 294 ? -9.788 31.753 14.125 1.00 16.99 294 GLY F N 1
ATOM 11143 C CA . GLY F 2 294 ? -10.713 32.645 13.443 1.00 15.69 294 GLY F CA 1
ATOM 11144 C C . GLY F 2 294 ? -10.327 32.928 11.990 1.00 16.25 294 GLY F C 1
ATOM 11145 O O . GLY F 2 294 ? -11.146 33.428 11.213 1.00 14.38 294 GLY F O 1
ATOM 11146 N N . ASP F 2 295 ? -9.086 32.619 11.608 1.00 16.72 295 ASP F N 1
ATOM 11147 C CA . ASP F 2 295 ? -8.643 32.922 10.223 1.00 17.85 295 ASP F CA 1
ATOM 11148 C C . ASP F 2 295 ? -9.255 31.962 9.218 1.00 17.56 295 ASP F C 1
ATOM 11149 O O . ASP F 2 295 ? -9.218 30.754 9.407 1.00 17.36 295 ASP F O 1
ATOM 11154 N N . ILE F 2 296 ? -9.801 32.497 8.136 1.00 17.16 296 ILE F N 1
ATOM 11155 C CA . ILE F 2 296 ? -10.395 31.646 7.118 1.00 17.61 296 ILE F CA 1
ATOM 11156 C C . ILE F 2 296 ? -9.716 31.945 5.790 1.00 18.24 296 ILE F C 1
ATOM 11157 O O . ILE F 2 296 ? -9.360 33.099 5.500 1.00 17.51 296 ILE F O 1
ATOM 11162 N N . CYS F 2 297 ? -9.504 30.918 4.985 1.00 18.56 297 CYS F N 1
ATOM 11163 C CA . CYS F 2 297 ? -8.898 31.165 3.687 1.00 18.28 297 CYS F CA 1
ATOM 11164 C C . CYS F 2 297 ? -9.310 30.119 2.706 1.00 18.18 297 CYS F C 1
ATOM 11165 O O . CYS F 2 297 ? -9.832 29.063 3.086 1.00 17.27 297 CYS F O 1
ATOM 11168 N N . CYS F 2 298 ? -9.092 30.427 1.432 1.00 18.96 298 CYS F N 1
ATOM 11169 C CA . CYS F 2 298 ? -9.421 29.526 0.357 1.00 19.29 298 CYS F CA 1
ATOM 11170 C C . CYS F 2 298 ? -8.143 28.919 -0.230 1.00 18.92 298 CYS F C 1
ATOM 11171 O O . CYS F 2 298 ? -7.158 29.628 -0.454 1.00 17.62 298 CYS F O 1
ATOM 11174 N N . MET F 2 299 ? -8.178 27.606 -0.431 1.00 18.84 299 MET F N 1
ATOM 11175 C CA . MET F 2 299 ? -7.195 26.855 -1.225 1.00 19.81 299 MET F CA 1
ATOM 11176 C C . MET F 2 299 ? -7.747 26.636 -2.635 1.00 20.49 299 MET F C 1
ATOM 11177 O O . MET F 2 299 ? -8.681 25.838 -2.838 1.00 22.84 299 MET F O 1
ATOM 11182 N N . PRO F 2 300 ? -7.196 27.352 -3.610 1.00 20.79 300 PRO F N 1
ATOM 11183 C CA . PRO F 2 300 ? -7.618 27.268 -5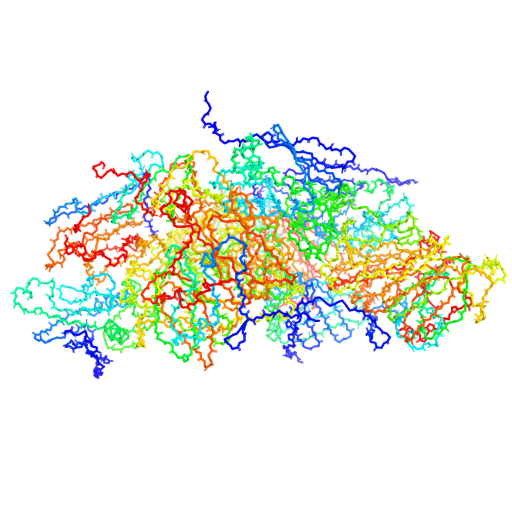.027 1.00 21.93 300 PRO F CA 1
ATOM 11184 C C . PRO F 2 300 ? -7.384 25.906 -5.644 1.00 22.08 300 PRO F C 1
ATOM 11185 O O . PRO F 2 300 ? -6.476 25.181 -5.232 1.00 20.99 300 PRO F O 1
ATOM 11189 N N . ALA F 2 301 ? -8.193 25.575 -6.644 1.00 22.98 301 ALA F N 1
ATOM 11190 C CA . ALA F 2 301 ? -8.050 24.328 -7.387 1.00 22.71 301 ALA F CA 1
ATOM 11191 C C . ALA F 2 301 ? -6.697 24.107 -8.104 1.00 22.65 301 ALA F C 1
ATOM 11192 O O . ALA F 2 301 ? -6.388 22.968 -8.461 1.00 23.99 301 ALA F O 1
ATOM 11194 N N . ASP F 2 302 ? -5.910 25.166 -8.311 1.00 22.31 302 ASP F N 1
ATOM 11195 C CA . ASP F 2 302 ? -4.631 25.067 -9.049 1.00 23.15 302 ASP F CA 1
ATOM 11196 C C . ASP F 2 302 ? -3.376 24.907 -8.169 1.00 21.84 302 ASP F C 1
ATOM 11197 O O . ASP F 2 302 ? -2.256 24.992 -8.665 1.00 21.00 302 ASP F O 1
ATOM 11202 N N . ILE F 2 303 ? -3.562 24.708 -6.863 1.00 21.66 303 ILE F N 1
ATOM 11203 C CA . ILE F 2 303 ? -2.428 24.491 -5.954 1.00 20.17 303 ILE F CA 1
ATOM 11204 C C . ILE F 2 303 ? -2.547 23.159 -5.186 1.00 21.00 303 ILE F C 1
ATOM 11205 O O . ILE F 2 303 ? -3.605 22.494 -5.227 1.00 19.48 303 ILE F O 1
ATOM 11210 N N . ARG F 2 304 ? -1.455 22.763 -4.522 1.00 19.52 304 ARG F N 1
ATOM 11211 C CA . ARG F 2 304 ? -1.467 21.648 -3.562 1.00 18.73 304 ARG F CA 1
ATOM 11212 C C . ARG F 2 304 ? -1.014 22.222 -2.199 1.00 17.77 304 ARG F C 1
ATOM 11213 O O . ARG F 2 304 ? -0.221 23.157 -2.153 1.00 17.34 304 ARG F O 1
ATOM 11221 N N . HIS F 2 305 ? -1.514 21.675 -1.097 1.00 17.14 305 HIS F N 1
ATOM 11222 C CA . HIS F 2 305 ? -1.207 22.240 0.218 1.00 17.39 305 HIS F CA 1
ATOM 11223 C C . HIS F 2 305 ? -0.811 21.186 1.249 1.00 16.46 305 HIS F C 1
ATOM 11224 O O . HIS F 2 305 ? -1.254 20.041 1.196 1.00 16.09 305 HIS F O 1
ATOM 11231 N N . GLN F 2 306 ? 0.034 21.596 2.187 1.00 16.20 306 GLN F N 1
ATOM 11232 C CA . GLN F 2 306 ? 0.482 20.720 3.261 1.00 15.59 306 GLN F CA 1
ATOM 11233 C C . GLN F 2 306 ? 0.654 21.563 4.519 1.00 15.02 306 GLN F C 1
ATOM 11234 O O . GLN F 2 306 ? 1.329 22.594 4.507 1.00 14.67 306 GLN F O 1
ATOM 11240 N N . GLY F 2 307 ? -0.001 21.115 5.585 1.00 15.12 307 GLY F N 1
ATOM 11241 C CA . GLY F 2 307 ? -0.126 21.873 6.825 1.00 15.32 307 GLY F CA 1
ATOM 11242 C C . GLY F 2 307 ? 0.799 21.389 7.907 1.00 15.22 307 GLY F C 1
ATOM 11243 O O . GLY F 2 307 ? 1.147 20.180 7.985 1.00 15.08 307 GLY F O 1
ATOM 11244 N N . TYR F 2 308 ? 1.212 22.359 8.715 1.00 15.57 308 TYR F N 1
ATOM 11245 C CA . TYR F 2 308 ? 2.105 22.170 9.850 1.00 16.16 308 TYR F CA 1
ATOM 11246 C C . TYR F 2 308 ? 1.462 22.722 11.122 1.00 16.22 308 TYR F C 1
ATOM 11247 O O . TYR F 2 308 ? 1.113 23.900 11.187 1.00 18.18 308 TYR F O 1
ATOM 11256 N N . SER F 2 309 ? 1.346 21.887 12.147 1.00 16.02 309 SER F N 1
ATOM 11257 C CA . SER F 2 309 ? 0.674 22.274 13.368 1.00 15.90 309 SER F CA 1
ATOM 11258 C C . SER F 2 309 ? 1.486 21.808 14.575 1.00 16.37 309 SER F C 1
ATOM 11259 O O . SER F 2 309 ? 1.560 20.604 14.850 1.00 16.82 309 SER F O 1
ATOM 11262 N N . THR F 2 310 ? 2.095 22.745 15.298 1.00 15.91 310 THR F N 1
ATOM 11263 C CA . THR F 2 310 ? 2.930 22.392 16.438 1.00 16.57 310 THR F CA 1
ATOM 11264 C C . THR F 2 310 ? 2.105 21.764 17.575 1.00 15.98 310 THR F C 1
ATOM 11265 O O . THR F 2 310 ? 2.354 20.636 17.978 1.00 16.10 310 THR F O 1
ATOM 11269 N N . LYS F 2 311 ? 1.115 22.496 18.058 1.00 15.81 311 LYS F N 1
ATOM 11270 C CA . LYS F 2 311 ? 0.132 21.975 19.012 1.00 16.01 311 LYS F CA 1
ATOM 11271 C C . LYS F 2 311 ? -1.024 21.352 18.259 1.00 15.33 311 LYS F C 1
ATOM 11272 O O . LYS F 2 311 ? -1.455 21.881 17.222 1.00 16.72 311 LYS F O 1
ATOM 11278 N N . ARG F 2 312 ? -1.547 20.242 18.770 1.00 14.56 312 ARG F N 1
ATOM 11279 C CA . ARG F 2 312 ? -2.805 19.699 18.250 1.00 13.42 312 ARG F CA 1
ATOM 11280 C C . ARG F 2 312 ? -3.832 20.836 18.170 1.00 13.21 312 ARG F C 1
ATOM 11281 O O . ARG F 2 312 ? -4.091 21.512 19.156 1.00 12.65 312 ARG F O 1
ATOM 11289 N N . SER F 2 313 ? -4.392 21.056 16.985 1.00 13.31 313 SER F N 1
ATOM 11290 C CA . SER F 2 313 ? -5.221 22.220 16.754 1.00 14.04 313 SER F CA 1
ATOM 11291 C C . SER F 2 313 ? -6.543 21.801 16.117 1.00 14.46 313 SER F C 1
ATOM 11292 O O . SER F 2 313 ? -6.636 20.732 15.484 1.00 13.67 313 SER F O 1
ATOM 11295 N N . MET F 2 314 ? -7.574 22.624 16.300 1.00 14.21 314 MET F N 1
ATOM 11296 C CA . MET F 2 314 ? -8.864 22.359 15.657 1.00 14.02 314 MET F CA 1
ATOM 11297 C C . MET F 2 314 ? -8.940 23.146 14.364 1.00 14.44 314 MET F C 1
ATOM 11298 O O . MET F 2 314 ? -8.742 24.360 14.339 1.00 14.26 314 MET F O 1
ATOM 11303 N N . LEU F 2 315 ? -9.260 22.431 13.301 1.00 15.09 315 LEU F N 1
ATOM 11304 C CA . LEU F 2 315 ? -9.422 22.996 11.977 1.00 14.96 315 LEU F CA 1
ATOM 11305 C C . LEU F 2 315 ? -10.762 22.596 11.396 1.00 15.04 315 LEU F C 1
ATOM 11306 O O . LEU F 2 315 ? -11.188 21.433 11.495 1.00 15.02 315 LEU F O 1
ATOM 11311 N N . LEU F 2 316 ? -11.431 23.560 10.782 1.00 15.38 316 LEU F N 1
ATOM 11312 C CA . LEU F 2 316 ? -12.603 23.250 9.949 1.00 15.87 316 LEU F CA 1
ATOM 11313 C C . LEU F 2 316 ? -12.136 23.201 8.499 1.00 15.97 316 LEU F C 1
ATOM 11314 O O . LEU F 2 316 ? -11.606 24.201 7.999 1.00 16.31 316 LEU F O 1
ATOM 11319 N N . VAL F 2 317 ? -12.298 22.035 7.848 1.00 15.20 317 VAL F N 1
ATOM 11320 C CA . VAL F 2 317 ? -12.160 21.931 6.394 1.00 14.97 317 VAL F CA 1
ATOM 11321 C C . VAL F 2 317 ? -13.579 21.992 5.803 1.00 15.74 317 VAL F C 1
ATOM 11322 O O . VAL F 2 317 ? -14.439 21.193 6.152 1.00 15.47 317 VAL F O 1
ATOM 11326 N N . TRP F 2 318 ? -13.832 22.972 4.942 1.00 16.66 318 TRP F N 1
ATOM 11327 C CA . TRP F 2 318 ? -15.147 23.120 4.327 1.00 17.37 318 TRP F CA 1
ATOM 11328 C C . TRP F 2 318 ? -15.074 22.713 2.854 1.00 18.79 318 TRP F C 1
ATOM 11329 O O . TRP F 2 318 ? -14.306 23.311 2.085 1.00 17.22 318 TRP F O 1
ATOM 11340 N N . GLU F 2 319 ? -15.877 21.704 2.491 1.00 18.57 319 GLU F N 1
ATOM 11341 C CA . GLU F 2 319 ? -15.856 21.086 1.171 1.00 20.53 319 GLU F CA 1
ATOM 11342 C C . GLU F 2 319 ? -17.203 21.254 0.497 1.00 20.40 319 GLU F C 1
ATOM 11343 O O . GLU F 2 319 ? -18.266 21.277 1.168 1.00 19.34 319 GLU F O 1
ATOM 11349 N N . ASN F 2 320 ? -17.147 21.405 -0.826 1.00 19.01 320 ASN F N 1
ATOM 11350 C CA . ASN F 2 320 ? -18.331 21.271 -1.655 1.00 18.91 320 ASN F CA 1
ATOM 11351 C C . ASN F 2 320 ? -18.207 19.959 -2.381 1.00 18.96 320 ASN F C 1
ATOM 11352 O O . ASN F 2 320 ? -17.396 19.815 -3.309 1.00 19.85 320 ASN F O 1
ATOM 11357 N N . GLY F 2 321 ? -18.988 18.985 -1.934 1.00 19.32 321 GLY F N 1
ATOM 11358 C CA . GLY F 2 321 ? -18.936 17.627 -2.469 1.00 21.18 321 GLY F CA 1
ATOM 11359 C C . GLY F 2 321 ? -19.540 17.356 -3.844 1.00 23.12 321 GLY F C 1
ATOM 11360 O O . GLY F 2 321 ? -19.571 16.203 -4.281 1.00 22.84 321 GLY F O 1
ATOM 11361 N N . SER F 2 322 ? -20.018 18.391 -4.538 1.00 25.34 322 SER F N 1
ATOM 11362 C CA . SER F 2 322 ? -20.645 18.200 -5.861 1.00 25.69 322 SER F CA 1
ATOM 11363 C C . SER F 2 322 ? -19.699 17.530 -6.871 1.00 25.58 322 SER F C 1
ATOM 11364 O O . SER F 2 322 ? -18.584 18.000 -7.086 1.00 25.36 322 SER F O 1
ATOM 11367 N N . PRO F 2 323 ? -20.157 16.438 -7.495 1.00 26.03 323 PRO F N 1
ATOM 11368 C CA . PRO F 2 323 ? -19.388 15.710 -8.501 1.00 26.82 323 PRO F CA 1
ATOM 11369 C C . PRO F 2 323 ? -19.212 16.467 -9.822 1.00 28.40 323 PRO F C 1
ATOM 11370 O O . PRO F 2 323 ? -18.415 16.053 -10.653 1.00 26.62 323 PRO F O 1
ATOM 11374 N N . LYS F 2 324 ? -19.959 17.558 -9.993 1.00 27.53 324 LYS F N 1
ATOM 11375 C CA . LYS F 2 324 ? -19.973 18.357 -11.209 1.00 28.75 324 LYS F CA 1
ATOM 11376 C C . LYS F 2 324 ? -18.801 19.348 -11.282 1.00 28.39 324 LYS F C 1
ATOM 11377 O O . LYS F 2 324 ? -18.384 19.739 -12.367 1.00 27.80 324 LYS F O 1
ATOM 11383 N N . ILE F 2 325 ? -18.268 19.729 -10.124 1.00 27.64 325 ILE F N 1
ATOM 11384 C CA . ILE F 2 325 ? -17.193 20.721 -10.042 1.00 27.79 325 ILE F CA 1
ATOM 11385 C C . ILE F 2 325 ? -15.936 20.410 -10.878 1.00 29.50 325 ILE F C 1
ATOM 11386 O O . ILE F 2 325 ? -15.479 21.268 -11.627 1.00 31.00 325 ILE F O 1
ATOM 11391 N N . PRO F 2 326 ? -15.346 19.210 -10.734 1.00 30.80 326 PRO F N 1
ATOM 11392 C CA . PRO F 2 326 ? -14.105 19.000 -11.496 1.00 32.39 326 PRO F CA 1
ATOM 11393 C C . PRO F 2 326 ? -14.251 19.283 -13.002 1.00 35.75 326 PRO F C 1
ATOM 11394 O O . PRO F 2 326 ? -13.411 19.974 -13.583 1.00 33.78 326 PRO F O 1
ATOM 11398 N N . GLN F 2 327 ? -15.310 18.758 -13.614 1.00 39.12 327 GLN F N 1
ATOM 11399 C CA . GLN F 2 327 ? -15.550 18.960 -15.036 1.00 42.65 327 GLN F CA 1
ATOM 11400 C C . GLN F 2 327 ? -15.715 20.437 -15.355 1.00 44.40 327 GLN F C 1
ATOM 11401 O O . GLN F 2 327 ? -15.117 20.932 -16.310 1.00 47.87 327 GLN F O 1
ATOM 11407 N N . MET F 2 328 ? -16.530 21.127 -14.557 1.00 40.97 328 MET F N 1
ATOM 11408 C CA . MET F 2 328 ? -16.730 22.565 -14.689 1.00 41.89 328 MET F CA 1
ATOM 11409 C C . MET F 2 328 ? -15.422 23.364 -14.608 1.00 44.90 328 MET F C 1
ATOM 11410 O O . MET F 2 328 ? -15.272 24.387 -15.276 1.00 48.59 328 MET F O 1
ATOM 11415 N N . ILE F 2 329 ? -14.473 22.896 -13.804 1.00 44.65 329 ILE F N 1
ATOM 11416 C CA . ILE F 2 329 ? -13.161 23.533 -13.738 1.00 49.58 329 ILE F CA 1
ATOM 11417 C C . ILE F 2 329 ? -12.297 23.190 -14.965 1.00 54.13 329 ILE F C 1
ATOM 11418 O O . ILE F 2 329 ? -11.684 24.086 -15.555 1.00 55.74 329 ILE F O 1
ATOM 11423 N N . ALA F 2 330 ? -12.274 21.912 -15.357 1.00 58.77 330 ALA F N 1
ATOM 11424 C CA . ALA F 2 330 ? -11.594 21.471 -16.590 1.00 63.81 330 ALA F CA 1
ATOM 11425 C C . ALA F 2 330 ? -12.124 22.163 -17.866 1.00 65.80 330 ALA F C 1
ATOM 11426 O O . ALA F 2 330 ? -11.342 22.554 -18.734 1.00 68.00 330 ALA F O 1
ATOM 11428 N N . ASP F 2 331 ? -13.444 22.311 -17.970 1.00 67.20 331 ASP F N 1
ATOM 11429 C CA . ASP F 2 331 ? -14.074 23.072 -19.056 1.00 67.40 331 ASP F CA 1
ATOM 11430 C C . ASP F 2 331 ? -13.558 24.501 -19.130 1.00 68.04 331 ASP F C 1
ATOM 11431 O O . ASP F 2 331 ? -12.995 24.926 -20.142 1.00 71.22 331 ASP F O 1
ATOM 11436 N N . GLY F 2 332 ? -13.756 25.225 -18.035 1.00 66.96 332 GLY F N 1
ATOM 11437 C CA . GLY F 2 332 ? -13.646 26.672 -18.016 1.00 64.76 332 GLY F CA 1
ATOM 11438 C C . GLY F 2 332 ? -14.984 27.247 -17.586 1.00 63.90 332 GLY F C 1
ATOM 11439 O O . GLY F 2 332 ? -15.100 28.446 -17.355 1.00 64.54 332 GLY F O 1
ATOM 11440 N N . THR F 2 333 ? -15.994 26.381 -17.478 1.00 63.73 333 THR F N 1
ATOM 11441 C CA . THR F 2 333 ? -17.325 26.753 -16.980 1.00 64.39 333 THR F CA 1
ATOM 11442 C C . THR F 2 333 ? -17.254 27.429 -15.602 1.00 63.82 333 THR F C 1
ATOM 11443 O O . THR F 2 333 ? -18.037 28.326 -15.306 1.00 67.28 333 THR F O 1
ATOM 11447 N N . ALA F 2 334 ? -16.313 26.985 -14.772 1.00 62.83 334 ALA F N 1
ATOM 11448 C CA . ALA F 2 334 ? -16.060 27.583 -13.462 1.00 61.63 334 ALA F CA 1
ATOM 11449 C C . ALA F 2 334 ? -14.601 28.064 -13.375 1.00 61.48 334 ALA F C 1
ATOM 11450 O O . ALA F 2 334 ? -13.743 27.539 -14.099 1.00 59.21 334 ALA F O 1
ATOM 11452 N N . PRO F 2 335 ? -14.312 29.063 -12.501 1.00 59.51 335 PRO F N 1
ATOM 11453 C CA . PRO F 2 335 ? -12.924 29.537 -12.387 1.00 58.32 335 PRO F CA 1
ATOM 11454 C C . PRO F 2 335 ? -12.074 28.674 -11.438 1.00 59.02 335 PRO F C 1
ATOM 11455 O O . PRO F 2 335 ? -12.591 27.744 -10.803 1.00 59.70 335 PRO F O 1
ATOM 11459 N N . VAL F 2 336 ? -10.780 28.976 -11.364 1.00 58.56 336 VAL F N 1
ATOM 11460 C CA . VAL F 2 336 ? -9.861 28.305 -10.438 1.00 58.16 336 VAL F CA 1
ATOM 11461 C C . VAL F 2 336 ? -9.896 28.962 -9.044 1.00 59.41 336 VAL F C 1
ATOM 11462 O O . VAL F 2 336 ? -9.738 28.280 -8.027 1.00 59.37 336 VAL F O 1
ATOM 11466 N N . VAL F 2 337 ? -10.123 30.280 -9.028 1.00 64.25 337 VAL F N 1
ATOM 11467 C CA . VAL F 2 337 ? -10.269 31.095 -7.813 1.00 67.83 337 VAL F CA 1
ATOM 11468 C C . VAL F 2 337 ? -11.753 31.446 -7.568 1.00 71.28 337 VAL F C 1
ATOM 11469 O O . VAL F 2 337 ? -12.547 31.475 -8.517 1.00 70.00 337 VAL F O 1
ATOM 11471 N N . PRO F 2 338 ? -12.130 31.726 -6.298 1.00 73.25 338 PRO F N 1
ATOM 11472 C CA . PRO F 2 338 ? -13.552 31.739 -5.892 1.00 73.84 338 PRO F CA 1
ATOM 11473 C C . PRO F 2 338 ? -14.375 33.036 -6.053 1.00 74.09 338 PRO F C 1
ATOM 11474 O O . PRO F 2 338 ? -15.567 32.954 -6.367 1.00 74.82 338 PRO F O 1
ATOM 11478 N N . VAL F 2 339 ? -13.779 34.205 -5.821 1.00 71.77 339 VAL F N 1
ATOM 11479 C CA . VAL F 2 339 ? -14.570 35.450 -5.797 1.00 70.50 339 VAL F CA 1
ATOM 11480 C C . VAL F 2 339 ? -14.173 36.459 -6.878 1.00 69.98 339 VAL F C 1
ATOM 11481 O O . VAL F 2 339 ? -14.548 36.320 -8.039 1.00 71.77 339 VAL F O 1
ATOM 11485 N N . ALA G 1 2 ? 18.743 -14.249 11.821 1.00 49.81 2 ALA G N 1
ATOM 11486 C CA . ALA G 1 2 ? 18.793 -12.838 12.290 1.00 45.54 2 ALA G CA 1
ATOM 11487 C C . ALA G 1 2 ? 20.220 -12.344 12.581 1.00 44.51 2 ALA G C 1
ATOM 11488 O O . ALA G 1 2 ? 20.390 -11.287 13.202 1.00 45.48 2 ALA G O 1
ATOM 11490 N N . ASP G 1 3 ? 21.237 -13.100 12.149 1.00 41.10 3 ASP G N 1
ATOM 11491 C CA . ASP G 1 3 ? 22.626 -12.611 12.200 1.00 39.10 3 ASP G CA 1
ATOM 11492 C C . ASP G 1 3 ? 22.772 -11.542 11.134 1.00 34.71 3 ASP G C 1
ATOM 11493 O O . ASP G 1 3 ? 22.147 -11.649 10.081 1.00 31.79 3 ASP G O 1
ATOM 11498 N N . VAL G 1 4 ? 23.580 -10.511 11.390 1.00 32.08 4 VAL G N 1
ATOM 11499 C CA . VAL G 1 4 ? 23.776 -9.488 10.358 1.00 28.43 4 VAL G CA 1
ATOM 11500 C C . VAL G 1 4 ? 24.749 -10.040 9.334 1.00 26.40 4 VAL G C 1
ATOM 11501 O O . VAL G 1 4 ? 25.662 -10.804 9.676 1.00 25.36 4 VAL G O 1
ATOM 11505 N N . VAL G 1 5 ? 24.522 -9.676 8.079 1.00 24.00 5 VAL G N 1
ATOM 11506 C CA . VAL G 1 5 ? 25.408 -10.061 7.004 1.00 24.34 5 VAL G CA 1
ATOM 11507 C C . VAL G 1 5 ? 25.875 -8.814 6.260 1.00 22.43 5 VAL G C 1
ATOM 11508 O O . VAL G 1 5 ? 25.086 -8.153 5.575 1.00 22.88 5 VAL G O 1
ATOM 11512 N N . THR G 1 6 ? 27.149 -8.485 6.419 1.00 20.51 6 THR G N 1
ATOM 11513 C CA . THR G 1 6 ? 27.738 -7.369 5.692 1.00 18.95 6 THR G CA 1
ATOM 11514 C C . THR G 1 6 ? 28.194 -7.875 4.311 1.00 20.85 6 THR G C 1
ATOM 11515 O O . THR G 1 6 ? 29.059 -8.745 4.211 1.00 19.58 6 THR G O 1
ATOM 11519 N N . GLU G 1 7 ? 27.591 -7.324 3.259 1.00 21.49 7 GLU G N 1
ATOM 11520 C CA . GLU G 1 7 ? 27.835 -7.770 1.897 1.00 23.26 7 GLU G CA 1
ATOM 11521 C C . GLU G 1 7 ? 29.047 -7.061 1.313 1.00 21.65 7 GLU G C 1
ATOM 11522 O O . GLU G 1 7 ? 29.017 -5.836 1.096 1.00 19.04 7 GLU G O 1
ATOM 11528 N N . PHE G 1 8 ? 30.115 -7.842 1.102 1.00 20.20 8 PHE G N 1
ATOM 11529 C CA . PHE G 1 8 ? 31.360 -7.408 0.437 1.00 20.73 8 PHE G CA 1
ATOM 11530 C C . PHE G 1 8 ? 31.446 -8.042 -0.965 1.00 20.28 8 PHE G C 1
ATOM 11531 O O . PHE G 1 8 ? 30.963 -9.156 -1.165 1.00 20.94 8 PHE G O 1
ATOM 11539 N N . GLY G 1 9 ? 32.035 -7.338 -1.929 1.00 19.33 9 GLY G N 1
ATOM 11540 C CA . GLY G 1 9 ? 32.202 -7.880 -3.283 1.00 18.88 9 GLY G CA 1
ATOM 11541 C C . GLY G 1 9 ? 33.440 -8.766 -3.370 1.00 19.46 9 GLY G C 1
ATOM 11542 O O . GLY G 1 9 ? 34.278 -8.773 -2.472 1.00 19.00 9 GLY G O 1
ATOM 11543 N N . ALA G 1 10 ? 33.563 -9.508 -4.459 1.00 19.71 10 ALA G N 1
ATOM 11544 C CA . ALA G 1 10 ? 34.760 -10.314 -4.704 1.00 20.83 10 ALA G CA 1
ATOM 11545 C C . ALA G 1 10 ? 34.943 -10.428 -6.201 1.00 20.71 10 ALA G C 1
ATOM 11546 O O . ALA G 1 10 ? 33.998 -10.167 -6.949 1.00 20.99 10 ALA G O 1
ATOM 11548 N N . LEU G 1 11 ? 36.136 -10.822 -6.648 1.00 21.81 11 LEU G N 1
ATOM 11549 C CA . LEU G 1 11 ? 36.396 -10.990 -8.089 1.00 22.77 11 LEU G CA 1
ATOM 11550 C C . LEU G 1 11 ? 35.330 -11.857 -8.739 1.00 24.54 11 LEU G C 1
ATOM 11551 O O . LEU G 1 11 ? 34.816 -11.533 -9.812 1.00 26.29 11 LEU G O 1
ATOM 11556 N N . THR G 1 12 ? 34.995 -12.956 -8.081 1.00 26.20 12 THR G N 1
ATOM 11557 C CA . THR G 1 12 ? 34.107 -13.949 -8.670 1.00 29.51 12 THR G CA 1
ATOM 11558 C C . THR G 1 12 ? 32.676 -13.832 -8.169 1.00 29.92 12 THR G C 1
ATOM 11559 O O . THR G 1 12 ? 31.868 -14.718 -8.413 1.00 30.83 12 THR G O 1
ATOM 11563 N N . ASP G 1 13 ? 32.364 -12.747 -7.466 1.00 30.56 13 ASP G N 1
ATOM 11564 C CA . ASP G 1 13 ? 31.051 -12.581 -6.841 1.00 29.67 13 ASP G CA 1
ATOM 11565 C C . ASP G 1 13 ? 30.777 -11.101 -6.583 1.00 28.13 13 ASP G C 1
ATOM 11566 O O . ASP G 1 13 ? 31.115 -10.567 -5.523 1.00 27.80 13 ASP G O 1
ATOM 11571 N N . TYR G 1 14 ? 30.216 -10.427 -7.577 1.00 25.77 14 TYR G N 1
ATOM 11572 C CA . TYR G 1 14 ? 29.817 -9.023 -7.405 1.00 27.49 14 TYR G CA 1
ATOM 11573 C C . TYR G 1 14 ? 28.495 -8.802 -8.129 1.00 27.30 14 TYR G C 1
ATOM 11574 O O . TYR G 1 14 ? 28.135 -9.577 -9.003 1.00 28.93 14 TYR G O 1
ATOM 11583 N N . ARG G 1 15 ? 27.774 -7.751 -7.769 1.00 28.33 15 ARG G N 1
ATOM 11584 C CA . ARG G 1 15 ? 26.511 -7.448 -8.401 1.00 29.90 15 ARG G CA 1
ATOM 11585 C C . ARG G 1 15 ? 26.433 -5.953 -8.653 1.00 29.60 15 ARG G C 1
ATOM 11586 O O . ARG G 1 15 ? 26.138 -5.178 -7.757 1.00 31.45 15 ARG G O 1
ATOM 11594 N N . LYS G 1 16 ? 26.712 -5.559 -9.890 1.00 27.72 16 LYS G N 1
ATOM 11595 C CA . LYS G 1 16 ? 26.838 -4.156 -10.260 1.00 25.67 16 LYS G CA 1
ATOM 11596 C C . LYS G 1 16 ? 25.465 -3.453 -10.169 1.00 26.08 16 LYS G C 1
ATOM 11597 O O . LYS G 1 16 ? 24.429 -4.078 -10.410 1.00 24.48 16 LYS G O 1
ATOM 11603 N N . GLY G 1 17 ? 25.464 -2.188 -9.737 1.00 23.70 17 GLY G N 1
ATOM 11604 C CA . GLY G 1 17 ? 24.257 -1.362 -9.709 1.00 23.91 17 GLY G CA 1
ATOM 11605 C C . GLY G 1 17 ? 24.285 -0.538 -10.979 1.00 24.19 17 GLY G C 1
ATOM 11606 O O . GLY G 1 17 ? 24.783 -1.023 -12.007 1.00 26.13 17 GLY G O 1
ATOM 11607 N N . GLY G 1 18 ? 23.807 0.707 -10.923 1.00 22.55 18 GLY G N 1
ATOM 11608 C CA . GLY G 1 18 ? 23.853 1.556 -12.098 1.00 21.63 18 GLY G CA 1
ATOM 11609 C C . GLY G 1 18 ? 23.135 2.875 -11.939 1.00 21.44 18 GLY G C 1
ATOM 11610 O O . GLY G 1 18 ? 22.725 3.248 -10.839 1.00 20.80 18 GLY G O 1
ATOM 11611 N N . VAL G 1 19 ? 22.997 3.580 -13.053 1.00 20.03 19 VAL G N 1
ATOM 11612 C CA . VAL G 1 19 ? 22.374 4.893 -13.075 1.00 20.06 19 VAL G CA 1
ATOM 11613 C C . VAL G 1 19 ? 20.973 4.766 -13.677 1.00 20.56 19 VAL G C 1
ATOM 11614 O O . VAL G 1 19 ? 20.817 4.270 -14.786 1.00 21.78 19 VAL G O 1
ATOM 11618 N N . GLU G 1 20 ? 19.953 5.183 -12.934 1.00 20.78 20 GLU G N 1
ATOM 11619 C CA . GLU G 1 20 ? 18.637 5.376 -13.522 1.00 22.29 20 GLU G CA 1
ATOM 11620 C C . GLU G 1 20 ? 18.529 6.865 -13.901 1.00 22.32 20 GLU G C 1
ATOM 11621 O O . GLU G 1 20 ? 18.819 7.745 -13.092 1.00 21.04 20 GLU G O 1
ATOM 11627 N N . ILE G 1 21 ? 18.116 7.132 -15.145 1.00 21.80 21 ILE G N 1
ATOM 11628 C CA . ILE G 1 21 ? 18.069 8.486 -15.686 1.00 21.70 21 ILE G CA 1
ATOM 11629 C C . ILE G 1 21 ? 16.654 9.061 -15.598 1.00 21.87 21 ILE G C 1
ATOM 11630 O O . ILE G 1 21 ? 15.682 8.396 -15.960 1.00 22.22 21 ILE G O 1
ATOM 11635 N N . ILE G 1 22 ? 16.539 10.283 -15.090 1.00 21.53 22 ILE G N 1
ATOM 11636 C CA . ILE G 1 22 ? 15.266 10.995 -15.159 1.00 23.00 22 ILE G CA 1
ATOM 11637 C C . ILE G 1 22 ? 15.437 12.053 -16.226 1.00 23.27 22 ILE G C 1
ATOM 11638 O O . ILE G 1 22 ? 14.645 12.132 -17.161 1.00 22.88 22 ILE G O 1
ATOM 11643 N N . ASP G 1 23 ? 16.477 12.869 -16.062 1.00 23.27 23 ASP G N 1
ATOM 11644 C CA . ASP G 1 23 ? 16.887 13.829 -17.090 1.00 23.93 23 ASP G CA 1
ATOM 11645 C C . ASP G 1 23 ? 18.381 14.100 -16.982 1.00 23.13 23 ASP G C 1
ATOM 11646 O O . ASP G 1 23 ? 18.819 14.989 -16.237 1.00 23.56 23 ASP G O 1
ATOM 11651 N N . ASP G 1 24 ? 19.168 13.322 -17.713 1.00 22.25 24 ASP G N 1
ATOM 11652 C CA . ASP G 1 24 ? 20.613 13.389 -17.572 1.00 22.82 24 ASP G CA 1
ATOM 11653 C C . ASP G 1 24 ? 21.285 12.472 -18.581 1.00 23.45 24 ASP G C 1
ATOM 11654 O O . ASP G 1 24 ? 20.612 11.795 -19.360 1.00 23.49 24 ASP G O 1
ATOM 11659 N N . ASP G 1 25 ? 22.613 12.475 -18.568 1.00 24.41 25 ASP G N 1
ATOM 11660 C CA . ASP G 1 25 ? 23.419 11.533 -19.346 1.00 23.74 25 ASP G CA 1
ATOM 11661 C C . ASP G 1 25 ? 24.180 10.599 -18.400 1.00 22.71 25 ASP G C 1
ATOM 11662 O O . ASP G 1 25 ? 24.974 11.062 -17.592 1.00 22.72 25 ASP G O 1
ATOM 11667 N N . PRO G 1 26 ? 23.957 9.278 -18.502 1.00 21.52 26 PRO G N 1
ATOM 11668 C CA . PRO G 1 26 ? 24.604 8.366 -17.564 1.00 21.72 26 PRO G CA 1
ATOM 11669 C C . PRO G 1 26 ? 26.131 8.448 -17.545 1.00 22.01 26 PRO G C 1
ATOM 11670 O O . PRO G 1 26 ? 26.727 8.188 -16.504 1.00 21.00 26 PRO G O 1
ATOM 11674 N N . ARG G 1 27 ? 26.751 8.827 -18.660 1.00 22.27 27 ARG G N 1
ATOM 11675 C CA . ARG G 1 27 ? 28.228 8.898 -18.728 1.00 23.22 27 ARG G CA 1
ATOM 11676 C C . ARG G 1 27 ? 28.837 9.948 -17.803 1.00 22.22 27 ARG G C 1
ATOM 11677 O O . ARG G 1 27 ? 30.005 9.822 -17.406 1.00 21.04 27 ARG G O 1
ATOM 11685 N N . ASN G 1 28 ? 28.071 10.997 -17.494 1.00 22.74 28 ASN G N 1
ATOM 11686 C CA . ASN G 1 28 ? 28.491 11.994 -16.501 1.00 23.54 28 ASN G CA 1
ATOM 11687 C C . ASN G 1 28 ? 28.935 11.357 -15.181 1.00 21.67 28 ASN G C 1
ATOM 11688 O O . ASN G 1 28 ? 29.758 11.921 -14.476 1.00 21.80 28 ASN G O 1
ATOM 11693 N N . TYR G 1 29 ? 28.373 10.186 -14.868 1.00 21.56 29 TYR G N 1
ATOM 11694 C CA . TYR G 1 29 ? 28.574 9.514 -13.584 1.00 20.46 29 TYR G CA 1
ATOM 11695 C C . TYR G 1 29 ? 29.715 8.514 -13.587 1.00 20.10 29 TYR G C 1
ATOM 11696 O O . TYR G 1 29 ? 30.062 7.999 -12.533 1.00 20.58 29 TYR G O 1
ATOM 11705 N N . VAL G 1 30 ? 30.313 8.286 -14.762 1.00 18.74 30 VAL G N 1
ATOM 11706 C CA . VAL G 1 30 ? 31.511 7.432 -14.921 1.00 19.83 30 VAL G CA 1
ATOM 11707 C C . VAL G 1 30 ? 31.419 6.193 -14.019 1.00 18.94 30 VAL G C 1
ATOM 11708 O O . VAL G 1 30 ? 32.275 5.972 -13.165 1.00 19.38 30 VAL G O 1
ATOM 11712 N N . PHE G 1 31 ? 30.358 5.407 -14.209 1.00 19.52 31 PHE G N 1
ATOM 11713 C CA . PHE G 1 31 ? 29.980 4.336 -13.284 1.00 20.05 31 PHE G CA 1
ATOM 11714 C C . PHE G 1 31 ? 30.607 3.004 -13.685 1.00 20.91 31 PHE G C 1
ATOM 11715 O O . PHE G 1 31 ? 30.398 2.529 -14.803 1.00 19.70 31 PHE G O 1
ATOM 11723 N N . SER G 1 32 ? 31.347 2.382 -12.772 1.00 20.37 32 SER G N 1
ATOM 11724 C CA . SER G 1 32 ? 31.913 1.063 -13.036 1.00 20.61 32 SER G CA 1
ATOM 11725 C C . SER G 1 32 ? 31.957 0.260 -11.745 1.00 20.91 32 SER G C 1
ATOM 11726 O O . SER G 1 32 ? 31.642 0.791 -10.693 1.00 21.68 32 SER G O 1
ATOM 11729 N N . ASN G 1 33 ? 32.310 -1.023 -11.845 1.00 19.95 33 ASN G N 1
ATOM 11730 C CA . ASN G 1 33 ? 32.537 -1.860 -10.689 1.00 19.47 33 ASN G CA 1
ATOM 11731 C C . ASN G 1 33 ? 33.995 -2.325 -10.675 1.00 18.79 33 ASN G C 1
ATOM 11732 O O . ASN G 1 33 ? 34.474 -2.884 -11.659 1.00 17.92 33 ASN G O 1
ATOM 11737 N N . VAL G 1 34 ? 34.693 -2.086 -9.564 1.00 17.77 34 VAL G N 1
ATOM 11738 C CA . VAL G 1 34 ? 36.158 -2.265 -9.505 1.00 17.24 34 VAL G CA 1
ATOM 11739 C C . VAL G 1 34 ? 36.567 -3.737 -9.611 1.00 17.69 34 VAL G C 1
ATOM 11740 O O . VAL G 1 34 ? 37.672 -4.042 -10.090 1.00 18.05 34 VAL G O 1
ATOM 11744 N N . PHE G 1 35 ? 35.669 -4.629 -9.178 1.00 16.98 35 PHE G N 1
ATOM 11745 C CA . PHE G 1 35 ? 35.881 -6.068 -9.321 1.00 17.71 35 PHE G CA 1
ATOM 11746 C C . PHE G 1 35 ? 35.786 -6.493 -10.772 1.00 18.53 35 PHE G C 1
ATOM 11747 O O . PHE G 1 35 ? 36.631 -7.261 -11.237 1.00 17.29 35 PHE G O 1
ATOM 11755 N N . GLU G 1 36 ? 34.759 -6.004 -11.473 1.00 19.11 36 GLU G N 1
ATOM 11756 C CA . GLU G 1 36 ? 34.606 -6.279 -12.903 1.00 21.44 36 GLU G CA 1
ATOM 11757 C C . GLU G 1 36 ? 35.820 -5.774 -13.650 1.00 21.34 36 GLU G C 1
ATOM 11758 O O . GLU G 1 36 ? 36.416 -6.517 -14.426 1.00 23.15 36 GLU G O 1
ATOM 11764 N N . VAL G 1 37 ? 36.195 -4.520 -13.414 1.00 20.39 37 VAL G N 1
ATOM 11765 C CA . VAL G 1 37 ? 37.440 -3.988 -13.996 1.00 20.11 37 VAL G CA 1
ATOM 11766 C C . VAL G 1 37 ? 38.689 -4.869 -13.729 1.00 21.26 37 VAL G C 1
ATOM 11767 O O . VAL G 1 37 ? 39.421 -5.222 -14.681 1.00 21.18 37 VAL G O 1
ATOM 11771 N N . ALA G 1 38 ? 38.933 -5.231 -12.467 1.00 20.07 38 ALA G N 1
ATOM 11772 C CA . ALA G 1 38 ? 40.098 -6.070 -12.113 1.00 20.40 38 ALA G CA 1
ATOM 11773 C C . ALA G 1 38 ? 40.033 -7.433 -12.799 1.00 21.53 38 ALA G C 1
ATOM 11774 O O . ALA G 1 38 ? 41.060 -7.970 -13.246 1.00 21.28 38 ALA G O 1
ATOM 11776 N N . ALA G 1 39 ? 38.826 -7.988 -12.898 1.00 22.37 39 ALA G N 1
ATOM 11777 C CA . ALA G 1 39 ? 38.653 -9.320 -13.479 1.00 23.42 39 ALA G CA 1
ATOM 11778 C C . ALA G 1 39 ? 38.944 -9.307 -14.978 1.00 25.04 39 ALA G C 1
ATOM 11779 O O . ALA G 1 39 ? 39.417 -10.306 -15.530 1.00 26.30 39 ALA G O 1
ATOM 11781 N N . ASN G 1 40 ? 38.684 -8.175 -15.630 1.00 24.42 40 ASN G N 1
ATOM 11782 C CA . ASN G 1 40 ? 38.845 -8.084 -17.075 1.00 25.72 40 ASN G CA 1
ATOM 11783 C C . ASN G 1 40 ? 40.197 -7.591 -17.527 1.00 25.61 40 ASN G C 1
ATOM 11784 O O . ASN G 1 40 ? 40.435 -7.499 -18.721 1.00 27.35 40 ASN G O 1
ATOM 11789 N N . ALA G 1 41 ? 41.074 -7.271 -16.579 1.00 23.74 41 ALA G N 1
ATOM 11790 C CA . ALA G 1 41 ? 42.386 -6.711 -16.895 1.00 23.65 41 ALA G CA 1
ATOM 11791 C C . ALA G 1 41 ? 43.468 -7.795 -16.899 1.00 23.27 41 ALA G C 1
ATOM 11792 O O . ALA G 1 41 ? 43.214 -8.948 -16.533 1.00 23.71 41 ALA G O 1
ATOM 11794 N N . ALA G 1 42 ? 44.667 -7.430 -17.332 1.00 23.80 42 ALA G N 1
ATOM 11795 C CA . ALA G 1 42 ? 45.815 -8.331 -17.245 1.00 24.49 42 ALA G CA 1
ATOM 11796 C C . ALA G 1 42 ? 46.364 -8.245 -15.817 1.00 24.99 42 ALA G C 1
ATOM 11797 O O . ALA G 1 42 ? 46.161 -7.238 -15.158 1.00 23.47 42 ALA G O 1
ATOM 11799 N N . PRO G 1 43 ? 47.088 -9.279 -15.348 1.00 25.29 43 PRO G N 1
ATOM 11800 C CA . PRO G 1 43 ? 47.589 -9.254 -13.965 1.00 25.54 43 PRO G CA 1
ATOM 11801 C C . PRO G 1 43 ? 48.469 -8.024 -13.685 1.00 26.12 43 PRO G C 1
ATOM 11802 O O . PRO G 1 43 ? 49.296 -7.646 -14.527 1.00 23.52 43 PRO G O 1
ATOM 11806 N N . TYR G 1 44 ? 48.240 -7.390 -12.530 1.00 25.35 44 TYR G N 1
ATOM 11807 C CA . TYR G 1 44 ? 48.916 -6.151 -12.098 1.00 24.25 44 TYR G CA 1
ATOM 11808 C C . TYR G 1 44 ? 48.818 -4.906 -12.988 1.00 24.94 44 TYR G C 1
ATOM 11809 O O . TYR G 1 44 ? 49.522 -3.913 -12.767 1.00 23.38 44 TYR G O 1
ATOM 11818 N N . GLU G 1 45 ? 47.936 -4.954 -13.982 1.00 25.48 45 GLU G N 1
ATOM 11819 C CA . GLU G 1 45 ? 47.636 -3.797 -14.800 1.00 25.50 45 GLU G CA 1
ATOM 11820 C C . GLU G 1 45 ? 46.787 -2.840 -13.937 1.00 24.45 45 GLU G C 1
ATOM 11821 O O . GLU G 1 45 ? 45.811 -3.250 -13.300 1.00 23.99 45 GLU G O 1
ATOM 11827 N N . ARG G 1 46 ? 47.179 -1.580 -13.901 1.00 22.32 46 ARG G N 1
ATOM 11828 C CA . ARG G 1 46 ? 46.534 -0.638 -13.012 1.00 21.66 46 ARG G CA 1
ATOM 11829 C C . ARG G 1 46 ? 45.604 0.268 -13.805 1.00 20.52 46 ARG G C 1
ATOM 11830 O O . ARG G 1 46 ? 46.038 1.206 -14.465 1.00 22.26 46 ARG G O 1
ATOM 11838 N N . VAL G 1 47 ? 44.318 -0.058 -13.763 1.00 19.65 47 VAL G N 1
ATOM 11839 C CA . VAL G 1 47 ? 43.322 0.606 -14.599 1.00 19.56 47 VAL G CA 1
ATOM 11840 C C . VAL G 1 47 ? 42.643 1.726 -13.821 1.00 19.88 47 VAL G C 1
ATOM 11841 O O . VAL G 1 47 ? 42.054 1.462 -12.784 1.00 20.89 47 VAL G O 1
ATOM 11845 N N . ALA G 1 48 ? 42.705 2.968 -14.306 1.00 18.86 48 ALA G N 1
ATOM 11846 C CA . ALA G 1 48 ? 42.008 4.045 -13.626 1.00 18.88 48 ALA G CA 1
ATOM 11847 C C . ALA G 1 48 ? 40.521 3.727 -13.552 1.00 20.00 48 ALA G C 1
ATOM 11848 O O . ALA G 1 48 ? 39.923 3.318 -14.552 1.00 19.83 48 ALA G O 1
ATOM 11850 N N . VAL G 1 49 ? 39.935 3.882 -12.361 1.00 18.92 49 VAL G N 1
ATOM 11851 C CA . VAL G 1 49 ? 38.476 3.773 -12.211 1.00 18.41 49 VAL G CA 1
ATOM 11852 C C . VAL G 1 49 ? 37.907 5.081 -11.652 1.00 18.19 49 VAL G C 1
ATOM 11853 O O . VAL G 1 49 ? 36.700 5.292 -11.625 1.00 17.46 49 VAL G O 1
ATOM 11857 N N . GLY G 1 50 ? 38.798 5.959 -11.199 1.00 17.99 50 GLY G N 1
ATOM 11858 C CA . GLY G 1 50 ? 38.399 7.306 -10.839 1.00 19.36 50 GLY G CA 1
ATOM 11859 C C . GLY G 1 50 ? 39.534 8.248 -11.121 1.00 19.45 50 GLY G C 1
ATOM 11860 O O . GLY G 1 50 ? 40.714 7.877 -10.971 1.00 20.22 50 GLY G O 1
ATOM 11861 N N . LYS G 1 51 ? 39.184 9.476 -11.482 1.00 19.58 51 LYS G N 1
ATOM 11862 C CA . LYS G 1 51 ? 40.176 10.502 -11.808 1.00 20.16 51 LYS G CA 1
ATOM 11863 C C . LYS G 1 51 ? 39.670 11.858 -11.361 1.00 19.76 51 LYS G C 1
ATOM 11864 O O . LYS G 1 51 ? 38.540 12.229 -11.679 1.00 18.86 51 LYS G O 1
ATOM 11870 N N . ASN G 1 52 ? 40.481 12.594 -10.601 1.00 18.98 52 ASN G N 1
ATOM 11871 C CA . ASN G 1 52 ? 40.095 13.957 -10.214 1.00 19.49 52 ASN G CA 1
ATOM 11872 C C . ASN G 1 52 ? 41.301 14.859 -10.407 1.00 20.40 52 ASN G C 1
ATOM 11873 O O . ASN G 1 52 ? 42.251 14.826 -9.598 1.00 20.18 52 ASN G O 1
ATOM 11878 N N . PHE G 1 53 ? 41.271 15.631 -11.495 1.00 20.21 53 PHE G N 1
ATOM 11879 C CA . PHE G 1 53 ? 42.474 16.274 -12.022 1.00 21.11 53 PHE G CA 1
ATOM 11880 C C . PHE G 1 53 ? 43.573 15.191 -12.126 1.00 21.42 53 PHE G C 1
ATOM 11881 O O . PHE G 1 53 ? 43.334 14.149 -12.745 1.00 22.21 53 PHE G O 1
ATOM 11889 N N . GLU G 1 54 ? 44.739 15.387 -11.520 1.00 21.00 54 GLU G N 1
ATOM 11890 C CA . GLU G 1 54 ? 45.838 14.414 -11.690 1.00 20.49 54 GLU G CA 1
ATOM 11891 C C . GLU G 1 54 ? 45.688 13.144 -10.845 1.00 20.84 54 GLU G C 1
ATOM 11892 O O . GLU G 1 54 ? 46.294 12.106 -11.144 1.00 20.91 54 GLU G O 1
ATOM 11898 N N . TYR G 1 55 ? 44.895 13.234 -9.784 1.00 19.33 55 TYR G N 1
ATOM 11899 C CA . TYR G 1 55 ? 44.754 12.160 -8.834 1.00 18.74 55 TYR G CA 1
ATOM 11900 C C . TYR G 1 55 ? 43.906 11.024 -9.400 1.00 19.39 55 TYR G C 1
ATOM 11901 O O . TYR G 1 55 ? 42.928 11.269 -10.093 1.00 19.77 55 TYR G O 1
ATOM 11910 N N . VAL G 1 56 ? 44.290 9.783 -9.104 1.00 19.37 56 VAL G N 1
ATOM 11911 C CA . VAL G 1 56 ? 43.551 8.612 -9.585 1.00 18.59 56 VAL G CA 1
ATOM 11912 C C . VAL G 1 56 ? 43.260 7.589 -8.491 1.00 17.86 56 VAL G C 1
ATOM 11913 O O . VAL G 1 56 ? 43.974 7.509 -7.503 1.00 17.58 56 VAL G O 1
ATOM 11917 N N . ILE G 1 57 ? 42.194 6.818 -8.680 1.00 17.26 57 ILE G N 1
ATOM 11918 C CA . ILE G 1 57 ? 42.059 5.514 -8.058 1.00 16.59 57 ILE G CA 1
ATOM 11919 C C . ILE G 1 57 ? 42.201 4.503 -9.205 1.00 17.65 57 ILE G C 1
ATOM 11920 O O . ILE G 1 57 ? 41.543 4.664 -10.263 1.00 17.30 57 ILE G O 1
ATOM 11925 N N . GLU G 1 58 ? 43.082 3.506 -9.011 1.00 17.66 58 GLU G N 1
ATOM 11926 C CA . GLU G 1 58 ? 43.332 2.421 -9.978 1.00 17.79 58 GLU G CA 1
ATOM 11927 C C . GLU G 1 58 ? 42.915 1.074 -9.418 1.00 18.57 58 GLU G C 1
ATOM 11928 O O . GLU G 1 58 ? 43.221 0.761 -8.267 1.00 19.83 58 GLU G O 1
ATOM 11934 N N . SER G 1 59 ? 42.242 0.273 -10.240 1.00 18.68 59 SER G N 1
ATOM 11935 C CA . SER G 1 59 ? 41.847 -1.094 -9.877 1.00 17.98 59 SER G CA 1
ATOM 11936 C C . SER G 1 59 ? 42.792 -2.060 -10.574 1.00 19.05 59 SER G C 1
ATOM 11937 O O . SER G 1 59 ? 43.183 -1.824 -11.727 1.00 19.60 59 SER G O 1
ATOM 11940 N N . ALA G 1 60 ? 43.178 -3.123 -9.878 1.00 19.75 60 ALA G N 1
ATOM 11941 C CA . ALA G 1 60 ? 44.109 -4.106 -10.435 1.00 22.15 60 ALA G CA 1
ATOM 11942 C C . ALA G 1 60 ? 43.811 -5.508 -9.915 1.00 23.71 60 ALA G C 1
ATOM 11943 O O . ALA G 1 60 ? 43.257 -5.664 -8.811 1.00 24.79 60 ALA G O 1
ATOM 11945 N N . ARG G 1 61 ? 44.192 -6.519 -10.701 1.00 22.89 61 ARG G N 1
ATOM 11946 C CA . ARG G 1 61 ? 44.156 -7.903 -10.237 1.00 22.95 61 ARG G CA 1
ATOM 11947 C C . ARG G 1 61 ? 45.574 -8.401 -9.904 1.00 23.33 61 ARG G C 1
ATOM 11948 O O . ARG G 1 61 ? 46.435 -8.450 -10.779 1.00 23.05 61 ARG G O 1
ATOM 11956 N N . ALA G 1 62 ? 45.802 -8.738 -8.634 1.00 23.52 62 ALA G N 1
ATOM 11957 C CA . ALA G 1 62 ? 47.045 -9.359 -8.174 1.00 24.62 62 ALA G CA 1
ATOM 11958 C C . ALA G 1 62 ? 46.991 -10.863 -8.444 1.00 26.09 62 ALA G C 1
ATOM 11959 O O . ALA G 1 62 ? 46.049 -11.536 -8.045 1.00 26.92 62 ALA G O 1
ATOM 11961 N N . GLU G 1 63 ? 48.007 -11.374 -9.132 1.00 26.12 63 GLU G N 1
ATOM 11962 C CA . GLU G 1 63 ? 48.053 -12.764 -9.543 1.00 27.72 63 GLU G CA 1
ATOM 11963 C C . GLU G 1 63 ? 49.528 -13.069 -9.725 1.00 26.38 63 GLU G C 1
ATOM 11964 O O . GLU G 1 63 ? 50.177 -12.447 -10.554 1.00 26.89 63 GLU G O 1
ATOM 11970 N N . GLY G 1 64 ? 50.062 -13.975 -8.915 1.00 26.62 64 GLY G N 1
ATOM 11971 C CA . GLY G 1 64 ? 51.497 -14.267 -8.917 1.00 27.81 64 GLY G CA 1
ATOM 11972 C C . GLY G 1 64 ? 52.321 -13.111 -8.359 1.00 28.85 64 GLY G C 1
ATOM 11973 O O . GLY G 1 64 ? 51.819 -12.298 -7.556 1.00 29.11 64 GLY G O 1
ATOM 11974 N N . THR G 1 65 ? 53.586 -13.035 -8.767 1.00 27.35 65 THR G N 1
ATOM 11975 C CA . THR G 1 65 ? 54.482 -11.962 -8.307 1.00 26.35 65 THR G CA 1
ATOM 11976 C C . THR G 1 65 ? 54.481 -10.826 -9.319 1.00 25.77 65 THR G C 1
ATOM 11977 O O . THR G 1 65 ? 54.666 -11.064 -10.505 1.00 25.67 65 THR G O 1
ATOM 11981 N N . SER G 1 66 ? 54.237 -9.591 -8.870 1.00 24.83 66 SER G N 1
ATOM 11982 C CA . SER G 1 66 ? 54.369 -8.432 -9.765 1.00 22.75 66 SER G CA 1
ATOM 11983 C C . SER G 1 66 ? 55.831 -8.103 -10.002 1.00 22.67 66 SER G C 1
ATOM 11984 O O . SER G 1 66 ? 56.722 -8.679 -9.366 1.00 23.18 66 SER G O 1
ATOM 11987 N N . GLY G 1 67 ? 56.081 -7.152 -10.892 1.00 22.53 67 GLY G N 1
ATOM 11988 C CA . GLY G 1 67 ? 57.393 -6.518 -10.975 1.00 22.94 67 GLY G CA 1
ATOM 11989 C C . GLY G 1 67 ? 57.512 -5.483 -9.860 1.00 22.92 67 GLY G C 1
ATOM 11990 O O . GLY G 1 67 ? 56.556 -5.263 -9.092 1.00 21.65 67 GLY G O 1
ATOM 11991 N N . TRP G 1 68 ? 58.674 -4.839 -9.774 1.00 20.89 68 TRP G N 1
ATOM 11992 C CA . TRP G 1 68 ? 58.892 -3.744 -8.806 1.00 21.25 68 TRP G CA 1
ATOM 11993 C C . TRP G 1 68 ? 58.365 -2.397 -9.289 1.00 20.93 68 TRP G C 1
ATOM 11994 O O . TRP G 1 68 ? 58.430 -2.080 -10.480 1.00 20.81 68 TRP G O 1
ATOM 12005 N N . PHE G 1 69 ? 57.823 -1.624 -8.344 1.00 20.99 69 PHE G N 1
ATOM 12006 C CA . PHE G 1 69 ? 57.364 -0.267 -8.586 1.00 21.11 69 PHE G CA 1
ATOM 12007 C C . PHE G 1 69 ? 58.076 0.677 -7.619 1.00 20.69 69 PHE G C 1
ATOM 12008 O O . PHE G 1 69 ? 58.501 0.272 -6.549 1.00 20.13 69 PHE G O 1
ATOM 12016 N N . SER G 1 70 ? 58.177 1.941 -8.000 1.00 21.52 70 SER G N 1
ATOM 12017 C CA . SER G 1 70 ? 58.487 3.003 -7.058 1.00 20.61 70 SER G CA 1
ATOM 12018 C C . SER G 1 70 ? 57.791 4.281 -7.498 1.00 20.75 70 SER G C 1
ATOM 12019 O O . SER G 1 70 ? 57.280 4.376 -8.625 1.00 20.48 70 SER G O 1
ATOM 12022 N N . CYS G 1 71 ? 57.766 5.270 -6.619 1.00 20.62 71 CYS G N 1
ATOM 12023 C CA . CYS G 1 71 ? 56.986 6.461 -6.892 1.00 20.39 71 CYS G CA 1
ATOM 12024 C C . CYS G 1 71 ? 57.630 7.669 -6.254 1.00 21.15 71 CYS G C 1
ATOM 12025 O O . CYS G 1 71 ? 58.313 7.547 -5.224 1.00 21.98 71 CYS G O 1
ATOM 12028 N N . ALA G 1 72 ? 57.450 8.832 -6.877 1.00 20.14 72 ALA G N 1
ATOM 12029 C CA . ALA G 1 72 ? 57.956 10.084 -6.302 1.00 20.75 72 ALA G CA 1
ATOM 12030 C C . ALA G 1 72 ? 57.087 10.665 -5.173 1.00 19.91 72 ALA G C 1
ATOM 12031 O O . ALA G 1 72 ? 57.426 11.706 -4.636 1.00 19.79 72 ALA G O 1
ATOM 12033 N N . HIS G 1 73 ? 55.990 10.007 -4.817 1.00 17.65 73 HIS G N 1
ATOM 12034 C CA . HIS G 1 73 ? 55.193 10.423 -3.672 1.00 17.99 73 HIS G CA 1
ATOM 12035 C C . HIS G 1 73 ? 54.579 9.212 -2.996 1.00 17.90 73 HIS G C 1
ATOM 12036 O O . HIS G 1 73 ? 54.637 8.114 -3.513 1.00 16.39 73 HIS G O 1
ATOM 12043 N N . ASP G 1 74 ? 53.991 9.406 -1.823 1.00 18.14 74 ASP G N 1
ATOM 12044 C CA . ASP G 1 74 ? 53.302 8.296 -1.161 1.00 17.72 74 ASP G CA 1
ATOM 12045 C C . ASP G 1 74 ? 52.186 7.763 -2.047 1.00 17.10 74 ASP G C 1
ATOM 12046 O O . ASP G 1 74 ? 51.595 8.503 -2.835 1.00 17.09 74 ASP G O 1
ATOM 12051 N N . GLU G 1 75 ? 51.898 6.479 -1.902 1.00 16.81 75 GLU G N 1
ATOM 12052 C CA . GLU G 1 75 ? 50.699 5.888 -2.460 1.00 16.37 75 GLU G CA 1
ATOM 12053 C C . GLU G 1 75 ? 50.107 4.986 -1.371 1.00 16.62 75 GLU G C 1
ATOM 12054 O O . GLU G 1 75 ? 50.762 4.694 -0.330 1.00 16.39 75 GLU G O 1
ATOM 12060 N N . PHE G 1 76 ? 48.863 4.566 -1.594 1.00 16.46 76 PHE G N 1
ATOM 12061 C CA . PHE G 1 76 ? 48.205 3.617 -0.729 1.00 16.48 76 PHE G CA 1
ATOM 12062 C C . PHE G 1 76 ? 47.580 2.516 -1.537 1.00 16.78 76 PHE G C 1
ATOM 12063 O O . PHE G 1 76 ? 47.142 2.717 -2.679 1.00 17.33 76 PHE G O 1
ATOM 12071 N N . VAL G 1 77 ? 47.588 1.328 -0.961 1.00 17.44 77 VAL G N 1
ATOM 12072 C CA . VAL G 1 77 ? 46.985 0.156 -1.595 1.00 17.51 77 VAL G CA 1
ATOM 12073 C C . VAL G 1 77 ? 45.942 -0.426 -0.649 1.00 17.68 77 VAL G C 1
ATOM 12074 O O . VAL G 1 77 ? 46.200 -0.631 0.549 1.00 17.29 77 VAL G O 1
ATOM 12078 N N . LEU G 1 78 ? 44.750 -0.668 -1.176 1.00 18.07 78 LEU G N 1
ATOM 12079 C CA . LEU G 1 78 ? 43.708 -1.290 -0.368 1.00 17.12 78 LEU G CA 1
ATOM 12080 C C . LEU G 1 78 ? 43.375 -2.646 -0.956 1.00 17.51 78 LEU G C 1
ATOM 12081 O O . LEU G 1 78 ? 42.986 -2.750 -2.119 1.00 16.93 78 LEU G O 1
ATOM 12086 N N . ALA G 1 79 ? 43.554 -3.695 -0.159 1.00 18.24 79 ALA G N 1
ATOM 12087 C CA . ALA G 1 79 ? 43.212 -5.050 -0.610 1.00 17.72 79 ALA G CA 1
ATOM 12088 C C . ALA G 1 79 ? 41.670 -5.199 -0.549 1.00 18.22 79 ALA G C 1
ATOM 12089 O O . ALA G 1 79 ? 41.056 -4.880 0.485 1.00 17.44 79 ALA G O 1
ATOM 12091 N N . MET G 1 80 ? 41.053 -5.605 -1.666 1.00 17.66 80 MET G N 1
ATOM 12092 C CA . MET G 1 80 ? 39.581 -5.693 -1.768 1.00 19.66 80 MET G CA 1
ATOM 12093 C C . MET G 1 80 ? 39.012 -7.120 -1.741 1.00 20.90 80 MET G C 1
ATOM 12094 O O . MET G 1 80 ? 37.796 -7.292 -1.582 1.00 22.35 80 MET G O 1
ATOM 12099 N N . ASP G 1 81 ? 39.865 -8.137 -1.893 1.00 20.86 81 ASP G N 1
ATOM 12100 C CA . ASP G 1 81 ? 39.403 -9.543 -1.930 1.00 22.02 81 ASP G CA 1
ATOM 12101 C C . ASP G 1 81 ? 40.577 -10.478 -2.166 1.00 23.85 81 ASP G C 1
ATOM 12102 O O . ASP G 1 81 ? 41.123 -10.539 -3.281 1.00 24.62 81 ASP G O 1
ATOM 12107 N N . GLY G 1 82 ? 40.969 -11.212 -1.129 1.00 23.38 82 GLY G N 1
ATOM 12108 C CA . GLY G 1 82 ? 42.033 -12.202 -1.278 1.00 25.34 82 GLY G CA 1
ATOM 12109 C C . GLY G 1 82 ? 43.363 -11.747 -0.712 1.00 25.51 82 GLY G C 1
ATOM 12110 O O . GLY G 1 82 ? 43.656 -10.548 -0.634 1.00 27.17 82 GLY G O 1
ATOM 12111 N N . GLN G 1 83 ? 44.182 -12.706 -0.324 1.00 23.34 83 GLN G N 1
ATOM 12112 C CA . GLN G 1 83 ? 45.428 -12.397 0.339 1.00 23.50 83 GLN G CA 1
ATOM 12113 C C . GLN G 1 83 ? 46.490 -11.842 -0.609 1.00 23.56 83 GLN G C 1
ATOM 12114 O O . GLN G 1 83 ? 46.797 -12.463 -1.624 1.00 24.35 83 GLN G O 1
ATOM 12120 N N . ILE G 1 84 ? 47.038 -10.665 -0.291 1.00 22.74 84 ILE G N 1
ATOM 12121 C CA . ILE G 1 84 ? 48.142 -10.097 -1.070 1.00 22.25 84 ILE G CA 1
ATOM 12122 C C . ILE G 1 84 ? 49.298 -9.720 -0.156 1.00 22.42 84 ILE G C 1
ATOM 12123 O O . ILE G 1 84 ? 49.115 -8.967 0.800 1.00 20.70 84 ILE G O 1
ATOM 12128 N N . GLU G 1 85 ? 50.479 -10.249 -0.458 1.00 22.18 85 GLU G N 1
ATOM 12129 C CA . GLU G 1 85 ? 51.705 -9.836 0.208 1.00 22.74 85 GLU G CA 1
ATOM 12130 C C . GLU G 1 85 ? 52.279 -8.608 -0.444 1.00 22.25 85 GLU G C 1
ATOM 12131 O O . GLU G 1 85 ? 52.220 -8.470 -1.678 1.00 24.31 85 GLU G O 1
ATOM 12137 N N . VAL G 1 86 ? 52.850 -7.730 0.380 1.00 20.30 86 VAL G N 1
ATOM 12138 C CA . VAL G 1 86 ? 53.598 -6.552 -0.087 1.00 20.25 86 VAL G CA 1
ATOM 12139 C C . VAL G 1 86 ? 55.032 -6.698 0.405 1.00 19.71 86 VAL G C 1
ATOM 12140 O O . VAL G 1 86 ? 55.272 -6.951 1.601 1.00 21.00 86 VAL G O 1
ATOM 12144 N N . HIS G 1 87 ? 55.975 -6.542 -0.514 1.00 20.37 87 HIS G N 1
ATOM 12145 C CA . HIS G 1 87 ? 57.395 -6.575 -0.190 1.00 20.74 87 HIS G CA 1
ATOM 12146 C C . HIS G 1 87 ? 57.964 -5.196 -0.374 1.00 20.45 87 HIS G C 1
ATOM 12147 O O . HIS G 1 87 ? 57.765 -4.564 -1.423 1.00 20.26 87 HIS G O 1
ATOM 12154 N N . LEU G 1 88 ? 58.662 -4.721 0.649 1.00 20.66 88 LEU G N 1
ATOM 12155 C CA . LEU G 1 88 ? 59.203 -3.362 0.612 1.00 20.90 88 LEU G CA 1
ATOM 12156 C C . LEU G 1 88 ? 60.720 -3.335 0.703 1.00 21.61 88 LEU G C 1
ATOM 12157 O O . LEU G 1 88 ? 61.313 -3.995 1.572 1.00 21.70 88 LEU G O 1
ATOM 12162 N N . LEU G 1 89 ? 61.306 -2.520 -0.180 1.00 21.77 89 LEU G N 1
ATOM 12163 C CA . LEU G 1 89 ? 62.744 -2.352 -0.344 1.00 22.52 89 LEU G CA 1
ATOM 12164 C C . LEU G 1 89 ? 63.086 -0.860 -0.197 1.00 21.83 89 LEU G C 1
ATOM 12165 O O . LEU G 1 89 ? 62.496 -0.031 -0.879 1.00 21.47 89 LEU G O 1
ATOM 12170 N N . LYS G 1 90 ? 64.008 -0.501 0.697 1.00 20.27 90 LYS G N 1
ATOM 12171 C CA . LYS G 1 90 ? 64.445 0.905 0.786 1.00 22.63 90 LYS G CA 1
ATOM 12172 C C . LYS G 1 90 ? 65.535 1.113 -0.238 1.00 23.71 90 LYS G C 1
ATOM 12173 O O . LYS G 1 90 ? 66.594 0.498 -0.126 1.00 23.50 90 LYS G O 1
ATOM 12179 N N . LEU G 1 91 ? 65.273 1.952 -1.240 1.00 24.76 91 LEU G N 1
ATOM 12180 C CA . LEU G 1 91 ? 66.203 2.133 -2.347 1.00 25.61 91 LEU G CA 1
ATOM 12181 C C . LEU G 1 91 ? 67.423 2.924 -1.877 1.00 26.29 91 LEU G C 1
ATOM 12182 O O . LEU G 1 91 ? 67.276 3.895 -1.130 1.00 26.86 91 LEU G O 1
ATOM 12187 N N . ASP G 1 92 ? 68.613 2.468 -2.282 1.00 25.25 92 ASP G N 1
ATOM 12188 C CA . ASP G 1 92 ? 69.861 3.195 -2.057 1.00 25.43 92 ASP G CA 1
ATOM 12189 C C . ASP G 1 92 ? 69.857 4.543 -2.757 1.00 25.53 92 ASP G C 1
ATOM 12190 O O . ASP G 1 92 ? 70.271 5.552 -2.166 1.00 25.89 92 ASP G O 1
ATOM 12195 N N . ASN G 1 93 ? 69.418 4.547 -4.016 1.00 25.89 93 ASN G N 1
ATOM 12196 C CA . ASN G 1 93 ? 69.332 5.754 -4.841 1.00 27.41 93 ASN G CA 1
ATOM 12197 C C . ASN G 1 93 ? 67.997 5.788 -5.581 1.00 27.28 93 ASN G C 1
ATOM 12198 O O . ASN G 1 93 ? 67.920 5.389 -6.739 1.00 27.65 93 ASN G O 1
ATOM 12203 N N . SER G 1 94 ? 66.942 6.263 -4.937 1.00 27.68 94 SER G N 1
ATOM 12204 C CA . SER G 1 94 ? 65.636 6.207 -5.592 1.00 28.72 94 SER G CA 1
ATOM 12205 C C . SER G 1 94 ? 65.579 7.074 -6.863 1.00 28.65 94 SER G C 1
ATOM 12206 O O . SER G 1 94 ? 64.822 6.766 -7.792 1.00 29.13 94 SER G O 1
ATOM 12209 N N . ASP G 1 95 ? 66.405 8.127 -6.908 1.00 28.45 95 ASP G N 1
ATOM 12210 C CA . ASP G 1 95 ? 66.498 9.017 -8.067 1.00 29.92 95 ASP G CA 1
ATOM 12211 C C . ASP G 1 95 ? 67.032 8.278 -9.288 1.00 29.54 95 ASP G C 1
ATOM 12212 O O . ASP G 1 95 ? 66.817 8.708 -10.409 1.00 29.96 95 ASP G O 1
ATOM 12217 N N . ALA G 1 96 ? 67.727 7.169 -9.055 1.00 28.91 96 ALA G N 1
ATOM 12218 C CA . ALA G 1 96 ? 68.223 6.319 -10.123 1.00 29.03 96 ALA G CA 1
ATOM 12219 C C . ALA G 1 96 ? 67.084 5.570 -10.817 1.00 29.27 96 ALA G C 1
ATOM 12220 O O . ALA G 1 96 ? 67.231 5.153 -11.962 1.00 28.17 96 ALA G O 1
ATOM 12222 N N . TYR G 1 97 ? 65.964 5.391 -10.119 1.00 28.89 97 TYR G N 1
ATOM 12223 C CA . TYR G 1 97 ? 64.840 4.621 -10.645 1.00 28.45 97 TYR G CA 1
ATOM 12224 C C . TYR G 1 97 ? 63.640 5.524 -10.964 1.00 29.85 97 TYR G C 1
ATOM 12225 O O . TYR G 1 97 ? 62.897 5.260 -11.912 1.00 32.40 97 TYR G O 1
ATOM 12234 N N . VAL G 1 98 ? 63.460 6.586 -10.183 1.00 29.30 98 VAL G N 1
ATOM 12235 C CA . VAL G 1 98 ? 62.294 7.465 -10.326 1.00 29.07 98 VAL G CA 1
ATOM 12236 C C . VAL G 1 98 ? 62.731 8.922 -10.452 1.00 30.65 98 VAL G C 1
ATOM 12237 O O . VAL G 1 98 ? 63.433 9.435 -9.585 1.00 29.89 98 VAL G O 1
ATOM 12241 N N . ASP G 1 99 ? 62.319 9.581 -11.537 1.00 33.64 99 ASP G N 1
ATOM 12242 C CA . ASP G 1 99 ? 62.440 11.039 -11.654 1.00 35.96 99 ASP G CA 1
ATOM 12243 C C . ASP G 1 99 ? 61.640 11.681 -10.519 1.00 37.94 99 ASP G C 1
ATOM 12244 O O . ASP G 1 99 ? 60.432 11.463 -10.412 1.00 35.67 99 ASP G O 1
ATOM 12249 N N . PRO G 1 100 ? 62.305 12.465 -9.649 1.00 39.21 100 PRO G N 1
ATOM 12250 C CA . PRO G 1 100 ? 61.504 13.073 -8.576 1.00 38.47 100 PRO G CA 1
ATOM 12251 C C . PRO G 1 100 ? 60.611 14.239 -9.046 1.00 37.37 100 PRO G C 1
ATOM 12252 O O . PRO G 1 100 ? 59.957 14.865 -8.226 1.00 36.72 100 PRO G O 1
ATOM 12256 N N . ASP G 1 101 ? 60.585 14.504 -10.355 1.00 36.82 101 ASP G N 1
ATOM 12257 C CA . ASP G 1 101 ? 59.646 15.451 -10.961 1.00 36.46 101 ASP G CA 1
ATOM 12258 C C . ASP G 1 101 ? 58.346 14.755 -11.325 1.00 34.64 101 ASP G C 1
ATOM 12259 O O . ASP G 1 101 ? 57.318 15.402 -11.498 1.00 35.58 101 ASP G O 1
ATOM 12261 N N . SER G 1 102 ? 58.415 13.436 -11.477 1.00 31.98 102 SER G N 1
ATOM 12262 C CA . SER G 1 102 ? 57.321 12.662 -12.029 1.00 27.61 102 SER G CA 1
ATOM 12263 C C . SER G 1 102 ? 56.242 12.446 -10.980 1.00 26.29 102 SER G C 1
ATOM 12264 O O . SER G 1 102 ? 56.423 12.782 -9.805 1.00 26.58 102 SER G O 1
ATOM 12267 N N . GLU G 1 103 ? 55.130 11.865 -11.413 1.00 25.13 103 GLU G N 1
ATOM 12268 C CA . GLU G 1 103 ? 54.050 11.476 -10.519 1.00 24.07 103 GLU G CA 1
ATOM 12269 C C . GLU G 1 103 ? 53.492 10.170 -10.994 1.00 23.00 103 GLU G C 1
ATOM 12270 O O . GLU G 1 103 ? 53.604 9.836 -12.194 1.00 22.35 103 GLU G O 1
ATOM 12276 N N . GLY G 1 104 ? 52.881 9.435 -10.069 1.00 20.46 104 GLY G N 1
ATOM 12277 C CA . GLY G 1 104 ? 52.300 8.123 -10.363 1.00 19.53 104 GLY G CA 1
ATOM 12278 C C . GLY G 1 104 ? 53.370 7.057 -10.261 1.00 19.55 104 GLY G C 1
ATOM 12279 O O . GLY G 1 104 ? 54.569 7.375 -10.279 1.00 20.14 104 GLY G O 1
ATOM 12280 N N . ALA G 1 105 ? 52.964 5.795 -10.153 1.00 18.96 105 ALA G N 1
ATOM 12281 C CA . ALA G 1 105 ? 53.937 4.717 -10.008 1.00 19.20 105 ALA G CA 1
ATOM 12282 C C . ALA G 1 105 ? 54.780 4.585 -11.262 1.00 20.37 105 ALA G C 1
ATOM 12283 O O . ALA G 1 105 ? 54.335 4.933 -12.369 1.00 19.06 105 ALA G O 1
ATOM 12285 N N . VAL G 1 106 ? 56.006 4.107 -11.062 1.00 20.46 106 VAL G N 1
ATOM 12286 C CA . VAL G 1 106 ? 56.895 3.776 -12.158 1.00 22.86 106 VAL G CA 1
ATOM 12287 C C . VAL G 1 106 ? 57.242 2.308 -11.996 1.00 23.10 106 VAL G C 1
ATOM 12288 O O . VAL G 1 106 ? 57.587 1.874 -10.910 1.00 25.22 106 VAL G O 1
ATOM 12292 N N . ALA G 1 107 ? 57.119 1.544 -13.077 1.00 25.28 107 ALA G N 1
ATOM 12293 C CA . ALA G 1 107 ? 57.496 0.146 -13.098 1.00 23.47 107 ALA G CA 1
ATOM 12294 C C . ALA G 1 107 ? 59.003 0.101 -13.282 1.00 24.15 107 ALA G C 1
ATOM 12295 O O . ALA G 1 107 ? 59.521 0.624 -14.266 1.00 25.14 107 ALA G O 1
ATOM 12297 N N . ILE G 1 108 ? 59.709 -0.493 -12.331 1.00 23.83 108 ILE G N 1
ATOM 12298 C CA . ILE G 1 108 ? 61.173 -0.433 -12.335 1.00 24.54 108 ILE G CA 1
ATOM 12299 C C . ILE G 1 108 ? 61.831 -1.807 -12.527 1.00 26.80 108 ILE G C 1
ATOM 12300 O O . ILE G 1 108 ? 63.011 -1.990 -12.189 1.00 27.87 108 ILE G O 1
ATOM 12305 N N . GLY G 1 109 ? 61.064 -2.764 -13.052 1.00 26.22 109 GLY G N 1
ATOM 12306 C CA . GLY G 1 109 ? 61.614 -4.045 -13.475 1.00 27.55 109 GLY G CA 1
ATOM 12307 C C . GLY G 1 109 ? 61.282 -5.249 -12.620 1.00 30.36 109 GLY G C 1
ATOM 12308 O O . GLY G 1 109 ? 60.758 -5.143 -11.515 1.00 31.10 109 GLY G O 1
ATOM 12309 N N . GLU G 1 110 ? 61.617 -6.420 -13.132 1.00 34.11 110 GLU G N 1
ATOM 12310 C CA . GLU G 1 110 ? 61.364 -7.657 -12.419 1.00 37.44 110 GLU G CA 1
ATOM 12311 C C . GLU G 1 110 ? 62.543 -7.978 -11.497 1.00 36.28 110 GLU G C 1
ATOM 12312 O O . GLU G 1 110 ? 62.359 -8.570 -10.439 1.00 35.12 110 GLU G O 1
ATOM 12318 N N . ALA G 1 111 ? 63.744 -7.564 -11.910 1.00 35.00 111 ALA G N 1
ATOM 12319 C CA . ALA G 1 111 ? 64.965 -7.740 -11.133 1.00 33.89 111 ALA G CA 1
ATOM 12320 C C . ALA G 1 111 ? 64.905 -6.956 -9.839 1.00 32.56 111 ALA G C 1
ATOM 12321 O O . ALA G 1 111 ? 64.426 -5.828 -9.817 1.00 31.80 111 ALA G O 1
ATOM 12323 N N . LEU G 1 112 ? 65.380 -7.576 -8.764 1.00 32.28 112 LEU G N 1
ATOM 12324 C CA . LEU G 1 112 ? 65.523 -6.915 -7.457 1.00 30.88 112 LEU G CA 1
ATOM 12325 C C . LEU G 1 112 ? 66.334 -5.608 -7.558 1.00 28.01 112 LEU G C 1
ATOM 12326 O O . LEU G 1 112 ? 67.487 -5.642 -7.953 1.00 27.55 112 LEU G O 1
ATOM 12331 N N . PRO G 1 113 ? 65.735 -4.454 -7.200 1.00 26.45 113 PRO G N 1
ATOM 12332 C CA . PRO G 1 113 ? 66.482 -3.187 -7.250 1.00 25.44 113 PRO G CA 1
ATOM 12333 C C . PRO G 1 113 ? 67.467 -3.049 -6.084 1.00 26.22 113 PRO G C 1
ATOM 12334 O O . PRO G 1 113 ? 67.405 -3.845 -5.148 1.00 26.01 113 PRO G O 1
ATOM 12338 N N . GLU G 1 114 ? 68.346 -2.041 -6.133 1.00 27.26 114 GLU G N 1
ATOM 12339 C CA . GLU G 1 114 ? 69.413 -1.911 -5.135 1.00 28.75 114 GLU G CA 1
ATOM 12340 C C . GLU G 1 114 ? 68.932 -1.212 -3.872 1.00 27.80 114 GLU G C 1
ATOM 12341 O O . GLU G 1 114 ? 68.475 -0.074 -3.919 1.00 26.65 114 GLU G O 1
ATOM 12347 N N . GLY G 1 115 ? 69.074 -1.877 -2.737 1.00 29.53 115 GLY G N 1
ATOM 12348 C CA . GLY G 1 115 ? 68.754 -1.244 -1.471 1.00 29.25 115 GLY G CA 1
ATOM 12349 C C . GLY G 1 115 ? 68.578 -2.269 -0.389 1.00 30.11 115 GLY G C 1
ATOM 12350 O O . GLY G 1 115 ? 68.967 -3.425 -0.553 1.00 31.62 115 GLY G O 1
ATOM 12351 N N . ARG G 1 116 ? 67.984 -1.839 0.717 1.00 27.75 116 ARG G N 1
ATOM 12352 C CA . ARG G 1 116 ? 67.835 -2.670 1.898 1.00 28.44 116 ARG G CA 1
ATOM 12353 C C . ARG G 1 116 ? 66.416 -3.211 2.043 1.00 27.70 116 ARG G C 1
ATOM 12354 O O . ARG G 1 116 ? 65.434 -2.528 1.709 1.00 25.24 116 ARG G O 1
ATOM 12362 N N . LYS G 1 117 ? 66.316 -4.432 2.556 1.00 26.49 117 LYS G N 1
ATOM 12363 C CA . LYS G 1 117 ? 65.024 -5.004 2.883 1.00 26.42 117 LYS G CA 1
ATOM 12364 C C . LYS G 1 117 ? 64.366 -4.151 3.946 1.00 26.28 117 LYS G C 1
ATOM 12365 O O . LYS G 1 117 ? 64.929 -3.901 5.012 1.00 25.74 117 LYS G O 1
ATOM 12371 N N . MET G 1 118 ? 63.159 -3.700 3.641 1.00 26.22 118 MET G N 1
ATOM 12372 C CA . MET G 1 118 ? 62.451 -2.768 4.485 1.00 24.90 118 MET G CA 1
ATOM 12373 C C . MET G 1 118 ? 61.377 -3.468 5.293 1.00 23.24 118 MET G C 1
ATOM 12374 O O . MET G 1 118 ? 61.247 -3.239 6.497 1.00 22.78 118 MET G O 1
ATOM 12379 N N . GLY G 1 119 ? 60.596 -4.322 4.640 1.00 21.94 119 GLY G N 1
ATOM 12380 C CA . GLY G 1 119 ? 59.509 -4.997 5.357 1.00 21.41 119 GLY G CA 1
ATOM 12381 C C . GLY G 1 119 ? 58.625 -5.900 4.527 1.00 20.97 119 GLY G C 1
ATOM 12382 O O . GLY G 1 119 ? 58.759 -5.986 3.314 1.00 20.93 119 GLY G O 1
ATOM 12383 N N . ARG G 1 120 ? 57.725 -6.588 5.210 1.00 19.88 120 ARG G N 1
ATOM 12384 C CA . ARG G 1 120 ? 56.768 -7.478 4.581 1.00 20.00 120 ARG G CA 1
ATOM 12385 C C . ARG G 1 120 ? 55.414 -7.215 5.232 1.00 19.25 120 ARG G C 1
ATOM 12386 O O . ARG G 1 120 ? 55.330 -7.082 6.452 1.00 19.43 120 ARG G O 1
ATOM 12394 N N . ILE G 1 121 ? 54.375 -7.122 4.409 1.00 19.34 121 ILE G N 1
ATOM 12395 C CA . ILE G 1 121 ? 53.008 -6.891 4.851 1.00 18.66 121 ILE G CA 1
ATOM 12396 C C . ILE G 1 121 ? 52.147 -7.950 4.182 1.00 19.41 121 ILE G C 1
ATOM 12397 O O . ILE G 1 121 ? 52.232 -8.151 2.959 1.00 20.01 121 ILE G O 1
ATOM 12402 N N . VAL G 1 122 ? 51.341 -8.661 4.967 1.00 18.08 122 VAL G N 1
ATOM 12403 C CA . VAL G 1 122 ? 50.344 -9.540 4.362 1.00 18.85 122 VAL G CA 1
ATOM 12404 C C . VAL G 1 122 ? 48.963 -8.922 4.511 1.00 18.21 122 VAL G C 1
ATOM 12405 O O . VAL G 1 122 ? 48.444 -8.779 5.624 1.00 18.29 122 VAL G O 1
ATOM 12409 N N . LEU G 1 123 ? 48.381 -8.540 3.386 1.00 18.28 123 LEU G N 1
ATOM 12410 C CA . LEU G 1 123 ? 47.047 -7.917 3.390 1.00 19.16 123 LEU G CA 1
ATOM 12411 C C . LEU G 1 123 ? 45.969 -8.943 3.078 1.00 19.72 123 LEU G C 1
ATOM 12412 O O . LEU G 1 123 ? 46.152 -9.798 2.192 1.00 19.78 123 LEU G O 1
ATOM 12417 N N . ARG G 1 124 ? 44.847 -8.831 3.780 1.00 20.36 124 ARG G N 1
ATOM 12418 C CA . ARG G 1 124 ? 43.595 -9.494 3.371 1.00 21.68 124 ARG G CA 1
ATOM 12419 C C . ARG G 1 124 ? 42.499 -8.465 3.048 1.00 20.74 124 ARG G C 1
ATOM 12420 O O . ARG G 1 124 ? 42.709 -7.242 3.152 1.00 19.13 124 ARG G O 1
ATOM 12428 N N . ARG G 1 125 ? 41.328 -8.960 2.662 1.00 19.51 125 ARG G N 1
ATOM 12429 C CA . ARG G 1 125 ? 40.240 -8.078 2.288 1.00 18.66 125 ARG G CA 1
ATOM 12430 C C . ARG G 1 125 ? 40.080 -6.929 3.293 1.00 17.35 125 ARG G C 1
ATOM 12431 O O . ARG G 1 125 ? 39.999 -7.145 4.498 1.00 16.10 125 ARG G O 1
ATOM 12439 N N . GLY G 1 126 ? 40.037 -5.705 2.781 1.00 18.07 126 GLY G N 1
ATOM 12440 C CA . GLY G 1 126 ? 39.743 -4.552 3.617 1.00 16.95 126 GLY G CA 1
ATOM 12441 C C . GLY G 1 126 ? 40.950 -3.961 4.312 1.00 17.56 126 GLY G C 1
ATOM 12442 O O . GLY G 1 126 ? 40.811 -2.983 5.031 1.00 17.61 126 GLY G O 1
ATOM 12443 N N . HIS G 1 127 ? 42.131 -4.536 4.098 1.00 17.60 127 HIS G N 1
ATOM 12444 C CA . HIS G 1 127 ? 43.342 -3.998 4.721 1.00 17.13 127 HIS G CA 1
ATOM 12445 C C . HIS G 1 127 ? 44.034 -2.998 3.812 1.00 16.21 127 HIS G C 1
ATOM 12446 O O . HIS G 1 127 ? 44.144 -3.221 2.597 1.00 16.64 127 HIS G O 1
ATOM 12453 N N . MET G 1 128 ? 44.511 -1.897 4.388 1.00 16.09 128 MET G N 1
ATOM 12454 C CA . MET G 1 128 ? 45.226 -0.860 3.619 1.00 14.95 128 MET G CA 1
ATOM 12455 C C . MET G 1 128 ? 46.676 -0.768 4.099 1.00 15.06 128 MET G C 1
ATOM 12456 O O . MET G 1 128 ? 46.932 -0.796 5.302 1.00 14.91 128 MET G O 1
ATOM 12461 N N . ALA G 1 129 ? 47.611 -0.629 3.163 1.00 14.96 129 ALA G N 1
ATOM 12462 C CA . ALA G 1 129 ? 49.029 -0.376 3.491 1.00 14.61 129 ALA G CA 1
ATOM 12463 C C . ALA G 1 129 ? 49.523 0.943 2.906 1.00 14.59 129 ALA G C 1
ATOM 12464 O O . ALA G 1 129 ? 49.101 1.347 1.811 1.00 14.76 129 ALA G O 1
ATOM 12466 N N . LEU G 1 130 ? 50.470 1.566 3.598 1.00 13.97 130 LEU G N 1
ATOM 12467 C CA . LEU G 1 130 ? 51.291 2.647 3.039 1.00 14.47 130 LEU G CA 1
ATOM 12468 C C . LEU G 1 130 ? 52.321 2.109 2.027 1.00 14.53 130 LEU G C 1
ATOM 12469 O O . LEU G 1 130 ? 52.997 1.095 2.267 1.00 16.02 130 LEU G O 1
ATOM 12474 N N . LEU G 1 131 ? 52.425 2.794 0.894 1.00 15.77 131 LEU G N 1
ATOM 12475 C CA . LEU G 1 131 ? 53.501 2.564 -0.078 1.00 15.41 131 LEU G CA 1
ATOM 12476 C C . LEU G 1 131 ? 54.340 3.837 -0.039 1.00 16.13 131 LEU G C 1
ATOM 12477 O O . LEU G 1 131 ? 54.046 4.806 -0.743 1.00 16.87 131 LEU G O 1
ATOM 12482 N N . PRO G 1 132 ? 55.358 3.863 0.846 1.00 17.23 132 PRO G N 1
ATOM 12483 C CA . PRO G 1 132 ? 56.005 5.123 1.175 1.00 17.58 132 PRO G CA 1
ATOM 12484 C C . PRO G 1 132 ? 56.985 5.561 0.089 1.00 18.39 132 PRO G C 1
ATOM 12485 O O . PRO G 1 132 ? 57.739 4.716 -0.438 1.00 18.75 132 PRO G O 1
ATOM 12489 N N . VAL G 1 133 ? 56.970 6.860 -0.227 1.00 17.99 133 VAL G N 1
ATOM 12490 C CA . VAL G 1 133 ? 57.979 7.450 -1.087 1.00 19.20 133 VAL G CA 1
ATOM 12491 C C . VAL G 1 133 ? 59.385 6.991 -0.664 1.00 20.28 133 VAL G C 1
ATOM 12492 O O . VAL G 1 133 ? 59.697 6.894 0.534 1.00 19.31 133 VAL G O 1
ATOM 12496 N N . GLY G 1 134 ? 60.206 6.676 -1.663 1.00 21.58 134 GLY G N 1
ATOM 12497 C CA . GLY G 1 134 ? 61.592 6.246 -1.416 1.00 22.84 134 GLY G CA 1
ATOM 12498 C C . GLY G 1 134 ? 61.759 4.747 -1.299 1.00 22.80 134 GLY G C 1
ATOM 12499 O O . GLY G 1 134 ? 62.905 4.250 -1.247 1.00 24.62 134 GLY G O 1
ATOM 12500 N N . ALA G 1 135 ? 60.637 4.022 -1.222 1.00 20.75 135 ALA G N 1
ATOM 12501 C CA . ALA G 1 135 ? 60.668 2.561 -1.227 1.00 20.33 135 ALA G CA 1
ATOM 12502 C C . ALA G 1 135 ? 60.282 2.054 -2.595 1.00 21.07 135 ALA G C 1
ATOM 12503 O O . ALA G 1 135 ? 59.576 2.744 -3.341 1.00 22.38 135 ALA G O 1
ATOM 12505 N N . ALA G 1 136 ? 60.779 0.866 -2.932 1.00 20.05 136 ALA G N 1
ATOM 12506 C CA . ALA G 1 136 ? 60.319 0.111 -4.073 1.00 19.57 136 ALA G CA 1
ATOM 12507 C C . ALA G 1 136 ? 59.389 -0.956 -3.522 1.00 19.46 136 ALA G C 1
ATOM 12508 O O . ALA G 1 136 ? 59.603 -1.461 -2.428 1.00 20.22 136 ALA G O 1
ATOM 12510 N N . TYR G 1 137 ? 58.350 -1.298 -4.262 1.00 19.43 137 TYR G N 1
ATOM 12511 C CA . TYR G 1 137 ? 57.422 -2.296 -3.767 1.00 19.75 137 TYR G CA 1
ATOM 12512 C C . TYR G 1 137 ? 57.010 -3.277 -4.843 1.00 19.61 137 TYR G C 1
ATOM 12513 O O . TYR G 1 137 ? 56.974 -2.943 -6.028 1.00 19.52 137 TYR G O 1
ATOM 12522 N N . ARG G 1 138 ? 56.682 -4.490 -4.411 1.00 21.39 138 ARG G N 1
ATOM 12523 C CA . ARG G 1 138 ? 56.081 -5.469 -5.293 1.00 22.78 138 ARG G CA 1
ATOM 12524 C C . ARG G 1 138 ? 55.106 -6.336 -4.520 1.00 22.38 138 ARG G C 1
ATOM 12525 O O . ARG G 1 138 ? 55.099 -6.310 -3.285 1.00 23.13 138 ARG G O 1
ATOM 12533 N N . PHE G 1 139 ? 54.310 -7.111 -5.257 1.00 21.45 139 PHE G N 1
ATOM 12534 C CA . PHE G 1 139 ? 53.218 -7.890 -4.683 1.00 22.58 139 PHE G CA 1
ATOM 12535 C C . PHE G 1 139 ? 53.332 -9.358 -5.006 1.00 23.42 139 PHE G C 1
ATOM 12536 O O . PHE G 1 139 ? 53.879 -9.736 -6.039 1.00 24.09 139 PHE G O 1
ATOM 12544 N N . TYR G 1 140 ? 52.824 -10.178 -4.099 1.00 23.22 140 TYR G N 1
ATOM 12545 C CA . TYR G 1 140 ? 52.643 -11.584 -4.388 1.00 25.69 140 TYR G CA 1
ATOM 12546 C C . TYR G 1 140 ? 51.275 -12.036 -3.945 1.00 24.65 140 TYR G C 1
ATOM 12547 O O . TYR G 1 140 ? 50.878 -11.834 -2.787 1.00 25.08 140 TYR G O 1
ATOM 12556 N N . ALA G 1 141 ? 50.563 -12.650 -4.875 1.00 23.45 141 ALA G N 1
ATOM 12557 C CA . ALA G 1 141 ? 49.253 -13.207 -4.586 1.00 25.91 141 ALA G CA 1
ATOM 12558 C C . ALA G 1 141 ? 49.227 -14.658 -5.029 1.00 27.67 141 ALA G C 1
ATOM 12559 O O . ALA G 1 141 ? 49.354 -14.952 -6.216 1.00 27.68 141 ALA G O 1
ATOM 12561 N N . GLU G 1 142 ? 49.079 -15.561 -4.071 1.00 31.26 142 GLU G N 1
ATOM 12562 C CA . GLU G 1 142 ? 49.026 -16.983 -4.387 1.00 35.43 142 GLU G CA 1
ATOM 12563 C C . GLU G 1 142 ? 47.783 -17.278 -5.246 1.00 36.22 142 GLU G C 1
ATOM 12564 O O . GLU G 1 142 ? 47.863 -18.000 -6.238 1.00 34.26 142 GLU G O 1
ATOM 12570 N N . GLN G 1 143 ? 46.656 -16.681 -4.860 1.00 33.83 143 GLN G N 1
ATOM 12571 C CA . GLN G 1 143 ? 45.389 -16.758 -5.580 1.00 34.63 143 GLN G CA 1
ATOM 12572 C C . GLN G 1 143 ? 45.097 -15.405 -6.222 1.00 32.17 143 GLN G C 1
ATOM 12573 O O . GLN G 1 143 ? 45.559 -14.387 -5.717 1.00 29.28 143 GLN G O 1
ATOM 12579 N N . PRO G 1 144 ? 44.319 -15.385 -7.326 1.00 29.98 144 PRO G N 1
ATOM 12580 C CA . PRO G 1 144 ? 43.912 -14.091 -7.872 1.00 29.51 144 PRO G CA 1
ATOM 12581 C C . PRO G 1 144 ? 43.177 -13.255 -6.818 1.00 26.55 144 PRO G C 1
ATOM 12582 O O . PRO G 1 144 ? 42.361 -13.768 -6.073 1.00 23.74 144 PRO G O 1
ATOM 12586 N N . ALA G 1 145 ? 43.512 -11.975 -6.749 1.00 25.32 145 ALA G N 1
ATOM 12587 C CA . ALA G 1 145 ? 42.990 -11.102 -5.708 1.00 23.98 145 ALA G CA 1
ATOM 12588 C C . ALA G 1 145 ? 42.757 -9.710 -6.319 1.00 22.74 145 ALA G C 1
ATOM 12589 O O . ALA G 1 145 ? 43.362 -9.375 -7.330 1.00 22.59 145 ALA G O 1
ATOM 12591 N N . ALA G 1 146 ? 41.848 -8.929 -5.739 1.00 23.39 146 ALA G N 1
ATOM 12592 C CA . ALA G 1 146 ? 41.568 -7.559 -6.191 1.00 21.44 146 ALA G CA 1
ATOM 12593 C C . ALA G 1 146 ? 42.217 -6.520 -5.280 1.00 20.42 146 ALA G C 1
ATOM 12594 O O . ALA G 1 146 ? 42.273 -6.685 -4.062 1.00 21.45 146 ALA G O 1
ATOM 12596 N N . MET G 1 147 ? 42.678 -5.423 -5.866 1.00 20.08 147 MET G N 1
ATOM 12597 C CA . MET G 1 147 ? 43.311 -4.373 -5.090 1.00 18.76 147 MET G CA 1
ATOM 12598 C C . MET G 1 147 ? 43.024 -3.013 -5.712 1.00 18.66 147 MET G C 1
ATOM 12599 O O . MET G 1 147 ? 42.750 -2.910 -6.917 1.00 17.94 147 MET G O 1
ATOM 12604 N N . LEU G 1 148 ? 43.111 -1.980 -4.880 1.00 18.28 148 LEU G N 1
ATOM 12605 C CA . LEU G 1 148 ? 42.953 -0.611 -5.331 1.00 19.42 148 LEU G CA 1
ATOM 12606 C C . LEU G 1 148 ? 44.151 0.217 -4.900 1.00 19.14 148 LEU G C 1
ATOM 12607 O O . LEU G 1 148 ? 44.694 -0.005 -3.808 1.00 19.80 148 LEU G O 1
ATOM 12612 N N . PHE G 1 149 ? 44.530 1.173 -5.758 1.00 18.30 149 PHE G N 1
ATOM 12613 C CA . PHE G 1 149 ? 45.621 2.121 -5.509 1.00 17.07 149 PHE G CA 1
ATOM 12614 C C . PHE G 1 149 ? 45.074 3.541 -5.410 1.00 16.45 149 PHE G C 1
ATOM 12615 O O . PHE G 1 149 ? 44.270 3.957 -6.249 1.00 15.86 149 PHE G O 1
ATOM 12623 N N . GLN G 1 150 ? 45.496 4.269 -4.372 1.00 16.29 150 GLN G N 1
ATOM 12624 C CA . GLN G 1 150 ? 45.279 5.708 -4.282 1.00 16.46 150 GLN G CA 1
ATOM 12625 C C . GLN G 1 150 ? 46.593 6.287 -4.778 1.00 17.23 150 GLN G C 1
ATOM 12626 O O . GLN G 1 150 ? 47.648 6.077 -4.155 1.00 17.13 150 GLN G O 1
ATOM 12632 N N . SER G 1 151 ? 46.557 6.989 -5.907 1.00 17.34 151 SER G N 1
ATOM 12633 C CA . SER G 1 151 ? 47.804 7.507 -6.476 1.00 18.22 151 SER G CA 1
ATOM 12634 C C . SER G 1 151 ? 47.597 8.746 -7.335 1.00 19.52 151 SER G C 1
ATOM 12635 O O . SER G 1 151 ? 46.596 9.470 -7.206 1.00 18.67 151 SER G O 1
ATOM 12638 N N . ILE G 1 152 ? 48.581 8.997 -8.201 1.00 19.70 152 ILE G N 1
ATOM 12639 C CA . ILE G 1 152 ? 48.489 10.039 -9.213 1.00 19.87 152 ILE G CA 1
ATOM 12640 C C . ILE G 1 152 ? 48.674 9.391 -10.593 1.00 20.35 152 ILE G C 1
ATOM 12641 O O . ILE G 1 152 ? 49.384 8.394 -10.745 1.00 19.06 152 ILE G O 1
ATOM 12646 N N . GLU G 1 153 ? 48.007 9.938 -11.594 1.00 20.98 153 GLU G N 1
ATOM 12647 C CA . GLU G 1 153 ? 48.073 9.393 -12.935 1.00 23.05 153 GLU G CA 1
ATOM 12648 C C . GLU G 1 153 ? 49.510 9.445 -13.460 1.00 22.76 153 GLU G C 1
ATOM 12649 O O . GLU G 1 153 ? 50.160 10.488 -13.389 1.00 22.54 153 GLU G O 1
ATOM 12655 N N . GLY G 1 154 ? 50.023 8.324 -13.956 1.00 21.78 154 GLY G N 1
ATOM 12656 C CA . GLY G 1 154 ? 51.397 8.296 -14.475 1.00 22.66 154 GLY G CA 1
ATOM 12657 C C . GLY G 1 154 ? 51.666 7.198 -15.489 1.00 23.53 154 GLY G C 1
ATOM 12658 O O . GLY G 1 154 ? 50.746 6.719 -16.171 1.00 24.27 154 GLY G O 1
ATOM 12659 N N . ALA G 1 155 ? 52.929 6.786 -15.573 1.00 22.96 155 ALA G N 1
ATOM 12660 C CA . ALA G 1 155 ? 53.389 5.845 -16.610 1.00 22.70 155 ALA G CA 1
ATOM 12661 C C . ALA G 1 155 ? 52.712 4.464 -16.545 1.00 23.91 155 ALA G C 1
ATOM 12662 O O . ALA G 1 155 ? 52.637 3.751 -17.539 1.00 22.80 155 ALA G O 1
ATOM 12664 N N . VAL G 1 156 ? 52.192 4.105 -15.379 1.00 22.88 156 VAL G N 1
ATOM 12665 C CA . VAL G 1 156 ? 51.622 2.783 -15.141 1.00 23.89 156 VAL G CA 1
ATOM 12666 C C . VAL G 1 156 ? 50.076 2.763 -15.213 1.00 24.82 156 VAL G C 1
ATOM 12667 O O . VAL G 1 156 ? 49.452 1.699 -15.344 1.00 25.30 156 VAL G O 1
ATOM 12671 N N . THR G 1 157 ? 49.455 3.937 -15.159 1.00 24.99 157 THR G N 1
ATOM 12672 C CA . THR G 1 157 ? 47.987 4.003 -15.192 1.00 27.00 157 THR G CA 1
ATOM 12673 C C . THR G 1 157 ? 47.328 3.849 -16.576 1.00 26.32 157 THR G C 1
ATOM 12674 O O . THR G 1 157 ? 47.565 4.629 -17.489 1.00 26.99 157 THR G O 1
ATOM 12678 N N . VAL G 1 158 ? 46.505 2.810 -16.705 1.00 26.53 158 VAL G N 1
ATOM 12679 C CA . VAL G 1 158 ? 45.794 2.497 -17.949 1.00 25.50 158 VAL G CA 1
ATOM 12680 C C . VAL G 1 158 ? 44.416 3.139 -17.914 1.00 28.45 158 VAL G C 1
ATOM 12681 O O . VAL G 1 158 ? 43.618 2.899 -16.984 1.00 27.52 158 VAL G O 1
ATOM 12685 N N . GLN G 1 159 ? 44.148 3.983 -18.908 1.00 28.96 159 GLN G N 1
ATOM 12686 C CA . GLN G 1 159 ? 42.861 4.643 -19.014 1.00 30.78 159 GLN G CA 1
ATOM 12687 C C . GLN G 1 159 ? 42.073 4.043 -20.152 1.00 33.85 159 GLN G C 1
ATOM 12688 O O . GLN G 1 159 ? 42.470 4.175 -21.307 1.00 34.07 159 GLN G O 1
ATOM 12694 N N . LYS G 1 160 ? 40.952 3.389 -19.831 1.00 35.13 160 LYS G N 1
ATOM 12695 C CA . LYS G 1 160 ? 40.098 2.757 -20.850 1.00 36.29 160 LYS G CA 1
ATOM 12696 C C . LYS G 1 160 ? 38.613 3.005 -20.609 1.00 35.49 160 LYS G C 1
ATOM 12697 O O . LYS G 1 160 ? 37.816 2.070 -20.576 1.00 37.33 160 LYS G O 1
ATOM 12703 N N . TRP G 1 161 ? 38.253 4.277 -20.485 1.00 36.25 161 TRP G N 1
ATOM 12704 C CA . TRP G 1 161 ? 36.949 4.699 -19.946 1.00 39.14 161 TRP G CA 1
ATOM 12705 C C . TRP G 1 161 ? 35.674 4.233 -20.664 1.00 38.87 161 TRP G C 1
ATOM 12706 O O . TRP G 1 161 ? 34.667 3.907 -20.011 1.00 39.05 161 TRP G O 1
ATOM 12717 N N . GLY G 1 162 ? 35.708 4.243 -21.993 1.00 39.87 162 GLY G N 1
ATOM 12718 C CA . GLY G 1 162 ? 34.551 3.873 -22.801 1.00 41.30 162 GLY G CA 1
ATOM 12719 C C . GLY G 1 162 ? 34.228 2.410 -22.613 1.00 43.39 162 GLY G C 1
ATOM 12720 O O . GLY G 1 162 ? 33.055 2.020 -22.606 1.00 44.73 162 GLY G O 1
ATOM 12721 N N . GLU G 1 163 ? 35.279 1.611 -22.434 1.00 43.60 163 GLU G N 1
ATOM 12722 C CA . GLU G 1 163 ? 35.150 0.180 -22.202 1.00 44.43 163 GLU G CA 1
ATOM 12723 C C . GLU G 1 163 ? 34.614 -0.120 -20.804 1.00 44.74 163 GLU G C 1
ATOM 12724 O O . GLU G 1 163 ? 33.799 -1.025 -20.640 1.00 46.23 163 GLU G O 1
ATOM 12730 N N . ILE G 1 164 ? 35.059 0.640 -19.804 1.00 44.30 164 ILE G N 1
ATOM 12731 C CA . ILE G 1 164 ? 34.738 0.304 -18.405 1.00 45.57 164 ILE G CA 1
ATOM 12732 C C . ILE G 1 164 ? 33.411 0.860 -17.853 1.00 48.10 164 ILE G C 1
ATOM 12733 O O . ILE G 1 164 ? 32.805 0.239 -16.973 1.00 49.12 164 ILE G O 1
ATOM 12738 N N . CYS G 1 165 ? 32.955 1.999 -18.385 1.00 50.79 165 CYS G N 1
ATOM 12739 C CA . CYS G 1 165 ? 31.826 2.753 -17.797 1.00 53.83 165 CYS G CA 1
ATOM 12740 C C . CYS G 1 165 ? 30.463 2.583 -18.468 1.00 55.43 165 CYS G C 1
ATOM 12741 O O . CYS G 1 165 ? 30.382 2.350 -19.678 1.00 59.48 165 CYS G O 1
ATOM 12744 N N . GLN G 1 166 ? 29.404 2.732 -17.670 1.00 55.13 166 GLN G N 1
ATOM 12745 C CA . GLN G 1 166 ? 28.025 2.763 -18.171 1.00 56.58 166 GLN G CA 1
ATOM 12746 C C . GLN G 1 166 ? 27.756 3.980 -19.079 1.00 55.96 166 GLN G C 1
ATOM 12747 O O . GLN G 1 166 ? 28.509 4.959 -19.086 1.00 56.22 166 GLN G O 1
ATOM 12753 N N . ILE H 2 9 ? 17.012 49.709 1.066 1.00 56.32 9 ILE H N 1
ATOM 12754 C CA . ILE H 2 9 ? 18.445 49.802 1.465 1.00 56.45 9 ILE H CA 1
ATOM 12755 C C . ILE H 2 9 ? 19.291 50.443 0.360 1.00 56.40 9 ILE H C 1
ATOM 12756 O O . ILE H 2 9 ? 19.324 49.950 -0.773 1.00 59.05 9 ILE H O 1
ATOM 12758 N N . ILE H 2 10 ? 19.951 51.553 0.684 1.00 52.73 10 ILE H N 1
ATOM 12759 C CA . ILE H 2 10 ? 21.040 52.062 -0.149 1.00 48.33 10 ILE H CA 1
ATOM 12760 C C . ILE H 2 10 ? 22.228 51.176 0.177 1.00 45.73 10 ILE H C 1
ATOM 12761 O O . ILE H 2 10 ? 22.501 50.937 1.350 1.00 46.00 10 ILE H O 1
ATOM 12766 N N . ASP H 2 11 ? 22.915 50.676 -0.848 1.00 42.94 11 ASP H N 1
ATOM 12767 C CA . ASP H 2 11 ? 24.030 49.749 -0.653 1.00 40.33 11 ASP H CA 1
ATOM 12768 C C . ASP H 2 11 ? 25.252 50.202 -1.440 1.00 39.57 11 ASP H C 1
ATOM 12769 O O . ASP H 2 11 ? 25.138 50.530 -2.613 1.00 43.13 11 ASP H O 1
ATOM 12771 N N . PHE H 2 12 ? 26.420 50.209 -0.798 1.00 37.00 12 PHE H N 1
ATOM 12772 C CA . PHE H 2 12 ? 27.655 50.627 -1.457 1.00 35.11 12 PHE H CA 1
ATOM 12773 C C . PHE H 2 12 ? 28.485 49.428 -1.875 1.00 35.51 12 PHE H C 1
ATOM 12774 O O . PHE H 2 12 ? 29.656 49.322 -1.514 1.00 36.56 12 PHE H O 1
ATOM 12782 N N . LYS H 2 16 ? 31.486 43.439 2.824 1.00 41.69 16 LYS H N 1
ATOM 12783 C CA . LYS H 2 16 ? 31.951 42.954 4.117 1.00 38.09 16 LYS H CA 1
ATOM 12784 C C . LYS H 2 16 ? 31.060 41.813 4.641 1.00 38.31 16 LYS H C 1
ATOM 12785 O O . LYS H 2 16 ? 29.827 41.917 4.625 1.00 38.70 16 LYS H O 1
ATOM 12787 N N . ALA H 2 17 ? 31.691 40.729 5.100 1.00 32.48 17 ALA H N 1
ATOM 12788 C CA . ALA H 2 17 ? 30.969 39.590 5.649 1.00 29.38 17 ALA H CA 1
ATOM 12789 C C . ALA H 2 17 ? 30.541 39.885 7.089 1.00 28.40 17 ALA H C 1
ATOM 12790 O O . ALA H 2 17 ? 31.312 40.445 7.872 1.00 27.87 17 ALA H O 1
ATOM 12792 N N . ARG H 2 18 ? 29.316 39.496 7.432 1.00 25.53 18 ARG H N 1
ATOM 12793 C CA . ARG H 2 18 ? 28.715 39.844 8.724 1.00 24.56 18 ARG H CA 1
ATOM 12794 C C . ARG H 2 18 ? 29.243 39.026 9.882 1.00 24.25 18 ARG H C 1
ATOM 12795 O O . ARG H 2 18 ? 29.729 37.910 9.717 1.00 23.16 18 ARG H O 1
ATOM 12803 N N . THR H 2 19 ? 29.112 39.582 11.079 1.00 24.09 19 THR H N 1
ATOM 12804 C CA . THR H 2 19 ? 29.492 38.868 12.282 1.00 23.95 19 THR H CA 1
ATOM 12805 C C . THR H 2 19 ? 28.432 39.044 13.368 1.00 24.40 19 THR H C 1
ATOM 12806 O O . THR H 2 19 ? 28.639 38.598 14.496 1.00 25.29 19 THR H O 1
ATOM 12810 N N . ASP H 2 20 ? 27.318 39.699 13.033 1.00 23.46 20 ASP H N 1
ATOM 12811 C CA . ASP H 2 20 ? 26.257 39.962 14.000 1.00 23.36 20 ASP H CA 1
ATOM 12812 C C . ASP H 2 20 ? 25.365 38.739 14.314 1.00 23.20 20 ASP H C 1
ATOM 12813 O O . ASP H 2 20 ? 24.567 38.311 13.493 1.00 22.56 20 ASP H O 1
ATOM 12818 N N . THR H 2 21 ? 25.519 38.170 15.507 1.00 22.12 21 THR H N 1
ATOM 12819 C CA . THR H 2 21 ? 24.691 37.045 15.931 1.00 21.81 21 THR H CA 1
ATOM 12820 C C . THR H 2 21 ? 24.230 37.282 17.388 1.00 21.89 21 THR H C 1
ATOM 12821 O O . THR H 2 21 ? 24.829 38.070 18.112 1.00 20.17 21 THR H O 1
ATOM 12825 N N . GLU H 2 22 ? 23.177 36.609 17.829 1.00 22.43 22 GLU H N 1
ATOM 12826 C CA . GLU H 2 22 ? 22.609 36.970 19.115 1.00 24.60 22 GLU H CA 1
ATOM 12827 C C . GLU H 2 22 ? 21.929 35.776 19.772 1.00 25.95 22 GLU H C 1
ATOM 12828 O O . GLU H 2 22 ? 21.327 34.971 19.085 1.00 25.34 22 GLU H O 1
ATOM 12834 N N . HIS H 2 23 ? 22.066 35.648 21.094 1.00 27.21 23 HIS H N 1
ATOM 12835 C CA . HIS H 2 23 ? 21.220 34.748 21.885 1.00 29.82 23 HIS H CA 1
ATOM 12836 C C . HIS H 2 23 ? 19.978 35.521 22.246 1.00 28.36 23 HIS H C 1
ATOM 12837 O O . HIS H 2 23 ? 20.073 36.628 22.748 1.00 27.61 23 HIS H O 1
ATOM 12844 N N . LEU H 2 24 ? 18.812 34.946 21.997 1.00 28.63 24 LEU H N 1
ATOM 12845 C CA . LEU H 2 24 ? 17.571 35.572 22.440 1.00 28.10 24 LEU H CA 1
ATOM 12846 C C . LEU H 2 24 ? 17.097 34.855 23.689 1.00 28.43 24 LEU H C 1
ATOM 12847 O O . LEU H 2 24 ? 17.844 34.072 24.274 1.00 29.13 24 LEU H O 1
ATOM 12852 N N . ALA H 2 25 ? 15.867 35.109 24.110 1.00 29.15 25 ALA H N 1
ATOM 12853 C CA . ALA H 2 25 ? 15.383 34.567 25.375 1.00 29.97 25 ALA H CA 1
ATOM 12854 C C . ALA H 2 25 ? 15.075 33.063 25.335 1.00 29.55 25 ALA H C 1
ATOM 12855 O O . ALA H 2 25 ? 14.758 32.523 24.273 1.00 27.25 25 ALA H O 1
ATOM 12857 N N . ILE H 2 26 ? 15.205 32.394 26.487 1.00 29.46 26 ILE H N 1
ATOM 12858 C CA . ILE H 2 26 ? 14.650 31.047 26.661 1.00 30.26 26 ILE H CA 1
ATOM 12859 C C . ILE H 2 26 ? 13.138 31.202 26.695 1.00 31.83 26 ILE H C 1
ATOM 12860 O O . ILE H 2 26 ? 12.629 31.975 27.505 1.00 34.09 26 ILE H O 1
ATOM 12865 N N . ASN H 2 27 ? 12.425 30.532 25.790 1.00 29.33 27 ASN H N 1
ATOM 12866 C CA . ASN H 2 27 ? 10.975 30.469 25.863 1.00 27.90 27 ASN H CA 1
ATOM 12867 C C . ASN H 2 27 ? 10.595 29.666 27.089 1.00 27.49 27 ASN H C 1
ATOM 12868 O O . ASN H 2 27 ? 11.008 28.514 27.238 1.00 25.33 27 ASN H O 1
ATOM 12873 N N . ASN H 2 28 ? 9.799 30.253 27.969 1.00 27.56 28 ASN H N 1
ATOM 12874 C CA . ASN H 2 28 ? 9.495 29.547 29.199 1.00 30.04 28 ASN H CA 1
ATOM 12875 C C . ASN H 2 28 ? 8.570 28.331 29.043 1.00 28.58 28 ASN H C 1
ATOM 12876 O O . ASN H 2 28 ? 8.599 27.445 29.881 1.00 31.22 28 ASN H O 1
ATOM 12881 N N . GLU H 2 29 ? 7.805 28.247 27.957 1.00 26.56 29 GLU H N 1
ATOM 12882 C CA . GLU H 2 29 ? 6.938 27.074 27.727 1.00 26.48 29 GLU H CA 1
ATOM 12883 C C . GLU H 2 29 ? 7.725 25.873 27.145 1.00 26.10 29 GLU H C 1
ATOM 12884 O O . GLU H 2 29 ? 7.604 24.740 27.624 1.00 27.34 29 GLU H O 1
ATOM 12887 N N . THR H 2 30 ? 8.533 26.117 26.117 1.00 23.56 30 THR H N 1
ATOM 12888 C CA . THR H 2 30 ? 9.270 25.032 25.470 1.00 21.38 30 THR H CA 1
ATOM 12889 C C . THR H 2 30 ? 10.589 24.746 26.148 1.00 20.92 30 THR H C 1
ATOM 12890 O O . THR H 2 30 ? 11.062 23.609 26.096 1.00 21.54 30 THR H O 1
ATOM 12894 N N . GLY H 2 31 ? 11.206 25.772 26.745 1.00 18.94 31 GLY H N 1
ATOM 12895 C CA . GLY H 2 31 ? 12.500 25.618 27.411 1.00 17.73 31 GLY H CA 1
ATOM 12896 C C . GLY H 2 31 ? 13.692 25.823 26.479 1.00 17.07 31 GLY H C 1
ATOM 12897 O O . GLY H 2 31 ? 14.840 25.742 26.899 1.00 17.38 31 GLY H O 1
ATOM 12898 N N . TYR H 2 32 ? 13.422 26.074 25.208 1.00 16.08 32 TYR H N 1
ATOM 12899 C CA . TYR H 2 32 ? 14.472 26.330 24.237 1.00 15.89 32 TYR H CA 1
ATOM 12900 C C . TYR H 2 32 ? 14.723 27.827 24.066 1.00 16.37 32 TYR H C 1
ATOM 12901 O O . TYR H 2 32 ? 13.793 28.627 24.130 1.00 15.83 32 TYR H O 1
ATOM 12910 N N . ARG H 2 33 ? 15.982 28.187 23.847 1.00 17.01 33 ARG H N 1
ATOM 12911 C CA . ARG H 2 33 ? 16.371 29.559 23.515 1.00 19.12 33 ARG H CA 1
ATOM 12912 C C . ARG H 2 33 ? 16.201 29.773 22.008 1.00 18.33 33 ARG H C 1
ATOM 12913 O O . ARG H 2 33 ? 16.394 28.855 21.225 1.00 18.17 33 ARG H O 1
ATOM 12921 N N . SER H 2 34 ? 15.859 30.977 21.574 1.00 19.46 34 SER H N 1
ATOM 12922 C CA . SER H 2 34 ? 15.917 31.240 20.127 1.00 20.78 34 SER H CA 1
ATOM 12923 C C . SER H 2 34 ? 17.206 32.004 19.790 1.00 20.48 34 SER H C 1
ATOM 12924 O O . SER H 2 34 ? 17.862 32.536 20.695 1.00 21.53 34 SER H O 1
ATOM 12927 N N . PHE H 2 35 ? 17.588 32.025 18.510 1.00 19.70 35 PHE H N 1
ATOM 12928 C CA . PHE H 2 35 ? 18.856 32.639 18.093 1.00 20.35 35 PHE H CA 1
ATOM 12929 C C . PHE H 2 35 ? 18.712 33.485 16.833 1.00 20.93 35 PHE H C 1
ATOM 12930 O O . PHE H 2 35 ? 17.830 33.245 15.992 1.00 20.59 35 PHE H O 1
ATOM 12938 N N . ARG H 2 36 ? 19.590 34.478 16.708 1.00 21.53 36 ARG H N 1
ATOM 12939 C CA . ARG H 2 36 ? 19.649 35.315 15.523 1.00 22.20 36 ARG H CA 1
ATOM 12940 C C . ARG H 2 36 ? 21.055 35.279 14.910 1.00 21.90 36 ARG H C 1
ATOM 12941 O O . ARG H 2 36 ? 22.069 35.299 15.623 1.00 21.59 36 ARG H O 1
ATOM 12949 N N . ALA H 2 37 ? 21.094 35.217 13.584 1.00 20.53 37 ALA H N 1
ATOM 12950 C CA . ALA H 2 37 ? 22.323 35.307 12.820 1.00 21.18 37 ALA H CA 1
ATOM 12951 C C . ALA H 2 37 ? 22.013 36.241 11.649 1.00 20.62 37 ALA H C 1
ATOM 12952 O O . ALA H 2 37 ? 21.252 35.890 10.744 1.00 20.59 37 ALA H O 1
ATOM 12954 N N . GLY H 2 38 ? 22.546 37.466 11.724 1.00 20.81 38 GLY H N 1
ATOM 12955 C CA . GLY H 2 38 ? 22.215 38.514 10.758 1.00 19.68 38 GLY H CA 1
ATOM 12956 C C . GLY H 2 38 ? 20.724 38.761 10.724 1.00 20.14 38 GLY H C 1
ATOM 12957 O O . GLY H 2 38 ? 20.114 39.028 11.764 1.00 20.25 38 GLY H O 1
ATOM 12958 N N . GLY H 2 39 ? 20.133 38.645 9.536 1.00 19.48 39 GLY H N 1
ATOM 12959 C CA . GLY H 2 39 ? 18.685 38.778 9.376 1.00 19.23 39 GLY H CA 1
ATOM 12960 C C . GLY H 2 39 ? 17.902 37.491 9.619 1.00 19.38 39 GLY H C 1
ATOM 12961 O O . GLY H 2 39 ? 16.674 37.523 9.673 1.00 18.94 39 GLY H O 1
ATOM 12962 N N . PHE H 2 40 ? 18.597 36.357 9.756 1.00 18.72 40 PHE H N 1
ATOM 12963 C CA . PHE H 2 40 ? 17.934 35.066 10.028 1.00 17.86 40 PHE H CA 1
ATOM 12964 C C . PHE H 2 40 ? 17.648 34.862 11.520 1.00 18.07 40 PHE H C 1
ATOM 12965 O O . PHE H 2 40 ? 18.493 35.175 12.356 1.00 18.56 40 PHE H O 1
ATOM 12973 N N . THR H 2 41 ? 16.479 34.299 11.855 1.00 17.91 41 THR H N 1
ATOM 12974 C CA . THR H 2 41 ? 16.217 33.852 13.231 1.00 17.44 41 THR H CA 1
ATOM 12975 C C . THR H 2 41 ? 15.874 32.353 13.273 1.00 16.72 41 THR H C 1
ATOM 12976 O O . THR H 2 41 ? 15.326 31.805 12.310 1.00 15.71 41 THR H O 1
ATOM 12980 N N . PHE H 2 42 ? 16.198 31.721 14.400 1.00 16.57 42 PHE H N 1
ATOM 12981 C CA . PHE H 2 42 ? 16.021 30.272 14.602 1.00 17.10 42 PHE H CA 1
ATOM 12982 C C . PHE H 2 42 ? 15.275 30.019 15.922 1.00 17.17 42 PHE H C 1
ATOM 12983 O O . PHE H 2 42 ? 15.722 30.445 17.013 1.00 17.75 42 PHE H O 1
ATOM 12991 N N . THR H 2 43 ? 14.145 29.328 15.835 1.00 16.35 43 THR H N 1
ATOM 12992 C CA . THR H 2 43 ? 13.350 28.992 16.979 1.00 16.09 43 THR H CA 1
ATOM 12993 C C . THR H 2 43 ? 12.937 27.540 16.781 1.00 16.42 43 THR H C 1
ATOM 12994 O O . THR H 2 43 ? 12.556 27.160 15.673 1.00 17.06 43 THR H O 1
ATOM 12998 N N . ARG H 2 44 ? 13.012 26.724 17.830 1.00 15.42 44 ARG H N 1
ATOM 12999 C CA . ARG H 2 44 ? 12.404 25.380 17.769 1.00 15.66 44 ARG H CA 1
ATOM 13000 C C . ARG H 2 44 ? 11.260 25.234 18.760 1.00 15.95 44 ARG H C 1
ATOM 13001 O O . ARG H 2 44 ? 11.220 25.912 19.778 1.00 15.69 44 ARG H O 1
ATOM 13009 N N . ASP H 2 45 ? 10.321 24.347 18.440 1.00 16.71 45 ASP H N 1
ATOM 13010 C CA . ASP H 2 45 ? 9.269 24.020 19.373 1.00 16.32 45 ASP H CA 1
ATOM 13011 C C . ASP H 2 45 ? 9.235 22.509 19.531 1.00 16.39 45 ASP H C 1
ATOM 13012 O O . ASP H 2 45 ? 10.256 21.845 19.307 1.00 15.84 45 ASP H O 1
ATOM 13017 N N . GLU H 2 46 ? 8.091 21.955 19.933 1.00 15.88 46 GLU H N 1
ATOM 13018 C CA . GLU H 2 46 ? 8.024 20.504 20.191 1.00 16.26 46 GLU H CA 1
ATOM 13019 C C . GLU H 2 46 ? 8.381 19.658 18.972 1.00 16.15 46 GLU H C 1
ATOM 13020 O O . GLU H 2 46 ? 8.952 18.565 19.098 1.00 17.18 46 GLU H O 1
ATOM 13026 N N . TYR H 2 47 ? 8.047 20.170 17.791 1.00 15.85 47 TYR H N 1
ATOM 13027 C CA . TYR H 2 47 ? 8.182 19.415 16.560 1.00 15.71 47 TYR H CA 1
ATOM 13028 C C . TYR H 2 47 ? 9.102 19.993 15.480 1.00 16.10 47 TYR H C 1
ATOM 13029 O O . TYR H 2 47 ? 9.575 19.249 14.640 1.00 16.46 47 TYR H O 1
ATOM 13038 N N . PHE H 2 48 ? 9.327 21.308 15.486 1.00 16.44 48 PHE H N 1
ATOM 13039 C CA . PHE H 2 48 ? 9.861 21.989 14.319 1.00 15.94 48 PHE H CA 1
ATOM 13040 C C . PHE H 2 48 ? 11.017 22.944 14.629 1.00 16.25 48 PHE H C 1
ATOM 13041 O O . PHE H 2 48 ? 11.083 23.540 15.718 1.00 15.72 48 PHE H O 1
ATOM 13049 N N . ALA H 2 49 ? 11.924 23.081 13.661 1.00 15.23 49 ALA H N 1
ATOM 13050 C CA . ALA H 2 49 ? 12.756 24.288 13.576 1.00 16.32 49 ALA H CA 1
ATOM 13051 C C . ALA H 2 49 ? 11.998 25.284 12.709 1.00 17.51 49 ALA H C 1
ATOM 13052 O O . ALA H 2 49 ? 11.461 24.927 11.643 1.00 18.03 49 ALA H O 1
ATOM 13054 N N . ARG H 2 50 ? 11.935 26.527 13.178 1.00 18.08 50 ARG H N 1
ATOM 13055 C CA . ARG H 2 50 ? 11.179 27.600 12.528 1.00 18.08 50 ARG H CA 1
ATOM 13056 C C . ARG H 2 50 ? 12.209 28.668 12.223 1.00 17.53 50 ARG H C 1
ATOM 13057 O O . ARG H 2 50 ? 12.871 29.184 13.153 1.00 16.83 50 ARG H O 1
ATOM 13065 N N . LEU H 2 51 ? 12.386 28.939 10.930 1.00 16.43 51 LEU H N 1
ATOM 13066 C CA . LEU H 2 51 ? 13.360 29.907 10.463 1.00 16.93 51 LEU H CA 1
ATOM 13067 C C . LEU H 2 51 ? 12.624 31.114 9.891 1.00 17.46 51 LEU H C 1
ATOM 13068 O O . LEU H 2 51 ? 11.568 30.966 9.257 1.00 17.04 51 LEU H O 1
ATOM 13073 N N . THR H 2 52 ? 13.181 32.291 10.111 1.00 17.97 52 THR H N 1
ATOM 13074 C CA . THR H 2 52 ? 12.715 33.480 9.393 1.00 20.02 52 THR H CA 1
ATOM 13075 C C . THR H 2 52 ? 13.902 34.269 8.855 1.00 19.72 52 THR H C 1
ATOM 13076 O O . THR H 2 52 ? 15.025 34.169 9.377 1.00 19.51 52 THR H O 1
ATOM 13080 N N . TRP H 2 53 ? 13.636 35.046 7.804 1.00 20.05 53 TRP H N 1
ATOM 13081 C CA . TRP H 2 53 ? 14.576 36.019 7.288 1.00 19.35 53 TRP H CA 1
ATOM 13082 C C . TRP H 2 53 ? 13.738 37.211 6.820 1.00 21.11 53 TRP H C 1
ATOM 13083 O O . TRP H 2 53 ? 12.507 37.131 6.834 1.00 20.67 53 TRP H O 1
ATOM 13094 N N . PRO H 2 54 ? 14.381 38.329 6.415 1.00 22.81 54 PRO H N 1
ATOM 13095 C CA . PRO H 2 54 ? 13.514 39.417 5.918 1.00 23.82 54 PRO H CA 1
ATOM 13096 C C . PRO H 2 54 ? 12.673 38.991 4.690 1.00 23.68 54 PRO H C 1
ATOM 13097 O O . PRO H 2 54 ? 13.210 38.676 3.634 1.00 23.64 54 PRO H O 1
ATOM 13101 N N . GLY H 2 55 ? 11.356 38.943 4.864 1.00 24.45 55 GLY H N 1
ATOM 13102 C CA . GLY H 2 55 ? 10.466 38.676 3.753 1.00 25.51 55 GLY H CA 1
ATOM 13103 C C . GLY H 2 55 ? 9.996 37.243 3.638 1.00 26.47 55 GLY H C 1
ATOM 13104 O O . GLY H 2 55 ? 9.329 36.891 2.660 1.00 28.29 55 GLY H O 1
ATOM 13105 N N . GLY H 2 56 ? 10.337 36.403 4.620 1.00 24.68 56 GLY H N 1
ATOM 13106 C CA . GLY H 2 56 ? 9.977 34.993 4.510 1.00 22.91 56 GLY H CA 1
ATOM 13107 C C . GLY H 2 56 ? 10.309 34.135 5.704 1.00 21.93 56 GLY H C 1
ATOM 13108 O O . GLY H 2 56 ? 11.053 34.540 6.599 1.00 20.30 56 GLY H O 1
ATOM 13109 N N . SER H 2 57 ? 9.753 32.930 5.674 1.00 22.26 57 SER H N 1
ATOM 13110 C CA . SER H 2 57 ? 9.757 31.996 6.784 1.00 22.33 57 SER H CA 1
ATOM 13111 C C . SER H 2 57 ? 9.809 30.602 6.226 1.00 19.95 57 SER H C 1
ATOM 13112 O O . SER H 2 57 ? 9.404 30.387 5.099 1.00 19.35 57 SER H O 1
ATOM 13115 N N . HIS H 2 58 ? 10.288 29.657 7.030 1.00 18.80 58 HIS H N 1
ATOM 13116 C CA . HIS H 2 58 ? 10.346 28.252 6.638 1.00 18.85 58 HIS H CA 1
ATOM 13117 C C . HIS H 2 58 ? 10.308 27.368 7.891 1.00 18.91 58 HIS H C 1
ATOM 13118 O O . HIS H 2 58 ? 10.710 27.804 8.985 1.00 19.49 58 HIS H O 1
ATOM 13125 N N . ILE H 2 59 ? 9.796 26.149 7.729 1.00 17.11 59 ILE H N 1
ATOM 13126 C CA . ILE H 2 59 ? 9.745 25.183 8.814 1.00 18.43 59 ILE H CA 1
ATOM 13127 C C . ILE H 2 59 ? 10.387 23.889 8.348 1.00 17.62 59 ILE H C 1
ATOM 13128 O O . ILE H 2 59 ? 10.150 23.451 7.215 1.00 18.55 59 ILE H O 1
ATOM 13133 N N . ILE H 2 60 ? 11.200 23.282 9.211 1.00 17.44 60 ILE H N 1
ATOM 13134 C CA . ILE H 2 60 ? 11.803 21.970 8.943 1.00 16.90 60 ILE H CA 1
ATOM 13135 C C . ILE H 2 60 ? 11.535 21.077 10.164 1.00 17.12 60 ILE H C 1
ATOM 13136 O O . ILE H 2 60 ? 11.730 21.531 11.308 1.00 17.11 60 ILE H O 1
ATOM 13141 N N . PRO H 2 61 ? 11.090 19.814 9.953 1.00 15.78 61 PRO H N 1
ATOM 13142 C CA . PRO H 2 61 ? 10.962 18.948 11.129 1.00 15.34 61 PRO H CA 1
ATOM 13143 C C . PRO H 2 61 ? 12.280 18.947 11.924 1.00 15.39 61 PRO H C 1
ATOM 13144 O O . PRO H 2 61 ? 13.377 18.905 11.328 1.00 14.50 61 PRO H O 1
ATOM 13148 N N . ILE H 2 62 ? 12.177 18.994 13.256 1.00 15.27 62 ILE H N 1
ATOM 13149 C CA . ILE H 2 62 ? 13.341 19.262 14.092 1.00 14.04 62 ILE H CA 1
ATOM 13150 C C . ILE H 2 62 ? 14.338 18.094 14.041 1.00 14.68 62 ILE H C 1
ATOM 13151 O O . ILE H 2 62 ? 15.547 18.298 14.220 1.00 14.96 62 ILE H O 1
ATOM 13156 N N . ASP H 2 63 ? 13.860 16.879 13.799 1.00 14.12 63 ASP H N 1
ATOM 13157 C CA . ASP H 2 63 ? 14.795 15.750 13.727 1.00 15.63 63 ASP H CA 1
ATOM 13158 C C . ASP H 2 63 ? 15.702 15.916 12.499 1.00 15.37 63 ASP H C 1
ATOM 13159 O O . ASP H 2 63 ? 16.931 15.895 12.632 1.00 16.04 63 ASP H O 1
ATOM 13164 N N . ALA H 2 64 ? 15.089 16.134 11.332 1.00 15.86 64 ALA H N 1
ATOM 13165 C CA . ALA H 2 64 ? 15.833 16.409 10.096 1.00 15.32 64 ALA H CA 1
ATOM 13166 C C . ALA H 2 64 ? 16.727 17.644 10.238 1.00 15.83 64 ALA H C 1
ATOM 13167 O O . ALA H 2 64 ? 17.900 17.602 9.837 1.00 16.92 64 ALA H O 1
ATOM 13169 N N . PHE H 2 65 ? 16.196 18.730 10.826 1.00 15.00 65 PHE H N 1
ATOM 13170 C CA . PHE H 2 65 ? 17.011 19.945 11.057 1.00 14.68 65 PHE H CA 1
ATOM 13171 C C . PHE H 2 65 ? 18.305 19.696 11.854 1.00 14.96 65 PHE H C 1
ATOM 13172 O O . PHE H 2 65 ? 19.405 20.148 11.462 1.00 14.69 65 PHE H O 1
ATOM 13180 N N . LEU H 2 66 ? 18.164 18.985 12.970 1.00 14.72 66 LEU H N 1
ATOM 13181 C CA . LEU H 2 66 ? 19.280 18.722 13.864 1.00 14.78 66 LEU H CA 1
ATOM 13182 C C . LEU H 2 66 ? 20.320 17.740 13.286 1.00 14.80 66 LEU H C 1
ATOM 13183 O O . LEU H 2 66 ? 21.523 17.894 13.533 1.00 14.65 66 LEU H O 1
ATOM 13188 N N . ARG H 2 67 ? 19.861 16.740 12.538 1.00 15.29 67 ARG H N 1
ATOM 13189 C CA . ARG H 2 67 ? 20.765 15.834 11.821 1.00 15.99 67 ARG H CA 1
ATOM 13190 C C . ARG H 2 67 ? 21.570 16.619 10.777 1.00 16.43 67 ARG H C 1
ATOM 13191 O O . ARG H 2 67 ? 22.778 16.376 10.595 1.00 16.31 67 ARG H O 1
ATOM 13199 N N . ALA H 2 68 ? 20.889 17.547 10.090 1.00 15.46 68 ALA H N 1
ATOM 13200 C CA . ALA H 2 68 ? 21.521 18.428 9.102 1.00 16.13 68 ALA H CA 1
ATOM 13201 C C . ALA H 2 68 ? 22.528 19.363 9.797 1.00 16.19 68 ALA H C 1
ATOM 13202 O O . ALA H 2 68 ? 23.685 19.477 9.369 1.00 17.02 68 ALA H O 1
ATOM 13204 N N . MET H 2 69 ? 22.086 20.024 10.868 1.00 16.36 69 MET H N 1
ATOM 13205 C CA . MET H 2 69 ? 22.943 20.960 11.609 1.00 16.24 69 MET H CA 1
ATOM 13206 C C . MET H 2 69 ? 24.178 20.233 12.193 1.00 16.37 69 MET H C 1
ATOM 13207 O O . MET H 2 69 ? 25.284 20.793 12.232 1.00 15.06 69 MET H O 1
ATOM 13212 N N . MET H 2 70 ? 23.988 18.989 12.632 1.00 15.51 70 MET H N 1
ATOM 13213 C CA . MET H 2 70 ? 25.113 18.204 13.153 1.00 16.62 70 MET H CA 1
ATOM 13214 C C . MET H 2 70 ? 26.242 18.094 12.105 1.00 15.94 70 MET H C 1
ATOM 13215 O O . MET H 2 70 ? 27.427 18.321 12.411 1.00 17.40 70 MET H O 1
ATOM 13220 N N . ARG H 2 71 ? 25.867 17.767 10.878 1.00 14.61 71 ARG H N 1
ATOM 13221 C CA . ARG H 2 71 ? 26.833 17.637 9.780 1.00 15.13 71 ARG H CA 1
ATOM 13222 C C . ARG H 2 71 ? 27.471 18.979 9.428 1.00 15.57 71 ARG H C 1
ATOM 13223 O O . ARG H 2 71 ? 28.693 19.069 9.308 1.00 15.40 71 ARG H O 1
ATOM 13231 N N . ASP H 2 72 ? 26.660 20.025 9.274 1.00 15.24 72 ASP H N 1
ATOM 13232 C CA . ASP H 2 72 ? 27.232 21.321 8.890 1.00 16.33 72 ASP H CA 1
ATOM 13233 C C . ASP H 2 72 ? 28.246 21.793 9.931 1.00 16.28 72 ASP H C 1
ATOM 13234 O O . ASP H 2 72 ? 29.299 22.314 9.577 1.00 17.78 72 ASP H O 1
ATOM 13239 N N . VAL H 2 73 ? 27.931 21.597 11.213 1.00 16.31 73 VAL H N 1
ATOM 13240 C CA . VAL H 2 73 ? 28.856 21.903 12.297 1.00 15.16 73 VAL H CA 1
ATOM 13241 C C . VAL H 2 73 ? 30.096 20.971 12.277 1.00 16.07 73 VAL H C 1
ATOM 13242 O O . VAL H 2 73 ? 31.242 21.437 12.247 1.00 16.67 73 VAL H O 1
ATOM 13246 N N . ALA H 2 74 ? 29.871 19.666 12.298 1.00 16.42 74 ALA H N 1
ATOM 13247 C CA . ALA H 2 74 ? 30.969 18.697 12.389 1.00 17.37 74 ALA H CA 1
ATOM 13248 C C . ALA H 2 74 ? 31.922 18.804 11.188 1.00 18.49 74 ALA H C 1
ATOM 13249 O O . ALA H 2 74 ? 33.130 18.625 11.339 1.00 18.76 74 ALA H O 1
ATOM 13251 N N . TRP H 2 75 ? 31.381 19.143 10.012 1.00 18.47 75 TRP H N 1
ATOM 13252 C CA . TRP H 2 75 ? 32.191 19.308 8.797 1.00 17.94 75 TRP H CA 1
ATOM 13253 C C . TRP H 2 75 ? 32.804 20.691 8.590 1.00 19.01 75 TRP H C 1
ATOM 13254 O O . TRP H 2 75 ? 33.461 20.913 7.561 1.00 19.28 75 TRP H O 1
ATOM 13265 N N . GLY H 2 76 ? 32.541 21.637 9.498 1.00 18.94 76 GLY H N 1
ATOM 13266 C CA . GLY H 2 76 ? 33.032 23.007 9.339 1.00 19.34 76 GLY H CA 1
ATOM 13267 C C . GLY H 2 76 ? 32.555 23.634 8.030 1.00 20.73 76 GLY H C 1
ATOM 13268 O O . GLY H 2 76 ? 33.333 24.310 7.331 1.00 19.17 76 GLY H O 1
ATOM 13269 N N . PHE H 2 77 ? 31.265 23.422 7.709 1.00 19.58 77 PHE H N 1
ATOM 13270 C CA . PHE H 2 77 ? 30.650 23.907 6.454 1.00 18.91 77 PHE H CA 1
ATOM 13271 C C . PHE H 2 77 ? 31.043 23.113 5.199 1.00 18.52 77 PHE H C 1
ATOM 13272 O O . PHE H 2 77 ? 30.469 23.330 4.135 1.00 17.88 77 PHE H O 1
ATOM 13280 N N . PHE H 2 78 ? 31.985 22.176 5.340 1.00 19.59 78 PHE H N 1
ATOM 13281 C CA . PHE H 2 78 ? 32.255 21.164 4.313 1.00 19.43 78 PHE H CA 1
ATOM 13282 C C . PHE H 2 78 ? 32.777 21.800 3.023 1.00 18.67 78 PHE H C 1
ATOM 13283 O O . PHE H 2 78 ? 33.493 22.792 3.080 1.00 19.46 78 PHE H O 1
ATOM 13291 N N . TYR H 2 79 ? 32.426 21.245 1.869 1.00 19.25 79 TYR H N 1
ATOM 13292 C CA . TYR H 2 79 ? 32.803 21.837 0.583 1.00 19.15 79 TYR H CA 1
ATOM 13293 C C . TYR H 2 79 ? 31.534 22.261 -0.100 1.00 18.53 79 TYR H C 1
ATOM 13294 O O . TYR H 2 79 ? 30.560 21.486 -0.115 1.00 18.60 79 TYR H O 1
ATOM 13303 N N . GLY H 2 80 ? 31.546 23.473 -0.652 1.00 17.03 80 GLY H N 1
ATOM 13304 C CA . GLY H 2 80 ? 30.466 23.954 -1.507 1.00 18.44 80 GLY H CA 1
ATOM 13305 C C . GLY H 2 80 ? 29.176 24.115 -0.722 1.00 18.06 80 GLY H C 1
ATOM 13306 O O . GLY H 2 80 ? 29.195 24.637 0.408 1.00 17.51 80 GLY H O 1
ATOM 13307 N N . VAL H 2 81 ? 28.084 23.626 -1.307 1.00 18.47 81 VAL H N 1
ATOM 13308 C CA . VAL H 2 81 ? 26.732 23.869 -0.800 1.00 18.13 81 VAL H CA 1
ATOM 13309 C C . VAL H 2 81 ? 26.231 22.703 0.045 1.00 17.23 81 VAL H C 1
ATOM 13310 O O . VAL H 2 81 ? 26.238 21.570 -0.399 1.00 17.35 81 VAL H O 1
ATOM 13314 N N . VAL H 2 82 ? 25.882 22.989 1.298 1.00 16.41 82 VAL H N 1
ATOM 13315 C CA . VAL H 2 82 ? 25.215 22.024 2.157 1.00 15.75 82 VAL H CA 1
ATOM 13316 C C . VAL H 2 82 ? 23.740 22.443 2.229 1.00 15.71 82 VAL H C 1
ATOM 13317 O O . VAL H 2 82 ? 23.399 23.342 3.003 1.00 16.64 82 VAL H O 1
ATOM 13321 N N . ASN H 2 83 ? 22.882 21.848 1.402 1.00 15.63 83 ASN H N 1
ATOM 13322 C CA . ASN H 2 83 ? 21.451 22.158 1.432 1.00 16.00 83 ASN H CA 1
ATOM 13323 C C . ASN H 2 83 ? 20.825 21.356 2.581 1.00 16.07 83 ASN H C 1
ATOM 13324 O O . ASN H 2 83 ? 20.834 20.111 2.551 1.00 15.89 83 ASN H O 1
ATOM 13329 N N . PHE H 2 84 ? 20.304 22.038 3.597 1.00 15.95 84 PHE H N 1
ATOM 13330 C CA . PHE H 2 84 ? 19.496 21.331 4.613 1.00 15.94 84 PHE H CA 1
ATOM 13331 C C . PHE H 2 84 ? 18.269 20.702 3.941 1.00 16.28 84 PHE H C 1
ATOM 13332 O O . PHE H 2 84 ? 17.850 19.603 4.289 1.00 16.33 84 PHE H O 1
ATOM 13340 N N . ASP H 2 85 ? 17.701 21.416 2.971 1.00 15.71 85 ASP H N 1
ATOM 13341 C CA . ASP H 2 85 ? 16.561 20.927 2.218 1.00 16.58 85 ASP H CA 1
ATOM 13342 C C . ASP H 2 85 ? 16.447 21.790 0.967 1.00 16.97 85 ASP H C 1
ATOM 13343 O O . ASP H 2 85 ? 17.402 22.509 0.618 1.00 16.51 85 ASP H O 1
ATOM 13348 N N . HIS H 2 86 ? 15.294 21.731 0.311 1.00 17.89 86 HIS H N 1
ATOM 13349 C CA . HIS H 2 86 ? 15.062 22.453 -0.940 1.00 18.55 86 HIS H CA 1
ATOM 13350 C C . HIS H 2 86 ? 15.047 23.981 -0.770 1.00 18.17 86 HIS H C 1
ATOM 13351 O O . HIS H 2 86 ? 15.041 24.709 -1.758 1.00 19.26 86 HIS H O 1
ATOM 13358 N N . VAL H 2 87 ? 15.037 24.472 0.470 1.00 16.95 87 VAL H N 1
ATOM 13359 C CA . VAL H 2 87 ? 15.075 25.925 0.718 1.00 16.79 87 VAL H CA 1
ATOM 13360 C C . VAL H 2 87 ? 16.372 26.414 1.423 1.00 16.43 87 VAL H C 1
ATOM 13361 O O . VAL H 2 87 ? 17.058 27.324 0.959 1.00 17.70 87 VAL H O 1
ATOM 13365 N N . PHE H 2 88 ? 16.683 25.820 2.568 1.00 16.40 88 PHE H N 1
ATOM 13366 C CA . PHE H 2 88 ? 17.644 26.416 3.510 1.00 15.28 88 PHE H CA 1
ATOM 13367 C C . PHE H 2 88 ? 19.015 25.749 3.448 1.00 15.00 88 PHE H C 1
ATOM 13368 O O . PHE H 2 88 ? 19.104 24.536 3.307 1.00 15.40 88 PHE H O 1
ATOM 13376 N N . GLY H 2 89 ? 20.088 26.526 3.550 1.00 14.44 89 GLY H N 1
ATOM 13377 C CA . GLY H 2 89 ? 21.409 25.907 3.642 1.00 13.87 89 GLY H CA 1
ATOM 13378 C C . GLY H 2 89 ? 22.554 26.878 3.681 1.00 13.92 89 GLY H C 1
ATOM 13379 O O . GLY H 2 89 ? 22.358 28.085 3.819 1.00 14.39 89 GLY H O 1
ATOM 13380 N N . THR H 2 90 ? 23.763 26.352 3.540 1.00 14.85 90 THR H N 1
ATOM 13381 C CA . THR H 2 90 ? 24.964 27.181 3.541 1.00 15.39 90 THR H CA 1
ATOM 13382 C C . THR H 2 90 ? 25.875 26.915 2.328 1.00 15.88 90 THR H C 1
ATOM 13383 O O . THR H 2 90 ? 25.819 25.851 1.723 1.00 14.79 90 THR H O 1
ATOM 13387 N N . ILE H 2 91 ? 26.686 27.916 1.972 1.00 15.95 91 ILE H N 1
ATOM 13388 C CA . ILE H 2 91 ? 27.696 27.768 0.937 1.00 16.80 91 ILE H CA 1
ATOM 13389 C C . ILE H 2 91 ? 29.028 28.104 1.591 1.00 17.07 91 ILE H C 1
ATOM 13390 O O . ILE H 2 91 ? 29.177 29.187 2.153 1.00 17.09 91 ILE H O 1
ATOM 13395 N N . ASN H 2 92 ? 29.998 27.189 1.519 1.00 17.12 92 ASN H N 1
ATOM 13396 C CA . ASN H 2 92 ? 31.276 27.441 2.151 1.00 16.19 92 ASN H CA 1
ATOM 13397 C C . ASN H 2 92 ? 32.130 28.220 1.178 1.00 17.20 92 ASN H C 1
ATOM 13398 O O . ASN H 2 92 ? 32.272 27.813 0.014 1.00 17.26 92 ASN H O 1
ATOM 13403 N N . HIS H 2 93 ? 32.677 29.341 1.643 1.00 17.74 93 HIS H N 1
ATOM 13404 C CA . HIS H 2 93 ? 33.707 30.070 0.877 1.00 19.04 93 HIS H CA 1
ATOM 13405 C C . HIS H 2 93 ? 35.066 30.050 1.569 1.00 19.31 93 HIS H C 1
ATOM 13406 O O . HIS H 2 93 ? 35.934 30.840 1.212 1.00 19.01 93 HIS H O 1
ATOM 13413 N N . TYR H 2 94 ? 35.222 29.182 2.569 1.00 18.15 94 TYR H N 1
ATOM 13414 C CA . TYR H 2 94 ? 36.525 28.865 3.196 1.00 19.80 94 TYR H CA 1
ATOM 13415 C C . TYR H 2 94 ? 37.126 30.050 3.951 1.00 19.69 94 TYR H C 1
ATOM 13416 O O . TYR H 2 94 ? 38.080 30.689 3.489 1.00 18.54 94 TYR H O 1
ATOM 13425 N N . GLY H 2 95 ? 36.548 30.319 5.122 1.00 19.43 95 GLY H N 1
ATOM 13426 C CA . GLY H 2 95 ? 36.807 31.548 5.857 1.00 18.82 95 GLY H CA 1
ATOM 13427 C C . GLY H 2 95 ? 35.587 32.445 5.921 1.00 18.88 95 GLY H C 1
ATOM 13428 O O . GLY H 2 95 ? 35.418 33.191 6.876 1.00 18.69 95 GLY H O 1
ATOM 13429 N N . GLU H 2 96 ? 34.746 32.398 4.892 1.00 18.75 96 GLU H N 1
ATOM 13430 C CA . GLU H 2 96 ? 33.433 33.038 4.938 1.00 18.55 96 GLU H CA 1
ATOM 13431 C C . GLU H 2 96 ? 32.416 32.032 4.450 1.00 18.59 96 GLU H C 1
ATOM 13432 O O . GLU H 2 96 ? 32.795 31.034 3.847 1.00 17.69 96 GLU H O 1
ATOM 13438 N N . VAL H 2 97 ? 31.138 32.285 4.731 1.00 17.60 97 VAL H N 1
ATOM 13439 C CA . VAL H 2 97 ? 30.072 31.319 4.485 1.00 17.72 97 VAL H CA 1
ATOM 13440 C C . VAL H 2 97 ? 28.800 32.084 4.214 1.00 17.17 97 VAL H C 1
ATOM 13441 O O . VAL H 2 97 ? 28.478 33.024 4.947 1.00 16.72 97 VAL H O 1
ATOM 13445 N N . THR H 2 98 ? 28.100 31.686 3.159 1.00 16.78 98 THR H N 1
ATOM 13446 C CA . THR H 2 98 ? 26.810 32.265 2.829 1.00 16.91 98 THR H CA 1
ATOM 13447 C C . THR H 2 98 ? 25.723 31.404 3.459 1.00 16.91 98 THR H C 1
ATOM 13448 O O . THR H 2 98 ? 25.759 30.175 3.352 1.00 16.57 98 THR H O 1
ATOM 13452 N N . MET H 2 99 ? 24.771 32.035 4.126 1.00 15.23 99 MET H N 1
ATOM 13453 C CA . MET H 2 99 ? 23.583 31.307 4.547 1.00 15.82 99 MET H CA 1
ATOM 13454 C C . MET H 2 99 ? 22.402 31.780 3.708 1.00 15.76 99 MET H C 1
ATOM 13455 O O . MET H 2 99 ? 22.241 32.982 3.486 1.00 15.95 99 MET H O 1
ATOM 13460 N N . PHE H 2 100 ? 21.584 30.849 3.223 1.00 16.07 100 PHE H N 1
ATOM 13461 C CA . PHE H 2 100 ? 20.571 31.225 2.224 1.00 15.63 100 PHE H CA 1
ATOM 13462 C C . PHE H 2 100 ? 19.200 30.636 2.500 1.00 16.58 100 PHE H C 1
ATOM 13463 O O . PHE H 2 100 ? 19.072 29.644 3.240 1.00 16.45 100 PHE H O 1
ATOM 13471 N N . ALA H 2 101 ? 18.183 31.261 1.901 1.00 15.84 101 ALA H N 1
ATOM 13472 C CA . ALA H 2 101 ? 16.868 30.686 1.817 1.00 16.24 101 ALA H CA 1
ATOM 13473 C C . ALA H 2 101 ? 16.444 30.852 0.360 1.00 16.79 101 ALA H C 1
ATOM 13474 O O . ALA H 2 101 ? 16.354 31.970 -0.149 1.00 16.60 101 ALA H O 1
ATOM 13476 N N . GLY H 2 102 ? 16.275 29.721 -0.319 1.00 16.71 102 GLY H N 1
ATOM 13477 C CA . GLY H 2 102 ? 15.779 29.713 -1.705 1.00 17.73 102 GLY H CA 1
ATOM 13478 C C . GLY H 2 102 ? 16.809 29.989 -2.775 1.00 17.49 102 GLY H C 1
ATOM 13479 O O . GLY H 2 102 ? 16.441 30.115 -3.955 1.00 18.77 102 GLY H O 1
ATOM 13480 N N . ARG H 2 103 ? 18.090 30.072 -2.392 1.00 17.79 103 ARG H N 1
ATOM 13481 C CA . ARG H 2 103 ? 19.164 30.384 -3.361 1.00 18.95 103 ARG H CA 1
ATOM 13482 C C . ARG H 2 103 ? 19.271 29.372 -4.483 1.00 19.73 103 ARG H C 1
ATOM 13483 O O . ARG H 2 103 ? 19.544 29.747 -5.632 1.00 20.35 103 ARG H O 1
ATOM 13491 N N . PHE H 2 104 ? 19.066 28.093 -4.152 1.00 19.56 104 PHE H N 1
ATOM 13492 C CA . PHE H 2 104 ? 19.087 27.013 -5.154 1.00 19.67 104 PHE H CA 1
ATOM 13493 C C . PHE H 2 104 ? 17.712 26.362 -5.323 1.00 19.91 104 PHE H C 1
ATOM 13494 O O . PHE H 2 104 ? 17.573 25.131 -5.388 1.00 19.88 104 PHE H O 1
ATOM 13502 N N . ASN H 2 105 ? 16.697 27.217 -5.408 1.00 20.04 105 ASN H N 1
ATOM 13503 C CA . ASN H 2 105 ? 15.322 26.788 -5.606 1.00 20.19 105 ASN H CA 1
ATOM 13504 C C . ASN H 2 105 ? 14.753 27.641 -6.736 1.00 20.83 105 ASN H C 1
ATOM 13505 O O . ASN H 2 105 ? 14.632 28.853 -6.597 1.00 20.88 105 ASN H O 1
ATOM 13510 N N . ASP H 2 106 ? 14.438 26.998 -7.859 1.00 22.32 106 ASP H N 1
ATOM 13511 C CA A ASP H 2 106 ? 13.965 27.699 -9.051 0.50 21.49 106 ASP H CA 1
ATOM 13512 C CA B ASP H 2 106 ? 13.953 27.703 -9.056 0.50 23.35 106 ASP H CA 1
ATOM 13513 C C . ASP H 2 106 ? 12.734 28.592 -8.792 1.00 22.66 106 ASP H C 1
ATOM 13514 O O . ASP H 2 106 ? 12.640 29.694 -9.330 1.00 23.08 106 ASP H O 1
ATOM 13523 N N . ALA H 2 107 ? 11.798 28.116 -7.967 1.00 21.67 107 ALA H N 1
ATOM 13524 C CA . ALA H 2 107 ? 10.613 28.921 -7.617 1.00 20.63 107 ALA H CA 1
ATOM 13525 C C . ALA H 2 107 ? 10.963 30.244 -6.918 1.00 20.60 107 ALA H C 1
ATOM 13526 O O . ALA H 2 107 ? 10.409 31.296 -7.265 1.00 20.04 107 ALA H O 1
ATOM 13528 N N . TYR H 2 108 ? 11.863 30.200 -5.929 1.00 19.04 108 TYR H N 1
ATOM 13529 C CA . TYR H 2 108 ? 12.275 31.414 -5.220 1.00 20.16 108 TYR H CA 1
ATOM 13530 C C . TYR H 2 108 ? 13.108 32.322 -6.114 1.00 20.92 108 TYR H C 1
ATOM 13531 O O . TYR H 2 108 ? 12.952 33.538 -6.076 1.00 21.44 108 TYR H O 1
ATOM 13540 N N . ARG H 2 109 ? 14.016 31.723 -6.887 1.00 21.68 109 ARG H N 1
ATOM 13541 C CA . ARG H 2 109 ? 14.962 32.506 -7.711 1.00 22.58 109 ARG H CA 1
ATOM 13542 C C . ARG H 2 109 ? 14.251 33.218 -8.860 1.00 23.13 109 ARG H C 1
ATOM 13543 O O . ARG H 2 109 ? 14.472 34.406 -9.073 1.00 23.48 109 ARG H O 1
ATOM 13551 N N . ASN H 2 110 ? 13.376 32.514 -9.573 1.00 23.79 110 ASN H N 1
ATOM 13552 C CA . ASN H 2 110 ? 12.636 33.151 -10.673 1.00 25.85 110 ASN H CA 1
ATOM 13553 C C . ASN H 2 110 ? 11.783 34.313 -10.220 1.00 27.09 110 ASN H C 1
ATOM 13554 O O . ASN H 2 110 ? 11.547 35.245 -10.985 1.00 28.60 110 ASN H O 1
ATOM 13559 N N . ALA H 2 111 ? 11.323 34.267 -8.975 1.00 27.46 111 ALA H N 1
ATOM 13560 C CA . ALA H 2 111 ? 10.447 35.310 -8.448 1.00 26.54 111 ALA H CA 1
ATOM 13561 C C . ALA H 2 111 ? 11.234 36.349 -7.694 1.00 26.95 111 ALA H C 1
ATOM 13562 O O . ALA H 2 111 ? 10.659 37.303 -7.158 1.00 27.19 111 ALA H O 1
ATOM 13564 N N . GLY H 2 112 ? 12.552 36.155 -7.632 1.00 24.97 112 GLY H N 1
ATOM 13565 C CA . GLY H 2 112 ? 13.427 37.032 -6.852 1.00 24.64 112 GLY H CA 1
ATOM 13566 C C . GLY H 2 112 ? 13.149 37.020 -5.353 1.00 23.95 112 GLY H C 1
ATOM 13567 O O . GLY H 2 112 ? 13.333 38.027 -4.681 1.00 22.55 112 GLY H O 1
ATOM 13568 N N . ARG H 2 113 ? 12.698 35.891 -4.818 1.00 23.29 113 ARG H N 1
ATOM 13569 C CA . ARG H 2 113 ? 12.366 35.841 -3.385 1.00 24.05 113 ARG H CA 1
ATOM 13570 C C . ARG H 2 113 ? 13.376 35.053 -2.533 1.00 23.03 113 ARG H C 1
ATOM 13571 O O . ARG H 2 113 ? 13.140 34.809 -1.355 1.00 22.06 113 ARG H O 1
ATOM 13579 N N . ASP H 2 114 ? 14.487 34.652 -3.135 1.00 21.43 114 ASP H N 1
ATOM 13580 C CA . ASP H 2 114 ? 15.607 34.093 -2.397 1.00 20.94 114 ASP H CA 1
ATOM 13581 C C . ASP H 2 114 ? 16.273 35.193 -1.562 1.00 21.23 114 ASP H C 1
ATOM 13582 O O . ASP H 2 114 ? 16.206 36.363 -1.928 1.00 21.64 114 ASP H O 1
ATOM 13587 N N . HIS H 2 115 ? 16.879 34.814 -0.431 1.00 20.05 115 HIS H N 1
ATOM 13588 C CA . HIS H 2 115 ? 17.610 35.728 0.438 1.00 20.09 115 HIS H CA 1
ATOM 13589 C C . HIS H 2 115 ? 18.938 35.065 0.829 1.00 20.65 115 HIS H C 1
ATOM 13590 O O . HIS H 2 115 ? 18.951 33.888 1.219 1.00 19.59 115 HIS H O 1
ATOM 13597 N N . GLU H 2 116 ? 20.046 35.805 0.699 1.00 20.33 116 GLU H N 1
ATOM 13598 C CA . GLU H 2 116 ? 21.399 35.294 1.039 1.00 21.32 116 GLU H CA 1
ATOM 13599 C C . GLU H 2 116 ? 22.062 36.294 1.950 1.00 21.22 116 GLU H C 1
ATOM 13600 O O . GLU H 2 116 ? 21.816 37.491 1.818 1.00 20.70 116 GLU H O 1
ATOM 13606 N N . GLU H 2 117 ? 22.909 35.814 2.857 1.00 20.68 117 GLU H N 1
ATOM 13607 C CA . GLU H 2 117 ? 23.698 36.679 3.731 1.00 20.94 117 GLU H CA 1
ATOM 13608 C C . GLU H 2 117 ? 25.056 36.024 3.891 1.00 21.49 117 GLU H C 1
ATOM 13609 O O . GLU H 2 117 ? 25.144 34.823 4.102 1.00 20.77 117 GLU H O 1
ATOM 13615 N N . ARG H 2 118 ? 26.112 36.813 3.769 1.00 21.31 118 ARG H N 1
ATOM 13616 C CA . ARG H 2 118 ? 27.471 36.273 3.864 1.00 21.60 118 ARG H CA 1
ATOM 13617 C C . ARG H 2 118 ? 28.083 36.588 5.226 1.00 20.78 118 ARG H C 1
ATOM 13618 O O . ARG H 2 118 ? 28.081 37.737 5.655 1.00 21.53 118 ARG H O 1
ATOM 13626 N N . PHE H 2 119 ? 28.602 35.561 5.898 1.00 19.75 119 PHE H N 1
ATOM 13627 C CA . PHE H 2 119 ? 29.119 35.704 7.260 1.00 18.73 119 PHE H CA 1
ATOM 13628 C C . PHE H 2 119 ? 30.610 35.406 7.367 1.00 19.24 119 PHE H C 1
ATOM 13629 O O . PHE H 2 119 ? 31.138 34.618 6.583 1.00 19.58 119 PHE H O 1
ATOM 13637 N N . LYS H 2 120 ? 31.279 35.980 8.370 1.00 19.34 120 LYS H N 1
ATOM 13638 C CA . LYS H 2 120 ? 32.564 35.407 8.807 1.00 20.13 120 LYS H CA 1
ATOM 13639 C C . LYS H 2 120 ? 32.298 34.002 9.356 1.00 19.40 120 LYS H C 1
ATOM 13640 O O . LYS H 2 120 ? 31.385 33.810 10.168 1.00 18.51 120 LYS H O 1
ATOM 13646 N N . SER H 2 121 ? 33.095 33.024 8.926 1.00 18.75 121 SER H N 1
ATOM 13647 C CA . SER H 2 121 ? 32.838 31.624 9.293 1.00 18.64 121 SER H CA 1
ATOM 13648 C C . SER H 2 121 ? 32.790 31.352 10.788 1.00 18.06 121 SER H C 1
ATOM 13649 O O . SER H 2 121 ? 31.908 30.632 11.256 1.00 18.96 121 SER H O 1
ATOM 13652 N N . SER H 2 122 ? 33.712 31.919 11.557 1.00 18.26 122 SER H N 1
ATOM 13653 C CA . SER H 2 122 ? 33.733 31.589 12.969 1.00 18.19 122 SER H CA 1
ATOM 13654 C C . SER H 2 122 ? 32.510 32.148 13.668 1.00 18.40 122 SER H C 1
ATOM 13655 O O . SER H 2 122 ? 32.031 31.588 14.655 1.00 18.38 122 SER H O 1
ATOM 13658 N N . ALA H 2 123 ? 32.013 33.272 13.163 1.00 18.32 123 ALA H N 1
ATOM 13659 C CA . ALA H 2 123 ? 30.834 33.909 13.738 1.00 18.03 123 ALA H CA 1
ATOM 13660 C C . ALA H 2 123 ? 29.601 33.036 13.542 1.00 18.48 123 ALA H C 1
ATOM 13661 O O . ALA H 2 123 ? 28.834 32.808 14.492 1.00 18.27 123 ALA H O 1
ATOM 13663 N N . LEU H 2 124 ? 29.397 32.538 12.319 1.00 18.00 124 LEU H N 1
ATOM 13664 C CA . LEU H 2 124 ? 28.225 31.701 12.056 1.00 16.97 124 LEU H CA 1
ATOM 13665 C C . LEU H 2 124 ? 28.377 30.365 12.745 1.00 17.16 124 LEU H C 1
ATOM 13666 O O . LEU H 2 124 ? 27.414 29.834 13.326 1.00 16.55 124 LEU H O 1
ATOM 13671 N N . MET H 2 125 ? 29.596 29.829 12.722 1.00 16.83 125 MET H N 1
ATOM 13672 C CA . MET H 2 125 ? 29.821 28.527 13.320 1.00 18.06 125 MET H CA 1
ATOM 13673 C C . MET H 2 125 ? 29.517 28.568 14.818 1.00 18.10 125 MET H C 1
ATOM 13674 O O . MET H 2 125 ? 28.927 27.629 15.342 1.00 18.59 125 MET H O 1
ATOM 13679 N N . ALA H 2 126 ? 29.909 29.652 15.485 1.00 17.65 126 ALA H N 1
ATOM 13680 C CA . ALA H 2 126 ? 29.633 29.805 16.915 1.00 18.51 126 ALA H CA 1
ATOM 13681 C C . ALA H 2 126 ? 28.120 29.769 17.236 1.00 18.69 126 ALA H C 1
ATOM 13682 O O . ALA H 2 126 ? 27.705 29.147 18.204 1.00 19.04 126 ALA H O 1
ATOM 13684 N N . VAL H 2 127 ? 27.294 30.419 16.430 1.00 18.74 127 VAL H N 1
ATOM 13685 C CA . VAL H 2 127 ? 25.866 30.390 16.703 1.00 18.63 127 VAL H CA 1
ATOM 13686 C C . VAL H 2 127 ? 25.233 29.048 16.302 1.00 17.93 127 VAL H C 1
ATOM 13687 O O . VAL H 2 127 ? 24.336 28.593 16.987 1.00 17.75 127 VAL H O 1
ATOM 13691 N N . PHE H 2 128 ? 25.737 28.404 15.246 1.00 17.10 128 PHE H N 1
ATOM 13692 C CA . PHE H 2 128 ? 25.335 27.018 14.891 1.00 17.45 128 PHE H CA 1
ATOM 13693 C C . PHE H 2 128 ? 25.582 26.031 16.048 1.00 17.88 128 PHE H C 1
ATOM 13694 O O . PHE H 2 128 ? 24.693 25.238 16.411 1.00 17.01 128 PHE H O 1
ATOM 13702 N N . LYS H 2 129 ? 26.776 26.091 16.637 1.00 18.55 129 LYS H N 1
ATOM 13703 C CA . LYS H 2 129 ? 27.089 25.248 17.793 1.00 19.23 129 LYS H CA 1
ATOM 13704 C C . LYS H 2 129 ? 26.137 25.524 18.947 1.00 19.07 129 LYS H C 1
ATOM 13705 O O . LYS H 2 129 ? 25.708 24.588 19.627 1.00 20.19 129 LYS H O 1
ATOM 13711 N N . ASP H 2 130 ? 25.806 26.793 19.170 1.00 18.35 130 ASP H N 1
ATOM 13712 C CA . ASP H 2 130 ? 24.892 27.142 20.255 1.00 19.73 130 ASP H CA 1
ATOM 13713 C C . ASP H 2 130 ? 23.474 26.637 19.983 1.00 18.50 130 ASP H C 1
ATOM 13714 O O . ASP H 2 130 ? 22.787 26.170 20.900 1.00 18.39 130 ASP H O 1
ATOM 13719 N N . ILE H 2 131 ? 23.038 26.731 18.733 1.00 17.10 131 ILE H N 1
ATOM 13720 C CA . ILE H 2 131 ? 21.731 26.187 18.336 1.00 17.03 131 ILE H CA 1
ATOM 13721 C C . ILE H 2 131 ? 21.726 24.672 18.574 1.00 17.25 131 ILE H C 1
ATOM 13722 O O . ILE H 2 131 ? 20.824 24.144 19.223 1.00 17.98 131 ILE H O 1
ATOM 13727 N N . LEU H 2 132 ? 22.757 23.991 18.077 1.00 16.39 132 LEU H N 1
ATOM 13728 C CA . LEU H 2 132 ? 22.865 22.553 18.186 1.00 16.31 132 LEU H CA 1
ATOM 13729 C C . LEU H 2 132 ? 22.850 22.101 19.641 1.00 16.41 132 LEU H C 1
ATOM 13730 O O . LEU H 2 132 ? 22.099 21.192 19.990 1.00 16.12 132 LEU H O 1
ATOM 13735 N N . SER H 2 133 ? 23.646 22.743 20.494 1.00 16.50 133 SER H N 1
ATOM 13736 C CA . SER H 2 133 ? 23.661 22.359 21.907 1.00 16.53 133 SER H CA 1
ATOM 13737 C C . SER H 2 133 ? 22.295 22.563 22.585 1.00 17.35 133 SER H C 1
ATOM 13738 O O . SER H 2 133 ? 21.761 21.644 23.222 1.00 17.16 133 SER H O 1
ATOM 1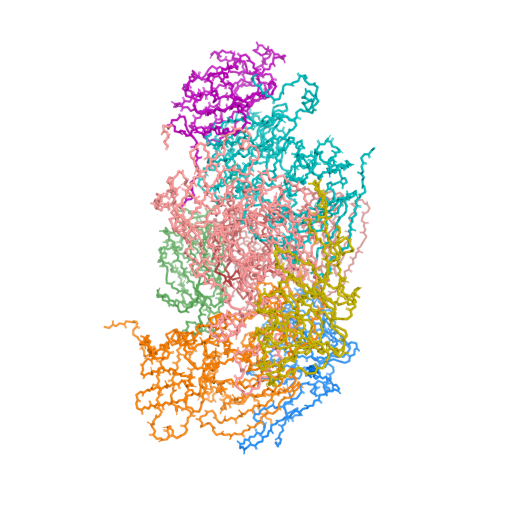3741 N N . ASP H 2 134 ? 21.733 23.762 22.440 1.00 17.25 134 ASP H N 1
ATOM 13742 C CA . ASP H 2 134 ? 20.453 24.079 23.067 1.00 17.52 134 ASP H CA 1
ATOM 13743 C C . ASP H 2 134 ? 19.309 23.158 22.602 1.00 17.58 134 ASP H C 1
ATOM 13744 O O . ASP H 2 134 ? 18.490 22.694 23.407 1.00 17.89 134 ASP H O 1
ATOM 13749 N N . TRP H 2 135 ? 19.252 22.890 21.308 1.00 15.91 135 TRP H N 1
ATOM 13750 C CA . TRP H 2 135 ? 18.103 22.179 20.743 1.00 14.76 135 TRP H CA 1
ATOM 13751 C C . TRP H 2 135 ? 18.164 20.658 20.847 1.00 14.55 135 TRP H C 1
ATOM 13752 O O . TRP H 2 135 ? 17.136 19.985 20.683 1.00 14.03 135 TRP H O 1
ATOM 13763 N N . THR H 2 136 ? 19.349 20.126 21.146 1.00 14.58 136 THR H N 1
ATOM 13764 C CA . THR H 2 136 ? 19.534 18.698 21.365 1.00 15.44 136 THR H CA 1
ATOM 13765 C C . THR H 2 136 ? 19.215 18.314 22.815 1.00 16.81 136 THR H C 1
ATOM 13766 O O . THR H 2 136 ? 19.776 18.887 23.751 1.00 16.85 136 THR H O 1
ATOM 13770 N N . VAL H 2 137 ? 18.324 17.334 22.976 1.00 16.47 137 VAL H N 1
ATOM 13771 C CA . VAL H 2 137 ? 17.872 16.915 24.285 1.00 16.71 137 VAL H CA 1
ATOM 13772 C C . VAL H 2 137 ? 18.596 15.653 24.697 1.00 16.99 137 VAL H C 1
ATOM 13773 O O . VAL H 2 137 ? 19.160 14.940 23.868 1.00 16.79 137 VAL H O 1
ATOM 13777 N N . GLU H 2 138 ? 18.554 15.374 25.987 1.00 17.69 138 GLU H N 1
ATOM 13778 C CA . GLU H 2 138 ? 19.105 14.152 26.545 1.00 18.91 138 GLU H CA 1
ATOM 13779 C C . GLU H 2 138 ? 18.605 12.888 25.835 1.00 18.02 138 GLU H C 1
ATOM 13780 O O . GLU H 2 138 ? 17.423 12.748 25.557 1.00 15.89 138 GLU H O 1
ATOM 13786 N N . GLY H 2 139 ? 19.521 11.973 25.545 1.00 18.47 139 GLY H N 1
ATOM 13787 C CA . GLY H 2 139 ? 19.162 10.726 24.894 1.00 18.36 139 GLY H CA 1
ATOM 13788 C C . GLY H 2 139 ? 19.018 10.814 23.379 1.00 17.98 139 GLY H C 1
ATOM 13789 O O . GLY H 2 139 ? 18.684 9.824 22.727 1.00 18.33 139 GLY H O 1
ATOM 13790 N N . TYR H 2 140 ? 19.252 11.986 22.807 1.00 17.04 140 TYR H N 1
ATOM 13791 C CA . TYR H 2 140 ? 19.074 12.157 21.347 1.00 17.02 140 TYR H CA 1
ATOM 13792 C C . TYR H 2 140 ? 20.405 12.500 20.698 1.00 17.16 140 TYR H C 1
ATOM 13793 O O . TYR H 2 140 ? 21.048 13.483 21.071 1.00 17.18 140 TYR H O 1
ATOM 13802 N N . ASP H 2 141 ? 20.828 11.659 19.759 1.00 16.71 141 ASP H N 1
ATOM 13803 C CA . ASP H 2 141 ? 22.124 11.810 19.102 1.00 16.21 141 ASP H CA 1
ATOM 13804 C C . ASP H 2 141 ? 21.893 12.074 17.610 1.00 16.35 141 ASP H C 1
ATOM 13805 O O . ASP H 2 141 ? 21.605 11.124 16.867 1.00 15.15 141 ASP H O 1
ATOM 13810 N N . PRO H 2 142 ? 22.052 13.349 17.161 1.00 15.63 142 PRO H N 1
ATOM 13811 C CA . PRO H 2 142 ? 21.756 13.690 15.760 1.00 15.80 142 PRO H CA 1
ATOM 13812 C C . PRO H 2 142 ? 22.800 13.188 14.750 1.00 15.90 142 PRO H C 1
ATOM 13813 O O . PRO H 2 142 ? 22.597 13.335 13.548 1.00 15.02 142 PRO H O 1
ATOM 13817 N N . PHE H 2 143 ? 23.888 12.592 15.238 1.00 15.98 143 PHE H N 1
ATOM 13818 C CA . PHE H 2 143 ? 24.876 11.910 14.401 1.00 16.81 143 PHE H CA 1
ATOM 13819 C C . PHE H 2 143 ? 24.568 10.439 14.149 1.00 17.85 143 PHE H C 1
ATOM 13820 O O . PHE H 2 143 ? 25.264 9.794 13.363 1.00 19.42 143 PHE H O 1
ATOM 13828 N N . ALA H 2 144 ? 23.558 9.887 14.814 1.00 16.46 144 ALA H N 1
ATOM 13829 C CA . ALA H 2 144 ? 23.300 8.436 14.707 1.00 17.26 144 ALA H CA 1
ATOM 13830 C C . ALA H 2 144 ? 22.107 8.162 13.811 1.00 16.31 144 ALA H C 1
ATOM 13831 O O . ALA H 2 144 ? 21.332 9.073 13.524 1.00 16.27 144 ALA H O 1
ATOM 13833 N N . ALA H 2 145 ? 21.920 6.905 13.422 1.00 16.13 145 ALA H N 1
ATOM 13834 C CA . ALA H 2 145 ? 20.707 6.540 12.692 1.00 16.54 145 ALA H CA 1
ATOM 13835 C C . ALA H 2 145 ? 19.522 6.451 13.658 1.00 16.11 145 ALA H C 1
ATOM 13836 O O . ALA H 2 145 ? 19.725 6.256 14.854 1.00 16.59 145 ALA H O 1
ATOM 13838 N N . PRO H 2 146 ? 18.289 6.594 13.148 1.00 16.12 146 PRO H N 1
ATOM 13839 C CA . PRO H 2 146 ? 17.086 6.581 14.000 1.00 16.42 146 PRO H CA 1
ATOM 13840 C C . PRO H 2 146 ? 16.945 5.356 14.896 1.00 17.34 146 PRO H C 1
ATOM 13841 O O . PRO H 2 146 ? 16.465 5.484 16.029 1.00 17.67 146 PRO H O 1
ATOM 13845 N N . MET H 2 147 ? 17.360 4.181 14.423 1.00 17.51 147 MET H N 1
ATOM 13846 C CA . MET H 2 147 ? 17.227 2.981 15.241 1.00 17.92 147 MET H CA 1
ATOM 13847 C C . MET H 2 147 ? 18.213 2.916 16.405 1.00 18.13 147 MET H C 1
ATOM 13848 O O . MET H 2 147 ? 18.019 2.124 17.328 1.00 17.92 147 MET H O 1
ATOM 13853 N N . GLU H 2 148 ? 19.251 3.748 16.359 1.00 16.46 148 GLU H N 1
ATOM 13854 C CA . GLU H 2 148 ? 20.302 3.761 17.372 1.00 17.08 148 GLU H CA 1
ATOM 13855 C C . GLU H 2 148 ? 20.094 4.769 18.499 1.00 16.61 148 GLU H C 1
ATOM 13856 O O . GLU H 2 148 ? 20.891 4.814 19.424 1.00 16.90 148 GLU H O 1
ATOM 13862 N N . THR H 2 149 ? 19.065 5.601 18.435 1.00 15.80 149 THR H N 1
ATOM 13863 C CA . THR H 2 149 ? 19.030 6.713 19.362 1.00 15.88 149 THR H CA 1
ATOM 13864 C C . THR H 2 149 ? 17.604 7.085 19.777 1.00 16.18 149 THR H C 1
ATOM 13865 O O . THR H 2 149 ? 16.660 6.518 19.246 1.00 16.31 149 THR H O 1
ATOM 13869 N N . GLY H 2 150 ? 17.459 7.991 20.748 1.00 15.82 150 GLY H N 1
ATOM 13870 C CA . GLY H 2 150 ? 16.140 8.440 21.189 1.00 16.93 150 GLY H CA 1
ATOM 13871 C C . GLY H 2 150 ? 15.515 9.457 20.241 1.00 18.09 150 GLY H C 1
ATOM 13872 O O . GLY H 2 150 ? 15.876 9.532 19.048 1.00 17.34 150 GLY H O 1
ATOM 13873 N N . LEU H 2 151 ? 14.586 10.254 20.776 1.00 17.44 151 LEU H N 1
ATOM 13874 C CA . LEU H 2 151 ? 13.782 11.179 19.970 1.00 17.74 151 LEU H CA 1
ATOM 13875 C C . LEU H 2 151 ? 14.009 12.630 20.382 1.00 16.40 151 LEU H C 1
ATOM 13876 O O . LEU H 2 151 ? 14.300 12.909 21.551 1.00 16.41 151 LEU H O 1
ATOM 13881 N N . PRO H 2 152 ? 13.857 13.564 19.437 1.00 15.93 152 PRO H N 1
ATOM 13882 C CA . PRO H 2 152 ? 14.126 14.951 19.780 1.00 15.50 152 PRO H CA 1
ATOM 13883 C C . PRO H 2 152 ? 12.856 15.758 20.062 1.00 15.61 152 PRO H C 1
ATOM 13884 O O . PRO H 2 152 ? 12.935 16.974 20.236 1.00 16.02 152 PRO H O 1
ATOM 13888 N N . TRP H 2 153 ? 11.696 15.098 20.064 1.00 14.86 153 TRP H N 1
ATOM 13889 C CA . TRP H 2 153 ? 10.430 15.802 20.204 1.00 15.02 153 TRP H CA 1
ATOM 13890 C C . TRP H 2 153 ? 10.215 16.355 21.606 1.00 15.41 153 TRP H C 1
ATOM 13891 O O . TRP H 2 153 ? 10.793 15.864 22.574 1.00 15.62 153 TRP H O 1
ATOM 13902 N N . GLY H 2 154 ? 9.366 17.378 21.692 1.00 15.76 154 GLY H N 1
ATOM 13903 C CA . GLY H 2 154 ? 8.876 17.877 22.959 1.00 17.18 154 GLY H CA 1
ATOM 13904 C C . GLY H 2 154 ? 9.697 19.007 23.544 1.00 18.44 154 GLY H C 1
ATOM 13905 O O . GLY H 2 154 ? 10.547 19.608 22.881 1.00 18.32 154 GLY H O 1
ATOM 13906 N N . ILE H 2 155 ? 9.436 19.248 24.820 1.00 19.11 155 ILE H N 1
ATOM 13907 C CA . ILE H 2 155 ? 10.019 20.321 25.608 1.00 20.52 155 ILE H CA 1
ATOM 13908 C C . ILE H 2 155 ? 11.476 20.027 25.928 1.00 19.32 155 ILE H C 1
ATOM 13909 O O . ILE H 2 155 ? 11.865 18.864 26.005 1.00 18.01 155 ILE H O 1
ATOM 13914 N N . LYS H 2 156 ? 12.284 21.073 26.092 1.00 18.92 156 LYS H N 1
ATOM 13915 C CA . LYS H 2 156 ? 13.695 20.895 26.458 1.00 20.61 156 LYS H CA 1
ATOM 13916 C C . LYS H 2 156 ? 13.808 19.937 27.625 1.00 20.69 156 LYS H C 1
ATOM 13917 O O . LYS H 2 156 ? 13.166 20.121 28.646 1.00 21.37 156 LYS H O 1
ATOM 13923 N N . ASN H 2 157 ? 14.578 18.872 27.443 1.00 22.80 157 ASN H N 1
ATOM 13924 C CA . ASN H 2 157 ? 14.856 17.946 28.530 1.00 23.14 157 ASN H CA 1
ATOM 13925 C C . ASN H 2 157 ? 16.327 17.586 28.528 1.00 22.94 157 ASN H C 1
ATOM 13926 O O . ASN H 2 157 ? 16.766 16.658 27.827 1.00 22.17 157 ASN H O 1
ATOM 13931 N N . GLY H 2 158 ? 17.088 18.344 29.302 1.00 22.12 158 GLY H N 1
ATOM 13932 C CA . GLY H 2 158 ? 18.523 18.112 29.413 1.00 22.45 158 GLY H CA 1
ATOM 13933 C C . GLY H 2 158 ? 19.222 18.367 28.094 1.00 22.23 158 GLY H C 1
ATOM 13934 O O . GLY H 2 158 ? 18.683 19.029 27.206 1.00 22.72 158 GLY H O 1
ATOM 13935 N N . ASN H 2 159 ? 20.407 17.799 27.946 1.00 22.86 159 ASN H N 1
ATOM 13936 C CA . ASN H 2 159 ? 21.206 18.025 26.746 1.00 21.39 159 ASN H CA 1
ATOM 13937 C C . ASN H 2 159 ? 21.927 16.751 26.376 1.00 20.75 159 ASN H C 1
ATOM 13938 O O . ASN H 2 159 ? 21.943 15.809 27.168 1.00 20.93 159 ASN H O 1
ATOM 13943 N N . ASN H 2 160 ? 22.487 16.719 25.168 1.00 19.94 160 ASN H N 1
ATOM 13944 C CA . ASN H 2 160 ? 23.427 15.677 24.778 1.00 20.38 160 ASN H CA 1
ATOM 13945 C C . ASN H 2 160 ? 24.690 16.331 24.216 1.00 20.69 160 ASN H C 1
ATOM 13946 O O . ASN H 2 160 ? 25.094 16.096 23.070 1.00 20.92 160 ASN H O 1
ATOM 13951 N N . ASP H 2 161 ? 25.316 17.154 25.048 1.00 20.64 161 ASP H N 1
ATOM 13952 C CA . ASP H 2 161 ? 26.511 17.907 24.644 1.00 21.67 161 ASP H CA 1
ATOM 13953 C C . ASP H 2 161 ? 27.662 16.997 24.204 1.00 20.81 161 ASP H C 1
ATOM 13954 O O . ASP H 2 161 ? 28.388 17.331 23.286 1.00 20.14 161 ASP H O 1
ATOM 13959 N N . GLU H 2 162 ? 27.784 15.840 24.830 1.00 22.80 162 GLU H N 1
ATOM 13960 C CA . GLU H 2 162 ? 28.806 14.860 24.440 1.00 26.05 162 GLU H CA 1
ATOM 13961 C C . GLU H 2 162 ? 28.662 14.336 23.006 1.00 23.46 162 GLU H C 1
ATOM 13962 O O . GLU H 2 162 ? 29.647 14.201 22.301 1.00 22.82 162 GLU H O 1
ATOM 13968 N N . ALA H 2 163 ? 27.440 14.003 22.602 1.00 21.70 163 ALA H N 1
ATOM 13969 C CA . ALA H 2 163 ? 27.178 13.529 21.242 1.00 20.25 163 ALA H CA 1
ATOM 13970 C C . ALA H 2 163 ? 27.541 14.571 20.190 1.00 19.72 163 ALA H C 1
ATOM 13971 O O . ALA H 2 163 ? 28.025 14.215 19.118 1.00 19.20 163 ALA H O 1
ATOM 13973 N N . ILE H 2 164 ? 27.268 15.841 20.488 1.00 19.52 164 ILE H N 1
ATOM 13974 C CA . ILE H 2 164 ? 27.411 16.890 19.509 1.00 20.28 164 ILE H CA 1
ATOM 13975 C C . ILE H 2 164 ? 28.797 17.526 19.531 1.00 21.01 164 ILE H C 1
ATOM 13976 O O . ILE H 2 164 ? 29.103 18.324 18.673 1.00 21.69 164 ILE H O 1
ATOM 13981 N N . SER H 2 165 ? 29.642 17.126 20.479 1.00 22.55 165 SER H N 1
ATOM 13982 C CA . SER H 2 165 ? 30.986 17.701 20.656 1.00 24.19 165 SER H CA 1
ATOM 13983 C C . SER H 2 165 ? 32.109 16.783 20.196 1.00 25.21 165 SER H C 1
ATOM 13984 O O . SER H 2 165 ? 33.264 17.084 20.445 1.00 26.90 165 SER H O 1
ATOM 13987 N N . ARG H 2 166 ? 31.792 15.649 19.574 1.00 27.08 166 ARG H N 1
ATOM 13988 C CA . ARG H 2 166 ? 32.819 14.654 19.239 1.00 28.41 166 ARG H CA 1
ATOM 13989 C C . ARG H 2 166 ? 33.972 15.304 18.480 1.00 29.08 166 ARG H C 1
ATOM 13990 O O . ARG H 2 166 ? 33.726 16.165 17.631 1.00 29.65 166 ARG H O 1
ATOM 13998 N N . GLN H 2 167 ? 35.217 14.913 18.794 1.00 29.05 167 GLN H N 1
ATOM 13999 C CA . GLN H 2 167 ? 36.392 15.430 18.071 1.00 30.08 167 GLN H CA 1
ATOM 14000 C C . GLN H 2 167 ? 36.418 14.925 16.624 1.00 29.22 167 GLN H C 1
ATOM 14001 O O . GLN H 2 167 ? 36.110 13.752 16.359 1.00 27.11 167 GLN H O 1
ATOM 14003 N N . ARG H 2 168 ? 36.744 15.811 15.681 1.00 29.70 168 ARG H N 1
ATOM 14004 C CA A ARG H 2 168 ? 36.927 15.425 14.276 0.50 31.05 168 ARG H CA 1
ATOM 14005 C CA B ARG H 2 168 ? 36.899 15.379 14.294 0.50 30.29 168 ARG H CA 1
ATOM 14006 C C . ARG H 2 168 ? 38.119 14.455 14.170 1.00 31.16 168 ARG H C 1
ATOM 14007 O O . ARG H 2 168 ? 39.145 14.651 14.821 1.00 30.51 168 ARG H O 1
ATOM 14022 N N . VAL H 2 169 ? 37.979 13.413 13.359 1.00 31.75 169 VAL H N 1
ATOM 14023 C CA . VAL H 2 169 ? 39.047 12.442 13.122 1.00 31.76 169 VAL H CA 1
ATOM 14024 C C . VAL H 2 169 ? 39.632 12.686 11.717 1.00 30.16 169 VAL H C 1
ATOM 14025 O O . VAL H 2 169 ? 38.916 12.561 10.718 1.00 29.26 169 VAL H O 1
ATOM 14029 N N . THR H 2 170 ? 40.920 13.031 11.636 1.00 26.70 170 THR H N 1
ATOM 14030 C CA . THR H 2 170 ? 41.552 13.304 10.343 1.00 24.73 170 THR H CA 1
ATOM 14031 C C . THR H 2 170 ? 42.969 12.723 10.289 1.00 24.19 170 THR H C 1
ATOM 14032 O O . THR H 2 170 ? 43.859 13.184 11.025 1.00 24.08 170 THR H O 1
ATOM 14036 N N . ALA H 2 171 ? 43.206 11.743 9.417 1.00 20.93 171 ALA H N 1
ATOM 14037 C CA . ALA H 2 171 ? 44.590 11.282 9.230 1.00 20.51 171 ALA H CA 1
ATOM 14038 C C . ALA H 2 171 ? 45.429 12.400 8.607 1.00 19.41 171 ALA H C 1
ATOM 14039 O O . ALA H 2 171 ? 44.930 13.153 7.793 1.00 20.16 171 ALA H O 1
ATOM 14041 N N . ARG H 2 172 ? 46.692 12.518 8.996 1.00 19.73 172 ARG H N 1
ATOM 14042 C CA . ARG H 2 172 ? 47.584 13.446 8.316 1.00 20.20 172 ARG H CA 1
ATOM 14043 C C . ARG H 2 172 ? 48.300 12.746 7.160 1.00 18.38 172 ARG H C 1
ATOM 14044 O O . ARG H 2 172 ? 48.542 13.337 6.140 1.00 17.64 172 ARG H O 1
ATOM 14052 N N . ARG H 2 173 ? 48.608 11.469 7.331 1.00 16.99 173 ARG H N 1
ATOM 14053 C CA . ARG H 2 173 ? 49.230 10.672 6.283 1.00 16.03 173 ARG H CA 1
ATOM 14054 C C . ARG H 2 173 ? 48.431 9.361 6.162 1.00 15.96 173 ARG H C 1
ATOM 14055 O O . ARG H 2 173 ? 47.873 9.066 5.095 1.00 15.34 173 ARG H O 1
ATOM 14063 N N . MET H 2 174 ? 48.333 8.608 7.264 1.00 15.13 174 MET H N 1
ATOM 14064 C CA . MET H 2 174 ? 47.522 7.377 7.288 1.00 15.08 174 MET H CA 1
ATOM 14065 C C . MET H 2 174 ? 47.198 6.972 8.712 1.00 14.79 174 MET H C 1
ATOM 14066 O O . MET H 2 174 ? 48.045 7.115 9.603 1.00 14.66 174 MET H O 1
ATOM 14071 N N . VAL H 2 175 ? 45.993 6.425 8.911 1.00 14.50 175 VAL H N 1
ATOM 14072 C CA . VAL H 2 175 ? 45.622 5.790 10.179 1.00 14.81 175 VAL H CA 1
ATOM 14073 C C . VAL H 2 175 ? 46.733 4.844 10.656 1.00 15.16 175 VAL H C 1
ATOM 14074 O O . VAL H 2 175 ? 47.279 4.057 9.870 1.00 14.06 175 VAL H O 1
ATOM 14078 N N . GLY H 2 176 ? 47.039 4.905 11.950 1.00 15.56 176 GLY H N 1
ATOM 14079 C CA . GLY H 2 176 ? 47.964 3.946 12.540 1.00 16.36 176 GLY H CA 1
ATOM 14080 C C . GLY H 2 176 ? 49.448 4.280 12.525 1.00 17.05 176 GLY H C 1
ATOM 14081 O O . GLY H 2 176 ? 50.228 3.602 13.191 1.00 17.55 176 GLY H O 1
ATOM 14082 N N . LEU H 2 177 ? 49.858 5.289 11.753 1.00 17.51 177 LEU H N 1
ATOM 14083 C CA . LEU H 2 177 ? 51.267 5.684 11.711 1.00 17.19 177 LEU H CA 1
ATOM 14084 C C . LEU H 2 177 ? 51.607 6.440 12.975 1.00 17.01 177 LEU H C 1
ATOM 14085 O O . LEU H 2 177 ? 50.725 7.013 13.602 1.00 17.78 177 LEU H O 1
ATOM 14090 N N . PRO H 2 178 ? 52.891 6.473 13.339 1.00 17.76 178 PRO H N 1
ATOM 14091 C CA . PRO H 2 178 ? 53.314 7.143 14.584 1.00 17.58 178 PRO H CA 1
ATOM 14092 C C . PRO H 2 178 ? 52.924 8.618 14.572 1.00 18.39 178 PRO H C 1
ATOM 14093 O O . PRO H 2 178 ? 53.202 9.320 13.605 1.00 19.67 178 PRO H O 1
ATOM 14097 N N . GLY H 2 179 ? 52.260 9.077 15.621 1.00 18.91 179 GLY H N 1
ATOM 14098 C CA . GLY H 2 179 ? 51.826 10.469 15.705 1.00 19.89 179 GLY H CA 1
ATOM 14099 C C . GLY H 2 179 ? 50.532 10.762 14.962 1.00 20.24 179 GLY H C 1
ATOM 14100 O O . GLY H 2 179 ? 50.007 11.869 15.074 1.00 20.65 179 GLY H O 1
ATOM 14101 N N . ASP H 2 180 ? 50.008 9.782 14.218 1.00 20.01 180 ASP H N 1
ATOM 14102 C CA . ASP H 2 180 ? 48.833 10.011 13.373 1.00 17.89 180 ASP H CA 1
ATOM 14103 C C . ASP H 2 180 ? 47.589 9.498 14.062 1.00 18.33 180 ASP H C 1
ATOM 14104 O O . ASP H 2 180 ? 47.666 8.879 15.126 1.00 18.53 180 ASP H O 1
ATOM 14109 N N . THR H 2 181 ? 46.428 9.742 13.459 1.00 18.26 181 THR H N 1
ATOM 14110 C CA . THR H 2 181 ? 45.175 9.271 14.040 1.00 17.91 181 THR H CA 1
ATOM 14111 C C . THR H 2 181 ? 45.208 7.733 14.253 1.00 18.03 181 THR H C 1
ATOM 14112 O O . THR H 2 181 ? 45.691 7.006 13.403 1.00 17.49 181 THR H O 1
ATOM 14116 N N . PRO H 2 182 ? 44.767 7.253 15.432 1.00 18.64 182 PRO H N 1
ATOM 14117 C CA . PRO H 2 182 ? 44.977 5.841 15.759 1.00 18.19 182 PRO H CA 1
ATOM 14118 C C . PRO H 2 182 ? 43.913 4.895 15.189 1.00 18.62 182 PRO H C 1
ATOM 14119 O O . PRO H 2 182 ? 42.812 5.319 14.811 1.00 16.97 182 PRO H O 1
ATOM 14123 N N . VAL H 2 183 ? 44.271 3.616 15.164 1.00 18.82 183 VAL H N 1
ATOM 14124 C CA . VAL H 2 183 ? 43.360 2.506 14.917 1.00 18.96 183 VAL H CA 1
ATOM 14125 C C . VAL H 2 183 ? 42.283 2.505 16.017 1.00 18.97 183 VAL H C 1
ATOM 14126 O O . VAL H 2 183 ? 42.585 2.780 17.186 1.00 21.07 183 VAL H O 1
ATOM 14130 N N . ARG H 2 184 ? 41.037 2.236 15.644 1.00 17.35 184 ARG H N 1
ATOM 14131 C CA . ARG H 2 184 ? 39.945 2.114 16.604 1.00 16.03 184 ARG H CA 1
ATOM 14132 C C . ARG H 2 184 ? 39.891 0.762 17.296 1.00 16.50 184 ARG H C 1
ATOM 14133 O O . ARG H 2 184 ? 40.033 -0.275 16.651 1.00 15.17 184 ARG H O 1
ATOM 14141 N N . THR H 2 185 ? 39.671 0.792 18.615 1.00 16.48 185 THR H N 1
ATOM 14142 C CA . THR H 2 185 ? 39.581 -0.405 19.429 1.00 17.45 185 THR H CA 1
ATOM 14143 C C . THR H 2 185 ? 38.468 -0.205 20.470 1.00 17.91 185 THR H C 1
ATOM 14144 O O . THR H 2 185 ? 38.023 0.931 20.731 1.00 17.98 185 THR H O 1
ATOM 14148 N N . ASP H 2 186 ? 38.030 -1.299 21.076 1.00 17.49 186 ASP H N 1
ATOM 14149 C CA . ASP H 2 186 ? 37.128 -1.214 22.224 1.00 18.14 186 ASP H CA 1
ATOM 14150 C C . ASP H 2 186 ? 37.722 -0.339 23.328 1.00 17.01 186 ASP H C 1
ATOM 14151 O O . ASP H 2 186 ? 37.014 0.452 23.916 1.00 16.78 186 ASP H O 1
ATOM 14156 N N . ALA H 2 187 ? 39.020 -0.500 23.576 1.00 17.28 187 ALA H N 1
ATOM 14157 C CA . ALA H 2 187 ? 39.737 0.195 24.642 1.00 18.74 187 ALA H CA 1
ATOM 14158 C C . ALA H 2 187 ? 39.776 1.713 24.451 1.00 20.22 187 ALA H C 1
ATOM 14159 O O . ALA H 2 187 ? 39.731 2.459 25.428 1.00 20.89 187 ALA H O 1
ATOM 14161 N N . ASN H 2 188 ? 39.823 2.185 23.205 1.00 20.32 188 ASN H N 1
ATOM 14162 C CA . ASN H 2 188 ? 39.841 3.628 23.006 1.00 19.78 188 ASN H CA 1
ATOM 14163 C C . ASN H 2 188 ? 38.465 4.193 22.650 1.00 20.33 188 ASN H C 1
ATOM 14164 O O . ASN H 2 188 ? 38.357 5.307 22.146 1.00 21.63 188 ASN H O 1
ATOM 14169 N N . GLY H 2 189 ? 37.428 3.400 22.921 1.00 19.97 189 GLY H N 1
ATOM 14170 C CA . GLY H 2 189 ? 36.049 3.875 22.895 1.00 20.40 189 GLY H CA 1
ATOM 14171 C C . GLY H 2 189 ? 35.281 3.600 21.624 1.00 19.78 189 GLY H C 1
ATOM 14172 O O . GLY H 2 189 ? 34.227 4.170 21.426 1.00 20.91 189 GLY H O 1
ATOM 14173 N N . PHE H 2 190 ? 35.791 2.708 20.780 1.00 18.89 190 PHE H N 1
ATOM 14174 C CA . PHE H 2 190 ? 35.166 2.416 19.478 1.00 18.40 190 PHE H CA 1
ATOM 14175 C C . PHE H 2 190 ? 34.853 0.928 19.243 1.00 17.31 190 PHE H C 1
ATOM 14176 O O . PHE H 2 190 ? 35.586 0.244 18.501 1.00 17.44 190 PHE H O 1
ATOM 14184 N N . PRO H 2 191 ? 33.771 0.422 19.887 1.00 16.57 191 PRO H N 1
ATOM 14185 C CA . PRO H 2 191 ? 33.293 -0.949 19.666 1.00 16.70 191 PRO H CA 1
ATOM 14186 C C . PRO H 2 191 ? 32.702 -1.138 18.255 1.00 16.46 191 PRO H C 1
ATOM 14187 O O . PRO H 2 191 ? 32.306 -0.160 17.620 1.00 16.45 191 PRO H O 1
ATOM 14191 N N . VAL H 2 192 ? 32.632 -2.381 17.790 1.00 15.54 192 VAL H N 1
ATOM 14192 C CA . VAL H 2 192 ? 32.048 -2.674 16.479 1.00 15.22 192 VAL H CA 1
ATOM 14193 C C . VAL H 2 192 ? 30.549 -2.364 16.548 1.00 14.86 192 VAL H C 1
ATOM 14194 O O . VAL H 2 192 ? 29.878 -2.746 17.476 1.00 14.79 192 VAL H O 1
ATOM 14198 N N . ASN H 2 193 ? 30.044 -1.643 15.572 1.00 14.60 193 ASN H N 1
ATOM 14199 C CA . ASN H 2 193 ? 28.623 -1.340 15.521 1.00 15.07 193 ASN H CA 1
ATOM 14200 C C . ASN H 2 193 ? 27.798 -2.615 15.314 1.00 15.40 193 ASN H C 1
ATOM 14201 O O . ASN H 2 193 ? 28.231 -3.510 14.596 1.00 16.07 193 ASN H O 1
ATOM 14206 N N . ARG H 2 194 ? 26.618 -2.693 15.938 1.00 16.35 194 ARG H N 1
ATOM 14207 C CA . ARG H 2 194 ? 25.779 -3.894 15.864 1.00 17.17 194 ARG H CA 1
ATOM 14208 C C . ARG H 2 194 ? 25.550 -4.343 14.393 1.00 17.71 194 ARG H C 1
ATOM 14209 O O . ARG H 2 194 ? 25.501 -5.533 14.108 1.00 18.31 194 ARG H O 1
ATOM 14217 N N . GLN H 2 195 ? 25.464 -3.391 13.458 1.00 17.54 195 GLN H N 1
ATOM 14218 C CA . GLN H 2 195 ? 25.186 -3.754 12.053 1.00 17.35 195 GLN H CA 1
ATOM 14219 C C . GLN H 2 195 ? 26.399 -4.136 11.220 1.00 17.79 195 GLN H C 1
ATOM 14220 O O . GLN H 2 195 ? 26.302 -4.360 9.986 1.00 16.54 195 GLN H O 1
ATOM 14226 N N . PHE H 2 196 ? 27.542 -4.200 11.894 1.00 16.50 196 PHE H N 1
ATOM 14227 C CA . PHE H 2 196 ? 28.761 -4.725 11.292 1.00 17.27 196 PHE H CA 1
ATOM 14228 C C . PHE H 2 196 ? 29.344 -5.857 12.148 1.00 18.25 196 PHE H C 1
ATOM 14229 O O . PHE H 2 196 ? 30.539 -6.178 12.034 1.00 18.31 196 PHE H O 1
ATOM 14237 N N . ALA H 2 197 ? 28.508 -6.452 13.008 1.00 18.18 197 ALA H N 1
ATOM 14238 C CA . ALA H 2 197 ? 28.958 -7.473 13.955 1.00 18.68 197 ALA H CA 1
ATOM 14239 C C . ALA H 2 197 ? 29.685 -8.645 13.302 1.00 19.15 197 ALA H C 1
ATOM 14240 O O . ALA H 2 197 ? 30.466 -9.329 13.960 1.00 20.22 197 ALA H O 1
ATOM 14242 N N . ASP H 2 198 ? 29.449 -8.887 12.019 1.00 19.53 198 ASP H N 1
ATOM 14243 C CA . ASP H 2 198 ? 30.117 -10.004 11.351 1.00 18.81 198 ASP H CA 1
ATOM 14244 C C . ASP H 2 198 ? 31.423 -9.641 10.650 1.00 18.15 198 ASP H C 1
ATOM 14245 O O . ASP H 2 198 ? 32.052 -10.509 10.063 1.00 17.94 198 ASP H O 1
ATOM 14250 N N . VAL H 2 199 ? 31.818 -8.373 10.660 1.00 17.56 199 VAL H N 1
ATOM 14251 C CA . VAL H 2 199 ? 33.021 -7.949 9.920 1.00 16.73 199 VAL H CA 1
ATOM 14252 C C . VAL H 2 199 ? 34.313 -8.426 10.607 1.00 17.25 199 VAL H C 1
ATOM 14253 O O . VAL H 2 199 ? 34.496 -8.182 11.796 1.00 17.24 199 VAL H O 1
ATOM 14257 N N . PRO H 2 200 ? 35.203 -9.121 9.862 1.00 17.96 200 PRO H N 1
ATOM 14258 C CA . PRO H 2 200 ? 36.502 -9.584 10.381 1.00 18.85 200 PRO H CA 1
ATOM 14259 C C . PRO H 2 200 ? 37.302 -8.411 10.941 1.00 19.24 200 PRO H C 1
ATOM 14260 O O . PRO H 2 200 ? 37.321 -7.340 10.337 1.00 19.61 200 PRO H O 1
ATOM 14264 N N . GLN H 2 201 ? 37.916 -8.604 12.104 1.00 19.16 201 GLN H N 1
ATOM 14265 C CA . GLN H 2 201 ? 38.595 -7.516 12.827 1.00 19.24 201 GLN H CA 1
ATOM 14266 C C . GLN H 2 201 ? 40.141 -7.611 12.888 1.00 19.09 201 GLN H C 1
ATOM 14267 O O . GLN H 2 201 ? 40.791 -6.669 13.299 1.00 20.39 201 GLN H O 1
ATOM 14273 N N . GLU H 2 202 ? 40.722 -8.738 12.489 1.00 19.22 202 GLU H N 1
ATOM 14274 C CA . GLU H 2 202 ? 42.171 -8.932 12.619 1.00 20.60 202 GLU H CA 1
ATOM 14275 C C . GLU H 2 202 ? 42.974 -7.878 11.850 1.00 20.20 202 GLU H C 1
ATOM 14276 O O . GLU H 2 202 ? 42.547 -7.410 10.821 1.00 21.13 202 GLU H O 1
ATOM 14280 N N . GLN H 2 203 ? 44.133 -7.500 12.357 1.00 20.94 203 GLN H N 1
ATOM 14281 C CA . GLN H 2 203 ? 44.982 -6.563 11.637 1.00 20.90 203 GLN H CA 1
ATOM 14282 C C . GLN H 2 203 ? 45.818 -7.335 10.638 1.00 20.42 203 GLN H C 1
ATOM 14283 O O . GLN H 2 203 ? 46.076 -8.517 10.851 1.00 20.64 203 GLN H O 1
ATOM 14289 N N . PRO H 2 204 ? 46.234 -6.682 9.530 1.00 20.39 204 PRO H N 1
ATOM 14290 C CA . PRO H 2 204 ? 47.173 -7.321 8.596 1.00 20.03 204 PRO H CA 1
ATOM 14291 C C . PRO H 2 204 ? 48.496 -7.658 9.278 1.00 20.08 204 PRO H C 1
ATOM 14292 O O . PRO H 2 204 ? 48.873 -7.001 10.241 1.00 20.98 204 PRO H O 1
ATOM 14296 N N . VAL H 2 205 ? 49.182 -8.687 8.792 1.00 19.87 205 VAL H N 1
ATOM 14297 C CA . VAL H 2 205 ? 50.516 -9.000 9.294 1.00 18.67 205 VAL H CA 1
ATOM 14298 C C . VAL H 2 205 ? 51.483 -7.949 8.821 1.00 18.01 205 VAL H C 1
ATOM 14299 O O . VAL H 2 205 ? 51.572 -7.676 7.629 1.00 18.19 205 VAL H O 1
ATOM 14303 N N . VAL H 2 206 ? 52.213 -7.356 9.760 1.00 16.63 206 VAL H N 1
ATOM 14304 C CA . VAL H 2 206 ? 53.158 -6.310 9.413 1.00 17.09 206 VAL H CA 1
ATOM 14305 C C . VAL H 2 206 ? 54.518 -6.655 9.990 1.00 18.08 206 VAL H C 1
ATOM 14306 O O . VAL H 2 206 ? 54.714 -6.609 11.202 1.00 17.54 206 VAL H O 1
ATOM 14310 N N . GLU H 2 207 ? 55.449 -6.976 9.108 1.00 19.04 207 GLU H N 1
ATOM 14311 C CA . GLU H 2 207 ? 56.791 -7.374 9.518 1.00 21.81 207 GLU H CA 1
ATOM 14312 C C . GLU H 2 207 ? 57.863 -6.385 9.047 1.00 21.43 207 GLU H C 1
ATOM 14313 O O . GLU H 2 207 ? 58.293 -6.418 7.900 1.00 22.11 207 GLU H O 1
ATOM 14319 N N . ALA H 2 208 ? 58.284 -5.498 9.940 1.00 22.57 208 ALA H N 1
ATOM 14320 C CA . ALA H 2 208 ? 59.250 -4.463 9.605 1.00 22.46 208 ALA H CA 1
ATOM 14321 C C . ALA H 2 208 ? 60.653 -4.877 10.021 1.00 25.11 208 ALA H C 1
ATOM 14322 O O . ALA H 2 208 ? 60.852 -5.402 11.115 1.00 25.44 208 ALA H O 1
ATOM 14324 N N . GLU H 2 209 ? 61.618 -4.614 9.149 1.00 25.34 209 GLU H N 1
ATOM 14325 C CA . GLU H 2 209 ? 63.027 -4.811 9.466 1.00 26.86 209 GLU H CA 1
ATOM 14326 C C . GLU H 2 209 ? 63.501 -3.729 10.442 1.00 28.95 209 GLU H C 1
ATOM 14327 O O . GLU H 2 209 ? 63.027 -2.576 10.377 1.00 25.63 209 GLU H O 1
ATOM 14333 N N . PRO H 2 210 ? 64.437 -4.083 11.353 1.00 30.73 210 PRO H N 1
ATOM 14334 C CA . PRO H 2 210 ? 64.866 -3.126 12.374 1.00 31.37 210 PRO H CA 1
ATOM 14335 C C . PRO H 2 210 ? 65.203 -1.789 11.744 1.00 32.01 210 PRO H C 1
ATOM 14336 O O . PRO H 2 210 ? 65.890 -1.751 10.723 1.00 32.47 210 PRO H O 1
ATOM 14340 N N . GLY H 2 211 ? 64.696 -0.698 12.316 1.00 30.88 211 GLY H N 1
ATOM 14341 C CA . GLY H 2 211 ? 65.001 0.634 11.775 1.00 29.76 211 GLY H CA 1
ATOM 14342 C C . GLY H 2 211 ? 63.929 1.201 10.853 1.00 29.46 211 GLY H C 1
ATOM 14343 O O . GLY H 2 211 ? 63.886 2.404 10.622 1.00 28.48 211 GLY H O 1
ATOM 14344 N N . PHE H 2 212 ? 63.044 0.342 10.346 1.00 27.12 212 PHE H N 1
ATOM 14345 C CA . PHE H 2 212 ? 62.012 0.777 9.410 1.00 26.07 212 PHE H CA 1
ATOM 14346 C C . PHE H 2 212 ? 60.593 0.670 9.966 1.00 26.60 212 PHE H C 1
ATOM 14347 O O . PHE H 2 212 ? 59.633 0.728 9.204 1.00 26.09 212 PHE H O 1
ATOM 14355 N N . GLU H 2 213 ? 60.447 0.488 11.273 1.00 26.65 213 GLU H N 1
ATOM 14356 C CA . GLU H 2 213 ? 59.096 0.303 11.827 1.00 28.05 213 GLU H CA 1
ATOM 14357 C C . GLU H 2 213 ? 58.133 1.473 11.568 1.00 26.58 213 GLU H C 1
ATOM 14358 O O . GLU H 2 213 ? 56.927 1.272 11.517 1.00 24.62 213 GLU H O 1
ATOM 14364 N N . ALA H 2 214 ? 58.659 2.681 11.382 1.00 24.88 214 ALA H N 1
ATOM 14365 C CA . ALA H 2 214 ? 57.793 3.846 11.229 1.00 24.98 214 ALA H CA 1
ATOM 14366 C C . ALA H 2 214 ? 57.119 3.899 9.859 1.00 25.92 214 ALA H C 1
ATOM 14367 O O . ALA H 2 214 ? 56.054 4.499 9.737 1.00 29.29 214 ALA H O 1
ATOM 14369 N N . GLU H 2 215 ? 57.720 3.287 8.837 1.00 23.88 215 GLU H N 1
ATOM 14370 C CA . GLU H 2 215 ? 57.165 3.377 7.467 1.00 22.83 215 GLU H CA 1
ATOM 14371 C C . GLU H 2 215 ? 56.747 2.053 6.808 1.00 21.10 215 GLU H C 1
ATOM 14372 O O . GLU H 2 215 ? 56.480 1.991 5.603 1.00 21.69 215 GLU H O 1
ATOM 14378 N N . VAL H 2 216 ? 56.710 1.000 7.606 1.00 19.16 216 VAL H N 1
ATOM 14379 C CA . VAL H 2 216 ? 56.157 -0.271 7.192 1.00 18.05 216 VAL H CA 1
ATOM 14380 C C . VAL H 2 216 ? 54.901 -0.333 8.037 1.00 18.88 216 VAL H C 1
ATOM 14381 O O . VAL H 2 216 ? 54.973 -0.542 9.258 1.00 18.53 216 VAL H O 1
ATOM 14385 N N . SER H 2 217 ? 53.751 -0.088 7.399 1.00 18.12 217 SER H N 1
ATOM 14386 C CA . SER H 2 217 ? 52.525 0.153 8.160 1.00 18.13 217 SER H CA 1
ATOM 14387 C C . SER H 2 217 ? 51.277 -0.249 7.378 1.00 18.30 217 SER H C 1
ATOM 14388 O O . SER H 2 217 ? 51.139 0.076 6.174 1.00 18.27 217 SER H O 1
ATOM 14391 N N . ALA H 2 218 ? 50.360 -0.912 8.071 1.00 17.22 218 ALA H N 1
ATOM 14392 C CA . ALA H 2 218 ? 49.105 -1.334 7.471 1.00 17.14 218 ALA H CA 1
ATOM 14393 C C . ALA H 2 218 ? 48.053 -1.583 8.535 1.00 17.17 218 ALA H C 1
ATOM 14394 O O . ALA H 2 218 ? 48.385 -1.909 9.660 1.00 18.19 218 ALA H O 1
ATOM 14396 N N . TYR H 2 219 ? 46.781 -1.406 8.187 1.00 16.55 219 TYR H N 1
ATOM 14397 C CA . TYR H 2 219 ? 45.710 -1.576 9.148 1.00 16.00 219 TYR H CA 1
ATOM 14398 C C . TYR H 2 219 ? 44.458 -2.123 8.470 1.00 15.33 219 TYR H C 1
ATOM 14399 O O . TYR H 2 219 ? 44.325 -2.088 7.241 1.00 14.65 219 TYR H O 1
ATOM 14408 N N . ASN H 2 220 ? 43.534 -2.618 9.281 1.00 15.29 220 ASN H N 1
ATOM 14409 C CA . ASN H 2 220 ? 42.277 -3.154 8.778 1.00 15.76 220 ASN H CA 1
ATOM 14410 C C . ASN H 2 220 ? 41.292 -2.008 8.579 1.00 15.36 220 ASN H C 1
ATOM 14411 O O . ASN H 2 220 ? 40.700 -1.548 9.547 1.00 15.12 220 ASN H O 1
ATOM 14416 N N . LEU H 2 221 ? 41.136 -1.521 7.348 1.00 14.76 221 LEU H N 1
ATOM 14417 C CA . LEU H 2 221 ? 40.234 -0.380 7.108 1.00 15.19 221 LEU H CA 1
ATOM 14418 C C . LEU H 2 221 ? 38.743 -0.716 7.275 1.00 15.23 221 LEU H C 1
ATOM 14419 O O . LEU H 2 221 ? 37.990 0.083 7.844 1.00 15.09 221 LEU H O 1
ATOM 14424 N N . PHE H 2 222 ? 38.321 -1.882 6.797 1.00 15.06 222 PHE H N 1
ATOM 14425 C CA . PHE H 2 222 ? 36.914 -2.269 6.910 1.00 15.77 222 PHE H CA 1
ATOM 14426 C C . PHE H 2 222 ? 36.571 -2.420 8.397 1.00 15.71 222 PHE H C 1
ATOM 14427 O O . PHE H 2 222 ? 35.527 -1.978 8.832 1.00 16.44 222 PHE H O 1
ATOM 14435 N N . GLY H 2 223 ? 37.492 -2.973 9.176 1.00 15.95 223 GLY H N 1
ATOM 14436 C CA . GLY H 2 223 ? 37.357 -3.018 10.643 1.00 15.92 223 GLY H CA 1
ATOM 14437 C C . GLY H 2 223 ? 37.254 -1.660 11.336 1.00 16.30 223 GLY H C 1
ATOM 14438 O O . GLY H 2 223 ? 36.448 -1.469 12.265 1.00 16.54 223 GLY H O 1
ATOM 14439 N N . TYR H 2 224 ? 38.090 -0.723 10.906 1.00 15.15 224 TYR H N 1
ATOM 14440 C CA . TYR H 2 224 ? 38.059 0.641 11.404 1.00 14.43 224 TYR H CA 1
ATOM 14441 C C . TYR H 2 224 ? 36.687 1.292 11.117 1.00 14.40 224 TYR H C 1
ATOM 14442 O O . TYR H 2 224 ? 36.074 1.880 12.016 1.00 14.15 224 TYR H O 1
ATOM 14451 N N . LEU H 2 225 ? 36.175 1.133 9.899 1.00 13.62 225 LEU H N 1
ATOM 14452 C CA . LEU H 2 225 ? 34.835 1.629 9.562 1.00 14.34 225 LEU H CA 1
ATOM 14453 C C . LEU H 2 225 ? 33.712 0.925 10.341 1.00 14.30 225 LEU H C 1
ATOM 14454 O O . LEU H 2 225 ? 32.710 1.562 10.715 1.00 13.74 225 LEU H O 1
ATOM 14459 N N . SER H 2 226 ? 33.865 -0.381 10.569 1.00 14.16 226 SER H N 1
ATOM 14460 C CA . SER H 2 226 ? 32.895 -1.138 11.360 1.00 14.46 226 SER H CA 1
ATOM 14461 C C . SER H 2 226 ? 32.768 -0.573 12.782 1.00 14.51 226 SER H C 1
ATOM 14462 O O . SER H 2 226 ? 31.781 -0.823 13.453 1.00 15.41 226 SER H O 1
ATOM 14465 N N . ARG H 2 227 ? 33.745 0.240 13.185 1.00 14.28 227 ARG H N 1
ATOM 14466 C CA . ARG H 2 227 ? 33.818 0.820 14.528 1.00 14.93 227 ARG H CA 1
ATOM 14467 C C . ARG H 2 227 ? 33.492 2.327 14.572 1.00 15.79 227 ARG H C 1
ATOM 14468 O O . ARG H 2 227 ? 33.531 2.954 15.641 1.00 16.31 227 ARG H O 1
ATOM 14476 N N . SER H 2 228 ? 33.152 2.906 13.422 1.00 16.64 228 SER H N 1
ATOM 14477 C CA . SER H 2 228 ? 32.694 4.310 13.379 1.00 17.11 228 SER H CA 1
ATOM 14478 C C . SER H 2 228 ? 31.463 4.505 14.254 1.00 17.81 228 SER H C 1
ATOM 14479 O O . SER H 2 228 ? 30.500 3.734 14.167 1.00 18.11 228 SER H O 1
ATOM 14482 N N . ASP H 2 229 ? 31.503 5.532 15.101 1.00 18.45 229 ASP H N 1
ATOM 14483 C CA . ASP H 2 229 ? 30.436 5.780 16.072 1.00 19.11 229 ASP H CA 1
ATOM 14484 C C . ASP H 2 229 ? 29.385 6.781 15.578 1.00 17.62 229 ASP H C 1
ATOM 14485 O O . ASP H 2 229 ? 28.530 7.178 16.344 1.00 17.89 229 ASP H O 1
ATOM 14490 N N . VAL H 2 230 ? 29.462 7.181 14.313 1.00 16.02 230 VAL H N 1
ATOM 14491 C CA . VAL H 2 230 ? 28.560 8.182 13.735 1.00 16.47 230 VAL H CA 1
ATOM 14492 C C . VAL H 2 230 ? 28.236 7.734 12.324 1.00 16.27 230 VAL H C 1
ATOM 14493 O O . VAL H 2 230 ? 28.885 6.835 11.796 1.00 16.42 230 VAL H O 1
ATOM 14497 N N . THR H 2 231 ? 27.240 8.371 11.719 1.00 15.02 231 THR H N 1
ATOM 14498 C CA . THR H 2 231 ? 26.847 8.051 10.357 1.00 14.22 231 THR H CA 1
ATOM 14499 C C . THR H 2 231 ? 27.040 9.256 9.484 1.00 14.01 231 THR H C 1
ATOM 14500 O O . THR H 2 231 ? 26.955 10.383 9.959 1.00 13.81 231 THR H O 1
ATOM 14504 N N . TRP H 2 232 ? 27.264 9.028 8.188 1.00 14.23 232 TRP H N 1
ATOM 14505 C CA . TRP H 2 232 ? 27.346 10.136 7.230 1.00 14.18 232 TRP H CA 1
ATOM 14506 C C . TRP H 2 232 ? 28.400 11.178 7.661 1.00 14.61 232 TRP H C 1
ATOM 14507 O O . TRP H 2 232 ? 28.105 12.367 7.772 1.00 14.53 232 TRP H O 1
ATOM 14518 N N . ASN H 2 233 ? 29.617 10.708 7.892 1.00 14.61 233 ASN H N 1
ATOM 14519 C CA . ASN H 2 233 ? 30.719 11.560 8.333 1.00 16.06 233 ASN H CA 1
ATOM 14520 C C . ASN H 2 233 ? 32.057 11.203 7.653 1.00 17.24 233 ASN H C 1
ATOM 14521 O O . ASN H 2 233 ? 32.934 10.578 8.265 1.00 18.05 233 ASN H O 1
ATOM 14526 N N . PRO H 2 234 ? 32.230 11.610 6.383 1.00 17.91 234 PRO H N 1
ATOM 14527 C CA . PRO H 2 234 ? 33.478 11.264 5.698 1.00 18.41 234 PRO H CA 1
ATOM 14528 C C . PRO H 2 234 ? 34.669 11.725 6.525 1.00 18.30 234 PRO H C 1
ATOM 14529 O O . PRO H 2 234 ? 34.697 12.855 6.993 1.00 17.86 234 PRO H O 1
ATOM 14533 N N . SER H 2 235 ? 35.634 10.848 6.727 1.00 17.52 235 SER H N 1
ATOM 14534 C CA . SER H 2 235 ? 36.712 11.136 7.658 1.00 17.60 235 SER H CA 1
ATOM 14535 C C . SER H 2 235 ? 38.015 10.649 7.036 1.00 16.27 235 SER H C 1
ATOM 14536 O O . SER H 2 235 ? 38.088 9.521 6.608 1.00 15.52 235 SER H O 1
ATOM 14539 N N . VAL H 2 236 ? 39.026 11.510 6.966 1.00 15.68 236 VAL H N 1
ATOM 14540 C CA . VAL H 2 236 ? 40.215 11.208 6.190 1.00 15.27 236 VAL H CA 1
ATOM 14541 C C . VAL H 2 236 ? 40.918 9.994 6.799 1.00 15.87 236 VAL H C 1
ATOM 14542 O O . VAL H 2 236 ? 41.180 9.965 8.012 1.00 16.23 236 VAL H O 1
ATOM 14546 N N . CYS H 2 237 ? 41.212 8.983 5.976 1.00 15.96 237 CYS H N 1
ATOM 14547 C CA . CYS H 2 237 ? 42.047 7.862 6.453 1.00 15.63 237 CYS H CA 1
ATOM 14548 C C . CYS H 2 237 ? 43.432 7.811 5.829 1.00 16.25 237 CYS H C 1
ATOM 14549 O O . CYS H 2 237 ? 44.340 7.213 6.421 1.00 15.86 237 CYS H O 1
ATOM 14552 N N . SER H 2 238 ? 43.582 8.388 4.627 1.00 15.69 238 SER H N 1
ATOM 14553 C CA . SER H 2 238 ? 44.854 8.368 3.873 1.00 16.04 238 SER H CA 1
ATOM 14554 C C . SER H 2 238 ? 44.961 9.549 2.914 1.00 15.51 238 SER H C 1
ATOM 14555 O O . SER H 2 238 ? 43.971 9.972 2.319 1.00 15.23 238 SER H O 1
ATOM 14558 N N . VAL H 2 239 ? 46.175 10.082 2.782 1.00 15.53 239 VAL H N 1
ATOM 14559 C CA . VAL H 2 239 ? 46.422 11.355 2.078 1.00 15.48 239 VAL H CA 1
ATOM 14560 C C . VAL H 2 239 ? 47.565 11.256 1.056 1.00 15.57 239 VAL H C 1
ATOM 14561 O O . VAL H 2 239 ? 48.678 10.902 1.412 1.00 15.43 239 VAL H O 1
ATOM 14565 N N . VAL H 2 240 ? 47.280 11.577 -0.207 1.00 16.24 240 VAL H N 1
ATOM 14566 C CA . VAL H 2 240 ? 48.320 11.749 -1.227 1.00 16.59 240 VAL H CA 1
ATOM 14567 C C . VAL H 2 240 ? 48.134 13.169 -1.791 1.00 17.51 240 VAL H C 1
ATOM 14568 O O . VAL H 2 240 ? 47.244 13.401 -2.619 1.00 17.33 240 VAL H O 1
ATOM 14572 N N . GLY H 2 241 ? 48.988 14.100 -1.373 1.00 17.47 241 GLY H N 1
ATOM 14573 C CA . GLY H 2 241 ? 48.812 15.527 -1.682 1.00 17.60 241 GLY H CA 1
ATOM 14574 C C . GLY H 2 241 ? 47.403 15.975 -1.327 1.00 18.69 241 GLY H C 1
ATOM 14575 O O . GLY H 2 241 ? 47.001 15.922 -0.156 1.00 19.82 241 GLY H O 1
ATOM 14576 N N . ASP H 2 242 ? 46.627 16.376 -2.334 1.00 18.61 242 ASP H N 1
ATOM 14577 C CA . ASP H 2 242 ? 45.240 16.806 -2.109 1.00 18.47 242 ASP H CA 1
ATOM 14578 C C . ASP H 2 242 ? 44.201 15.681 -2.234 1.00 17.62 242 ASP H C 1
ATOM 14579 O O . ASP H 2 242 ? 43.011 15.930 -2.049 1.00 17.62 242 ASP H O 1
ATOM 14584 N N . SER H 2 243 ? 44.649 14.464 -2.540 1.00 16.75 243 SER H N 1
ATOM 14585 C CA . SER H 2 243 ? 43.762 13.298 -2.647 1.00 16.19 243 SER H CA 1
ATOM 14586 C C . SER H 2 243 ? 43.479 12.736 -1.263 1.00 15.84 243 SER H C 1
ATOM 14587 O O . SER H 2 243 ? 44.406 12.312 -0.550 1.00 16.83 243 SER H O 1
ATOM 14590 N N . LEU H 2 244 ? 42.205 12.725 -0.890 1.00 15.15 244 LEU H N 1
ATOM 14591 C CA . LEU H 2 244 ? 41.794 12.366 0.478 1.00 15.06 244 LEU H CA 1
ATOM 14592 C C . LEU H 2 244 ? 40.818 11.206 0.372 1.00 15.03 244 LEU H C 1
ATOM 14593 O O . LEU H 2 244 ? 39.754 11.333 -0.238 1.00 15.18 244 LEU H O 1
ATOM 14598 N N . PHE H 2 245 ? 41.232 10.046 0.869 1.00 14.34 245 PHE H N 1
ATOM 14599 C CA . PHE H 2 245 ? 40.305 8.927 1.068 1.00 14.19 245 PHE H CA 1
ATOM 14600 C C . PHE H 2 245 ? 39.570 9.244 2.370 1.00 14.57 245 PHE H C 1
ATOM 14601 O O . PHE H 2 245 ? 40.212 9.341 3.428 1.00 13.92 245 PHE H O 1
ATOM 14609 N N . CYS H 2 246 ? 38.250 9.449 2.267 1.00 14.40 246 CYS H N 1
ATOM 14610 C CA . CYS H 2 246 ? 37.403 9.869 3.384 1.00 15.67 246 CYS H CA 1
ATOM 14611 C C . CYS H 2 246 ? 36.236 8.883 3.606 1.00 15.74 246 CYS H C 1
ATOM 14612 O O . CYS H 2 246 ? 35.072 9.246 3.397 1.00 17.31 246 CYS H O 1
ATOM 14615 N N . PRO H 2 247 ? 36.547 7.655 4.048 1.00 14.92 247 PRO H N 1
ATOM 14616 C CA . PRO H 2 247 ? 35.473 6.679 4.175 1.00 14.58 247 PRO H CA 1
ATOM 14617 C C . PRO H 2 247 ? 34.616 6.945 5.411 1.00 14.99 247 PRO H C 1
ATOM 14618 O O . PRO H 2 247 ? 34.986 7.736 6.285 1.00 14.60 247 PRO H O 1
ATOM 14622 N N . THR H 2 248 ? 33.453 6.316 5.451 1.00 15.69 248 THR H N 1
ATOM 14623 C CA . THR H 2 248 ? 32.491 6.586 6.507 1.00 16.94 248 THR H CA 1
ATOM 14624 C C . THR H 2 248 ? 31.463 5.456 6.547 1.00 17.20 248 THR H C 1
ATOM 14625 O O . THR H 2 248 ? 31.330 4.691 5.582 1.00 17.23 248 THR H O 1
ATOM 14629 N N . SER H 2 249 ? 30.726 5.355 7.649 1.00 17.44 249 SER H N 1
ATOM 14630 C CA . SER H 2 249 ? 29.655 4.356 7.738 1.00 17.28 249 SER H CA 1
ATOM 14631 C C . SER H 2 249 ? 28.289 5.037 7.597 1.00 18.32 249 SER H C 1
ATOM 14632 O O . SER H 2 249 ? 28.002 5.987 8.323 1.00 18.74 249 SER H O 1
ATOM 14635 N N . GLU H 2 250 ? 27.467 4.555 6.654 1.00 17.39 250 GLU H N 1
ATOM 14636 C CA . GLU H 2 250 ? 26.219 5.223 6.266 1.00 17.06 250 GLU H CA 1
ATOM 14637 C C . GLU H 2 250 ? 24.996 4.393 6.658 1.00 15.47 250 GLU H C 1
ATOM 14638 O O . GLU H 2 250 ? 24.945 3.209 6.390 1.00 14.89 250 GLU H O 1
ATOM 14644 N N . GLU H 2 251 ? 23.996 5.032 7.245 1.00 15.16 251 GLU H N 1
ATOM 14645 C CA . GLU H 2 251 ? 22.743 4.342 7.597 1.00 14.62 251 GLU H CA 1
ATOM 14646 C C . GLU H 2 251 ? 21.598 5.360 7.557 1.00 14.25 251 GLU H C 1
ATOM 14647 O O . GLU H 2 251 ? 21.768 6.512 7.957 1.00 14.79 251 GLU H O 1
ATOM 14653 N N . PHE H 2 252 ? 20.422 4.913 7.135 1.00 14.48 252 PHE H N 1
ATOM 14654 C CA . PHE H 2 252 ? 19.250 5.789 6.952 1.00 14.34 252 PHE H CA 1
ATOM 14655 C C . PHE H 2 252 ? 19.494 6.788 5.790 1.00 14.32 252 PHE H C 1
ATOM 14656 O O . PHE H 2 252 ? 19.807 6.339 4.695 1.00 14.84 252 PHE H O 1
ATOM 14664 N N . ILE H 2 253 ? 19.390 8.105 6.014 1.00 14.39 253 ILE H N 1
ATOM 14665 C CA . ILE H 2 253 ? 19.445 9.110 4.941 1.00 13.91 253 ILE H CA 1
ATOM 14666 C C . ILE H 2 253 ? 20.496 10.193 5.233 1.00 14.28 253 ILE H C 1
ATOM 14667 O O . ILE H 2 253 ? 20.547 10.764 6.350 1.00 14.05 253 ILE H O 1
ATOM 14672 N N . LEU H 2 254 ? 21.343 10.466 4.246 1.00 14.35 254 LEU H N 1
ATOM 14673 C CA . LEU H 2 254 ? 22.313 11.560 4.353 1.00 14.61 254 LEU H CA 1
ATOM 14674 C C . LEU H 2 254 ? 21.511 12.828 4.707 1.00 14.44 254 LEU H C 1
ATOM 14675 O O . LEU H 2 254 ? 20.603 13.176 3.967 1.00 14.87 254 LEU H O 1
ATOM 14680 N N . PRO H 2 255 ? 21.787 13.475 5.871 1.00 14.99 255 PRO H N 1
ATOM 14681 C CA . PRO H 2 255 ? 20.900 14.568 6.329 1.00 15.09 255 PRO H CA 1
ATOM 14682 C C . PRO H 2 255 ? 20.894 15.858 5.508 1.00 15.08 255 PRO H C 1
ATOM 14683 O O . PRO H 2 255 ? 20.132 16.765 5.825 1.00 15.57 255 PRO H O 1
ATOM 14687 N N . VAL H 2 256 ? 21.711 15.943 4.465 1.00 14.74 256 VAL H N 1
ATOM 14688 C CA . VAL H 2 256 ? 21.778 17.133 3.626 1.00 14.76 256 VAL H CA 1
ATOM 14689 C C . VAL H 2 256 ? 21.734 16.719 2.141 1.00 15.08 256 VAL H C 1
ATOM 14690 O O . VAL H 2 256 ? 21.893 15.532 1.817 1.00 14.50 256 VAL H O 1
ATOM 14694 N N . GLU H 2 257 ? 21.475 17.677 1.254 1.00 15.14 257 GLU H N 1
ATOM 14695 C CA . GLU H 2 257 ? 21.702 17.457 -0.189 1.00 16.21 257 GLU H CA 1
ATOM 14696 C C . GLU H 2 257 ? 22.983 18.205 -0.509 1.00 15.22 257 GLU H C 1
ATOM 14697 O O . GLU H 2 257 ? 23.029 19.412 -0.437 1.00 15.56 257 GLU H O 1
ATOM 14703 N N . HIS H 2 258 ? 24.043 17.473 -0.811 1.00 15.08 258 HIS H N 1
ATOM 14704 C CA . HIS H 2 258 ? 25.343 18.100 -0.974 1.00 15.41 258 HIS H CA 1
ATOM 14705 C C . HIS H 2 258 ? 25.518 18.516 -2.432 1.00 15.53 258 HIS H C 1
ATOM 14706 O O . HIS H 2 258 ? 25.492 17.662 -3.305 1.00 16.47 258 HIS H O 1
ATOM 14713 N N . GLY H 2 259 ? 25.684 19.813 -2.677 1.00 15.89 259 GLY H N 1
ATOM 14714 C CA . GLY H 2 259 ? 26.058 20.338 -3.981 1.00 15.77 259 GLY H CA 1
ATOM 14715 C C . GLY H 2 259 ? 27.519 20.759 -3.901 1.00 16.00 259 GLY H C 1
ATOM 14716 O O . GLY H 2 259 ? 27.824 21.887 -3.512 1.00 14.97 259 GLY H O 1
ATOM 14717 N N . ASN H 2 260 ? 28.424 19.851 -4.267 1.00 16.35 260 ASN H N 1
ATOM 14718 C CA . ASN H 2 260 ? 29.856 20.120 -4.144 1.00 18.00 260 ASN H CA 1
ATOM 14719 C C . ASN H 2 260 ? 30.318 21.180 -5.151 1.00 17.81 260 ASN H C 1
ATOM 14720 O O . ASN H 2 260 ? 29.680 21.380 -6.196 1.00 18.53 260 ASN H O 1
ATOM 14725 N N . ASP H 2 261 ? 31.419 21.850 -4.832 1.00 17.93 261 ASP H N 1
ATOM 14726 C CA . ASP H 2 261 ? 32.013 22.845 -5.724 1.00 18.15 261 ASP H CA 1
ATOM 14727 C C . ASP H 2 261 ? 33.227 22.262 -6.481 1.00 18.83 261 ASP H C 1
ATOM 14728 O O . ASP H 2 261 ? 34.164 22.983 -6.846 1.00 18.81 261 ASP H O 1
ATOM 14733 N N . ARG H 2 262 ? 33.178 20.947 -6.696 1.00 18.96 262 ARG H N 1
ATOM 14734 C CA . ARG H 2 262 ? 34.235 20.144 -7.336 1.00 19.58 262 ARG H CA 1
ATOM 14735 C C . ARG H 2 262 ? 33.615 18.777 -7.590 1.00 20.49 262 ARG H C 1
ATOM 14736 O O . ARG H 2 262 ? 32.552 18.495 -7.047 1.00 20.74 262 ARG H O 1
ATOM 14744 N N . CYS H 2 263 ? 34.240 17.925 -8.403 1.00 20.92 263 CYS H N 1
ATOM 14745 C CA . CYS H 2 263 ? 33.780 16.532 -8.466 1.00 21.76 263 CYS H CA 1
ATOM 14746 C C . CYS H 2 263 ? 34.169 15.810 -7.192 1.00 20.64 263 CYS H C 1
ATOM 14747 O O . CYS H 2 263 ? 35.159 16.171 -6.576 1.00 19.81 263 CYS H O 1
ATOM 14750 N N . GLU H 2 264 ? 33.383 14.813 -6.793 1.00 20.40 264 GLU H N 1
ATOM 14751 C CA . GLU H 2 264 ? 33.798 13.890 -5.738 1.00 22.13 264 GLU H CA 1
ATOM 14752 C C . GLU H 2 264 ? 33.390 12.493 -6.171 1.00 21.28 264 GLU H C 1
ATOM 14753 O O . GLU H 2 264 ? 32.487 12.335 -6.979 1.00 24.04 264 GLU H O 1
ATOM 14759 N N . TRP H 2 265 ? 34.053 11.472 -5.656 1.00 20.64 265 TRP H N 1
ATOM 14760 C CA . TRP H 2 265 ? 33.717 10.131 -6.092 1.00 19.55 265 TRP H CA 1
ATOM 14761 C C . TRP H 2 265 ? 33.266 9.286 -4.921 1.00 19.91 265 TRP H C 1
ATOM 14762 O O . TRP H 2 265 ? 33.719 9.486 -3.784 1.00 19.34 265 TRP H O 1
ATOM 14773 N N . PHE H 2 266 ? 32.381 8.339 -5.214 1.00 19.17 266 PHE H N 1
ATOM 14774 C CA . PHE H 2 266 ? 31.937 7.372 -4.226 1.00 18.73 266 PHE H CA 1
ATOM 14775 C C . PHE H 2 266 ? 32.324 5.967 -4.658 1.00 18.11 266 PHE H C 1
ATOM 14776 O O . PHE H 2 266 ? 31.971 5.522 -5.773 1.00 16.62 266 PHE H O 1
ATOM 14784 N N . LEU H 2 267 ? 33.033 5.266 -3.777 1.00 16.81 267 LEU H N 1
ATOM 14785 C CA . LEU H 2 267 ? 33.294 3.839 -3.948 1.00 16.11 267 LEU H CA 1
ATOM 14786 C C . LEU H 2 267 ? 32.587 3.083 -2.828 1.00 16.20 267 LEU H C 1
ATOM 14787 O O . LEU H 2 267 ? 32.943 3.222 -1.638 1.00 17.67 267 LEU H O 1
ATOM 14792 N N . GLN H 2 268 ? 31.603 2.281 -3.206 1.00 15.14 268 GLN H N 1
ATOM 14793 C CA . GLN H 2 268 ? 30.814 1.520 -2.262 1.00 15.45 268 GLN H CA 1
ATOM 14794 C C . GLN H 2 268 ? 31.641 0.328 -1.800 1.00 15.62 268 GLN H C 1
ATOM 14795 O O . GLN H 2 268 ? 32.076 -0.487 -2.616 1.00 16.50 268 GLN H O 1
ATOM 14801 N N . LEU H 2 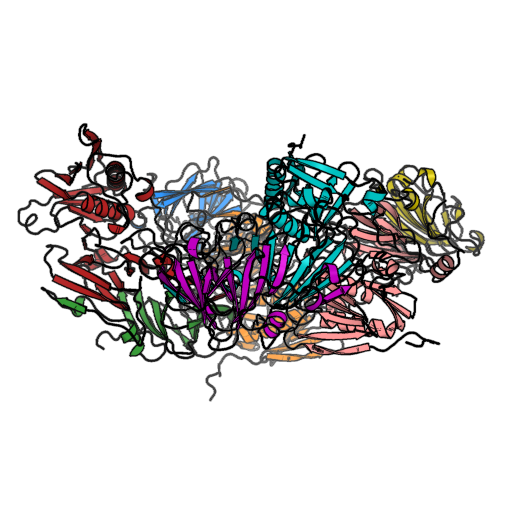269 ? 31.901 0.246 -0.499 1.00 14.11 269 LEU H N 1
ATOM 14802 C CA . LEU H 2 269 ? 32.745 -0.833 0.007 1.00 14.64 269 LEU H CA 1
ATOM 14803 C C . LEU H 2 269 ? 31.953 -2.029 0.528 1.00 15.26 269 LEU H C 1
ATOM 14804 O O . LEU H 2 269 ? 32.402 -3.177 0.409 1.00 14.59 269 LEU H O 1
ATOM 14809 N N . SER H 2 270 ? 30.787 -1.771 1.111 1.00 14.87 270 SER H N 1
ATOM 14810 C CA . SER H 2 270 ? 29.923 -2.860 1.535 1.00 15.53 270 SER H CA 1
ATOM 14811 C C . SER H 2 270 ? 28.464 -2.516 1.247 1.00 16.26 270 SER H C 1
ATOM 14812 O O . SER H 2 270 ? 28.097 -1.336 1.180 1.00 15.43 270 SER H O 1
ATOM 14815 N N . ASP H 2 271 ? 27.633 -3.547 1.100 1.00 18.01 271 ASP H N 1
ATOM 14816 C CA . ASP H 2 271 ? 26.178 -3.356 1.050 1.00 19.06 271 ASP H CA 1
ATOM 14817 C C . ASP H 2 271 ? 25.723 -2.436 -0.088 1.00 19.67 271 ASP H C 1
ATOM 14818 O O . ASP H 2 271 ? 26.164 -2.626 -1.233 1.00 20.37 271 ASP H O 1
ATOM 14823 N N . GLU H 2 272 ? 24.856 -1.459 0.182 1.00 19.93 272 GLU H N 1
ATOM 14824 C CA . GLU H 2 272 ? 24.215 -0.725 -0.917 1.00 20.17 272 GLU H CA 1
ATOM 14825 C C . GLU H 2 272 ? 23.737 0.659 -0.524 1.00 19.50 272 GLU H C 1
ATOM 14826 O O . GLU H 2 272 ? 23.220 0.857 0.578 1.00 19.87 272 GLU H O 1
ATOM 14832 N N . ILE H 2 273 ? 23.884 1.602 -1.446 1.00 18.18 273 ILE H N 1
ATOM 14833 C CA . ILE H 2 273 ? 23.348 2.942 -1.276 1.00 17.29 273 ILE H CA 1
ATOM 14834 C C . ILE H 2 273 ? 22.645 3.365 -2.564 1.00 17.02 273 ILE H C 1
ATOM 14835 O O . ILE H 2 273 ? 23.121 3.063 -3.650 1.00 17.67 273 ILE H O 1
ATOM 14840 N N . VAL H 2 274 ? 21.512 4.038 -2.434 1.00 17.11 274 VAL H N 1
ATOM 14841 C CA . VAL H 2 274 ? 20.924 4.763 -3.549 1.00 17.86 274 VAL H CA 1
ATOM 14842 C C . VAL H 2 274 ? 21.101 6.260 -3.316 1.00 17.59 274 VAL H C 1
ATOM 14843 O O . VAL H 2 274 ? 20.797 6.781 -2.231 1.00 15.88 274 VAL H O 1
ATOM 14847 N N . TRP H 2 275 ? 21.602 6.933 -4.352 1.00 17.30 275 TRP H N 1
ATOM 14848 C CA . TRP H 2 275 ? 21.830 8.371 -4.336 1.00 16.84 275 TRP H CA 1
ATOM 14849 C C . TRP H 2 275 ? 20.793 9.062 -5.207 1.00 17.39 275 TRP H C 1
ATOM 14850 O O . TRP H 2 275 ? 20.714 8.800 -6.413 1.00 18.58 275 TRP H O 1
ATOM 14861 N N . ASP H 2 276 ? 20.019 9.950 -4.598 1.00 17.32 276 ASP H N 1
ATOM 14862 C CA . ASP H 2 276 ? 19.132 10.868 -5.307 1.00 18.16 276 ASP H CA 1
ATOM 14863 C C . ASP H 2 276 ? 19.940 12.044 -5.857 1.00 17.10 276 ASP H C 1
ATOM 14864 O O . ASP H 2 276 ? 20.512 12.821 -5.107 1.00 15.68 276 ASP H O 1
ATOM 14869 N N . VAL H 2 277 ? 19.992 12.165 -7.178 1.00 16.69 277 VAL H N 1
ATOM 14870 C CA . VAL H 2 277 ? 20.796 13.189 -7.808 1.00 16.53 277 VAL H CA 1
ATOM 14871 C C . VAL H 2 277 ? 19.851 14.232 -8.403 1.00 17.71 277 VAL H C 1
ATOM 14872 O O . VAL H 2 277 ? 19.003 13.902 -9.220 1.00 18.23 277 VAL H O 1
ATOM 14876 N N . LYS H 2 278 ? 19.993 15.479 -7.968 1.00 18.31 278 LYS H N 1
ATOM 14877 C CA . LYS H 2 278 ? 19.165 16.582 -8.461 1.00 18.62 278 LYS H CA 1
ATOM 14878 C C . LYS H 2 278 ? 20.067 17.666 -9.018 1.00 18.30 278 LYS H C 1
ATOM 14879 O O . LYS H 2 278 ? 21.256 17.717 -8.701 1.00 16.77 278 LYS H O 1
ATOM 14885 N N . ASP H 2 279 ? 19.498 18.562 -9.816 1.00 18.51 279 ASP H N 1
ATOM 14886 C CA . ASP H 2 279 ? 20.257 19.708 -10.300 1.00 18.71 279 ASP H CA 1
ATOM 14887 C C . ASP H 2 279 ? 20.726 20.573 -9.128 1.00 19.03 279 ASP H C 1
ATOM 14888 O O . ASP H 2 279 ? 19.934 20.893 -8.222 1.00 18.92 279 ASP H O 1
ATOM 14893 N N . LYS H 2 280 ? 21.997 20.977 -9.146 1.00 18.70 280 LYS H N 1
ATOM 14894 C CA . LYS H 2 280 ? 22.526 21.771 -8.042 1.00 19.20 280 LYS H CA 1
ATOM 14895 C C . LYS H 2 280 ? 21.814 23.123 -7.942 1.00 19.38 280 LYS H C 1
ATOM 14896 O O . LYS H 2 280 ? 21.490 23.571 -6.839 1.00 19.36 280 LYS H O 1
ATOM 14902 N N . GLU H 2 281 ? 21.528 23.740 -9.092 1.00 20.26 281 GLU H N 1
ATOM 14903 C CA . GLU H 2 281 ? 20.960 25.091 -9.129 1.00 20.54 281 GLU H CA 1
ATOM 14904 C C . GLU H 2 281 ? 19.446 25.126 -8.936 1.00 20.18 281 GLU H C 1
ATOM 14905 O O . GLU H 2 281 ? 18.915 26.021 -8.291 1.00 20.09 281 GLU H O 1
ATOM 14911 N N . SER H 2 282 ? 18.743 24.168 -9.502 1.00 20.31 282 SER H N 1
ATOM 14912 C CA . SER H 2 282 ? 17.290 24.258 -9.526 1.00 20.80 282 SER H CA 1
ATOM 14913 C C . SER H 2 282 ? 16.676 23.330 -8.489 1.00 20.86 282 SER H C 1
ATOM 14914 O O . SER H 2 282 ? 15.585 23.580 -7.968 1.00 20.89 282 SER H O 1
ATOM 14917 N N . GLY H 2 283 ? 17.378 22.243 -8.205 1.00 20.39 283 GLY H N 1
ATOM 14918 C CA . GLY H 2 283 ? 16.852 21.231 -7.302 1.00 20.08 283 GLY H CA 1
ATOM 14919 C C . GLY H 2 283 ? 15.981 20.186 -7.989 1.00 19.05 283 GLY H C 1
ATOM 14920 O O . GLY H 2 283 ? 15.424 19.315 -7.327 1.00 18.33 283 GLY H O 1
ATOM 14921 N N . LYS H 2 284 ? 15.868 20.265 -9.312 1.00 18.56 284 LYS H N 1
ATOM 14922 C CA . LYS H 2 284 ? 15.052 19.322 -10.086 1.00 18.67 284 LYS H CA 1
ATOM 14923 C C . LYS H 2 284 ? 15.720 17.938 -10.124 1.00 18.97 284 LYS H C 1
ATOM 14924 O O . LYS H 2 284 ? 16.919 17.862 -10.365 1.00 19.36 284 LYS H O 1
ATOM 14930 N N . PRO H 2 285 ? 14.942 16.849 -9.923 1.00 18.05 285 PRO H N 1
ATOM 14931 C CA . PRO H 2 285 ? 15.462 15.480 -10.075 1.00 18.17 285 PRO H CA 1
ATOM 14932 C C . PRO H 2 285 ? 16.105 15.210 -11.451 1.00 19.05 285 PRO H C 1
ATOM 14933 O O . PRO H 2 285 ? 15.572 15.632 -12.489 1.00 19.55 285 PRO H O 1
ATOM 14937 N N . ARG H 2 286 ? 17.234 14.499 -11.439 1.00 17.71 286 ARG H N 1
ATOM 14938 C CA . ARG H 2 286 ? 18.009 14.210 -12.635 1.00 18.77 286 ARG H CA 1
ATOM 14939 C C . ARG H 2 286 ? 18.355 12.722 -12.829 1.00 17.61 286 ARG H C 1
ATOM 14940 O O . ARG H 2 286 ? 18.336 12.215 -13.954 1.00 17.96 286 ARG H O 1
ATOM 14948 N N . ALA H 2 287 ? 18.716 12.052 -11.735 1.00 16.32 287 ALA H N 1
ATOM 14949 C CA . ALA H 2 287 ? 19.131 10.662 -11.768 1.00 16.97 287 ALA H CA 1
ATOM 14950 C C . ALA H 2 287 ? 18.987 9.994 -10.401 1.00 16.96 287 ALA H C 1
ATOM 14951 O O . ALA H 2 287 ? 18.844 10.670 -9.380 1.00 17.47 287 ALA H O 1
ATOM 14953 N N . ARG H 2 288 ? 19.021 8.663 -10.395 1.00 17.77 288 ARG H N 1
ATOM 14954 C CA . ARG H 2 288 ? 19.142 7.866 -9.170 1.00 17.17 288 ARG H CA 1
ATOM 14955 C C . ARG H 2 288 ? 20.231 6.835 -9.403 1.00 18.36 288 ARG H C 1
ATOM 14956 O O . ARG H 2 288 ? 20.122 5.976 -10.307 1.00 18.70 288 ARG H O 1
ATOM 14964 N N . VAL H 2 289 ? 21.282 6.894 -8.592 1.00 17.09 289 VAL H N 1
ATOM 14965 C CA . VAL H 2 289 ? 22.425 6.023 -8.811 1.00 17.64 289 VAL H CA 1
ATOM 14966 C C . VAL H 2 289 ? 22.434 4.954 -7.732 1.00 17.93 289 VAL H C 1
ATOM 14967 O O . VAL H 2 289 ? 22.537 5.283 -6.550 1.00 17.83 289 VAL H O 1
ATOM 14971 N N . THR H 2 290 ? 22.293 3.683 -8.140 1.00 18.09 290 THR H N 1
ATOM 14972 C CA . THR H 2 290 ? 22.323 2.541 -7.215 1.00 17.57 290 THR H CA 1
ATOM 14973 C C . THR H 2 290 ? 23.705 1.901 -7.233 1.00 17.57 290 THR H C 1
ATOM 14974 O O . THR H 2 290 ? 24.203 1.522 -8.304 1.00 17.13 290 THR H O 1
ATOM 14978 N N . ALA H 2 291 ? 24.315 1.809 -6.049 1.00 16.67 291 ALA H N 1
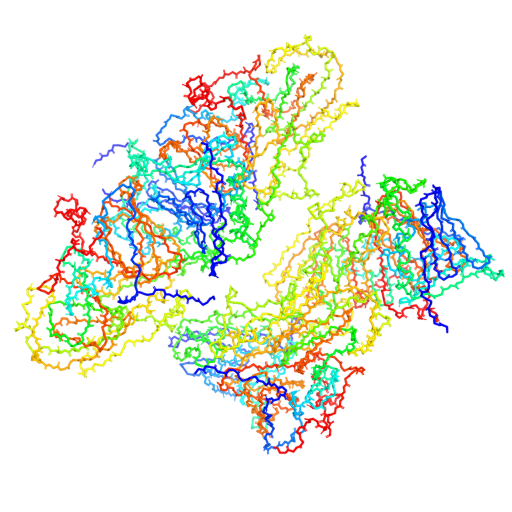ATOM 14979 C CA . ALA H 2 291 ? 25.681 1.315 -5.912 1.00 17.33 291 ALA H CA 1
ATOM 14980 C C . ALA H 2 291 ? 25.783 0.187 -4.897 1.00 18.23 291 ALA H C 1
ATOM 14981 O O . ALA H 2 291 ? 25.401 0.343 -3.714 1.00 17.48 291 ALA H O 1
ATOM 14983 N N . ARG H 2 292 ? 26.328 -0.937 -5.355 1.00 18.68 292 ARG H N 1
ATOM 14984 C CA . ARG H 2 292 ? 26.578 -2.081 -4.485 1.00 19.20 292 ARG H CA 1
ATOM 14985 C C . ARG H 2 292 ? 28.082 -2.241 -4.330 1.00 18.59 292 ARG H C 1
ATOM 14986 O O . ARG H 2 292 ? 28.826 -1.484 -4.933 1.00 20.37 292 ARG H O 1
ATOM 14994 N N . ALA H 2 293 ? 28.525 -3.199 -3.524 1.00 17.29 293 ALA H N 1
ATOM 14995 C CA . ALA H 2 293 ? 29.957 -3.392 -3.280 1.00 17.61 293 ALA H CA 1
ATOM 14996 C C . ALA H 2 293 ? 30.789 -3.445 -4.563 1.00 17.70 293 ALA H C 1
ATOM 14997 O O . ALA H 2 293 ? 30.533 -4.242 -5.471 1.00 17.88 293 ALA H O 1
ATOM 14999 N N . GLY H 2 294 ? 31.765 -2.554 -4.634 1.00 18.20 294 GLY H N 1
ATOM 15000 C CA . GLY H 2 294 ? 32.685 -2.495 -5.762 1.00 17.64 294 GLY H CA 1
ATOM 15001 C C . GLY H 2 294 ? 32.353 -1.369 -6.714 1.00 17.01 294 GLY H C 1
ATOM 15002 O O . GLY H 2 294 ? 33.205 -0.958 -7.505 1.00 17.07 294 GLY H O 1
ATOM 15003 N N . ASP H 2 295 ? 31.123 -0.856 -6.641 1.00 17.61 295 ASP H N 1
ATOM 15004 C CA . ASP H 2 295 ? 30.693 0.206 -7.573 1.00 17.94 295 ASP H CA 1
ATOM 15005 C C . ASP H 2 295 ? 31.337 1.533 -7.225 1.00 17.52 295 ASP H C 1
ATOM 15006 O O . ASP H 2 295 ? 31.308 1.981 -6.075 1.00 18.59 295 ASP H O 1
ATOM 15011 N N . ILE H 2 296 ? 31.934 2.153 -8.226 1.00 16.58 296 ILE H N 1
ATOM 15012 C CA . ILE H 2 296 ? 32.489 3.476 -8.050 1.00 17.05 296 ILE H CA 1
ATOM 15013 C C . ILE H 2 296 ? 31.738 4.384 -9.012 1.00 17.19 296 ILE H C 1
ATOM 15014 O O . ILE H 2 296 ? 31.346 3.950 -10.103 1.00 19.13 296 ILE H O 1
ATOM 15019 N N . CYS H 2 297 ? 31.498 5.628 -8.630 1.00 17.33 297 CYS H N 1
ATOM 15020 C CA . CYS H 2 297 ? 30.897 6.569 -9.565 1.00 17.53 297 CYS H CA 1
ATOM 15021 C C . CYS H 2 297 ? 31.322 7.985 -9.222 1.00 18.03 297 CYS H C 1
ATOM 15022 O O . CYS H 2 297 ? 31.879 8.247 -8.151 1.00 17.81 297 CYS H O 1
ATOM 15025 N N . CYS H 2 298 ? 31.084 8.901 -10.147 1.00 18.04 298 CYS H N 1
ATOM 15026 C CA . CYS H 2 298 ? 31.471 10.282 -9.940 1.00 19.10 298 CYS H CA 1
ATOM 15027 C C . CYS H 2 298 ? 30.232 11.166 -9.788 1.00 18.88 298 CYS H C 1
ATOM 15028 O O . CYS H 2 298 ? 29.238 10.982 -10.509 1.00 19.21 298 CYS H O 1
ATOM 15031 N N . MET H 2 299 ? 30.290 12.084 -8.825 1.00 18.42 299 MET H N 1
ATOM 15032 C CA . MET H 2 299 ? 29.261 13.106 -8.666 1.00 19.09 299 MET H CA 1
ATOM 15033 C C . MET H 2 299 ? 29.855 14.398 -9.216 1.00 19.18 299 MET H C 1
ATOM 15034 O O . MET H 2 299 ? 30.777 14.957 -8.606 1.00 19.45 299 MET H O 1
ATOM 15039 N N . PRO H 2 300 ? 29.370 14.850 -10.390 1.00 19.81 300 PRO H N 1
ATOM 15040 C CA . PRO H 2 300 ? 29.852 16.107 -10.965 1.00 20.70 300 PRO H CA 1
ATOM 15041 C C . PRO H 2 300 ? 29.457 17.337 -10.145 1.00 21.04 300 PRO H C 1
ATOM 15042 O O . PRO H 2 300 ? 28.577 17.284 -9.276 1.00 22.43 300 PRO H O 1
ATOM 15046 N N . ALA H 2 301 ? 30.101 18.451 -10.447 1.00 20.71 301 ALA H N 1
ATOM 15047 C CA . ALA H 2 301 ? 29.878 19.692 -9.748 1.00 20.57 301 ALA H CA 1
ATOM 15048 C C . ALA H 2 301 ? 28.602 20.423 -10.133 1.00 20.46 301 ALA H C 1
ATOM 15049 O O . ALA H 2 301 ? 28.312 21.466 -9.555 1.00 21.90 301 ALA H O 1
ATOM 15051 N N . ASP H 2 302 ? 27.843 19.926 -11.103 1.00 19.29 302 ASP H N 1
ATOM 15052 C CA . ASP H 2 302 ? 26.592 20.604 -11.427 1.00 19.04 302 ASP H CA 1
ATOM 15053 C C . ASP H 2 302 ? 25.395 19.936 -10.779 1.00 18.32 302 ASP H C 1
ATOM 15054 O O . ASP H 2 302 ? 24.246 20.260 -11.117 1.00 16.95 302 ASP H O 1
ATOM 15059 N N . ILE H 2 303 ? 25.642 18.982 -9.875 1.00 17.60 303 ILE H N 1
ATOM 15060 C CA . ILE H 2 303 ? 24.519 18.317 -9.192 1.00 16.74 303 ILE H CA 1
ATOM 15061 C C . ILE H 2 303 ? 24.638 18.369 -7.666 1.00 17.63 303 ILE H C 1
ATOM 15062 O O . ILE H 2 303 ? 25.686 18.754 -7.123 1.00 15.76 303 ILE H O 1
ATOM 15067 N N . ARG H 2 304 ? 23.546 18.019 -6.990 1.00 16.98 304 ARG H N 1
ATOM 15068 C CA . ARG H 2 304 ? 23.560 17.817 -5.530 1.00 17.97 304 ARG H CA 1
ATOM 15069 C C . ARG H 2 304 ? 23.056 16.391 -5.316 1.00 17.94 304 ARG H C 1
ATOM 15070 O O . ARG H 2 304 ? 22.289 15.860 -6.128 1.00 18.27 304 ARG H O 1
ATOM 15078 N N . HIS H 2 305 ? 23.508 15.751 -4.254 1.00 18.15 305 HIS H N 1
ATOM 15079 C CA . HIS H 2 305 ? 23.220 14.333 -4.060 1.00 17.21 305 HIS H CA 1
ATOM 15080 C C . HIS H 2 305 ? 22.805 14.068 -2.619 1.00 16.67 305 HIS H C 1
ATOM 15081 O O . HIS H 2 305 ? 23.207 14.798 -1.717 1.00 17.48 305 HIS H O 1
ATOM 15088 N N . GLN H 2 306 ? 21.975 13.051 -2.428 1.00 15.19 306 GLN H N 1
ATOM 15089 C CA . GLN H 2 306 ? 21.535 12.634 -1.091 1.00 15.72 306 GLN H CA 1
ATOM 15090 C C . GLN H 2 306 ? 21.396 11.111 -1.113 1.00 15.15 306 GLN H C 1
ATOM 15091 O O . GLN H 2 306 ? 20.743 10.554 -2.011 1.00 14.78 306 GLN H O 1
ATOM 15097 N N . GLY H 2 307 ? 22.059 10.448 -0.157 1.00 14.75 307 GLY H N 1
ATOM 15098 C CA . GLY H 2 307 ? 22.121 8.975 -0.091 1.00 14.69 307 GLY H CA 1
ATOM 15099 C C . GLY H 2 307 ? 21.137 8.268 0.834 1.00 15.23 307 GLY H C 1
ATOM 15100 O O . GLY H 2 307 ? 20.744 8.809 1.879 1.00 14.03 307 GLY H O 1
ATOM 15101 N N . TYR H 2 308 ? 20.746 7.053 0.439 1.00 15.01 308 TYR H N 1
ATOM 15102 C CA . TYR H 2 308 ? 19.842 6.212 1.209 1.00 16.52 308 TYR H CA 1
ATOM 15103 C C . TYR H 2 308 ? 20.498 4.849 1.401 1.00 17.31 308 TYR H C 1
ATOM 15104 O O . TYR H 2 308 ? 20.862 4.199 0.416 1.00 17.03 308 TYR H O 1
ATOM 15113 N N . SER H 2 309 ? 20.653 4.425 2.656 1.00 16.65 309 SER H N 1
ATOM 15114 C CA . SER H 2 309 ? 21.306 3.159 2.985 1.00 17.90 309 SER H CA 1
ATOM 15115 C C . SER H 2 309 ? 20.465 2.441 4.035 1.00 18.05 309 SER H C 1
ATOM 15116 O O . SER H 2 309 ? 20.368 2.903 5.165 1.00 17.45 309 SER H O 1
ATOM 15119 N N . THR H 2 310 ? 19.860 1.318 3.673 1.00 18.36 310 THR H N 1
ATOM 15120 C CA . THR H 2 310 ? 19.021 0.580 4.623 1.00 16.78 310 THR H CA 1
ATOM 15121 C C . THR H 2 310 ? 19.841 -0.008 5.758 1.00 16.82 310 THR H C 1
ATOM 15122 O O . THR H 2 310 ? 19.584 0.297 6.923 1.00 15.64 310 THR H O 1
ATOM 15126 N N . LYS H 2 311 ? 20.801 -0.878 5.412 1.00 15.98 311 LYS H N 1
ATOM 15127 C CA . LYS H 2 311 ? 21.713 -1.456 6.373 1.00 15.17 311 LYS H CA 1
ATOM 15128 C C . LYS H 2 311 ? 22.905 -0.520 6.468 1.00 15.49 311 LYS H C 1
ATOM 15129 O O . LYS H 2 311 ? 23.332 0.040 5.461 1.00 16.56 311 LYS H O 1
ATOM 15135 N N . ARG H 2 312 ? 23.450 -0.339 7.669 1.00 15.22 312 ARG H N 1
ATOM 15136 C CA . ARG H 2 312 ? 24.671 0.438 7.810 1.00 14.96 312 ARG H CA 1
ATOM 15137 C C . ARG H 2 312 ? 25.718 -0.084 6.806 1.00 15.01 312 ARG H C 1
ATOM 15138 O O . ARG H 2 312 ? 26.031 -1.290 6.772 1.00 15.05 312 ARG H O 1
ATOM 15146 N N . SER H 2 313 ? 26.256 0.811 5.981 1.00 14.15 313 SER H N 1
ATOM 15147 C CA . SER H 2 313 ? 27.188 0.359 4.956 1.00 14.30 313 SER H CA 1
ATOM 15148 C C . SER H 2 313 ? 28.493 1.140 4.959 1.00 14.26 313 SER H C 1
ATOM 15149 O O . SER H 2 313 ? 28.558 2.265 5.461 1.00 13.91 313 SER H O 1
ATOM 15152 N N . MET H 2 314 ? 29.518 0.553 4.347 1.00 14.96 314 MET H N 1
ATOM 15153 C CA . MET H 2 314 ? 30.823 1.197 4.236 1.00 14.90 314 MET H CA 1
ATOM 15154 C C . MET H 2 314 ? 30.959 1.916 2.906 1.00 15.25 314 MET H C 1
ATOM 15155 O O . MET H 2 314 ? 30.799 1.319 1.845 1.00 15.93 314 MET H O 1
ATOM 15160 N N . LEU H 2 315 ? 31.268 3.205 2.972 1.00 16.00 315 LEU H N 1
ATOM 15161 C CA . LEU H 2 315 ? 31.389 4.019 1.769 1.00 15.14 315 LEU H CA 1
ATOM 15162 C C . LEU H 2 315 ? 32.716 4.726 1.791 1.00 15.35 315 LEU H C 1
ATOM 15163 O O . LEU H 2 315 ? 33.110 5.260 2.822 1.00 15.44 315 LEU H O 1
ATOM 15168 N N . LEU H 2 316 ? 33.409 4.716 0.657 1.00 15.05 316 LEU H N 1
ATOM 15169 C CA . LEU H 2 316 ? 34.568 5.554 0.484 1.00 15.69 316 LEU H CA 1
ATOM 15170 C C . LEU H 2 316 ? 34.141 6.766 -0.311 1.00 16.01 316 LEU H C 1
ATOM 15171 O O . LEU H 2 316 ? 33.728 6.655 -1.478 1.00 16.99 316 LEU H O 1
ATOM 15176 N N . VAL H 2 317 ? 34.259 7.924 0.325 1.00 15.96 317 VAL H N 1
ATOM 15177 C CA . VAL H 2 317 ? 34.112 9.197 -0.344 1.00 15.51 317 VAL H CA 1
ATOM 15178 C C . VAL H 2 317 ? 35.507 9.692 -0.655 1.00 16.17 317 VAL H C 1
ATOM 15179 O O . VAL H 2 317 ? 36.323 9.883 0.243 1.00 16.80 317 VAL H O 1
ATOM 15183 N N . TRP H 2 318 ? 35.780 9.868 -1.942 1.00 15.50 318 TRP H N 1
ATOM 15184 C CA . TRP H 2 318 ? 37.092 10.308 -2.381 1.00 16.94 318 TRP H CA 1
ATOM 15185 C C . TRP H 2 318 ? 37.029 11.762 -2.806 1.00 16.39 318 TRP H C 1
ATOM 15186 O O . TRP H 2 318 ? 36.251 12.120 -3.684 1.00 16.59 318 TRP H O 1
ATOM 15197 N N . GLU H 2 319 ? 37.818 12.600 -2.137 1.00 17.02 319 GLU H N 1
ATOM 15198 C CA A GLU H 2 319 ? 37.792 14.035 -2.381 0.50 17.89 319 GLU H CA 1
ATOM 15199 C CA B GLU H 2 319 ? 37.792 14.030 -2.425 0.50 16.45 319 GLU H CA 1
ATOM 15200 C C . GLU H 2 319 ? 39.129 14.535 -2.945 1.00 17.36 319 GLU H C 1
ATOM 15201 O O . GLU H 2 319 ? 40.190 13.928 -2.715 1.00 17.86 319 GLU H O 1
ATOM 15212 N N . ASN H 2 320 ? 39.068 15.634 -3.683 1.00 17.07 320 ASN H N 1
ATOM 15213 C CA . ASN H 2 320 ? 40.246 16.384 -4.051 1.00 17.38 320 ASN H CA 1
ATOM 15214 C C . ASN H 2 320 ? 40.140 17.689 -3.300 1.00 18.07 320 ASN H C 1
ATOM 15215 O O . ASN H 2 320 ? 39.296 18.532 -3.623 1.00 17.58 320 ASN H O 1
ATOM 15220 N N . GLY H 2 321 ? 40.982 17.836 -2.274 1.00 19.81 321 GLY H N 1
ATOM 15221 C CA . GLY H 2 321 ? 40.901 18.966 -1.360 1.00 18.39 321 GLY H CA 1
ATOM 15222 C C . GLY H 2 321 ? 41.477 20.263 -1.887 1.00 19.45 321 GLY H C 1
ATOM 15223 O O . GLY H 2 321 ? 41.454 21.266 -1.181 1.00 19.88 321 GLY H O 1
ATOM 15224 N N . SER H 2 322 ? 41.985 20.281 -3.121 1.00 19.64 322 SER H N 1
ATOM 15225 C CA . SER H 2 322 ? 42.665 21.483 -3.600 1.00 21.88 322 SER H CA 1
ATOM 15226 C C . SER H 2 322 ? 41.746 22.711 -3.550 1.00 22.07 322 SER H C 1
ATOM 15227 O O . SER H 2 322 ? 40.626 22.675 -4.071 1.00 20.82 322 SER H O 1
ATOM 15230 N N . PRO H 2 323 ? 42.211 23.796 -2.914 1.00 23.76 323 PRO H N 1
ATOM 15231 C CA . PRO H 2 323 ? 41.423 25.022 -2.884 1.00 24.87 323 PRO H CA 1
ATOM 15232 C C . PRO H 2 323 ? 41.280 25.716 -4.233 1.00 24.82 323 PRO H C 1
ATOM 15233 O O . PRO H 2 323 ? 40.488 26.643 -4.345 1.00 25.78 323 PRO H O 1
ATOM 15237 N N . LYS H 2 324 ? 42.034 25.288 -5.244 1.00 26.11 324 LYS H N 1
ATOM 15238 C CA . LYS H 2 324 ? 41.968 25.918 -6.566 1.00 26.10 324 LYS H CA 1
ATOM 15239 C C . LYS H 2 324 ? 40.726 25.543 -7.390 1.00 26.09 324 LYS H C 1
ATOM 15240 O O . LYS H 2 324 ? 40.317 26.318 -8.252 1.00 27.27 324 LYS H O 1
ATOM 15244 N N . ILE H 2 325 ? 40.132 24.376 -7.130 1.00 22.93 325 ILE H N 1
ATOM 15245 C CA . ILE H 2 325 ? 39.033 23.857 -7.962 1.00 22.50 325 ILE H CA 1
ATOM 15246 C C . ILE H 2 325 ? 37.805 24.782 -8.044 1.00 24.46 325 ILE H C 1
ATOM 15247 O O . ILE H 2 325 ? 37.317 25.055 -9.150 1.00 24.28 325 ILE H O 1
ATOM 15252 N N . PRO H 2 326 ? 37.293 25.275 -6.894 1.00 25.24 326 PRO H N 1
ATOM 15253 C CA . PRO H 2 326 ? 36.079 26.097 -7.031 1.00 25.76 326 PRO H CA 1
ATOM 15254 C C . PRO H 2 326 ? 36.300 27.401 -7.819 1.00 26.89 326 PRO H C 1
ATOM 15255 O O . PRO H 2 326 ? 35.385 27.853 -8.513 1.00 26.76 326 PRO H O 1
ATOM 15259 N N . GLN H 2 327 ? 37.488 28.003 -7.712 1.00 28.42 327 GLN H N 1
ATOM 15260 C CA . GLN H 2 327 ? 37.782 29.221 -8.499 1.00 29.13 327 GLN H CA 1
ATOM 15261 C C . GLN H 2 327 ? 37.966 28.888 -9.965 1.00 28.93 327 GLN H C 1
ATOM 15262 O O . GLN H 2 327 ? 37.574 29.668 -10.824 1.00 29.13 327 GLN H O 1
ATOM 15264 N N . MET H 2 328 ? 38.564 27.726 -10.241 1.00 28.44 328 MET H N 1
ATOM 15265 C CA . MET H 2 328 ? 38.784 27.285 -11.610 1.00 29.00 328 MET H CA 1
ATOM 15266 C C . MET H 2 328 ? 37.471 27.002 -12.293 1.00 29.43 328 MET H C 1
ATOM 15267 O O . MET H 2 328 ? 37.301 27.345 -13.454 1.00 30.37 328 MET H O 1
ATOM 15272 N N . ILE H 2 329 ? 36.547 26.353 -11.583 1.00 29.53 329 ILE H N 1
ATOM 15273 C CA . ILE H 2 329 ? 35.186 26.155 -12.093 1.00 30.94 329 ILE H CA 1
ATOM 15274 C C . ILE H 2 329 ? 34.482 27.514 -12.288 1.00 31.28 329 ILE H C 1
ATOM 15275 O O . ILE H 2 329 ? 33.882 27.777 -13.333 1.00 29.86 329 ILE H O 1
ATOM 15280 N N . ALA H 2 330 ? 34.565 28.377 -11.283 1.00 33.79 330 ALA H N 1
ATOM 15281 C CA . ALA H 2 330 ? 34.080 29.755 -11.430 1.00 36.11 330 ALA H CA 1
ATOM 15282 C C . ALA H 2 330 ? 34.688 30.447 -12.672 1.00 37.10 330 ALA H C 1
ATOM 15283 O O . ALA H 2 330 ? 33.968 31.091 -13.429 1.00 37.99 330 ALA H O 1
ATOM 15285 N N . ASP H 2 331 ? 35.995 30.269 -12.888 1.00 36.13 331 ASP H N 1
ATOM 15286 C CA . ASP H 2 331 ? 36.721 30.851 -14.029 1.00 37.54 331 ASP H CA 1
ATOM 15287 C C . ASP H 2 331 ? 36.412 30.313 -15.428 1.00 35.44 331 ASP H C 1
ATOM 15288 O O . ASP H 2 331 ? 36.774 30.945 -16.415 1.00 39.64 331 ASP H O 1
ATOM 15293 N N . GLY H 2 332 ? 35.811 29.136 -15.524 1.00 33.66 332 GLY H N 1
ATOM 15294 C CA . GLY H 2 332 ? 35.730 28.437 -16.805 1.00 32.33 332 GLY H CA 1
ATOM 15295 C C . GLY H 2 332 ? 37.004 27.683 -17.181 1.00 32.49 332 GLY H C 1
ATOM 15296 O O . GLY H 2 332 ? 37.040 27.004 -18.216 1.00 33.15 332 GLY H O 1
ATOM 15297 N N . THR H 2 333 ? 38.049 27.776 -16.351 1.00 32.12 333 THR H N 1
ATOM 15298 C CA . THR H 2 333 ? 39.311 27.056 -16.627 1.00 33.71 333 THR H CA 1
ATOM 15299 C C . THR H 2 333 ? 39.311 25.598 -16.142 1.00 34.81 333 THR H C 1
ATOM 15300 O O . THR H 2 333 ? 40.353 24.945 -16.121 1.00 37.66 333 THR H O 1
ATOM 15304 N N . ALA H 2 334 ? 38.136 25.116 -15.741 1.00 34.16 334 ALA H N 1
ATOM 15305 C CA . ALA H 2 334 ? 37.896 23.738 -15.324 1.00 32.33 334 ALA H CA 1
ATOM 15306 C C . ALA H 2 334 ? 36.393 23.515 -15.473 1.00 32.45 334 ALA H C 1
ATOM 15307 O O . ALA H 2 334 ? 35.595 24.381 -15.051 1.00 30.27 334 ALA H O 1
ATOM 15309 N N . PRO H 2 335 ? 35.999 22.371 -16.079 1.00 32.56 335 PRO H N 1
ATOM 15310 C CA . PRO H 2 335 ? 34.595 22.009 -16.350 1.00 33.42 335 PRO H CA 1
ATOM 15311 C C . PRO H 2 335 ? 33.832 21.519 -15.104 1.00 34.96 335 PRO H C 1
ATOM 15312 O O . PRO H 2 335 ? 34.457 21.028 -14.153 1.00 34.60 335 PRO H O 1
ATOM 15316 N N . VAL H 2 336 ? 32.497 21.644 -15.109 1.00 37.84 336 VAL H N 1
ATOM 15317 C CA . VAL H 2 336 ? 31.666 21.125 -13.998 1.00 37.90 336 VAL H CA 1
ATOM 15318 C C . VAL H 2 336 ? 31.483 19.617 -14.096 1.00 38.65 336 VAL H C 1
ATOM 15319 O O . VAL H 2 336 ? 31.314 18.923 -13.086 1.00 37.77 336 VAL H O 1
ATOM 15323 N N . VAL H 2 337 ? 31.528 19.120 -15.327 1.00 40.84 337 VAL H N 1
ATOM 15324 C CA . VAL H 2 337 ? 31.435 17.692 -15.621 1.00 43.16 337 VAL H CA 1
ATOM 15325 C C . VAL H 2 337 ? 32.850 17.171 -15.942 1.00 45.63 337 VAL H C 1
ATOM 15326 O O . VAL H 2 337 ? 33.554 17.779 -16.750 1.00 47.63 337 VAL H O 1
ATOM 15330 N N . PRO H 2 338 ? 33.266 16.047 -15.315 1.00 47.43 338 PRO H N 1
ATOM 15331 C CA . PRO H 2 338 ? 34.646 15.558 -15.438 1.00 50.16 338 PRO H CA 1
ATOM 15332 C C . PRO H 2 338 ? 34.995 14.953 -16.809 1.00 52.22 338 PRO H C 1
ATOM 15333 O O . PRO H 2 338 ? 36.147 14.542 -17.020 1.00 55.54 338 PRO H O 1
ATOM 15337 N N . VAL H 2 339 ? 34.025 14.920 -17.728 1.00 50.13 339 VAL H N 1
ATOM 15338 C CA . VAL H 2 339 ? 34.024 13.907 -18.786 1.00 48.46 339 VAL H CA 1
ATOM 15339 C C . VAL H 2 339 ? 33.760 14.372 -20.231 1.00 47.76 339 VAL H C 1
ATOM 15340 O O . VAL H 2 339 ? 32.945 15.261 -20.481 1.00 45.57 339 VAL H O 1
ATOM 15344 N N . THR H 2 340 ? 34.493 13.735 -21.149 1.00 48.46 340 THR H N 1
ATOM 15345 C CA . THR H 2 340 ? 34.455 13.930 -22.614 1.00 48.75 340 THR H CA 1
ATOM 15346 C C . THR H 2 340 ? 34.355 15.366 -23.098 1.00 51.30 340 THR H C 1
ATOM 15347 O O . THR H 2 340 ? 35.211 15.812 -23.855 1.00 53.18 340 THR H O 1
#

B-factor: mean 21.91, std 9.37, range [5.83, 80.98]

Organism: NCBI:txid436446